Protein 2V0F (pdb70)

Sequence (87 aa):
GSRNPNKLDINTLTGEERVPVVNKRNGKKMGGAMAPPMKDLPRWLEENPEFAVAPDWTDIVKQSGFVPESMFDRLLTGPVVRGEGASGSRNPNKLDINTLTGEERVPVVNKRNGKKMGGAMAPPMKDLPRWLEENPEFAVAPDWTDIVKQSGFVPESMFDRLLTGPVVRGEGASGSRNPNKLDINTLTGEERVPVVNKRNGKKMGGAMAPPMKDLPRWLEENPEFAVAPDWTDIVKQSGFVPESMFDRLLTGPVVRGEGASGSRNPNKLDINTLTGEERVPVVNKRNGKKMGGAMAPPMKDLPRWLEENPEFAVAPDWTDIVKQSGFVPESMFDRLLTGPVVRGEGASGSRNPNKLDINTLTGEERVPVVNKRNGKKMGGAMAPPMKDLPRWLEENPEFAVAPDWTDIVKQSGFVPESMFDRLLTGPVVRGEGASGSRNPNKLDINTLTGEERVPVVNKRNGKKMGGAMAPPMKDLPRWLEENPEFAVAPDWTDIVKQSGFVPESMFDRLLTGPVVRGEGASGSRNPNKLDINTLTGEERVPVVNKRNGKKMGGAMAPPMKDLPRWLEENPEFAVAPDWTDIVKQSGFVPESMFDRLLTGPVVRGEGASGSRNPNKLDINTLTGEERVPVVNKRNGKKMGGAMAPPMKDLPRWLEENPEFAVAPDWTDIVKQSGFVPESMFDRLLTGPVVRGEGASGSRNPNKLDINTLTGEERVPVVNKRNGKKMGGAMAPPMKDLPRWLEENPEFAVAPDWTDIVKQSGFVPESMFDRLLTGPVVRGEGASGSRNPNKLDINTLTGEERVPVVNKRNGKKMGGAMAPPMKDLPRWLEENPEFAVAPDWTDIVKQSGFVPESMFDRLLTGPVVRGEGASGSRNPNKLDINTLTGEERVPVVNKRNGKKMGGAMAPPMKDLPRWLEENPEFAVAPDWTDIVKQSGFVPESMFDRLLTGPVVRGEGASGSRNPNKLDINTLTGEERVPVVNKRNGKKMGGAMAPPMKDLPRWLEENPEFAVAPDWTDIVKQSGFVPESMFDRLLTGPVVRGEGASGSRNPNKLDINTLTGEERVPVVNKRNGKKMGGAMAPPMKDLPRWLEENPEFAVAPDWTDIVKQSGFVPESMFDRLLTGPVVRGEGASGSRNPNKLDINTLTGEERVPVVNKRNGKKMGGAMAPPMKDLPRWLEENPEFAVAPDWTDIVKQSGFVPESMFDRLLTGPVVRGEGASGSRNPNKLDINTLTGEERVPVVNKRNGKKMGGAMAPPMKDLPRWLEENPEFAVAPDWTDIVKQSGFVPESMFDRLLTGPVVRGEGASGSRNPNKLDINTLTGEERVPVVNKRNGKKMGGAMAPPMKDLPRWLEENPEFAVAPDWTDIVKQSGFVPESMFDRLLTGPVVRGEGASGSRNPNKLDINTLTGEERVPVVNKRNGKKMGGAMAPPMKDLPRWLEENPEFAVAPDWTDIVKQSGFVPESMFDRLLTGPVVRGEGASGSRNPNKLDINTLTGEERVPVVNKRNGKKMGGAMAPPMKDLPRWLEENPEFAVAPDWTDIVKQSGFVPESMFDRLLTGPVVRGEGASGSRNPNKLDINTLTGEERVPVVNKRNGKKMGGAMAPPMKDLPRWLEENPEFAVAPDWTDIVKQSGFVPESMFDRLLTGPVVRGEGASGSRNPNKLDINTLTGEERVPVVNKRNGKKMGGAMAPPMKDLPRWLEENPEFAVAPDWTDIVKQSGFVPESMFDRLLTGPVVRGEGAS

Organism: Homo sapiens (NCBI:txid9606)

InterPro domains:
  IPR000330 SNF2, N-terminal domain [PF00176] (971-1257)
  IPR000953 Chromo/chromo shadow domain [PS50013] (800-867)
  IPR000953 Chromo/chromo shadow domain [PS50013] (882-947)
  IPR000953 Chromo/chromo shadow domain [SM00298] (799-864)
  IPR000953 Chromo/chromo shadow domain [SM00298] (880-937)
  IPR001650 Helicase, C-terminal domain-like [PF00271] (1292-1404)
  IPR001650 Helicase, C-terminal domain-like [PS51194] (1294-1464)
  IPR001650 Helicase, C-terminal domain-like [SM00490] (1320-1404)
  IPR006576 BRK domain [PF07533] (2563-2604)
  IPR006576 BRK domain [PF07533] (2641-2684)
  IPR006576 BRK domain [SM00592] (2564-2613)
  IPR006576 BRK domain [SM00592] (2642-2686)
  IPR014001 Helicase superfamily 1/2, ATP-binding domain [PS51192] (980-1154)
  IPR014001 Helicase superfamily 1/2, ATP-binding domain [SM00487] (964-1165)
  IPR016197 Chromo-like domain superfamily [SSF54160] (783-863)
  IPR016197 Chromo-like domain superfamily [SSF54160] (874-935)
  IPR023780 Chromo domain [PF00385] (801-861)
  IPR023780 Chromo domain [PF00385] (883-934)
  IPR027417 P-loop containing nucleoside triphosphate hydrolase [G3DSA:3.40.50.300] (1199-1435)
  IPR027417 P-loop containing nucleoside triphosphate hydrolase [SSF52540] (916-1189)

Solvent-accessible surface area: 5494 Å² total; per-residue (Å²): 103,50,134,54,12,98,176,61,97,88,120,47,24,108,2,131,13,148,0,0,0,1,6,110,183,103,6,116,38,19,10,13,96,133,11,2,48,0,143,51,0,36,148,37,3,108,118,36,81,80,25,0,1,1,22,68,0,14,88,14,0,99,143,13,69,65,10,57,139,89,22,45,133,64,2,39,134,28,116,43,82,84,39,190,68,101,179

Radius of gyration: 11.82 Å; Cα contacts (8 Å, |Δi|>4): 160; chains: 1; bounding box: 30×35×21 Å

Secondary structure (DSSP, 8-state):
----GGGS-GGGTTTTSB--EEESSS--EE-SSSSPBGGGHHHHHHH-TTEEE-HHHHHHHHHHSSS-GGGGGGS--S-----SS--

Foldseek 3Di:
DPQDCPPPDLVPLQQAAFFWKAFQPPRDIDGDPPGDTLLCCQVVCVVPVRIATEQVCLVSSCVSVNDDPVCSVSRDNDRDDDDPDDD

Structure (mmCIF, N/CA/C/O backbone):
data_2V0F
#
_entry.id   2V0F
#
_cell.length_a   1.000
_cell.length_b   1.000
_cell.length_c   1.000
_cell.angle_alpha   90.00
_cell.angle_beta   90.00
_cell.angle_gamma   90.00
#
_symmetry.space_group_name_H-M   'P 1'
#
loop_
_atom_site.group_PDB
_atom_site.id
_atom_site.type_symbol
_atom_site.label_atom_id
_atom_site.label_alt_id
_atom_site.label_comp_id
_atom_site.label_asym_id
_atom_site.label_entity_id
_atom_site.label_seq_id
_atom_site.pdbx_PDB_ins_code
_atom_site.Cartn_x
_atom_site.Cartn_y
_atom_site.Cartn_z
_atom_site.occupancy
_atom_site.B_iso_or_equiv
_atom_site.auth_seq_id
_atom_site.auth_comp_id
_atom_site.auth_asym_id
_atom_site.auth_atom_id
_atom_site.pdbx_PDB_model_num
ATOM 1 N N . GLY A 1 1 ? -4.600 -17.723 3.215 1.00 0.00 2629 GLY A N 1
ATOM 2 C CA . GLY A 1 1 ? -4.699 -17.246 1.808 1.00 0.00 2629 GLY A CA 1
ATOM 3 C C . GLY A 1 1 ? -4.500 -15.748 1.687 1.00 0.00 2629 GLY A C 1
ATOM 4 O O . GLY A 1 1 ? -5.437 -15.014 1.373 1.00 0.00 2629 GLY A O 1
ATOM 10 N N . SER A 1 2 ? -3.276 -15.293 1.936 1.00 0.00 2630 SER A N 1
ATOM 11 C CA . SER A 1 2 ? -2.958 -13.873 1.852 1.00 0.00 2630 SER A CA 1
ATOM 12 C C . SER A 1 2 ? -1.480 -13.664 1.538 1.00 0.00 2630 SER A C 1
ATOM 13 O O . SER A 1 2 ? -0.709 -14.621 1.472 1.00 0.00 2630 SER A O 1
ATOM 21 N N . ARG A 1 3 ? -1.091 -12.407 1.347 1.00 0.00 2631 ARG A N 1
ATOM 22 C CA . ARG A 1 3 ? 0.296 -12.076 1.041 1.00 0.00 2631 ARG A CA 1
ATOM 23 C C . ARG A 1 3 ? 0.810 -10.971 1.961 1.00 0.00 2631 ARG A C 1
ATOM 24 O O . ARG A 1 3 ? 0.790 -9.793 1.604 1.00 0.00 2631 ARG A O 1
ATOM 45 N N . ASN A 1 4 ? 1.271 -11.362 3.143 1.00 0.00 2632 ASN A N 1
ATOM 46 C CA . ASN A 1 4 ? 1.794 -10.408 4.118 1.00 0.00 2632 ASN A CA 1
ATOM 47 C C . ASN A 1 4 ? 3.272 -10.121 3.860 1.00 0.00 2632 ASN A C 1
ATOM 48 O O . ASN A 1 4 ? 3.983 -10.949 3.291 1.00 0.00 2632 ASN A O 1
ATOM 59 N N . PRO A 1 5 ? 3.755 -8.935 4.276 1.00 0.00 2633 PRO A N 1
ATOM 60 C CA . PRO A 1 5 ? 5.148 -8.534 4.087 1.00 0.00 2633 PRO A CA 1
ATOM 61 C C . PRO A 1 5 ? 6.069 -9.041 5.196 1.00 0.00 2633 PRO A C 1
ATOM 62 O O . PRO A 1 5 ? 7.142 -8.482 5.424 1.00 0.00 2633 PRO A O 1
ATOM 73 N N . ASN A 1 6 ? 5.647 -10.097 5.884 1.00 0.00 2634 ASN A N 1
ATOM 74 C CA . ASN A 1 6 ? 6.438 -10.668 6.968 1.00 0.00 2634 ASN A CA 1
ATOM 75 C C . ASN A 1 6 ? 7.733 -11.292 6.447 1.00 0.00 2634 ASN A C 1
ATOM 76 O O . ASN A 1 6 ? 8.638 -11.595 7.223 1.00 0.00 2634 ASN A O 1
ATOM 87 N N . LYS A 1 7 ? 7.819 -11.486 5.132 1.00 0.00 2635 LYS A N 1
ATOM 88 C CA . LYS A 1 7 ? 9.010 -12.078 4.531 1.00 0.00 2635 LYS A CA 1
ATOM 89 C C . LYS A 1 7 ? 9.446 -11.310 3.285 1.00 0.00 2635 LYS A C 1
ATOM 90 O O . LYS A 1 7 ? 10.108 -11.862 2.407 1.00 0.00 2635 LYS A O 1
ATOM 109 N N . LEU A 1 8 ? 9.071 -10.036 3.210 1.00 0.00 2636 LEU A N 1
ATOM 110 C CA . LEU A 1 8 ? 9.427 -9.202 2.067 1.00 0.00 2636 LEU A CA 1
ATOM 111 C C . LEU A 1 8 ? 10.389 -8.093 2.478 1.00 0.00 2636 LEU A C 1
ATOM 112 O O . LEU A 1 8 ? 9.997 -7.144 3.158 1.00 0.00 2636 LEU A O 1
ATOM 128 N N . ASP A 1 9 ? 11.650 -8.208 2.062 1.00 0.00 2637 ASP A N 1
ATOM 129 C CA . ASP A 1 9 ? 12.659 -7.203 2.391 1.00 0.00 2637 ASP A CA 1
ATOM 130 C C . ASP A 1 9 ? 12.131 -5.799 2.123 1.00 0.00 2637 ASP A C 1
ATOM 131 O O . ASP A 1 9 ? 12.054 -5.357 0.978 1.00 0.00 2637 ASP A O 1
ATOM 140 N N . ILE A 1 10 ? 11.739 -5.120 3.192 1.00 0.00 2638 ILE A N 1
ATOM 141 C CA . ILE A 1 10 ? 11.182 -3.783 3.102 1.00 0.00 2638 ILE A CA 1
ATOM 142 C C . ILE A 1 10 ? 12.125 -2.768 2.451 1.00 0.00 2638 ILE A C 1
ATOM 143 O O . ILE A 1 10 ? 11.770 -1.603 2.323 1.00 0.00 2638 ILE A O 1
ATOM 159 N N . ASN A 1 11 ? 13.329 -3.172 2.054 1.00 0.00 2639 ASN A N 1
ATOM 160 C CA . ASN A 1 11 ? 14.262 -2.232 1.437 1.00 0.00 2639 ASN A CA 1
ATOM 161 C C . ASN A 1 11 ? 13.925 -1.983 -0.036 1.00 0.00 2639 ASN A C 1
ATOM 162 O O . ASN A 1 11 ? 14.400 -1.015 -0.630 1.00 0.00 2639 ASN A O 1
ATOM 173 N N . THR A 1 12 ? 13.123 -2.868 -0.629 1.00 0.00 2640 THR A N 1
ATOM 174 C CA . THR A 1 12 ? 12.751 -2.744 -2.042 1.00 0.00 2640 THR A CA 1
ATOM 175 C C . THR A 1 12 ? 11.634 -1.712 -2.270 1.00 0.00 2640 THR A C 1
ATOM 176 O O . THR A 1 12 ? 10.983 -1.698 -3.332 1.00 0.00 2640 THR A O 1
ATOM 187 N N . LEU A 1 13 ? 11.418 -0.831 -1.291 1.00 0.00 2641 LEU A N 1
ATOM 188 C CA . LEU A 1 13 ? 10.407 0.200 -1.415 1.00 0.00 2641 LEU A CA 1
ATOM 189 C C . LEU A 1 13 ? 10.967 1.424 -2.127 1.00 0.00 2641 LEU A C 1
ATOM 190 O O . LEU A 1 13 ? 10.562 2.547 -1.847 1.00 0.00 2641 LEU A O 1
ATOM 206 N N . THR A 1 14 ? 11.894 1.209 -3.054 1.00 0.00 2642 THR A N 1
ATOM 207 C CA . THR A 1 14 ? 12.481 2.313 -3.801 1.00 0.00 2642 THR A CA 1
ATOM 208 C C . THR A 1 14 ? 11.533 2.774 -4.904 1.00 0.00 2642 THR A C 1
ATOM 209 O O . THR A 1 14 ? 11.925 3.521 -5.800 1.00 0.00 2642 THR A O 1
ATOM 220 N N . GLY A 1 15 ? 10.282 2.316 -4.838 1.00 0.00 2643 GLY A N 1
ATOM 221 C CA . GLY A 1 15 ? 9.304 2.681 -5.839 1.00 0.00 2643 GLY A CA 1
ATOM 222 C C . GLY A 1 15 ? 8.857 1.483 -6.650 1.00 0.00 2643 GLY A C 1
ATOM 223 O O . GLY A 1 15 ? 7.803 1.517 -7.289 1.00 0.00 2643 GLY A O 1
ATOM 227 N N . GLU A 1 16 ? 9.676 0.428 -6.628 1.00 0.00 2644 GLU A N 1
ATOM 228 C CA . GLU A 1 16 ? 9.396 -0.792 -7.375 1.00 0.00 2644 GLU A CA 1
ATOM 229 C C . GLU A 1 16 ? 8.552 -1.791 -6.581 1.00 0.00 2644 GLU A C 1
ATOM 230 O O . GLU A 1 16 ? 7.788 -2.554 -7.173 1.00 0.00 2644 GLU A O 1
ATOM 242 N N . GLU A 1 17 ? 8.674 -1.802 -5.250 1.00 0.00 2645 GLU A N 1
ATOM 243 C CA . GLU A 1 17 ? 7.892 -2.733 -4.436 1.00 0.00 2645 GLU A CA 1
ATOM 244 C C . GLU A 1 17 ? 6.409 -2.715 -4.807 1.00 0.00 2645 GLU A C 1
ATOM 245 O O . GLU A 1 17 ? 5.861 -1.677 -5.177 1.00 0.00 2645 GLU A O 1
ATOM 257 N N . ARG A 1 18 ? 5.764 -3.873 -4.677 1.00 0.00 2646 ARG A N 1
ATOM 258 C CA . ARG A 1 18 ? 4.338 -4.002 -4.967 1.00 0.00 2646 ARG A CA 1
ATOM 259 C C . ARG A 1 18 ? 3.553 -4.046 -3.659 1.00 0.00 2646 ARG A C 1
ATOM 260 O O . ARG A 1 18 ? 3.396 -5.103 -3.049 1.00 0.00 2646 ARG A O 1
ATOM 281 N N . VAL A 1 19 ? 3.102 -2.878 -3.215 1.00 0.00 2647 VAL A N 1
ATOM 282 C CA . VAL A 1 19 ? 2.376 -2.762 -1.955 1.00 0.00 2647 VAL A CA 1
ATOM 283 C C . VAL A 1 19 ? 0.983 -3.392 -2.013 1.00 0.00 2647 VAL A C 1
ATOM 284 O O . VAL A 1 19 ? 0.135 -2.972 -2.801 1.00 0.00 2647 VAL A O 1
ATOM 297 N N . PRO A 1 20 ? 0.729 -4.413 -1.165 1.00 0.00 2648 PRO A N 1
ATOM 298 C CA . PRO A 1 20 ? -0.564 -5.106 -1.108 1.00 0.00 2648 PRO A CA 1
ATOM 299 C C . PRO A 1 20 ? -1.693 -4.220 -0.606 1.00 0.00 2648 PRO A C 1
ATOM 300 O O . PRO A 1 20 ? -1.522 -3.440 0.337 1.00 0.00 2648 PRO A O 1
ATOM 311 N N . VAL A 1 21 ? -2.855 -4.353 -1.237 1.00 0.00 2649 VAL A N 1
ATOM 312 C CA . VAL A 1 21 ? -4.022 -3.567 -0.855 1.00 0.00 2649 VAL A CA 1
ATOM 313 C C . VAL A 1 21 ? -5.206 -4.458 -0.514 1.00 0.00 2649 VAL A C 1
ATOM 314 O O . VAL A 1 21 ? -5.452 -5.470 -1.171 1.00 0.00 2649 VAL A O 1
ATOM 327 N N . VAL A 1 22 ? -5.943 -4.065 0.518 1.00 0.00 2650 VAL A N 1
ATOM 328 C CA . VAL A 1 22 ? -7.113 -4.813 0.954 1.00 0.00 2650 VAL A CA 1
ATOM 329 C C . VAL A 1 22 ? -8.358 -3.937 0.898 1.00 0.00 2650 VAL A C 1
ATOM 330 O O . VAL A 1 22 ? -8.365 -2.823 1.425 1.00 0.00 2650 VAL A O 1
ATOM 343 N N . ASN A 1 23 ? -9.409 -4.443 0.264 1.00 0.00 2651 ASN A N 1
ATOM 344 C CA . ASN A 1 23 ? -10.652 -3.692 0.164 1.00 0.00 2651 ASN A CA 1
ATOM 345 C C . ASN A 1 23 ? -11.335 -3.640 1.521 1.00 0.00 2651 ASN A C 1
ATOM 346 O O . ASN A 1 23 ? -11.355 -4.623 2.261 1.00 0.00 2651 ASN A O 1
ATOM 357 N N . LYS A 1 24 ? -11.848 -2.472 1.853 1.00 0.00 2652 LYS A N 1
ATOM 358 C CA . LYS A 1 24 ? -12.489 -2.252 3.142 1.00 0.00 2652 LYS A CA 1
ATOM 359 C C . LYS A 1 24 ? -13.854 -2.930 3.259 1.00 0.00 2652 LYS A C 1
ATOM 360 O O . LYS A 1 24 ? -14.256 -3.323 4.353 1.00 0.00 2652 LYS A O 1
ATOM 379 N N . ARG A 1 25 ? -14.586 -3.032 2.154 1.00 0.00 2653 ARG A N 1
ATOM 380 C CA . ARG A 1 25 ? -15.923 -3.625 2.190 1.00 0.00 2653 ARG A CA 1
ATOM 381 C C . ARG A 1 25 ? -15.916 -5.148 2.051 1.00 0.00 2653 ARG A C 1
ATOM 382 O O . ARG A 1 25 ? -16.401 -5.856 2.934 1.00 0.00 2653 ARG A O 1
ATOM 403 N N . ASN A 1 26 ? -15.402 -5.653 0.932 1.00 0.00 2654 ASN A N 1
ATOM 404 C CA . ASN A 1 26 ? -15.391 -7.098 0.698 1.00 0.00 2654 ASN A CA 1
ATOM 405 C C . ASN A 1 26 ? -14.114 -7.766 1.201 1.00 0.00 2654 ASN A C 1
ATOM 406 O O . ASN A 1 26 ? -14.071 -8.988 1.342 1.00 0.00 2654 ASN A O 1
ATOM 417 N N . GLY A 1 27 ? -13.082 -6.981 1.491 1.00 0.00 2655 GLY A N 1
ATOM 418 C CA . GLY A 1 27 ? -11.848 -7.558 1.996 1.00 0.00 2655 GLY A CA 1
ATOM 419 C C . GLY A 1 27 ? -10.903 -8.039 0.909 1.00 0.00 2655 GLY A C 1
ATOM 420 O O . GLY A 1 27 ? -9.900 -8.686 1.206 1.00 0.00 2655 GLY A O 1
ATOM 424 N N . LYS A 1 28 ? -11.205 -7.726 -0.353 1.00 0.00 2656 LYS A N 1
ATOM 425 C CA . LYS A 1 28 ? -10.343 -8.144 -1.461 1.00 0.00 2656 LYS A CA 1
ATOM 426 C C . LYS A 1 28 ? -8.890 -7.812 -1.146 1.00 0.00 2656 LYS A C 1
ATOM 427 O O . LYS A 1 28 ? -8.526 -6.646 -1.013 1.00 0.00 2656 LYS A O 1
ATOM 446 N N . LYS A 1 29 ? -8.068 -8.845 -1.025 1.00 0.00 2657 LYS A N 1
ATOM 447 C CA . LYS A 1 29 ? -6.656 -8.664 -0.715 1.00 0.00 2657 LYS A CA 1
ATOM 448 C C . LYS A 1 29 ? -5.782 -9.019 -1.908 1.00 0.00 2657 LYS A C 1
ATOM 449 O O . LYS A 1 29 ? -5.985 -10.044 -2.559 1.00 0.00 2657 LYS A O 1
ATOM 468 N N . MET A 1 30 ? -4.812 -8.162 -2.191 1.00 0.00 2658 MET A N 1
ATOM 469 C CA . MET A 1 30 ? -3.905 -8.379 -3.310 1.00 0.00 2658 MET A CA 1
ATOM 470 C C . MET A 1 30 ? -2.464 -8.067 -2.915 1.00 0.00 2658 MET A C 1
ATOM 471 O O . MET A 1 30 ? -2.109 -6.903 -2.715 1.00 0.00 2658 MET A O 1
ATOM 485 N N . GLY A 1 31 ? -1.649 -9.121 -2.795 1.00 0.00 2659 GLY A N 1
ATOM 486 C CA . GLY A 1 31 ? -0.248 -8.965 -2.418 1.00 0.00 2659 GLY A CA 1
ATOM 487 C C . GLY A 1 31 ? 0.479 -7.951 -3.281 1.00 0.00 2659 GLY A C 1
ATOM 488 O O . GLY A 1 31 ? 0.291 -6.752 -3.121 1.00 0.00 2659 GLY A O 1
ATOM 492 N N . GLY A 1 32 ? 1.332 -8.424 -4.185 1.00 0.00 2660 GLY A N 1
ATOM 493 C CA . GLY A 1 32 ? 2.077 -7.516 -5.042 1.00 0.00 2660 GLY A CA 1
ATOM 494 C C . GLY A 1 32 ? 1.689 -7.646 -6.505 1.00 0.00 2660 GLY A C 1
ATOM 495 O O . GLY A 1 32 ? 1.795 -6.689 -7.272 1.00 0.00 2660 GLY A O 1
ATOM 499 N N . ALA A 1 33 ? 1.262 -8.843 -6.892 1.00 0.00 2661 ALA A N 1
ATOM 500 C CA . ALA A 1 33 ? 0.880 -9.120 -8.273 1.00 0.00 2661 ALA A CA 1
ATOM 501 C C . ALA A 1 33 ? -0.077 -8.064 -8.826 1.00 0.00 2661 ALA A C 1
ATOM 502 O O . ALA A 1 33 ? 0.274 -7.319 -9.741 1.00 0.00 2661 ALA A O 1
ATOM 509 N N . MET A 1 34 ? -1.287 -8.011 -8.281 1.00 0.00 2662 MET A N 1
ATOM 510 C CA . MET A 1 34 ? -2.289 -7.052 -8.741 1.00 0.00 2662 MET A CA 1
ATOM 511 C C . MET A 1 34 ? -2.284 -5.772 -7.906 1.00 0.00 2662 MET A C 1
ATOM 512 O O . MET A 1 34 ? -3.036 -4.839 -8.189 1.00 0.00 2662 MET A O 1
ATOM 526 N N . ALA A 1 35 ? -1.453 -5.733 -6.871 1.00 0.00 2663 ALA A N 1
ATOM 527 C CA . ALA A 1 35 ? -1.383 -4.567 -5.999 1.00 0.00 2663 ALA A CA 1
ATOM 528 C C . ALA A 1 35 ? -0.549 -3.442 -6.610 1.00 0.00 2663 ALA A C 1
ATOM 529 O O . ALA A 1 35 ? 0.265 -3.668 -7.506 1.00 0.00 2663 ALA A O 1
ATOM 536 N N . PRO A 1 36 ? -0.764 -2.205 -6.132 1.00 0.00 2664 PRO A N 1
ATOM 537 C CA . PRO A 1 36 ? -0.058 -1.013 -6.626 1.00 0.00 2664 PRO A CA 1
ATOM 538 C C . PRO A 1 36 ? 1.412 -0.942 -6.214 1.00 0.00 2664 PRO A C 1
ATOM 539 O O . PRO A 1 36 ? 1.819 -1.506 -5.195 1.00 0.00 2664 PRO A O 1
ATOM 550 N N . PRO A 1 37 ? 2.228 -0.220 -7.010 1.00 0.00 2665 PRO A N 1
ATOM 551 C CA . PRO A 1 37 ? 3.649 -0.042 -6.748 1.00 0.00 2665 PRO A CA 1
ATOM 552 C C . PRO A 1 37 ? 3.924 1.170 -5.857 1.00 0.00 2665 PRO A C 1
ATOM 553 O O . PRO A 1 37 ? 3.226 2.182 -5.928 1.00 0.00 2665 PRO A O 1
ATOM 564 N N . MET A 1 38 ? 4.931 1.043 -5.001 1.00 0.00 2666 MET A N 1
ATOM 565 C CA . MET A 1 38 ? 5.301 2.107 -4.068 1.00 0.00 2666 MET A CA 1
ATOM 566 C C . MET A 1 38 ? 5.306 3.490 -4.722 1.00 0.00 2666 MET A C 1
ATOM 567 O O . MET A 1 38 ? 4.741 4.439 -4.179 1.00 0.00 2666 MET A O 1
ATOM 581 N N . LYS A 1 39 ? 5.976 3.613 -5.864 1.00 0.00 2667 LYS A N 1
ATOM 582 C CA . LYS A 1 39 ? 6.081 4.904 -6.548 1.00 0.00 2667 LYS A CA 1
ATOM 583 C C . LYS A 1 39 ? 4.761 5.373 -7.180 1.00 0.00 2667 LYS A C 1
ATOM 584 O O . LYS A 1 39 ? 4.701 6.468 -7.738 1.00 0.00 2667 LYS A O 1
ATOM 603 N N . ASP A 1 40 ? 3.709 4.560 -7.102 1.00 0.00 2668 ASP A N 1
ATOM 604 C CA . ASP A 1 40 ? 2.419 4.941 -7.686 1.00 0.00 2668 ASP A CA 1
ATOM 605 C C . ASP A 1 40 ? 1.255 4.752 -6.707 1.00 0.00 2668 ASP A C 1
ATOM 606 O O . ASP A 1 40 ? 0.102 5.007 -7.052 1.00 0.00 2668 ASP A O 1
ATOM 615 N N . LEU A 1 41 ? 1.559 4.292 -5.497 1.00 0.00 2669 LEU A N 1
ATOM 616 C CA . LEU A 1 41 ? 0.531 4.056 -4.479 1.00 0.00 2669 LEU A CA 1
ATOM 617 C C . LEU A 1 41 ? -0.500 5.190 -4.396 1.00 0.00 2669 LEU A C 1
ATOM 618 O O . LEU A 1 41 ? -1.699 4.930 -4.313 1.00 0.00 2669 LEU A O 1
ATOM 634 N N . PRO A 1 42 ? -0.057 6.462 -4.396 1.00 0.00 2670 PRO A N 1
ATOM 635 C CA . PRO A 1 42 ? -0.967 7.617 -4.296 1.00 0.00 2670 PRO A CA 1
ATOM 636 C C . PRO A 1 42 ? -1.934 7.722 -5.472 1.00 0.00 2670 PRO A C 1
ATOM 637 O O . PRO A 1 42 ? -3.070 8.187 -5.321 1.00 0.00 2670 PRO A O 1
ATOM 648 N N . ARG A 1 43 ? -1.495 7.253 -6.632 1.00 0.00 2671 ARG A N 1
ATOM 649 C CA . ARG A 1 43 ? -2.332 7.275 -7.822 1.00 0.00 2671 ARG A CA 1
ATOM 650 C C . ARG A 1 43 ? -3.341 6.144 -7.756 1.00 0.00 2671 ARG A C 1
ATOM 651 O O . ARG A 1 43 ? -4.549 6.353 -7.885 1.00 0.00 2671 ARG A O 1
ATOM 672 N N . TRP A 1 44 ? -2.831 4.944 -7.541 1.00 0.00 2672 TRP A N 1
ATOM 673 C CA . TRP A 1 44 ? -3.665 3.763 -7.441 1.00 0.00 2672 TRP A CA 1
ATOM 674 C C . TRP A 1 44 ? -4.680 3.915 -6.320 1.00 0.00 2672 TRP A C 1
ATOM 675 O O . TRP A 1 44 ? -5.852 3.574 -6.484 1.00 0.00 2672 TRP A O 1
ATOM 696 N N . LEU A 1 45 ? -4.235 4.437 -5.180 1.00 0.00 2673 LEU A N 1
ATOM 697 C CA . LEU A 1 45 ? -5.134 4.630 -4.058 1.00 0.00 2673 LEU A CA 1
ATOM 698 C C . LEU A 1 45 ? -6.233 5.604 -4.444 1.00 0.00 2673 LEU A C 1
ATOM 699 O O . LEU A 1 45 ? -7.416 5.291 -4.316 1.00 0.00 2673 LEU A O 1
ATOM 715 N N . GLU A 1 46 ? -5.849 6.789 -4.926 1.00 0.00 2674 GLU A N 1
ATOM 716 C CA . GLU A 1 46 ? -6.842 7.777 -5.330 1.00 0.00 2674 GLU A CA 1
ATOM 717 C C . GLU A 1 46 ? -7.835 7.147 -6.305 1.00 0.00 2674 GLU A C 1
ATOM 718 O O . GLU A 1 46 ? -9.003 7.536 -6.363 1.00 0.00 2674 GLU A O 1
ATOM 730 N N . GLU A 1 47 ? -7.353 6.166 -7.065 1.00 0.00 2675 GLU A N 1
ATOM 731 C CA . GLU A 1 47 ? -8.180 5.464 -8.037 1.00 0.00 2675 GLU A CA 1
ATOM 732 C C . GLU A 1 47 ? -9.030 4.386 -7.364 1.00 0.00 2675 GLU A C 1
ATOM 733 O O . GLU A 1 47 ? -10.092 4.023 -7.872 1.00 0.00 2675 GLU A O 1
ATOM 745 N N . ASN A 1 48 ? -8.561 3.874 -6.229 1.00 0.00 2676 ASN A N 1
ATOM 746 C CA . ASN A 1 48 ? -9.289 2.834 -5.505 1.00 0.00 2676 ASN A CA 1
ATOM 747 C C . ASN A 1 48 ? -9.693 3.307 -4.107 1.00 0.00 2676 ASN A C 1
ATOM 748 O O . ASN A 1 48 ? -9.063 2.942 -3.114 1.00 0.00 2676 ASN A O 1
ATOM 759 N N . PRO A 1 49 ? -10.757 4.127 -4.010 1.00 0.00 2677 PRO A N 1
ATOM 760 C CA . PRO A 1 49 ? -11.242 4.648 -2.724 1.00 0.00 2677 PRO A CA 1
ATOM 761 C C . PRO A 1 49 ? -11.772 3.547 -1.811 1.00 0.00 2677 PRO A C 1
ATOM 762 O O . PRO A 1 49 ? -11.824 3.713 -0.592 1.00 0.00 2677 PRO A O 1
ATOM 773 N N . GLU A 1 50 ? -12.168 2.424 -2.403 1.00 0.00 2678 GLU A N 1
ATOM 774 C CA . GLU A 1 50 ? -12.697 1.301 -1.634 1.00 0.00 2678 GLU A CA 1
ATOM 775 C C . GLU A 1 50 ? -11.575 0.426 -1.091 1.00 0.00 2678 GLU A C 1
ATOM 776 O O . GLU A 1 50 ? -11.825 -0.509 -0.331 1.00 0.00 2678 GLU A O 1
ATOM 788 N N . PHE A 1 51 ? -10.340 0.716 -1.491 1.00 0.00 2679 PHE A N 1
ATOM 789 C CA . PHE A 1 51 ? -9.205 -0.077 -1.048 1.00 0.00 2679 PHE A CA 1
ATOM 790 C C . PHE A 1 51 ? -8.269 0.689 -0.126 1.00 0.00 2679 PHE A C 1
ATOM 791 O O . PHE A 1 51 ? -8.247 1.919 -0.105 1.00 0.00 2679 PHE A O 1
ATOM 808 N N . ALA A 1 52 ? -7.484 -0.077 0.618 1.00 0.00 2680 ALA A N 1
ATOM 809 C CA . ALA A 1 52 ? -6.504 0.464 1.545 1.00 0.00 2680 ALA A CA 1
ATOM 810 C C . ALA A 1 52 ? -5.258 -0.407 1.513 1.00 0.00 2680 ALA A C 1
ATOM 811 O O . ALA A 1 52 ? -5.238 -1.428 0.824 1.00 0.00 2680 ALA A O 1
ATOM 818 N N . VAL A 1 53 ? -4.214 -0.018 2.231 1.00 0.00 2681 VAL A N 1
ATOM 819 C CA . VAL A 1 53 ? -2.985 -0.797 2.236 1.00 0.00 2681 VAL A CA 1
ATOM 820 C C . VAL A 1 53 ? -2.870 -1.667 3.480 1.00 0.00 2681 VAL A C 1
ATOM 821 O O . VAL A 1 53 ? -3.327 -1.290 4.557 1.00 0.00 2681 VAL A O 1
ATOM 834 N N . ALA A 1 54 ? -2.279 -2.848 3.315 1.00 0.00 2682 ALA A N 1
ATOM 835 C CA . ALA A 1 54 ? -2.130 -3.791 4.422 1.00 0.00 2682 ALA A CA 1
ATOM 836 C C . ALA A 1 54 ? -1.516 -3.128 5.659 1.00 0.00 2682 ALA A C 1
ATOM 837 O O . ALA A 1 54 ? -0.793 -2.137 5.556 1.00 0.00 2682 ALA A O 1
ATOM 844 N N . PRO A 1 55 ? -1.821 -3.676 6.851 1.00 0.00 2683 PRO A N 1
ATOM 845 C CA . PRO A 1 55 ? -1.334 -3.154 8.139 1.00 0.00 2683 PRO A CA 1
ATOM 846 C C . PRO A 1 55 ? 0.181 -2.962 8.189 1.00 0.00 2683 PRO A C 1
ATOM 847 O O . PRO A 1 55 ? 0.662 -1.874 8.500 1.00 0.00 2683 PRO A O 1
ATOM 858 N N . ASP A 1 56 ? 0.934 -4.015 7.882 1.00 0.00 2684 ASP A N 1
ATOM 859 C CA . ASP A 1 56 ? 2.394 -3.931 7.897 1.00 0.00 2684 ASP A CA 1
ATOM 860 C C . ASP A 1 56 ? 2.878 -2.996 6.794 1.00 0.00 2684 ASP A C 1
ATOM 861 O O . ASP A 1 56 ? 4.016 -2.496 6.813 1.00 0.00 2684 ASP A O 1
ATOM 870 N N . TRP A 1 57 ? 1.983 -2.710 5.862 1.00 0.00 2685 TRP A N 1
ATOM 871 C CA . TRP A 1 57 ? 2.291 -1.807 4.785 1.00 0.00 2685 TRP A CA 1
ATOM 872 C C . TRP A 1 57 ? 1.878 -0.395 5.165 1.00 0.00 2685 TRP A C 1
ATOM 873 O O . TRP A 1 57 ? 2.248 0.565 4.506 1.00 0.00 2685 TRP A O 1
ATOM 894 N N . THR A 1 58 ? 1.156 -0.267 6.277 1.00 0.00 2686 THR A N 1
ATOM 895 C CA . THR A 1 58 ? 0.771 1.040 6.768 1.00 0.00 2686 THR A CA 1
ATOM 896 C C . THR A 1 58 ? 2.037 1.724 7.257 1.00 0.00 2686 THR A C 1
ATOM 897 O O . THR A 1 58 ? 2.290 2.894 6.969 1.00 0.00 2686 THR A O 1
ATOM 908 N N . ASP A 1 59 ? 2.848 0.947 7.974 1.00 0.00 2687 ASP A N 1
ATOM 909 C CA . ASP A 1 59 ? 4.112 1.434 8.484 1.00 0.00 2687 ASP A CA 1
ATOM 910 C C . ASP A 1 59 ? 5.116 1.521 7.345 1.00 0.00 2687 ASP A C 1
ATOM 911 O O . ASP A 1 59 ? 5.741 2.564 7.143 1.00 0.00 2687 ASP A O 1
ATOM 920 N N . ILE A 1 60 ? 5.264 0.433 6.578 1.00 0.00 2688 ILE A N 1
ATOM 921 C CA . ILE A 1 60 ? 6.193 0.443 5.453 1.00 0.00 2688 ILE A CA 1
ATOM 922 C C . ILE A 1 60 ? 5.856 1.584 4.491 1.00 0.00 2688 ILE A C 1
ATOM 923 O O . ILE A 1 60 ? 6.692 2.449 4.218 1.00 0.00 2688 ILE A O 1
ATOM 939 N N . VAL A 1 61 ? 4.622 1.592 3.989 1.00 0.00 2689 VAL A N 1
ATOM 940 C CA . VAL A 1 61 ? 4.186 2.637 3.071 1.00 0.00 2689 VAL A CA 1
ATOM 941 C C . VAL A 1 61 ? 4.389 4.011 3.699 1.00 0.00 2689 VAL A C 1
ATOM 942 O O . VAL A 1 61 ? 4.813 4.952 3.030 1.00 0.00 2689 VAL A O 1
ATOM 955 N N . LYS A 1 62 ? 4.100 4.130 4.991 1.00 0.00 2690 LYS A N 1
ATOM 956 C CA . LYS A 1 62 ? 4.284 5.399 5.682 1.00 0.00 2690 LYS A CA 1
ATOM 957 C C . LYS A 1 62 ? 5.695 5.928 5.434 1.00 0.00 2690 LYS A C 1
ATOM 958 O O . LYS A 1 62 ? 5.877 7.074 5.021 1.00 0.00 2690 LYS A O 1
ATOM 977 N N . GLN A 1 63 ? 6.688 5.070 5.659 1.00 0.00 2691 GLN A N 1
ATOM 978 C CA . GLN A 1 63 ? 8.088 5.416 5.430 1.00 0.00 2691 GLN A CA 1
ATOM 979 C C . GLN A 1 63 ? 8.421 5.445 3.933 1.00 0.00 2691 GLN A C 1
ATOM 980 O O . GLN A 1 63 ? 9.459 5.969 3.528 1.00 0.00 2691 GLN A O 1
ATOM 994 N N . SER A 1 64 ? 7.539 4.860 3.123 1.00 0.00 2692 SER A N 1
ATOM 995 C CA . SER A 1 64 ? 7.727 4.792 1.670 1.00 0.00 2692 SER A CA 1
ATOM 996 C C . SER A 1 64 ? 8.194 6.112 1.078 1.00 0.00 2692 SER A C 1
ATOM 997 O O . SER A 1 64 ? 8.968 6.134 0.122 1.00 0.00 2692 SER A O 1
ATOM 1005 N N . GLY A 1 65 ? 7.710 7.208 1.632 1.00 0.00 2693 GLY A N 1
ATOM 1006 C CA . GLY A 1 65 ? 8.080 8.508 1.114 1.00 0.00 2693 GLY A CA 1
ATOM 1007 C C . GLY A 1 65 ? 7.326 8.850 -0.165 1.00 0.00 2693 GLY A C 1
ATOM 1008 O O . GLY A 1 65 ? 7.279 10.013 -0.565 1.00 0.00 2693 GLY A O 1
ATOM 1012 N N . PHE A 1 66 ? 6.724 7.839 -0.805 1.00 0.00 2694 PHE A N 1
ATOM 1013 C CA . PHE A 1 66 ? 5.966 8.061 -2.033 1.00 0.00 2694 PHE A CA 1
ATOM 1014 C C . PHE A 1 66 ? 4.528 8.407 -1.716 1.00 0.00 2694 PHE A C 1
ATOM 1015 O O . PHE A 1 66 ? 3.865 9.087 -2.500 1.00 0.00 2694 PHE A O 1
ATOM 1032 N N . VAL A 1 67 ? 4.031 7.954 -0.567 1.00 0.00 2695 VAL A N 1
ATOM 1033 C CA . VAL A 1 67 ? 2.654 8.250 -0.187 1.00 0.00 2695 VAL A CA 1
ATOM 1034 C C . VAL A 1 67 ? 2.597 9.415 0.802 1.00 0.00 2695 VAL A C 1
ATOM 1035 O O . VAL A 1 67 ? 3.391 9.476 1.741 1.00 0.00 2695 VAL A O 1
ATOM 1048 N N . PRO A 1 68 ? 1.657 10.359 0.603 1.00 0.00 2696 PRO A N 1
ATOM 1049 C CA . PRO A 1 68 ? 1.513 11.522 1.484 1.00 0.00 2696 PRO A CA 1
ATOM 1050 C C . PRO A 1 68 ? 0.919 11.158 2.841 1.00 0.00 2696 PRO A C 1
ATOM 1051 O O . PRO A 1 68 ? 0.004 10.341 2.933 1.00 0.00 2696 PRO A O 1
ATOM 1062 N N . GLU A 1 69 ? 1.462 11.766 3.893 1.00 0.00 2697 GLU A N 1
ATOM 1063 C CA . GLU A 1 69 ? 1.004 11.502 5.254 1.00 0.00 2697 GLU A CA 1
ATOM 1064 C C . GLU A 1 69 ? -0.510 11.653 5.369 1.00 0.00 2697 GLU A C 1
ATOM 1065 O O . GLU A 1 69 ? -1.154 10.951 6.148 1.00 0.00 2697 GLU A O 1
ATOM 1077 N N . SER A 1 70 ? -1.075 12.562 4.582 1.00 0.00 2698 SER A N 1
ATOM 1078 C CA . SER A 1 70 ? -2.517 12.787 4.594 1.00 0.00 2698 SER A CA 1
ATOM 1079 C C . SER A 1 70 ? -3.266 11.567 4.058 1.00 0.00 2698 SER A C 1
ATOM 1080 O O . SER A 1 70 ? -4.482 11.456 4.216 1.00 0.00 2698 SER A O 1
ATOM 1088 N N . MET A 1 71 ? -2.531 10.651 3.432 1.00 0.00 2699 MET A N 1
ATOM 1089 C CA . MET A 1 71 ? -3.125 9.438 2.884 1.00 0.00 2699 MET A CA 1
ATOM 1090 C C . MET A 1 71 ? -2.901 8.245 3.810 1.00 0.00 2699 MET A C 1
ATOM 1091 O O . MET A 1 71 ? -3.422 7.156 3.568 1.00 0.00 2699 MET A O 1
ATOM 1105 N N . PHE A 1 72 ? -2.133 8.453 4.876 1.00 0.00 2700 PHE A N 1
ATOM 1106 C CA . PHE A 1 72 ? -1.857 7.391 5.836 1.00 0.00 2700 PHE A CA 1
ATOM 1107 C C . PHE A 1 72 ? -3.150 6.868 6.463 1.00 0.00 2700 PHE A C 1
ATOM 1108 O O . PHE A 1 72 ? -3.169 5.789 7.056 1.00 0.00 2700 PHE A O 1
ATOM 1125 N N . ASP A 1 73 ? -4.227 7.638 6.331 1.00 0.00 2701 ASP A N 1
ATOM 1126 C CA . ASP A 1 73 ? -5.520 7.249 6.886 1.00 0.00 2701 ASP A CA 1
ATOM 1127 C C . ASP A 1 73 ? -6.052 5.987 6.211 1.00 0.00 2701 ASP A C 1
ATOM 1128 O O . ASP A 1 73 ? -6.804 5.221 6.811 1.00 0.00 2701 ASP A O 1
ATOM 1137 N N . ARG A 1 74 ? -5.654 5.778 4.960 1.00 0.00 2702 ARG A N 1
ATOM 1138 C CA . ARG A 1 74 ? -6.089 4.609 4.199 1.00 0.00 2702 ARG A CA 1
ATOM 1139 C C . ARG A 1 74 ? -5.065 3.479 4.282 1.00 0.00 2702 ARG A C 1
ATOM 1140 O O . ARG A 1 74 ? -5.246 2.418 3.683 1.00 0.00 2702 ARG A O 1
ATOM 1161 N N . LEU A 1 75 ? -3.988 3.713 5.021 1.00 0.00 2703 LEU A N 1
ATOM 1162 C CA . LEU A 1 75 ? -2.932 2.718 5.177 1.00 0.00 2703 LEU A CA 1
ATOM 1163 C C . LEU A 1 75 ? -3.316 1.637 6.190 1.00 0.00 2703 LEU A C 1
ATOM 1164 O O . LEU A 1 75 ? -2.531 0.728 6.457 1.00 0.00 2703 LEU A O 1
ATOM 1180 N N . LEU A 1 76 ? -4.520 1.738 6.754 1.00 0.00 2704 LEU A N 1
ATOM 1181 C CA . LEU A 1 76 ? -5.001 0.771 7.742 1.00 0.00 2704 LEU A CA 1
ATOM 1182 C C . LEU A 1 76 ? -4.317 0.987 9.087 1.00 0.00 2704 LEU A C 1
ATOM 1183 O O . LEU A 1 76 ? -3.318 1.701 9.179 1.00 0.00 2704 LEU A O 1
ATOM 1199 N N . THR A 1 77 ? -4.866 0.370 10.126 1.00 0.00 2705 THR A N 1
ATOM 1200 C CA . THR A 1 77 ? -4.312 0.498 11.468 1.00 0.00 2705 THR A CA 1
ATOM 1201 C C . THR A 1 77 ? -3.760 -0.834 11.967 1.00 0.00 2705 THR A C 1
ATOM 1202 O O . THR A 1 77 ? -2.891 -0.865 12.839 1.00 0.00 2705 THR A O 1
ATOM 1213 N N . GLY A 1 78 ? -4.266 -1.934 11.417 1.00 0.00 2706 GLY A N 1
ATOM 1214 C CA . GLY A 1 78 ? -3.801 -3.243 11.835 1.00 0.00 2706 GLY A CA 1
ATOM 1215 C C . GLY A 1 78 ? -4.676 -4.374 11.327 1.00 0.00 2706 GLY A C 1
ATOM 1216 O O . GLY A 1 78 ? -4.214 -5.229 10.570 1.00 0.00 2706 GLY A O 1
ATOM 1220 N N . PRO A 1 79 ? -5.951 -4.417 11.749 1.00 0.00 2707 PRO A N 1
ATOM 1221 C CA . PRO A 1 79 ? -6.890 -5.471 11.352 1.00 0.00 2707 PRO A CA 1
ATOM 1222 C C . PRO A 1 79 ? -7.374 -5.350 9.907 1.00 0.00 2707 PRO A C 1
ATOM 1223 O O . PRO A 1 79 ? -7.467 -4.254 9.353 1.00 0.00 2707 PRO A O 1
ATOM 1234 N N . VAL A 1 80 ? -7.694 -6.499 9.321 1.00 0.00 2708 VAL A N 1
ATOM 1235 C CA . VAL A 1 80 ? -8.192 -6.578 7.956 1.00 0.00 2708 VAL A CA 1
ATOM 1236 C C . VAL A 1 80 ? -9.010 -7.845 7.775 1.00 0.00 2708 VAL A C 1
ATOM 1237 O O . VAL A 1 80 ? -8.897 -8.787 8.560 1.00 0.00 2708 VAL A O 1
ATOM 1250 N N . VAL A 1 81 ? -9.844 -7.859 6.748 1.00 0.00 2709 VAL A N 1
ATOM 1251 C CA . VAL A 1 81 ? -10.693 -9.013 6.477 1.00 0.00 2709 VAL A CA 1
ATOM 1252 C C . VAL A 1 81 ? -10.179 -9.824 5.287 1.00 0.00 2709 VAL A C 1
ATOM 1253 O O . VAL A 1 81 ? -10.151 -9.342 4.155 1.00 0.00 2709 VAL A O 1
ATOM 1266 N N . ARG A 1 82 ? -9.781 -11.063 5.557 1.00 0.00 2710 ARG A N 1
ATOM 1267 C CA . ARG A 1 82 ? -9.275 -11.953 4.519 1.00 0.00 2710 ARG A CA 1
ATOM 1268 C C . ARG A 1 82 ? -9.445 -13.411 4.937 1.00 0.00 2710 ARG A C 1
ATOM 1269 O O . ARG A 1 82 ? -8.745 -13.898 5.825 1.00 0.00 2710 ARG A O 1
ATOM 1290 N N . GLY A 1 83 ? -10.383 -14.101 4.296 1.00 0.00 2711 GLY A N 1
ATOM 1291 C CA . GLY A 1 83 ? -10.632 -15.493 4.620 1.00 0.00 2711 GLY A CA 1
ATOM 1292 C C . GLY A 1 83 ? -10.374 -16.423 3.450 1.00 0.00 2711 GLY A C 1
ATOM 1293 O O . GLY A 1 83 ? -9.226 -16.625 3.054 1.00 0.00 2711 GLY A O 1
ATOM 1297 N N . GLU A 1 84 ? -11.448 -16.994 2.904 1.00 0.00 2712 GLU A N 1
ATOM 1298 C CA . GLU A 1 84 ? -11.360 -17.919 1.771 1.00 0.00 2712 GLU A CA 1
ATOM 1299 C C . GLU A 1 84 ? -11.096 -19.347 2.241 1.00 0.00 2712 GLU A C 1
ATOM 1300 O O . GLU A 1 84 ? -11.695 -20.296 1.736 1.00 0.00 2712 GLU A O 1
ATOM 1312 N N . GLY A 1 85 ? -10.200 -19.493 3.211 1.00 0.00 2713 GLY A N 1
ATOM 1313 C CA . GLY A 1 85 ? -9.878 -20.809 3.730 1.00 0.00 2713 GLY A CA 1
ATOM 1314 C C . GLY A 1 85 ? -9.632 -20.798 5.226 1.00 0.00 2713 GLY A C 1
ATOM 1315 O O . GLY A 1 85 ? -8.487 -20.726 5.674 1.00 0.00 2713 GLY A O 1
ATOM 1319 N N . ALA A 1 86 ? -10.709 -20.868 6.003 1.00 0.00 2714 ALA A N 1
ATOM 1320 C CA . ALA A 1 86 ? -10.604 -20.864 7.457 1.00 0.00 2714 ALA A CA 1
ATOM 1321 C C . ALA A 1 86 ? -11.740 -21.661 8.092 1.00 0.00 2714 ALA A C 1
ATOM 1322 O O . ALA A 1 86 ? -11.517 -22.726 8.669 1.00 0.00 2714 ALA A O 1
ATOM 1329 N N . SER A 1 87 ? -12.957 -21.140 7.981 1.00 0.00 2715 SER A N 1
ATOM 1330 C CA . SER A 1 87 ? -14.127 -21.802 8.544 1.00 0.00 2715 SER A CA 1
ATOM 1331 C C . SER A 1 87 ? -14.639 -22.892 7.608 1.00 0.00 2715 SER A C 1
ATOM 1332 O O . SER A 1 87 ? -14.931 -24.003 8.098 1.00 0.00 2715 SER A O 1
ATOM 1341 N N . GLY A 1 1 ? 3.220 -15.281 -5.922 1.00 0.00 2629 GLY A N 2
ATOM 1342 C CA . GLY A 1 1 ? 3.978 -16.033 -4.884 1.00 0.00 2629 GLY A CA 2
ATOM 1343 C C . GLY A 1 1 ? 3.825 -15.426 -3.502 1.00 0.00 2629 GLY A C 2
ATOM 1344 O O . GLY A 1 1 ? 2.777 -15.561 -2.871 1.00 0.00 2629 GLY A O 2
ATOM 1350 N N . SER A 1 2 ? 4.872 -14.756 -3.032 1.00 0.00 2630 SER A N 2
ATOM 1351 C CA . SER A 1 2 ? 4.847 -14.127 -1.716 1.00 0.00 2630 SER A CA 2
ATOM 1352 C C . SER A 1 2 ? 3.736 -13.084 -1.634 1.00 0.00 2630 SER A C 2
ATOM 1353 O O . SER A 1 2 ? 3.411 -12.431 -2.625 1.00 0.00 2630 SER A O 2
ATOM 1361 N N . ARG A 1 3 ? 3.157 -12.935 -0.448 1.00 0.00 2631 ARG A N 2
ATOM 1362 C CA . ARG A 1 3 ? 2.081 -11.971 -0.239 1.00 0.00 2631 ARG A CA 2
ATOM 1363 C C . ARG A 1 3 ? 2.335 -11.133 1.008 1.00 0.00 2631 ARG A C 2
ATOM 1364 O O . ARG A 1 3 ? 2.644 -9.945 0.918 1.00 0.00 2631 ARG A O 2
ATOM 1385 N N . ASN A 1 4 ? 2.200 -11.761 2.168 1.00 0.00 2632 ASN A N 2
ATOM 1386 C CA . ASN A 1 4 ? 2.414 -11.076 3.439 1.00 0.00 2632 ASN A CA 2
ATOM 1387 C C . ASN A 1 4 ? 3.816 -10.465 3.501 1.00 0.00 2632 ASN A C 2
ATOM 1388 O O . ASN A 1 4 ? 4.776 -11.045 2.996 1.00 0.00 2632 ASN A O 2
ATOM 1399 N N . PRO A 1 5 ? 3.948 -9.274 4.116 1.00 0.00 2633 PRO A N 2
ATOM 1400 C CA . PRO A 1 5 ? 5.235 -8.579 4.234 1.00 0.00 2633 PRO A CA 2
ATOM 1401 C C . PRO A 1 5 ? 6.119 -9.117 5.359 1.00 0.00 2633 PRO A C 2
ATOM 1402 O O . PRO A 1 5 ? 7.111 -8.489 5.726 1.00 0.00 2633 PRO A O 2
ATOM 1413 N N . ASN A 1 6 ? 5.765 -10.279 5.901 1.00 0.00 2634 ASN A N 2
ATOM 1414 C CA . ASN A 1 6 ? 6.546 -10.882 6.977 1.00 0.00 2634 ASN A CA 2
ATOM 1415 C C . ASN A 1 6 ? 7.992 -11.128 6.538 1.00 0.00 2634 ASN A C 2
ATOM 1416 O O . ASN A 1 6 ? 8.874 -11.338 7.369 1.00 0.00 2634 ASN A O 2
ATO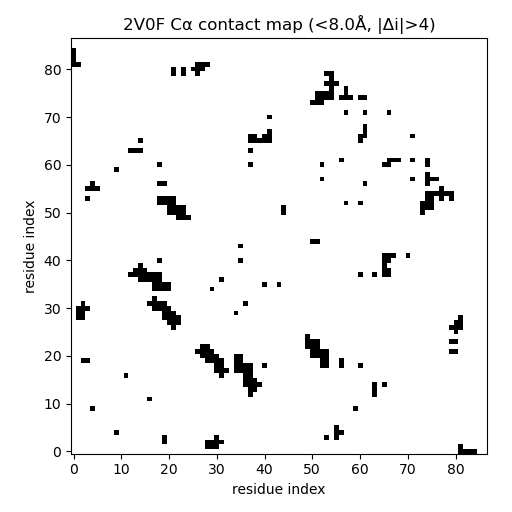M 1427 N N . LYS A 1 7 ? 8.222 -11.102 5.226 1.00 0.00 2635 LYS A N 2
ATOM 1428 C CA . LYS A 1 7 ? 9.559 -11.325 4.682 1.00 0.00 2635 LYS A CA 2
ATOM 1429 C C . LYS A 1 7 ? 9.976 -10.194 3.748 1.00 0.00 2635 LYS A C 2
ATOM 1430 O O . LYS A 1 7 ? 10.979 -9.522 3.989 1.00 0.00 2635 LYS A O 2
ATOM 1449 N N . LEU A 1 8 ? 9.210 -10.013 2.673 1.00 0.00 2636 LEU A N 2
ATOM 1450 C CA . LEU A 1 8 ? 9.477 -8.990 1.655 1.00 0.00 2636 LEU A CA 2
ATOM 1451 C C . LEU A 1 8 ? 10.399 -7.885 2.161 1.00 0.00 2636 LEU A C 2
ATOM 1452 O O . LEU A 1 8 ? 9.959 -6.967 2.853 1.00 0.00 2636 LEU A O 2
ATOM 1468 N N . ASP A 1 9 ? 11.683 -7.977 1.806 1.00 0.00 2637 ASP A N 2
ATOM 1469 C CA . ASP A 1 9 ? 12.668 -6.980 2.219 1.00 0.00 2637 ASP A CA 2
ATOM 1470 C C . ASP A 1 9 ? 12.111 -5.574 2.040 1.00 0.00 2637 ASP A C 2
ATOM 1471 O O . ASP A 1 9 ? 12.015 -5.068 0.923 1.00 0.00 2637 ASP A O 2
ATOM 1480 N N . ILE A 1 10 ? 11.721 -4.962 3.148 1.00 0.00 2638 ILE A N 2
ATOM 1481 C CA . ILE A 1 10 ? 11.144 -3.632 3.127 1.00 0.00 2638 ILE A CA 2
ATOM 1482 C C . ILE A 1 10 ? 12.072 -2.588 2.503 1.00 0.00 2638 ILE A C 2
ATOM 1483 O O . ILE A 1 10 ? 11.701 -1.422 2.403 1.00 0.00 2638 ILE A O 2
ATOM 1499 N N . ASN A 1 11 ? 13.278 -2.975 2.092 1.00 0.00 2639 ASN A N 2
ATOM 1500 C CA . ASN A 1 11 ? 14.203 -2.016 1.489 1.00 0.00 2639 ASN A CA 2
ATOM 1501 C C . ASN A 1 11 ? 13.914 -1.827 -0.001 1.00 0.00 2639 ASN A C 2
ATOM 1502 O O . ASN A 1 11 ? 14.373 -0.859 -0.609 1.00 0.00 2639 ASN A O 2
ATOM 1513 N N . THR A 1 12 ? 13.161 -2.757 -0.596 1.00 0.00 2640 THR A N 2
ATOM 1514 C CA . THR A 1 12 ? 12.832 -2.678 -2.021 1.00 0.00 2640 THR A CA 2
ATOM 1515 C C . THR A 1 12 ? 11.707 -1.675 -2.298 1.00 0.00 2640 THR A C 2
ATOM 1516 O O . THR A 1 12 ? 11.082 -1.692 -3.373 1.00 0.00 2640 THR A O 2
ATOM 1527 N N . LEU A 1 13 ? 11.454 -0.788 -1.340 1.00 0.00 2641 LEU A N 2
ATOM 1528 C CA . LEU A 1 13 ? 10.432 0.219 -1.498 1.00 0.00 2641 LEU A CA 2
ATOM 1529 C C . LEU A 1 13 ? 11.010 1.452 -2.171 1.00 0.00 2641 LEU A C 2
ATOM 1530 O O . LEU A 1 13 ? 10.584 2.567 -1.903 1.00 0.00 2641 LEU A O 2
ATOM 1546 N N . THR A 1 14 ? 11.978 1.245 -3.058 1.00 0.00 2642 THR A N 2
ATOM 1547 C CA . THR A 1 14 ? 12.591 2.350 -3.776 1.00 0.00 2642 THR A CA 2
ATOM 1548 C C . THR A 1 14 ? 11.664 2.829 -4.890 1.00 0.00 2642 THR A C 2
ATOM 1549 O O . THR A 1 14 ? 12.044 3.665 -5.710 1.00 0.00 2642 THR A O 2
ATOM 1560 N N . GLY A 1 15 ? 10.444 2.288 -4.915 1.00 0.00 2643 GLY A N 2
ATOM 1561 C CA . GLY A 1 15 ? 9.482 2.661 -5.926 1.00 0.00 2643 GLY A CA 2
ATOM 1562 C C . GLY A 1 15 ? 9.010 1.463 -6.724 1.00 0.00 2643 GLY A C 2
ATOM 1563 O O . GLY A 1 15 ? 7.983 1.530 -7.403 1.00 0.00 2643 GLY A O 2
ATOM 1567 N N . GLU A 1 16 ? 9.780 0.372 -6.650 1.00 0.00 2644 GLU A N 2
ATOM 1568 C CA . GLU A 1 16 ? 9.474 -0.849 -7.387 1.00 0.00 2644 GLU A CA 2
ATOM 1569 C C . GLU A 1 16 ? 8.635 -1.854 -6.589 1.00 0.00 2644 GLU A C 2
ATOM 1570 O O . GLU A 1 16 ? 7.886 -2.627 -7.187 1.00 0.00 2644 GLU A O 2
ATOM 1582 N N . GLU A 1 17 ? 8.736 -1.864 -5.256 1.00 0.00 2645 GLU A N 2
ATOM 1583 C CA . GLU A 1 17 ? 7.945 -2.811 -4.463 1.00 0.00 2645 GLU A CA 2
ATOM 1584 C C . GLU A 1 17 ? 6.452 -2.712 -4.781 1.00 0.00 2645 GLU A C 2
ATOM 1585 O O . GLU A 1 17 ? 5.946 -1.645 -5.130 1.00 0.00 2645 GLU A O 2
ATOM 1597 N N . ARG A 1 18 ? 5.755 -3.840 -4.650 1.00 0.00 2646 ARG A N 2
ATOM 1598 C CA . ARG A 1 18 ? 4.316 -3.900 -4.911 1.00 0.00 2646 ARG A CA 2
ATOM 1599 C C . ARG A 1 18 ? 3.535 -3.985 -3.602 1.00 0.00 2646 ARG A C 2
ATOM 1600 O O . ARG A 1 18 ? 3.389 -5.061 -3.022 1.00 0.00 2646 ARG A O 2
ATOM 1621 N N . VAL A 1 19 ? 3.060 -2.837 -3.128 1.00 0.00 2647 VAL A N 2
ATOM 1622 C CA . VAL A 1 19 ? 2.321 -2.772 -1.870 1.00 0.00 2647 VAL A CA 2
ATOM 1623 C C . VAL A 1 19 ? 0.935 -3.420 -1.968 1.00 0.00 2647 VAL A C 2
ATOM 1624 O O . VAL A 1 19 ? 0.119 -3.030 -2.801 1.00 0.00 2647 VAL A O 2
ATOM 1637 N N . PRO A 1 20 ? 0.652 -4.415 -1.100 1.00 0.00 2648 PRO A N 2
ATOM 1638 C CA . PRO A 1 20 ? -0.638 -5.114 -1.074 1.00 0.00 2648 PRO A CA 2
ATOM 1639 C C . PRO A 1 20 ? -1.776 -4.237 -0.571 1.00 0.00 2648 PRO A C 2
ATOM 1640 O O . PRO A 1 20 ? -1.612 -3.457 0.373 1.00 0.00 2648 PRO A O 2
ATOM 1651 N N . VAL A 1 21 ? -2.936 -4.380 -1.203 1.00 0.00 2649 VAL A N 2
ATOM 1652 C CA . VAL A 1 21 ? -4.112 -3.606 -0.822 1.00 0.00 2649 VAL A CA 2
ATOM 1653 C C . VAL A 1 21 ? -5.298 -4.508 -0.532 1.00 0.00 2649 VAL A C 2
ATOM 1654 O O . VAL A 1 21 ? -5.510 -5.514 -1.207 1.00 0.00 2649 VAL A O 2
ATOM 1667 N N . VAL A 1 22 ? -6.073 -4.133 0.477 1.00 0.00 2650 VAL A N 2
ATOM 1668 C CA . VAL A 1 22 ? -7.246 -4.901 0.858 1.00 0.00 2650 VAL A CA 2
ATOM 1669 C C . VAL A 1 22 ? -8.491 -4.026 0.850 1.00 0.00 2650 VAL A C 2
ATOM 1670 O O . VAL A 1 22 ? -8.489 -2.918 1.392 1.00 0.00 2650 VAL A O 2
ATOM 1683 N N . ASN A 1 23 ? -9.555 -4.535 0.242 1.00 0.00 2651 ASN A N 2
ATOM 1684 C CA . ASN A 1 23 ? -10.814 -3.802 0.185 1.00 0.00 2651 ASN A CA 2
ATOM 1685 C C . ASN A 1 23 ? -11.426 -3.720 1.574 1.00 0.00 2651 ASN A C 2
ATOM 1686 O O . ASN A 1 23 ? -11.511 -4.716 2.290 1.00 0.00 2651 ASN A O 2
ATOM 1697 N N . LYS A 1 24 ? -11.817 -2.518 1.958 1.00 0.00 2652 LYS A N 2
ATOM 1698 C CA . LYS A 1 24 ? -12.388 -2.280 3.277 1.00 0.00 2652 LYS A CA 2
ATOM 1699 C C . LYS A 1 24 ? -13.780 -2.891 3.432 1.00 0.00 2652 LYS A C 2
ATOM 1700 O O . LYS A 1 24 ? -14.220 -3.151 4.552 1.00 0.00 2652 LYS A O 2
ATOM 1719 N N . ARG A 1 25 ? -14.489 -3.092 2.323 1.00 0.00 2653 ARG A N 2
ATOM 1720 C CA . ARG A 1 25 ? -15.842 -3.640 2.382 1.00 0.00 2653 ARG A CA 2
ATOM 1721 C C . ARG A 1 25 ? -15.890 -5.146 2.111 1.00 0.00 2653 ARG A C 2
ATOM 1722 O O . ARG A 1 25 ? -16.352 -5.916 2.953 1.00 0.00 2653 ARG A O 2
ATOM 1743 N N . ASN A 1 26 ? -15.450 -5.559 0.925 1.00 0.00 2654 ASN A N 2
ATOM 1744 C CA . ASN A 1 26 ? -15.491 -6.977 0.551 1.00 0.00 2654 ASN A CA 2
ATOM 1745 C C . ASN A 1 26 ? -14.264 -7.750 1.031 1.00 0.00 2654 ASN A C 2
ATOM 1746 O O . ASN A 1 26 ? -14.288 -8.981 1.075 1.00 0.00 2654 ASN A O 2
ATOM 1757 N N . GLY A 1 27 ? -13.204 -7.044 1.407 1.00 0.00 2655 GLY A N 2
ATOM 1758 C CA . GLY A 1 27 ? -12.013 -7.720 1.895 1.00 0.00 2655 GLY A CA 2
ATOM 1759 C C . GLY A 1 27 ? -11.050 -8.141 0.796 1.00 0.00 2655 GLY A C 2
ATOM 1760 O O . GLY A 1 27 ? -10.072 -8.838 1.067 1.00 0.00 2655 GLY A O 2
ATOM 1764 N N . LYS A 1 28 ? -11.312 -7.726 -0.442 1.00 0.00 2656 LYS A N 2
ATOM 1765 C CA . LYS A 1 28 ? -10.437 -8.078 -1.563 1.00 0.00 2656 LYS A CA 2
ATOM 1766 C C . LYS A 1 28 ? -8.978 -7.832 -1.194 1.00 0.00 2656 LYS A C 2
ATOM 1767 O O . LYS A 1 28 ? -8.566 -6.693 -1.006 1.00 0.00 2656 LYS A O 2
ATOM 1786 N N . LYS A 1 29 ? -8.203 -8.904 -1.094 1.00 0.00 2657 LYS A N 2
ATOM 1787 C CA . LYS A 1 29 ? -6.792 -8.792 -0.739 1.00 0.00 2657 LYS A CA 2
ATOM 1788 C C . LYS A 1 29 ? -5.897 -9.114 -1.928 1.00 0.00 2657 LYS A C 2
ATOM 1789 O O . LYS A 1 29 ? -6.077 -10.130 -2.600 1.00 0.00 2657 LYS A O 2
ATOM 1808 N N . MET A 1 30 ? -4.933 -8.236 -2.185 1.00 0.00 2658 MET A N 2
ATOM 1809 C CA . MET A 1 30 ? -4.011 -8.419 -3.296 1.00 0.00 2658 MET A CA 2
ATOM 1810 C C . MET A 1 30 ? -2.575 -8.122 -2.875 1.00 0.00 2658 MET A C 2
ATOM 1811 O O . MET A 1 30 ? -2.216 -6.963 -2.648 1.00 0.00 2658 MET A O 2
ATOM 1825 N N . GLY A 1 31 ? -1.767 -9.182 -2.762 1.00 0.00 2659 GLY A N 2
ATOM 1826 C CA . GLY A 1 31 ? -0.371 -9.045 -2.364 1.00 0.00 2659 GLY A CA 2
ATOM 1827 C C . GLY A 1 31 ? 0.378 -8.023 -3.201 1.00 0.00 2659 GLY A C 2
ATOM 1828 O O . GLY A 1 31 ? 0.177 -6.827 -3.044 1.00 0.00 2659 GLY A O 2
ATOM 1832 N N . GLY A 1 32 ? 1.263 -8.489 -4.076 1.00 0.00 2660 GLY A N 2
ATOM 1833 C CA . GLY A 1 32 ? 2.030 -7.573 -4.906 1.00 0.00 2660 GLY A CA 2
ATOM 1834 C C . GLY A 1 32 ? 1.647 -7.660 -6.373 1.00 0.00 2660 GLY A C 2
ATOM 1835 O O . GLY A 1 32 ? 1.748 -6.680 -7.109 1.00 0.00 2660 GLY A O 2
ATOM 1839 N N . ALA A 1 33 ? 1.227 -8.846 -6.795 1.00 0.00 2661 ALA A N 2
ATOM 1840 C CA . ALA A 1 33 ? 0.847 -9.085 -8.184 1.00 0.00 2661 ALA A CA 2
ATOM 1841 C C . ALA A 1 33 ? -0.118 -8.022 -8.709 1.00 0.00 2661 ALA A C 2
ATOM 1842 O O . ALA A 1 33 ? 0.239 -7.226 -9.577 1.00 0.00 2661 ALA A O 2
ATOM 1849 N N . MET A 1 34 ? -1.343 -8.025 -8.197 1.00 0.00 2662 MET A N 2
ATOM 1850 C CA . MET A 1 34 ? -2.358 -7.069 -8.637 1.00 0.00 2662 MET A CA 2
ATOM 1851 C C . MET A 1 34 ? -2.345 -5.786 -7.804 1.00 0.00 2662 MET A C 2
ATOM 1852 O O . MET A 1 34 ? -3.094 -4.853 -8.088 1.00 0.00 2662 MET A O 2
ATOM 1866 N N . ALA A 1 35 ? -1.513 -5.746 -6.770 1.00 0.00 2663 ALA A N 2
ATOM 1867 C CA . ALA A 1 35 ? -1.442 -4.575 -5.904 1.00 0.00 2663 ALA A CA 2
ATOM 1868 C C . ALA A 1 35 ? -0.600 -3.456 -6.517 1.00 0.00 2663 ALA A C 2
ATOM 1869 O O . ALA A 1 35 ? 0.220 -3.691 -7.404 1.00 0.00 2663 ALA A O 2
ATOM 1876 N N . PRO A 1 36 ? -0.818 -2.214 -6.050 1.00 0.00 2664 PRO A N 2
ATOM 1877 C CA . PRO A 1 36 ? -0.105 -1.026 -6.548 1.00 0.00 2664 PRO A CA 2
ATOM 1878 C C . PRO A 1 36 ? 1.369 -0.968 -6.138 1.00 0.00 2664 PRO A C 2
ATOM 1879 O O . PRO A 1 36 ? 1.766 -1.518 -5.107 1.00 0.00 2664 PRO A O 2
ATOM 1890 N N . PRO A 1 37 ? 2.200 -0.285 -6.953 1.00 0.00 2665 PRO A N 2
ATOM 1891 C CA . PRO A 1 37 ? 3.629 -0.134 -6.696 1.00 0.00 2665 PRO A CA 2
ATOM 1892 C C . PRO A 1 37 ? 3.948 1.088 -5.833 1.00 0.00 2665 PRO A C 2
ATOM 1893 O O . PRO A 1 37 ? 3.258 2.107 -5.891 1.00 0.00 2665 PRO A O 2
ATOM 1904 N N . MET A 1 38 ? 4.994 0.965 -5.023 1.00 0.00 2666 MET A N 2
ATOM 1905 C CA . MET A 1 38 ? 5.421 2.036 -4.123 1.00 0.00 2666 MET A CA 2
ATOM 1906 C C . MET A 1 38 ? 5.405 3.411 -4.791 1.00 0.00 2666 MET A C 2
ATOM 1907 O O . MET A 1 38 ? 4.815 4.356 -4.266 1.00 0.00 2666 MET A O 2
ATOM 1921 N N . LYS A 1 39 ? 6.090 3.531 -5.923 1.00 0.00 2667 LYS A N 2
ATOM 1922 C CA . LYS A 1 39 ? 6.183 4.812 -6.621 1.00 0.00 2667 LYS A CA 2
ATOM 1923 C C . LYS A 1 39 ? 4.853 5.273 -7.237 1.00 0.00 2667 LYS A C 2
ATOM 1924 O O . LYS A 1 39 ? 4.785 6.363 -7.806 1.00 0.00 2667 LYS A O 2
ATOM 1943 N N . ASP A 1 40 ? 3.802 4.459 -7.138 1.00 0.00 2668 ASP A N 2
ATOM 1944 C CA . ASP A 1 40 ? 2.506 4.839 -7.710 1.00 0.00 2668 ASP A CA 2
ATOM 1945 C C . ASP A 1 40 ? 1.355 4.645 -6.718 1.00 0.00 2668 ASP A C 2
ATOM 1946 O O . ASP A 1 40 ? 0.191 4.861 -7.061 1.00 0.00 2668 ASP A O 2
ATOM 1955 N N . LEU A 1 41 ? 1.677 4.231 -5.496 1.00 0.00 2669 LEU A N 2
ATOM 1956 C CA . LEU A 1 41 ? 0.663 4.001 -4.467 1.00 0.00 2669 LEU A CA 2
ATOM 1957 C C . LEU A 1 41 ? -0.358 5.139 -4.370 1.00 0.00 2669 LEU A C 2
ATOM 1958 O O . LEU A 1 41 ? -1.547 4.884 -4.217 1.00 0.00 2669 LEU A O 2
ATOM 1974 N N . PRO A 1 42 ? 0.084 6.409 -4.424 1.00 0.00 2670 PRO A N 2
ATOM 1975 C CA . PRO A 1 42 ? -0.818 7.567 -4.305 1.00 0.00 2670 PRO A CA 2
ATOM 1976 C C . PRO A 1 42 ? -1.833 7.677 -5.443 1.00 0.00 2670 PRO A C 2
ATOM 1977 O O . PRO A 1 42 ? -2.967 8.131 -5.240 1.00 0.00 2670 PRO A O 2
ATOM 1988 N N . ARG A 1 43 ? -1.449 7.222 -6.626 1.00 0.00 2671 ARG A N 2
ATOM 1989 C CA . ARG A 1 43 ? -2.349 7.258 -7.771 1.00 0.00 2671 ARG A CA 2
ATOM 1990 C C . ARG A 1 43 ? -3.373 6.147 -7.652 1.00 0.00 2671 ARG A C 2
ATOM 1991 O O . ARG A 1 43 ? -4.572 6.357 -7.831 1.00 0.00 2671 ARG A O 2
ATOM 2012 N N . TRP A 1 44 ? -2.880 4.963 -7.337 1.00 0.00 2672 TRP A N 2
ATOM 2013 C CA . TRP A 1 44 ? -3.725 3.796 -7.179 1.00 0.00 2672 TRP A CA 2
ATOM 2014 C C . TRP A 1 44 ? -4.620 3.926 -5.951 1.00 0.00 2672 TRP A C 2
ATOM 2015 O O . TRP A 1 44 ? -5.769 3.486 -5.966 1.00 0.00 2672 TRP A O 2
ATOM 2036 N N . LEU A 1 45 ? -4.096 4.538 -4.887 1.00 0.00 2673 LEU A N 2
ATOM 2037 C CA . LEU A 1 45 ? -4.866 4.724 -3.664 1.00 0.00 2673 LEU A CA 2
ATOM 2038 C C . LEU A 1 45 ? -5.893 5.831 -3.828 1.00 0.00 2673 LEU A C 2
ATOM 2039 O O . LEU A 1 45 ? -6.955 5.792 -3.206 1.00 0.00 2673 LEU A O 2
ATOM 2055 N N . GLU A 1 46 ? -5.608 6.795 -4.703 1.00 0.00 2674 GLU A N 2
ATOM 2056 C CA . GLU A 1 46 ? -6.565 7.858 -4.959 1.00 0.00 2674 GLU A CA 2
ATOM 2057 C C . GLU A 1 46 ? -7.620 7.339 -5.935 1.00 0.00 2674 GLU A C 2
ATOM 2058 O O . GLU A 1 46 ? -8.753 7.819 -5.969 1.00 0.00 2674 GLU A O 2
ATOM 2070 N N . GLU A 1 47 ? -7.216 6.341 -6.726 1.00 0.00 2675 GLU A N 2
ATOM 2071 C CA . GLU A 1 47 ? -8.088 5.719 -7.713 1.00 0.00 2675 GLU A CA 2
ATOM 2072 C C . GLU A 1 47 ? -8.942 4.613 -7.094 1.00 0.00 2675 GLU A C 2
ATOM 2073 O O . GLU A 1 47 ? -9.997 4.270 -7.626 1.00 0.00 2675 GLU A O 2
ATOM 2085 N N . ASN A 1 48 ? -8.487 4.052 -5.975 1.00 0.00 2676 ASN A N 2
ATOM 2086 C CA . ASN A 1 48 ? -9.231 2.986 -5.311 1.00 0.00 2676 ASN A CA 2
ATOM 2087 C C . ASN A 1 48 ? -9.600 3.376 -3.883 1.00 0.00 2676 ASN A C 2
ATOM 2088 O O . ASN A 1 48 ? -8.982 2.913 -2.924 1.00 0.00 2676 ASN A O 2
ATOM 2099 N N . PRO A 1 49 ? -10.623 4.232 -3.723 1.00 0.00 2677 PRO A N 2
ATOM 2100 C CA . PRO A 1 49 ? -11.077 4.678 -2.403 1.00 0.00 2677 PRO A CA 2
ATOM 2101 C C . PRO A 1 49 ? -11.665 3.535 -1.581 1.00 0.00 2677 PRO A C 2
ATOM 2102 O O . PRO A 1 49 ? -11.712 3.598 -0.353 1.00 0.00 2677 PRO A O 2
ATOM 2113 N N . GLU A 1 50 ? -12.112 2.487 -2.269 1.00 0.00 2678 GLU A N 2
ATOM 2114 C CA . GLU A 1 50 ? -12.696 1.327 -1.607 1.00 0.00 2678 GLU A CA 2
ATOM 2115 C C . GLU A 1 50 ? -11.615 0.392 -1.073 1.00 0.00 2678 GLU A C 2
ATOM 2116 O O . GLU A 1 50 ? -11.920 -0.621 -0.444 1.00 0.00 2678 GLU A O 2
ATOM 2128 N N . PHE A 1 51 ? -10.354 0.719 -1.341 1.00 0.00 2679 PHE A N 2
ATOM 2129 C CA . PHE A 1 51 ? -9.249 -0.118 -0.895 1.00 0.00 2679 PHE A CA 2
ATOM 2130 C C . PHE A 1 51 ? -8.303 0.625 0.035 1.00 0.00 2679 PHE A C 2
ATOM 2131 O O . PHE A 1 51 ? -8.286 1.856 0.083 1.00 0.00 2679 PHE A O 2
ATOM 2148 N N . ALA A 1 52 ? -7.503 -0.148 0.757 1.00 0.00 2680 ALA A N 2
ATOM 2149 C CA . ALA A 1 52 ? -6.521 0.399 1.680 1.00 0.00 2680 ALA A CA 2
ATOM 2150 C C . ALA A 1 52 ? -5.252 -0.438 1.631 1.00 0.00 2680 ALA A C 2
ATOM 2151 O O . ALA A 1 52 ? -5.206 -1.455 0.939 1.00 0.00 2680 ALA A O 2
ATOM 2158 N N . VAL A 1 53 ? -4.217 -0.020 2.350 1.00 0.00 2681 VAL A N 2
ATOM 2159 C CA . VAL A 1 53 ? -2.959 -0.755 2.352 1.00 0.00 2681 VAL A CA 2
ATOM 2160 C C . VAL A 1 53 ? -2.849 -1.669 3.569 1.00 0.00 2681 VAL A C 2
ATOM 2161 O O . VAL A 1 53 ? -3.309 -1.327 4.655 1.00 0.00 2681 VAL A O 2
ATOM 2174 N N . ALA A 1 54 ? -2.247 -2.842 3.374 1.00 0.00 2682 ALA A N 2
ATOM 2175 C CA . ALA A 1 54 ? -2.093 -3.817 4.457 1.00 0.00 2682 ALA A CA 2
ATOM 2176 C C . ALA A 1 54 ? -1.482 -3.184 5.713 1.00 0.00 2682 ALA A C 2
ATOM 2177 O O . ALA A 1 54 ? -0.752 -2.197 5.631 1.00 0.00 2682 ALA A O 2
ATOM 2184 N N . PRO A 1 55 ? -1.789 -3.751 6.899 1.00 0.00 2683 PRO A N 2
ATOM 2185 C CA . PRO A 1 55 ? -1.292 -3.253 8.192 1.00 0.00 2683 PRO A CA 2
ATOM 2186 C C . PRO A 1 55 ? 0.225 -3.080 8.228 1.00 0.00 2683 PRO A C 2
ATOM 2187 O O . PRO A 1 55 ? 0.728 -2.011 8.566 1.00 0.00 2683 PRO A O 2
ATOM 2198 N N . ASP A 1 56 ? 0.954 -4.129 7.869 1.00 0.00 2684 ASP A N 2
ATOM 2199 C CA . ASP A 1 56 ? 2.410 -4.065 7.854 1.00 0.00 2684 ASP A CA 2
ATOM 2200 C C . ASP A 1 56 ? 2.875 -3.131 6.742 1.00 0.00 2684 ASP A C 2
ATOM 2201 O O . ASP A 1 56 ? 4.004 -2.622 6.752 1.00 0.00 2684 ASP A O 2
ATOM 2210 N N . TRP A 1 57 ? 1.970 -2.863 5.810 1.00 0.00 2685 TRP A N 2
ATOM 2211 C CA . TRP A 1 57 ? 2.260 -1.962 4.722 1.00 0.00 2685 TRP A CA 2
ATOM 2212 C C . TRP A 1 57 ? 1.808 -0.559 5.082 1.00 0.00 2685 TRP A C 2
ATOM 2213 O O . TRP A 1 57 ? 2.196 0.410 4.446 1.00 0.00 2685 TRP A O 2
ATOM 2234 N N . THR A 1 58 ? 1.032 -0.451 6.152 1.00 0.00 2686 THR A N 2
ATOM 2235 C CA . THR A 1 58 ? 0.602 0.843 6.633 1.00 0.00 2686 THR A CA 2
ATOM 2236 C C . THR A 1 58 ? 1.844 1.557 7.143 1.00 0.00 2686 THR A C 2
ATOM 2237 O O . THR A 1 58 ? 2.075 2.733 6.854 1.00 0.00 2686 THR A O 2
ATOM 2248 N N . ASP A 1 59 ? 2.667 0.804 7.873 1.00 0.00 2687 ASP A N 2
ATOM 2249 C CA . ASP A 1 59 ? 3.916 1.327 8.395 1.00 0.00 2687 ASP A CA 2
ATOM 2250 C C . ASP A 1 59 ? 4.939 1.418 7.269 1.00 0.00 2687 ASP A C 2
ATOM 2251 O O . ASP A 1 59 ? 5.543 2.472 7.060 1.00 0.00 2687 ASP A O 2
ATOM 2260 N N . ILE A 1 60 ? 5.129 0.320 6.519 1.00 0.00 2688 ILE A N 2
ATOM 2261 C CA . ILE A 1 60 ? 6.073 0.331 5.405 1.00 0.00 2688 ILE A CA 2
ATOM 2262 C C . ILE A 1 60 ? 5.757 1.496 4.460 1.00 0.00 2688 ILE A C 2
ATOM 2263 O O . ILE A 1 60 ? 6.599 2.364 4.213 1.00 0.00 2688 ILE A O 2
ATOM 2279 N N . VAL A 1 61 ? 4.531 1.511 3.943 1.00 0.00 2689 VAL A N 2
ATOM 2280 C CA . VAL A 1 61 ? 4.095 2.566 3.039 1.00 0.00 2689 VAL A CA 2
ATOM 2281 C C . VAL A 1 61 ? 4.276 3.937 3.681 1.00 0.00 2689 VAL A C 2
ATOM 2282 O O . VAL A 1 61 ? 4.711 4.883 3.027 1.00 0.00 2689 VAL A O 2
ATOM 2295 N N . LYS A 1 62 ? 3.959 4.050 4.968 1.00 0.00 2690 LYS A N 2
ATOM 2296 C CA . LYS A 1 62 ? 4.128 5.320 5.660 1.00 0.00 2690 LYS A CA 2
ATOM 2297 C C . LYS A 1 62 ? 5.540 5.854 5.420 1.00 0.00 2690 LYS A C 2
ATOM 2298 O O . LYS A 1 62 ? 5.723 7.002 5.016 1.00 0.00 2690 LYS A O 2
ATOM 2317 N N . GLN A 1 63 ? 6.531 4.991 5.638 1.00 0.00 2691 GLN A N 2
ATOM 2318 C CA . GLN A 1 63 ? 7.933 5.333 5.414 1.00 0.00 2691 GLN A CA 2
ATOM 2319 C C . GLN A 1 63 ? 8.272 5.369 3.919 1.00 0.00 2691 GLN A C 2
ATOM 2320 O O . GLN A 1 63 ? 9.314 5.893 3.522 1.00 0.00 2691 GLN A O 2
ATOM 2334 N N . SER A 1 64 ? 7.393 4.791 3.098 1.00 0.00 2692 SER A N 2
ATOM 2335 C CA . SER A 1 64 ? 7.590 4.728 1.645 1.00 0.00 2692 SER A CA 2
ATOM 2336 C C . SER A 1 64 ? 8.113 6.033 1.065 1.00 0.00 2692 SER A C 2
ATOM 2337 O O . SER A 1 64 ? 8.907 6.029 0.126 1.00 0.00 2692 SER A O 2
ATOM 2345 N N . GLY A 1 65 ? 7.651 7.147 1.608 1.00 0.00 2693 GLY A N 2
ATOM 2346 C CA . GLY A 1 65 ? 8.074 8.433 1.096 1.00 0.00 2693 GLY A CA 2
ATOM 2347 C C . GLY A 1 65 ? 7.344 8.802 -0.188 1.00 0.00 2693 GLY A C 2
ATOM 2348 O O . GLY A 1 65 ? 7.328 9.968 -0.583 1.00 0.00 2693 GLY A O 2
ATOM 2352 N N . PHE A 1 66 ? 6.728 7.807 -0.841 1.00 0.00 2694 PHE A N 2
ATOM 2353 C CA . PHE A 1 66 ? 5.991 8.048 -2.077 1.00 0.00 2694 PHE A CA 2
ATOM 2354 C C . PHE A 1 66 ? 4.578 8.486 -1.774 1.00 0.00 2694 PHE A C 2
ATOM 2355 O O . PHE A 1 66 ? 3.984 9.248 -2.537 1.00 0.00 2694 PHE A O 2
ATOM 2372 N N . VAL A 1 67 ? 4.028 8.015 -0.660 1.00 0.00 2695 VAL A N 2
ATOM 2373 C CA . VAL A 1 67 ? 2.670 8.390 -0.289 1.00 0.00 2695 VAL A CA 2
ATOM 2374 C C . VAL A 1 67 ? 2.675 9.534 0.721 1.00 0.00 2695 VAL A C 2
ATOM 2375 O O . VAL A 1 67 ? 3.445 9.517 1.681 1.00 0.00 2695 VAL A O 2
ATOM 2388 N N . PRO A 1 68 ? 1.813 10.547 0.524 1.00 0.00 2696 PRO A N 2
ATOM 2389 C CA . PRO A 1 68 ? 1.732 11.693 1.432 1.00 0.00 2696 PRO A CA 2
ATOM 2390 C C . PRO A 1 68 ? 1.130 11.314 2.780 1.00 0.00 2696 PRO A C 2
ATOM 2391 O O . PRO A 1 68 ? 0.220 10.488 2.854 1.00 0.00 2696 PRO A O 2
ATOM 2402 N N . GLU A 1 69 ? 1.656 11.911 3.844 1.00 0.00 2697 GLU A N 2
ATOM 2403 C CA . GLU A 1 69 ? 1.184 11.623 5.194 1.00 0.00 2697 GLU A CA 2
ATOM 2404 C C . GLU A 1 69 ? -0.334 11.759 5.286 1.00 0.00 2697 GLU A C 2
ATOM 2405 O O . GLU A 1 69 ? -0.983 11.055 6.060 1.00 0.00 2697 GLU A O 2
ATOM 2417 N N . SER A 1 70 ? -0.892 12.660 4.489 1.00 0.00 2698 SER A N 2
ATOM 2418 C CA . SER A 1 70 ? -2.333 12.875 4.478 1.00 0.00 2698 SER A CA 2
ATOM 2419 C C . SER A 1 70 ? -3.059 11.631 3.975 1.00 0.00 2698 SER A C 2
ATOM 2420 O O . SER A 1 70 ? -4.182 11.343 4.389 1.00 0.00 2698 SER A O 2
ATOM 2428 N N . MET A 1 71 ? -2.407 10.896 3.079 1.00 0.00 2699 MET A N 2
ATOM 2429 C CA . MET A 1 71 ? -2.987 9.679 2.518 1.00 0.00 2699 MET A CA 2
ATOM 2430 C C . MET A 1 71 ? -2.806 8.491 3.460 1.00 0.00 2699 MET A C 2
ATOM 2431 O O . MET A 1 71 ? -3.294 7.395 3.187 1.00 0.00 2699 MET A O 2
ATOM 2445 N N . PHE A 1 72 ? -2.108 8.707 4.570 1.00 0.00 2700 PHE A N 2
ATOM 2446 C CA . PHE A 1 72 ? -1.882 7.641 5.538 1.00 0.00 2700 PHE A CA 2
ATOM 2447 C C . PHE A 1 72 ? -3.205 7.107 6.082 1.00 0.00 2700 PHE A C 2
ATOM 2448 O O . PHE A 1 72 ? -3.255 6.021 6.660 1.00 0.00 2700 PHE A O 2
ATOM 2465 N N . ASP A 1 73 ? -4.279 7.870 5.885 1.00 0.00 2701 ASP A N 2
ATOM 2466 C CA . ASP A 1 73 ? -5.599 7.462 6.347 1.00 0.00 2701 ASP A CA 2
ATOM 2467 C C . ASP A 1 73 ? -6.067 6.213 5.606 1.00 0.00 2701 ASP A C 2
ATOM 2468 O O . ASP A 1 73 ? -6.846 5.420 6.135 1.00 0.00 2701 ASP A O 2
ATOM 2477 N N . ARG A 1 74 ? -5.580 6.040 4.378 1.00 0.00 2702 ARG A N 2
ATOM 2478 C CA . ARG A 1 74 ? -5.942 4.881 3.565 1.00 0.00 2702 ARG A CA 2
ATOM 2479 C C . ARG A 1 74 ? -5.155 3.643 3.991 1.00 0.00 2702 ARG A C 2
ATOM 2480 O O . ARG A 1 74 ? -5.360 2.550 3.458 1.00 0.00 2702 ARG A O 2
ATOM 2501 N N . LEU A 1 75 ? -4.255 3.818 4.951 1.00 0.00 2703 LEU A N 2
ATOM 2502 C CA . LEU A 1 75 ? -3.443 2.717 5.447 1.00 0.00 2703 LEU A CA 2
ATOM 2503 C C . LEU A 1 75 ? -4.145 2.018 6.607 1.00 0.00 2703 LEU A C 2
ATOM 2504 O O . LEU A 1 75 ? -4.512 2.655 7.594 1.00 0.00 2703 LEU A O 2
ATOM 2520 N N . LEU A 1 76 ? -4.338 0.707 6.477 1.00 0.00 2704 LEU A N 2
ATOM 2521 C CA . LEU A 1 76 ? -5.008 -0.083 7.513 1.00 0.00 2704 LEU A CA 2
ATOM 2522 C C . LEU A 1 76 ? -4.499 0.276 8.906 1.00 0.00 2704 LEU A C 2
ATOM 2523 O O . LEU A 1 76 ? -3.484 0.956 9.055 1.00 0.00 2704 LEU A O 2
ATOM 2539 N N . THR A 1 77 ? -5.212 -0.193 9.924 1.00 0.00 2705 THR A N 2
ATOM 2540 C CA . THR A 1 77 ? -4.836 0.072 11.306 1.00 0.00 2705 THR A CA 2
ATOM 2541 C C . THR A 1 77 ? -4.404 -1.212 12.006 1.00 0.00 2705 THR A C 2
ATOM 2542 O O . THR A 1 77 ? -3.549 -1.189 12.891 1.00 0.00 2705 THR A O 2
ATOM 2553 N N . GLY A 1 78 ? -4.996 -2.333 11.604 1.00 0.00 2706 GLY A N 2
ATOM 2554 C CA . GLY A 1 78 ? -4.651 -3.605 12.208 1.00 0.00 2706 GLY A CA 2
ATOM 2555 C C . GLY A 1 78 ? -5.181 -4.799 11.429 1.00 0.00 2706 GLY A C 2
ATOM 2556 O O . GLY A 1 78 ? -4.612 -5.172 10.403 1.00 0.00 2706 GLY A O 2
ATOM 2560 N N . PRO A 1 79 ? -6.269 -5.435 11.904 1.00 0.00 2707 PRO A N 2
ATOM 2561 C CA . PRO A 1 79 ? -6.855 -6.611 11.244 1.00 0.00 2707 PRO A CA 2
ATOM 2562 C C . PRO A 1 79 ? -7.227 -6.368 9.782 1.00 0.00 2707 PRO A C 2
ATOM 2563 O O . PRO A 1 79 ? -7.330 -5.228 9.329 1.00 0.00 2707 PRO A O 2
ATOM 2574 N N . VAL A 1 80 ? -7.442 -7.468 9.063 1.00 0.00 2708 VAL A N 2
ATOM 2575 C CA . VAL A 1 80 ? -7.822 -7.433 7.654 1.00 0.00 2708 VAL A CA 2
ATOM 2576 C C . VAL A 1 80 ? -8.512 -8.740 7.276 1.00 0.00 2708 VAL A C 2
ATOM 2577 O O . VAL A 1 80 ? -8.358 -9.748 7.967 1.00 0.00 2708 VAL A O 2
ATOM 2590 N N . VAL A 1 81 ? -9.266 -8.732 6.182 1.00 0.00 2709 VAL A N 2
ATOM 2591 C CA . VAL A 1 81 ? -9.962 -9.934 5.737 1.00 0.00 2709 VAL A CA 2
ATOM 2592 C C . VAL A 1 81 ? -9.492 -10.356 4.346 1.00 0.00 2709 VAL A C 2
ATOM 2593 O O . VAL A 1 81 ? -9.699 -9.643 3.366 1.00 0.00 2709 VAL A O 2
ATOM 2606 N N . ARG A 1 82 ? -8.855 -11.521 4.272 1.00 0.00 2710 ARG A N 2
ATOM 2607 C CA . ARG A 1 82 ? -8.353 -12.042 3.005 1.00 0.00 2710 ARG A CA 2
ATOM 2608 C C . ARG A 1 82 ? -8.935 -13.422 2.715 1.00 0.00 2710 ARG A C 2
ATOM 2609 O O . ARG A 1 82 ? -9.181 -14.206 3.632 1.00 0.00 2710 ARG A O 2
ATOM 2630 N N . GLY A 1 83 ? -9.152 -13.713 1.437 1.00 0.00 2711 GLY A N 2
ATOM 2631 C CA . GLY A 1 83 ? -9.705 -14.998 1.052 1.00 0.00 2711 GLY A CA 2
ATOM 2632 C C . GLY A 1 83 ? -8.638 -16.060 0.866 1.00 0.00 2711 GLY A C 2
ATOM 2633 O O . GLY A 1 83 ? -7.744 -15.911 0.033 1.00 0.00 2711 GLY A O 2
ATOM 2637 N N . GLU A 1 84 ? -8.735 -17.133 1.644 1.00 0.00 2712 GLU A N 2
ATOM 2638 C CA . GLU A 1 84 ? -7.772 -18.226 1.562 1.00 0.00 2712 GLU A CA 2
ATOM 2639 C C . GLU A 1 84 ? -8.446 -19.510 1.088 1.00 0.00 2712 GLU A C 2
ATOM 2640 O O . GLU A 1 84 ? -9.586 -19.795 1.454 1.00 0.00 2712 GLU A O 2
ATOM 2652 N N . GLY A 1 85 ? -7.733 -20.279 0.272 1.00 0.00 2713 GLY A N 2
ATOM 2653 C CA . GLY A 1 85 ? -8.278 -21.524 -0.239 1.00 0.00 2713 GLY A CA 2
ATOM 2654 C C . GLY A 1 85 ? -8.074 -22.683 0.718 1.00 0.00 2713 GLY A C 2
ATOM 2655 O O . GLY A 1 85 ? -7.000 -22.831 1.302 1.00 0.00 2713 GLY A O 2
ATOM 2659 N N . ALA A 1 86 ? -9.106 -23.505 0.879 1.00 0.00 2714 ALA A N 2
ATOM 2660 C CA . ALA A 1 86 ? -9.034 -24.655 1.772 1.00 0.00 2714 ALA A CA 2
ATOM 2661 C C . ALA A 1 86 ? -8.618 -25.912 1.016 1.00 0.00 2714 ALA A C 2
ATOM 2662 O O . ALA A 1 86 ? -9.186 -26.236 -0.027 1.00 0.00 2714 ALA A O 2
ATOM 2669 N N . SER A 1 87 ? -7.626 -26.617 1.549 1.00 0.00 2715 SER A N 2
ATOM 2670 C CA . SER A 1 87 ? -7.135 -27.839 0.924 1.00 0.00 2715 SER A CA 2
ATOM 2671 C C . SER A 1 87 ? -6.718 -28.860 1.978 1.00 0.00 2715 SER A C 2
ATOM 2672 O O . SER A 1 87 ? -5.955 -28.486 2.894 1.00 0.00 2715 SER A O 2
ATOM 2681 N N . GLY A 1 1 ? 4.343 -17.370 -3.542 1.00 0.00 2629 GLY A N 3
ATOM 2682 C CA . GLY A 1 1 ? 3.166 -16.491 -3.299 1.00 0.00 2629 GLY A CA 3
ATOM 2683 C C . GLY A 1 1 ? 3.232 -15.791 -1.957 1.00 0.00 2629 GLY A C 3
ATOM 2684 O O . GLY A 1 1 ? 2.891 -16.374 -0.927 1.00 0.00 2629 GLY A O 3
ATOM 2690 N N . SER A 1 2 ? 3.674 -14.538 -1.966 1.00 0.00 2630 SER A N 3
ATOM 2691 C CA . SER A 1 2 ? 3.786 -13.758 -0.739 1.00 0.00 2630 SER A CA 3
ATOM 2692 C C . SER A 1 2 ? 2.748 -12.642 -0.702 1.00 0.00 2630 SER A C 3
ATOM 2693 O O . SER A 1 2 ? 2.424 -12.045 -1.729 1.00 0.00 2630 SER A O 3
ATOM 2701 N N . ARG A 1 3 ? 2.232 -12.362 0.490 1.00 0.00 2631 ARG A N 3
ATOM 2702 C CA . ARG A 1 3 ? 1.232 -11.314 0.666 1.00 0.00 2631 ARG A CA 3
ATOM 2703 C C . ARG A 1 3 ? 1.702 -10.289 1.690 1.00 0.00 2631 ARG A C 3
ATOM 2704 O O . ARG A 1 3 ? 1.740 -9.089 1.415 1.00 0.00 2631 ARG A O 3
ATOM 2725 N N . ASN A 1 4 ? 2.061 -10.775 2.870 1.00 0.00 2632 ASN A N 3
ATOM 2726 C CA . ASN A 1 4 ? 2.534 -9.909 3.943 1.00 0.00 2632 ASN A CA 3
ATOM 2727 C C . ASN A 1 4 ? 4.055 -9.762 3.895 1.00 0.00 2632 ASN A C 3
ATOM 2728 O O . ASN A 1 4 ? 4.746 -10.575 3.280 1.00 0.00 2632 ASN A O 3
ATOM 2739 N N . PRO A 1 5 ? 4.599 -8.716 4.545 1.00 0.00 2633 PRO A N 3
ATOM 2740 C CA . PRO A 1 5 ? 6.039 -8.454 4.576 1.00 0.00 2633 PRO A CA 3
ATOM 2741 C C . PRO A 1 5 ? 6.777 -9.319 5.598 1.00 0.00 2633 PRO A C 3
ATOM 2742 O O . PRO A 1 5 ? 7.958 -9.098 5.867 1.00 0.00 2633 PRO A O 3
ATOM 2753 N N . ASN A 1 6 ? 6.080 -10.299 6.169 1.00 0.00 2634 ASN A N 3
ATOM 2754 C CA . ASN A 1 6 ? 6.679 -11.185 7.161 1.00 0.00 2634 ASN A CA 3
ATOM 2755 C C . ASN A 1 6 ? 7.856 -11.965 6.576 1.00 0.00 2634 ASN A C 3
ATOM 2756 O O . ASN A 1 6 ? 8.679 -12.504 7.317 1.00 0.00 2634 ASN A O 3
ATOM 2767 N N . LYS A 1 7 ? 7.937 -12.026 5.248 1.00 0.00 2635 LYS A N 3
ATOM 2768 C CA . LYS A 1 7 ? 9.020 -12.745 4.584 1.00 0.00 2635 LYS A CA 3
ATOM 2769 C C . LYS A 1 7 ? 9.521 -11.983 3.357 1.00 0.00 2635 LYS A C 3
ATOM 2770 O O . LYS A 1 7 ? 10.172 -12.558 2.484 1.00 0.00 2635 LYS A O 3
ATOM 2789 N N . LEU A 1 8 ? 9.212 -10.692 3.293 1.00 0.00 2636 LEU A N 3
ATOM 2790 C CA . LEU A 1 8 ? 9.629 -9.857 2.170 1.00 0.00 2636 LEU A CA 3
ATOM 2791 C C . LEU A 1 8 ? 10.866 -9.033 2.528 1.00 0.00 2636 LEU A C 3
ATOM 2792 O O . LEU A 1 8 ? 11.590 -9.356 3.470 1.00 0.00 2636 LEU A O 3
ATOM 2808 N N . ASP A 1 9 ? 11.092 -7.960 1.778 1.00 0.00 2637 ASP A N 3
ATOM 2809 C CA . ASP A 1 9 ? 12.226 -7.073 2.012 1.00 0.00 2637 ASP A CA 3
ATOM 2810 C C . ASP A 1 9 ? 11.791 -5.623 1.842 1.00 0.00 2637 ASP A C 3
ATOM 2811 O O . ASP A 1 9 ? 11.629 -5.140 0.724 1.00 0.00 2637 ASP A O 3
ATOM 2820 N N . ILE A 1 10 ? 11.571 -4.945 2.961 1.00 0.00 2638 ILE A N 3
ATOM 2821 C CA . ILE A 1 10 ? 11.117 -3.567 2.942 1.00 0.00 2638 ILE A CA 3
ATOM 2822 C C . ILE A 1 10 ? 12.125 -2.609 2.304 1.00 0.00 2638 ILE A C 3
ATOM 2823 O O . ILE A 1 10 ? 11.824 -1.434 2.124 1.00 0.00 2638 ILE A O 3
ATOM 2839 N N . ASN A 1 11 ? 13.327 -3.076 1.980 1.00 0.00 2639 ASN A N 3
ATOM 2840 C CA . ASN A 1 11 ? 14.329 -2.197 1.383 1.00 0.00 2639 ASN A CA 3
ATOM 2841 C C . ASN A 1 11 ? 14.004 -1.875 -0.079 1.00 0.00 2639 ASN A C 3
ATOM 2842 O O . ASN A 1 11 ? 14.480 -0.875 -0.618 1.00 0.00 2639 ASN A O 3
ATOM 2853 N N . THR A 1 12 ? 13.216 -2.733 -0.723 1.00 0.00 2640 THR A N 3
ATOM 2854 C CA . THR A 1 12 ? 12.859 -2.539 -2.134 1.00 0.00 2640 THR A CA 3
ATOM 2855 C C . THR A 1 12 ? 11.730 -1.515 -2.322 1.00 0.00 2640 THR A C 3
ATOM 2856 O O . THR A 1 12 ? 11.073 -1.478 -3.377 1.00 0.00 2640 THR A O 3
ATOM 2867 N N . LEU A 1 13 ? 11.501 -0.669 -1.316 1.00 0.00 2641 LEU A N 3
ATOM 2868 C CA . LEU A 1 13 ? 10.467 0.345 -1.410 1.00 0.00 2641 LEU A CA 3
ATOM 2869 C C . LEU A 1 13 ? 10.973 1.580 -2.143 1.00 0.00 2641 LEU A C 3
ATOM 2870 O O . LEU A 1 13 ? 10.564 2.693 -1.834 1.00 0.00 2641 LEU A O 3
ATOM 2886 N N . THR A 1 14 ? 11.859 1.395 -3.115 1.00 0.00 2642 THR A N 3
ATOM 2887 C CA . THR A 1 14 ? 12.387 2.523 -3.872 1.00 0.00 2642 THR A CA 3
ATOM 2888 C C . THR A 1 14 ? 11.432 2.904 -5.002 1.00 0.00 2642 THR A C 3
ATOM 2889 O O . THR A 1 14 ? 11.824 3.573 -5.958 1.00 0.00 2642 THR A O 3
ATOM 2900 N N . GLY A 1 15 ? 10.180 2.464 -4.890 1.00 0.00 2643 GLY A N 3
ATOM 2901 C CA . GLY A 1 15 ? 9.198 2.758 -5.912 1.00 0.00 2643 GLY A CA 3
ATOM 2902 C C . GLY A 1 15 ? 8.792 1.519 -6.680 1.00 0.00 2643 GLY A C 3
ATOM 2903 O O . GLY A 1 15 ? 7.748 1.502 -7.334 1.00 0.00 2643 GLY A O 3
ATOM 2907 N N . GLU A 1 16 ? 9.634 0.484 -6.607 1.00 0.00 2644 GLU A N 3
ATOM 2908 C CA . GLU A 1 16 ? 9.389 -0.768 -7.312 1.00 0.00 2644 GLU A CA 3
ATOM 2909 C C . GLU A 1 16 ? 8.564 -1.759 -6.488 1.00 0.00 2644 GLU A C 3
ATOM 2910 O O . GLU A 1 16 ? 7.819 -2.558 -7.055 1.00 0.00 2644 GLU A O 3
ATOM 2922 N N . GLU A 1 17 ? 8.686 -1.721 -5.158 1.00 0.00 2645 GLU A N 3
ATOM 2923 C CA . GLU A 1 17 ? 7.926 -2.640 -4.307 1.00 0.00 2645 GLU A CA 3
ATOM 2924 C C . GLU A 1 17 ? 6.446 -2.692 -4.695 1.00 0.00 2645 GLU A C 3
ATOM 2925 O O . GLU A 1 17 ? 5.869 -1.695 -5.130 1.00 0.00 2645 GLU A O 3
ATOM 2937 N N . ARG A 1 18 ? 5.839 -3.864 -4.513 1.00 0.00 2646 ARG A N 3
ATOM 2938 C CA . ARG A 1 18 ? 4.424 -4.059 -4.819 1.00 0.00 2646 ARG A CA 3
ATOM 2939 C C . ARG A 1 18 ? 3.607 -4.085 -3.529 1.00 0.00 2646 ARG A C 3
ATOM 2940 O O . ARG A 1 18 ? 3.448 -5.132 -2.901 1.00 0.00 2646 ARG A O 3
ATOM 2961 N N . VAL A 1 19 ? 3.122 -2.917 -3.129 1.00 0.00 2647 VAL A N 3
ATOM 2962 C CA . VAL A 1 19 ? 2.350 -2.779 -1.897 1.00 0.00 2647 VAL A CA 3
ATOM 2963 C C . VAL A 1 19 ? 0.962 -3.420 -1.994 1.00 0.00 2647 VAL A C 3
ATOM 2964 O O . VAL A 1 19 ? 0.149 -3.030 -2.830 1.00 0.00 2647 VAL A O 3
ATOM 2977 N N . PRO A 1 20 ? 0.671 -4.409 -1.120 1.00 0.00 2648 PRO A N 3
ATOM 2978 C CA . PRO A 1 20 ? -0.625 -5.104 -1.092 1.00 0.00 2648 PRO A CA 3
ATOM 2979 C C . PRO A 1 20 ? -1.755 -4.223 -0.563 1.00 0.00 2648 PRO A C 3
ATOM 2980 O O . PRO A 1 20 ? -1.593 -3.512 0.436 1.00 0.00 2648 PRO A O 3
ATOM 2991 N N . VAL A 1 21 ? -2.907 -4.285 -1.228 1.00 0.00 2649 VAL A N 3
ATOM 2992 C CA . VAL A 1 21 ? -4.068 -3.500 -0.827 1.00 0.00 2649 VAL A CA 3
ATOM 2993 C C . VAL A 1 21 ? -5.246 -4.396 -0.461 1.00 0.00 2649 VAL A C 3
ATOM 2994 O O . VAL A 1 21 ? -5.463 -5.443 -1.072 1.00 0.00 2649 VAL A O 3
ATOM 3007 N N . VAL A 1 22 ? -6.006 -3.969 0.541 1.00 0.00 2650 VAL A N 3
ATOM 3008 C CA . VAL A 1 22 ? -7.169 -4.715 1.000 1.00 0.00 2650 VAL A CA 3
ATOM 3009 C C . VAL A 1 22 ? -8.419 -3.848 0.957 1.00 0.00 2650 VAL A C 3
ATOM 3010 O O . VAL A 1 22 ? -8.431 -2.728 1.472 1.00 0.00 2650 VAL A O 3
ATOM 3023 N N . ASN A 1 23 ? -9.471 -4.377 0.349 1.00 0.00 2651 ASN A N 3
ATOM 3024 C CA . ASN A 1 23 ? -10.735 -3.662 0.251 1.00 0.00 2651 ASN A CA 3
ATOM 3025 C C . ASN A 1 23 ? -11.341 -3.489 1.638 1.00 0.00 2651 ASN A C 3
ATOM 3026 O O . ASN A 1 23 ? -11.398 -4.434 2.425 1.00 0.00 2651 ASN A O 3
ATOM 3037 N N . LYS A 1 24 ? -11.761 -2.272 1.941 1.00 0.00 2652 LYS A N 3
ATOM 3038 C CA . LYS A 1 24 ? -12.328 -1.959 3.247 1.00 0.00 2652 LYS A CA 3
ATOM 3039 C C . LYS A 1 24 ? -13.694 -2.609 3.463 1.00 0.00 2652 LYS A C 3
ATOM 3040 O O . LYS A 1 24 ? -14.049 -2.951 4.591 1.00 0.00 2652 LYS A O 3
ATOM 3059 N N . ARG A 1 25 ? -14.473 -2.752 2.396 1.00 0.00 2653 ARG A N 3
ATOM 3060 C CA . ARG A 1 25 ? -15.813 -3.329 2.503 1.00 0.00 2653 ARG A CA 3
ATOM 3061 C C . ARG A 1 25 ? -15.833 -4.839 2.260 1.00 0.00 2653 ARG A C 3
ATOM 3062 O O . ARG A 1 25 ? -16.246 -5.606 3.131 1.00 0.00 2653 ARG A O 3
ATOM 3083 N N . ASN A 1 26 ? -15.420 -5.267 1.068 1.00 0.00 2654 ASN A N 3
ATOM 3084 C CA . ASN A 1 26 ? -15.436 -6.691 0.727 1.00 0.00 2654 ASN A CA 3
ATOM 3085 C C . ASN A 1 26 ? -14.217 -7.436 1.270 1.00 0.00 2654 ASN A C 3
ATOM 3086 O O . ASN A 1 26 ? -14.234 -8.663 1.367 1.00 0.00 2654 ASN A O 3
ATOM 3097 N N . GLY A 1 27 ? -13.170 -6.705 1.641 1.00 0.00 2655 GLY A N 3
ATOM 3098 C CA . GLY A 1 27 ? -11.987 -7.347 2.186 1.00 0.00 2655 GLY A CA 3
ATOM 3099 C C . GLY A 1 27 ? -11.049 -7.904 1.129 1.00 0.00 2655 GLY A C 3
ATOM 3100 O O . GLY A 1 27 ? -10.010 -8.471 1.465 1.00 0.00 2655 GLY A O 3
ATOM 3104 N N . LYS A 1 28 ? -11.400 -7.747 -0.148 1.00 0.00 2656 LYS A N 3
ATOM 3105 C CA . LYS A 1 28 ? -10.555 -8.248 -1.233 1.00 0.00 2656 LYS A CA 3
ATOM 3106 C C . LYS A 1 28 ? -9.103 -7.838 -1.006 1.00 0.00 2656 LYS A C 3
ATOM 3107 O O . LYS A 1 28 ? -8.784 -6.654 -0.931 1.00 0.00 2656 LYS A O 3
ATOM 3126 N N . LYS A 1 29 ? -8.228 -8.827 -0.893 1.00 0.00 2657 LYS A N 3
ATOM 3127 C CA . LYS A 1 29 ? -6.813 -8.566 -0.663 1.00 0.00 2657 LYS A CA 3
ATOM 3128 C C . LYS A 1 29 ? -5.985 -8.904 -1.893 1.00 0.00 2657 LYS A C 3
ATOM 3129 O O . LYS A 1 29 ? -6.149 -9.965 -2.495 1.00 0.00 2657 LYS A O 3
ATOM 3148 N N . MET A 1 30 ? -5.091 -7.996 -2.253 1.00 0.00 2658 MET A N 3
ATOM 3149 C CA . MET A 1 30 ? -4.224 -8.192 -3.406 1.00 0.00 2658 MET A CA 3
ATOM 3150 C C . MET A 1 30 ? -2.784 -7.839 -3.060 1.00 0.00 2658 MET A C 3
ATOM 3151 O O . MET A 1 30 ? -2.425 -6.665 -2.976 1.00 0.00 2658 MET A O 3
ATOM 3165 N N . GLY A 1 31 ? -1.968 -8.866 -2.863 1.00 0.00 2659 GLY A N 3
ATOM 3166 C CA . GLY A 1 31 ? -0.570 -8.660 -2.530 1.00 0.00 2659 GLY A CA 3
ATOM 3167 C C . GLY A 1 31 ? 0.353 -9.413 -3.468 1.00 0.00 2659 GLY A C 3
ATOM 3168 O O . GLY A 1 31 ? 0.558 -10.617 -3.314 1.00 0.00 2659 GLY A O 3
ATOM 3172 N N . GLY A 1 32 ? 0.905 -8.704 -4.444 1.00 0.00 2660 GLY A N 3
ATOM 3173 C CA . GLY A 1 32 ? 1.797 -9.325 -5.402 1.00 0.00 2660 GLY A CA 3
ATOM 3174 C C . GLY A 1 32 ? 2.000 -8.467 -6.635 1.00 0.00 2660 GLY A C 3
ATOM 3175 O O . GLY A 1 32 ? 2.403 -7.310 -6.533 1.00 0.00 2660 GLY A O 3
ATOM 3179 N N . ALA A 1 33 ? 1.727 -9.037 -7.803 1.00 0.00 2661 ALA A N 3
ATOM 3180 C CA . ALA A 1 33 ? 1.892 -8.316 -9.060 1.00 0.00 2661 ALA A CA 3
ATOM 3181 C C . ALA A 1 33 ? 0.727 -7.365 -9.326 1.00 0.00 2661 ALA A C 3
ATOM 3182 O O . ALA A 1 33 ? 0.904 -6.324 -9.958 1.00 0.00 2661 ALA A O 3
ATOM 3189 N N . MET A 1 34 ? -0.463 -7.725 -8.853 1.00 0.00 2662 MET A N 3
ATOM 3190 C CA . MET A 1 34 ? -1.649 -6.896 -9.058 1.00 0.00 2662 MET A CA 3
ATOM 3191 C C . MET A 1 34 ? -1.698 -5.724 -8.079 1.00 0.00 2662 MET A C 3
ATOM 3192 O O . MET A 1 34 ? -2.420 -4.752 -8.304 1.00 0.00 2662 MET A O 3
ATOM 3206 N N . ALA A 1 35 ? -0.939 -5.818 -6.993 1.00 0.00 2663 ALA A N 3
ATOM 3207 C CA . ALA A 1 35 ? -0.917 -4.760 -5.993 1.00 0.00 2663 ALA A CA 3
ATOM 3208 C C . ALA A 1 35 ? -0.197 -3.518 -6.513 1.00 0.00 2663 ALA A C 3
ATOM 3209 O O . ALA A 1 35 ? 0.725 -3.615 -7.324 1.00 0.00 2663 ALA A O 3
ATOM 3216 N N . PRO A 1 36 ? -0.620 -2.326 -6.056 1.00 0.00 2664 PRO A N 3
ATOM 3217 C CA . PRO A 1 36 ? -0.027 -1.051 -6.480 1.00 0.00 2664 PRO A CA 3
ATOM 3218 C C . PRO A 1 36 ? 1.456 -0.932 -6.133 1.00 0.00 2664 PRO A C 3
ATOM 3219 O O . PRO A 1 36 ? 1.912 -1.463 -5.118 1.00 0.00 2664 PRO A O 3
ATOM 3230 N N . PRO A 1 37 ? 2.229 -0.218 -6.975 1.00 0.00 2665 PRO A N 3
ATOM 3231 C CA . PRO A 1 37 ? 3.656 -0.015 -6.759 1.00 0.00 2665 PRO A CA 3
ATOM 3232 C C . PRO A 1 37 ? 3.936 1.206 -5.887 1.00 0.00 2665 PRO A C 3
ATOM 3233 O O . PRO A 1 37 ? 3.230 2.212 -5.960 1.00 0.00 2665 PRO A O 3
ATOM 3244 N N . MET A 1 38 ? 4.954 1.096 -5.043 1.00 0.00 2666 MET A N 3
ATOM 3245 C CA . MET A 1 38 ? 5.328 2.171 -4.126 1.00 0.00 2666 MET A CA 3
ATOM 3246 C C . MET A 1 38 ? 5.316 3.547 -4.796 1.00 0.00 2666 MET A C 3
ATOM 3247 O O . MET A 1 38 ? 4.743 4.496 -4.261 1.00 0.00 2666 MET A O 3
ATOM 3261 N N . LYS A 1 39 ? 5.980 3.663 -5.942 1.00 0.00 2667 LYS A N 3
ATOM 3262 C CA . LYS A 1 39 ? 6.069 4.945 -6.643 1.00 0.00 2667 LYS A CA 3
ATOM 3263 C C . LYS A 1 39 ? 4.735 5.399 -7.255 1.00 0.00 2667 LYS A C 3
ATOM 3264 O O . LYS A 1 39 ? 4.653 6.499 -7.801 1.00 0.00 2667 LYS A O 3
ATOM 3283 N N . ASP A 1 40 ? 3.698 4.568 -7.175 1.00 0.00 2668 ASP A N 3
ATOM 3284 C CA . ASP A 1 40 ? 2.396 4.933 -7.742 1.00 0.00 2668 ASP A CA 3
ATOM 3285 C C . ASP A 1 40 ? 1.250 4.725 -6.747 1.00 0.00 2668 ASP A C 3
ATOM 3286 O O . ASP A 1 40 ? 0.086 4.948 -7.081 1.00 0.00 2668 ASP A O 3
ATOM 3295 N N . LEU A 1 41 ? 1.579 4.292 -5.533 1.00 0.00 2669 LEU A N 3
ATOM 3296 C CA . LEU A 1 41 ? 0.570 4.048 -4.499 1.00 0.00 2669 LEU A CA 3
ATOM 3297 C C . LEU A 1 41 ? -0.475 5.167 -4.425 1.00 0.00 2669 LEU A C 3
ATOM 3298 O O . LEU A 1 41 ? -1.670 4.893 -4.314 1.00 0.00 2669 LEU A O 3
ATOM 3314 N N . PRO A 1 42 ? -0.050 6.445 -4.470 1.00 0.00 2670 PRO A N 3
ATOM 3315 C CA . PRO A 1 42 ? -0.972 7.587 -4.389 1.00 0.00 2670 PRO A CA 3
ATOM 3316 C C . PRO A 1 42 ? -1.926 7.656 -5.578 1.00 0.00 2670 PRO A C 3
ATOM 3317 O O . PRO A 1 42 ? -3.062 8.126 -5.455 1.00 0.00 2670 PRO A O 3
ATOM 3328 N N . ARG A 1 43 ? -1.471 7.152 -6.717 1.00 0.00 2671 ARG A N 3
ATOM 3329 C CA . ARG A 1 43 ? -2.292 7.136 -7.917 1.00 0.00 2671 ARG A CA 3
ATOM 3330 C C . ARG A 1 43 ? -3.302 6.007 -7.821 1.00 0.00 2671 ARG A C 3
ATOM 3331 O O . ARG A 1 43 ? -4.507 6.214 -7.957 1.00 0.00 2671 ARG A O 3
ATOM 3352 N N . TRP A 1 44 ? -2.794 4.810 -7.574 1.00 0.00 2672 TRP A N 3
ATOM 3353 C CA . TRP A 1 44 ? -3.636 3.638 -7.445 1.00 0.00 2672 TRP A CA 3
ATOM 3354 C C . TRP A 1 44 ? -4.661 3.831 -6.340 1.00 0.00 2672 TRP A C 3
ATOM 3355 O O . TRP A 1 44 ? -5.834 3.498 -6.507 1.00 0.00 2672 TRP A O 3
ATOM 3376 N N . LEU A 1 45 ? -4.220 4.377 -5.210 1.00 0.00 2673 LEU A N 3
ATOM 3377 C CA . LEU A 1 45 ? -5.126 4.609 -4.101 1.00 0.00 2673 LEU A CA 3
ATOM 3378 C C . LEU A 1 45 ? -6.219 5.577 -4.520 1.00 0.00 2673 LEU A C 3
ATOM 3379 O O . LEU A 1 45 ? -7.405 5.272 -4.390 1.00 0.00 2673 LEU A O 3
ATOM 3395 N N . GLU A 1 46 ? -5.829 6.745 -5.032 1.00 0.00 2674 GLU A N 3
ATOM 3396 C CA . GLU A 1 46 ? -6.812 7.728 -5.469 1.00 0.00 2674 GLU A CA 3
ATOM 3397 C C . GLU A 1 46 ? -7.810 7.078 -6.423 1.00 0.00 2674 GLU A C 3
ATOM 3398 O O . GLU A 1 46 ? -8.980 7.457 -6.476 1.00 0.00 2674 GLU A O 3
ATOM 3410 N N . GLU A 1 47 ? -7.330 6.088 -7.171 1.00 0.00 2675 GLU A N 3
ATOM 3411 C CA . GLU A 1 47 ? -8.159 5.366 -8.126 1.00 0.00 2675 GLU A CA 3
ATOM 3412 C C . GLU A 1 47 ? -9.016 4.314 -7.426 1.00 0.00 2675 GLU A C 3
ATOM 3413 O O . GLU A 1 47 ? -10.087 3.952 -7.912 1.00 0.00 2675 GLU A O 3
ATOM 3425 N N . ASN A 1 48 ? -8.542 3.823 -6.282 1.00 0.00 2676 ASN A N 3
ATOM 3426 C CA . ASN A 1 48 ? -9.275 2.813 -5.526 1.00 0.00 2676 ASN A CA 3
ATOM 3427 C C . ASN A 1 48 ? -9.653 3.338 -4.142 1.00 0.00 2676 ASN A C 3
ATOM 3428 O O . ASN A 1 48 ? -9.027 2.988 -3.142 1.00 0.00 2676 ASN A O 3
ATOM 3439 N N . PRO A 1 49 ? -10.689 4.193 -4.069 1.00 0.00 2677 PRO A N 3
ATOM 3440 C CA . PRO A 1 49 ? -11.151 4.774 -2.804 1.00 0.00 2677 PRO A CA 3
ATOM 3441 C C . PRO A 1 49 ? -11.715 3.731 -1.843 1.00 0.00 2677 PRO A C 3
ATOM 3442 O O . PRO A 1 49 ? -11.763 3.953 -0.634 1.00 0.00 2677 PRO A O 3
ATOM 3453 N N . GLU A 1 50 ? -12.143 2.594 -2.384 1.00 0.00 2678 GLU A N 3
ATOM 3454 C CA . GLU A 1 50 ? -12.704 1.528 -1.563 1.00 0.00 2678 GLU A CA 3
ATOM 3455 C C . GLU A 1 50 ? -11.613 0.597 -1.047 1.00 0.00 2678 GLU A C 3
ATOM 3456 O O . GLU A 1 50 ? -11.894 -0.354 -0.317 1.00 0.00 2678 GLU A O 3
ATOM 3468 N N . PHE A 1 51 ? -10.370 0.859 -1.438 1.00 0.00 2679 PHE A N 3
ATOM 3469 C CA . PHE A 1 51 ? -9.257 0.021 -1.019 1.00 0.00 2679 PHE A CA 3
ATOM 3470 C C . PHE A 1 51 ? -8.301 0.754 -0.090 1.00 0.00 2679 PHE A C 3
ATOM 3471 O O . PHE A 1 51 ? -8.268 1.984 -0.043 1.00 0.00 2679 PHE A O 3
ATOM 3488 N N . ALA A 1 52 ? -7.520 -0.029 0.638 1.00 0.00 2680 ALA A N 3
ATOM 3489 C CA . ALA A 1 52 ? -6.537 0.494 1.571 1.00 0.00 2680 ALA A CA 3
ATOM 3490 C C . ALA A 1 52 ? -5.303 -0.398 1.562 1.00 0.00 2680 ALA A C 3
ATOM 3491 O O . ALA A 1 52 ? -5.286 -1.414 0.871 1.00 0.00 2680 ALA A O 3
ATOM 3498 N N . VAL A 1 53 ? -4.261 -0.025 2.296 1.00 0.00 2681 VAL A N 3
ATOM 3499 C CA . VAL A 1 53 ? -3.039 -0.825 2.312 1.00 0.00 2681 VAL A CA 3
ATOM 3500 C C . VAL A 1 53 ? -2.917 -1.682 3.567 1.00 0.00 2681 VAL A C 3
ATOM 3501 O O . VAL A 1 53 ? -3.370 -1.298 4.642 1.00 0.00 2681 VAL A O 3
ATOM 3514 N N . ALA A 1 54 ? -2.318 -2.864 3.410 1.00 0.00 2682 ALA A N 3
ATOM 3515 C CA . ALA A 1 54 ? -2.153 -3.800 4.519 1.00 0.00 2682 ALA A CA 3
ATOM 3516 C C . ALA A 1 54 ? -1.534 -3.128 5.751 1.00 0.00 2682 ALA A C 3
ATOM 3517 O O . ALA A 1 54 ? -0.818 -2.133 5.638 1.00 0.00 2682 ALA A O 3
ATOM 3524 N N . PRO A 1 55 ? -1.827 -3.670 6.951 1.00 0.00 2683 PRO A N 3
ATOM 3525 C CA . PRO A 1 55 ? -1.330 -3.137 8.231 1.00 0.00 2683 PRO A CA 3
ATOM 3526 C C . PRO A 1 55 ? 0.183 -2.919 8.257 1.00 0.00 2683 PRO A C 3
ATOM 3527 O O . PRO A 1 55 ? 0.649 -1.822 8.555 1.00 0.00 2683 PRO A O 3
ATOM 3538 N N . ASP A 1 56 ? 0.949 -3.964 7.950 1.00 0.00 2684 ASP A N 3
ATOM 3539 C CA . ASP A 1 56 ? 2.409 -3.862 7.952 1.00 0.00 2684 ASP A CA 3
ATOM 3540 C C . ASP A 1 56 ? 2.879 -2.929 6.842 1.00 0.00 2684 ASP A C 3
ATOM 3541 O O . ASP A 1 56 ? 4.018 -2.429 6.845 1.00 0.00 2684 ASP A O 3
ATOM 3550 N N . TRP A 1 57 ? 1.974 -2.645 5.922 1.00 0.00 2685 TRP A N 3
ATOM 3551 C CA . TRP A 1 57 ? 2.269 -1.744 4.842 1.00 0.00 2685 TRP A CA 3
ATOM 3552 C C . TRP A 1 57 ? 1.888 -0.326 5.236 1.00 0.00 2685 TRP A C 3
ATOM 3553 O O . TRP A 1 57 ? 2.239 0.630 4.559 1.00 0.00 2685 TRP A O 3
ATOM 3574 N N . THR A 1 58 ? 1.219 -0.192 6.380 1.00 0.00 2686 THR A N 3
ATOM 3575 C CA . THR A 1 58 ? 0.869 1.116 6.894 1.00 0.00 2686 THR A CA 3
ATOM 3576 C C . THR A 1 58 ? 2.159 1.780 7.344 1.00 0.00 2686 THR A C 3
ATOM 3577 O O . THR A 1 58 ? 2.419 2.948 7.051 1.00 0.00 2686 THR A O 3
ATOM 3588 N N . ASP A 1 59 ? 2.983 0.990 8.033 1.00 0.00 2687 ASP A N 3
ATOM 3589 C CA . ASP A 1 59 ? 4.270 1.459 8.503 1.00 0.00 2687 ASP A CA 3
ATOM 3590 C C . ASP A 1 59 ? 5.226 1.553 7.326 1.00 0.00 2687 ASP A C 3
ATOM 3591 O O . ASP A 1 59 ? 5.852 2.592 7.111 1.00 0.00 2687 ASP A O 3
ATOM 3600 N N . ILE A 1 60 ? 5.334 0.472 6.541 1.00 0.00 2688 ILE A N 3
ATOM 3601 C CA . ILE A 1 60 ? 6.213 0.484 5.378 1.00 0.00 2688 ILE A CA 3
ATOM 3602 C C . ILE A 1 60 ? 5.854 1.643 4.443 1.00 0.00 2688 ILE A C 3
ATOM 3603 O O . ILE A 1 60 ? 6.689 2.502 4.153 1.00 0.00 2688 ILE A O 3
ATOM 3619 N N . VAL A 1 61 ? 4.604 1.670 3.983 1.00 0.00 2689 VAL A N 3
ATOM 3620 C CA . VAL A 1 61 ? 4.146 2.731 3.093 1.00 0.00 2689 VAL A CA 3
ATOM 3621 C C . VAL A 1 61 ? 4.390 4.099 3.723 1.00 0.00 2689 VAL A C 3
ATOM 3622 O O . VAL A 1 61 ? 4.800 5.041 3.046 1.00 0.00 2689 VAL A O 3
ATOM 3635 N N . LYS A 1 62 ? 4.148 4.211 5.025 1.00 0.00 2690 LYS A N 3
ATOM 3636 C CA . LYS A 1 62 ? 4.369 5.474 5.716 1.00 0.00 2690 LYS A CA 3
ATOM 3637 C C . LYS A 1 62 ? 5.787 5.974 5.450 1.00 0.00 2690 LYS A C 3
ATOM 3638 O O . LYS A 1 62 ? 5.990 7.125 5.065 1.00 0.00 2690 LYS A O 3
ATOM 3657 N N . GLN A 1 63 ? 6.763 5.083 5.620 1.00 0.00 2691 GLN A N 3
ATOM 3658 C CA . GLN A 1 63 ? 8.164 5.400 5.362 1.00 0.00 2691 GLN A CA 3
ATOM 3659 C C . GLN A 1 63 ? 8.453 5.459 3.857 1.00 0.00 2691 GLN A C 3
ATOM 3660 O O . GLN A 1 63 ? 9.492 5.966 3.434 1.00 0.00 2691 GLN A O 3
ATOM 3674 N N . SER A 1 64 ? 7.532 4.915 3.062 1.00 0.00 2692 SER A N 3
ATOM 3675 C CA . SER A 1 64 ? 7.675 4.874 1.604 1.00 0.00 2692 SER A CA 3
ATOM 3676 C C . SER A 1 64 ? 8.100 6.209 1.015 1.00 0.00 2692 SER A C 3
ATOM 3677 O O . SER A 1 64 ? 8.862 6.257 0.052 1.00 0.00 2692 SER A O 3
ATOM 3685 N N . GLY A 1 65 ? 7.596 7.289 1.581 1.00 0.00 2693 GLY A N 3
ATOM 3686 C CA . GLY A 1 65 ? 7.926 8.599 1.064 1.00 0.00 2693 GLY A CA 3
ATOM 3687 C C . GLY A 1 65 ? 7.177 8.912 -0.226 1.00 0.00 2693 GLY A C 3
ATOM 3688 O O . GLY A 1 65 ? 7.102 10.069 -0.636 1.00 0.00 2693 GLY A O 3
ATOM 3692 N N . PHE A 1 66 ? 6.606 7.879 -0.864 1.00 0.00 2694 PHE A N 3
ATOM 3693 C CA . PHE A 1 66 ? 5.853 8.071 -2.100 1.00 0.00 2694 PHE A CA 3
ATOM 3694 C C . PHE A 1 66 ? 4.412 8.411 -1.795 1.00 0.00 2694 PHE A C 3
ATOM 3695 O O . PHE A 1 66 ? 3.742 9.064 -2.595 1.00 0.00 2694 PHE A O 3
ATOM 3712 N N . VAL A 1 67 ? 3.918 7.972 -0.638 1.00 0.00 2695 VAL A N 3
ATOM 3713 C CA . VAL A 1 67 ? 2.537 8.257 -0.271 1.00 0.00 2695 VAL A CA 3
ATOM 3714 C C . VAL A 1 67 ? 2.451 9.430 0.704 1.00 0.00 2695 VAL A C 3
ATOM 3715 O O . VAL A 1 67 ? 3.223 9.508 1.660 1.00 0.00 2695 VAL A O 3
ATOM 3728 N N . PRO A 1 68 ? 1.502 10.360 0.481 1.00 0.00 2696 PRO A N 3
ATOM 3729 C CA . PRO A 1 68 ? 1.322 11.522 1.355 1.00 0.00 2696 PRO A CA 3
ATOM 3730 C C . PRO A 1 68 ? 0.785 11.126 2.723 1.00 0.00 2696 PRO A C 3
ATOM 3731 O O . PRO A 1 68 ? -0.157 10.340 2.827 1.00 0.00 2696 PRO A O 3
ATOM 3742 N N . GLU A 1 69 ? 1.396 11.666 3.773 1.00 0.00 2697 GLU A N 3
ATOM 3743 C CA . GLU A 1 69 ? 0.983 11.356 5.137 1.00 0.00 2697 GLU A CA 3
ATOM 3744 C C . GLU A 1 69 ? -0.516 11.563 5.328 1.00 0.00 2697 GLU A C 3
ATOM 3745 O O . GLU A 1 69 ? -1.131 10.939 6.190 1.00 0.00 2697 GLU A O 3
ATOM 3757 N N . SER A 1 70 ? -1.103 12.435 4.518 1.00 0.00 2698 SER A N 3
ATOM 3758 C CA . SER A 1 70 ? -2.531 12.706 4.606 1.00 0.00 2698 SER A CA 3
ATOM 3759 C C . SER A 1 70 ? -3.333 11.453 4.275 1.00 0.00 2698 SER A C 3
ATOM 3760 O O . SER A 1 70 ? -4.402 11.219 4.840 1.00 0.00 2698 SER A O 3
ATOM 3768 N N . MET A 1 71 ? -2.808 10.649 3.356 1.00 0.00 2699 MET A N 3
ATOM 3769 C CA . MET A 1 71 ? -3.472 9.415 2.948 1.00 0.00 2699 MET A CA 3
ATOM 3770 C C . MET A 1 71 ? -3.116 8.256 3.878 1.00 0.00 2699 MET A C 3
ATOM 3771 O O . MET A 1 71 ? -3.608 7.141 3.703 1.00 0.00 2699 MET A O 3
ATOM 3785 N N . PHE A 1 72 ? -2.268 8.519 4.871 1.00 0.00 2700 PHE A N 3
ATOM 3786 C CA . PHE A 1 72 ? -1.869 7.484 5.821 1.00 0.00 2700 PHE A CA 3
ATOM 3787 C C . PHE A 1 72 ? -3.089 6.885 6.522 1.00 0.00 2700 PHE A C 3
ATOM 3788 O O . PHE A 1 72 ? -3.019 5.791 7.082 1.00 0.00 2700 PHE A O 3
ATOM 3805 N N . ASP A 1 73 ? -4.207 7.608 6.488 1.00 0.00 2701 ASP A N 3
ATOM 3806 C CA . ASP A 1 73 ? -5.439 7.144 7.118 1.00 0.00 2701 ASP A CA 3
ATOM 3807 C C . ASP A 1 73 ? -5.999 5.917 6.398 1.00 0.00 2701 ASP A C 3
ATOM 3808 O O . ASP A 1 73 ? -6.751 5.134 6.980 1.00 0.00 2701 ASP A O 3
ATOM 3817 N N . ARG A 1 74 ? -5.625 5.756 5.133 1.00 0.00 2702 ARG A N 3
ATOM 3818 C CA . ARG A 1 74 ? -6.084 4.626 4.328 1.00 0.00 2702 ARG A CA 3
ATOM 3819 C C . ARG A 1 74 ? -5.111 3.450 4.421 1.00 0.00 2702 ARG A C 3
ATOM 3820 O O . ARG A 1 74 ? -5.270 2.442 3.735 1.00 0.00 2702 ARG A O 3
ATOM 3841 N N . LEU A 1 75 ? -4.096 3.599 5.260 1.00 0.00 2703 LEU A N 3
ATOM 3842 C CA . LEU A 1 75 ? -3.080 2.565 5.436 1.00 0.00 2703 LEU A CA 3
ATOM 3843 C C . LEU A 1 75 ? -3.492 1.521 6.478 1.00 0.00 2703 LEU A C 3
ATOM 3844 O O . LEU A 1 75 ? -2.641 0.859 7.063 1.00 0.00 2703 LEU A O 3
ATOM 3860 N N . LEU A 1 76 ? -4.792 1.369 6.710 1.00 0.00 2704 LEU A N 3
ATOM 3861 C CA . LEU A 1 76 ? -5.276 0.397 7.687 1.00 0.00 2704 LEU A CA 3
ATOM 3862 C C . LEU A 1 76 ? -4.758 0.725 9.081 1.00 0.00 2704 LEU A C 3
ATOM 3863 O O . LEU A 1 76 ? -3.722 1.370 9.236 1.00 0.00 2704 LEU A O 3
ATOM 3879 N N . THR A 1 77 ? -5.487 0.274 10.093 1.00 0.00 2705 THR A N 3
ATOM 3880 C CA . THR A 1 77 ? -5.107 0.513 11.478 1.00 0.00 2705 THR A CA 3
ATOM 3881 C C . THR A 1 77 ? -4.765 -0.798 12.177 1.00 0.00 2705 THR A C 3
ATOM 3882 O O . THR A 1 77 ? -5.019 -0.958 13.372 1.00 0.00 2705 THR A O 3
ATOM 3893 N N . GLY A 1 78 ? -4.178 -1.731 11.433 1.00 0.00 2706 GLY A N 3
ATOM 3894 C CA . GLY A 1 78 ? -3.803 -3.009 12.013 1.00 0.00 2706 GLY A CA 3
ATOM 3895 C C . GLY A 1 78 ? -4.629 -4.181 11.503 1.00 0.00 2706 GLY A C 3
ATOM 3896 O O . GLY A 1 78 ? -4.091 -5.081 10.859 1.00 0.00 2706 GLY A O 3
ATOM 3900 N N . PRO A 1 79 ? -5.943 -4.217 11.799 1.00 0.00 2707 PRO A N 3
ATOM 3901 C CA . PRO A 1 79 ? -6.816 -5.318 11.383 1.00 0.00 2707 PRO A CA 3
ATOM 3902 C C . PRO A 1 79 ? -7.299 -5.214 9.937 1.00 0.00 2707 PRO A C 3
ATOM 3903 O O . PRO A 1 79 ? -7.390 -4.125 9.370 1.00 0.00 2707 PRO A O 3
ATOM 3914 N N . VAL A 1 80 ? -7.612 -6.371 9.360 1.00 0.00 2708 VAL A N 3
ATOM 3915 C CA . VAL A 1 80 ? -8.096 -6.464 7.992 1.00 0.00 2708 VAL A CA 3
ATOM 3916 C C . VAL A 1 80 ? -8.797 -7.795 7.759 1.00 0.00 2708 VAL A C 3
ATOM 3917 O O . VAL A 1 80 ? -8.600 -8.753 8.505 1.00 0.00 2708 VAL A O 3
ATOM 3930 N N . VAL A 1 81 ? -9.615 -7.843 6.719 1.00 0.00 2709 VAL A N 3
ATOM 3931 C CA . VAL A 1 81 ? -10.349 -9.051 6.379 1.00 0.00 2709 VAL A CA 3
ATOM 3932 C C . VAL A 1 81 ? -9.875 -9.614 5.038 1.00 0.00 2709 VAL A C 3
ATOM 3933 O O . VAL A 1 81 ? -10.041 -8.982 3.995 1.00 0.00 2709 VAL A O 3
ATOM 3946 N N . ARG A 1 82 ? -9.287 -10.805 5.075 1.00 0.00 2710 ARG A N 3
ATOM 3947 C CA . ARG A 1 82 ? -8.790 -11.452 3.866 1.00 0.00 2710 ARG A CA 3
ATOM 3948 C C . ARG A 1 82 ? -9.883 -12.288 3.207 1.00 0.00 2710 ARG A C 3
ATOM 3949 O O . ARG A 1 82 ? -10.715 -12.887 3.889 1.00 0.00 2710 ARG A O 3
ATOM 3970 N N . GLY A 1 83 ? -9.875 -12.326 1.879 1.00 0.00 2711 GLY A N 3
ATOM 3971 C CA . GLY A 1 83 ? -10.870 -13.093 1.154 1.00 0.00 2711 GLY A CA 3
ATOM 3972 C C . GLY A 1 83 ? -10.569 -13.184 -0.330 1.00 0.00 2711 GLY A C 3
ATOM 3973 O O . GLY A 1 83 ? -11.200 -12.504 -1.139 1.00 0.00 2711 GLY A O 3
ATOM 3977 N N . GLU A 1 84 ? -9.602 -14.027 -0.685 1.00 0.00 2712 GLU A N 3
ATOM 3978 C CA . GLU A 1 84 ? -9.210 -14.214 -2.081 1.00 0.00 2712 GLU A CA 3
ATOM 3979 C C . GLU A 1 84 ? -9.059 -12.875 -2.801 1.00 0.00 2712 GLU A C 3
ATOM 3980 O O . GLU A 1 84 ? -9.044 -11.818 -2.171 1.00 0.00 2712 GLU A O 3
ATOM 3992 N N . GLY A 1 85 ? -8.947 -12.929 -4.125 1.00 0.00 2713 GLY A N 3
ATOM 3993 C CA . GLY A 1 85 ? -8.800 -11.716 -4.908 1.00 0.00 2713 GLY A CA 3
ATOM 3994 C C . GLY A 1 85 ? -9.732 -11.687 -6.103 1.00 0.00 2713 GLY A C 3
ATOM 3995 O O . GLY A 1 85 ? -10.798 -12.301 -6.082 1.00 0.00 2713 GLY A O 3
ATOM 3999 N N . ALA A 1 86 ? -9.330 -10.972 -7.148 1.00 0.00 2714 ALA A N 3
ATOM 4000 C CA . ALA A 1 86 ? -10.137 -10.868 -8.357 1.00 0.00 2714 ALA A CA 3
ATOM 4001 C C . ALA A 1 86 ? -9.688 -11.881 -9.405 1.00 0.00 2714 ALA A C 3
ATOM 4002 O O . ALA A 1 86 ? -8.625 -12.489 -9.278 1.00 0.00 2714 ALA A O 3
ATOM 4009 N N . SER A 1 87 ? -10.503 -12.057 -10.440 1.00 0.00 2715 SER A N 3
ATOM 4010 C CA . SER A 1 87 ? -10.188 -12.997 -11.510 1.00 0.00 2715 SER A CA 3
ATOM 4011 C C . SER A 1 87 ? -10.024 -12.271 -12.842 1.00 0.00 2715 SER A C 3
ATOM 4012 O O . SER A 1 87 ? -10.955 -11.537 -13.232 1.00 0.00 2715 SER A O 3
ATOM 4021 N N . GLY A 1 1 ? -1.886 -19.451 1.175 1.00 0.00 2629 GLY A N 4
ATOM 4022 C CA . GLY A 1 1 ? -1.420 -18.259 0.414 1.00 0.00 2629 GLY A CA 4
ATOM 4023 C C . GLY A 1 1 ? -0.632 -17.291 1.275 1.00 0.00 2629 GLY A C 4
ATOM 4024 O O . GLY A 1 1 ? -0.996 -17.032 2.421 1.00 0.00 2629 GLY A O 4
ATOM 4030 N N . SER A 1 2 ? 0.450 -16.755 0.721 1.00 0.00 2630 SER A N 4
ATOM 4031 C CA . SER A 1 2 ? 1.292 -15.810 1.446 1.00 0.00 2630 SER A CA 4
ATOM 4032 C C . SER A 1 2 ? 1.076 -14.389 0.936 1.00 0.00 2630 SER A C 4
ATOM 4033 O O . SER A 1 2 ? 1.491 -14.046 -0.171 1.00 0.00 2630 SER A O 4
ATOM 4041 N N . ARG A 1 3 ? 0.422 -13.568 1.750 1.00 0.00 2631 ARG A N 4
ATOM 4042 C CA . ARG A 1 3 ? 0.146 -12.184 1.382 1.00 0.00 2631 ARG A CA 4
ATOM 4043 C C . ARG A 1 3 ? 0.803 -11.202 2.353 1.00 0.00 2631 ARG A C 4
ATOM 4044 O O . ARG A 1 3 ? 0.836 -9.998 2.100 1.00 0.00 2631 ARG A O 4
ATOM 4065 N N . ASN A 1 4 ? 1.323 -11.719 3.463 1.00 0.00 2632 ASN A N 4
ATOM 4066 C CA . ASN A 1 4 ? 1.972 -10.876 4.462 1.00 0.00 2632 ASN A CA 4
ATOM 4067 C C . ASN A 1 4 ? 3.455 -10.689 4.145 1.00 0.00 2632 ASN A C 4
ATOM 4068 O O . ASN A 1 4 ? 4.133 -11.630 3.733 1.00 0.00 2632 ASN A O 4
ATOM 4079 N N . PRO A 1 5 ? 3.982 -9.464 4.339 1.00 0.00 2633 PRO A N 4
ATOM 4080 C CA . PRO A 1 5 ? 5.388 -9.159 4.076 1.00 0.00 2633 PRO A CA 4
ATOM 4081 C C . PRO A 1 5 ? 6.304 -9.541 5.237 1.00 0.00 2633 PRO A C 4
ATOM 4082 O O . PRO A 1 5 ? 7.470 -9.146 5.273 1.00 0.00 2633 PRO A O 4
ATOM 4093 N N . ASN A 1 6 ? 5.774 -10.310 6.187 1.00 0.00 2634 ASN A N 4
ATOM 4094 C CA . ASN A 1 6 ? 6.548 -10.740 7.348 1.00 0.00 2634 ASN A CA 4
ATOM 4095 C C . ASN A 1 6 ? 7.866 -11.385 6.925 1.00 0.00 2634 ASN A C 4
ATOM 4096 O O . ASN A 1 6 ? 8.840 -11.381 7.677 1.00 0.00 2634 ASN A O 4
ATOM 4107 N N . LYS A 1 7 ? 7.892 -11.934 5.714 1.00 0.00 2635 LYS A N 4
ATOM 4108 C CA . LYS A 1 7 ? 9.094 -12.576 5.190 1.00 0.00 2635 LYS A CA 4
ATOM 4109 C C . LYS A 1 7 ? 9.523 -11.925 3.877 1.00 0.00 2635 LYS A C 4
ATOM 4110 O O . LYS A 1 7 ? 10.190 -12.549 3.050 1.00 0.00 2635 LYS A O 4
ATOM 4129 N N . LEU A 1 8 ? 9.126 -10.670 3.691 1.00 0.00 2636 LEU A N 4
ATOM 4130 C CA . LEU A 1 8 ? 9.454 -9.925 2.481 1.00 0.00 2636 LEU A CA 4
ATOM 4131 C C . LEU A 1 8 ? 10.703 -9.065 2.686 1.00 0.00 2636 LEU A C 4
ATOM 4132 O O . LEU A 1 8 ? 11.455 -9.263 3.641 1.00 0.00 2636 LEU A O 4
ATOM 4148 N N . ASP A 1 9 ? 10.903 -8.098 1.795 1.00 0.00 2637 ASP A N 4
ATOM 4149 C CA . ASP A 1 9 ? 12.041 -7.190 1.885 1.00 0.00 2637 ASP A CA 4
ATOM 4150 C C . ASP A 1 9 ? 11.553 -5.749 1.822 1.00 0.00 2637 ASP A C 4
ATOM 4151 O O . ASP A 1 9 ? 11.197 -5.248 0.755 1.00 0.00 2637 ASP A O 4
ATOM 4160 N N . ILE A 1 10 ? 11.507 -5.100 2.978 1.00 0.00 2638 ILE A N 4
ATOM 4161 C CA . ILE A 1 10 ? 11.028 -3.738 3.070 1.00 0.00 2638 ILE A CA 4
ATOM 4162 C C . ILE A 1 10 ? 11.985 -2.722 2.452 1.00 0.00 2638 ILE A C 4
ATOM 4163 O O . ILE A 1 10 ? 11.628 -1.560 2.301 1.00 0.00 2638 ILE A O 4
ATOM 4179 N N . ASN A 1 11 ? 13.207 -3.125 2.118 1.00 0.00 2639 ASN A N 4
ATOM 4180 C CA . ASN A 1 11 ? 14.168 -2.188 1.542 1.00 0.00 2639 ASN A CA 4
ATOM 4181 C C . ASN A 1 11 ? 13.861 -1.880 0.074 1.00 0.00 2639 ASN A C 4
ATOM 4182 O O . ASN A 1 11 ? 14.326 -0.875 -0.462 1.00 0.00 2639 ASN A O 4
ATOM 4193 N N . THR A 1 12 ? 13.100 -2.756 -0.583 1.00 0.00 2640 THR A N 4
ATOM 4194 C CA . THR A 1 12 ? 12.769 -2.571 -1.999 1.00 0.00 2640 THR A CA 4
ATOM 4195 C C . THR A 1 12 ? 11.687 -1.507 -2.223 1.00 0.00 2640 THR A C 4
ATOM 4196 O O . THR A 1 12 ? 11.039 -1.481 -3.282 1.00 0.00 2640 THR A O 4
ATOM 4207 N N . LEU A 1 13 ? 11.486 -0.622 -1.248 1.00 0.00 2641 LEU A N 4
ATOM 4208 C CA . LEU A 1 13 ? 10.495 0.427 -1.382 1.00 0.00 2641 LEU A CA 4
ATOM 4209 C C . LEU A 1 13 ? 11.059 1.617 -2.143 1.00 0.00 2641 LEU A C 4
ATOM 4210 O O . LEU A 1 13 ? 10.620 2.743 -1.946 1.00 0.00 2641 LEU A O 4
ATOM 4226 N N . THR A 1 14 ? 12.026 1.372 -3.021 1.00 0.00 2642 THR A N 4
ATOM 4227 C CA . THR A 1 14 ? 12.616 2.444 -3.808 1.00 0.00 2642 THR A CA 4
ATOM 4228 C C . THR A 1 14 ? 11.644 2.912 -4.892 1.00 0.00 2642 THR A C 4
ATOM 4229 O O . THR A 1 14 ? 11.987 3.747 -5.728 1.00 0.00 2642 THR A O 4
ATOM 4240 N N . GLY A 1 15 ? 10.431 2.357 -4.875 1.00 0.00 2643 GLY A N 4
ATOM 4241 C CA . GLY A 1 15 ? 9.431 2.714 -5.857 1.00 0.00 2643 GLY A CA 4
ATOM 4242 C C . GLY A 1 15 ? 8.931 1.502 -6.616 1.00 0.00 2643 GLY A C 4
ATOM 4243 O O . GLY A 1 15 ? 7.893 1.563 -7.279 1.00 0.00 2643 GLY A O 4
ATOM 4247 N N . GLU A 1 16 ? 9.690 0.404 -6.525 1.00 0.00 2644 GLU A N 4
ATOM 4248 C CA . GLU A 1 16 ? 9.357 -0.835 -7.221 1.00 0.00 2644 GLU A CA 4
ATOM 4249 C C . GLU A 1 16 ? 8.534 -1.803 -6.366 1.00 0.00 2644 GLU A C 4
ATOM 4250 O O . GLU A 1 16 ? 7.776 -2.605 -6.912 1.00 0.00 2644 GLU A O 4
ATOM 4262 N N . GLU A 1 17 ? 8.661 -1.744 -5.036 1.00 0.00 2645 GLU A N 4
ATOM 4263 C CA . GLU A 1 17 ? 7.891 -2.645 -4.175 1.00 0.00 2645 GLU A CA 4
ATOM 4264 C C . GLU A 1 17 ? 6.403 -2.630 -4.532 1.00 0.00 2645 GLU A C 4
ATOM 4265 O O . GLU A 1 17 ? 5.848 -1.587 -4.879 1.00 0.00 2645 GLU A O 4
ATOM 4277 N N . ARG A 1 18 ? 5.765 -3.794 -4.434 1.00 0.00 2646 ARG A N 4
ATOM 4278 C CA . ARG A 1 18 ? 4.340 -3.921 -4.733 1.00 0.00 2646 ARG A CA 4
ATOM 4279 C C . ARG A 1 18 ? 3.529 -3.968 -3.441 1.00 0.00 2646 ARG A C 4
ATOM 4280 O O . ARG A 1 18 ? 3.392 -5.020 -2.816 1.00 0.00 2646 ARG A O 4
ATOM 4301 N N . VAL A 1 19 ? 3.020 -2.811 -3.035 1.00 0.00 2647 VAL A N 4
ATOM 4302 C CA . VAL A 1 19 ? 2.248 -2.692 -1.801 1.00 0.00 2647 VAL A CA 4
ATOM 4303 C C . VAL A 1 19 ? 0.866 -3.347 -1.897 1.00 0.00 2647 VAL A C 4
ATOM 4304 O O . VAL A 1 19 ? 0.012 -2.898 -2.660 1.00 0.00 2647 VAL A O 4
ATOM 4317 N N . PRO A 1 20 ? 0.622 -4.406 -1.097 1.00 0.00 2648 PRO A N 4
ATOM 4318 C CA . PRO A 1 20 ? -0.668 -5.109 -1.073 1.00 0.00 2648 PRO A CA 4
ATOM 4319 C C . PRO A 1 20 ? -1.795 -4.235 -0.523 1.00 0.00 2648 PRO A C 4
ATOM 4320 O O . PRO A 1 20 ? -1.638 -3.561 0.504 1.00 0.00 2648 PRO A O 4
ATOM 4331 N N . VAL A 1 21 ? -2.934 -4.253 -1.209 1.00 0.00 2649 VAL A N 4
ATOM 4332 C CA . VAL A 1 21 ? -4.091 -3.467 -0.797 1.00 0.00 2649 VAL A CA 4
ATOM 4333 C C . VAL A 1 21 ? -5.269 -4.358 -0.432 1.00 0.00 2649 VAL A C 4
ATOM 4334 O O . VAL A 1 21 ? -5.473 -5.416 -1.030 1.00 0.00 2649 VAL A O 4
ATOM 4347 N N . VAL A 1 22 ? -6.055 -3.914 0.543 1.00 0.00 2650 VAL A N 4
ATOM 4348 C CA . VAL A 1 22 ? -7.227 -4.661 0.974 1.00 0.00 2650 VAL A CA 4
ATOM 4349 C C . VAL A 1 22 ? -8.473 -3.786 0.930 1.00 0.00 2650 VAL A C 4
ATOM 4350 O O . VAL A 1 22 ? -8.489 -2.682 1.480 1.00 0.00 2650 VAL A O 4
ATOM 4363 N N . ASN A 1 23 ? -9.516 -4.289 0.278 1.00 0.00 2651 ASN A N 4
ATOM 4364 C CA . ASN A 1 23 ? -10.768 -3.553 0.180 1.00 0.00 2651 ASN A CA 4
ATOM 4365 C C . ASN A 1 23 ? -11.397 -3.440 1.558 1.00 0.00 2651 ASN A C 4
ATOM 4366 O O . ASN A 1 23 ? -11.396 -4.393 2.337 1.00 0.00 2651 ASN A O 4
ATOM 4377 N N . LYS A 1 24 ? -11.887 -2.255 1.866 1.00 0.00 2652 LYS A N 4
ATOM 4378 C CA . LYS A 1 24 ? -12.474 -1.982 3.167 1.00 0.00 2652 LYS A CA 4
ATOM 4379 C C . LYS A 1 24 ? -13.836 -2.641 3.356 1.00 0.00 2652 LYS A C 4
ATOM 4380 O O . LYS A 1 24 ? -14.225 -2.943 4.483 1.00 0.00 2652 LYS A O 4
ATOM 4399 N N . ARG A 1 25 ? -14.581 -2.835 2.272 1.00 0.00 2653 ARG A N 4
ATOM 4400 C CA . ARG A 1 25 ? -15.912 -3.424 2.369 1.00 0.00 2653 ARG A CA 4
ATOM 4401 C C . ARG A 1 25 ? -15.892 -4.953 2.402 1.00 0.00 2653 ARG A C 4
ATOM 4402 O O . ARG A 1 25 ? -16.385 -5.561 3.351 1.00 0.00 2653 ARG A O 4
ATOM 4423 N N . ASN A 1 26 ? -15.363 -5.579 1.351 1.00 0.00 2654 ASN A N 4
ATOM 4424 C CA . ASN A 1 26 ? -15.346 -7.042 1.283 1.00 0.00 2654 ASN A CA 4
ATOM 4425 C C . ASN A 1 26 ? -13.995 -7.645 1.665 1.00 0.00 2654 ASN A C 4
ATOM 4426 O O . ASN A 1 26 ? -13.862 -8.867 1.727 1.00 0.00 2654 ASN A O 4
ATOM 4437 N N . GLY A 1 27 ? -13.001 -6.808 1.946 1.00 0.00 2655 GLY A N 4
ATOM 4438 C CA . GLY A 1 27 ? -11.703 -7.326 2.341 1.00 0.00 2655 GLY A CA 4
ATOM 4439 C C . GLY A 1 27 ? -10.865 -7.842 1.185 1.00 0.00 2655 GLY A C 4
ATOM 4440 O O . GLY A 1 27 ? -9.865 -8.525 1.407 1.00 0.00 2655 GLY A O 4
ATOM 4444 N N . LYS A 1 28 ? -11.251 -7.515 -0.049 1.00 0.00 2656 LYS A N 4
ATOM 4445 C CA . LYS A 1 28 ? -10.490 -7.958 -1.220 1.00 0.00 2656 LYS A CA 4
ATOM 4446 C C . LYS A 1 28 ? -9.006 -7.677 -1.011 1.00 0.00 2656 LYS A C 4
ATOM 4447 O O . LYS A 1 28 ? -8.600 -6.525 -0.899 1.00 0.00 2656 LYS A O 4
ATOM 4466 N N . LYS A 1 29 ? -8.198 -8.728 -0.946 1.00 0.00 2657 LYS A N 4
ATOM 4467 C CA . LYS A 1 29 ? -6.765 -8.565 -0.726 1.00 0.00 2657 LYS A CA 4
ATOM 4468 C C . LYS A 1 29 ? -5.959 -8.876 -1.981 1.00 0.00 2657 LYS A C 4
ATOM 4469 O O . LYS A 1 29 ? -6.090 -9.949 -2.569 1.00 0.00 2657 LYS A O 4
ATOM 4488 N N . MET A 1 30 ? -5.115 -7.930 -2.373 1.00 0.00 2658 MET A N 4
ATOM 4489 C CA . MET A 1 30 ? -4.269 -8.096 -3.548 1.00 0.00 2658 MET A CA 4
ATOM 4490 C C . MET A 1 30 ? -2.835 -7.688 -3.237 1.00 0.00 2658 MET A C 4
ATOM 4491 O O . MET A 1 30 ? -2.513 -6.500 -3.179 1.00 0.00 2658 MET A O 4
ATOM 4505 N N . GLY A 1 31 ? -1.982 -8.683 -3.033 1.00 0.00 2659 GLY A N 4
ATOM 4506 C CA . GLY A 1 31 ? -0.587 -8.423 -2.725 1.00 0.00 2659 GLY A CA 4
ATOM 4507 C C . GLY A 1 31 ? 0.354 -9.163 -3.654 1.00 0.00 2659 GLY A C 4
ATOM 4508 O O . GLY A 1 31 ? 0.589 -10.360 -3.487 1.00 0.00 2659 GLY A O 4
ATOM 4512 N N . GLY A 1 32 ? 0.894 -8.451 -4.635 1.00 0.00 2660 GLY A N 4
ATOM 4513 C CA . GLY A 1 32 ? 1.806 -9.060 -5.582 1.00 0.00 2660 GLY A CA 4
ATOM 4514 C C . GLY A 1 32 ? 1.950 -8.245 -6.851 1.00 0.00 2660 GLY A C 4
ATOM 4515 O O . GLY A 1 32 ? 2.301 -7.066 -6.802 1.00 0.00 2660 GLY A O 4
ATOM 4519 N N . ALA A 1 33 ? 1.688 -8.873 -7.992 1.00 0.00 2661 ALA A N 4
ATOM 4520 C CA . ALA A 1 33 ? 1.798 -8.197 -9.278 1.00 0.00 2661 ALA A CA 4
ATOM 4521 C C . ALA A 1 33 ? 0.624 -7.253 -9.520 1.00 0.00 2661 ALA A C 4
ATOM 4522 O O . ALA A 1 33 ? 0.774 -6.221 -10.175 1.00 0.00 2661 ALA A O 4
ATOM 4529 N N . MET A 1 34 ? -0.548 -7.609 -8.999 1.00 0.00 2662 MET A N 4
ATOM 4530 C CA . MET A 1 34 ? -1.742 -6.789 -9.172 1.00 0.00 2662 MET A CA 4
ATOM 4531 C C . MET A 1 34 ? -1.784 -5.635 -8.170 1.00 0.00 2662 MET A C 4
ATOM 4532 O O . MET A 1 34 ? -2.517 -4.665 -8.365 1.00 0.00 2662 MET A O 4
ATOM 4546 N N . ALA A 1 35 ? -1.003 -5.742 -7.100 1.00 0.00 2663 ALA A N 4
ATOM 4547 C CA . ALA A 1 35 ? -0.968 -4.703 -6.080 1.00 0.00 2663 ALA A CA 4
ATOM 4548 C C . ALA A 1 35 ? -0.245 -3.456 -6.583 1.00 0.00 2663 ALA A C 4
ATOM 4549 O O . ALA A 1 35 ? 0.664 -3.544 -7.409 1.00 0.00 2663 ALA A O 4
ATOM 4556 N N . PRO A 1 36 ? -0.650 -2.272 -6.093 1.00 0.00 2664 PRO A N 4
ATOM 4557 C CA . PRO A 1 36 ? -0.050 -0.993 -6.496 1.00 0.00 2664 PRO A CA 4
ATOM 4558 C C . PRO A 1 36 ? 1.432 -0.884 -6.143 1.00 0.00 2664 PRO A C 4
ATOM 4559 O O . PRO A 1 36 ? 1.876 -1.400 -5.116 1.00 0.00 2664 PRO A O 4
ATOM 4570 N N . PRO A 1 37 ? 2.218 -0.193 -6.992 1.00 0.00 2665 PRO A N 4
ATOM 4571 C CA . PRO A 1 37 ? 3.644 -0.001 -6.768 1.00 0.00 2665 PRO A CA 4
ATOM 4572 C C . PRO A 1 37 ? 3.926 1.215 -5.891 1.00 0.00 2665 PRO A C 4
ATOM 4573 O O . PRO A 1 37 ? 3.215 2.219 -5.950 1.00 0.00 2665 PRO A O 4
ATOM 4584 N N . MET A 1 38 ? 4.958 1.107 -5.062 1.00 0.00 2666 MET A N 4
ATOM 4585 C CA . MET A 1 38 ? 5.333 2.180 -4.145 1.00 0.00 2666 MET A CA 4
ATOM 4586 C C . MET A 1 38 ? 5.319 3.553 -4.816 1.00 0.00 2666 MET A C 4
ATOM 4587 O O . MET A 1 38 ? 4.720 4.496 -4.297 1.00 0.00 2666 MET A O 4
ATOM 4601 N N . LYS A 1 39 ? 6.007 3.676 -5.948 1.00 0.00 2667 LYS A N 4
ATOM 4602 C CA . LYS A 1 39 ? 6.094 4.955 -6.649 1.00 0.00 2667 LYS A CA 4
ATOM 4603 C C . LYS A 1 39 ? 4.763 5.405 -7.271 1.00 0.00 2667 LYS A C 4
ATOM 4604 O O . LYS A 1 39 ? 4.689 6.492 -7.844 1.00 0.00 2667 LYS A O 4
ATOM 4623 N N . ASP A 1 40 ? 3.717 4.584 -7.173 1.00 0.00 2668 ASP A N 4
ATOM 4624 C CA . ASP A 1 40 ? 2.418 4.950 -7.750 1.00 0.00 2668 ASP A CA 4
ATOM 4625 C C . ASP A 1 40 ? 1.263 4.749 -6.763 1.00 0.00 2668 ASP A C 4
ATOM 4626 O O . ASP A 1 40 ? 0.103 4.974 -7.107 1.00 0.00 2668 ASP A O 4
ATOM 4635 N N . LEU A 1 41 ? 1.582 4.317 -5.547 1.00 0.00 2669 LEU A N 4
ATOM 4636 C CA . LEU A 1 41 ? 0.566 4.076 -4.519 1.00 0.00 2669 LEU A CA 4
ATOM 4637 C C . LEU A 1 41 ? -0.490 5.188 -4.460 1.00 0.00 2669 LEU A C 4
ATOM 4638 O O . LEU A 1 41 ? -1.683 4.905 -4.361 1.00 0.00 2669 LEU A O 4
ATOM 4654 N N . PRO A 1 42 ? -0.073 6.470 -4.502 1.00 0.00 2670 PRO A N 4
ATOM 4655 C CA . PRO A 1 42 ? -1.003 7.608 -4.430 1.00 0.00 2670 PRO A CA 4
ATOM 4656 C C . PRO A 1 42 ? -1.968 7.666 -5.612 1.00 0.00 2670 PRO A C 4
ATOM 4657 O O . PRO A 1 42 ? -3.109 8.121 -5.478 1.00 0.00 2670 PRO A O 4
ATOM 4668 N N . ARG A 1 43 ? -1.518 7.173 -6.759 1.00 0.00 2671 ARG A N 4
ATOM 4669 C CA . ARG A 1 43 ? -2.351 7.153 -7.950 1.00 0.00 2671 ARG A CA 4
ATOM 4670 C C . ARG A 1 43 ? -3.355 6.020 -7.850 1.00 0.00 2671 ARG A C 4
ATOM 4671 O O . ARG A 1 43 ? -4.563 6.222 -7.982 1.00 0.00 2671 ARG A O 4
ATOM 4692 N N . TRP A 1 44 ? -2.838 4.826 -7.603 1.00 0.00 2672 TRP A N 4
ATOM 4693 C CA . TRP A 1 44 ? -3.671 3.647 -7.471 1.00 0.00 2672 TRP A CA 4
ATOM 4694 C C . TRP A 1 44 ? -4.701 3.833 -6.369 1.00 0.00 2672 TRP A C 4
ATOM 4695 O O . TRP A 1 44 ? -5.878 3.525 -6.555 1.00 0.00 2672 TRP A O 4
ATOM 4716 N N . LEU A 1 45 ? -4.263 4.345 -5.221 1.00 0.00 2673 LEU A N 4
ATOM 4717 C CA . LEU A 1 45 ? -5.181 4.567 -4.117 1.00 0.00 2673 LEU A CA 4
ATOM 4718 C C . LEU A 1 45 ? -6.265 5.542 -4.541 1.00 0.00 2673 LEU A C 4
ATOM 4719 O O . LEU A 1 45 ? -7.454 5.241 -4.433 1.00 0.00 2673 LEU A O 4
ATOM 4735 N N . GLU A 1 46 ? -5.860 6.712 -5.037 1.00 0.00 2674 GLU A N 4
ATOM 4736 C CA . GLU A 1 46 ? -6.827 7.708 -5.486 1.00 0.00 2674 GLU A CA 4
ATOM 4737 C C . GLU A 1 46 ? -7.844 7.061 -6.422 1.00 0.00 2674 GLU A C 4
ATOM 4738 O O . GLU A 1 46 ? -9.010 7.452 -6.462 1.00 0.00 2674 GLU A O 4
ATOM 4750 N N . GLU A 1 47 ? -7.381 6.063 -7.170 1.00 0.00 2675 GLU A N 4
ATOM 4751 C CA . GLU A 1 47 ? -8.230 5.343 -8.110 1.00 0.00 2675 GLU A CA 4
ATOM 4752 C C . GLU A 1 47 ? -9.073 4.282 -7.402 1.00 0.00 2675 GLU A C 4
ATOM 4753 O O . GLU A 1 47 ? -10.138 3.901 -7.891 1.00 0.00 2675 GLU A O 4
ATOM 4765 N N . ASN A 1 48 ? -8.595 3.801 -6.256 1.00 0.00 2676 ASN A N 4
ATOM 4766 C CA . ASN A 1 48 ? -9.315 2.780 -5.500 1.00 0.00 2676 ASN A CA 4
ATOM 4767 C C . ASN A 1 48 ? -9.665 3.274 -4.096 1.00 0.00 2676 ASN A C 4
ATOM 4768 O O . ASN A 1 48 ? -9.006 2.913 -3.119 1.00 0.00 2676 ASN A O 4
ATOM 4779 N N . PRO A 1 49 ? -10.716 4.102 -3.975 1.00 0.00 2677 PRO A N 4
ATOM 4780 C CA . PRO A 1 49 ? -11.155 4.641 -2.681 1.00 0.00 2677 PRO A CA 4
ATOM 4781 C C . PRO A 1 49 ? -11.673 3.553 -1.744 1.00 0.00 2677 PRO A C 4
ATOM 4782 O O . PRO A 1 49 ? -11.668 3.718 -0.525 1.00 0.00 2677 PRO A O 4
ATOM 4793 N N . GLU A 1 50 ? -12.118 2.441 -2.322 1.00 0.00 2678 GLU A N 4
ATOM 4794 C CA . GLU A 1 50 ? -12.637 1.325 -1.539 1.00 0.00 2678 GLU A CA 4
ATOM 4795 C C . GLU A 1 50 ? -11.511 0.442 -1.012 1.00 0.00 2678 GLU A C 4
ATOM 4796 O O . GLU A 1 50 ? -11.759 -0.527 -0.296 1.00 0.00 2678 GLU A O 4
ATOM 4808 N N . PHE A 1 51 ? -10.273 0.766 -1.377 1.00 0.00 2679 PHE A N 4
ATOM 4809 C CA . PHE A 1 51 ? -9.131 -0.028 -0.943 1.00 0.00 2679 PHE A CA 4
ATOM 4810 C C . PHE A 1 51 ? -8.176 0.762 -0.061 1.00 0.00 2679 PHE A C 4
ATOM 4811 O O . PHE A 1 51 ? -8.138 1.991 -0.095 1.00 0.00 2679 PHE A O 4
ATOM 4828 N N . ALA A 1 52 ? -7.396 0.025 0.720 1.00 0.00 2680 ALA A N 4
ATOM 4829 C CA . ALA A 1 52 ? -6.412 0.615 1.616 1.00 0.00 2680 ALA A CA 4
ATOM 4830 C C . ALA A 1 52 ? -5.158 -0.257 1.656 1.00 0.00 2680 ALA A C 4
ATOM 4831 O O . ALA A 1 52 ? -5.121 -1.314 1.026 1.00 0.00 2680 ALA A O 4
ATOM 4838 N N . VAL A 1 53 ? -4.121 0.188 2.361 1.00 0.00 2681 VAL A N 4
ATOM 4839 C CA . VAL A 1 53 ? -2.867 -0.562 2.426 1.00 0.00 2681 VAL A CA 4
ATOM 4840 C C . VAL A 1 53 ? -2.783 -1.469 3.654 1.00 0.00 2681 VAL A C 4
ATOM 4841 O O . VAL A 1 53 ? -3.182 -1.082 4.751 1.00 0.00 2681 VAL A O 4
ATOM 4854 N N . ALA A 1 54 ? -2.256 -2.679 3.454 1.00 0.00 2682 ALA A N 4
ATOM 4855 C CA . ALA A 1 54 ? -2.117 -3.653 4.543 1.00 0.00 2682 ALA A CA 4
ATOM 4856 C C . ALA A 1 54 ? -1.415 -3.050 5.768 1.00 0.00 2682 ALA A C 4
ATOM 4857 O O . ALA A 1 54 ? -0.657 -2.085 5.655 1.00 0.00 2682 ALA A O 4
ATOM 4864 N N . PRO A 1 55 ? -1.674 -3.622 6.963 1.00 0.00 2683 PRO A N 4
ATOM 4865 C CA . PRO A 1 55 ? -1.094 -3.154 8.236 1.00 0.00 2683 PRO A CA 4
ATOM 4866 C C . PRO A 1 55 ? 0.428 -3.016 8.209 1.00 0.00 2683 PRO A C 4
ATOM 4867 O O . PRO A 1 55 ? 0.963 -1.957 8.527 1.00 0.00 2683 PRO A O 4
ATOM 4878 N N . ASP A 1 56 ? 1.127 -4.076 7.830 1.00 0.00 2684 ASP A N 4
ATOM 4879 C CA . ASP A 1 56 ? 2.584 -4.029 7.769 1.00 0.00 2684 ASP A CA 4
ATOM 4880 C C . ASP A 1 56 ? 3.026 -3.059 6.679 1.00 0.00 2684 ASP A C 4
ATOM 4881 O O . ASP A 1 56 ? 4.154 -2.542 6.682 1.00 0.00 2684 ASP A O 4
ATOM 4890 N N . TRP A 1 57 ? 2.101 -2.761 5.779 1.00 0.00 2685 TRP A N 4
ATOM 4891 C CA . TRP A 1 57 ? 2.369 -1.825 4.718 1.00 0.00 2685 TRP A CA 4
ATOM 4892 C C . TRP A 1 57 ? 1.933 -0.430 5.141 1.00 0.00 2685 TRP A C 4
ATOM 4893 O O . TRP A 1 57 ? 2.303 0.558 4.526 1.00 0.00 2685 TRP A O 4
ATOM 4914 N N . THR A 1 58 ? 1.198 -0.357 6.245 1.00 0.00 2686 THR A N 4
ATOM 4915 C CA . THR A 1 58 ? 0.791 0.921 6.792 1.00 0.00 2686 THR A CA 4
ATOM 4916 C C . THR A 1 58 ? 2.055 1.634 7.250 1.00 0.00 2686 THR A C 4
ATOM 4917 O O . THR A 1 58 ? 2.284 2.804 6.940 1.00 0.00 2686 THR A O 4
ATOM 4928 N N . ASP A 1 59 ? 2.891 0.884 7.969 1.00 0.00 2687 ASP A N 4
ATOM 4929 C CA . ASP A 1 59 ? 4.157 1.401 8.455 1.00 0.00 2687 ASP A CA 4
ATOM 4930 C C . ASP A 1 59 ? 5.147 1.518 7.303 1.00 0.00 2687 ASP A C 4
ATOM 4931 O O . ASP A 1 59 ? 5.744 2.578 7.098 1.00 0.00 2687 ASP A O 4
ATOM 4940 N N . ILE A 1 60 ? 5.317 0.437 6.530 1.00 0.00 2688 ILE A N 4
ATOM 4941 C CA . ILE A 1 60 ? 6.234 0.476 5.395 1.00 0.00 2688 ILE A CA 4
ATOM 4942 C C . ILE A 1 60 ? 5.880 1.635 4.459 1.00 0.00 2688 ILE A C 4
ATOM 4943 O O . ILE A 1 60 ? 6.711 2.504 4.178 1.00 0.00 2688 ILE A O 4
ATOM 4959 N N . VAL A 1 61 ? 4.637 1.650 3.988 1.00 0.00 2689 VAL A N 4
ATOM 4960 C CA . VAL A 1 61 ? 4.174 2.707 3.097 1.00 0.00 2689 VAL A CA 4
ATOM 4961 C C . VAL A 1 61 ? 4.361 4.076 3.739 1.00 0.00 2689 VAL A C 4
ATOM 4962 O O . VAL A 1 61 ? 4.760 5.032 3.075 1.00 0.00 2689 VAL A O 4
ATOM 4975 N N . LYS A 1 62 ? 4.090 4.179 5.038 1.00 0.00 2690 LYS A N 4
ATOM 4976 C CA . LYS A 1 62 ? 4.264 5.448 5.733 1.00 0.00 2690 LYS A CA 4
ATOM 4977 C C . LYS A 1 62 ? 5.667 5.992 5.467 1.00 0.00 2690 LYS A C 4
ATOM 4978 O O . LYS A 1 62 ? 5.835 7.146 5.073 1.00 0.00 2690 LYS A O 4
ATOM 4997 N N . GLN A 1 63 ? 6.669 5.132 5.651 1.00 0.00 2691 GLN A N 4
ATOM 4998 C CA . GLN A 1 63 ? 8.063 5.488 5.398 1.00 0.00 2691 GLN A CA 4
ATOM 4999 C C . GLN A 1 63 ? 8.365 5.544 3.895 1.00 0.00 2691 GLN A C 4
ATOM 5000 O O . GLN A 1 63 ? 9.390 6.079 3.477 1.00 0.00 2691 GLN A O 4
ATOM 5014 N N . SER A 1 64 ? 7.468 4.967 3.093 1.00 0.00 2692 SER A N 4
ATOM 5015 C CA . SER A 1 64 ? 7.626 4.920 1.635 1.00 0.00 2692 SER A CA 4
ATOM 5016 C C . SER A 1 64 ? 8.057 6.251 1.039 1.00 0.00 2692 SER A C 4
ATOM 5017 O O . SER A 1 64 ? 8.818 6.287 0.074 1.00 0.00 2692 SER A O 4
ATOM 5025 N N . GLY A 1 65 ? 7.561 7.340 1.597 1.00 0.00 2693 GLY A N 4
ATOM 5026 C CA . GLY A 1 65 ? 7.902 8.643 1.066 1.00 0.00 2693 GLY A CA 4
ATOM 5027 C C . GLY A 1 65 ? 7.161 8.947 -0.230 1.00 0.00 2693 GLY A C 4
ATOM 5028 O O . GLY A 1 65 ? 7.080 10.104 -0.643 1.00 0.00 2693 GLY A O 4
ATOM 5032 N N . PHE A 1 66 ? 6.607 7.909 -0.874 1.00 0.00 2694 PHE A N 4
ATOM 5033 C CA . PHE A 1 66 ? 5.864 8.093 -2.118 1.00 0.00 2694 PHE A CA 4
ATOM 5034 C C . PHE A 1 66 ? 4.429 8.458 -1.826 1.00 0.00 2694 PHE A C 4
ATOM 5035 O O . PHE A 1 66 ? 3.783 9.136 -2.626 1.00 0.00 2694 PHE A O 4
ATOM 5052 N N . VAL A 1 67 ? 3.915 8.017 -0.683 1.00 0.00 2695 VAL A N 4
ATOM 5053 C CA . VAL A 1 67 ? 2.536 8.325 -0.324 1.00 0.00 2695 VAL A CA 4
ATOM 5054 C C . VAL A 1 67 ? 2.466 9.506 0.643 1.00 0.00 2695 VAL A C 4
ATOM 5055 O O . VAL A 1 67 ? 3.197 9.548 1.633 1.00 0.00 2695 VAL A O 4
ATOM 5068 N N . PRO A 1 68 ? 1.580 10.483 0.376 1.00 0.00 2696 PRO A N 4
ATOM 5069 C CA . PRO A 1 68 ? 1.423 11.656 1.239 1.00 0.00 2696 PRO A CA 4
ATOM 5070 C C . PRO A 1 68 ? 0.861 11.289 2.607 1.00 0.00 2696 PRO A C 4
ATOM 5071 O O . PRO A 1 68 ? -0.042 10.459 2.717 1.00 0.00 2696 PRO A O 4
ATOM 5082 N N . GLU A 1 69 ? 1.416 11.899 3.649 1.00 0.00 2697 GLU A N 4
ATOM 5083 C CA . GLU A 1 69 ? 0.989 11.622 5.016 1.00 0.00 2697 GLU A CA 4
ATOM 5084 C C . GLU A 1 69 ? -0.525 11.750 5.161 1.00 0.00 2697 GLU A C 4
ATOM 5085 O O . GLU A 1 69 ? -1.137 11.064 5.979 1.00 0.00 2697 GLU A O 4
ATOM 5097 N N . SER A 1 70 ? -1.125 12.623 4.363 1.00 0.00 2698 SER A N 4
ATOM 5098 C CA . SER A 1 70 ? -2.568 12.826 4.407 1.00 0.00 2698 SER A CA 4
ATOM 5099 C C . SER A 1 70 ? -3.308 11.557 3.991 1.00 0.00 2698 SER A C 4
ATOM 5100 O O . SER A 1 70 ? -4.392 11.266 4.495 1.00 0.00 2698 SER A O 4
ATOM 5108 N N . MET A 1 71 ? -2.712 10.805 3.069 1.00 0.00 2699 MET A N 4
ATOM 5109 C CA . MET A 1 71 ? -3.315 9.566 2.586 1.00 0.00 2699 MET A CA 4
ATOM 5110 C C . MET A 1 71 ? -3.067 8.412 3.555 1.00 0.00 2699 MET A C 4
ATOM 5111 O O . MET A 1 71 ? -3.583 7.312 3.361 1.00 0.00 2699 MET A O 4
ATOM 5125 N N . PHE A 1 72 ? -2.285 8.665 4.602 1.00 0.00 2700 PHE A N 4
ATOM 5126 C CA . PHE A 1 72 ? -1.991 7.635 5.592 1.00 0.00 2700 PHE A CA 4
ATOM 5127 C C . PHE A 1 72 ? -3.278 7.085 6.203 1.00 0.00 2700 PHE A C 4
ATOM 5128 O O . PHE A 1 72 ? -3.285 6.000 6.783 1.00 0.00 2700 PHE A O 4
ATOM 5145 N N . ASP A 1 73 ? -4.371 7.835 6.058 1.00 0.00 2701 ASP A N 4
ATOM 5146 C CA . ASP A 1 73 ? -5.663 7.410 6.584 1.00 0.00 2701 ASP A CA 4
ATOM 5147 C C . ASP A 1 73 ? -6.053 6.049 6.011 1.00 0.00 2701 ASP A C 4
ATOM 5148 O O . ASP A 1 73 ? -6.772 5.280 6.648 1.00 0.00 2701 ASP A O 4
ATOM 5157 N N . ARG A 1 74 ? -5.560 5.757 4.810 1.00 0.00 2702 ARG A N 4
ATOM 5158 C CA . ARG A 1 74 ? -5.844 4.485 4.153 1.00 0.00 2702 ARG A CA 4
ATOM 5159 C C . ARG A 1 74 ? -4.940 3.384 4.681 1.00 0.00 2702 ARG A C 4
ATOM 5160 O O . ARG A 1 74 ? -5.094 2.220 4.319 1.00 0.00 2702 ARG A O 4
ATOM 5181 N N . LEU A 1 75 ? -3.995 3.749 5.531 1.00 0.00 2703 LEU A N 4
ATOM 5182 C CA . LEU A 1 75 ? -3.079 2.777 6.088 1.00 0.00 2703 LEU A CA 4
ATOM 5183 C C . LEU A 1 75 ? -3.757 1.992 7.205 1.00 0.00 2703 LEU A C 4
ATOM 5184 O O . LEU A 1 75 ? -3.919 2.488 8.319 1.00 0.00 2703 LEU A O 4
ATOM 5200 N N . LEU A 1 76 ? -4.166 0.767 6.877 1.00 0.00 2704 LEU A N 4
ATOM 5201 C CA . LEU A 1 76 ? -4.849 -0.119 7.825 1.00 0.00 2704 LEU A CA 4
ATOM 5202 C C . LEU A 1 76 ? -4.254 -0.030 9.232 1.00 0.00 2704 LEU A C 4
ATOM 5203 O O . LEU A 1 76 ? -3.181 0.537 9.435 1.00 0.00 2704 LEU A O 4
ATOM 5219 N N . THR A 1 77 ? -4.963 -0.607 10.196 1.00 0.00 2705 THR A N 4
ATOM 5220 C CA . THR A 1 77 ? -4.517 -0.604 11.582 1.00 0.00 2705 THR A CA 4
ATOM 5221 C C . THR A 1 77 ? -4.427 -2.024 12.132 1.00 0.00 2705 THR A C 4
ATOM 5222 O O . THR A 1 77 ? -4.633 -2.251 13.323 1.00 0.00 2705 THR A O 4
ATOM 5233 N N . GLY A 1 78 ? -4.102 -2.976 11.260 1.00 0.00 2706 GLY A N 4
ATOM 5234 C CA . GLY A 1 78 ? -3.979 -4.358 11.688 1.00 0.00 2706 GLY A CA 4
ATOM 5235 C C . GLY A 1 78 ? -5.094 -5.251 11.170 1.00 0.00 2706 GLY A C 4
ATOM 5236 O O . GLY A 1 78 ? -4.851 -6.135 10.350 1.00 0.00 2706 GLY A O 4
ATOM 5240 N N . PRO A 1 79 ? -6.332 -5.060 11.656 1.00 0.00 2707 PRO A N 4
ATOM 5241 C CA . PRO A 1 79 ? -7.480 -5.883 11.250 1.00 0.00 2707 PRO A CA 4
ATOM 5242 C C . PRO A 1 79 ? -7.803 -5.798 9.759 1.00 0.00 2707 PRO A C 4
ATOM 5243 O O . PRO A 1 79 ? -7.907 -4.714 9.188 1.00 0.00 2707 PRO A O 4
ATOM 5254 N N . VAL A 1 80 ? -7.980 -6.967 9.150 1.00 0.00 2708 VAL A N 4
ATOM 5255 C CA . VAL A 1 80 ? -8.318 -7.080 7.736 1.00 0.00 2708 VAL A CA 4
ATOM 5256 C C . VAL A 1 80 ? -9.034 -8.403 7.486 1.00 0.00 2708 VAL A C 4
ATOM 5257 O O . VAL A 1 80 ? -8.899 -9.341 8.272 1.00 0.00 2708 VAL A O 4
ATOM 5270 N N . VAL A 1 81 ? -9.805 -8.483 6.406 1.00 0.00 2709 VAL A N 4
ATOM 5271 C CA . VAL A 1 81 ? -10.539 -9.702 6.094 1.00 0.00 2709 VAL A CA 4
ATOM 5272 C C . VAL A 1 81 ? -10.018 -10.352 4.812 1.00 0.00 2709 VAL A C 4
ATOM 5273 O O . VAL A 1 81 ? -10.134 -9.787 3.724 1.00 0.00 2709 VAL A O 4
ATOM 5286 N N . ARG A 1 82 ? -9.448 -11.545 4.953 1.00 0.00 2710 ARG A N 4
ATOM 5287 C CA . ARG A 1 82 ? -8.912 -12.279 3.813 1.00 0.00 2710 ARG A CA 4
ATOM 5288 C C . ARG A 1 82 ? -9.666 -13.593 3.615 1.00 0.00 2710 ARG A C 4
ATOM 5289 O O . ARG A 1 82 ? -10.423 -14.022 4.485 1.00 0.00 2710 ARG A O 4
ATOM 5310 N N . GLY A 1 83 ? -9.453 -14.226 2.466 1.00 0.00 2711 GLY A N 4
ATOM 5311 C CA . GLY A 1 83 ? -10.120 -15.482 2.178 1.00 0.00 2711 GLY A CA 4
ATOM 5312 C C . GLY A 1 83 ? -9.605 -16.622 3.035 1.00 0.00 2711 GLY A C 4
ATOM 5313 O O . GLY A 1 83 ? -8.457 -17.046 2.891 1.00 0.00 2711 GLY A O 4
ATOM 5317 N N . GLU A 1 84 ? -10.453 -17.118 3.930 1.00 0.00 2712 GLU A N 4
ATOM 5318 C CA . GLU A 1 84 ? -10.074 -18.215 4.816 1.00 0.00 2712 GLU A CA 4
ATOM 5319 C C . GLU A 1 84 ? -11.037 -19.390 4.675 1.00 0.00 2712 GLU A C 4
ATOM 5320 O O . GLU A 1 84 ? -10.620 -20.547 4.646 1.00 0.00 2712 GLU A O 4
ATOM 5332 N N . GLY A 1 85 ? -12.324 -19.082 4.589 1.00 0.00 2713 GLY A N 4
ATOM 5333 C CA . GLY A 1 85 ? -13.329 -20.121 4.454 1.00 0.00 2713 GLY A CA 4
ATOM 5334 C C . GLY A 1 85 ? -13.562 -20.519 3.010 1.00 0.00 2713 GLY A C 4
ATOM 5335 O O . GLY A 1 85 ? -13.334 -19.729 2.095 1.00 0.00 2713 GLY A O 4
ATOM 5339 N N . ALA A 1 86 ? -14.021 -21.750 2.806 1.00 0.00 2714 ALA A N 4
ATOM 5340 C CA . ALA A 1 86 ? -14.287 -22.254 1.464 1.00 0.00 2714 ALA A CA 4
ATOM 5341 C C . ALA A 1 86 ? -15.466 -23.221 1.466 1.00 0.00 2714 ALA A C 4
ATOM 5342 O O . ALA A 1 86 ? -15.694 -23.936 2.441 1.00 0.00 2714 ALA A O 4
ATOM 5349 N N . SER A 1 87 ? -16.213 -23.238 0.366 1.00 0.00 2715 SER A N 4
ATOM 5350 C CA . SER A 1 87 ? -17.370 -24.117 0.242 1.00 0.00 2715 SER A CA 4
ATOM 5351 C C . SER A 1 87 ? -16.959 -25.486 -0.291 1.00 0.00 2715 SER A C 4
ATOM 5352 O O . SER A 1 87 ? -17.407 -26.502 0.281 1.00 0.00 2715 SER A O 4
ATOM 5361 N N . GLY A 1 1 ? -0.694 -17.706 1.239 1.00 0.00 2629 GLY A N 5
ATOM 5362 C CA . GLY A 1 1 ? 0.556 -17.889 2.029 1.00 0.00 2629 GLY A CA 5
ATOM 5363 C C . GLY A 1 1 ? 1.352 -16.606 2.160 1.00 0.00 2629 GLY A C 5
ATOM 5364 O O . GLY A 1 1 ? 1.417 -16.017 3.238 1.00 0.00 2629 GLY A O 5
ATOM 5370 N N . SER A 1 2 ? 1.961 -16.173 1.061 1.00 0.00 2630 SER A N 5
ATOM 5371 C CA . SER A 1 2 ? 2.757 -14.952 1.059 1.00 0.00 2630 SER A CA 5
ATOM 5372 C C . SER A 1 2 ? 1.925 -13.758 0.601 1.00 0.00 2630 SER A C 5
ATOM 5373 O O . SER A 1 2 ? 1.497 -13.691 -0.552 1.00 0.00 2630 SER A O 5
ATOM 5381 N N . ARG A 1 3 ? 1.699 -12.819 1.514 1.00 0.00 2631 ARG A N 5
ATOM 5382 C CA . ARG A 1 3 ? 0.917 -11.624 1.208 1.00 0.00 2631 ARG A CA 5
ATOM 5383 C C . ARG A 1 3 ? 1.426 -10.415 1.994 1.00 0.00 2631 ARG A C 5
ATOM 5384 O O . ARG A 1 3 ? 1.392 -9.286 1.503 1.00 0.00 2631 ARG A O 5
ATOM 5405 N N . ASN A 1 4 ? 1.897 -10.661 3.212 1.00 0.00 2632 ASN A N 5
ATOM 5406 C CA . ASN A 1 4 ? 2.414 -9.596 4.065 1.00 0.00 2632 ASN A CA 5
ATOM 5407 C C . ASN A 1 4 ? 3.928 -9.462 3.912 1.00 0.00 2632 ASN A C 5
ATOM 5408 O O . ASN A 1 4 ? 4.585 -10.350 3.369 1.00 0.00 2632 ASN A O 5
ATOM 5419 N N . PRO A 1 5 ? 4.504 -8.343 4.390 1.00 0.00 2633 PRO A N 5
ATOM 5420 C CA . PRO A 1 5 ? 5.950 -8.091 4.304 1.00 0.00 2633 PRO A CA 5
ATOM 5421 C C . PRO A 1 5 ? 6.783 -9.100 5.097 1.00 0.00 2633 PRO A C 5
ATOM 5422 O O . PRO A 1 5 ? 8.011 -9.014 5.118 1.00 0.00 2633 PRO A O 5
ATOM 5433 N N . ASN A 1 6 ? 6.119 -10.053 5.748 1.00 0.00 2634 ASN A N 5
ATOM 5434 C CA . ASN A 1 6 ? 6.811 -11.068 6.536 1.00 0.00 2634 ASN A CA 5
ATOM 5435 C C . ASN A 1 6 ? 7.671 -11.983 5.661 1.00 0.00 2634 ASN A C 5
ATOM 5436 O O . ASN A 1 6 ? 8.356 -12.869 6.172 1.00 0.00 2634 ASN A O 5
ATOM 5447 N N . LYS A 1 7 ? 7.645 -11.768 4.345 1.00 0.00 2635 LYS A N 5
ATOM 5448 C CA . LYS A 1 7 ? 8.434 -12.580 3.426 1.00 0.00 2635 LYS A CA 5
ATOM 5449 C C . LYS A 1 7 ? 9.075 -11.721 2.329 1.00 0.00 2635 LYS A C 5
ATOM 5450 O O . LYS A 1 7 ? 9.707 -12.246 1.413 1.00 0.00 2635 LYS A O 5
ATOM 5469 N N . LEU A 1 8 ? 8.905 -10.400 2.422 1.00 0.00 2636 LEU A N 5
ATOM 5470 C CA . LEU A 1 8 ? 9.464 -9.484 1.433 1.00 0.00 2636 LEU A CA 5
ATOM 5471 C C . LEU A 1 8 ? 10.331 -8.421 2.101 1.00 0.00 2636 LEU A C 5
ATOM 5472 O O . LEU A 1 8 ? 9.894 -7.758 3.042 1.00 0.00 2636 LEU A O 5
ATOM 5488 N N . ASP A 1 9 ? 11.554 -8.248 1.605 1.00 0.00 2637 ASP A N 5
ATOM 5489 C CA . ASP A 1 9 ? 12.460 -7.248 2.157 1.00 0.00 2637 ASP A CA 5
ATOM 5490 C C . ASP A 1 9 ? 11.841 -5.860 2.049 1.00 0.00 2637 ASP A C 5
ATOM 5491 O O . ASP A 1 9 ? 11.521 -5.394 0.956 1.00 0.00 2637 ASP A O 5
ATOM 5500 N N . ILE A 1 10 ? 11.653 -5.212 3.191 1.00 0.00 2638 ILE A N 5
ATOM 5501 C CA . ILE A 1 10 ? 11.049 -3.894 3.228 1.00 0.00 2638 ILE A CA 5
ATOM 5502 C C . ILE A 1 10 ? 11.965 -2.812 2.664 1.00 0.00 2638 ILE A C 5
ATOM 5503 O O . ILE A 1 10 ? 11.562 -1.659 2.568 1.00 0.00 2638 ILE A O 5
ATOM 5519 N N . ASN A 1 11 ? 13.200 -3.157 2.306 1.00 0.00 2639 ASN A N 5
ATOM 5520 C CA . ASN A 1 11 ? 14.124 -2.158 1.767 1.00 0.00 2639 ASN A CA 5
ATOM 5521 C C . ASN A 1 11 ? 13.840 -1.870 0.292 1.00 0.00 2639 ASN A C 5
ATOM 5522 O O . ASN A 1 11 ? 14.286 -0.854 -0.242 1.00 0.00 2639 ASN A O 5
ATOM 5533 N N . THR A 1 12 ? 13.112 -2.769 -0.371 1.00 0.00 2640 THR A N 5
ATOM 5534 C CA . THR A 1 12 ? 12.794 -2.601 -1.790 1.00 0.00 2640 THR A CA 5
ATOM 5535 C C . THR A 1 12 ? 11.709 -1.544 -2.024 1.00 0.00 2640 THR A C 5
ATOM 5536 O O . THR A 1 12 ? 11.052 -1.531 -3.078 1.00 0.00 2640 THR A O 5
ATOM 5547 N N . LEU A 1 13 ? 11.523 -0.650 -1.055 1.00 0.00 2641 LEU A N 5
ATOM 5548 C CA . LEU A 1 13 ? 10.535 0.400 -1.182 1.00 0.00 2641 LEU A CA 5
ATOM 5549 C C . LEU A 1 13 ? 11.107 1.591 -1.939 1.00 0.00 2641 LEU A C 5
ATOM 5550 O O . LEU A 1 13 ? 10.659 2.716 -1.754 1.00 0.00 2641 LEU A O 5
ATOM 5566 N N . THR A 1 14 ? 12.089 1.340 -2.800 1.00 0.00 2642 THR A N 5
ATOM 5567 C CA . THR A 1 14 ? 12.692 2.406 -3.588 1.00 0.00 2642 THR A CA 5
ATOM 5568 C C . THR A 1 14 ? 11.726 2.869 -4.678 1.00 0.00 2642 THR A C 5
ATOM 5569 O O . THR A 1 14 ? 12.052 3.745 -5.479 1.00 0.00 2642 THR A O 5
ATOM 5580 N N . GLY A 1 15 ? 10.534 2.270 -4.702 1.00 0.00 2643 GLY A N 5
ATOM 5581 C CA . GLY A 1 15 ? 9.540 2.621 -5.690 1.00 0.00 2643 GLY A CA 5
ATOM 5582 C C . GLY A 1 15 ? 8.998 1.399 -6.402 1.00 0.00 2643 GLY A C 5
ATOM 5583 O O . GLY A 1 15 ? 7.877 1.417 -6.915 1.00 0.00 2643 GLY A O 5
ATOM 5587 N N . GLU A 1 16 ? 9.817 0.343 -6.440 1.00 0.00 2644 GLU A N 5
ATOM 5588 C CA . GLU A 1 16 ? 9.458 -0.903 -7.113 1.00 0.00 2644 GLU A CA 5
ATOM 5589 C C . GLU A 1 16 ? 8.605 -1.838 -6.250 1.00 0.00 2644 GLU A C 5
ATOM 5590 O O . GLU A 1 16 ? 7.830 -2.626 -6.791 1.00 0.00 2644 GLU A O 5
ATOM 5602 N N . GLU A 1 17 ? 8.724 -1.767 -4.920 1.00 0.00 2645 GLU A N 5
ATOM 5603 C CA . GLU A 1 17 ? 7.925 -2.640 -4.057 1.00 0.00 2645 GLU A CA 5
ATOM 5604 C C . GLU A 1 17 ? 6.437 -2.570 -4.405 1.00 0.00 2645 GLU A C 5
ATOM 5605 O O . GLU A 1 17 ? 5.889 -1.490 -4.615 1.00 0.00 2645 GLU A O 5
ATOM 5617 N N . ARG A 1 18 ? 5.789 -3.733 -4.447 1.00 0.00 2646 ARG A N 5
ATOM 5618 C CA . ARG A 1 18 ? 4.362 -3.809 -4.748 1.00 0.00 2646 ARG A CA 5
ATOM 5619 C C . ARG A 1 18 ? 3.562 -3.984 -3.461 1.00 0.00 2646 ARG A C 5
ATOM 5620 O O . ARG A 1 18 ? 3.466 -5.086 -2.920 1.00 0.00 2646 ARG A O 5
ATOM 5641 N N . VAL A 1 19 ? 3.024 -2.879 -2.960 1.00 0.00 2647 VAL A N 5
ATOM 5642 C CA . VAL A 1 19 ? 2.269 -2.889 -1.712 1.00 0.00 2647 VAL A CA 5
ATOM 5643 C C . VAL A 1 19 ? 0.864 -3.484 -1.856 1.00 0.00 2647 VAL A C 5
ATOM 5644 O O . VAL A 1 19 ? 0.058 -3.007 -2.655 1.00 0.00 2647 VAL A O 5
ATOM 5657 N N . PRO A 1 20 ? 0.548 -4.527 -1.055 1.00 0.00 2648 PRO A N 5
ATOM 5658 C CA . PRO A 1 20 ? -0.766 -5.185 -1.065 1.00 0.00 2648 PRO A CA 5
ATOM 5659 C C . PRO A 1 20 ? -1.881 -4.281 -0.542 1.00 0.00 2648 PRO A C 5
ATOM 5660 O O . PRO A 1 20 ? -1.695 -3.528 0.423 1.00 0.00 2648 PRO A O 5
ATOM 5671 N N . VAL A 1 21 ? -3.044 -4.364 -1.182 1.00 0.00 2649 VAL A N 5
ATOM 5672 C CA . VAL A 1 21 ? -4.193 -3.559 -0.791 1.00 0.00 2649 VAL A CA 5
ATOM 5673 C C . VAL A 1 21 ? -5.377 -4.431 -0.385 1.00 0.00 2649 VAL A C 5
ATOM 5674 O O . VAL A 1 21 ? -5.599 -5.500 -0.952 1.00 0.00 2649 VAL A O 5
ATOM 5687 N N . VAL A 1 22 ? -6.135 -3.962 0.602 1.00 0.00 2650 VAL A N 5
ATOM 5688 C CA . VAL A 1 22 ? -7.301 -4.693 1.088 1.00 0.00 2650 VAL A CA 5
ATOM 5689 C C . VAL A 1 22 ? -8.558 -3.830 1.009 1.00 0.00 2650 VAL A C 5
ATOM 5690 O O . VAL A 1 22 ? -8.588 -2.716 1.533 1.00 0.00 2650 VAL A O 5
ATOM 5703 N N . ASN A 1 23 ? -9.597 -4.353 0.362 1.00 0.00 2651 ASN A N 5
ATOM 5704 C CA . ASN A 1 23 ? -10.852 -3.621 0.238 1.00 0.00 2651 ASN A CA 5
ATOM 5705 C C . ASN A 1 23 ? -11.444 -3.360 1.615 1.00 0.00 2651 ASN A C 5
ATOM 5706 O O . ASN A 1 23 ? -11.485 -4.248 2.467 1.00 0.00 2651 ASN A O 5
ATOM 5717 N N . LYS A 1 24 ? -11.875 -2.129 1.833 1.00 0.00 2652 LYS A N 5
ATOM 5718 C CA . LYS A 1 24 ? -12.437 -1.727 3.115 1.00 0.00 2652 LYS A CA 5
ATOM 5719 C C . LYS A 1 24 ? -13.770 -2.414 3.406 1.00 0.00 2652 LYS A C 5
ATOM 5720 O O . LYS A 1 24 ? -14.136 -2.588 4.568 1.00 0.00 2652 LYS A O 5
ATOM 5739 N N . ARG A 1 25 ? -14.513 -2.770 2.362 1.00 0.00 2653 ARG A N 5
ATOM 5740 C CA . ARG A 1 25 ? -15.821 -3.397 2.540 1.00 0.00 2653 ARG A CA 5
ATOM 5741 C C . ARG A 1 25 ? -15.780 -4.922 2.421 1.00 0.00 2653 ARG A C 5
ATOM 5742 O O . ARG A 1 25 ? -16.154 -5.632 3.354 1.00 0.00 2653 ARG A O 5
ATOM 5763 N N . ASN A 1 26 ? -15.368 -5.423 1.259 1.00 0.00 2654 ASN A N 5
ATOM 5764 C CA . ASN A 1 26 ? -15.336 -6.870 1.024 1.00 0.00 2654 ASN A CA 5
ATOM 5765 C C . ASN A 1 26 ? -14.048 -7.528 1.520 1.00 0.00 2654 ASN A C 5
ATOM 5766 O O . ASN A 1 26 ? -13.962 -8.755 1.570 1.00 0.00 2654 ASN A O 5
ATOM 5777 N N . GLY A 1 27 ? -13.056 -6.729 1.901 1.00 0.00 2655 GLY A N 5
ATOM 5778 C CA . GLY A 1 27 ? -11.813 -7.294 2.399 1.00 0.00 2655 GLY A CA 5
ATOM 5779 C C . GLY A 1 27 ? -10.898 -7.821 1.304 1.00 0.00 2655 GLY A C 5
ATOM 5780 O O . GLY A 1 27 ? -9.877 -8.445 1.598 1.00 0.00 2655 GLY A O 5
ATOM 5784 N N . LYS A 1 28 ? -11.252 -7.572 0.043 1.00 0.00 2656 LYS A N 5
ATOM 5785 C CA . LYS A 1 28 ? -10.438 -8.032 -1.085 1.00 0.00 2656 LYS A CA 5
ATOM 5786 C C . LYS A 1 28 ? -8.968 -7.699 -0.855 1.00 0.00 2656 LYS A C 5
ATOM 5787 O O . LYS A 1 28 ? -8.589 -6.535 -0.816 1.00 0.00 2656 LYS A O 5
ATOM 5806 N N . LYS A 1 29 ? -8.140 -8.728 -0.718 1.00 0.00 2657 LYS A N 5
ATOM 5807 C CA . LYS A 1 29 ? -6.714 -8.530 -0.497 1.00 0.00 2657 LYS A CA 5
ATOM 5808 C C . LYS A 1 29 ? -5.914 -8.922 -1.732 1.00 0.00 2657 LYS A C 5
ATOM 5809 O O . LYS A 1 29 ? -6.095 -10.006 -2.286 1.00 0.00 2657 LYS A O 5
ATOM 5828 N N . MET A 1 30 ? -5.028 -8.031 -2.158 1.00 0.00 2658 MET A N 5
ATOM 5829 C CA . MET A 1 30 ? -4.197 -8.281 -3.328 1.00 0.00 2658 MET A CA 5
ATOM 5830 C C . MET A 1 30 ? -2.763 -7.837 -3.072 1.00 0.00 2658 MET A C 5
ATOM 5831 O O . MET A 1 30 ? -2.469 -6.643 -3.056 1.00 0.00 2658 MET A O 5
ATOM 5845 N N . GLY A 1 31 ? -1.879 -8.808 -2.874 1.00 0.00 2659 GLY A N 5
ATOM 5846 C CA . GLY A 1 31 ? -0.482 -8.505 -2.622 1.00 0.00 2659 GLY A CA 5
ATOM 5847 C C . GLY A 1 31 ? 0.447 -9.274 -3.539 1.00 0.00 2659 GLY A C 5
ATOM 5848 O O . GLY A 1 31 ? 0.686 -10.465 -3.336 1.00 0.00 2659 GLY A O 5
ATOM 5852 N N . GLY A 1 32 ? 0.969 -8.594 -4.552 1.00 0.00 2660 GLY A N 5
ATOM 5853 C CA . GLY A 1 32 ? 1.868 -9.234 -5.492 1.00 0.00 2660 GLY A CA 5
ATOM 5854 C C . GLY A 1 32 ? 2.084 -8.402 -6.740 1.00 0.00 2660 GLY A C 5
ATOM 5855 O O . GLY A 1 32 ? 2.471 -7.237 -6.657 1.00 0.00 2660 GLY A O 5
ATOM 5859 N N . ALA A 1 33 ? 1.841 -9.003 -7.900 1.00 0.00 2661 ALA A N 5
ATOM 5860 C CA . ALA A 1 33 ? 2.017 -8.311 -9.169 1.00 0.00 2661 ALA A CA 5
ATOM 5861 C C . ALA A 1 33 ? 0.864 -7.352 -9.455 1.00 0.00 2661 ALA A C 5
ATOM 5862 O O . ALA A 1 33 ? 1.050 -6.327 -10.110 1.00 0.00 2661 ALA A O 5
ATOM 5869 N N . MET A 1 34 ? -0.328 -7.689 -8.968 1.00 0.00 2662 MET A N 5
ATOM 5870 C CA . MET A 1 34 ? -1.505 -6.851 -9.185 1.00 0.00 2662 MET A CA 5
ATOM 5871 C C . MET A 1 34 ? -1.581 -5.713 -8.167 1.00 0.00 2662 MET A C 5
ATOM 5872 O O . MET A 1 34 ? -2.318 -4.747 -8.365 1.00 0.00 2662 MET A O 5
ATOM 5886 N N . ALA A 1 35 ? -0.822 -5.828 -7.083 1.00 0.00 2663 ALA A N 5
ATOM 5887 C CA . ALA A 1 35 ? -0.815 -4.803 -6.047 1.00 0.00 2663 ALA A CA 5
ATOM 5888 C C . ALA A 1 35 ? -0.118 -3.535 -6.533 1.00 0.00 2663 ALA A C 5
ATOM 5889 O O . ALA A 1 35 ? 0.818 -3.596 -7.330 1.00 0.00 2663 ALA A O 5
ATOM 5896 N N . PRO A 1 36 ? -0.575 -2.362 -6.062 1.00 0.00 2664 PRO A N 5
ATOM 5897 C CA . PRO A 1 36 ? -0.003 -1.066 -6.454 1.00 0.00 2664 PRO A CA 5
ATOM 5898 C C . PRO A 1 36 ? 1.478 -0.931 -6.098 1.00 0.00 2664 PRO A C 5
ATOM 5899 O O . PRO A 1 36 ? 1.915 -1.373 -5.032 1.00 0.00 2664 PRO A O 5
ATOM 5910 N N . PRO A 1 37 ? 2.273 -0.303 -6.990 1.00 0.00 2665 PRO A N 5
ATOM 5911 C CA . PRO A 1 37 ? 3.700 -0.097 -6.765 1.00 0.00 2665 PRO A CA 5
ATOM 5912 C C . PRO A 1 37 ? 3.968 1.129 -5.895 1.00 0.00 2665 PRO A C 5
ATOM 5913 O O . PRO A 1 37 ? 3.236 2.114 -5.949 1.00 0.00 2665 PRO A O 5
ATOM 5924 N N . MET A 1 38 ? 5.003 1.038 -5.069 1.00 0.00 2666 MET A N 5
ATOM 5925 C CA . MET A 1 38 ? 5.366 2.116 -4.150 1.00 0.00 2666 MET A CA 5
ATOM 5926 C C . MET A 1 38 ? 5.296 3.505 -4.792 1.00 0.00 2666 MET A C 5
ATOM 5927 O O . MET A 1 38 ? 4.698 4.420 -4.226 1.00 0.00 2666 MET A O 5
ATOM 5941 N N . LYS A 1 39 ? 5.932 3.675 -5.949 1.00 0.00 2667 LYS A N 5
ATOM 5942 C CA . LYS A 1 39 ? 5.951 4.982 -6.614 1.00 0.00 2667 LYS A CA 5
ATOM 5943 C C . LYS A 1 39 ? 4.599 5.375 -7.221 1.00 0.00 2667 LYS A C 5
ATOM 5944 O O . LYS A 1 39 ? 4.451 6.487 -7.728 1.00 0.00 2667 LYS A O 5
ATOM 5963 N N . ASP A 1 40 ? 3.616 4.480 -7.177 1.00 0.00 2668 ASP A N 5
ATOM 5964 C CA . ASP A 1 40 ? 2.297 4.784 -7.739 1.00 0.00 2668 ASP A CA 5
ATOM 5965 C C . ASP A 1 40 ? 1.173 4.559 -6.725 1.00 0.00 2668 ASP A C 5
ATOM 5966 O O . ASP A 1 40 ? -0.001 4.754 -7.039 1.00 0.00 2668 ASP A O 5
ATOM 5975 N N . LEU A 1 41 ? 1.535 4.144 -5.513 1.00 0.00 2669 LEU A N 5
ATOM 5976 C CA . LEU A 1 41 ? 0.550 3.888 -4.460 1.00 0.00 2669 LEU A CA 5
ATOM 5977 C C . LEU A 1 41 ? -0.514 4.992 -4.378 1.00 0.00 2669 LEU A C 5
ATOM 5978 O O . LEU A 1 41 ? -1.702 4.700 -4.243 1.00 0.00 2669 LEU A O 5
ATOM 5994 N N . PRO A 1 42 ? -0.106 6.275 -4.439 1.00 0.00 2670 PRO A N 5
ATOM 5995 C CA . PRO A 1 42 ? -1.039 7.410 -4.350 1.00 0.00 2670 PRO A CA 5
ATOM 5996 C C . PRO A 1 42 ? -1.990 7.490 -5.540 1.00 0.00 2670 PRO A C 5
ATOM 5997 O O . PRO A 1 42 ? -3.134 7.937 -5.408 1.00 0.00 2670 PRO A O 5
ATOM 6008 N N . ARG A 1 43 ? -1.527 7.024 -6.692 1.00 0.00 2671 ARG A N 5
ATOM 6009 C CA . ARG A 1 43 ? -2.350 7.026 -7.892 1.00 0.00 2671 ARG A CA 5
ATOM 6010 C C . ARG A 1 43 ? -3.355 5.891 -7.814 1.00 0.00 2671 ARG A C 5
ATOM 6011 O O . ARG A 1 43 ? -4.564 6.097 -7.929 1.00 0.00 2671 ARG A O 5
ATOM 6032 N N . TRP A 1 44 ? -2.840 4.692 -7.603 1.00 0.00 2672 TRP A N 5
ATOM 6033 C CA . TRP A 1 44 ? -3.675 3.512 -7.490 1.00 0.00 2672 TRP A CA 5
ATOM 6034 C C . TRP A 1 44 ? -4.713 3.692 -6.395 1.00 0.00 2672 TRP A C 5
ATOM 6035 O O . TRP A 1 44 ? -5.886 3.371 -6.581 1.00 0.00 2672 TRP A O 5
ATOM 6056 N N . LEU A 1 45 ? -4.279 4.213 -5.252 1.00 0.00 2673 LEU A N 5
ATOM 6057 C CA . LEU A 1 45 ? -5.190 4.434 -4.144 1.00 0.00 2673 LEU A CA 5
ATOM 6058 C C . LEU A 1 45 ? -6.294 5.393 -4.557 1.00 0.00 2673 LEU A C 5
ATOM 6059 O O . LEU A 1 45 ? -7.477 5.077 -4.425 1.00 0.00 2673 LEU A O 5
ATOM 6075 N N . GLU A 1 46 ? -5.918 6.568 -5.064 1.00 0.00 2674 GLU A N 5
ATOM 6076 C CA . GLU A 1 46 ? -6.916 7.542 -5.494 1.00 0.00 2674 GLU A CA 5
ATOM 6077 C C . GLU A 1 46 ? -7.913 6.884 -6.443 1.00 0.00 2674 GLU A C 5
ATOM 6078 O O . GLU A 1 46 ? -9.090 7.243 -6.478 1.00 0.00 2674 GLU A O 5
ATOM 6090 N N . GLU A 1 47 ? -7.425 5.910 -7.209 1.00 0.00 2675 GLU A N 5
ATOM 6091 C CA . GLU A 1 47 ? -8.257 5.184 -8.157 1.00 0.00 2675 GLU A CA 5
ATOM 6092 C C . GLU A 1 47 ? -9.095 4.120 -7.452 1.00 0.00 2675 GLU A C 5
ATOM 6093 O O . GLU A 1 47 ? -10.167 3.747 -7.930 1.00 0.00 2675 GLU A O 5
ATOM 6105 N N . ASN A 1 48 ? -8.602 3.629 -6.317 1.00 0.00 2676 ASN A N 5
ATOM 6106 C CA . ASN A 1 48 ? -9.314 2.604 -5.558 1.00 0.00 2676 ASN A CA 5
ATOM 6107 C C . ASN A 1 48 ? -9.682 3.110 -4.163 1.00 0.00 2676 ASN A C 5
ATOM 6108 O O . ASN A 1 48 ? -9.054 2.736 -3.172 1.00 0.00 2676 ASN A O 5
ATOM 6119 N N . PRO A 1 49 ? -10.712 3.968 -4.068 1.00 0.00 2677 PRO A N 5
ATOM 6120 C CA . PRO A 1 49 ? -11.164 4.522 -2.787 1.00 0.00 2677 PRO A CA 5
ATOM 6121 C C . PRO A 1 49 ? -11.717 3.449 -1.855 1.00 0.00 2677 PRO A C 5
ATOM 6122 O O . PRO A 1 49 ? -11.697 3.602 -0.634 1.00 0.00 2677 PRO A O 5
ATOM 6133 N N . GLU A 1 50 ? -12.211 2.361 -2.439 1.00 0.00 2678 GLU A N 5
ATOM 6134 C CA . GLU A 1 50 ? -12.770 1.261 -1.662 1.00 0.00 2678 GLU A CA 5
ATOM 6135 C C . GLU A 1 50 ? -11.673 0.351 -1.117 1.00 0.00 2678 GLU A C 5
ATOM 6136 O O . GLU A 1 50 ? -11.958 -0.628 -0.427 1.00 0.00 2678 GLU A O 5
ATOM 6148 N N . PHE A 1 51 ? -10.421 0.664 -1.437 1.00 0.00 2679 PHE A N 5
ATOM 6149 C CA . PHE A 1 51 ? -9.301 -0.150 -0.981 1.00 0.00 2679 PHE A CA 5
ATOM 6150 C C . PHE A 1 51 ? -8.345 0.638 -0.095 1.00 0.00 2679 PHE A C 5
ATOM 6151 O O . PHE A 1 51 ? -8.330 1.868 -0.104 1.00 0.00 2679 PHE A O 5
ATOM 6168 N N . ALA A 1 52 ? -7.541 -0.100 0.662 1.00 0.00 2680 ALA A N 5
ATOM 6169 C CA . ALA A 1 52 ? -6.558 0.490 1.558 1.00 0.00 2680 ALA A CA 5
ATOM 6170 C C . ALA A 1 52 ? -5.290 -0.354 1.567 1.00 0.00 2680 ALA A C 5
ATOM 6171 O O . ALA A 1 52 ? -5.239 -1.403 0.927 1.00 0.00 2680 ALA A O 5
ATOM 6178 N N . VAL A 1 53 ? -4.260 0.103 2.273 1.00 0.00 2681 VAL A N 5
ATOM 6179 C CA . VAL A 1 53 ? -2.996 -0.623 2.326 1.00 0.00 2681 VAL A CA 5
ATOM 6180 C C . VAL A 1 53 ? -2.894 -1.511 3.564 1.00 0.00 2681 VAL A C 5
ATOM 6181 O O . VAL A 1 53 ? -3.321 -1.125 4.649 1.00 0.00 2681 VAL A O 5
ATOM 6194 N N . ALA A 1 54 ? -2.344 -2.714 3.390 1.00 0.00 2682 ALA A N 5
ATOM 6195 C CA . ALA A 1 54 ? -2.217 -3.660 4.499 1.00 0.00 2682 ALA A CA 5
ATOM 6196 C C . ALA A 1 54 ? -1.563 -3.012 5.725 1.00 0.00 2682 ALA A C 5
ATOM 6197 O O . ALA A 1 54 ? -0.795 -2.057 5.604 1.00 0.00 2682 ALA A O 5
ATOM 6204 N N . PRO A 1 55 ? -1.885 -3.526 6.929 1.00 0.00 2683 PRO A N 5
ATOM 6205 C CA . PRO A 1 55 ? -1.366 -3.008 8.205 1.00 0.00 2683 PRO A CA 5
ATOM 6206 C C . PRO A 1 55 ? 0.151 -2.855 8.235 1.00 0.00 2683 PRO A C 5
ATOM 6207 O O . PRO A 1 55 ? 0.663 -1.774 8.521 1.00 0.00 2683 PRO A O 5
ATOM 6218 N N . ASP A 1 56 ? 0.873 -3.930 7.939 1.00 0.00 2684 ASP A N 5
ATOM 6219 C CA . ASP A 1 56 ? 2.334 -3.879 7.939 1.00 0.00 2684 ASP A CA 5
ATOM 6220 C C . ASP A 1 56 ? 2.826 -2.963 6.823 1.00 0.00 2684 ASP A C 5
ATOM 6221 O O . ASP A 1 56 ? 3.962 -2.462 6.840 1.00 0.00 2684 ASP A O 5
ATOM 6230 N N . TRP A 1 57 ? 1.932 -2.690 5.885 1.00 0.00 2685 TRP A N 5
ATOM 6231 C CA . TRP A 1 57 ? 2.241 -1.799 4.798 1.00 0.00 2685 TRP A CA 5
ATOM 6232 C C . TRP A 1 57 ? 1.858 -0.378 5.185 1.00 0.00 2685 TRP A C 5
ATOM 6233 O O . TRP A 1 57 ? 2.288 0.582 4.563 1.00 0.00 2685 TRP A O 5
ATOM 6254 N N . THR A 1 58 ? 1.091 -0.247 6.266 1.00 0.00 2686 THR A N 5
ATOM 6255 C CA . THR A 1 58 ? 0.725 1.062 6.769 1.00 0.00 2686 THR A CA 5
ATOM 6256 C C . THR A 1 58 ? 2.003 1.740 7.245 1.00 0.00 2686 THR A C 5
ATOM 6257 O O . THR A 1 58 ? 2.262 2.909 6.951 1.00 0.00 2686 THR A O 5
ATOM 6268 N N . ASP A 1 59 ? 2.816 0.964 7.966 1.00 0.00 2687 ASP A N 5
ATOM 6269 C CA . ASP A 1 59 ? 4.087 1.448 8.473 1.00 0.00 2687 ASP A CA 5
ATOM 6270 C C . ASP A 1 59 ? 5.095 1.536 7.338 1.00 0.00 2687 ASP A C 5
ATOM 6271 O O . ASP A 1 59 ? 5.719 2.582 7.139 1.00 0.00 2687 ASP A O 5
ATOM 6280 N N . ILE A 1 60 ? 5.250 0.450 6.570 1.00 0.00 2688 ILE A N 5
ATOM 6281 C CA . ILE A 1 60 ? 6.181 0.466 5.447 1.00 0.00 2688 ILE A CA 5
ATOM 6282 C C . ILE A 1 60 ? 5.855 1.629 4.508 1.00 0.00 2688 ILE A C 5
ATOM 6283 O O . ILE A 1 60 ? 6.694 2.497 4.252 1.00 0.00 2688 ILE A O 5
ATOM 6299 N N . VAL A 1 61 ? 4.622 1.648 4.012 1.00 0.00 2689 VAL A N 5
ATOM 6300 C CA . VAL A 1 61 ? 4.176 2.707 3.118 1.00 0.00 2689 VAL A CA 5
ATOM 6301 C C . VAL A 1 61 ? 4.384 4.073 3.760 1.00 0.00 2689 VAL A C 5
ATOM 6302 O O . VAL A 1 61 ? 4.786 5.026 3.096 1.00 0.00 2689 VAL A O 5
ATOM 6315 N N . LYS A 1 62 ? 4.131 4.167 5.061 1.00 0.00 2690 LYS A N 5
ATOM 6316 C CA . LYS A 1 62 ? 4.329 5.425 5.764 1.00 0.00 2690 LYS A CA 5
ATOM 6317 C C . LYS A 1 62 ? 5.742 5.940 5.499 1.00 0.00 2690 LYS A C 5
ATOM 6318 O O . LYS A 1 62 ? 5.935 7.099 5.130 1.00 0.00 2690 LYS A O 5
ATOM 6337 N N . GLN A 1 63 ? 6.725 5.051 5.651 1.00 0.00 2691 GLN A N 5
ATOM 6338 C CA . GLN A 1 63 ? 8.124 5.381 5.389 1.00 0.00 2691 GLN A CA 5
ATOM 6339 C C . GLN A 1 63 ? 8.410 5.461 3.884 1.00 0.00 2691 GLN A C 5
ATOM 6340 O O . GLN A 1 63 ? 9.443 5.982 3.463 1.00 0.00 2691 GLN A O 5
ATOM 6354 N N . SER A 1 64 ? 7.493 4.918 3.082 1.00 0.00 2692 SER A N 5
ATOM 6355 C CA . SER A 1 64 ? 7.632 4.892 1.622 1.00 0.00 2692 SER A CA 5
ATOM 6356 C C . SER A 1 64 ? 8.056 6.232 1.041 1.00 0.00 2692 SER A C 5
ATOM 6357 O O . SER A 1 64 ? 8.802 6.284 0.064 1.00 0.00 2692 SER A O 5
ATOM 6365 N N . GLY A 1 65 ? 7.574 7.314 1.624 1.00 0.00 2693 GLY A N 5
ATOM 6366 C CA . GLY A 1 65 ? 7.911 8.624 1.109 1.00 0.00 2693 GLY A CA 5
ATOM 6367 C C . GLY A 1 65 ? 7.175 8.938 -0.190 1.00 0.00 2693 GLY A C 5
ATOM 6368 O O . GLY A 1 65 ? 7.089 10.100 -0.587 1.00 0.00 2693 GLY A O 5
ATOM 6372 N N . PHE A 1 66 ? 6.631 7.904 -0.851 1.00 0.00 2694 PHE A N 5
ATOM 6373 C CA . PHE A 1 66 ? 5.895 8.102 -2.097 1.00 0.00 2694 PHE A CA 5
ATOM 6374 C C . PHE A 1 66 ? 4.452 8.459 -1.806 1.00 0.00 2694 PHE A C 5
ATOM 6375 O O . PHE A 1 66 ? 3.803 9.130 -2.608 1.00 0.00 2694 PHE A O 5
ATOM 6392 N N . VAL A 1 67 ? 3.939 8.015 -0.660 1.00 0.00 2695 VAL A N 5
ATOM 6393 C CA . VAL A 1 67 ? 2.557 8.315 -0.304 1.00 0.00 2695 VAL A CA 5
ATOM 6394 C C . VAL A 1 67 ? 2.480 9.472 0.691 1.00 0.00 2695 VAL A C 5
ATOM 6395 O O . VAL A 1 67 ? 3.227 9.509 1.669 1.00 0.00 2695 VAL A O 5
ATOM 6408 N N . PRO A 1 68 ? 1.566 10.434 0.461 1.00 0.00 2696 PRO A N 5
ATOM 6409 C CA . PRO A 1 68 ? 1.399 11.586 1.352 1.00 0.00 2696 PRO A CA 5
ATOM 6410 C C . PRO A 1 68 ? 0.893 11.176 2.729 1.00 0.00 2696 PRO A C 5
ATOM 6411 O O . PRO A 1 68 ? -0.026 10.365 2.850 1.00 0.00 2696 PRO A O 5
ATOM 6422 N N . GLU A 1 69 ? 1.510 11.732 3.768 1.00 0.00 2697 GLU A N 5
ATOM 6423 C CA . GLU A 1 69 ? 1.135 11.417 5.142 1.00 0.00 2697 GLU A CA 5
ATOM 6424 C C . GLU A 1 69 ? -0.364 11.582 5.359 1.00 0.00 2697 GLU A C 5
ATOM 6425 O O . GLU A 1 69 ? -0.964 10.873 6.166 1.00 0.00 2697 GLU A O 5
ATOM 6437 N N . SER A 1 70 ? -0.967 12.516 4.636 1.00 0.00 2698 SER A N 5
ATOM 6438 C CA . SER A 1 70 ? -2.398 12.761 4.755 1.00 0.00 2698 SER A CA 5
ATOM 6439 C C . SER A 1 70 ? -3.190 11.523 4.347 1.00 0.00 2698 SER A C 5
ATOM 6440 O O . SER A 1 70 ? -4.255 11.245 4.900 1.00 0.00 2698 SER A O 5
ATOM 6448 N N . MET A 1 71 ? -2.661 10.783 3.377 1.00 0.00 2699 MET A N 5
ATOM 6449 C CA . MET A 1 71 ? -3.318 9.573 2.895 1.00 0.00 2699 MET A CA 5
ATOM 6450 C C . MET A 1 71 ? -3.047 8.387 3.819 1.00 0.00 2699 MET A C 5
ATOM 6451 O O . MET A 1 71 ? -3.585 7.299 3.614 1.00 0.00 2699 MET A O 5
ATOM 6465 N N . PHE A 1 72 ? -2.218 8.598 4.839 1.00 0.00 2700 PHE A N 5
ATOM 6466 C CA . PHE A 1 72 ? -1.895 7.536 5.786 1.00 0.00 2700 PHE A CA 5
ATOM 6467 C C . PHE A 1 72 ? -3.158 6.992 6.457 1.00 0.00 2700 PHE A C 5
ATOM 6468 O O . PHE A 1 72 ? -3.143 5.907 7.036 1.00 0.00 2700 PHE A O 5
ATOM 6485 N N . ASP A 1 73 ? -4.247 7.752 6.378 1.00 0.00 2701 ASP A N 5
ATOM 6486 C CA . ASP A 1 73 ? -5.512 7.341 6.979 1.00 0.00 2701 ASP A CA 5
ATOM 6487 C C . ASP A 1 73 ? -6.053 6.073 6.320 1.00 0.00 2701 ASP A C 5
ATOM 6488 O O . ASP A 1 73 ? -6.770 5.294 6.949 1.00 0.00 2701 ASP A O 5
ATOM 6497 N N . ARG A 1 74 ? -5.707 5.871 5.052 1.00 0.00 2702 ARG A N 5
ATOM 6498 C CA . ARG A 1 74 ? -6.160 4.696 4.310 1.00 0.00 2702 ARG A CA 5
ATOM 6499 C C . ARG A 1 74 ? -5.146 3.554 4.395 1.00 0.00 2702 ARG A C 5
ATOM 6500 O O . ARG A 1 74 ? -5.352 2.481 3.828 1.00 0.00 2702 ARG A O 5
ATOM 6521 N N . LEU A 1 75 ? -4.046 3.797 5.100 1.00 0.00 2703 LEU A N 5
ATOM 6522 C CA . LEU A 1 75 ? -2.998 2.796 5.256 1.00 0.00 2703 LEU A CA 5
ATOM 6523 C C . LEU A 1 75 ? -3.400 1.700 6.251 1.00 0.00 2703 LEU A C 5
ATOM 6524 O O . LEU A 1 75 ? -2.628 0.775 6.502 1.00 0.00 2703 LEU A O 5
ATOM 6540 N N . LEU A 1 76 ? -4.607 1.806 6.813 1.00 0.00 2704 LEU A N 5
ATOM 6541 C CA . LEU A 1 76 ? -5.108 0.825 7.780 1.00 0.00 2704 LEU A CA 5
ATOM 6542 C C . LEU A 1 76 ? -4.438 0.998 9.136 1.00 0.00 2704 LEU A C 5
ATOM 6543 O O . LEU A 1 76 ? -3.417 1.677 9.257 1.00 0.00 2704 LEU A O 5
ATOM 6559 N N . THR A 1 77 ? -5.026 0.383 10.157 1.00 0.00 2705 THR A N 5
ATOM 6560 C CA . THR A 1 77 ? -4.496 0.469 11.510 1.00 0.00 2705 THR A CA 5
ATOM 6561 C C . THR A 1 77 ? -4.439 -0.906 12.171 1.00 0.00 2705 THR A C 5
ATOM 6562 O O . THR A 1 77 ? -4.626 -1.027 13.382 1.00 0.00 2705 THR A O 5
ATOM 6573 N N . GLY A 1 78 ? -4.155 -1.938 11.378 1.00 0.00 2706 GLY A N 5
ATOM 6574 C CA . GLY A 1 78 ? -4.056 -3.281 11.927 1.00 0.00 2706 GLY A CA 5
ATOM 6575 C C . GLY A 1 78 ? -5.115 -4.244 11.408 1.00 0.00 2706 GLY A C 5
ATOM 6576 O O . GLY A 1 78 ? -4.823 -5.090 10.564 1.00 0.00 2706 GLY A O 5
ATOM 6580 N N . PRO A 1 79 ? -6.354 -4.161 11.925 1.00 0.00 2707 PRO A N 5
ATOM 6581 C CA . PRO A 1 79 ? -7.447 -5.063 11.533 1.00 0.00 2707 PRO A CA 5
ATOM 6582 C C . PRO A 1 79 ? -7.792 -5.027 10.043 1.00 0.00 2707 PRO A C 5
ATOM 6583 O O . PRO A 1 79 ? -7.963 -3.962 9.449 1.00 0.00 2707 PRO A O 5
ATOM 6594 N N . VAL A 1 80 ? -7.921 -6.221 9.470 1.00 0.00 2708 VAL A N 5
ATOM 6595 C CA . VAL A 1 80 ? -8.278 -6.396 8.068 1.00 0.00 2708 VAL A CA 5
ATOM 6596 C C . VAL A 1 80 ? -9.027 -7.712 7.895 1.00 0.00 2708 VAL A C 5
ATOM 6597 O O . VAL A 1 80 ? -8.887 -8.620 8.713 1.00 0.00 2708 VAL A O 5
ATOM 6610 N N . VAL A 1 81 ? -9.824 -7.819 6.839 1.00 0.00 2709 VAL A N 5
ATOM 6611 C CA . VAL A 1 81 ? -10.586 -9.032 6.590 1.00 0.00 2709 VAL A CA 5
ATOM 6612 C C . VAL A 1 81 ? -10.117 -9.719 5.307 1.00 0.00 2709 VAL A C 5
ATOM 6613 O O . VAL A 1 81 ? -10.261 -9.177 4.211 1.00 0.00 2709 VAL A O 5
ATOM 6626 N N . ARG A 1 82 ? -9.560 -10.917 5.456 1.00 0.00 2710 ARG A N 5
ATOM 6627 C CA . ARG A 1 82 ? -9.075 -11.683 4.315 1.00 0.00 2710 ARG A CA 5
ATOM 6628 C C . ARG A 1 82 ? -10.108 -12.719 3.882 1.00 0.00 2710 ARG A C 5
ATOM 6629 O O . ARG A 1 82 ? -10.874 -13.224 4.702 1.00 0.00 2710 ARG A O 5
ATOM 6650 N N . GLY A 1 83 ? -10.125 -13.030 2.590 1.00 0.00 2711 GLY A N 5
ATOM 6651 C CA . GLY A 1 83 ? -11.069 -14.003 2.075 1.00 0.00 2711 GLY A CA 5
ATOM 6652 C C . 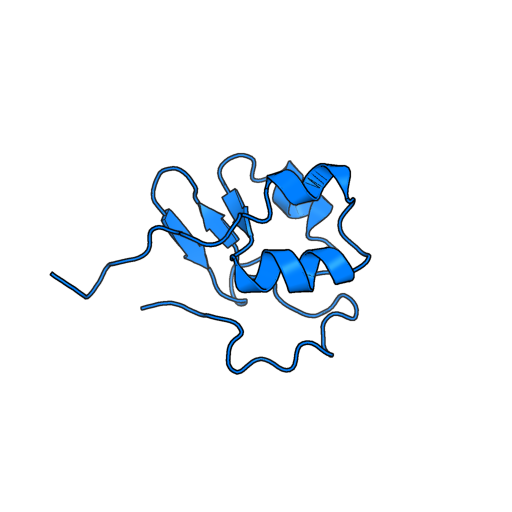GLY A 1 83 ? -11.196 -13.946 0.566 1.00 0.00 2711 GLY A C 5
ATOM 6653 O O . GLY A 1 83 ? -12.074 -13.268 0.034 1.00 0.00 2711 GLY A O 5
ATOM 6657 N N . GLU A 1 84 ? -10.317 -14.663 -0.125 1.00 0.00 2712 GLU A N 5
ATOM 6658 C CA . GLU A 1 84 ? -10.332 -14.694 -1.583 1.00 0.00 2712 GLU A CA 5
ATOM 6659 C C . GLU A 1 84 ? -9.867 -16.050 -2.101 1.00 0.00 2712 GLU A C 5
ATOM 6660 O O . GLU A 1 84 ? -10.495 -16.640 -2.980 1.00 0.00 2712 GLU A O 5
ATOM 6672 N N . GLY A 1 85 ? -8.763 -16.535 -1.549 1.00 0.00 2713 GLY A N 5
ATOM 6673 C CA . GLY A 1 85 ? -8.226 -17.817 -1.961 1.00 0.00 2713 GLY A CA 5
ATOM 6674 C C . GLY A 1 85 ? -6.771 -17.989 -1.572 1.00 0.00 2713 GLY A C 5
ATOM 6675 O O . GLY A 1 85 ? -5.899 -18.084 -2.436 1.00 0.00 2713 GLY A O 5
ATOM 6679 N N . ALA A 1 86 ? -6.508 -18.028 -0.271 1.00 0.00 2714 ALA A N 5
ATOM 6680 C CA . ALA A 1 86 ? -5.148 -18.189 0.230 1.00 0.00 2714 ALA A CA 5
ATOM 6681 C C . ALA A 1 86 ? -5.078 -19.287 1.286 1.00 0.00 2714 ALA A C 5
ATOM 6682 O O . ALA A 1 86 ? -4.235 -20.181 1.211 1.00 0.00 2714 ALA A O 5
ATOM 6689 N N . SER A 1 87 ? -5.969 -19.213 2.270 1.00 0.00 2715 SER A N 5
ATOM 6690 C CA . SER A 1 87 ? -6.008 -20.203 3.341 1.00 0.00 2715 SER A CA 5
ATOM 6691 C C . SER A 1 87 ? -4.696 -20.213 4.119 1.00 0.00 2715 SER A C 5
ATOM 6692 O O . SER A 1 87 ? -3.696 -20.737 3.584 1.00 0.00 2715 SER A O 5
ATOM 6701 N N . GLY A 1 1 ? -5.096 -18.635 1.219 1.00 0.00 2629 GLY A N 6
ATOM 6702 C CA . GLY A 1 1 ? -4.120 -17.950 0.326 1.00 0.00 2629 GLY A CA 6
ATOM 6703 C C . GLY A 1 1 ? -3.721 -16.581 0.843 1.00 0.00 2629 GLY A C 6
ATOM 6704 O O . GLY A 1 1 ? -3.950 -15.569 0.181 1.00 0.00 2629 GLY A O 6
ATOM 6710 N N . SER A 1 2 ? -3.122 -16.550 2.029 1.00 0.00 2630 SER A N 6
ATOM 6711 C CA . SER A 1 2 ? -2.689 -15.296 2.634 1.00 0.00 2630 SER A CA 6
ATOM 6712 C C . SER A 1 2 ? -1.402 -14.797 1.987 1.00 0.00 2630 SER A C 6
ATOM 6713 O O . SER A 1 2 ? -0.523 -15.586 1.643 1.00 0.00 2630 SER A O 6
ATOM 6721 N N . ARG A 1 3 ? -1.296 -13.482 1.826 1.00 0.00 2631 ARG A N 6
ATOM 6722 C CA . ARG A 1 3 ? -0.112 -12.881 1.220 1.00 0.00 2631 ARG A CA 6
ATOM 6723 C C . ARG A 1 3 ? 0.376 -11.689 2.040 1.00 0.00 2631 ARG A C 6
ATOM 6724 O O . ARG A 1 3 ? 0.420 -10.559 1.553 1.00 0.00 2631 ARG A O 6
ATOM 6745 N N . ASN A 1 4 ? 0.753 -11.954 3.286 1.00 0.00 2632 ASN A N 6
ATOM 6746 C CA . ASN A 1 4 ? 1.251 -10.909 4.176 1.00 0.00 2632 ASN A CA 6
ATOM 6747 C C . ASN A 1 4 ? 2.765 -10.737 4.018 1.00 0.00 2632 ASN A C 6
ATOM 6748 O O . ASN A 1 4 ? 3.483 -11.707 3.776 1.00 0.00 2632 ASN A O 6
ATOM 6759 N N . PRO A 1 5 ? 3.270 -9.495 4.147 1.00 0.00 2633 PRO A N 6
ATOM 6760 C CA . PRO A 1 5 ? 4.705 -9.196 4.012 1.00 0.00 2633 PRO A CA 6
ATOM 6761 C C . PRO A 1 5 ? 5.524 -9.571 5.248 1.00 0.00 2633 PRO A C 6
ATOM 6762 O O . PRO A 1 5 ? 6.670 -9.142 5.388 1.00 0.00 2633 PRO A O 6
ATOM 6773 N N . ASN A 1 6 ? 4.941 -10.364 6.143 1.00 0.00 2634 ASN A N 6
ATOM 6774 C CA . ASN A 1 6 ? 5.630 -10.780 7.363 1.00 0.00 2634 ASN A CA 6
ATOM 6775 C C . ASN A 1 6 ? 7.044 -11.282 7.064 1.00 0.00 2634 ASN A C 6
ATOM 6776 O O . ASN A 1 6 ? 7.930 -11.206 7.914 1.00 0.00 2634 ASN A O 6
ATOM 6787 N N . LYS A 1 7 ? 7.246 -11.797 5.854 1.00 0.00 2635 LYS A N 6
ATOM 6788 C CA . LYS A 1 7 ? 8.552 -12.314 5.452 1.00 0.00 2635 LYS A CA 6
ATOM 6789 C C . LYS A 1 7 ? 9.025 -11.673 4.150 1.00 0.00 2635 LYS A C 6
ATOM 6790 O O . LYS A 1 7 ? 9.793 -12.272 3.396 1.00 0.00 2635 LYS A O 6
ATOM 6809 N N . LEU A 1 8 ? 8.560 -10.455 3.885 1.00 0.00 2636 LEU A N 6
ATOM 6810 C CA . LEU A 1 8 ? 8.932 -9.740 2.668 1.00 0.00 2636 LEU A CA 6
ATOM 6811 C C . LEU A 1 8 ? 10.205 -8.919 2.870 1.00 0.00 2636 LEU A C 6
ATOM 6812 O O . LEU A 1 8 ? 10.884 -9.041 3.891 1.00 0.00 2636 LEU A O 6
ATOM 6828 N N . ASP A 1 9 ? 10.513 -8.075 1.889 1.00 0.00 2637 ASP A N 6
ATOM 6829 C CA . ASP A 1 9 ? 11.692 -7.218 1.944 1.00 0.00 2637 ASP A CA 6
ATOM 6830 C C . ASP A 1 9 ? 11.284 -5.761 1.761 1.00 0.00 2637 ASP A C 6
ATOM 6831 O O . ASP A 1 9 ? 10.826 -5.365 0.690 1.00 0.00 2637 ASP A O 6
ATOM 6840 N N . ILE A 1 10 ? 11.414 -4.977 2.823 1.00 0.00 2638 ILE A N 6
ATOM 6841 C CA . ILE A 1 10 ? 11.021 -3.578 2.794 1.00 0.00 2638 ILE A CA 6
ATOM 6842 C C . ILE A 1 10 ? 12.021 -2.675 2.073 1.00 0.00 2638 ILE A C 6
ATOM 6843 O O . ILE A 1 10 ? 11.675 -1.564 1.690 1.00 0.00 2638 ILE A O 6
ATOM 6859 N N . ASN A 1 11 ? 13.261 -3.108 1.906 1.00 0.00 2639 ASN A N 6
ATOM 6860 C CA . ASN A 1 11 ? 14.255 -2.263 1.247 1.00 0.00 2639 ASN A CA 6
ATOM 6861 C C . ASN A 1 11 ? 13.892 -1.963 -0.211 1.00 0.00 2639 ASN A C 6
ATOM 6862 O O . ASN A 1 11 ? 14.374 -0.986 -0.784 1.00 0.00 2639 ASN A O 6
ATOM 6873 N N . THR A 1 12 ? 13.073 -2.817 -0.818 1.00 0.00 2640 THR A N 6
ATOM 6874 C CA . THR A 1 12 ? 12.694 -2.644 -2.224 1.00 0.00 2640 THR A CA 6
ATOM 6875 C C . THR A 1 12 ? 11.639 -1.544 -2.440 1.00 0.00 2640 THR A C 6
ATOM 6876 O O . THR A 1 12 ? 11.055 -1.433 -3.536 1.00 0.00 2640 THR A O 6
ATOM 6887 N N . LEU A 1 13 ? 11.377 -0.722 -1.422 1.00 0.00 2641 LEU A N 6
ATOM 6888 C CA . LEU A 1 13 ? 10.400 0.344 -1.561 1.00 0.00 2641 LEU A CA 6
ATOM 6889 C C . LEU A 1 13 ? 10.980 1.538 -2.305 1.00 0.00 2641 LEU A C 6
ATOM 6890 O O . LEU A 1 13 ? 10.466 2.645 -2.187 1.00 0.00 2641 LEU A O 6
ATOM 6906 N N . THR A 1 14 ? 12.035 1.325 -3.082 1.00 0.00 2642 THR A N 6
ATOM 6907 C CA . THR A 1 14 ? 12.638 2.414 -3.840 1.00 0.00 2642 THR A CA 6
ATOM 6908 C C . THR A 1 14 ? 11.674 2.932 -4.909 1.00 0.00 2642 THR A C 6
ATOM 6909 O O . THR A 1 14 ? 12.067 3.691 -5.795 1.00 0.00 2642 THR A O 6
ATOM 6920 N N . GLY A 1 15 ? 10.411 2.509 -4.826 1.00 0.00 2643 GLY A N 6
ATOM 6921 C CA . GLY A 1 15 ? 9.419 2.927 -5.789 1.00 0.00 2643 GLY A CA 6
ATOM 6922 C C . GLY A 1 15 ? 8.876 1.752 -6.572 1.00 0.00 2643 GLY A C 6
ATOM 6923 O O . GLY A 1 15 ? 7.768 1.814 -7.111 1.00 0.00 2643 GLY A O 6
ATOM 6927 N N . GLU A 1 16 ? 9.683 0.688 -6.641 1.00 0.00 2644 GLU A N 6
ATOM 6928 C CA . GLU A 1 16 ? 9.337 -0.521 -7.381 1.00 0.00 2644 GLU A CA 6
ATOM 6929 C C . GLU A 1 16 ? 8.540 -1.541 -6.564 1.00 0.00 2644 GLU A C 6
ATOM 6930 O O . GLU A 1 16 ? 7.837 -2.368 -7.147 1.00 0.00 2644 GLU A O 6
ATOM 6942 N N . GLU A 1 17 ? 8.619 -1.504 -5.232 1.00 0.00 2645 GLU A N 6
ATOM 6943 C CA . GLU A 1 17 ? 7.863 -2.457 -4.415 1.00 0.00 2645 GLU A CA 6
ATOM 6944 C C . GLU A 1 17 ? 6.381 -2.490 -4.801 1.00 0.00 2645 GLU A C 6
ATOM 6945 O O . GLU A 1 17 ? 5.823 -1.492 -5.261 1.00 0.00 2645 GLU A O 6
ATOM 6957 N N . ARG A 1 18 ? 5.752 -3.646 -4.587 1.00 0.00 2646 ARG A N 6
ATOM 6958 C CA . ARG A 1 18 ? 4.333 -3.827 -4.889 1.00 0.00 2646 ARG A CA 6
ATOM 6959 C C . ARG A 1 18 ? 3.521 -3.894 -3.597 1.00 0.00 2646 ARG A C 6
ATOM 6960 O O . ARG A 1 18 ? 3.369 -4.961 -3.000 1.00 0.00 2646 ARG A O 6
ATOM 6981 N N . VAL A 1 19 ? 3.028 -2.741 -3.159 1.00 0.00 2647 VAL A N 6
ATOM 6982 C CA . VAL A 1 19 ? 2.260 -2.649 -1.920 1.00 0.00 2647 VAL A CA 6
ATOM 6983 C C . VAL A 1 19 ? 0.882 -3.311 -2.024 1.00 0.00 2647 VAL A C 6
ATOM 6984 O O . VAL A 1 19 ? 0.040 -2.884 -2.813 1.00 0.00 2647 VAL A O 6
ATOM 6997 N N . PRO A 1 20 ? 0.627 -4.354 -1.206 1.00 0.00 2648 PRO A N 6
ATOM 6998 C CA . PRO A 1 20 ? -0.658 -5.066 -1.188 1.00 0.00 2648 PRO A CA 6
ATOM 6999 C C . PRO A 1 20 ? -1.799 -4.188 -0.681 1.00 0.00 2648 PRO A C 6
ATOM 7000 O O . PRO A 1 20 ? -1.613 -3.356 0.214 1.00 0.00 2648 PRO A O 6
ATOM 7011 N N . VAL A 1 21 ? -2.979 -4.375 -1.262 1.00 0.00 2649 VAL A N 6
ATOM 7012 C CA . VAL A 1 21 ? -4.150 -3.596 -0.881 1.00 0.00 2649 VAL A CA 6
ATOM 7013 C C . VAL A 1 21 ? -5.329 -4.484 -0.494 1.00 0.00 2649 VAL A C 6
ATOM 7014 O O . VAL A 1 21 ? -5.570 -5.520 -1.114 1.00 0.00 2649 VAL A O 6
ATOM 7027 N N . VAL A 1 22 ? -6.069 -4.057 0.528 1.00 0.00 2650 VAL A N 6
ATOM 7028 C CA . VAL A 1 22 ? -7.238 -4.801 0.991 1.00 0.00 2650 VAL A CA 6
ATOM 7029 C C . VAL A 1 22 ? -8.503 -3.966 0.836 1.00 0.00 2650 VAL A C 6
ATOM 7030 O O . VAL A 1 22 ? -8.563 -2.819 1.283 1.00 0.00 2650 VAL A O 6
ATOM 7043 N N . ASN A 1 23 ? -9.514 -4.555 0.209 1.00 0.00 2651 ASN A N 6
ATOM 7044 C CA . ASN A 1 23 ? -10.784 -3.870 0.008 1.00 0.00 2651 ASN A CA 6
ATOM 7045 C C . ASN A 1 23 ? -11.463 -3.631 1.349 1.00 0.00 2651 ASN A C 6
ATOM 7046 O O . ASN A 1 23 ? -11.530 -4.523 2.195 1.00 0.00 2651 ASN A O 6
ATOM 7057 N N . LYS A 1 24 ? -11.933 -2.410 1.547 1.00 0.00 2652 LYS A N 6
ATOM 7058 C CA . LYS A 1 24 ? -12.572 -2.023 2.797 1.00 0.00 2652 LYS A CA 6
ATOM 7059 C C . LYS A 1 24 ? -13.953 -2.653 2.970 1.00 0.00 2652 LYS A C 6
ATOM 7060 O O . LYS A 1 24 ? -14.455 -2.744 4.090 1.00 0.00 2652 LYS A O 6
ATOM 7079 N N . ARG A 1 25 ? -14.584 -3.060 1.872 1.00 0.00 2653 ARG A N 6
ATOM 7080 C CA . ARG A 1 25 ? -15.920 -3.644 1.944 1.00 0.00 2653 ARG A CA 6
ATOM 7081 C C . ARG A 1 25 ? -15.902 -5.173 1.926 1.00 0.00 2653 ARG A C 6
ATOM 7082 O O . ARG A 1 25 ? -16.389 -5.813 2.858 1.00 0.00 2653 ARG A O 6
ATOM 7103 N N . ASN A 1 26 ? -15.374 -5.756 0.853 1.00 0.00 2654 ASN A N 6
ATOM 7104 C CA . ASN A 1 26 ? -15.345 -7.212 0.722 1.00 0.00 2654 ASN A CA 6
ATOM 7105 C C . ASN A 1 26 ? -14.097 -7.834 1.354 1.00 0.00 2654 ASN A C 6
ATOM 7106 O O . ASN A 1 26 ? -14.023 -9.053 1.512 1.00 0.00 2654 ASN A O 6
ATOM 7117 N N . GLY A 1 27 ? -13.126 -7.007 1.732 1.00 0.00 2655 GLY A N 6
ATOM 7118 C CA . GLY A 1 27 ? -11.920 -7.524 2.356 1.00 0.00 2655 GLY A CA 6
ATOM 7119 C C . GLY A 1 27 ? -10.950 -8.153 1.371 1.00 0.00 2655 GLY A C 6
ATOM 7120 O O . GLY A 1 27 ? -9.927 -8.704 1.776 1.00 0.00 2655 GLY A O 6
ATOM 7124 N N . LYS A 1 28 ? -11.257 -8.069 0.079 1.00 0.00 2656 LYS A N 6
ATOM 7125 C CA . LYS A 1 28 ? -10.386 -8.634 -0.948 1.00 0.00 2656 LYS A CA 6
ATOM 7126 C C . LYS A 1 28 ? -8.949 -8.169 -0.743 1.00 0.00 2656 LYS A C 6
ATOM 7127 O O . LYS A 1 28 ? -8.681 -6.973 -0.676 1.00 0.00 2656 LYS A O 6
ATOM 7146 N N . LYS A 1 29 ? -8.029 -9.119 -0.641 1.00 0.00 2657 LYS A N 6
ATOM 7147 C CA . LYS A 1 29 ? -6.623 -8.796 -0.434 1.00 0.00 2657 LYS A CA 6
ATOM 7148 C C . LYS A 1 29 ? -5.786 -9.178 -1.647 1.00 0.00 2657 LYS A C 6
ATOM 7149 O O . LYS A 1 29 ? -5.880 -10.296 -2.154 1.00 0.00 2657 LYS A O 6
ATOM 7168 N N . MET A 1 30 ? -4.964 -8.242 -2.102 1.00 0.00 2658 MET A N 6
ATOM 7169 C CA . MET A 1 30 ? -4.101 -8.473 -3.254 1.00 0.00 2658 MET A CA 6
ATOM 7170 C C . MET A 1 30 ? -2.675 -8.026 -2.956 1.00 0.00 2658 MET A C 6
ATOM 7171 O O . MET A 1 30 ? -2.389 -6.831 -2.897 1.00 0.00 2658 MET A O 6
ATOM 7185 N N . GLY A 1 31 ? -1.785 -8.996 -2.769 1.00 0.00 2659 GLY A N 6
ATOM 7186 C CA . GLY A 1 31 ? -0.394 -8.689 -2.481 1.00 0.00 2659 GLY A CA 6
ATOM 7187 C C . GLY A 1 31 ? 0.553 -9.353 -3.462 1.00 0.00 2659 GLY A C 6
ATOM 7188 O O . GLY A 1 31 ? 0.873 -10.534 -3.324 1.00 0.00 2659 GLY A O 6
ATOM 7192 N N . GLY A 1 32 ? 0.996 -8.594 -4.457 1.00 0.00 2660 GLY A N 6
ATOM 7193 C CA . GLY A 1 32 ? 1.903 -9.130 -5.457 1.00 0.00 2660 GLY A CA 6
ATOM 7194 C C . GLY A 1 32 ? 1.674 -8.515 -6.823 1.00 0.00 2660 GLY A C 6
ATOM 7195 O O . GLY A 1 32 ? 1.714 -7.294 -6.974 1.00 0.00 2660 GLY A O 6
ATOM 7199 N N . ALA A 1 33 ? 1.431 -9.359 -7.823 1.00 0.00 2661 ALA A N 6
ATOM 7200 C CA . ALA A 1 33 ? 1.192 -8.883 -9.182 1.00 0.00 2661 ALA A CA 6
ATOM 7201 C C . ALA A 1 33 ? 0.053 -7.869 -9.213 1.00 0.00 2661 ALA A C 6
ATOM 7202 O O . ALA A 1 33 ? 0.153 -6.830 -9.866 1.00 0.00 2661 ALA A O 6
ATOM 7209 N N . MET A 1 34 ? -1.023 -8.173 -8.496 1.00 0.00 2662 MET A N 6
ATOM 7210 C CA . MET A 1 34 ? -2.177 -7.290 -8.429 1.00 0.00 2662 MET A CA 6
ATOM 7211 C C . MET A 1 34 ? -2.051 -6.363 -7.229 1.00 0.00 2662 MET A C 6
ATOM 7212 O O . MET A 1 34 ? -2.824 -6.444 -6.275 1.00 0.00 2662 MET A O 6
ATOM 7226 N N . ALA A 1 35 ? -1.066 -5.480 -7.295 1.00 0.00 2663 ALA A N 6
ATOM 7227 C CA . ALA A 1 35 ? -0.824 -4.529 -6.222 1.00 0.00 2663 ALA A CA 6
ATOM 7228 C C . ALA A 1 35 ? -0.128 -3.269 -6.734 1.00 0.00 2663 ALA A C 6
ATOM 7229 O O . ALA A 1 35 ? 0.751 -3.334 -7.592 1.00 0.00 2663 ALA A O 6
ATOM 7236 N N . PRO A 1 36 ? -0.527 -2.101 -6.205 1.00 0.00 2664 PRO A N 6
ATOM 7237 C CA . PRO A 1 36 ? 0.043 -0.806 -6.602 1.00 0.00 2664 PRO A CA 6
ATOM 7238 C C . PRO A 1 36 ? 1.524 -0.666 -6.257 1.00 0.00 2664 PRO A C 6
ATOM 7239 O O . PRO A 1 36 ? 1.995 -1.214 -5.259 1.00 0.00 2664 PRO A O 6
ATOM 7250 N N . PRO A 1 37 ? 2.277 0.090 -7.080 1.00 0.00 2665 PRO A N 6
ATOM 7251 C CA . PRO A 1 37 ? 3.696 0.322 -6.859 1.00 0.00 2665 PRO A CA 6
ATOM 7252 C C . PRO A 1 37 ? 3.942 1.519 -5.943 1.00 0.00 2665 PRO A C 6
ATOM 7253 O O . PRO A 1 37 ? 3.189 2.498 -5.959 1.00 0.00 2665 PRO A O 6
ATOM 7264 N N . MET A 1 38 ? 4.988 1.423 -5.131 1.00 0.00 2666 MET A N 6
ATOM 7265 C CA . MET A 1 38 ? 5.332 2.480 -4.182 1.00 0.00 2666 MET A CA 6
ATOM 7266 C C . MET A 1 38 ? 5.236 3.874 -4.802 1.00 0.00 2666 MET A C 6
ATOM 7267 O O . MET A 1 38 ? 4.549 4.748 -4.272 1.00 0.00 2666 MET A O 6
ATOM 7281 N N . LYS A 1 39 ? 5.955 4.093 -5.900 1.00 0.00 2667 LYS A N 6
ATOM 7282 C CA . LYS A 1 39 ? 5.966 5.407 -6.548 1.00 0.00 2667 LYS A CA 6
ATOM 7283 C C . LYS A 1 39 ? 4.619 5.796 -7.169 1.00 0.00 2667 LYS A C 6
ATOM 7284 O O . LYS A 1 39 ? 4.487 6.898 -7.703 1.00 0.00 2667 LYS A O 6
ATOM 7303 N N . ASP A 1 40 ? 3.622 4.914 -7.115 1.00 0.00 2668 ASP A N 6
ATOM 7304 C CA . ASP A 1 40 ? 2.317 5.231 -7.698 1.00 0.00 2668 ASP A CA 6
ATOM 7305 C C . ASP A 1 40 ? 1.158 4.905 -6.755 1.00 0.00 2668 ASP A C 6
ATOM 7306 O O . ASP A 1 40 ? -0.006 5.019 -7.140 1.00 0.00 2668 ASP A O 6
ATOM 7315 N N . LEU A 1 41 ? 1.466 4.498 -5.526 1.00 0.00 2669 LEU A N 6
ATOM 7316 C CA . LEU A 1 41 ? 0.429 4.160 -4.548 1.00 0.00 2669 LEU A CA 6
ATOM 7317 C C . LEU A 1 41 ? -0.681 5.218 -4.472 1.00 0.00 2669 LEU A C 6
ATOM 7318 O O . LEU A 1 41 ? -1.864 4.876 -4.444 1.00 0.00 2669 LEU A O 6
ATOM 7334 N N . PRO A 1 42 ? -0.322 6.516 -4.413 1.00 0.00 2670 PRO A N 6
ATOM 7335 C CA . PRO A 1 42 ? -1.307 7.606 -4.309 1.00 0.00 2670 PRO A CA 6
ATOM 7336 C C . PRO A 1 42 ? -2.243 7.690 -5.511 1.00 0.00 2670 PRO A C 6
ATOM 7337 O O . PRO A 1 42 ? -3.396 8.120 -5.386 1.00 0.00 2670 PRO A O 6
ATOM 7348 N N . ARG A 1 43 ? -1.765 7.244 -6.665 1.00 0.00 2671 ARG A N 6
ATOM 7349 C CA . ARG A 1 43 ? -2.578 7.252 -7.871 1.00 0.00 2671 ARG A CA 6
ATOM 7350 C C . ARG A 1 43 ? -3.513 6.057 -7.863 1.00 0.00 2671 ARG A C 6
ATOM 7351 O O . ARG A 1 43 ? -4.717 6.185 -8.090 1.00 0.00 2671 ARG A O 6
ATOM 7372 N N . TRP A 1 44 ? -2.946 4.893 -7.581 1.00 0.00 2672 TRP A N 6
ATOM 7373 C CA . TRP A 1 44 ? -3.716 3.668 -7.520 1.00 0.00 2672 TRP A CA 6
ATOM 7374 C C . TRP A 1 44 ? -4.759 3.751 -6.422 1.00 0.00 2672 TRP A C 6
ATOM 7375 O O . TRP A 1 44 ? -5.885 3.283 -6.590 1.00 0.00 2672 TRP A O 6
ATOM 7396 N N . LEU A 1 45 ? -4.394 4.366 -5.299 1.00 0.00 2673 LEU A N 6
ATOM 7397 C CA . LEU A 1 45 ? -5.335 4.509 -4.205 1.00 0.00 2673 LEU A CA 6
ATOM 7398 C C . LEU A 1 45 ? -6.471 5.413 -4.646 1.00 0.00 2673 LEU A C 6
ATOM 7399 O O . LEU A 1 45 ? -7.639 5.029 -4.572 1.00 0.00 2673 LEU A O 6
ATOM 7415 N N . GLU A 1 46 ? -6.135 6.612 -5.124 1.00 0.00 2674 GLU A N 6
ATOM 7416 C CA . GLU A 1 46 ? -7.158 7.539 -5.591 1.00 0.00 2674 GLU A CA 6
ATOM 7417 C C . GLU A 1 46 ? -8.059 6.850 -6.611 1.00 0.00 2674 GLU A C 6
ATOM 7418 O O . GLU A 1 46 ? -9.237 7.184 -6.746 1.00 0.00 2674 GLU A O 6
ATOM 7430 N N . GLU A 1 47 ? -7.492 5.877 -7.320 1.00 0.00 2675 GLU A N 6
ATOM 7431 C CA . GLU A 1 47 ? -8.231 5.121 -8.324 1.00 0.00 2675 GLU A CA 6
ATOM 7432 C C . GLU A 1 47 ? -9.039 3.997 -7.677 1.00 0.00 2675 GLU A C 6
ATOM 7433 O O . GLU A 1 47 ? -10.034 3.537 -8.237 1.00 0.00 2675 GLU A O 6
ATOM 7445 N N . ASN A 1 48 ? -8.608 3.556 -6.495 1.00 0.00 2676 ASN A N 6
ATOM 7446 C CA . ASN A 1 48 ? -9.299 2.488 -5.778 1.00 0.00 2676 ASN A CA 6
ATOM 7447 C C . ASN A 1 48 ? -9.707 2.942 -4.377 1.00 0.00 2676 ASN A C 6
ATOM 7448 O O . ASN A 1 48 ? -9.078 2.571 -3.387 1.00 0.00 2676 ASN A O 6
ATOM 7459 N N . PRO A 1 49 ? -10.773 3.758 -4.275 1.00 0.00 2677 PRO A N 6
ATOM 7460 C CA . PRO A 1 49 ? -11.264 4.264 -2.988 1.00 0.00 2677 PRO A CA 6
ATOM 7461 C C . PRO A 1 49 ? -11.802 3.154 -2.089 1.00 0.00 2677 PRO A C 6
ATOM 7462 O O . PRO A 1 49 ? -11.923 3.329 -0.877 1.00 0.00 2677 PRO A O 6
ATOM 7473 N N . GLU A 1 50 ? -12.126 2.013 -2.689 1.00 0.00 2678 GLU A N 6
ATOM 7474 C CA . GLU A 1 50 ? -12.653 0.879 -1.941 1.00 0.00 2678 GLU A CA 6
ATOM 7475 C C . GLU A 1 50 ? -11.530 0.021 -1.365 1.00 0.00 2678 GLU A C 6
ATOM 7476 O O . GLU A 1 50 ? -11.787 -0.980 -0.697 1.00 0.00 2678 GLU A O 6
ATOM 7488 N N . PHE A 1 51 ? -10.286 0.407 -1.634 1.00 0.00 2679 PHE A N 6
ATOM 7489 C CA . PHE A 1 51 ? -9.140 -0.350 -1.146 1.00 0.00 2679 PHE A CA 6
ATOM 7490 C C . PHE A 1 51 ? -8.241 0.487 -0.247 1.00 0.00 2679 PHE A C 6
ATOM 7491 O O . PHE A 1 51 ? -8.272 1.718 -0.278 1.00 0.00 2679 PHE A O 6
ATOM 7508 N N . ALA A 1 52 ? -7.435 -0.205 0.548 1.00 0.00 2680 ALA A N 6
ATOM 7509 C CA . ALA A 1 52 ? -6.505 0.438 1.463 1.00 0.00 2680 ALA A CA 6
ATOM 7510 C C . ALA A 1 52 ? -5.188 -0.335 1.496 1.00 0.00 2680 ALA A C 6
ATOM 7511 O O . ALA A 1 52 ? -5.066 -1.375 0.852 1.00 0.00 2680 ALA A O 6
ATOM 7518 N N . VAL A 1 53 ? -4.194 0.176 2.220 1.00 0.00 2681 VAL A N 6
ATOM 7519 C CA . VAL A 1 53 ? -2.890 -0.484 2.287 1.00 0.00 2681 VAL A CA 6
ATOM 7520 C C . VAL A 1 53 ? -2.793 -1.471 3.447 1.00 0.00 2681 VAL A C 6
ATOM 7521 O O . VAL A 1 53 ? -3.283 -1.206 4.544 1.00 0.00 2681 VAL A O 6
ATOM 7534 N N . ALA A 1 54 ? -2.153 -2.615 3.194 1.00 0.00 2682 ALA A N 6
ATOM 7535 C CA . ALA A 1 54 ? -1.989 -3.645 4.216 1.00 0.00 2682 ALA A CA 6
ATOM 7536 C C . ALA A 1 54 ? -1.370 -3.077 5.498 1.00 0.00 2682 ALA A C 6
ATOM 7537 O O . ALA A 1 54 ? -0.678 -2.059 5.474 1.00 0.00 2682 ALA A O 6
ATOM 7544 N N . PRO A 1 55 ? -1.620 -3.746 6.636 1.00 0.00 2683 PRO A N 6
ATOM 7545 C CA . PRO A 1 55 ? -1.116 -3.334 7.955 1.00 0.00 2683 PRO A CA 6
ATOM 7546 C C . PRO A 1 55 ? 0.387 -3.086 7.993 1.00 0.00 2683 PRO A C 6
ATOM 7547 O O . PRO A 1 55 ? 0.833 -1.998 8.347 1.00 0.00 2683 PRO A O 6
ATOM 7558 N N . ASP A 1 56 ? 1.162 -4.099 7.631 1.00 0.00 2684 ASP A N 6
ATOM 7559 C CA . ASP A 1 56 ? 2.616 -3.976 7.634 1.00 0.00 2684 ASP A CA 6
ATOM 7560 C C . ASP A 1 56 ? 3.054 -2.939 6.613 1.00 0.00 2684 ASP A C 6
ATOM 7561 O O . ASP A 1 56 ? 4.174 -2.407 6.665 1.00 0.00 2684 ASP A O 6
ATOM 7570 N N . TRP A 1 57 ? 2.146 -2.617 5.705 1.00 0.00 2685 TRP A N 6
ATOM 7571 C CA . TRP A 1 57 ? 2.423 -1.629 4.702 1.00 0.00 2685 TRP A CA 6
ATOM 7572 C C . TRP A 1 57 ? 2.030 -0.251 5.210 1.00 0.00 2685 TRP A C 6
ATOM 7573 O O . TRP A 1 57 ? 2.402 0.761 4.635 1.00 0.00 2685 TRP A O 6
ATOM 7594 N N . THR A 1 58 ? 1.330 -0.219 6.342 1.00 0.00 2686 THR A N 6
ATOM 7595 C CA . THR A 1 58 ? 0.968 1.039 6.962 1.00 0.00 2686 THR A CA 6
ATOM 7596 C C . THR A 1 58 ? 2.258 1.718 7.400 1.00 0.00 2686 THR A C 6
ATOM 7597 O O . THR A 1 58 ? 2.500 2.891 7.108 1.00 0.00 2686 THR A O 6
ATOM 7608 N N . ASP A 1 59 ? 3.100 0.940 8.079 1.00 0.00 2687 ASP A N 6
ATOM 7609 C CA . ASP A 1 59 ? 4.384 1.427 8.538 1.00 0.00 2687 ASP A CA 6
ATOM 7610 C C . ASP A 1 59 ? 5.330 1.561 7.356 1.00 0.00 2687 ASP A C 6
ATOM 7611 O O . ASP A 1 59 ? 5.935 2.615 7.158 1.00 0.00 2687 ASP A O 6
ATOM 7620 N N . ILE A 1 60 ? 5.458 0.497 6.552 1.00 0.00 2688 ILE A N 6
ATOM 7621 C CA . ILE A 1 60 ? 6.337 0.546 5.389 1.00 0.00 2688 ILE A CA 6
ATOM 7622 C C . ILE A 1 60 ? 5.997 1.746 4.505 1.00 0.00 2688 ILE A C 6
ATOM 7623 O O . ILE A 1 60 ? 6.841 2.606 4.253 1.00 0.00 2688 ILE A O 6
ATOM 7639 N N . VAL A 1 61 ? 4.753 1.793 4.044 1.00 0.00 2689 VAL A N 6
ATOM 7640 C CA . VAL A 1 61 ? 4.290 2.882 3.193 1.00 0.00 2689 VAL A CA 6
ATOM 7641 C C . VAL A 1 61 ? 4.524 4.228 3.865 1.00 0.00 2689 VAL A C 6
ATOM 7642 O O . VAL A 1 61 ? 4.942 5.188 3.220 1.00 0.00 2689 VAL A O 6
ATOM 7655 N N . LYS A 1 62 ? 4.269 4.302 5.167 1.00 0.00 2690 LYS A N 6
ATOM 7656 C CA . LYS A 1 62 ? 4.487 5.546 5.889 1.00 0.00 2690 LYS A CA 6
ATOM 7657 C C . LYS A 1 62 ? 5.902 6.054 5.622 1.00 0.00 2690 LYS A C 6
ATOM 7658 O O . LYS A 1 62 ? 6.099 7.209 5.243 1.00 0.00 2690 LYS A O 6
ATOM 7677 N N . GLN A 1 63 ? 6.882 5.165 5.783 1.00 0.00 2691 GLN A N 6
ATOM 7678 C CA . GLN A 1 63 ? 8.282 5.486 5.523 1.00 0.00 2691 GLN A CA 6
ATOM 7679 C C . GLN A 1 63 ? 8.576 5.550 4.019 1.00 0.00 2691 GLN A C 6
ATOM 7680 O O . GLN A 1 63 ? 9.617 6.057 3.604 1.00 0.00 2691 GLN A O 6
ATOM 7694 N N . SER A 1 64 ? 7.661 5.005 3.211 1.00 0.00 2692 SER A N 6
ATOM 7695 C CA . SER A 1 64 ? 7.820 4.966 1.752 1.00 0.00 2692 SER A CA 6
ATOM 7696 C C . SER A 1 64 ? 8.389 6.258 1.193 1.00 0.00 2692 SER A C 6
ATOM 7697 O O . SER A 1 64 ? 9.202 6.241 0.271 1.00 0.00 2692 SER A O 6
ATOM 7705 N N . GLY A 1 65 ? 7.941 7.375 1.737 1.00 0.00 2693 GLY A N 6
ATOM 7706 C CA . GLY A 1 65 ? 8.400 8.656 1.250 1.00 0.00 2693 GLY A CA 6
ATOM 7707 C C . GLY A 1 65 ? 7.664 9.076 -0.011 1.00 0.00 2693 GLY A C 6
ATOM 7708 O O . GLY A 1 65 ? 7.720 10.240 -0.408 1.00 0.00 2693 GLY A O 6
ATOM 7712 N N . PHE A 1 66 ? 6.959 8.128 -0.641 1.00 0.00 2694 PHE A N 6
ATOM 7713 C CA . PHE A 1 66 ? 6.206 8.423 -1.850 1.00 0.00 2694 PHE A CA 6
ATOM 7714 C C . PHE A 1 66 ? 4.826 8.938 -1.500 1.00 0.00 2694 PHE A C 6
ATOM 7715 O O . PHE A 1 66 ? 4.387 9.961 -2.023 1.00 0.00 2694 PHE A O 6
ATOM 7732 N N . VAL A 1 67 ? 4.129 8.219 -0.628 1.00 0.00 2695 VAL A N 6
ATOM 7733 C CA . VAL A 1 67 ? 2.779 8.609 -0.236 1.00 0.00 2695 VAL A CA 6
ATOM 7734 C C . VAL A 1 67 ? 2.791 9.712 0.823 1.00 0.00 2695 VAL A C 6
ATOM 7735 O O . VAL A 1 67 ? 3.579 9.666 1.768 1.00 0.00 2695 VAL A O 6
ATOM 7748 N N . PRO A 1 68 ? 1.907 10.721 0.683 1.00 0.00 2696 PRO A N 6
ATOM 7749 C CA . PRO A 1 68 ? 1.820 11.829 1.638 1.00 0.00 2696 PRO A CA 6
ATOM 7750 C C . PRO A 1 68 ? 1.184 11.409 2.956 1.00 0.00 2696 PRO A C 6
ATOM 7751 O O . PRO A 1 68 ? 0.274 10.582 2.984 1.00 0.00 2696 PRO A O 6
ATOM 7762 N N . GLU A 1 69 ? 1.679 11.980 4.051 1.00 0.00 2697 GLU A N 6
ATOM 7763 C CA . GLU A 1 69 ? 1.167 11.659 5.379 1.00 0.00 2697 GLU A CA 6
ATOM 7764 C C . GLU A 1 69 ? -0.342 11.850 5.462 1.00 0.00 2697 GLU A C 6
ATOM 7765 O O . GLU A 1 69 ? -1.006 11.234 6.293 1.00 0.00 2697 GLU A O 6
ATOM 7777 N N . SER A 1 70 ? -0.886 12.702 4.602 1.00 0.00 2698 SER A N 6
ATOM 7778 C CA . SER A 1 70 ? -2.321 12.954 4.596 1.00 0.00 2698 SER A CA 6
ATOM 7779 C C . SER A 1 70 ? -3.087 11.682 4.249 1.00 0.00 2698 SER A C 6
ATOM 7780 O O . SER A 1 70 ? -4.175 11.438 4.772 1.00 0.00 2698 SER A O 6
ATOM 7788 N N . MET A 1 71 ? -2.510 10.875 3.364 1.00 0.00 2699 MET A N 6
ATOM 7789 C CA . MET A 1 71 ? -3.138 9.627 2.946 1.00 0.00 2699 MET A CA 6
ATOM 7790 C C . MET A 1 71 ? -2.786 8.478 3.892 1.00 0.00 2699 MET A C 6
ATOM 7791 O O . MET A 1 71 ? -3.232 7.348 3.695 1.00 0.00 2699 MET A O 6
ATOM 7805 N N . PHE A 1 72 ? -1.989 8.766 4.919 1.00 0.00 2700 PHE A N 6
ATOM 7806 C CA . PHE A 1 72 ? -1.595 7.742 5.884 1.00 0.00 2700 PHE A CA 6
ATOM 7807 C C . PHE A 1 72 ? -2.812 7.159 6.610 1.00 0.00 2700 PHE A C 6
ATOM 7808 O O . PHE A 1 72 ? -2.716 6.113 7.252 1.00 0.00 2700 PHE A O 6
ATOM 7825 N N . ASP A 1 73 ? -3.951 7.843 6.511 1.00 0.00 2701 ASP A N 6
ATOM 7826 C CA . ASP A 1 73 ? -5.177 7.393 7.168 1.00 0.00 2701 ASP A CA 6
ATOM 7827 C C . ASP A 1 73 ? -5.709 6.099 6.548 1.00 0.00 2701 ASP A C 6
ATOM 7828 O O . ASP A 1 73 ? -6.428 5.340 7.198 1.00 0.00 2701 ASP A O 6
ATOM 7837 N N . ARG A 1 74 ? -5.354 5.853 5.290 1.00 0.00 2702 ARG A N 6
ATOM 7838 C CA . ARG A 1 74 ? -5.799 4.651 4.586 1.00 0.00 2702 ARG A CA 6
ATOM 7839 C C . ARG A 1 74 ? -4.779 3.519 4.719 1.00 0.00 2702 ARG A C 6
ATOM 7840 O O . ARG A 1 74 ? -4.950 2.442 4.150 1.00 0.00 2702 ARG A O 6
ATOM 7861 N N . LEU A 1 75 ? -3.707 3.785 5.454 1.00 0.00 2703 LEU A N 6
ATOM 7862 C CA . LEU A 1 75 ? -2.638 2.812 5.651 1.00 0.00 2703 LEU A CA 6
ATOM 7863 C C . LEU A 1 75 ? -3.052 1.647 6.562 1.00 0.00 2703 LEU A C 6
ATOM 7864 O O . LEU A 1 75 ? -2.265 0.731 6.788 1.00 0.00 2703 LEU A O 6
ATOM 7880 N N . LEU A 1 76 ? -4.284 1.674 7.071 1.00 0.00 2704 LEU A N 6
ATOM 7881 C CA . LEU A 1 76 ? -4.788 0.611 7.944 1.00 0.00 2704 LEU A CA 6
ATOM 7882 C C . LEU A 1 76 ? -4.143 0.660 9.326 1.00 0.00 2704 LEU A C 6
ATOM 7883 O O . LEU A 1 76 ? -3.163 1.371 9.550 1.00 0.00 2704 LEU A O 6
ATOM 7899 N N . THR A 1 77 ? -4.710 -0.116 10.243 1.00 0.00 2705 THR A N 6
ATOM 7900 C CA . THR A 1 77 ? -4.217 -0.198 11.613 1.00 0.00 2705 THR A CA 6
ATOM 7901 C C . THR A 1 77 ? -4.155 -1.656 12.056 1.00 0.00 2705 THR A C 6
ATOM 7902 O O . THR A 1 77 ? -4.405 -1.980 13.217 1.00 0.00 2705 THR A O 6
ATOM 7913 N N . GLY A 1 78 ? -3.829 -2.532 11.110 1.00 0.00 2706 GLY A N 6
ATOM 7914 C CA . GLY A 1 78 ? -3.745 -3.952 11.398 1.00 0.00 2706 GLY A CA 6
ATOM 7915 C C . GLY A 1 78 ? -4.468 -4.783 10.352 1.00 0.00 2706 GLY A C 6
ATOM 7916 O O . GLY A 1 78 ? -5.435 -4.313 9.752 1.00 0.00 2706 GLY A O 6
ATOM 7920 N N . PRO A 1 79 ? -4.032 -6.032 10.111 1.00 0.00 2707 PRO A N 6
ATOM 7921 C CA . PRO A 1 79 ? -4.674 -6.910 9.127 1.00 0.00 2707 PRO A CA 6
ATOM 7922 C C . PRO A 1 79 ? -6.156 -7.051 9.419 1.00 0.00 2707 PRO A C 6
ATOM 7923 O O . PRO A 1 79 ? -6.586 -6.819 10.548 1.00 0.00 2707 PRO A O 6
ATOM 7934 N N . VAL A 1 80 ? -6.950 -7.427 8.420 1.00 0.00 2708 VAL A N 6
ATOM 7935 C CA . VAL A 1 80 ? -8.375 -7.579 8.624 1.00 0.00 2708 VAL A CA 6
ATOM 7936 C C . VAL A 1 80 ? -8.801 -9.030 8.440 1.00 0.00 2708 VAL A C 6
ATOM 7937 O O . VAL A 1 80 ? -8.174 -9.783 7.694 1.00 0.00 2708 VAL A O 6
ATOM 7950 N N . VAL A 1 81 ? -9.840 -9.423 9.162 1.00 0.00 2709 VAL A N 6
ATOM 7951 C CA . VAL A 1 81 ? -10.320 -10.800 9.124 1.00 0.00 2709 VAL A CA 6
ATOM 7952 C C . VAL A 1 81 ? -10.438 -11.308 7.687 1.00 0.00 2709 VAL A C 6
ATOM 7953 O O . VAL A 1 81 ? -10.804 -10.569 6.773 1.00 0.00 2709 VAL A O 6
ATOM 7966 N N . ARG A 1 82 ? -10.106 -12.585 7.511 1.00 0.00 2710 ARG A N 6
ATOM 7967 C CA . ARG A 1 82 ? -10.146 -13.226 6.201 1.00 0.00 2710 ARG A CA 6
ATOM 7968 C C . ARG A 1 82 ? -11.276 -14.247 6.125 1.00 0.00 2710 ARG A C 6
ATOM 7969 O O . ARG A 1 82 ? -11.461 -15.052 7.037 1.00 0.00 2710 ARG A O 6
ATOM 7990 N N . GLY A 1 83 ? -12.029 -14.205 5.031 1.00 0.00 2711 GLY A N 6
ATOM 7991 C CA . GLY A 1 83 ? -13.134 -15.129 4.852 1.00 0.00 2711 GLY A CA 6
ATOM 7992 C C . GLY A 1 83 ? -14.429 -14.422 4.503 1.00 0.00 2711 GLY A C 6
ATOM 7993 O O . GLY A 1 83 ? -14.532 -13.784 3.456 1.00 0.00 2711 GLY A O 6
ATOM 7997 N N . GLU A 1 84 ? -15.419 -14.536 5.383 1.00 0.00 2712 GLU A N 6
ATOM 7998 C CA . GLU A 1 84 ? -16.714 -13.902 5.163 1.00 0.00 2712 GLU A CA 6
ATOM 7999 C C . GLU A 1 84 ? -17.491 -13.789 6.470 1.00 0.00 2712 GLU A C 6
ATOM 8000 O O . GLU A 1 84 ? -18.238 -14.695 6.840 1.00 0.00 2712 GLU A O 6
ATOM 8012 N N . GLY A 1 85 ? -17.309 -12.672 7.166 1.00 0.00 2713 GLY A N 6
ATOM 8013 C CA . GLY A 1 85 ? -18.000 -12.461 8.425 1.00 0.00 2713 GLY A CA 6
ATOM 8014 C C . GLY A 1 85 ? -19.206 -11.555 8.282 1.00 0.00 2713 GLY A C 6
ATOM 8015 O O . GLY A 1 85 ? -19.107 -10.343 8.472 1.00 0.00 2713 GLY A O 6
ATOM 8019 N N . ALA A 1 86 ? -20.349 -12.144 7.946 1.00 0.00 2714 ALA A N 6
ATOM 8020 C CA . ALA A 1 86 ? -21.581 -11.383 7.780 1.00 0.00 2714 ALA A CA 6
ATOM 8021 C C . ALA A 1 86 ? -22.645 -11.838 8.771 1.00 0.00 2714 ALA A C 6
ATOM 8022 O O . ALA A 1 86 ? -23.227 -11.024 9.489 1.00 0.00 2714 ALA A O 6
ATOM 8029 N N . SER A 1 87 ? -22.894 -13.143 8.808 1.00 0.00 2715 SER A N 6
ATOM 8030 C CA . SER A 1 87 ? -23.889 -13.707 9.713 1.00 0.00 2715 SER A CA 6
ATOM 8031 C C . SER A 1 87 ? -25.268 -13.116 9.445 1.00 0.00 2715 SER A C 6
ATOM 8032 O O . SER A 1 87 ? -26.092 -13.804 8.808 1.00 0.00 2715 SER A O 6
ATOM 8041 N N . GLY A 1 1 ? 1.443 -15.909 4.087 1.00 0.00 2629 GLY A N 7
ATOM 8042 C CA . GLY A 1 1 ? 2.024 -16.244 2.759 1.00 0.00 2629 GLY A CA 7
ATOM 8043 C C . GLY A 1 1 ? 1.345 -15.501 1.625 1.00 0.00 2629 GLY A C 7
ATOM 8044 O O . GLY A 1 1 ? 0.131 -15.605 1.445 1.00 0.00 2629 GLY A O 7
ATOM 8050 N N . SER A 1 2 ? 2.129 -14.750 0.859 1.00 0.00 2630 SER A N 7
ATOM 8051 C CA . SER A 1 2 ? 1.596 -13.986 -0.263 1.00 0.00 2630 SER A CA 7
ATOM 8052 C C . SER A 1 2 ? 0.534 -12.996 0.207 1.00 0.00 2630 SER A C 7
ATOM 8053 O O . SER A 1 2 ? -0.395 -12.671 -0.532 1.00 0.00 2630 SER A O 7
ATOM 8061 N N . ARG A 1 3 ? 0.678 -12.523 1.439 1.00 0.00 2631 ARG A N 7
ATOM 8062 C CA . ARG A 1 3 ? -0.267 -11.570 2.009 1.00 0.00 2631 ARG A CA 7
ATOM 8063 C C . ARG A 1 3 ? 0.454 -10.541 2.872 1.00 0.00 2631 ARG A C 7
ATOM 8064 O O . ARG A 1 3 ? 0.357 -9.337 2.635 1.00 0.00 2631 ARG A O 7
ATOM 8085 N N . ASN A 1 4 ? 1.176 -11.029 3.870 1.00 0.00 2632 ASN A N 7
ATOM 8086 C CA . ASN A 1 4 ? 1.920 -10.161 4.774 1.00 0.00 2632 ASN A CA 7
ATOM 8087 C C . ASN A 1 4 ? 3.382 -10.064 4.350 1.00 0.00 2632 ASN A C 7
ATOM 8088 O O . ASN A 1 4 ? 3.937 -11.006 3.785 1.00 0.00 2632 ASN A O 7
ATOM 8099 N N . PRO A 1 5 ? 4.031 -8.918 4.618 1.00 0.00 2633 PRO A N 7
ATOM 8100 C CA . PRO A 1 5 ? 5.431 -8.699 4.264 1.00 0.00 2633 PRO A CA 7
ATOM 8101 C C . PRO A 1 5 ? 6.396 -9.218 5.328 1.00 0.00 2633 PRO A C 7
ATOM 8102 O O . PRO A 1 5 ? 7.446 -8.622 5.569 1.00 0.00 2633 PRO A O 7
ATOM 8113 N N . ASN A 1 6 ? 6.036 -10.332 5.960 1.00 0.00 2634 ASN A N 7
ATOM 8114 C CA . ASN A 1 6 ? 6.874 -10.928 6.994 1.00 0.00 2634 ASN A CA 7
ATOM 8115 C C . ASN A 1 6 ? 7.934 -11.845 6.385 1.00 0.00 2634 ASN A C 7
ATOM 8116 O O . ASN A 1 6 ? 8.741 -12.436 7.104 1.00 0.00 2634 ASN A O 7
ATOM 8127 N N . LYS A 1 7 ? 7.931 -11.961 5.059 1.00 0.00 2635 LYS A N 7
ATOM 8128 C CA . LYS A 1 7 ? 8.894 -12.807 4.363 1.00 0.00 2635 LYS A CA 7
ATOM 8129 C C . LYS A 1 7 ? 9.438 -12.112 3.113 1.00 0.00 2635 LYS A C 7
ATOM 8130 O O . LYS A 1 7 ? 10.102 -12.738 2.286 1.00 0.00 2635 LYS A O 7
ATOM 8149 N N . LEU A 1 8 ? 9.148 -10.820 2.980 1.00 0.00 2636 LEU A N 7
ATOM 8150 C CA . LEU A 1 8 ? 9.602 -10.043 1.832 1.00 0.00 2636 LEU A CA 7
ATOM 8151 C C . LEU A 1 8 ? 10.826 -9.203 2.191 1.00 0.00 2636 LEU A C 7
ATOM 8152 O O . LEU A 1 8 ? 11.549 -9.512 3.139 1.00 0.00 2636 LEU A O 7
ATOM 8168 N N . ASP A 1 9 ? 11.036 -8.130 1.440 1.00 0.00 2637 ASP A N 7
ATOM 8169 C CA . ASP A 1 9 ? 12.152 -7.223 1.680 1.00 0.00 2637 ASP A CA 7
ATOM 8170 C C . ASP A 1 9 ? 11.653 -5.786 1.691 1.00 0.00 2637 ASP A C 7
ATOM 8171 O O . ASP A 1 9 ? 11.333 -5.220 0.646 1.00 0.00 2637 ASP A O 7
ATOM 8180 N N . ILE A 1 10 ? 11.558 -5.212 2.882 1.00 0.00 2638 ILE A N 7
ATOM 8181 C CA . ILE A 1 10 ? 11.066 -3.859 3.037 1.00 0.00 2638 ILE A CA 7
ATOM 8182 C C . ILE A 1 10 ? 12.006 -2.816 2.438 1.00 0.00 2638 ILE A C 7
ATOM 8183 O O . ILE A 1 10 ? 11.653 -1.645 2.361 1.00 0.00 2638 ILE A O 7
ATOM 8199 N N . ASN A 1 11 ? 13.211 -3.213 2.036 1.00 0.00 2639 ASN A N 7
ATOM 8200 C CA . ASN A 1 11 ? 14.160 -2.252 1.470 1.00 0.00 2639 ASN A CA 7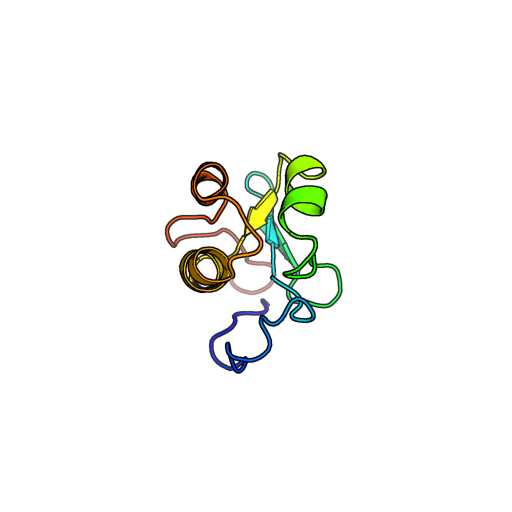
ATOM 8201 C C . ASN A 1 11 ? 13.853 -1.941 0.004 1.00 0.00 2639 ASN A C 7
ATOM 8202 O O . ASN A 1 11 ? 14.319 -0.933 -0.528 1.00 0.00 2639 ASN A O 7
ATOM 8213 N N . THR A 1 12 ? 13.088 -2.811 -0.655 1.00 0.00 2640 THR A N 7
ATOM 8214 C CA . THR A 1 12 ? 12.754 -2.613 -2.068 1.00 0.00 2640 THR A CA 7
ATOM 8215 C C . THR A 1 12 ? 11.680 -1.538 -2.274 1.00 0.00 2640 THR A C 7
ATOM 8216 O O . THR A 1 12 ? 11.031 -1.485 -3.331 1.00 0.00 2640 THR A O 7
ATOM 8227 N N . LEU A 1 13 ? 11.496 -0.670 -1.280 1.00 0.00 2641 LEU A N 7
ATOM 8228 C CA . LEU A 1 13 ? 10.520 0.396 -1.382 1.00 0.00 2641 LEU A CA 7
ATOM 8229 C C . LEU A 1 13 ? 11.101 1.592 -2.121 1.00 0.00 2641 LEU A C 7
ATOM 8230 O O . LEU A 1 13 ? 10.685 2.722 -1.896 1.00 0.00 2641 LEU A O 7
ATOM 8246 N N . THR A 1 14 ? 12.058 1.346 -3.010 1.00 0.00 2642 THR A N 7
ATOM 8247 C CA . THR A 1 14 ? 12.665 2.422 -3.779 1.00 0.00 2642 THR A CA 7
ATOM 8248 C C . THR A 1 14 ? 11.711 2.896 -4.872 1.00 0.00 2642 THR A C 7
ATOM 8249 O O . THR A 1 14 ? 12.075 3.715 -5.715 1.00 0.00 2642 THR A O 7
ATOM 8260 N N . GLY A 1 15 ? 10.485 2.369 -4.856 1.00 0.00 2643 GLY A N 7
ATOM 8261 C CA . GLY A 1 15 ? 9.500 2.736 -5.846 1.00 0.00 2643 GLY A CA 7
ATOM 8262 C C . GLY A 1 15 ? 8.977 1.526 -6.590 1.00 0.00 2643 GLY A C 7
ATOM 8263 O O . GLY A 1 15 ? 7.863 1.545 -7.117 1.00 0.00 2643 GLY A O 7
ATOM 8267 N N . GLU A 1 16 ? 9.805 0.478 -6.639 1.00 0.00 2644 GLU A N 7
ATOM 8268 C CA . GLU A 1 16 ? 9.469 -0.756 -7.340 1.00 0.00 2644 GLU A CA 7
ATOM 8269 C C . GLU A 1 16 ? 8.632 -1.726 -6.499 1.00 0.00 2644 GLU A C 7
ATOM 8270 O O . GLU A 1 16 ? 7.887 -2.530 -7.059 1.00 0.00 2644 GLU A O 7
ATOM 8282 N N . GLU A 1 17 ? 8.732 -1.666 -5.168 1.00 0.00 2645 GLU A N 7
ATOM 8283 C CA . GLU A 1 17 ? 7.948 -2.569 -4.323 1.00 0.00 2645 GLU A CA 7
ATOM 8284 C C . GLU A 1 17 ? 6.464 -2.543 -4.691 1.00 0.00 2645 GLU A C 7
ATOM 8285 O O . GLU A 1 17 ? 5.906 -1.488 -4.993 1.00 0.00 2645 GLU A O 7
ATOM 8297 N N . ARG A 1 18 ? 5.826 -3.711 -4.636 1.00 0.00 2646 ARG A N 7
ATOM 8298 C CA . ARG A 1 18 ? 4.402 -3.826 -4.933 1.00 0.00 2646 ARG A CA 7
ATOM 8299 C C . ARG A 1 18 ? 3.616 -3.910 -3.628 1.00 0.00 2646 ARG A C 7
ATOM 8300 O O . ARG A 1 18 ? 3.496 -4.980 -3.030 1.00 0.00 2646 ARG A O 7
ATOM 8321 N N . VAL A 1 19 ? 3.126 -2.765 -3.173 1.00 0.00 2647 VAL A N 7
ATOM 8322 C CA . VAL A 1 19 ? 2.398 -2.687 -1.911 1.00 0.00 2647 VAL A CA 7
ATOM 8323 C C . VAL A 1 19 ? 1.007 -3.326 -1.983 1.00 0.00 2647 VAL A C 7
ATOM 8324 O O . VAL A 1 19 ? 0.190 -2.963 -2.829 1.00 0.00 2647 VAL A O 7
ATOM 8337 N N . PRO A 1 20 ? 0.723 -4.296 -1.084 1.00 0.00 2648 PRO A N 7
ATOM 8338 C CA . PRO A 1 20 ? -0.568 -4.998 -1.034 1.00 0.00 2648 PRO A CA 7
ATOM 8339 C C . PRO A 1 20 ? -1.706 -4.128 -0.517 1.00 0.00 2648 PRO A C 7
ATOM 8340 O O . PRO A 1 20 ? -1.544 -3.363 0.442 1.00 0.00 2648 PRO A O 7
ATOM 8351 N N . VAL A 1 21 ? -2.867 -4.264 -1.152 1.00 0.00 2649 VAL A N 7
ATOM 8352 C CA . VAL A 1 21 ? -4.042 -3.498 -0.758 1.00 0.00 2649 VAL A CA 7
ATOM 8353 C C . VAL A 1 21 ? -5.226 -4.403 -0.449 1.00 0.00 2649 VAL A C 7
ATOM 8354 O O . VAL A 1 21 ? -5.450 -5.410 -1.119 1.00 0.00 2649 VAL A O 7
ATOM 8367 N N . VAL A 1 22 ? -5.986 -4.020 0.569 1.00 0.00 2650 VAL A N 7
ATOM 8368 C CA . VAL A 1 22 ? -7.161 -4.775 0.980 1.00 0.00 2650 VAL A CA 7
ATOM 8369 C C . VAL A 1 22 ? -8.406 -3.904 0.908 1.00 0.00 2650 VAL A C 7
ATOM 8370 O O . VAL A 1 22 ? -8.417 -2.777 1.405 1.00 0.00 2650 VAL A O 7
ATOM 8383 N N . ASN A 1 23 ? -9.452 -4.435 0.296 1.00 0.00 2651 ASN A N 7
ATOM 8384 C CA . ASN A 1 23 ? -10.707 -3.705 0.172 1.00 0.00 2651 ASN A CA 7
ATOM 8385 C C . ASN A 1 23 ? -11.385 -3.590 1.530 1.00 0.00 2651 ASN A C 7
ATOM 8386 O O . ASN A 1 23 ? -11.452 -4.556 2.290 1.00 0.00 2651 ASN A O 7
ATOM 8397 N N . LYS A 1 24 ? -11.860 -2.395 1.835 1.00 0.00 2652 LYS A N 7
ATOM 8398 C CA . LYS A 1 24 ? -12.508 -2.126 3.113 1.00 0.00 2652 LYS A CA 7
ATOM 8399 C C . LYS A 1 24 ? -13.844 -2.854 3.252 1.00 0.00 2652 LYS A C 7
ATOM 8400 O O . LYS A 1 24 ? -14.210 -3.280 4.348 1.00 0.00 2652 LYS A O 7
ATOM 8419 N N . ARG A 1 25 ? -14.588 -2.962 2.158 1.00 0.00 2653 ARG A N 7
ATOM 8420 C CA . ARG A 1 25 ? -15.903 -3.602 2.188 1.00 0.00 2653 ARG A CA 7
ATOM 8421 C C . ARG A 1 25 ? -15.849 -5.110 1.933 1.00 0.00 2653 ARG A C 7
ATOM 8422 O O . ARG A 1 25 ? -16.283 -5.899 2.773 1.00 0.00 2653 ARG A O 7
ATOM 8443 N N . ASN A 1 26 ? -15.358 -5.508 0.762 1.00 0.00 2654 ASN A N 7
ATOM 8444 C CA . ASN A 1 26 ? -15.307 -6.930 0.408 1.00 0.00 2654 ASN A CA 7
ATOM 8445 C C . ASN A 1 26 ? -14.079 -7.636 0.981 1.00 0.00 2654 ASN A C 7
ATOM 8446 O O . ASN A 1 26 ? -14.026 -8.866 1.000 1.00 0.00 2654 ASN A O 7
ATOM 8457 N N . GLY A 1 27 ? -13.100 -6.875 1.459 1.00 0.00 2655 GLY A N 7
ATOM 8458 C CA . GLY A 1 27 ? -11.914 -7.489 2.028 1.00 0.00 2655 GLY A CA 7
ATOM 8459 C C . GLY A 1 27 ? -10.938 -7.996 0.982 1.00 0.00 2655 GLY A C 7
ATOM 8460 O O . GLY A 1 27 ? -9.914 -8.589 1.326 1.00 0.00 2655 GLY A O 7
ATOM 8464 N N . LYS A 1 28 ? -11.244 -7.767 -0.295 1.00 0.00 2656 LYS A N 7
ATOM 8465 C CA . LYS A 1 28 ? -10.367 -8.212 -1.379 1.00 0.00 2656 LYS A CA 7
ATOM 8466 C C . LYS A 1 28 ? -8.922 -7.831 -1.082 1.00 0.00 2656 LYS A C 7
ATOM 8467 O O . LYS A 1 28 ? -8.593 -6.654 -0.967 1.00 0.00 2656 LYS A O 7
ATOM 8486 N N . LYS A 1 29 ? -8.066 -8.837 -0.954 1.00 0.00 2657 LYS A N 7
ATOM 8487 C CA . LYS A 1 29 ? -6.658 -8.606 -0.658 1.00 0.00 2657 LYS A CA 7
ATOM 8488 C C . LYS A 1 29 ? -5.783 -8.941 -1.856 1.00 0.00 2657 LYS A C 7
ATOM 8489 O O . LYS A 1 29 ? -5.963 -9.973 -2.504 1.00 0.00 2657 LYS A O 7
ATOM 8508 N N . MET A 1 30 ? -4.836 -8.061 -2.139 1.00 0.00 2658 MET A N 7
ATOM 8509 C CA . MET A 1 30 ? -3.923 -8.253 -3.256 1.00 0.00 2658 MET A CA 7
ATOM 8510 C C . MET A 1 30 ? -2.483 -7.973 -2.834 1.00 0.00 2658 MET A C 7
ATOM 8511 O O . MET A 1 30 ? -2.111 -6.819 -2.610 1.00 0.00 2658 MET A O 7
ATOM 8525 N N . GLY A 1 31 ? -1.689 -9.045 -2.717 1.00 0.00 2659 GLY A N 7
ATOM 8526 C CA . GLY A 1 31 ? -0.291 -8.923 -2.316 1.00 0.00 2659 GLY A CA 7
ATOM 8527 C C . GLY A 1 31 ? 0.468 -7.907 -3.148 1.00 0.00 2659 GLY A C 7
ATOM 8528 O O . GLY A 1 31 ? 0.269 -6.709 -2.996 1.00 0.00 2659 GLY A O 7
ATOM 8532 N N . GLY A 1 32 ? 1.359 -8.378 -4.012 1.00 0.00 2660 GLY A N 7
ATOM 8533 C CA . GLY A 1 32 ? 2.135 -7.467 -4.837 1.00 0.00 2660 GLY A CA 7
ATOM 8534 C C . GLY A 1 32 ? 1.779 -7.566 -6.310 1.00 0.00 2660 GLY A C 7
ATOM 8535 O O . GLY A 1 32 ? 1.832 -6.576 -7.039 1.00 0.00 2660 GLY A O 7
ATOM 8539 N N . ALA A 1 33 ? 1.435 -8.772 -6.747 1.00 0.00 2661 ALA A N 7
ATOM 8540 C CA . ALA A 1 33 ? 1.091 -9.020 -8.144 1.00 0.00 2661 ALA A CA 7
ATOM 8541 C C . ALA A 1 33 ? 0.075 -8.009 -8.675 1.00 0.00 2661 ALA A C 7
ATOM 8542 O O . ALA A 1 33 ? 0.397 -7.195 -9.539 1.00 0.00 2661 ALA A O 7
ATOM 8549 N N . MET A 1 34 ? -1.151 -8.076 -8.170 1.00 0.00 2662 MET A N 7
ATOM 8550 C CA . MET A 1 34 ? -2.210 -7.173 -8.617 1.00 0.00 2662 MET A CA 7
ATOM 8551 C C . MET A 1 34 ? -2.231 -5.868 -7.819 1.00 0.00 2662 MET A C 7
ATOM 8552 O O . MET A 1 34 ? -3.010 -4.965 -8.124 1.00 0.00 2662 MET A O 7
ATOM 8566 N N . ALA A 1 35 ? -1.394 -5.774 -6.792 1.00 0.00 2663 ALA A N 7
ATOM 8567 C CA . ALA A 1 35 ? -1.349 -4.578 -5.958 1.00 0.00 2663 ALA A CA 7
ATOM 8568 C C . ALA A 1 35 ? -0.512 -3.468 -6.592 1.00 0.00 2663 ALA A C 7
ATOM 8569 O O . ALA A 1 35 ? 0.310 -3.716 -7.473 1.00 0.00 2663 ALA A O 7
ATOM 8576 N N . PRO A 1 36 ? -0.740 -2.218 -6.152 1.00 0.00 2664 PRO A N 7
ATOM 8577 C CA . PRO A 1 36 ? -0.033 -1.036 -6.674 1.00 0.00 2664 PRO A CA 7
ATOM 8578 C C . PRO A 1 36 ? 1.431 -0.939 -6.241 1.00 0.00 2664 PRO A C 7
ATOM 8579 O O . PRO A 1 36 ? 1.829 -1.474 -5.201 1.00 0.00 2664 PRO A O 7
ATOM 8590 N N . PRO A 1 37 ? 2.251 -0.235 -7.047 1.00 0.00 2665 PRO A N 7
ATOM 8591 C CA . PRO A 1 37 ? 3.670 -0.039 -6.775 1.00 0.00 2665 PRO A CA 7
ATOM 8592 C C . PRO A 1 37 ? 3.938 1.196 -5.912 1.00 0.00 2665 PRO A C 7
ATOM 8593 O O . PRO A 1 37 ? 3.208 2.185 -5.974 1.00 0.00 2665 PRO A O 7
ATOM 8604 N N . MET A 1 38 ? 4.979 1.108 -5.092 1.00 0.00 2666 MET A N 7
ATOM 8605 C CA . MET A 1 38 ? 5.357 2.192 -4.184 1.00 0.00 2666 MET A CA 7
ATOM 8606 C C . MET A 1 38 ? 5.283 3.574 -4.840 1.00 0.00 2666 MET A C 7
ATOM 8607 O O . MET A 1 38 ? 4.696 4.499 -4.278 1.00 0.00 2666 MET A O 7
ATOM 8621 N N . LYS A 1 39 ? 5.910 3.729 -6.005 1.00 0.00 2667 LYS A N 7
ATOM 8622 C CA . LYS A 1 39 ? 5.931 5.027 -6.686 1.00 0.00 2667 LYS A CA 7
ATOM 8623 C C . LYS A 1 39 ? 4.578 5.426 -7.286 1.00 0.00 2667 LYS A C 7
ATOM 8624 O O . LYS A 1 39 ? 4.444 6.524 -7.824 1.00 0.00 2667 LYS A O 7
ATOM 8643 N N . ASP A 1 40 ? 3.581 4.549 -7.208 1.00 0.00 2668 ASP A N 7
ATOM 8644 C CA . ASP A 1 40 ? 2.264 4.862 -7.767 1.00 0.00 2668 ASP A CA 7
ATOM 8645 C C . ASP A 1 40 ? 1.136 4.651 -6.755 1.00 0.00 2668 ASP A C 7
ATOM 8646 O O . ASP A 1 40 ? -0.035 4.862 -7.073 1.00 0.00 2668 ASP A O 7
ATOM 8655 N N . LEU A 1 41 ? 1.484 4.230 -5.543 1.00 0.00 2669 LEU A N 7
ATOM 8656 C CA . LEU A 1 41 ? 0.485 3.989 -4.498 1.00 0.00 2669 LEU A CA 7
ATOM 8657 C C . LEU A 1 41 ? -0.539 5.126 -4.392 1.00 0.00 2669 LEU A C 7
ATOM 8658 O O . LEU A 1 41 ? -1.736 4.872 -4.269 1.00 0.00 2669 LEU A O 7
ATOM 8674 N N . PRO A 1 42 ? -0.089 6.396 -4.420 1.00 0.00 2670 PRO A N 7
ATOM 8675 C CA . PRO A 1 42 ? -0.986 7.557 -4.305 1.00 0.00 2670 PRO A CA 7
ATOM 8676 C C . PRO A 1 42 ? -1.954 7.682 -5.477 1.00 0.00 2670 PRO A C 7
ATOM 8677 O O . PRO A 1 42 ? -3.095 8.133 -5.315 1.00 0.00 2670 PRO A O 7
ATOM 8688 N N . ARG A 1 43 ? -1.511 7.245 -6.648 1.00 0.00 2671 ARG A N 7
ATOM 8689 C CA . ARG A 1 43 ? -2.349 7.285 -7.837 1.00 0.00 2671 ARG A CA 7
ATOM 8690 C C . ARG A 1 43 ? -3.358 6.154 -7.777 1.00 0.00 2671 ARG A C 7
ATOM 8691 O O . ARG A 1 43 ? -4.564 6.364 -7.912 1.00 0.00 2671 ARG A O 7
ATOM 8712 N N . TRP A 1 44 ? -2.846 4.952 -7.562 1.00 0.00 2672 TRP A N 7
ATOM 8713 C CA . TRP A 1 44 ? -3.678 3.769 -7.467 1.00 0.00 2672 TRP A CA 7
ATOM 8714 C C . TRP A 1 44 ? -4.696 3.915 -6.349 1.00 0.00 2672 TRP A C 7
ATOM 8715 O O . TRP A 1 44 ? -5.868 3.584 -6.525 1.00 0.00 2672 TRP A O 7
ATOM 8736 N N . LEU A 1 45 ? -4.256 4.421 -5.198 1.00 0.00 2673 LEU A N 7
ATOM 8737 C CA . LEU A 1 45 ? -5.167 4.606 -4.082 1.00 0.00 2673 LEU A CA 7
ATOM 8738 C C . LEU A 1 45 ? -6.269 5.572 -4.481 1.00 0.00 2673 LEU A C 7
ATOM 8739 O O . LEU A 1 45 ? -7.450 5.246 -4.379 1.00 0.00 2673 LEU A O 7
ATOM 8755 N N . GLU A 1 46 ? -5.884 6.758 -4.956 1.00 0.00 2674 GLU A N 7
ATOM 8756 C CA . GLU A 1 46 ? -6.871 7.743 -5.384 1.00 0.00 2674 GLU A CA 7
ATOM 8757 C C . GLU A 1 46 ? -7.861 7.096 -6.348 1.00 0.00 2674 GLU A C 7
ATOM 8758 O O . GLU A 1 46 ? -9.037 7.457 -6.394 1.00 0.00 2674 GLU A O 7
ATOM 8770 N N . GLU A 1 47 ? -7.364 6.127 -7.112 1.00 0.00 2675 GLU A N 7
ATOM 8771 C CA . GLU A 1 47 ? -8.179 5.404 -8.078 1.00 0.00 2675 GLU A CA 7
ATOM 8772 C C . GLU A 1 47 ? -9.017 4.324 -7.397 1.00 0.00 2675 GLU A C 7
ATOM 8773 O O . GLU A 1 47 ? -10.079 3.946 -7.895 1.00 0.00 2675 GLU A O 7
ATOM 8785 N N . ASN A 1 48 ? -8.537 3.826 -6.260 1.00 0.00 2676 ASN A N 7
ATOM 8786 C CA . ASN A 1 48 ? -9.247 2.787 -5.522 1.00 0.00 2676 ASN A CA 7
ATOM 8787 C C . ASN A 1 48 ? -9.646 3.279 -4.130 1.00 0.00 2676 ASN A C 7
ATOM 8788 O O . ASN A 1 48 ? -9.022 2.918 -3.132 1.00 0.00 2676 ASN A O 7
ATOM 8799 N N . PRO A 1 49 ? -10.698 4.113 -4.046 1.00 0.00 2677 PRO A N 7
ATOM 8800 C CA . PRO A 1 49 ? -11.180 4.653 -2.769 1.00 0.00 2677 PRO A CA 7
ATOM 8801 C C . PRO A 1 49 ? -11.726 3.570 -1.846 1.00 0.00 2677 PRO A C 7
ATOM 8802 O O . PRO A 1 49 ? -11.776 3.747 -0.629 1.00 0.00 2677 PRO A O 7
ATOM 8813 N N . GLU A 1 50 ? -12.136 2.449 -2.430 1.00 0.00 2678 GLU A N 7
ATOM 8814 C CA . GLU A 1 50 ? -12.680 1.339 -1.657 1.00 0.00 2678 GLU A CA 7
ATOM 8815 C C . GLU A 1 50 ? -11.573 0.426 -1.139 1.00 0.00 2678 GLU A C 7
ATOM 8816 O O . GLU A 1 50 ? -11.846 -0.573 -0.473 1.00 0.00 2678 GLU A O 7
ATOM 8828 N N . PHE A 1 51 ? -10.325 0.754 -1.463 1.00 0.00 2679 PHE A N 7
ATOM 8829 C CA . PHE A 1 51 ? -9.198 -0.063 -1.036 1.00 0.00 2679 PHE A CA 7
ATOM 8830 C C . PHE A 1 51 ? -8.263 0.683 -0.094 1.00 0.00 2679 PHE A C 7
ATOM 8831 O O . PHE A 1 51 ? -8.258 1.913 -0.032 1.00 0.00 2679 PHE A O 7
ATOM 8848 N N . ALA A 1 52 ? -7.462 -0.093 0.626 1.00 0.00 2680 ALA A N 7
ATOM 8849 C CA . ALA A 1 52 ? -6.489 0.440 1.569 1.00 0.00 2680 ALA A CA 7
ATOM 8850 C C . ALA A 1 52 ? -5.259 -0.458 1.581 1.00 0.00 2680 ALA A C 7
ATOM 8851 O O . ALA A 1 52 ? -5.240 -1.478 0.896 1.00 0.00 2680 ALA A O 7
ATOM 8858 N N . VAL A 1 53 ? -4.219 -0.086 2.322 1.00 0.00 2681 VAL A N 7
ATOM 8859 C CA . VAL A 1 53 ? -2.999 -0.891 2.351 1.00 0.00 2681 VAL A CA 7
ATOM 8860 C C . VAL A 1 53 ? -2.868 -1.731 3.614 1.00 0.00 2681 VAL A C 7
ATOM 8861 O O . VAL A 1 53 ? -3.317 -1.338 4.689 1.00 0.00 2681 VAL A O 7
ATOM 8874 N N . ALA A 1 54 ? -2.253 -2.904 3.466 1.00 0.00 2682 ALA A N 7
ATOM 8875 C CA . ALA A 1 54 ? -2.060 -3.826 4.589 1.00 0.00 2682 ALA A CA 7
ATOM 8876 C C . ALA A 1 54 ? -1.432 -3.128 5.805 1.00 0.00 2682 ALA A C 7
ATOM 8877 O O . ALA A 1 54 ? -0.694 -2.152 5.665 1.00 0.00 2682 ALA A O 7
ATOM 8884 N N . PRO A 1 55 ? -1.739 -3.629 7.021 1.00 0.00 2683 PRO A N 7
ATOM 8885 C CA . PRO A 1 55 ? -1.237 -3.067 8.289 1.00 0.00 2683 PRO A CA 7
ATOM 8886 C C . PRO A 1 55 ? 0.284 -2.895 8.332 1.00 0.00 2683 PRO A C 7
ATOM 8887 O O . PRO A 1 55 ? 0.782 -1.825 8.676 1.00 0.00 2683 PRO A O 7
ATOM 8898 N N . ASP A 1 56 ? 1.020 -3.946 7.986 1.00 0.00 2684 ASP A N 7
ATOM 8899 C CA . ASP A 1 56 ? 2.482 -3.887 7.992 1.00 0.00 2684 ASP A CA 7
ATOM 8900 C C . ASP A 1 56 ? 2.979 -2.965 6.885 1.00 0.00 2684 ASP A C 7
ATOM 8901 O O . ASP A 1 56 ? 4.103 -2.436 6.927 1.00 0.00 2684 ASP A O 7
ATOM 8910 N N . TRP A 1 57 ? 2.100 -2.709 5.929 1.00 0.00 2685 TRP A N 7
ATOM 8911 C CA . TRP A 1 57 ? 2.416 -1.805 4.854 1.00 0.00 2685 TRP A CA 7
ATOM 8912 C C . TRP A 1 57 ? 2.034 -0.399 5.274 1.00 0.00 2685 TRP A C 7
ATOM 8913 O O . TRP A 1 57 ? 2.396 0.577 4.637 1.00 0.00 2685 TRP A O 7
ATOM 8934 N N . THR A 1 58 ? 1.350 -0.311 6.408 1.00 0.00 2686 THR A N 7
ATOM 8935 C CA . THR A 1 58 ? 0.981 0.960 6.981 1.00 0.00 2686 THR A CA 7
ATOM 8936 C C . THR A 1 58 ? 2.257 1.660 7.407 1.00 0.00 2686 THR A C 7
ATOM 8937 O O . THR A 1 58 ? 2.483 2.832 7.102 1.00 0.00 2686 THR A O 7
ATOM 8948 N N . ASP A 1 59 ? 3.110 0.899 8.091 1.00 0.00 2687 ASP A N 7
ATOM 8949 C CA . ASP A 1 59 ? 4.391 1.407 8.541 1.00 0.00 2687 ASP A CA 7
ATOM 8950 C C . ASP A 1 59 ? 5.333 1.525 7.353 1.00 0.00 2687 ASP A C 7
ATOM 8951 O O . ASP A 1 59 ? 5.927 2.581 7.130 1.00 0.00 2687 ASP A O 7
ATOM 8960 N N . ILE A 1 60 ? 5.464 0.445 6.571 1.00 0.00 2688 ILE A N 7
ATOM 8961 C CA . ILE A 1 60 ? 6.338 0.476 5.401 1.00 0.00 2688 ILE A CA 7
ATOM 8962 C C . ILE A 1 60 ? 5.963 1.635 4.473 1.00 0.00 2688 ILE A C 7
ATOM 8963 O O . ILE A 1 60 ? 6.785 2.508 4.182 1.00 0.00 2688 ILE A O 7
ATOM 8979 N N . VAL A 1 61 ? 4.715 1.640 4.018 1.00 0.00 2689 VAL A N 7
ATOM 8980 C CA . VAL A 1 61 ? 4.223 2.688 3.131 1.00 0.00 2689 VAL A CA 7
ATOM 8981 C C . VAL A 1 61 ? 4.425 4.066 3.753 1.00 0.00 2689 VAL A C 7
ATOM 8982 O O . VAL A 1 61 ? 4.832 5.008 3.077 1.00 0.00 2689 VAL A O 7
ATOM 8995 N N . LYS A 1 62 ? 4.151 4.188 5.049 1.00 0.00 2690 LYS A N 7
ATOM 8996 C CA . LYS A 1 62 ? 4.331 5.464 5.728 1.00 0.00 2690 LYS A CA 7
ATOM 8997 C C . LYS A 1 62 ? 5.735 5.999 5.464 1.00 0.00 2690 LYS A C 7
ATOM 8998 O O . LYS A 1 62 ? 5.909 7.149 5.059 1.00 0.00 2690 LYS A O 7
ATOM 9017 N N . GLN A 1 63 ? 6.734 5.139 5.660 1.00 0.00 2691 GLN A N 7
ATOM 9018 C CA . GLN A 1 63 ? 8.127 5.489 5.409 1.00 0.00 2691 GLN A CA 7
ATOM 9019 C C . GLN A 1 63 ? 8.429 5.528 3.907 1.00 0.00 2691 GLN A C 7
ATOM 9020 O O . GLN A 1 63 ? 9.460 6.054 3.484 1.00 0.00 2691 GLN A O 7
ATOM 9034 N N . SER A 1 64 ? 7.532 4.948 3.110 1.00 0.00 2692 SER A N 7
ATOM 9035 C CA . SER A 1 64 ? 7.696 4.887 1.655 1.00 0.00 2692 SER A CA 7
ATOM 9036 C C . SER A 1 64 ? 8.122 6.217 1.051 1.00 0.00 2692 SER A C 7
ATOM 9037 O O . SER A 1 64 ? 8.897 6.252 0.097 1.00 0.00 2692 SER A O 7
ATOM 9045 N N . GLY A 1 65 ? 7.604 7.306 1.590 1.00 0.00 2693 GLY A N 7
ATOM 9046 C CA . GLY A 1 65 ? 7.936 8.607 1.051 1.00 0.00 2693 GLY A CA 7
ATOM 9047 C C . GLY A 1 65 ? 7.180 8.899 -0.239 1.00 0.00 2693 GLY A C 7
ATOM 9048 O O . GLY A 1 65 ? 7.094 10.052 -0.663 1.00 0.00 2693 GLY A O 7
ATOM 9052 N N . PHE A 1 66 ? 6.619 7.854 -0.861 1.00 0.00 2694 PHE A N 7
ATOM 9053 C CA . PHE A 1 66 ? 5.857 8.021 -2.096 1.00 0.00 2694 PHE A CA 7
ATOM 9054 C C . PHE A 1 66 ? 4.420 8.369 -1.782 1.00 0.00 2694 PHE A C 7
ATOM 9055 O O . PHE A 1 66 ? 3.748 9.024 -2.580 1.00 0.00 2694 PHE A O 7
ATOM 9072 N N . VAL A 1 67 ? 3.936 7.942 -0.618 1.00 0.00 2695 VAL A N 7
ATOM 9073 C CA . VAL A 1 67 ? 2.561 8.238 -0.232 1.00 0.00 2695 VAL A CA 7
ATOM 9074 C C . VAL A 1 67 ? 2.506 9.414 0.744 1.00 0.00 2695 VAL A C 7
ATOM 9075 O O . VAL A 1 67 ? 3.304 9.489 1.679 1.00 0.00 2695 VAL A O 7
ATOM 9088 N N . PRO A 1 68 ? 1.565 10.356 0.539 1.00 0.00 2696 PRO A N 7
ATOM 9089 C CA . PRO A 1 68 ? 1.423 11.529 1.408 1.00 0.00 2696 PRO A CA 7
ATOM 9090 C C . PRO A 1 68 ? 0.860 11.183 2.781 1.00 0.00 2696 PRO A C 7
ATOM 9091 O O . PRO A 1 68 ? -0.047 10.359 2.904 1.00 0.00 2696 PRO A O 7
ATOM 9102 N N . GLU A 1 69 ? 1.412 11.818 3.811 1.00 0.00 2697 GLU A N 7
ATOM 9103 C CA . GLU A 1 69 ? 0.980 11.585 5.186 1.00 0.00 2697 GLU A CA 7
ATOM 9104 C C . GLU A 1 69 ? -0.532 11.733 5.324 1.00 0.00 2697 GLU A C 7
ATOM 9105 O O . GLU A 1 69 ? -1.159 11.053 6.137 1.00 0.00 2697 GLU A O 7
ATOM 9117 N N . SER A 1 70 ? -1.115 12.619 4.522 1.00 0.00 2698 SER A N 7
ATOM 9118 C CA . SER A 1 70 ? -2.556 12.846 4.554 1.00 0.00 2698 SER A CA 7
ATOM 9119 C C . SER A 1 70 ? -3.319 11.633 4.016 1.00 0.00 2698 SER A C 7
ATOM 9120 O O . SER A 1 70 ? -4.542 11.557 4.134 1.00 0.00 2698 SER A O 7
ATOM 9128 N N . MET A 1 71 ? -2.587 10.684 3.438 1.00 0.00 2699 MET A N 7
ATOM 9129 C CA . MET A 1 71 ? -3.195 9.473 2.900 1.00 0.00 2699 MET A CA 7
ATOM 9130 C C . MET A 1 71 ? -2.942 8.282 3.820 1.00 0.00 2699 MET A C 7
ATOM 9131 O O . MET A 1 71 ? -3.443 7.184 3.577 1.00 0.00 2699 MET A O 7
ATOM 9145 N N . PHE A 1 72 ? -2.168 8.505 4.878 1.00 0.00 2700 PHE A N 7
ATOM 9146 C CA . PHE A 1 72 ? -1.860 7.449 5.833 1.00 0.00 2700 PHE A CA 7
ATOM 9147 C C . PHE A 1 72 ? -3.133 6.882 6.460 1.00 0.00 2700 PHE A C 7
ATOM 9148 O O . PHE A 1 72 ? -3.122 5.791 7.030 1.00 0.00 2700 PHE A O 7
ATOM 9165 N N . ASP A 1 73 ? -4.231 7.626 6.351 1.00 0.00 2701 ASP A N 7
ATOM 9166 C CA . ASP A 1 73 ? -5.508 7.190 6.907 1.00 0.00 2701 ASP A CA 7
ATOM 9167 C C . ASP A 1 73 ? -6.028 5.956 6.173 1.00 0.00 2701 ASP A C 7
ATOM 9168 O O . ASP A 1 73 ? -6.783 5.161 6.732 1.00 0.00 2701 ASP A O 7
ATOM 9177 N N . ARG A 1 74 ? -5.619 5.806 4.917 1.00 0.00 2702 ARG A N 7
ATOM 9178 C CA . ARG A 1 74 ? -6.041 4.671 4.101 1.00 0.00 2702 ARG A CA 7
ATOM 9179 C C . ARG A 1 74 ? -5.072 3.496 4.235 1.00 0.00 2702 ARG A C 7
ATOM 9180 O O . ARG A 1 74 ? -5.236 2.467 3.582 1.00 0.00 2702 ARG A O 7
ATOM 9201 N N . LEU A 1 75 ? -4.057 3.662 5.074 1.00 0.00 2703 LEU A N 7
ATOM 9202 C CA . LEU A 1 75 ? -3.058 2.618 5.281 1.00 0.00 2703 LEU A CA 7
ATOM 9203 C C . LEU A 1 75 ? -3.472 1.642 6.385 1.00 0.00 2703 LEU A C 7
ATOM 9204 O O . LEU A 1 75 ? -2.619 1.068 7.053 1.00 0.00 2703 LEU A O 7
ATOM 9220 N N . LEU A 1 76 ? -4.774 1.449 6.576 1.00 0.00 2704 LEU A N 7
ATOM 9221 C CA . LEU A 1 76 ? -5.263 0.535 7.608 1.00 0.00 2704 LEU A CA 7
ATOM 9222 C C . LEU A 1 76 ? -4.761 0.952 8.987 1.00 0.00 2704 LEU A C 7
ATOM 9223 O O . LEU A 1 76 ? -3.776 1.679 9.105 1.00 0.00 2704 LEU A O 7
ATOM 9239 N N . THR A 1 77 ? -5.443 0.489 10.028 1.00 0.00 2705 THR A N 7
ATOM 9240 C CA . THR A 1 77 ? -5.059 0.815 11.394 1.00 0.00 2705 THR A CA 7
ATOM 9241 C C . THR A 1 77 ? -5.092 -0.429 12.274 1.00 0.00 2705 THR A C 7
ATOM 9242 O O . THR A 1 77 ? -5.427 -0.359 13.457 1.00 0.00 2705 THR A O 7
ATOM 9253 N N . GLY A 1 78 ? -4.740 -1.569 11.687 1.00 0.00 2706 GLY A N 7
ATOM 9254 C CA . GLY A 1 78 ? -4.732 -2.815 12.430 1.00 0.00 2706 GLY A CA 7
ATOM 9255 C C . GLY A 1 78 ? -5.240 -3.990 11.609 1.00 0.00 2706 GLY A C 7
ATOM 9256 O O . GLY A 1 78 ? -4.933 -4.098 10.423 1.00 0.00 2706 GLY A O 7
ATOM 9260 N N . PRO A 1 79 ? -6.025 -4.893 12.223 1.00 0.00 2707 PRO A N 7
ATOM 9261 C CA . PRO A 1 79 ? -6.573 -6.070 11.538 1.00 0.00 2707 PRO A CA 7
ATOM 9262 C C . PRO A 1 79 ? -7.173 -5.746 10.172 1.00 0.00 2707 PRO A C 7
ATOM 9263 O O . PRO A 1 79 ? -7.310 -4.581 9.798 1.00 0.00 2707 PRO A O 7
ATOM 9274 N N . VAL A 1 80 ? -7.540 -6.795 9.443 1.00 0.00 2708 VAL A N 7
ATOM 9275 C CA . VAL A 1 80 ? -8.141 -6.659 8.124 1.00 0.00 2708 VAL A CA 7
ATOM 9276 C C . VAL A 1 80 ? -9.023 -7.862 7.823 1.00 0.00 2708 VAL A C 7
ATOM 9277 O O . VAL A 1 80 ? -8.882 -8.918 8.442 1.00 0.00 2708 VAL A O 7
ATOM 9290 N N . VAL A 1 81 ? -9.930 -7.697 6.876 1.00 0.00 2709 VAL A N 7
ATOM 9291 C CA . VAL A 1 81 ? -10.835 -8.772 6.498 1.00 0.00 2709 VAL A CA 7
ATOM 9292 C C . VAL A 1 81 ? -10.473 -9.331 5.123 1.00 0.00 2709 VAL A C 7
ATOM 9293 O O . VAL A 1 81 ? -10.569 -8.636 4.111 1.00 0.00 2709 VAL A O 7
ATOM 9306 N N . ARG A 1 82 ? -10.051 -10.591 5.099 1.00 0.00 2710 ARG A N 7
ATOM 9307 C CA . ARG A 1 82 ? -9.670 -11.248 3.853 1.00 0.00 2710 ARG A CA 7
ATOM 9308 C C . ARG A 1 82 ? -10.674 -12.334 3.479 1.00 0.00 2710 ARG A C 7
ATOM 9309 O O . ARG A 1 82 ? -11.205 -13.028 4.346 1.00 0.00 2710 ARG A O 7
ATOM 9330 N N . GLY A 1 83 ? -10.928 -12.475 2.183 1.00 0.00 2711 GLY A N 7
ATOM 9331 C CA . GLY A 1 83 ? -11.867 -13.479 1.716 1.00 0.00 2711 GLY A CA 7
ATOM 9332 C C . GLY A 1 83 ? -13.292 -12.963 1.673 1.00 0.00 2711 GLY A C 7
ATOM 9333 O O . GLY A 1 83 ? -13.528 -11.803 1.334 1.00 0.00 2711 GLY A O 7
ATOM 9337 N N . GLU A 1 84 ? -14.243 -13.826 2.014 1.00 0.00 2712 GLU A N 7
ATOM 9338 C CA . GLU A 1 84 ? -15.653 -13.452 2.011 1.00 0.00 2712 GLU A CA 7
ATOM 9339 C C . GLU A 1 84 ? -16.108 -13.052 0.612 1.00 0.00 2712 GLU A C 7
ATOM 9340 O O . GLU A 1 84 ? -15.304 -12.614 -0.212 1.00 0.00 2712 GLU A O 7
ATOM 9352 N N . GLY A 1 85 ? -17.401 -13.206 0.350 1.00 0.00 2713 GLY A N 7
ATOM 9353 C CA . GLY A 1 85 ? -17.942 -12.857 -0.952 1.00 0.00 2713 GLY A CA 7
ATOM 9354 C C . GLY A 1 85 ? -19.146 -11.939 -0.854 1.00 0.00 2713 GLY A C 7
ATOM 9355 O O . GLY A 1 85 ? -19.773 -11.839 0.200 1.00 0.00 2713 GLY A O 7
ATOM 9359 N N . ALA A 1 86 ? -19.468 -11.269 -1.955 1.00 0.00 2714 ALA A N 7
ATOM 9360 C CA . ALA A 1 86 ? -20.604 -10.355 -1.989 1.00 0.00 2714 ALA A CA 7
ATOM 9361 C C . ALA A 1 86 ? -21.837 -11.036 -2.573 1.00 0.00 2714 ALA A C 7
ATOM 9362 O O . ALA A 1 86 ? -22.863 -11.162 -1.906 1.00 0.00 2714 ALA A O 7
ATOM 9369 N N . SER A 1 87 ? -21.729 -11.471 -3.824 1.00 0.00 2715 SER A N 7
ATOM 9370 C CA . SER A 1 87 ? -22.837 -12.139 -4.499 1.00 0.00 2715 SER A CA 7
ATOM 9371 C C . SER A 1 87 ? -22.823 -13.636 -4.212 1.00 0.00 2715 SER A C 7
ATOM 9372 O O . SER A 1 87 ? -23.869 -14.166 -3.782 1.00 0.00 2715 SER A O 7
ATOM 9381 N N . GLY A 1 1 ? 4.527 -15.253 1.466 1.00 0.00 2629 GLY A N 8
ATOM 9382 C CA . GLY A 1 1 ? 4.543 -13.764 1.490 1.00 0.00 2629 GLY A CA 8
ATOM 9383 C C . GLY A 1 1 ? 3.633 -13.157 0.441 1.00 0.00 2629 GLY A C 8
ATOM 9384 O O . GLY A 1 1 ? 4.070 -12.351 -0.380 1.00 0.00 2629 GLY A O 8
ATOM 9390 N N . SER A 1 2 ? 2.362 -13.547 0.467 1.00 0.00 2630 SER A N 8
ATOM 9391 C CA . SER A 1 2 ? 1.385 -13.036 -0.489 1.00 0.00 2630 SER A CA 8
ATOM 9392 C C . SER A 1 2 ? 0.411 -12.075 0.185 1.00 0.00 2630 SER A C 8
ATOM 9393 O O . SER A 1 2 ? -0.107 -11.158 -0.449 1.00 0.00 2630 SER A O 8
ATOM 9401 N N . ARG A 1 3 ? 0.166 -12.294 1.473 1.00 0.00 2631 ARG A N 8
ATOM 9402 C CA . ARG A 1 3 ? -0.747 -11.448 2.231 1.00 0.00 2631 ARG A CA 8
ATOM 9403 C C . ARG A 1 3 ? 0.019 -10.519 3.164 1.00 0.00 2631 ARG A C 8
ATOM 9404 O O . ARG A 1 3 ? -0.202 -9.308 3.173 1.00 0.00 2631 ARG A O 8
ATOM 9425 N N . ASN A 1 4 ? 0.920 -11.097 3.947 1.00 0.00 2632 ASN A N 8
ATOM 9426 C CA . ASN A 1 4 ? 1.724 -10.329 4.890 1.00 0.00 2632 ASN A CA 8
ATOM 9427 C C . ASN A 1 4 ? 3.142 -10.125 4.361 1.00 0.00 2632 ASN A C 8
ATOM 9428 O O . ASN A 1 4 ? 3.710 -11.015 3.728 1.00 0.00 2632 ASN A O 8
ATOM 9439 N N . PRO A 1 5 ? 3.740 -8.946 4.619 1.00 0.00 2633 PRO A N 8
ATOM 9440 C CA . PRO A 1 5 ? 5.094 -8.629 4.173 1.00 0.00 2633 PRO A CA 8
ATOM 9441 C C . PRO A 1 5 ? 6.165 -9.114 5.149 1.00 0.00 2633 PRO A C 8
ATOM 9442 O O . PRO A 1 5 ? 7.237 -8.517 5.252 1.00 0.00 2633 PRO A O 8
ATOM 9453 N N . ASN A 1 6 ? 5.870 -10.196 5.865 1.00 0.00 2634 ASN A N 8
ATOM 9454 C CA . ASN A 1 6 ? 6.812 -10.752 6.831 1.00 0.00 2634 ASN A CA 8
ATOM 9455 C C . ASN A 1 6 ? 7.721 -11.796 6.185 1.00 0.00 2634 ASN A C 8
ATOM 9456 O O . ASN A 1 6 ? 8.395 -12.555 6.881 1.00 0.00 2634 ASN A O 8
ATOM 9467 N N . LYS A 1 7 ? 7.747 -11.824 4.856 1.00 0.00 2635 LYS A N 8
ATOM 9468 C CA . LYS A 1 7 ? 8.585 -12.772 4.126 1.00 0.00 2635 LYS A CA 8
ATOM 9469 C C . LYS A 1 7 ? 9.247 -12.103 2.917 1.00 0.00 2635 LYS A C 8
ATOM 9470 O O . LYS A 1 7 ? 9.930 -12.761 2.132 1.00 0.00 2635 LYS A O 8
ATOM 9489 N N . LEU A 1 8 ? 9.032 -10.796 2.767 1.00 0.00 2636 LEU A N 8
ATOM 9490 C CA . LEU A 1 8 ? 9.596 -10.042 1.653 1.00 0.00 2636 LEU A CA 8
ATOM 9491 C C . LEU A 1 8 ? 10.796 -9.209 2.102 1.00 0.00 2636 LEU A C 8
ATOM 9492 O O . LEU A 1 8 ? 11.445 -9.519 3.100 1.00 0.00 2636 LEU A O 8
ATOM 9508 N N . ASP A 1 9 ? 11.069 -8.141 1.362 1.00 0.00 2637 ASP A N 8
ATOM 9509 C CA . ASP A 1 9 ? 12.172 -7.239 1.675 1.00 0.00 2637 ASP A CA 8
ATOM 9510 C C . ASP A 1 9 ? 11.677 -5.798 1.663 1.00 0.00 2637 ASP A C 8
ATOM 9511 O O . ASP A 1 9 ? 11.414 -5.232 0.601 1.00 0.00 2637 ASP A O 8
ATOM 9520 N N . ILE A 1 10 ? 11.524 -5.218 2.847 1.00 0.00 2638 ILE A N 8
ATOM 9521 C CA . ILE A 1 10 ? 11.030 -3.860 2.975 1.00 0.00 2638 ILE A CA 8
ATOM 9522 C C . ILE A 1 10 ? 12.007 -2.822 2.426 1.00 0.00 2638 ILE A C 8
ATOM 9523 O O . ILE A 1 10 ? 11.624 -1.680 2.193 1.00 0.00 2638 ILE A O 8
ATOM 9539 N N . ASN A 1 11 ? 13.267 -3.194 2.236 1.00 0.00 2639 ASN A N 8
ATOM 9540 C CA . ASN A 1 11 ? 14.255 -2.246 1.729 1.00 0.00 2639 ASN A CA 8
ATOM 9541 C C . ASN A 1 11 ? 14.033 -1.927 0.251 1.00 0.00 2639 ASN A C 8
ATOM 9542 O O . ASN A 1 11 ? 14.555 -0.937 -0.260 1.00 0.00 2639 ASN A O 8
ATOM 9553 N N . THR A 1 12 ? 13.276 -2.776 -0.444 1.00 0.00 2640 THR A N 8
ATOM 9554 C CA . THR A 1 12 ? 13.022 -2.576 -1.871 1.00 0.00 2640 THR A CA 8
ATOM 9555 C C . THR A 1 12 ? 11.912 -1.552 -2.131 1.00 0.00 2640 THR A C 8
ATOM 9556 O O . THR A 1 12 ? 11.316 -1.524 -3.221 1.00 0.00 2640 THR A O 8
ATOM 9567 N N . LEU A 1 13 ? 11.636 -0.700 -1.146 1.00 0.00 2641 LEU A N 8
ATOM 9568 C CA . LEU A 1 13 ? 10.618 0.317 -1.298 1.00 0.00 2641 LEU A CA 8
ATOM 9569 C C . LEU A 1 13 ? 11.174 1.530 -2.030 1.00 0.00 2641 LEU A C 8
ATOM 9570 O O . LEU A 1 13 ? 10.747 2.651 -1.782 1.00 0.00 2641 LEU A O 8
ATOM 9586 N N . THR A 1 14 ? 12.126 1.313 -2.931 1.00 0.00 2642 THR A N 8
ATOM 9587 C CA . THR A 1 14 ? 12.713 2.409 -3.688 1.00 0.00 2642 THR A CA 8
ATOM 9588 C C . THR A 1 14 ? 11.788 2.822 -4.830 1.00 0.00 2642 THR A C 8
ATOM 9589 O O . THR A 1 14 ? 12.222 3.452 -5.795 1.00 0.00 2642 THR A O 8
ATOM 9600 N N . GLY A 1 15 ? 10.512 2.454 -4.718 1.00 0.00 2643 GLY A N 8
ATOM 9601 C CA . GLY A 1 15 ? 9.550 2.780 -5.744 1.00 0.00 2643 GLY A CA 8
ATOM 9602 C C . GLY A 1 15 ? 9.121 1.554 -6.518 1.00 0.00 2643 GLY A C 8
ATOM 9603 O O . GLY A 1 15 ? 8.026 1.521 -7.087 1.00 0.00 2643 GLY A O 8
ATOM 9607 N N . GLU A 1 16 ? 10.003 0.552 -6.545 1.00 0.00 2644 GLU A N 8
ATOM 9608 C CA . GLU A 1 16 ? 9.759 -0.690 -7.270 1.00 0.00 2644 GLU A CA 8
ATOM 9609 C C . GLU A 1 16 ? 8.904 -1.691 -6.487 1.00 0.00 2644 GLU A C 8
ATOM 9610 O O . GLU A 1 16 ? 8.144 -2.445 -7.095 1.00 0.00 2644 GLU A O 8
ATOM 9622 N N . GLU A 1 17 ? 9.005 -1.718 -5.155 1.00 0.00 2645 GLU A N 8
ATOM 9623 C CA . GLU A 1 17 ? 8.201 -2.661 -4.379 1.00 0.00 2645 GLU A CA 8
ATOM 9624 C C . GLU A 1 17 ? 6.707 -2.388 -4.509 1.00 0.00 2645 GLU A C 8
ATOM 9625 O O . GLU A 1 17 ? 6.268 -1.240 -4.574 1.00 0.00 2645 GLU A O 8
ATOM 9637 N N . ARG A 1 18 ? 5.933 -3.470 -4.515 1.00 0.00 2646 ARG A N 8
ATOM 9638 C CA . ARG A 1 18 ? 4.479 -3.384 -4.602 1.00 0.00 2646 ARG A CA 8
ATOM 9639 C C . ARG A 1 18 ? 3.883 -3.593 -3.218 1.00 0.00 2646 ARG A C 8
ATOM 9640 O O . ARG A 1 18 ? 4.441 -4.336 -2.410 1.00 0.00 2646 ARG A O 8
ATOM 9661 N N . VAL A 1 19 ? 2.771 -2.928 -2.922 1.00 0.00 2647 VAL A N 8
ATOM 9662 C CA . VAL A 1 19 ? 2.154 -3.051 -1.610 1.00 0.00 2647 VAL A CA 8
ATOM 9663 C C . VAL A 1 19 ? 0.752 -3.660 -1.688 1.00 0.00 2647 VAL A C 8
ATOM 9664 O O . VAL A 1 19 ? -0.081 -3.213 -2.475 1.00 0.00 2647 VAL A O 8
ATOM 9677 N N . PRO A 1 20 ? 0.470 -4.685 -0.859 1.00 0.00 2648 PRO A N 8
ATOM 9678 C CA . PRO A 1 20 ? -0.837 -5.348 -0.828 1.00 0.00 2648 PRO A CA 8
ATOM 9679 C C . PRO A 1 20 ? -1.951 -4.430 -0.334 1.00 0.00 2648 PRO A C 8
ATOM 9680 O O . PRO A 1 20 ? -1.813 -3.755 0.691 1.00 0.00 2648 PRO A O 8
ATOM 9691 N N . VAL A 1 21 ? -3.062 -4.422 -1.065 1.00 0.00 2649 VAL A N 8
ATOM 9692 C CA . VAL A 1 21 ? -4.210 -3.601 -0.706 1.00 0.00 2649 VAL A CA 8
ATOM 9693 C C . VAL A 1 21 ? -5.404 -4.471 -0.337 1.00 0.00 2649 VAL A C 8
ATOM 9694 O O . VAL A 1 21 ? -5.624 -5.526 -0.931 1.00 0.00 2649 VAL A O 8
ATOM 9707 N N . VAL A 1 22 ? -6.170 -4.020 0.648 1.00 0.00 2650 VAL A N 8
ATOM 9708 C CA . VAL A 1 22 ? -7.344 -4.758 1.100 1.00 0.00 2650 VAL A CA 8
ATOM 9709 C C . VAL A 1 22 ? -8.603 -3.909 0.972 1.00 0.00 2650 VAL A C 8
ATOM 9710 O O . VAL A 1 22 ? -8.663 -2.795 1.493 1.00 0.00 2650 VAL A O 8
ATOM 9723 N N . ASN A 1 23 ? -9.613 -4.441 0.288 1.00 0.00 2651 ASN A N 8
ATOM 9724 C CA . ASN A 1 23 ? -10.866 -3.715 0.122 1.00 0.00 2651 ASN A CA 8
ATOM 9725 C C . ASN A 1 23 ? -11.506 -3.466 1.480 1.00 0.00 2651 ASN A C 8
ATOM 9726 O O . ASN A 1 23 ? -11.644 -4.383 2.291 1.00 0.00 2651 ASN A O 8
ATOM 9737 N N . LYS A 1 24 ? -11.870 -2.220 1.728 1.00 0.00 2652 LYS A N 8
ATOM 9738 C CA . LYS A 1 24 ? -12.470 -1.839 3.000 1.00 0.00 2652 LYS A CA 8
ATOM 9739 C C . LYS A 1 24 ? -13.845 -2.473 3.197 1.00 0.00 2652 LYS A C 8
ATOM 9740 O O . LYS A 1 24 ? -14.301 -2.626 4.331 1.00 0.00 2652 LYS A O 8
ATOM 9759 N N . ARG A 1 25 ? -14.523 -2.813 2.103 1.00 0.00 2653 ARG A N 8
ATOM 9760 C CA . ARG A 1 25 ? -15.859 -3.394 2.195 1.00 0.00 2653 ARG A CA 8
ATOM 9761 C C . ARG A 1 25 ? -15.850 -4.920 2.089 1.00 0.00 2653 ARG A C 8
ATOM 9762 O O . ARG A 1 25 ? -16.302 -5.612 3.002 1.00 0.00 2653 ARG A O 8
ATOM 9783 N N . ASN A 1 26 ? -15.367 -5.444 0.965 1.00 0.00 2654 ASN A N 8
ATOM 9784 C CA . ASN A 1 26 ? -15.350 -6.893 0.751 1.00 0.00 2654 ASN A CA 8
ATOM 9785 C C . ASN A 1 26 ? -14.088 -7.555 1.303 1.00 0.00 2654 ASN A C 8
ATOM 9786 O O . ASN A 1 26 ? -14.036 -8.779 1.427 1.00 0.00 2654 ASN A O 8
ATOM 9797 N N . GLY A 1 27 ? -13.081 -6.760 1.653 1.00 0.00 2655 GLY A N 8
ATOM 9798 C CA . GLY A 1 27 ? -11.862 -7.327 2.206 1.00 0.00 2655 GLY A CA 8
ATOM 9799 C C . GLY A 1 27 ? -10.907 -7.875 1.156 1.00 0.00 2655 GLY A C 8
ATOM 9800 O O . GLY A 1 27 ? -9.918 -8.522 1.497 1.00 0.00 2655 GLY A O 8
ATOM 9804 N N . LYS A 1 28 ? -11.190 -7.618 -0.119 1.00 0.00 2656 LYS A N 8
ATOM 9805 C CA . LYS A 1 28 ? -10.332 -8.094 -1.203 1.00 0.00 2656 LYS A CA 8
ATOM 9806 C C . LYS A 1 28 ? -8.871 -7.744 -0.938 1.00 0.00 2656 LYS A C 8
ATOM 9807 O O . LYS A 1 28 ? -8.508 -6.573 -0.896 1.00 0.00 2656 LYS A O 8
ATOM 9826 N N . LYS A 1 29 ? -8.035 -8.763 -0.779 1.00 0.00 2657 LYS A N 8
ATOM 9827 C CA . LYS A 1 29 ? -6.615 -8.552 -0.530 1.00 0.00 2657 LYS A CA 8
ATOM 9828 C C . LYS A 1 29 ? -5.785 -8.947 -1.747 1.00 0.00 2657 LYS A C 8
ATOM 9829 O O . LYS A 1 29 ? -5.966 -10.026 -2.310 1.00 0.00 2657 LYS A O 8
ATOM 9848 N N . MET A 1 30 ? -4.879 -8.064 -2.150 1.00 0.00 2658 MET A N 8
ATOM 9849 C CA . MET A 1 30 ? -4.026 -8.321 -3.306 1.00 0.00 2658 MET A CA 8
ATOM 9850 C C . MET A 1 30 ? -2.636 -7.727 -3.097 1.00 0.00 2658 MET A C 8
ATOM 9851 O O . MET A 1 30 ? -2.457 -6.511 -3.166 1.00 0.00 2658 MET A O 8
ATOM 9865 N N . GLY A 1 31 ? -1.658 -8.594 -2.847 1.00 0.00 2659 GLY A N 8
ATOM 9866 C CA . GLY A 1 31 ? -0.294 -8.140 -2.632 1.00 0.00 2659 GLY A CA 8
ATOM 9867 C C . GLY A 1 31 ? 0.696 -8.810 -3.568 1.00 0.00 2659 GLY A C 8
ATOM 9868 O O . GLY A 1 31 ? 0.915 -10.019 -3.488 1.00 0.00 2659 GLY A O 8
ATOM 9872 N N . GLY A 1 32 ? 1.291 -8.021 -4.457 1.00 0.00 2660 GLY A N 8
ATOM 9873 C CA . GLY A 1 32 ? 2.253 -8.555 -5.403 1.00 0.00 2660 GLY A CA 8
ATOM 9874 C C . GLY A 1 32 ? 2.263 -7.783 -6.708 1.00 0.00 2660 GLY A C 8
ATOM 9875 O O . GLY A 1 32 ? 2.478 -6.571 -6.716 1.00 0.00 2660 GLY A O 8
ATOM 9879 N N . ALA A 1 33 ? 2.028 -8.482 -7.813 1.00 0.00 2661 ALA A N 8
ATOM 9880 C CA . ALA A 1 33 ? 2.008 -7.851 -9.127 1.00 0.00 2661 ALA A CA 8
ATOM 9881 C C . ALA A 1 33 ? 0.711 -7.079 -9.340 1.00 0.00 2661 ALA A C 8
ATOM 9882 O O . ALA A 1 33 ? 0.710 -5.990 -9.914 1.00 0.00 2661 ALA A O 8
ATOM 9889 N N . MET A 1 34 ? -0.393 -7.650 -8.870 1.00 0.00 2662 MET A N 8
ATOM 9890 C CA . MET A 1 34 ? -1.700 -7.016 -9.004 1.00 0.00 2662 MET A CA 8
ATOM 9891 C C . MET A 1 34 ? -1.802 -5.792 -8.101 1.00 0.00 2662 MET A C 8
ATOM 9892 O O . MET A 1 34 ? -2.517 -4.839 -8.410 1.00 0.00 2662 MET A O 8
ATOM 9906 N N . ALA A 1 35 ? -1.089 -5.829 -6.981 1.00 0.00 2663 ALA A N 8
ATOM 9907 C CA . ALA A 1 35 ? -1.104 -4.725 -6.032 1.00 0.00 2663 ALA A CA 8
ATOM 9908 C C . ALA A 1 35 ? -0.374 -3.504 -6.585 1.00 0.00 2663 ALA A C 8
ATOM 9909 O O . ALA A 1 35 ? 0.522 -3.626 -7.421 1.00 0.00 2663 ALA A O 8
ATOM 9916 N N . PRO A 1 36 ? -0.764 -2.305 -6.125 1.00 0.00 2664 PRO A N 8
ATOM 9917 C CA . PRO A 1 36 ? -0.161 -1.039 -6.572 1.00 0.00 2664 PRO A CA 8
ATOM 9918 C C . PRO A 1 36 ? 1.327 -0.930 -6.238 1.00 0.00 2664 PRO A C 8
ATOM 9919 O O . PRO A 1 36 ? 1.784 -1.451 -5.221 1.00 0.00 2664 PRO A O 8
ATOM 9930 N N . PRO A 1 37 ? 2.104 -0.239 -7.098 1.00 0.00 2665 PRO A N 8
ATOM 9931 C CA . PRO A 1 37 ? 3.539 -0.052 -6.897 1.00 0.00 2665 PRO A CA 8
ATOM 9932 C C . PRO A 1 37 ? 3.852 1.166 -6.028 1.00 0.00 2665 PRO A C 8
ATOM 9933 O O . PRO A 1 37 ? 3.165 2.184 -6.094 1.00 0.00 2665 PRO A O 8
ATOM 9944 N N . MET A 1 38 ? 4.882 1.039 -5.198 1.00 0.00 2666 MET A N 8
ATOM 9945 C CA . MET A 1 38 ? 5.289 2.107 -4.284 1.00 0.00 2666 MET A CA 8
ATOM 9946 C C . MET A 1 38 ? 5.268 3.491 -4.939 1.00 0.00 2666 MET A C 8
ATOM 9947 O O . MET A 1 38 ? 4.659 4.421 -4.408 1.00 0.00 2666 MET A O 8
ATOM 9961 N N . LYS A 1 39 ? 5.962 3.640 -6.066 1.00 0.00 2667 LYS A N 8
ATOM 9962 C CA . LYS A 1 39 ? 6.036 4.937 -6.743 1.00 0.00 2667 LYS A CA 8
ATOM 9963 C C . LYS A 1 39 ? 4.705 5.381 -7.364 1.00 0.00 2667 LYS A C 8
ATOM 9964 O O . LYS A 1 39 ? 4.611 6.490 -7.889 1.00 0.00 2667 LYS A O 8
ATOM 9983 N N . ASP A 1 40 ? 3.680 4.533 -7.314 1.00 0.00 2668 ASP A N 8
ATOM 9984 C CA . ASP A 1 40 ? 2.381 4.893 -7.891 1.00 0.00 2668 ASP A CA 8
ATOM 9985 C C . ASP A 1 40 ? 1.226 4.612 -6.926 1.00 0.00 2668 ASP A C 8
ATOM 9986 O O . ASP A 1 40 ? 0.056 4.735 -7.294 1.00 0.00 2668 ASP A O 8
ATOM 9995 N N . LEU A 1 41 ? 1.557 4.232 -5.696 1.00 0.00 2669 LEU A N 8
ATOM 9996 C CA . LEU A 1 41 ? 0.545 3.929 -4.686 1.00 0.00 2669 LEU A CA 8
ATOM 9997 C C . LEU A 1 41 ? -0.521 5.023 -4.581 1.00 0.00 2669 LEU A C 8
ATOM 9998 O O . LEU A 1 41 ? -1.702 4.720 -4.448 1.00 0.00 2669 LEU A O 8
ATOM 10014 N N . PRO A 1 42 ? -0.126 6.311 -4.610 1.00 0.00 2670 PRO A N 8
ATOM 10015 C CA . PRO A 1 42 ? -1.072 7.433 -4.485 1.00 0.00 2670 PRO A CA 8
ATOM 10016 C C . PRO A 1 42 ? -2.062 7.529 -5.645 1.00 0.00 2670 PRO A C 8
ATOM 10017 O O . PRO A 1 42 ? -3.193 7.999 -5.475 1.00 0.00 2670 PRO A O 8
ATOM 10028 N N . ARG A 1 43 ? -1.660 7.043 -6.810 1.00 0.00 2671 ARG A N 8
ATOM 10029 C CA . ARG A 1 43 ? -2.539 7.059 -7.970 1.00 0.00 2671 ARG A CA 8
ATOM 10030 C C . ARG A 1 43 ? -3.546 5.931 -7.855 1.00 0.00 2671 ARG A C 8
ATOM 10031 O O . ARG A 1 43 ? -4.747 6.124 -8.042 1.00 0.00 2671 ARG A O 8
ATOM 10052 N N . TRP A 1 44 ? -3.039 4.756 -7.528 1.00 0.00 2672 TRP A N 8
ATOM 10053 C CA . TRP A 1 44 ? -3.872 3.579 -7.363 1.00 0.00 2672 TRP A CA 8
ATOM 10054 C C . TRP A 1 44 ? -4.771 3.718 -6.140 1.00 0.00 2672 TRP A C 8
ATOM 10055 O O . TRP A 1 44 ? -5.914 3.261 -6.145 1.00 0.00 2672 TRP A O 8
ATOM 10076 N N . LEU A 1 45 ? -4.254 4.362 -5.092 1.00 0.00 2673 LEU A N 8
ATOM 10077 C CA . LEU A 1 45 ? -5.018 4.566 -3.870 1.00 0.00 2673 LEU A CA 8
ATOM 10078 C C . LEU A 1 45 ? -6.062 5.654 -4.050 1.00 0.00 2673 LEU A C 8
ATOM 10079 O O . LEU A 1 45 ? -7.128 5.601 -3.438 1.00 0.00 2673 LEU A O 8
ATOM 10095 N N . GLU A 1 46 ? -5.785 6.617 -4.929 1.00 0.00 2674 GLU A N 8
ATOM 10096 C CA . GLU A 1 46 ? -6.755 7.664 -5.202 1.00 0.00 2674 GLU A CA 8
ATOM 10097 C C . GLU A 1 46 ? -7.794 7.125 -6.183 1.00 0.00 2674 GLU A C 8
ATOM 10098 O O . GLU A 1 46 ? -8.927 7.603 -6.243 1.00 0.00 2674 GLU A O 8
ATOM 10110 N N . GLU A 1 47 ? -7.380 6.111 -6.945 1.00 0.00 2675 GLU A N 8
ATOM 10111 C CA . GLU A 1 47 ? -8.238 5.467 -7.928 1.00 0.00 2675 GLU A CA 8
ATOM 10112 C C . GLU A 1 47 ? -9.079 4.358 -7.297 1.00 0.00 2675 GLU A C 8
ATOM 10113 O O . GLU A 1 47 ? -10.126 3.988 -7.828 1.00 0.00 2675 GLU A O 8
ATOM 10125 N N . ASN A 1 48 ? -8.619 3.823 -6.166 1.00 0.00 2676 ASN A N 8
ATOM 10126 C CA . ASN A 1 48 ? -9.344 2.753 -5.487 1.00 0.00 2676 ASN A CA 8
ATOM 10127 C C . ASN A 1 48 ? -9.732 3.158 -4.065 1.00 0.00 2676 ASN A C 8
ATOM 10128 O O . ASN A 1 48 ? -9.095 2.741 -3.098 1.00 0.00 2676 ASN A O 8
ATOM 10139 N N . PRO A 1 49 ? -10.791 3.973 -3.918 1.00 0.00 2677 PRO A N 8
ATOM 10140 C CA . PRO A 1 49 ? -11.264 4.425 -2.606 1.00 0.00 2677 PRO A CA 8
ATOM 10141 C C . PRO A 1 49 ? -11.790 3.272 -1.759 1.00 0.00 2677 PRO A C 8
ATOM 10142 O O . PRO A 1 49 ? -11.826 3.357 -0.532 1.00 0.00 2677 PRO A O 8
ATOM 10153 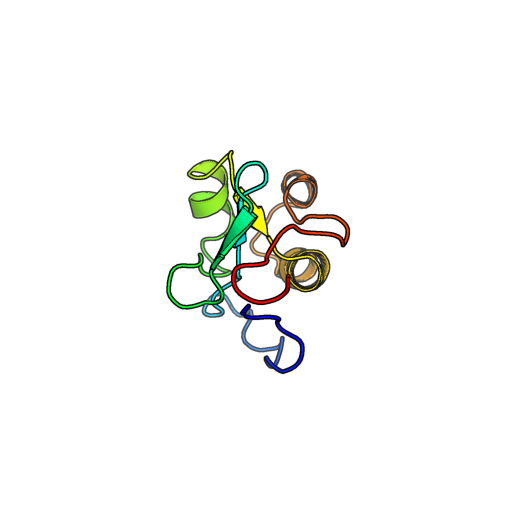N N . GLU A 1 50 ? -12.199 2.196 -2.423 1.00 0.00 2678 GLU A N 8
ATOM 10154 C CA . GLU A 1 50 ? -12.728 1.025 -1.734 1.00 0.00 2678 GLU A CA 8
ATOM 10155 C C . GLU A 1 50 ? -11.608 0.146 -1.184 1.00 0.00 2678 GLU A C 8
ATOM 10156 O O . GLU A 1 50 ? -11.871 -0.868 -0.538 1.00 0.00 2678 GLU A O 8
ATOM 10168 N N . PHE A 1 51 ? -10.358 0.521 -1.452 1.00 0.00 2679 PHE A N 8
ATOM 10169 C CA . PHE A 1 51 ? -9.224 -0.265 -0.985 1.00 0.00 2679 PHE A CA 8
ATOM 10170 C C . PHE A 1 51 ? -8.300 0.542 -0.083 1.00 0.00 2679 PHE A C 8
ATOM 10171 O O . PHE A 1 51 ? -8.286 1.772 -0.114 1.00 0.00 2679 PHE A O 8
ATOM 10188 N N . ALA A 1 52 ? -7.521 -0.181 0.713 1.00 0.00 2680 ALA A N 8
ATOM 10189 C CA . ALA A 1 52 ? -6.569 0.425 1.632 1.00 0.00 2680 ALA A CA 8
ATOM 10190 C C . ALA A 1 52 ? -5.299 -0.416 1.687 1.00 0.00 2680 ALA A C 8
ATOM 10191 O O . ALA A 1 52 ? -5.228 -1.469 1.054 1.00 0.00 2680 ALA A O 8
ATOM 10198 N N . VAL A 1 53 ? -4.287 0.045 2.417 1.00 0.00 2681 VAL A N 8
ATOM 10199 C CA . VAL A 1 53 ? -3.024 -0.682 2.504 1.00 0.00 2681 VAL A CA 8
ATOM 10200 C C . VAL A 1 53 ? -2.944 -1.564 3.747 1.00 0.00 2681 VAL A C 8
ATOM 10201 O O . VAL A 1 53 ? -3.403 -1.182 4.820 1.00 0.00 2681 VAL A O 8
ATOM 10214 N N . ALA A 1 54 ? -2.356 -2.751 3.590 1.00 0.00 2682 ALA A N 8
ATOM 10215 C CA . ALA A 1 54 ? -2.216 -3.693 4.701 1.00 0.00 2682 ALA A CA 8
ATOM 10216 C C . ALA A 1 54 ? -1.593 -3.026 5.932 1.00 0.00 2682 ALA A C 8
ATOM 10217 O O . ALA A 1 54 ? -0.846 -2.054 5.815 1.00 0.00 2682 ALA A O 8
ATOM 10224 N N . PRO A 1 55 ? -1.906 -3.546 7.134 1.00 0.00 2683 PRO A N 8
ATOM 10225 C CA . PRO A 1 55 ? -1.402 -3.010 8.408 1.00 0.00 2683 PRO A CA 8
ATOM 10226 C C . PRO A 1 55 ? 0.115 -2.820 8.439 1.00 0.00 2683 PRO A C 8
ATOM 10227 O O . PRO A 1 55 ? 0.599 -1.728 8.725 1.00 0.00 2683 PRO A O 8
ATOM 10238 N N . ASP A 1 56 ? 0.864 -3.882 8.150 1.00 0.00 2684 ASP A N 8
ATOM 10239 C CA . ASP A 1 56 ? 2.326 -3.804 8.157 1.00 0.00 2684 ASP A CA 8
ATOM 10240 C C . ASP A 1 56 ? 2.817 -2.902 7.032 1.00 0.00 2684 ASP A C 8
ATOM 10241 O O . ASP A 1 56 ? 3.953 -2.396 7.045 1.00 0.00 2684 ASP A O 8
ATOM 10250 N N . TRP A 1 57 ? 1.932 -2.648 6.081 1.00 0.00 2685 TRP A N 8
ATOM 10251 C CA . TRP A 1 57 ? 2.256 -1.776 4.986 1.00 0.00 2685 TRP A CA 8
ATOM 10252 C C . TRP A 1 57 ? 1.912 -0.342 5.358 1.00 0.00 2685 TRP A C 8
ATOM 10253 O O . TRP A 1 57 ? 2.323 0.597 4.692 1.00 0.00 2685 TRP A O 8
ATOM 10274 N N . THR A 1 58 ? 1.207 -0.178 6.475 1.00 0.00 2686 THR A N 8
ATOM 10275 C CA . THR A 1 58 ? 0.889 1.146 6.973 1.00 0.00 2686 THR A CA 8
ATOM 10276 C C . THR A 1 58 ? 2.198 1.796 7.391 1.00 0.00 2686 THR A C 8
ATOM 10277 O O . THR A 1 58 ? 2.461 2.960 7.091 1.00 0.00 2686 THR A O 8
ATOM 10288 N N . ASP A 1 59 ? 3.029 1.003 8.068 1.00 0.00 2687 ASP A N 8
ATOM 10289 C CA . ASP A 1 59 ? 4.330 1.463 8.513 1.00 0.00 2687 ASP A CA 8
ATOM 10290 C C . ASP A 1 59 ? 5.274 1.533 7.323 1.00 0.00 2687 ASP A C 8
ATOM 10291 O O . ASP A 1 59 ? 5.905 2.564 7.089 1.00 0.00 2687 ASP A O 8
ATOM 10300 N N . ILE A 1 60 ? 5.365 0.442 6.552 1.00 0.00 2688 ILE A N 8
ATOM 10301 C CA . ILE A 1 60 ? 6.234 0.432 5.379 1.00 0.00 2688 ILE A CA 8
ATOM 10302 C C . ILE A 1 60 ? 5.889 1.596 4.445 1.00 0.00 2688 ILE A C 8
ATOM 10303 O O . ILE A 1 60 ? 6.734 2.442 4.141 1.00 0.00 2688 ILE A O 8
ATOM 10319 N N . VAL A 1 61 ? 4.637 1.635 4.005 1.00 0.00 2689 VAL A N 8
ATOM 10320 C CA . VAL A 1 61 ? 4.167 2.689 3.118 1.00 0.00 2689 VAL A CA 8
ATOM 10321 C C . VAL A 1 61 ? 4.419 4.066 3.727 1.00 0.00 2689 VAL A C 8
ATOM 10322 O O . VAL A 1 61 ? 4.853 4.988 3.040 1.00 0.00 2689 VAL A O 8
ATOM 10335 N N . LYS A 1 62 ? 4.154 4.209 5.020 1.00 0.00 2690 LYS A N 8
ATOM 10336 C CA . LYS A 1 62 ? 4.378 5.484 5.690 1.00 0.00 2690 LYS A CA 8
ATOM 10337 C C . LYS A 1 62 ? 5.799 5.976 5.417 1.00 0.00 2690 LYS A C 8
ATOM 10338 O O . LYS A 1 62 ? 6.005 7.117 5.007 1.00 0.00 2690 LYS A O 8
ATOM 10357 N N . GLN A 1 63 ? 6.771 5.088 5.612 1.00 0.00 2691 GLN A N 8
ATOM 10358 C CA . GLN A 1 63 ? 8.176 5.394 5.356 1.00 0.00 2691 GLN A CA 8
ATOM 10359 C C . GLN A 1 63 ? 8.475 5.421 3.853 1.00 0.00 2691 GLN A C 8
ATOM 10360 O O . GLN A 1 63 ? 9.517 5.916 3.426 1.00 0.00 2691 GLN A O 8
ATOM 10374 N N . SER A 1 64 ? 7.555 4.868 3.062 1.00 0.00 2692 SER A N 8
ATOM 10375 C CA . SER A 1 64 ? 7.705 4.800 1.607 1.00 0.00 2692 SER A CA 8
ATOM 10376 C C . SER A 1 64 ? 8.153 6.119 0.997 1.00 0.00 2692 SER A C 8
ATOM 10377 O O . SER A 1 64 ? 8.959 6.142 0.070 1.00 0.00 2692 SER A O 8
ATOM 10385 N N . GLY A 1 65 ? 7.612 7.211 1.502 1.00 0.00 2693 GLY A N 8
ATOM 10386 C CA . GLY A 1 65 ? 7.953 8.507 0.958 1.00 0.00 2693 GLY A CA 8
ATOM 10387 C C . GLY A 1 65 ? 7.229 8.779 -0.353 1.00 0.00 2693 GLY A C 8
ATOM 10388 O O . GLY A 1 65 ? 7.203 9.915 -0.826 1.00 0.00 2693 GLY A O 8
ATOM 10392 N N . PHE A 1 66 ? 6.625 7.735 -0.940 1.00 0.00 2694 PHE A N 8
ATOM 10393 C CA . PHE A 1 66 ? 5.890 7.887 -2.193 1.00 0.00 2694 PHE A CA 8
ATOM 10394 C C . PHE A 1 66 ? 4.450 8.246 -1.918 1.00 0.00 2694 PHE A C 8
ATOM 10395 O O . PHE A 1 66 ? 3.799 8.876 -2.753 1.00 0.00 2694 PHE A O 8
ATOM 10412 N N . VAL A 1 67 ? 3.936 7.859 -0.753 1.00 0.00 2695 VAL A N 8
ATOM 10413 C CA . VAL A 1 67 ? 2.550 8.176 -0.419 1.00 0.00 2695 VAL A CA 8
ATOM 10414 C C . VAL A 1 67 ? 2.471 9.360 0.544 1.00 0.00 2695 VAL A C 8
ATOM 10415 O O . VAL A 1 67 ? 3.222 9.425 1.518 1.00 0.00 2695 VAL A O 8
ATOM 10428 N N . PRO A 1 68 ? 1.556 10.314 0.290 1.00 0.00 2696 PRO A N 8
ATOM 10429 C CA . PRO A 1 68 ? 1.386 11.492 1.148 1.00 0.00 2696 PRO A CA 8
ATOM 10430 C C . PRO A 1 68 ? 0.820 11.135 2.516 1.00 0.00 2696 PRO A C 8
ATOM 10431 O O . PRO A 1 68 ? -0.127 10.355 2.623 1.00 0.00 2696 PRO A O 8
ATOM 10442 N N . GLU A 1 69 ? 1.408 11.708 3.563 1.00 0.00 2697 GLU A N 8
ATOM 10443 C CA . GLU A 1 69 ? 0.963 11.446 4.927 1.00 0.00 2697 GLU A CA 8
ATOM 10444 C C . GLU A 1 69 ? -0.539 11.668 5.067 1.00 0.00 2697 GLU A C 8
ATOM 10445 O O . GLU A 1 69 ? -1.188 11.064 5.920 1.00 0.00 2697 GLU A O 8
ATOM 10457 N N . SER A 1 70 ? -1.089 12.532 4.222 1.00 0.00 2698 SER A N 8
ATOM 10458 C CA . SER A 1 70 ? -2.516 12.821 4.254 1.00 0.00 2698 SER A CA 8
ATOM 10459 C C . SER A 1 70 ? -3.324 11.553 3.995 1.00 0.00 2698 SER A C 8
ATOM 10460 O O . SER A 1 70 ? -4.419 11.381 4.531 1.00 0.00 2698 SER A O 8
ATOM 10468 N N . MET A 1 71 ? -2.774 10.670 3.167 1.00 0.00 2699 MET A N 8
ATOM 10469 C CA . MET A 1 71 ? -3.440 9.417 2.831 1.00 0.00 2699 MET A CA 8
ATOM 10470 C C . MET A 1 71 ? -3.065 8.298 3.803 1.00 0.00 2699 MET A C 8
ATOM 10471 O O . MET A 1 71 ? -3.541 7.171 3.669 1.00 0.00 2699 MET A O 8
ATOM 10485 N N . PHE A 1 72 ? -2.223 8.610 4.785 1.00 0.00 2700 PHE A N 8
ATOM 10486 C CA . PHE A 1 72 ? -1.810 7.613 5.770 1.00 0.00 2700 PHE A CA 8
ATOM 10487 C C . PHE A 1 72 ? -3.019 7.043 6.514 1.00 0.00 2700 PHE A C 8
ATOM 10488 O O . PHE A 1 72 ? -2.936 5.977 7.124 1.00 0.00 2700 PHE A O 8
ATOM 10505 N N . ASP A 1 73 ? -4.140 7.759 6.461 1.00 0.00 2701 ASP A N 8
ATOM 10506 C CA . ASP A 1 73 ? -5.361 7.322 7.131 1.00 0.00 2701 ASP A CA 8
ATOM 10507 C C . ASP A 1 73 ? -5.942 6.075 6.467 1.00 0.00 2701 ASP A C 8
ATOM 10508 O O . ASP A 1 73 ? -6.704 5.330 7.083 1.00 0.00 2701 ASP A O 8
ATOM 10517 N N . ARG A 1 74 ? -5.575 5.852 5.209 1.00 0.00 2702 ARG A N 8
ATOM 10518 C CA . ARG A 1 74 ? -6.054 4.693 4.460 1.00 0.00 2702 ARG A CA 8
ATOM 10519 C C . ARG A 1 74 ? -5.088 3.516 4.586 1.00 0.00 2702 ARG A C 8
ATOM 10520 O O . ARG A 1 74 ? -5.281 2.470 3.969 1.00 0.00 2702 ARG A O 8
ATOM 10541 N N . LEU A 1 75 ? -4.036 3.708 5.373 1.00 0.00 2703 LEU A N 8
ATOM 10542 C CA . LEU A 1 75 ? -3.019 2.679 5.573 1.00 0.00 2703 LEU A CA 8
ATOM 10543 C C . LEU A 1 75 ? -3.438 1.634 6.615 1.00 0.00 2703 LEU A C 8
ATOM 10544 O O . LEU A 1 75 ? -2.594 0.930 7.160 1.00 0.00 2703 LEU A O 8
ATOM 10560 N N . LEU A 1 76 ? -4.735 1.527 6.889 1.00 0.00 2704 LEU A N 8
ATOM 10561 C CA . LEU A 1 76 ? -5.228 0.557 7.868 1.00 0.00 2704 LEU A CA 8
ATOM 10562 C C . LEU A 1 76 ? -4.707 0.872 9.264 1.00 0.00 2704 LEU A C 8
ATOM 10563 O O . LEU A 1 76 ? -3.694 1.555 9.424 1.00 0.00 2704 LEU A O 8
ATOM 10579 N N . THR A 1 77 ? -5.410 0.369 10.273 1.00 0.00 2705 THR A N 8
ATOM 10580 C CA . THR A 1 77 ? -5.031 0.591 11.661 1.00 0.00 2705 THR A CA 8
ATOM 10581 C C . THR A 1 77 ? -4.829 -0.732 12.393 1.00 0.00 2705 THR A C 8
ATOM 10582 O O . THR A 1 77 ? -5.123 -0.845 13.583 1.00 0.00 2705 THR A O 8
ATOM 10593 N N . GLY A 1 78 ? -4.311 -1.729 11.678 1.00 0.00 2706 GLY A N 8
ATOM 10594 C CA . GLY A 1 78 ? -4.064 -3.023 12.287 1.00 0.00 2706 GLY A CA 8
ATOM 10595 C C . GLY A 1 78 ? -4.869 -4.148 11.661 1.00 0.00 2706 GLY A C 8
ATOM 10596 O O . GLY A 1 78 ? -4.416 -4.782 10.707 1.00 0.00 2706 GLY A O 8
ATOM 10600 N N . PRO A 1 79 ? -6.069 -4.436 12.192 1.00 0.00 2707 PRO A N 8
ATOM 10601 C CA . PRO A 1 79 ? -6.925 -5.514 11.684 1.00 0.00 2707 PRO A CA 8
ATOM 10602 C C . PRO A 1 79 ? -7.435 -5.267 10.266 1.00 0.00 2707 PRO A C 8
ATOM 10603 O O . PRO A 1 79 ? -7.490 -4.129 9.799 1.00 0.00 2707 PRO A O 8
ATOM 10614 N N . VAL A 1 80 ? -7.816 -6.352 9.600 1.00 0.00 2708 VAL A N 8
ATOM 10615 C CA . VAL A 1 80 ? -8.339 -6.297 8.244 1.00 0.00 2708 VAL A CA 8
ATOM 10616 C C . VAL A 1 80 ? -9.191 -7.525 7.966 1.00 0.00 2708 VAL A C 8
ATOM 10617 O O . VAL A 1 80 ? -9.082 -8.539 8.654 1.00 0.00 2708 VAL A O 8
ATOM 10630 N N . VAL A 1 81 ? -10.041 -7.424 6.959 1.00 0.00 2709 VAL A N 8
ATOM 10631 C CA . VAL A 1 81 ? -10.917 -8.531 6.598 1.00 0.00 2709 VAL A CA 8
ATOM 10632 C C . VAL A 1 81 ? -10.464 -9.208 5.307 1.00 0.00 2709 VAL A C 8
ATOM 10633 O O . VAL A 1 81 ? -10.490 -8.605 4.235 1.00 0.00 2709 VAL A O 8
ATOM 10646 N N . ARG A 1 82 ? -10.051 -10.466 5.421 1.00 0.00 2710 ARG A N 8
ATOM 10647 C CA . ARG A 1 82 ? -9.595 -11.229 4.265 1.00 0.00 2710 ARG A CA 8
ATOM 10648 C C . ARG A 1 82 ? -10.123 -12.659 4.315 1.00 0.00 2710 ARG A C 8
ATOM 10649 O O . ARG A 1 82 ? -9.936 -13.369 5.302 1.00 0.00 2710 ARG A O 8
ATOM 10670 N N . GLY A 1 83 ? -10.788 -13.076 3.241 1.00 0.00 2711 GLY A N 8
ATOM 10671 C CA . GLY A 1 83 ? -11.336 -14.418 3.181 1.00 0.00 2711 GLY A CA 8
ATOM 10672 C C . GLY A 1 83 ? -11.118 -15.073 1.832 1.00 0.00 2711 GLY A C 8
ATOM 10673 O O . GLY A 1 83 ? -10.430 -16.089 1.732 1.00 0.00 2711 GLY A O 8
ATOM 10677 N N . GLU A 1 84 ? -11.706 -14.492 0.791 1.00 0.00 2712 GLU A N 8
ATOM 10678 C CA . GLU A 1 84 ? -11.573 -15.026 -0.559 1.00 0.00 2712 GLU A CA 8
ATOM 10679 C C . GLU A 1 84 ? -10.133 -14.914 -1.048 1.00 0.00 2712 GLU A C 8
ATOM 10680 O O . GLU A 1 84 ? -9.557 -13.826 -1.070 1.00 0.00 2712 GLU A O 8
ATOM 10692 N N . GLY A 1 85 ? -9.557 -16.045 -1.441 1.00 0.00 2713 GLY A N 8
ATOM 10693 C CA . GLY A 1 85 ? -8.189 -16.052 -1.924 1.00 0.00 2713 GLY A CA 8
ATOM 10694 C C . GLY A 1 85 ? -7.554 -17.426 -1.852 1.00 0.00 2713 GLY A C 8
ATOM 10695 O O . GLY A 1 85 ? -6.996 -17.914 -2.835 1.00 0.00 2713 GLY A O 8
ATOM 10699 N N . ALA A 1 86 ? -7.637 -18.053 -0.682 1.00 0.00 2714 ALA A N 8
ATOM 10700 C CA . ALA A 1 86 ? -7.067 -19.380 -0.483 1.00 0.00 2714 ALA A CA 8
ATOM 10701 C C . ALA A 1 86 ? -8.132 -20.372 -0.029 1.00 0.00 2714 ALA A C 8
ATOM 10702 O O . ALA A 1 86 ? -8.281 -21.446 -0.609 1.00 0.00 2714 ALA A O 8
ATOM 10709 N N . SER A 1 87 ? -8.872 -20.003 1.012 1.00 0.00 2715 SER A N 8
ATOM 10710 C CA . SER A 1 87 ? -9.924 -20.861 1.545 1.00 0.00 2715 SER A CA 8
ATOM 10711 C C . SER A 1 87 ? -11.252 -20.591 0.845 1.00 0.00 2715 SER A C 8
ATOM 10712 O O . SER A 1 87 ? -11.888 -21.564 0.390 1.00 0.00 2715 SER A O 8
ATOM 10721 N N . GLY A 1 1 ? 5.141 -10.327 -2.425 1.00 0.00 2629 GLY A N 9
ATOM 10722 C CA . GLY A 1 1 ? 5.332 -11.799 -2.304 1.00 0.00 2629 GLY A CA 9
ATOM 10723 C C . GLY A 1 1 ? 4.019 -12.558 -2.316 1.00 0.00 2629 GLY A C 9
ATOM 10724 O O . GLY A 1 1 ? 3.232 -12.435 -3.254 1.00 0.00 2629 GLY A O 9
ATOM 10730 N N . SER A 1 2 ? 3.783 -13.346 -1.272 1.00 0.00 2630 SER A N 9
ATOM 10731 C CA . SER A 1 2 ? 2.558 -14.129 -1.165 1.00 0.00 2630 SER A CA 9
ATOM 10732 C C . SER A 1 2 ? 1.371 -13.239 -0.821 1.00 0.00 2630 SER A C 9
ATOM 10733 O O . SER A 1 2 ? 0.437 -13.095 -1.610 1.00 0.00 2630 SER A O 9
ATOM 10741 N N . ARG A 1 3 ? 1.416 -12.644 0.363 1.00 0.00 2631 ARG A N 9
ATOM 10742 C CA . ARG A 1 3 ? 0.346 -11.763 0.822 1.00 0.00 2631 ARG A CA 9
ATOM 10743 C C . ARG A 1 3 ? 0.878 -10.739 1.816 1.00 0.00 2631 ARG A C 9
ATOM 10744 O O . ARG A 1 3 ? 0.860 -9.535 1.557 1.00 0.00 2631 ARG A O 9
ATOM 10765 N N . ASN A 1 4 ? 1.350 -11.230 2.953 1.00 0.00 2632 ASN A N 9
ATOM 10766 C CA . ASN A 1 4 ? 1.890 -10.366 3.996 1.00 0.00 2632 ASN A CA 9
ATOM 10767 C C . ASN A 1 4 ? 3.375 -10.092 3.767 1.00 0.00 2632 ASN A C 9
ATOM 10768 O O . ASN A 1 4 ? 4.074 -10.893 3.147 1.00 0.00 2632 ASN A O 9
ATOM 10779 N N . PRO A 1 5 ? 3.876 -8.949 4.268 1.00 0.00 2633 PRO A N 9
ATOM 10780 C CA . PRO A 1 5 ? 5.278 -8.565 4.121 1.00 0.00 2633 PRO A CA 9
ATOM 10781 C C . PRO A 1 5 ? 6.165 -9.141 5.222 1.00 0.00 2633 PRO A C 9
ATOM 10782 O O . PRO A 1 5 ? 7.147 -8.520 5.627 1.00 0.00 2633 PRO A O 9
ATOM 10793 N N . ASN A 1 6 ? 5.814 -10.330 5.703 1.00 0.00 2634 ASN A N 9
ATOM 10794 C CA . ASN A 1 6 ? 6.580 -10.985 6.757 1.00 0.00 2634 ASN A CA 9
ATOM 10795 C C . ASN A 1 6 ? 7.809 -11.696 6.192 1.00 0.00 2634 ASN A C 9
ATOM 10796 O O . ASN A 1 6 ? 8.579 -12.300 6.938 1.00 0.00 2634 ASN A O 9
ATOM 10807 N N . LYS A 1 7 ? 7.992 -11.624 4.874 1.00 0.00 2635 LYS A N 9
ATOM 10808 C CA . LYS A 1 7 ? 9.132 -12.266 4.230 1.00 0.00 2635 LYS A CA 9
ATOM 10809 C C . LYS A 1 7 ? 9.637 -11.445 3.043 1.00 0.00 2635 LYS A C 9
ATOM 10810 O O . LYS A 1 7 ? 10.330 -11.966 2.170 1.00 0.00 2635 LYS A O 9
ATOM 10829 N N . LEU A 1 8 ? 9.290 -10.160 3.017 1.00 0.00 2636 LEU A N 9
ATOM 10830 C CA . LEU A 1 8 ? 9.715 -9.276 1.936 1.00 0.00 2636 LEU A CA 9
ATOM 10831 C C . LEU A 1 8 ? 10.605 -8.158 2.466 1.00 0.00 2636 LEU A C 9
ATOM 10832 O O . LEU A 1 8 ? 10.151 -7.300 3.222 1.00 0.00 2636 LEU A O 9
ATOM 10848 N N . ASP A 1 9 ? 11.875 -8.164 2.063 1.00 0.00 2637 ASP A N 9
ATOM 10849 C CA . ASP A 1 9 ? 12.817 -7.139 2.500 1.00 0.00 2637 ASP A CA 9
ATOM 10850 C C . ASP A 1 9 ? 12.246 -5.746 2.251 1.00 0.00 2637 ASP A C 9
ATOM 10851 O O . ASP A 1 9 ? 12.173 -5.286 1.113 1.00 0.00 2637 ASP A O 9
ATOM 10860 N N . ILE A 1 10 ? 11.815 -5.097 3.325 1.00 0.00 2638 ILE A N 9
ATOM 10861 C CA . ILE A 1 10 ? 11.217 -3.776 3.242 1.00 0.00 2638 ILE A CA 9
ATOM 10862 C C . ILE A 1 10 ? 12.125 -2.733 2.585 1.00 0.00 2638 ILE A C 9
ATOM 10863 O O . ILE A 1 10 ? 11.728 -1.580 2.449 1.00 0.00 2638 ILE A O 9
ATOM 10879 N N . ASN A 1 11 ? 13.340 -3.103 2.191 1.00 0.00 2639 ASN A N 9
ATOM 10880 C CA . ASN A 1 11 ? 14.247 -2.142 1.567 1.00 0.00 2639 ASN A CA 9
ATOM 10881 C C . ASN A 1 11 ? 13.915 -1.922 0.087 1.00 0.00 2639 ASN A C 9
ATOM 10882 O O . ASN A 1 11 ? 14.386 -0.961 -0.521 1.00 0.00 2639 ASN A O 9
ATOM 10893 N N . THR A 1 12 ? 13.122 -2.824 -0.495 1.00 0.00 2640 THR A N 9
ATOM 10894 C CA . THR A 1 12 ? 12.759 -2.722 -1.913 1.00 0.00 2640 THR A CA 9
ATOM 10895 C C . THR A 1 12 ? 11.643 -1.696 -2.166 1.00 0.00 2640 THR A C 9
ATOM 10896 O O . THR A 1 12 ? 11.007 -1.692 -3.236 1.00 0.00 2640 THR A O 9
ATOM 10907 N N . LEU A 1 13 ? 11.409 -0.809 -1.197 1.00 0.00 2641 LEU A N 9
ATOM 10908 C CA . LEU A 1 13 ? 10.394 0.216 -1.346 1.00 0.00 2641 LEU A CA 9
ATOM 10909 C C . LEU A 1 13 ? 10.957 1.425 -2.077 1.00 0.00 2641 LEU A C 9
ATOM 10910 O O . LEU A 1 13 ? 10.540 2.550 -1.830 1.00 0.00 2641 LEU A O 9
ATOM 10926 N N . THR A 1 14 ? 11.902 1.198 -2.982 1.00 0.00 2642 THR A N 9
ATOM 10927 C CA . THR A 1 14 ? 12.493 2.290 -3.740 1.00 0.00 2642 THR A CA 9
ATOM 10928 C C . THR A 1 14 ? 11.560 2.723 -4.868 1.00 0.00 2642 THR A C 9
ATOM 10929 O O . THR A 1 14 ? 11.970 3.434 -5.786 1.00 0.00 2642 THR A O 9
ATOM 10940 N N . GLY A 1 15 ? 10.303 2.281 -4.801 1.00 0.00 2643 GLY A N 9
ATOM 10941 C CA . GLY A 1 15 ? 9.340 2.624 -5.824 1.00 0.00 2643 GLY A CA 9
ATOM 10942 C C . GLY A 1 15 ? 8.909 1.409 -6.619 1.00 0.00 2643 GLY A C 9
ATOM 10943 O O . GLY A 1 15 ? 7.866 1.429 -7.276 1.00 0.00 2643 GLY A O 9
ATOM 10947 N N . GLU A 1 16 ? 9.731 0.357 -6.565 1.00 0.00 2644 GLU A N 9
ATOM 10948 C CA . GLU A 1 16 ? 9.466 -0.877 -7.295 1.00 0.00 2644 GLU A CA 9
ATOM 10949 C C . GLU A 1 16 ? 8.608 -1.866 -6.503 1.00 0.00 2644 GLU A C 9
ATOM 10950 O O . GLU A 1 16 ? 7.865 -2.645 -7.100 1.00 0.00 2644 GLU A O 9
ATOM 10962 N N . GLU A 1 17 ? 8.691 -1.851 -5.169 1.00 0.00 2645 GLU A N 9
ATOM 10963 C CA . GLU A 1 17 ? 7.891 -2.772 -4.361 1.00 0.00 2645 GLU A CA 9
ATOM 10964 C C . GLU A 1 17 ? 6.411 -2.745 -4.750 1.00 0.00 2645 GLU A C 9
ATOM 10965 O O . GLU A 1 17 ? 5.870 -1.699 -5.109 1.00 0.00 2645 GLU A O 9
ATOM 10977 N N . ARG A 1 18 ? 5.762 -3.904 -4.648 1.00 0.00 2646 ARG A N 9
ATOM 10978 C CA . ARG A 1 18 ? 4.339 -4.027 -4.958 1.00 0.00 2646 ARG A CA 9
ATOM 10979 C C . ARG A 1 18 ? 3.537 -4.102 -3.662 1.00 0.00 2646 ARG A C 9
ATOM 10980 O O . ARG A 1 18 ? 3.398 -5.170 -3.066 1.00 0.00 2646 ARG A O 9
ATOM 11001 N N . VAL A 1 19 ? 3.050 -2.952 -3.213 1.00 0.00 2647 VAL A N 9
ATOM 11002 C CA . VAL A 1 19 ? 2.304 -2.865 -1.962 1.00 0.00 2647 VAL A CA 9
ATOM 11003 C C . VAL A 1 19 ? 0.943 -3.564 -2.026 1.00 0.00 2647 VAL A C 9
ATOM 11004 O O . VAL A 1 19 ? 0.141 -3.292 -2.919 1.00 0.00 2647 VAL A O 9
ATOM 11017 N N . PRO A 1 20 ? 0.658 -4.463 -1.058 1.00 0.00 2648 PRO A N 9
ATOM 11018 C CA . PRO A 1 20 ? -0.613 -5.188 -0.987 1.00 0.00 2648 PRO A CA 9
ATOM 11019 C C . PRO A 1 20 ? -1.759 -4.300 -0.526 1.00 0.00 2648 PRO A C 9
ATOM 11020 O O . PRO A 1 20 ? -1.609 -3.502 0.406 1.00 0.00 2648 PRO A O 9
ATOM 11031 N N . VAL A 1 21 ? -2.908 -4.445 -1.174 1.00 0.00 2649 VAL A N 9
ATOM 11032 C CA . VAL A 1 21 ? -4.081 -3.651 -0.827 1.00 0.00 2649 VAL A CA 9
ATOM 11033 C C . VAL A 1 21 ? -5.269 -4.533 -0.477 1.00 0.00 2649 VAL A C 9
ATOM 11034 O O . VAL A 1 21 ? -5.521 -5.546 -1.131 1.00 0.00 2649 VAL A O 9
ATOM 11047 N N . VAL A 1 22 ? -6.001 -4.136 0.557 1.00 0.00 2650 VAL A N 9
ATOM 11048 C CA . VAL A 1 22 ? -7.171 -4.883 0.998 1.00 0.00 2650 VAL A CA 9
ATOM 11049 C C . VAL A 1 22 ? -8.427 -4.022 0.914 1.00 0.00 2650 VAL A C 9
ATOM 11050 O O . VAL A 1 22 ? -8.456 -2.902 1.432 1.00 0.00 2650 VAL A O 9
ATOM 11063 N N . ASN A 1 23 ? -9.467 -4.549 0.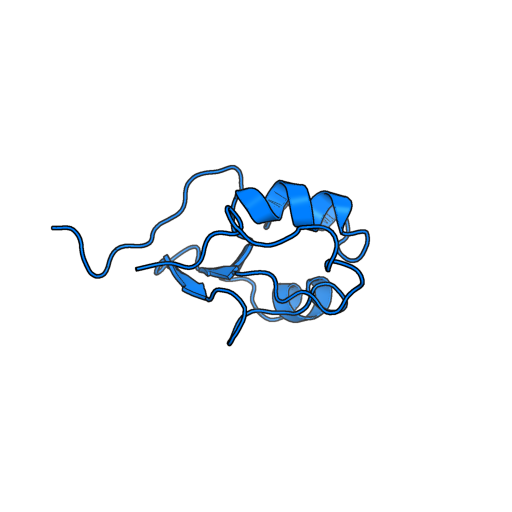275 1.00 0.00 2651 ASN A N 9
ATOM 11064 C CA . ASN A 1 23 ? -10.725 -3.822 0.157 1.00 0.00 2651 ASN A CA 9
ATOM 11065 C C . ASN A 1 23 ? -11.358 -3.675 1.532 1.00 0.00 2651 ASN A C 9
ATOM 11066 O O . ASN A 1 23 ? -11.465 -4.642 2.285 1.00 0.00 2651 ASN A O 9
ATOM 11077 N N . LYS A 1 24 ? -11.745 -2.457 1.862 1.00 0.00 2652 LYS A N 9
ATOM 11078 C CA . LYS A 1 24 ? -12.335 -2.167 3.161 1.00 0.00 2652 LYS A CA 9
ATOM 11079 C C . LYS A 1 24 ? -13.707 -2.817 3.337 1.00 0.00 2652 LYS A C 9
ATOM 11080 O O . LYS A 1 24 ? -14.130 -3.078 4.464 1.00 0.00 2652 LYS A O 9
ATOM 11099 N N . ARG A 1 25 ? -14.417 -3.052 2.237 1.00 0.00 2653 ARG A N 9
ATOM 11100 C CA . ARG A 1 25 ? -15.753 -3.639 2.307 1.00 0.00 2653 ARG A CA 9
ATOM 11101 C C . ARG A 1 25 ? -15.755 -5.149 2.056 1.00 0.00 2653 ARG A C 9
ATOM 11102 O O . ARG A 1 25 ? -16.191 -5.923 2.909 1.00 0.00 2653 ARG A O 9
ATOM 11123 N N . ASN A 1 26 ? -15.307 -5.564 0.873 1.00 0.00 2654 ASN A N 9
ATOM 11124 C CA . ASN A 1 26 ? -15.306 -6.987 0.519 1.00 0.00 2654 ASN A CA 9
ATOM 11125 C C . ASN A 1 26 ? -14.074 -7.727 1.039 1.00 0.00 2654 ASN A C 9
ATOM 11126 O O . ASN A 1 26 ? -14.048 -8.958 1.043 1.00 0.00 2654 ASN A O 9
ATOM 11137 N N . GLY A 1 27 ? -13.064 -6.991 1.494 1.00 0.00 2655 GLY A N 9
ATOM 11138 C CA . GLY A 1 27 ? -11.871 -7.633 2.023 1.00 0.00 2655 GLY A CA 9
ATOM 11139 C C . GLY A 1 27 ? -10.895 -8.101 0.955 1.00 0.00 2655 GLY A C 9
ATOM 11140 O O . GLY A 1 27 ? -9.895 -8.745 1.271 1.00 0.00 2655 GLY A O 9
ATOM 11144 N N . LYS A 1 28 ? -11.172 -7.783 -0.309 1.00 0.00 2656 LYS A N 9
ATOM 11145 C CA . LYS A 1 28 ? -10.293 -8.186 -1.408 1.00 0.00 2656 LYS A CA 9
ATOM 11146 C C . LYS A 1 28 ? -8.838 -7.872 -1.076 1.00 0.00 2656 LYS A C 9
ATOM 11147 O O . LYS A 1 28 ? -8.463 -6.714 -0.936 1.00 0.00 2656 LYS A O 9
ATOM 11166 N N . LYS A 1 29 ? -8.021 -8.912 -0.961 1.00 0.00 2657 LYS A N 9
ATOM 11167 C CA . LYS A 1 29 ? -6.607 -8.741 -0.649 1.00 0.00 2657 LYS A CA 9
ATOM 11168 C C . LYS A 1 29 ? -5.739 -9.109 -1.844 1.00 0.00 2657 LYS A C 9
ATOM 11169 O O . LYS A 1 29 ? -5.945 -10.143 -2.480 1.00 0.00 2657 LYS A O 9
ATOM 11188 N N . MET A 1 30 ? -4.773 -8.253 -2.151 1.00 0.00 2658 MET A N 9
ATOM 11189 C CA . MET A 1 30 ? -3.878 -8.486 -3.277 1.00 0.00 2658 MET A CA 9
ATOM 11190 C C . MET A 1 30 ? -2.441 -8.116 -2.921 1.00 0.00 2658 MET A C 9
ATOM 11191 O O . MET A 1 30 ? -2.125 -6.939 -2.740 1.00 0.00 2658 MET A O 9
ATOM 11205 N N . GLY A 1 31 ? -1.583 -9.135 -2.817 1.00 0.00 2659 GLY A N 9
ATOM 11206 C CA . GLY A 1 31 ? -0.181 -8.920 -2.480 1.00 0.00 2659 GLY A CA 9
ATOM 11207 C C . GLY A 1 31 ? 0.491 -7.910 -3.392 1.00 0.00 2659 GLY A C 9
ATOM 11208 O O . GLY A 1 31 ? 0.279 -6.712 -3.254 1.00 0.00 2659 GLY A O 9
ATOM 11212 N N . GLY A 1 32 ? 1.325 -8.388 -4.311 1.00 0.00 2660 GLY A N 9
ATOM 11213 C CA . GLY A 1 32 ? 2.019 -7.489 -5.217 1.00 0.00 2660 GLY A CA 9
ATOM 11214 C C . GLY A 1 32 ? 1.575 -7.652 -6.660 1.00 0.00 2660 GLY A C 9
ATOM 11215 O O . GLY A 1 32 ? 1.688 -6.725 -7.461 1.00 0.00 2660 GLY A O 9
ATOM 11219 N N . ALA A 1 33 ? 1.088 -8.843 -6.992 1.00 0.00 2661 ALA A N 9
ATOM 11220 C CA . ALA A 1 33 ? 0.645 -9.146 -8.349 1.00 0.00 2661 ALA A CA 9
ATOM 11221 C C . ALA A 1 33 ? -0.292 -8.072 -8.897 1.00 0.00 2661 ALA A C 9
ATOM 11222 O O . ALA A 1 33 ? 0.068 -7.332 -9.813 1.00 0.00 2661 ALA A O 9
ATOM 11229 N N . MET A 1 34 ? -1.498 -7.998 -8.344 1.00 0.00 2662 MET A N 9
ATOM 11230 C CA . MET A 1 34 ? -2.485 -7.023 -8.795 1.00 0.00 2662 MET A CA 9
ATOM 11231 C C . MET A 1 34 ? -2.466 -5.751 -7.948 1.00 0.00 2662 MET A C 9
ATOM 11232 O O . MET A 1 34 ? -3.220 -4.814 -8.212 1.00 0.00 2662 MET A O 9
ATOM 11246 N N . ALA A 1 35 ? -1.622 -5.723 -6.923 1.00 0.00 2663 ALA A N 9
ATOM 11247 C CA . ALA A 1 35 ? -1.541 -4.567 -6.041 1.00 0.00 2663 ALA A CA 9
ATOM 11248 C C . ALA A 1 35 ? -0.679 -3.451 -6.632 1.00 0.00 2663 ALA A C 9
ATOM 11249 O O . ALA A 1 35 ? 0.124 -3.677 -7.537 1.00 0.00 2663 ALA A O 9
ATOM 11256 N N . PRO A 1 36 ? -0.863 -2.220 -6.124 1.00 0.00 2664 PRO A N 9
ATOM 11257 C CA . PRO A 1 36 ? -0.132 -1.030 -6.595 1.00 0.00 2664 PRO A CA 9
ATOM 11258 C C . PRO A 1 36 ? 1.336 -0.981 -6.162 1.00 0.00 2664 PRO A C 9
ATOM 11259 O O . PRO A 1 36 ? 1.715 -1.528 -5.122 1.00 0.00 2664 PRO A O 9
ATOM 11270 N N . PRO A 1 37 ? 2.183 -0.299 -6.964 1.00 0.00 2665 PRO A N 9
ATOM 11271 C CA . PRO A 1 37 ? 3.607 -0.147 -6.682 1.00 0.00 2665 PRO A CA 9
ATOM 11272 C C . PRO A 1 37 ? 3.902 1.080 -5.818 1.00 0.00 2665 PRO A C 9
ATOM 11273 O O . PRO A 1 37 ? 3.203 2.091 -5.894 1.00 0.00 2665 PRO A O 9
ATOM 11284 N N . MET A 1 38 ? 4.928 0.971 -4.981 1.00 0.00 2666 MET A N 9
ATOM 11285 C CA . MET A 1 38 ? 5.315 2.053 -4.077 1.00 0.00 2666 MET A CA 9
ATOM 11286 C C . MET A 1 38 ? 5.315 3.421 -4.761 1.00 0.00 2666 MET A C 9
ATOM 11287 O O . MET A 1 38 ? 4.724 4.373 -4.252 1.00 0.00 2666 MET A O 9
ATOM 11301 N N . LYS A 1 39 ? 6.011 3.529 -5.890 1.00 0.00 2667 LYS A N 9
ATOM 11302 C CA . LYS A 1 39 ? 6.112 4.805 -6.599 1.00 0.00 2667 LYS A CA 9
ATOM 11303 C C . LYS A 1 39 ? 4.783 5.267 -7.217 1.00 0.00 2667 LYS A C 9
ATOM 11304 O O . LYS A 1 39 ? 4.707 6.371 -7.757 1.00 0.00 2667 LYS A O 9
ATOM 11323 N N . ASP A 1 40 ? 3.743 4.438 -7.148 1.00 0.00 2668 ASP A N 9
ATOM 11324 C CA . ASP A 1 40 ? 2.447 4.810 -7.723 1.00 0.00 2668 ASP A CA 9
ATOM 11325 C C . ASP A 1 40 ? 1.299 4.632 -6.725 1.00 0.00 2668 ASP A C 9
ATOM 11326 O O . ASP A 1 40 ? 0.137 4.860 -7.063 1.00 0.00 2668 ASP A O 9
ATOM 11335 N N . LEU A 1 41 ? 1.624 4.217 -5.504 1.00 0.00 2669 LEU A N 9
ATOM 11336 C CA . LEU A 1 41 ? 0.612 4.000 -4.470 1.00 0.00 2669 LEU A CA 9
ATOM 11337 C C . LEU A 1 41 ? -0.411 5.137 -4.385 1.00 0.00 2669 LEU A C 9
ATOM 11338 O O . LEU A 1 41 ? -1.601 4.881 -4.234 1.00 0.00 2669 LEU A O 9
ATOM 11354 N N . PRO A 1 42 ? 0.030 6.406 -4.446 1.00 0.00 2670 PRO A N 9
ATOM 11355 C CA . PRO A 1 42 ? -0.874 7.563 -4.336 1.00 0.00 2670 PRO A CA 9
ATOM 11356 C C . PRO A 1 42 ? -1.886 7.669 -5.477 1.00 0.00 2670 PRO A C 9
ATOM 11357 O O . PRO A 1 42 ? -3.024 8.114 -5.277 1.00 0.00 2670 PRO A O 9
ATOM 11368 N N . ARG A 1 43 ? -1.495 7.223 -6.661 1.00 0.00 2671 ARG A N 9
ATOM 11369 C CA . ARG A 1 43 ? -2.394 7.258 -7.806 1.00 0.00 2671 ARG A CA 9
ATOM 11370 C C . ARG A 1 43 ? -3.418 6.145 -7.686 1.00 0.00 2671 ARG A C 9
ATOM 11371 O O . ARG A 1 43 ? -4.617 6.352 -7.869 1.00 0.00 2671 ARG A O 9
ATOM 11392 N N . TRP A 1 44 ? -2.923 4.963 -7.368 1.00 0.00 2672 TRP A N 9
ATOM 11393 C CA . TRP A 1 44 ? -3.765 3.794 -7.208 1.00 0.00 2672 TRP A CA 9
ATOM 11394 C C . TRP A 1 44 ? -4.664 3.926 -5.984 1.00 0.00 2672 TRP A C 9
ATOM 11395 O O . TRP A 1 44 ? -5.812 3.483 -6.002 1.00 0.00 2672 TRP A O 9
ATOM 11416 N N . LEU A 1 45 ? -4.147 4.543 -4.919 1.00 0.00 2673 LEU A N 9
ATOM 11417 C CA . LEU A 1 45 ? -4.924 4.730 -3.701 1.00 0.00 2673 LEU A CA 9
ATOM 11418 C C . LEU A 1 45 ? -5.954 5.831 -3.872 1.00 0.00 2673 LEU A C 9
ATOM 11419 O O . LEU A 1 45 ? -7.015 5.793 -3.250 1.00 0.00 2673 LEU A O 9
ATOM 11435 N N . GLU A 1 46 ? -5.672 6.789 -4.755 1.00 0.00 2674 GLU A N 9
ATOM 11436 C CA . GLU A 1 46 ? -6.632 7.846 -5.020 1.00 0.00 2674 GLU A CA 9
ATOM 11437 C C . GLU A 1 46 ? -7.686 7.313 -5.988 1.00 0.00 2674 GLU A C 9
ATOM 11438 O O . GLU A 1 46 ? -8.826 7.777 -6.015 1.00 0.00 2674 GLU A O 9
ATOM 11450 N N . GLU A 1 47 ? -7.276 6.319 -6.779 1.00 0.00 2675 GLU A N 9
ATOM 11451 C CA . GLU A 1 47 ? -8.146 5.681 -7.758 1.00 0.00 2675 GLU A CA 9
ATOM 11452 C C . GLU A 1 47 ? -8.978 4.564 -7.128 1.00 0.00 2675 GLU A C 9
ATOM 11453 O O . GLU A 1 47 ? -10.033 4.203 -7.648 1.00 0.00 2675 GLU A O 9
ATOM 11465 N N . ASN A 1 48 ? -8.504 4.015 -6.010 1.00 0.00 2676 ASN A N 9
ATOM 11466 C CA . ASN A 1 48 ? -9.222 2.939 -5.331 1.00 0.00 2676 ASN A CA 9
ATOM 11467 C C . ASN A 1 48 ? -9.634 3.363 -3.924 1.00 0.00 2676 ASN A C 9
ATOM 11468 O O . ASN A 1 48 ? -9.020 2.956 -2.937 1.00 0.00 2676 ASN A O 9
ATOM 11479 N N . PRO A 1 49 ? -10.687 4.192 -3.814 1.00 0.00 2677 PRO A N 9
ATOM 11480 C CA . PRO A 1 49 ? -11.182 4.675 -2.520 1.00 0.00 2677 PRO A CA 9
ATOM 11481 C C . PRO A 1 49 ? -11.745 3.555 -1.651 1.00 0.00 2677 PRO A C 9
ATOM 11482 O O . PRO A 1 49 ? -11.829 3.691 -0.431 1.00 0.00 2677 PRO A O 9
ATOM 11493 N N . GLU A 1 50 ? -12.134 2.450 -2.282 1.00 0.00 2678 GLU A N 9
ATOM 11494 C CA . GLU A 1 50 ? -12.692 1.316 -1.555 1.00 0.00 2678 GLU A CA 9
ATOM 11495 C C . GLU A 1 50 ? -11.591 0.393 -1.044 1.00 0.00 2678 GLU A C 9
ATOM 11496 O O . GLU A 1 50 ? -11.872 -0.621 -0.407 1.00 0.00 2678 GLU A O 9
ATOM 11508 N N . PHE A 1 51 ? -10.341 0.733 -1.339 1.00 0.00 2679 PHE A N 9
ATOM 11509 C CA . PHE A 1 51 ? -9.219 -0.091 -0.916 1.00 0.00 2679 PHE A CA 9
ATOM 11510 C C . PHE A 1 51 ? -8.276 0.649 0.018 1.00 0.00 2679 PHE A C 9
ATOM 11511 O O . PHE A 1 51 ? -8.249 1.880 0.060 1.00 0.00 2679 PHE A O 9
ATOM 11528 N N . ALA A 1 52 ? -7.487 -0.128 0.747 1.00 0.00 2680 ALA A N 9
ATOM 11529 C CA . ALA A 1 52 ? -6.508 0.412 1.676 1.00 0.00 2680 ALA A CA 9
ATOM 11530 C C . ALA A 1 52 ? -5.242 -0.429 1.625 1.00 0.00 2680 ALA A C 9
ATOM 11531 O O . ALA A 1 52 ? -5.194 -1.438 0.922 1.00 0.00 2680 ALA A O 9
ATOM 11538 N N . VAL A 1 53 ? -4.209 -0.018 2.350 1.00 0.00 2681 VAL A N 9
ATOM 11539 C CA . VAL A 1 53 ? -2.951 -0.753 2.348 1.00 0.00 2681 VAL A CA 9
ATOM 11540 C C . VAL A 1 53 ? -2.815 -1.647 3.577 1.00 0.00 2681 VAL A C 9
ATOM 11541 O O . VAL A 1 53 ? -3.276 -1.298 4.661 1.00 0.00 2681 VAL A O 9
ATOM 11554 N N . ALA A 1 54 ? -2.190 -2.811 3.395 1.00 0.00 2682 ALA A N 9
ATOM 11555 C CA . ALA A 1 54 ? -2.011 -3.769 4.488 1.00 0.00 2682 ALA A CA 9
ATOM 11556 C C . ALA A 1 54 ? -1.403 -3.114 5.733 1.00 0.00 2682 ALA A C 9
ATOM 11557 O O . ALA A 1 54 ? -0.682 -2.122 5.639 1.00 0.00 2682 ALA A O 9
ATOM 11564 N N . PRO A 1 55 ? -1.706 -3.670 6.926 1.00 0.00 2683 PRO A N 9
ATOM 11565 C CA . PRO A 1 55 ? -1.217 -3.154 8.217 1.00 0.00 2683 PRO A CA 9
ATOM 11566 C C . PRO A 1 55 ? 0.296 -2.951 8.258 1.00 0.00 2683 PRO A C 9
ATOM 11567 O O . PRO A 1 55 ? 0.773 -1.866 8.584 1.00 0.00 2683 PRO A O 9
ATOM 11578 N N . ASP A 1 56 ? 1.050 -3.988 7.926 1.00 0.00 2684 ASP A N 9
ATOM 11579 C CA . ASP A 1 56 ? 2.506 -3.894 7.924 1.00 0.00 2684 ASP A CA 9
ATOM 11580 C C . ASP A 1 56 ? 2.966 -2.978 6.797 1.00 0.00 2684 ASP A C 9
ATOM 11581 O O . ASP A 1 56 ? 4.085 -2.445 6.808 1.00 0.00 2684 ASP A O 9
ATOM 11590 N N . TRP A 1 57 ? 2.066 -2.745 5.852 1.00 0.00 2685 TRP A N 9
ATOM 11591 C CA . TRP A 1 57 ? 2.349 -1.860 4.749 1.00 0.00 2685 TRP A CA 9
ATOM 11592 C C . TRP A 1 57 ? 1.887 -0.456 5.094 1.00 0.00 2685 TRP A C 9
ATOM 11593 O O . TRP A 1 57 ? 2.284 0.511 4.463 1.00 0.00 2685 TRP A O 9
ATOM 11614 N N . THR A 1 58 ? 1.086 -0.346 6.146 1.00 0.00 2686 THR A N 9
ATOM 11615 C CA . THR A 1 58 ? 0.636 0.949 6.610 1.00 0.00 2686 THR A CA 9
ATOM 11616 C C . THR A 1 58 ? 1.858 1.687 7.140 1.00 0.00 2686 THR A C 9
ATOM 11617 O O . THR A 1 58 ? 2.084 2.860 6.836 1.00 0.00 2686 THR A O 9
ATOM 11628 N N . ASP A 1 59 ? 2.668 0.959 7.910 1.00 0.00 2687 ASP A N 9
ATOM 11629 C CA . ASP A 1 59 ? 3.894 1.507 8.461 1.00 0.00 2687 ASP A CA 9
ATOM 11630 C C . ASP A 1 59 ? 4.946 1.622 7.364 1.00 0.00 2687 ASP A C 9
ATOM 11631 O O . ASP A 1 59 ? 5.535 2.689 7.173 1.00 0.00 2687 ASP A O 9
ATOM 11640 N N . ILE A 1 60 ? 5.176 0.530 6.623 1.00 0.00 2688 ILE A N 9
ATOM 11641 C CA . ILE A 1 60 ? 6.154 0.559 5.538 1.00 0.00 2688 ILE A CA 9
ATOM 11642 C C . ILE A 1 60 ? 5.828 1.688 4.560 1.00 0.00 2688 ILE A C 9
ATOM 11643 O O . ILE A 1 60 ? 6.656 2.564 4.303 1.00 0.00 2688 ILE A O 9
ATOM 11659 N N . VAL A 1 61 ? 4.609 1.666 4.030 1.00 0.00 2689 VAL A N 9
ATOM 11660 C CA . VAL A 1 61 ? 4.164 2.690 3.094 1.00 0.00 2689 VAL A CA 9
ATOM 11661 C C . VAL A 1 61 ? 4.323 4.074 3.709 1.00 0.00 2689 VAL A C 9
ATOM 11662 O O . VAL A 1 61 ? 4.753 5.014 3.044 1.00 0.00 2689 VAL A O 9
ATOM 11675 N N . LYS A 1 62 ? 3.995 4.200 4.991 1.00 0.00 2690 LYS A N 9
ATOM 11676 C CA . LYS A 1 62 ? 4.143 5.479 5.672 1.00 0.00 2690 LYS A CA 9
ATOM 11677 C C . LYS A 1 62 ? 5.551 6.022 5.436 1.00 0.00 2690 LYS A C 9
ATOM 11678 O O . LYS A 1 62 ? 5.727 7.166 5.016 1.00 0.00 2690 LYS A O 9
ATOM 11697 N N . GLN A 1 63 ? 6.549 5.170 5.671 1.00 0.00 2691 GLN A N 9
ATOM 11698 C CA . GLN A 1 63 ? 7.951 5.523 5.451 1.00 0.00 2691 GLN A CA 9
ATOM 11699 C C . GLN A 1 63 ? 8.301 5.541 3.958 1.00 0.00 2691 GLN A C 9
ATOM 11700 O O . GLN A 1 63 ? 9.343 6.064 3.562 1.00 0.00 2691 GLN A O 9
ATOM 11714 N N . SER A 1 64 ? 7.434 4.942 3.139 1.00 0.00 2692 SER A N 9
ATOM 11715 C CA . SER A 1 64 ? 7.643 4.856 1.690 1.00 0.00 2692 SER A CA 9
ATOM 11716 C C . SER A 1 64 ? 8.145 6.156 1.086 1.00 0.00 2692 SER A C 9
ATOM 11717 O O . SER A 1 64 ? 8.939 6.148 0.146 1.00 0.00 2692 SER A O 9
ATOM 11725 N N . GLY A 1 65 ? 7.668 7.271 1.610 1.00 0.00 2693 GLY A N 9
ATOM 11726 C CA . GLY A 1 65 ? 8.070 8.554 1.075 1.00 0.00 2693 GLY A CA 9
ATOM 11727 C C . GLY A 1 65 ? 7.344 8.886 -0.222 1.00 0.00 2693 GLY A C 9
ATOM 11728 O O . GLY A 1 65 ? 7.313 10.045 -0.638 1.00 0.00 2693 GLY A O 9
ATOM 11732 N N . PHE A 1 66 ? 6.748 7.871 -0.862 1.00 0.00 2694 PHE A N 9
ATOM 11733 C CA . PHE A 1 66 ? 6.016 8.081 -2.106 1.00 0.00 2694 PHE A CA 9
ATOM 11734 C C . PHE A 1 66 ? 4.589 8.488 -1.818 1.00 0.00 2694 PHE A C 9
ATOM 11735 O O . PHE A 1 66 ? 3.969 9.195 -2.613 1.00 0.00 2694 PHE A O 9
ATOM 11752 N N . VAL A 1 67 ? 4.053 8.052 -0.681 1.00 0.00 2695 VAL A N 9
ATOM 11753 C CA . VAL A 1 67 ? 2.682 8.401 -0.325 1.00 0.00 2695 VAL A CA 9
ATOM 11754 C C . VAL A 1 67 ? 2.648 9.545 0.687 1.00 0.00 2695 VAL A C 9
ATOM 11755 O O . VAL A 1 67 ? 3.397 9.537 1.664 1.00 0.00 2695 VAL A O 9
ATOM 11768 N N . PRO A 1 68 ? 1.775 10.547 0.473 1.00 0.00 2696 PRO A N 9
ATOM 11769 C CA . PRO A 1 68 ? 1.656 11.691 1.380 1.00 0.00 2696 PRO A CA 9
ATOM 11770 C C . PRO A 1 68 ? 1.051 11.302 2.724 1.00 0.00 2696 PRO A C 9
ATOM 11771 O O . PRO A 1 68 ? 0.120 10.500 2.791 1.00 0.00 2696 PRO A O 9
ATOM 11782 N N . GLU A 1 69 ? 1.599 11.870 3.794 1.00 0.00 2697 GLU A N 9
ATOM 11783 C CA . GLU A 1 69 ? 1.130 11.583 5.146 1.00 0.00 2697 GLU A CA 9
ATOM 11784 C C . GLU A 1 69 ? -0.379 11.768 5.266 1.00 0.00 2697 GLU A C 9
ATOM 11785 O O . GLU A 1 69 ? -1.038 11.066 6.031 1.00 0.00 2697 GLU A O 9
ATOM 11797 N N . SER A 1 70 ? -0.921 12.716 4.512 1.00 0.00 2698 SER A N 9
ATOM 11798 C CA . SER A 1 70 ? -2.353 12.988 4.545 1.00 0.00 2698 SER A CA 9
ATOM 11799 C C . SER A 1 70 ? -3.154 11.770 4.094 1.00 0.00 2698 SER A C 9
ATOM 11800 O O . SER A 1 70 ? -4.241 11.507 4.611 1.00 0.00 2698 SER A O 9
ATOM 11808 N N . MET A 1 71 ? -2.618 11.032 3.128 1.00 0.00 2699 MET A N 9
ATOM 11809 C CA . MET A 1 71 ? -3.296 9.846 2.615 1.00 0.00 2699 MET A CA 9
ATOM 11810 C C . MET A 1 71 ? -3.051 8.630 3.505 1.00 0.00 2699 MET A C 9
ATOM 11811 O O . MET A 1 71 ? -3.578 7.550 3.245 1.00 0.00 2699 MET A O 9
ATOM 11825 N N . PHE A 1 72 ? -2.267 8.806 4.564 1.00 0.00 2700 PHE A N 9
ATOM 11826 C CA . PHE A 1 72 ? -1.990 7.710 5.484 1.00 0.00 2700 PHE A CA 9
ATOM 11827 C C . PHE A 1 72 ? -3.294 7.122 6.022 1.00 0.00 2700 PHE A C 9
ATOM 11828 O O . PHE A 1 72 ? -3.329 5.980 6.481 1.00 0.00 2700 PHE A O 9
ATOM 11845 N N . ASP A 1 73 ? -4.370 7.905 5.943 1.00 0.00 2701 ASP A N 9
ATOM 11846 C CA . ASP A 1 73 ? -5.678 7.453 6.399 1.00 0.00 2701 ASP A CA 9
ATOM 11847 C C . ASP A 1 73 ? -6.110 6.210 5.623 1.00 0.00 2701 ASP A C 9
ATOM 11848 O O . ASP A 1 73 ? -6.887 5.396 6.119 1.00 0.00 2701 ASP A O 9
ATOM 11857 N N . ARG A 1 74 ? -5.586 6.067 4.405 1.00 0.00 2702 ARG A N 9
ATOM 11858 C CA . ARG A 1 74 ? -5.902 4.916 3.564 1.00 0.00 2702 ARG A CA 9
ATOM 11859 C C . ARG A 1 74 ? -5.098 3.690 4.001 1.00 0.00 2702 ARG A C 9
ATOM 11860 O O . ARG A 1 74 ? -5.268 2.597 3.458 1.00 0.00 2702 ARG A O 9
ATOM 11881 N N . LEU A 1 75 ? -4.221 3.882 4.983 1.00 0.00 2703 LEU A N 9
ATOM 11882 C CA . LEU A 1 75 ? -3.390 2.803 5.495 1.00 0.00 2703 LEU A CA 9
ATOM 11883 C C . LEU A 1 75 ? -4.099 2.072 6.633 1.00 0.00 2703 LEU A C 9
ATOM 11884 O O . LEU A 1 75 ? -4.503 2.688 7.620 1.00 0.00 2703 LEU A O 9
ATOM 11900 N N . LEU A 1 76 ? -4.257 0.757 6.488 1.00 0.00 2704 LEU A N 9
ATOM 11901 C CA . LEU A 1 76 ? -4.928 -0.055 7.504 1.00 0.00 2704 LEU A CA 9
ATOM 11902 C C . LEU A 1 76 ? -4.423 0.271 8.904 1.00 0.00 2704 LEU A C 9
ATOM 11903 O O . LEU A 1 76 ? -3.399 0.933 9.072 1.00 0.00 2704 LEU A O 9
ATOM 11919 N N . THR A 1 77 ? -5.151 -0.209 9.903 1.00 0.00 2705 THR A N 9
ATOM 11920 C CA . THR A 1 77 ? -4.789 0.013 11.296 1.00 0.00 2705 THR A CA 9
ATOM 11921 C C . THR A 1 77 ? -4.617 -1.318 12.017 1.00 0.00 2705 THR A C 9
ATOM 11922 O O . THR A 1 77 ? -4.930 -1.439 13.201 1.00 0.00 2705 THR A O 9
ATOM 11933 N N . GLY A 1 78 ? -4.111 -2.314 11.294 1.00 0.00 2706 GLY A N 9
ATOM 11934 C CA . GLY A 1 78 ? -3.901 -3.624 11.881 1.00 0.00 2706 GLY A CA 9
ATOM 11935 C C . GLY A 1 78 ? -4.883 -4.666 11.374 1.00 0.00 2706 GLY A C 9
ATOM 11936 O O . GLY A 1 78 ? -4.507 -5.559 10.614 1.00 0.00 2706 GLY A O 9
ATOM 11940 N N . PRO A 1 79 ? -6.154 -4.588 11.801 1.00 0.00 2707 PRO A N 9
ATOM 11941 C CA . PRO A 1 79 ? -7.193 -5.550 11.404 1.00 0.00 2707 PRO A CA 9
ATOM 11942 C C . PRO A 1 79 ? -7.534 -5.520 9.914 1.00 0.00 2707 PRO A C 9
ATOM 11943 O O . PRO A 1 79 ? -7.644 -4.457 9.303 1.00 0.00 2707 PRO A O 9
ATOM 11954 N N . VAL A 1 80 ? -7.722 -6.712 9.356 1.00 0.00 2708 VAL A N 9
ATOM 11955 C CA . VAL A 1 80 ? -8.081 -6.886 7.955 1.00 0.00 2708 VAL A CA 9
ATOM 11956 C C . VAL A 1 80 ? -8.865 -8.182 7.786 1.00 0.00 2708 VAL A C 9
ATOM 11957 O O . VAL A 1 80 ? -8.775 -9.076 8.628 1.00 0.00 2708 VAL A O 9
ATOM 11970 N N . VAL A 1 81 ? -9.640 -8.290 6.712 1.00 0.00 2709 VAL A N 9
ATOM 11971 C CA . VAL A 1 81 ? -10.432 -9.492 6.474 1.00 0.00 2709 VAL A CA 9
ATOM 11972 C C . VAL A 1 81 ? -10.094 -10.126 5.129 1.00 0.00 2709 VAL A C 9
ATOM 11973 O O . VAL A 1 81 ? -10.169 -9.477 4.087 1.00 0.00 2709 VAL A O 9
ATOM 11986 N N . ARG A 1 82 ? -9.727 -11.404 5.164 1.00 0.00 2710 ARG A N 9
ATOM 11987 C CA . ARG A 1 82 ? -9.381 -12.136 3.951 1.00 0.00 2710 ARG A CA 9
ATOM 11988 C C . ARG A 1 82 ? -9.702 -13.619 4.104 1.00 0.00 2710 ARG A C 9
ATOM 11989 O O . ARG A 1 82 ? -9.022 -14.340 4.835 1.00 0.00 2710 ARG A O 9
ATOM 12010 N N . GLY A 1 83 ? -10.745 -14.067 3.414 1.00 0.00 2711 GLY A N 9
ATOM 12011 C CA . GLY A 1 83 ? -11.140 -15.462 3.489 1.00 0.00 2711 GLY A CA 9
ATOM 12012 C C . GLY A 1 83 ? -11.113 -16.149 2.138 1.00 0.00 2711 GLY A C 9
ATOM 12013 O O . GLY A 1 83 ? -10.435 -15.694 1.216 1.00 0.00 2711 GLY A O 9
ATOM 12017 N N . GLU A 1 84 ? -11.853 -17.246 2.020 1.00 0.00 2712 GLU A N 9
ATOM 12018 C CA . GLU A 1 84 ? -11.912 -17.998 0.771 1.00 0.00 2712 GLU A CA 9
ATOM 12019 C C . GLU A 1 84 ? -12.662 -17.215 -0.301 1.00 0.00 2712 GLU A C 9
ATOM 12020 O O . GLU A 1 84 ? -13.704 -16.617 -0.032 1.00 0.00 2712 GLU A O 9
ATOM 12032 N N . GLY A 1 85 ? -12.125 -17.222 -1.516 1.00 0.00 2713 GLY A N 9
ATOM 12033 C CA . GLY A 1 85 ? -12.755 -16.509 -2.611 1.00 0.00 2713 GLY A CA 9
ATOM 12034 C C . GLY A 1 85 ? -11.806 -16.262 -3.766 1.00 0.00 2713 GLY A C 9
ATOM 12035 O O . GLY A 1 85 ? -11.759 -17.041 -4.718 1.00 0.00 2713 GLY A O 9
ATOM 12039 N N . ALA A 1 86 ? -11.047 -15.174 -3.682 1.00 0.00 2714 ALA A N 9
ATOM 12040 C CA . ALA A 1 86 ? -10.092 -14.826 -4.728 1.00 0.00 2714 ALA A CA 9
ATOM 12041 C C . ALA A 1 86 ? -8.658 -14.979 -4.236 1.00 0.00 2714 ALA A C 9
ATOM 12042 O O . ALA A 1 86 ? -8.239 -14.307 -3.294 1.00 0.00 2714 ALA A O 9
ATOM 12049 N N . SER A 1 87 ? -7.908 -15.868 -4.880 1.00 0.00 2715 SER A N 9
ATOM 12050 C CA . SER A 1 87 ? -6.520 -16.110 -4.506 1.00 0.00 2715 SER A CA 9
ATOM 12051 C C . SER A 1 87 ? -5.567 -15.436 -5.489 1.00 0.00 2715 SER A C 9
ATOM 12052 O O . SER A 1 87 ? -5.734 -15.642 -6.709 1.00 0.00 2715 SER A O 9
ATOM 12061 N N . GLY A 1 1 ? 5.304 -21.022 -0.945 1.00 0.00 2629 GLY A N 10
ATOM 12062 C CA . GLY A 1 1 ? 4.165 -20.073 -1.089 1.00 0.00 2629 GLY A CA 10
ATOM 12063 C C . GLY A 1 1 ? 4.207 -18.954 -0.068 1.00 0.00 2629 GLY A C 10
ATOM 12064 O O . GLY A 1 1 ? 3.766 -19.125 1.069 1.00 0.00 2629 GLY A O 10
ATOM 12070 N N . SER A 1 2 ? 4.739 -17.806 -0.473 1.00 0.00 2630 SER A N 10
ATOM 12071 C CA . SER A 1 2 ? 4.837 -16.655 0.417 1.00 0.00 2630 SER A CA 10
ATOM 12072 C C . SER A 1 2 ? 4.337 -15.388 -0.272 1.00 0.00 2630 SER A C 10
ATOM 12073 O O . SER A 1 2 ? 3.998 -15.403 -1.454 1.00 0.00 2630 SER A O 10
ATOM 12081 N N . ARG A 1 3 ? 4.293 -14.293 0.482 1.00 0.00 2631 ARG A N 10
ATOM 12082 C CA . ARG A 1 3 ? 3.832 -13.011 -0.047 1.00 0.00 2631 ARG A CA 10
ATOM 12083 C C . ARG A 1 3 ? 3.747 -11.967 1.064 1.00 0.00 2631 ARG A C 10
ATOM 12084 O O . ARG A 1 3 ? 3.969 -10.779 0.834 1.00 0.00 2631 ARG A O 10
ATOM 12105 N N . ASN A 1 4 ? 3.424 -12.424 2.270 1.00 0.00 2632 ASN A N 10
ATOM 12106 C CA . ASN A 1 4 ? 3.308 -11.534 3.420 1.00 0.00 2632 ASN A CA 10
ATOM 12107 C C . ASN A 1 4 ? 4.673 -10.965 3.808 1.00 0.00 2632 ASN A C 10
ATOM 12108 O O . ASN A 1 4 ? 5.707 -11.568 3.528 1.00 0.00 2632 ASN A O 10
ATOM 12119 N N . PRO A 1 5 ? 4.690 -9.788 4.457 1.00 0.00 2633 PRO A N 10
ATOM 12120 C CA . PRO A 1 5 ? 5.936 -9.132 4.881 1.00 0.00 2633 PRO A CA 10
ATOM 12121 C C . PRO A 1 5 ? 6.774 -9.994 5.826 1.00 0.00 2633 PRO A C 10
ATOM 12122 O O . PRO A 1 5 ? 7.941 -9.696 6.079 1.00 0.00 2633 PRO A O 10
ATOM 12133 N N . ASN A 1 6 ? 6.169 -11.052 6.358 1.00 0.00 2634 ASN A N 10
ATOM 12134 C CA . ASN A 1 6 ? 6.853 -11.948 7.289 1.00 0.00 2634 ASN A CA 10
ATOM 12135 C C . ASN A 1 6 ? 8.209 -12.416 6.757 1.00 0.00 2634 ASN A C 10
ATOM 12136 O O . ASN A 1 6 ? 9.082 -12.800 7.536 1.00 0.00 2634 ASN A O 10
ATOM 12147 N N . LYS A 1 7 ? 8.386 -12.400 5.438 1.00 0.00 2635 LYS A N 10
ATOM 12148 C CA . LYS A 1 7 ? 9.645 -12.843 4.843 1.00 0.00 2635 LYS A CA 10
ATOM 12149 C C . LYS A 1 7 ? 10.025 -12.000 3.626 1.00 0.00 2635 LYS A C 10
ATOM 12150 O O . LYS A 1 7 ? 10.733 -12.467 2.733 1.00 0.00 2635 LYS A O 10
ATOM 12169 N N . LEU A 1 8 ? 9.564 -10.755 3.601 1.00 0.00 2636 LEU A N 10
ATOM 12170 C CA . LEU A 1 8 ? 9.865 -9.852 2.494 1.00 0.00 2636 LEU A CA 10
ATOM 12171 C C . LEU A 1 8 ? 11.104 -9.007 2.792 1.00 0.00 2636 LEU A C 10
ATOM 12172 O O . LEU A 1 8 ? 11.835 -9.273 3.746 1.00 0.00 2636 LEU A O 10
ATOM 12188 N N . ASP A 1 9 ? 11.321 -7.981 1.975 1.00 0.00 2637 ASP A N 10
ATOM 12189 C CA . ASP A 1 9 ? 12.454 -7.079 2.146 1.00 0.00 2637 ASP A CA 10
ATOM 12190 C C . ASP A 1 9 ? 12.000 -5.638 1.947 1.00 0.00 2637 ASP A C 10
ATOM 12191 O O . ASP A 1 9 ? 11.923 -5.151 0.821 1.00 0.00 2637 ASP A O 10
ATOM 12200 N N . ILE A 1 10 ? 11.669 -4.970 3.045 1.00 0.00 2638 ILE A N 10
ATOM 12201 C CA . ILE A 1 10 ? 11.186 -3.602 2.994 1.00 0.00 2638 ILE A CA 10
ATOM 12202 C C . ILE A 1 10 ? 12.161 -2.634 2.320 1.00 0.00 2638 ILE A C 10
ATOM 12203 O O . ILE A 1 10 ? 11.828 -1.471 2.125 1.00 0.00 2638 ILE A O 10
ATOM 12219 N N . ASN A 1 11 ? 13.366 -3.078 1.975 1.00 0.00 2639 ASN A N 10
ATOM 12220 C CA . ASN A 1 11 ? 14.329 -2.186 1.336 1.00 0.00 2639 ASN A CA 10
ATOM 12221 C C . ASN A 1 11 ? 13.972 -1.931 -0.133 1.00 0.00 2639 ASN A C 10
ATOM 12222 O O . ASN A 1 11 ? 14.434 -0.958 -0.728 1.00 0.00 2639 ASN A O 10
ATOM 12233 N N . THR A 1 12 ? 13.164 -2.817 -0.720 1.00 0.00 2640 THR A N 10
ATOM 12234 C CA . THR A 1 12 ? 12.774 -2.684 -2.128 1.00 0.00 2640 THR A CA 10
ATOM 12235 C C . THR A 1 12 ? 11.658 -1.649 -2.338 1.00 0.00 2640 THR A C 10
ATOM 12236 O O . THR A 1 12 ? 11.016 -1.609 -3.404 1.00 0.00 2640 THR A O 10
ATOM 12247 N N . LEU A 1 13 ? 11.426 -0.796 -1.339 1.00 0.00 2641 LEU A N 10
ATOM 12248 C CA . LEU A 1 13 ? 10.411 0.231 -1.453 1.00 0.00 2641 LEU A CA 10
ATOM 12249 C C . LEU A 1 13 ? 10.962 1.456 -2.169 1.00 0.00 2641 LEU A C 10
ATOM 12250 O O . LEU A 1 13 ? 10.538 2.572 -1.902 1.00 0.00 2641 LEU A O 10
ATOM 12266 N N . THR A 1 14 ? 11.903 1.250 -3.083 1.00 0.00 2642 THR A N 10
ATOM 12267 C CA . THR A 1 14 ? 12.482 2.360 -3.826 1.00 0.00 2642 THR A CA 10
ATOM 12268 C C . THR A 1 14 ? 11.528 2.821 -4.926 1.00 0.00 2642 THR A C 10
ATOM 12269 O O . THR A 1 14 ? 11.925 3.546 -5.839 1.00 0.00 2642 THR A O 10
ATOM 12280 N N . GLY A 1 15 ? 10.270 2.387 -4.842 1.00 0.00 2643 GLY A N 10
ATOM 12281 C CA . GLY A 1 15 ? 9.289 2.753 -5.838 1.00 0.00 2643 GLY A CA 10
ATOM 12282 C C . GLY A 1 15 ? 8.837 1.553 -6.643 1.00 0.00 2643 GLY A C 10
ATOM 12283 O O . GLY A 1 15 ? 7.777 1.584 -7.273 1.00 0.00 2643 GLY A O 10
ATOM 12287 N N . GLU A 1 16 ? 9.659 0.498 -6.627 1.00 0.00 2644 GLU A N 10
ATOM 12288 C CA . GLU A 1 16 ? 9.376 -0.723 -7.371 1.00 0.00 2644 GLU A CA 10
ATOM 12289 C C . GLU A 1 16 ? 8.530 -1.722 -6.578 1.00 0.00 2644 GLU A C 10
ATOM 12290 O O . GLU A 1 16 ? 7.780 -2.496 -7.174 1.00 0.00 2644 GLU A O 10
ATOM 12302 N N . GLU A 1 17 ? 8.630 -1.721 -5.244 1.00 0.00 2645 GLU A N 10
ATOM 12303 C CA . GLU A 1 17 ? 7.840 -2.653 -4.436 1.00 0.00 2645 GLU A CA 10
ATOM 12304 C C . GLU A 1 17 ? 6.352 -2.597 -4.786 1.00 0.00 2645 GLU A C 10
ATOM 12305 O O . GLU A 1 17 ? 5.819 -1.538 -5.113 1.00 0.00 2645 GLU A O 10
ATOM 12317 N N . ARG A 1 18 ? 5.687 -3.748 -4.688 1.00 0.00 2646 ARG A N 10
ATOM 12318 C CA . ARG A 1 18 ? 4.254 -3.842 -4.967 1.00 0.00 2646 ARG A CA 10
ATOM 12319 C C . ARG A 1 18 ? 3.477 -3.938 -3.656 1.00 0.00 2646 ARG A C 10
ATOM 12320 O O . ARG A 1 18 ? 3.345 -5.017 -3.077 1.00 0.00 2646 ARG A O 10
ATOM 12341 N N . VAL A 1 19 ? 2.999 -2.796 -3.176 1.00 0.00 2647 VAL A N 10
ATOM 12342 C CA . VAL A 1 19 ? 2.272 -2.740 -1.911 1.00 0.00 2647 VAL A CA 10
ATOM 12343 C C . VAL A 1 19 ? 0.911 -3.438 -1.979 1.00 0.00 2647 VAL A C 10
ATOM 12344 O O . VAL A 1 19 ? 0.094 -3.140 -2.849 1.00 0.00 2647 VAL A O 10
ATOM 12357 N N . PRO A 1 20 ? 0.645 -4.373 -1.040 1.00 0.00 2648 PRO A N 10
ATOM 12358 C CA . PRO A 1 20 ? -0.623 -5.106 -0.975 1.00 0.00 2648 PRO A CA 10
ATOM 12359 C C . PRO A 1 20 ? -1.778 -4.224 -0.525 1.00 0.00 2648 PRO A C 10
ATOM 12360 O O . PRO A 1 20 ? -1.653 -3.461 0.439 1.00 0.00 2648 PRO A O 10
ATOM 12371 N N . VAL A 1 21 ? -2.904 -4.337 -1.216 1.00 0.00 2649 VAL A N 10
ATOM 12372 C CA . VAL A 1 21 ? -4.082 -3.550 -0.876 1.00 0.00 2649 VAL A CA 10
ATOM 12373 C C . VAL A 1 21 ? -5.263 -4.446 -0.541 1.00 0.00 2649 VAL A C 10
ATOM 12374 O O . VAL A 1 21 ? -5.519 -5.439 -1.222 1.00 0.00 2649 VAL A O 10
ATOM 12387 N N . VAL A 1 22 ? -5.985 -4.082 0.509 1.00 0.00 2650 VAL A N 10
ATOM 12388 C CA . VAL A 1 22 ? -7.148 -4.848 0.931 1.00 0.00 2650 VAL A CA 10
ATOM 12389 C C . VAL A 1 22 ? -8.406 -3.991 0.885 1.00 0.00 2650 VAL A C 10
ATOM 12390 O O . VAL A 1 22 ? -8.420 -2.862 1.383 1.00 0.00 2650 VAL A O 10
ATOM 12403 N N . ASN A 1 23 ? -9.459 -4.535 0.287 1.00 0.00 2651 ASN A N 10
ATOM 12404 C CA . ASN A 1 23 ? -10.728 -3.824 0.190 1.00 0.00 2651 ASN A CA 10
ATOM 12405 C C . ASN A 1 23 ? -11.358 -3.699 1.571 1.00 0.00 2651 ASN A C 10
ATOM 12406 O O . ASN A 1 23 ? -11.454 -4.676 2.315 1.00 0.00 2651 ASN A O 10
ATOM 12417 N N . LYS A 1 24 ? -11.756 -2.486 1.915 1.00 0.00 2652 LYS A N 10
ATOM 12418 C CA . LYS A 1 24 ? -12.346 -2.210 3.221 1.00 0.00 2652 LYS A CA 10
ATOM 12419 C C . LYS A 1 24 ? -13.712 -2.873 3.398 1.00 0.00 2652 LYS A C 10
ATOM 12420 O O . LYS A 1 24 ? -14.115 -3.171 4.522 1.00 0.00 2652 LYS A O 10
ATOM 12439 N N . ARG A 1 25 ? -14.437 -3.074 2.303 1.00 0.00 2653 ARG A N 10
ATOM 12440 C CA . ARG A 1 25 ? -15.770 -3.669 2.376 1.00 0.00 2653 ARG A CA 10
ATOM 12441 C C . ARG A 1 25 ? -15.767 -5.177 2.118 1.00 0.00 2653 ARG A C 10
ATOM 12442 O O . ARG A 1 25 ? -16.191 -5.956 2.971 1.00 0.00 2653 ARG A O 10
ATOM 12463 N N . ASN A 1 26 ? -15.323 -5.586 0.932 1.00 0.00 2654 ASN A N 10
ATOM 12464 C CA . ASN A 1 26 ? -15.315 -7.006 0.573 1.00 0.00 2654 ASN A CA 10
ATOM 12465 C C . ASN A 1 26 ? -14.088 -7.739 1.112 1.00 0.00 2654 ASN A C 10
ATOM 12466 O O . ASN A 1 26 ? -14.070 -8.970 1.152 1.00 0.00 2654 ASN A O 10
ATOM 12477 N N . GLY A 1 27 ? -13.074 -6.997 1.543 1.00 0.00 2655 GLY A N 10
ATOM 12478 C CA . GLY A 1 27 ? -11.885 -7.628 2.088 1.00 0.00 2655 GLY A CA 10
ATOM 12479 C C . GLY A 1 27 ? -10.921 -8.140 1.031 1.00 0.00 2655 GLY A C 10
ATOM 12480 O O . GLY A 1 27 ? -9.897 -8.736 1.367 1.00 0.00 2655 GLY A O 10
ATOM 12484 N N . LYS A 1 28 ? -11.232 -7.913 -0.246 1.00 0.00 2656 LYS A N 10
ATOM 12485 C CA . LYS A 1 28 ? -10.360 -8.365 -1.333 1.00 0.00 2656 LYS A CA 10
ATOM 12486 C C . LYS A 1 28 ? -8.913 -7.985 -1.042 1.00 0.00 2656 LYS A C 10
ATOM 12487 O O . LYS A 1 28 ? -8.589 -6.810 -0.891 1.00 0.00 2656 LYS A O 10
ATOM 12506 N N . LYS A 1 29 ? -8.049 -8.989 -0.961 1.00 0.00 2657 LYS A N 10
ATOM 12507 C CA . LYS A 1 29 ? -6.637 -8.762 -0.677 1.00 0.00 2657 LYS A CA 10
ATOM 12508 C C . LYS A 1 29 ? -5.772 -9.094 -1.885 1.00 0.00 2657 LYS A C 10
ATOM 12509 O O . LYS A 1 29 ? -5.948 -10.131 -2.526 1.00 0.00 2657 LYS A O 10
ATOM 12528 N N . MET A 1 30 ? -4.839 -8.203 -2.191 1.00 0.00 2658 MET A N 10
ATOM 12529 C CA . MET A 1 30 ? -3.943 -8.391 -3.325 1.00 0.00 2658 MET A CA 10
ATOM 12530 C C . MET A 1 30 ? -2.509 -8.012 -2.960 1.00 0.00 2658 MET A C 10
ATOM 12531 O O . MET A 1 30 ? -2.198 -6.833 -2.782 1.00 0.00 2658 MET A O 10
ATOM 12545 N N . GLY A 1 31 ? -1.645 -9.025 -2.844 1.00 0.00 2659 GLY A N 10
ATOM 12546 C CA . GLY A 1 31 ? -0.247 -8.797 -2.498 1.00 0.00 2659 GLY A CA 10
ATOM 12547 C C . GLY A 1 31 ? 0.428 -7.794 -3.415 1.00 0.00 2659 GLY A C 10
ATOM 12548 O O . GLY A 1 31 ? 0.206 -6.596 -3.294 1.00 0.00 2659 GLY A O 10
ATOM 12552 N N . GLY A 1 32 ? 1.272 -8.278 -4.321 1.00 0.00 2660 GLY A N 10
ATOM 12553 C CA . GLY A 1 32 ? 1.967 -7.385 -5.233 1.00 0.00 2660 GLY A CA 10
ATOM 12554 C C . GLY A 1 32 ? 1.514 -7.551 -6.672 1.00 0.00 2660 GLY A C 10
ATOM 12555 O O . GLY A 1 32 ? 1.620 -6.626 -7.477 1.00 0.00 2660 GLY A O 10
ATOM 12559 N N . ALA A 1 33 ? 1.028 -8.744 -6.996 1.00 0.00 2661 ALA A N 10
ATOM 12560 C CA . ALA A 1 33 ? 0.575 -9.053 -8.350 1.00 0.00 2661 ALA A CA 10
ATOM 12561 C C . ALA A 1 33 ? -0.368 -7.982 -8.895 1.00 0.00 2661 ALA A C 10
ATOM 12562 O O . ALA A 1 33 ? -0.020 -7.254 -9.823 1.00 0.00 2661 ALA A O 10
ATOM 12569 N N . MET A 1 34 ? -1.568 -7.902 -8.329 1.00 0.00 2662 MET A N 10
ATOM 12570 C CA . MET A 1 34 ? -2.559 -6.929 -8.781 1.00 0.00 2662 MET A CA 10
ATOM 12571 C C . MET A 1 34 ? -2.532 -5.647 -7.948 1.00 0.00 2662 MET A C 10
ATOM 12572 O O . MET A 1 34 ? -3.291 -4.715 -8.214 1.00 0.00 2662 MET A O 10
ATOM 12586 N N . ALA A 1 35 ? -1.672 -5.602 -6.936 1.00 0.00 2663 ALA A N 10
ATOM 12587 C CA . ALA A 1 35 ? -1.582 -4.431 -6.074 1.00 0.00 2663 ALA A CA 10
ATOM 12588 C C . ALA A 1 35 ? -0.704 -3.339 -6.681 1.00 0.00 2663 ALA A C 10
ATOM 12589 O O . ALA A 1 35 ? 0.091 -3.591 -7.586 1.00 0.00 2663 ALA A O 10
ATOM 12596 N N . PRO A 1 36 ? -0.863 -2.099 -6.189 1.00 0.00 2664 PRO A N 10
ATOM 12597 C CA . PRO A 1 36 ? -0.114 -0.933 -6.678 1.00 0.00 2664 PRO A CA 10
ATOM 12598 C C . PRO A 1 36 ? 1.343 -0.884 -6.213 1.00 0.00 2664 PRO A C 10
ATOM 12599 O O . PRO A 1 36 ? 1.706 -1.450 -5.177 1.00 0.00 2664 PRO A O 10
ATOM 12610 N N . PRO A 1 37 ? 2.199 -0.185 -6.985 1.00 0.00 2665 PRO A N 10
ATOM 12611 C CA . PRO A 1 37 ? 3.615 -0.034 -6.679 1.00 0.00 2665 PRO A CA 10
ATOM 12612 C C . PRO A 1 37 ? 3.894 1.175 -5.784 1.00 0.00 2665 PRO A C 10
ATOM 12613 O O . PRO A 1 37 ? 3.181 2.179 -5.832 1.00 0.00 2665 PRO A O 10
ATOM 12624 N N . MET A 1 38 ? 4.927 1.056 -4.956 1.00 0.00 2666 MET A N 10
ATOM 12625 C CA . MET A 1 38 ? 5.308 2.118 -4.025 1.00 0.00 2666 MET A CA 10
ATOM 12626 C C . MET A 1 38 ? 5.276 3.505 -4.669 1.00 0.00 2666 MET A C 10
ATOM 12627 O O . MET A 1 38 ? 4.684 4.435 -4.121 1.00 0.00 2666 MET A O 10
ATOM 12641 N N . LYS A 1 39 ? 5.949 3.654 -5.808 1.00 0.00 2667 LYS A N 10
ATOM 12642 C CA . LYS A 1 39 ? 6.023 4.951 -6.483 1.00 0.00 2667 LYS A CA 10
ATOM 12643 C C . LYS A 1 39 ? 4.694 5.392 -7.113 1.00 0.00 2667 LYS A C 10
ATOM 12644 O O . LYS A 1 39 ? 4.623 6.472 -7.700 1.00 0.00 2667 LYS A O 10
ATOM 12663 N N . ASP A 1 40 ? 3.649 4.574 -7.008 1.00 0.00 2668 ASP A N 10
ATOM 12664 C CA . ASP A 1 40 ? 2.354 4.934 -7.596 1.00 0.00 2668 ASP A CA 10
ATOM 12665 C C . ASP A 1 40 ? 1.189 4.723 -6.622 1.00 0.00 2668 ASP A C 10
ATOM 12666 O O . ASP A 1 40 ? 0.034 4.969 -6.969 1.00 0.00 2668 ASP A O 10
ATOM 12675 N N . LEU A 1 41 ? 1.491 4.260 -5.412 1.00 0.00 2669 LEU A N 10
ATOM 12676 C CA . LEU A 1 41 ? 0.459 4.010 -4.403 1.00 0.00 2669 LEU A CA 10
ATOM 12677 C C . LEU A 1 41 ? -0.556 5.157 -4.291 1.00 0.00 2669 LEU A C 10
ATOM 12678 O O . LEU A 1 41 ? -1.757 4.912 -4.189 1.00 0.00 2669 LEU A O 10
ATOM 12694 N N . PRO A 1 42 ? -0.093 6.422 -4.281 1.00 0.00 2670 PRO A N 10
ATOM 12695 C CA . PRO A 1 42 ? -0.980 7.591 -4.148 1.00 0.00 2670 PRO A CA 10
ATOM 12696 C C . PRO A 1 42 ? -1.956 7.750 -5.313 1.00 0.00 2670 PRO A C 10
ATOM 12697 O O . PRO A 1 42 ? -3.090 8.209 -5.131 1.00 0.00 2670 PRO A O 10
ATOM 12708 N N . ARG A 1 43 ? -1.530 7.333 -6.498 1.00 0.00 2671 ARG A N 10
ATOM 12709 C CA . ARG A 1 43 ? -2.384 7.412 -7.674 1.00 0.00 2671 ARG A CA 10
ATOM 12710 C C . ARG A 1 43 ? -3.391 6.278 -7.646 1.00 0.00 2671 ARG A C 10
ATOM 12711 O O . ARG A 1 43 ? -4.594 6.486 -7.800 1.00 0.00 2671 ARG A O 10
ATOM 12732 N N . TRP A 1 44 ? -2.880 5.075 -7.437 1.00 0.00 2672 TRP A N 10
ATOM 12733 C CA . TRP A 1 44 ? -3.713 3.891 -7.371 1.00 0.00 2672 TRP A CA 10
ATOM 12734 C C . TRP A 1 44 ? -4.718 4.002 -6.239 1.00 0.00 2672 TRP A C 10
ATOM 12735 O O . TRP A 1 44 ? -5.882 3.636 -6.400 1.00 0.00 2672 TRP A O 10
ATOM 12756 N N . LEU A 1 45 ? -4.278 4.524 -5.095 1.00 0.00 2673 LEU A N 10
ATOM 12757 C CA . LEU A 1 45 ? -5.180 4.682 -3.969 1.00 0.00 2673 LEU A CA 10
ATOM 12758 C C . LEU A 1 45 ? -6.283 5.652 -4.346 1.00 0.00 2673 LEU A C 10
ATOM 12759 O O . LEU A 1 45 ? -7.465 5.325 -4.248 1.00 0.00 2673 LEU A O 10
ATOM 12775 N N . GLU A 1 46 ? -5.901 6.848 -4.799 1.00 0.00 2674 GLU A N 10
ATOM 12776 C CA . GLU A 1 46 ? -6.892 7.836 -5.208 1.00 0.00 2674 GLU A CA 10
ATOM 12777 C C . GLU A 1 46 ? -7.868 7.209 -6.199 1.00 0.00 2674 GLU A C 10
ATOM 12778 O O . GLU A 1 46 ? -9.039 7.582 -6.263 1.00 0.00 2674 GLU A O 10
ATOM 12790 N N . GLU A 1 47 ? -7.366 6.242 -6.966 1.00 0.00 2675 GLU A N 10
ATOM 12791 C CA . GLU A 1 47 ? -8.173 5.542 -7.956 1.00 0.00 2675 GLU A CA 10
ATOM 12792 C C . GLU A 1 47 ? -9.018 4.447 -7.302 1.00 0.00 2675 GLU A C 10
ATOM 12793 O O . GLU A 1 47 ? -10.067 4.071 -7.824 1.00 0.00 2675 GLU A O 10
ATOM 12805 N N . ASN A 1 48 ? -8.556 3.938 -6.160 1.00 0.00 2676 ASN A N 10
ATOM 12806 C CA . ASN A 1 48 ? -9.278 2.888 -5.446 1.00 0.00 2676 ASN A CA 10
ATOM 12807 C C . ASN A 1 48 ? -9.657 3.342 -4.036 1.00 0.00 2676 ASN A C 10
ATOM 12808 O O . ASN A 1 48 ? -9.018 2.954 -3.058 1.00 0.00 2676 ASN A O 10
ATOM 12819 N N . PRO A 1 49 ? -10.706 4.175 -3.914 1.00 0.00 2677 PRO A N 10
ATOM 12820 C CA . PRO A 1 49 ? -11.167 4.686 -2.617 1.00 0.00 2677 PRO A CA 10
ATOM 12821 C C . PRO A 1 49 ? -11.711 3.586 -1.710 1.00 0.00 2677 PRO A C 10
ATOM 12822 O O . PRO A 1 49 ? -11.796 3.762 -0.494 1.00 0.00 2677 PRO A O 10
ATOM 12833 N N . GLU A 1 50 ? -12.086 2.456 -2.301 1.00 0.00 2678 GLU A N 10
ATOM 12834 C CA . GLU A 1 50 ? -12.626 1.340 -1.533 1.00 0.00 2678 GLU A CA 10
ATOM 12835 C C . GLU A 1 50 ? -11.517 0.423 -1.031 1.00 0.00 2678 GLU A C 10
ATOM 12836 O O . GLU A 1 50 ? -11.782 -0.560 -0.340 1.00 0.00 2678 GLU A O 10
ATOM 12848 N N . PHE A 1 51 ? -10.276 0.734 -1.392 1.00 0.00 2679 PHE A N 10
ATOM 12849 C CA . PHE A 1 51 ? -9.145 -0.086 -0.982 1.00 0.00 2679 PHE A CA 10
ATOM 12850 C C . PHE A 1 51 ? -8.199 0.666 -0.056 1.00 0.00 2679 PHE A C 10
ATOM 12851 O O . PHE A 1 51 ? -8.172 1.896 -0.029 1.00 0.00 2679 PHE A O 10
ATOM 12868 N N . ALA A 1 52 ? -7.413 -0.102 0.686 1.00 0.00 2680 ALA A N 10
ATOM 12869 C CA . ALA A 1 52 ? -6.436 0.454 1.609 1.00 0.00 2680 ALA A CA 10
ATOM 12870 C C . ALA A 1 52 ? -5.173 -0.393 1.593 1.00 0.00 2680 ALA A C 10
ATOM 12871 O O . ALA A 1 52 ? -5.127 -1.421 0.920 1.00 0.00 2680 ALA A O 10
ATOM 12878 N N . VAL A 1 53 ? -4.143 0.031 2.316 1.00 0.00 2681 VAL A N 10
ATOM 12879 C CA . VAL A 1 53 ? -2.888 -0.712 2.347 1.00 0.00 2681 VAL A CA 10
ATOM 12880 C C . VAL A 1 53 ? -2.788 -1.592 3.591 1.00 0.00 2681 VAL A C 10
ATOM 12881 O O . VAL A 1 53 ? -3.236 -1.207 4.668 1.00 0.00 2681 VAL A O 10
ATOM 12894 N N . ALA A 1 54 ? -2.208 -2.780 3.429 1.00 0.00 2682 ALA A N 10
ATOM 12895 C CA . ALA A 1 54 ? -2.063 -3.728 4.538 1.00 0.00 2682 ALA A CA 10
ATOM 12896 C C . ALA A 1 54 ? -1.429 -3.072 5.772 1.00 0.00 2682 ALA A C 10
ATOM 12897 O O . ALA A 1 54 ? -0.682 -2.103 5.658 1.00 0.00 2682 ALA A O 10
ATOM 12904 N N . PRO A 1 55 ? -1.740 -3.601 6.974 1.00 0.00 2683 PRO A N 10
ATOM 12905 C CA . PRO A 1 55 ? -1.228 -3.080 8.253 1.00 0.00 2683 PRO A CA 10
ATOM 12906 C C . PRO A 1 55 ? 0.290 -2.925 8.286 1.00 0.00 2683 PRO A C 10
ATOM 12907 O O . PRO A 1 55 ? 0.805 -1.865 8.637 1.00 0.00 2683 PRO A O 10
ATOM 12918 N N . ASP A 1 56 ? 1.008 -3.976 7.915 1.00 0.00 2684 ASP A N 10
ATOM 12919 C CA . ASP A 1 56 ? 2.467 -3.925 7.900 1.00 0.00 2684 ASP A CA 10
ATOM 12920 C C . ASP A 1 56 ? 2.941 -3.004 6.783 1.00 0.00 2684 ASP A C 10
ATOM 12921 O O . ASP A 1 56 ? 4.062 -2.477 6.805 1.00 0.00 2684 ASP A O 10
ATOM 12930 N N . TRP A 1 57 ? 2.046 -2.759 5.836 1.00 0.00 2685 TRP A N 10
ATOM 12931 C CA . TRP A 1 57 ? 2.339 -1.864 4.743 1.00 0.00 2685 TRP A CA 10
ATOM 12932 C C . TRP A 1 57 ? 1.867 -0.466 5.095 1.00 0.00 2685 TRP A C 10
ATOM 12933 O O . TRP A 1 57 ? 2.249 0.508 4.466 1.00 0.00 2685 TRP A O 10
ATOM 12954 N N . THR A 1 58 ? 1.076 -0.371 6.155 1.00 0.00 2686 THR A N 10
ATOM 12955 C CA . THR A 1 58 ? 0.616 0.911 6.636 1.00 0.00 2686 THR A CA 10
ATOM 12956 C C . THR A 1 58 ? 1.835 1.654 7.157 1.00 0.00 2686 THR A C 10
ATOM 12957 O O . THR A 1 58 ? 2.052 2.829 6.856 1.00 0.00 2686 THR A O 10
ATOM 12968 N N . ASP A 1 59 ? 2.656 0.922 7.911 1.00 0.00 2687 ASP A N 10
ATOM 12969 C CA . ASP A 1 59 ? 3.887 1.469 8.452 1.00 0.00 2687 ASP A CA 10
ATOM 12970 C C . ASP A 1 59 ? 4.929 1.583 7.345 1.00 0.00 2687 ASP A C 10
ATOM 12971 O O . ASP A 1 59 ? 5.515 2.650 7.150 1.00 0.00 2687 ASP A O 10
ATOM 12980 N N . ILE A 1 60 ? 5.152 0.492 6.599 1.00 0.00 2688 ILE A N 10
ATOM 12981 C CA . ILE A 1 60 ? 6.119 0.523 5.504 1.00 0.00 2688 ILE A CA 10
ATOM 12982 C C . ILE A 1 60 ? 5.790 1.662 4.538 1.00 0.00 2688 ILE A C 10
ATOM 12983 O O . ILE A 1 60 ? 6.618 2.541 4.289 1.00 0.00 2688 ILE A O 10
ATOM 12999 N N . VAL A 1 61 ? 4.572 1.643 4.005 1.00 0.00 2689 VAL A N 10
ATOM 13000 C CA . VAL A 1 61 ? 4.129 2.675 3.079 1.00 0.00 2689 VAL A CA 10
ATOM 13001 C C . VAL A 1 61 ? 4.277 4.053 3.713 1.00 0.00 2689 VAL A C 10
ATOM 13002 O O . VAL A 1 61 ? 4.693 5.005 3.055 1.00 0.00 2689 VAL A O 10
ATOM 13015 N N . LYS A 1 62 ? 3.952 4.164 4.997 1.00 0.00 2690 LYS A N 10
ATOM 13016 C CA . LYS A 1 62 ? 4.088 5.439 5.688 1.00 0.00 2690 LYS A CA 10
ATOM 13017 C C . LYS A 1 62 ? 5.493 6.000 5.461 1.00 0.00 2690 LYS A C 10
ATOM 13018 O O . LYS A 1 62 ? 5.657 7.145 5.041 1.00 0.00 2690 LYS A O 10
ATOM 13037 N N . GLN A 1 63 ? 6.500 5.163 5.708 1.00 0.00 2691 GLN A N 10
ATOM 13038 C CA . GLN A 1 63 ? 7.899 5.535 5.501 1.00 0.00 2691 GLN A CA 10
ATOM 13039 C C . GLN A 1 63 ? 8.265 5.553 4.011 1.00 0.00 2691 GLN A C 10
ATOM 13040 O O . GLN A 1 63 ? 9.303 6.091 3.625 1.00 0.00 2691 GLN A O 10
ATOM 13054 N N . SER A 1 64 ? 7.414 4.941 3.185 1.00 0.00 2692 SER A N 10
ATOM 13055 C CA . SER A 1 64 ? 7.641 4.854 1.737 1.00 0.00 2692 SER A CA 10
ATOM 13056 C C . SER A 1 64 ? 8.166 6.152 1.144 1.00 0.00 2692 SER A C 10
ATOM 13057 O O . SER A 1 64 ? 8.951 6.139 0.198 1.00 0.00 2692 SER A O 10
ATOM 13065 N N . GLY A 1 65 ? 7.719 7.268 1.689 1.00 0.00 2693 GLY A N 10
ATOM 13066 C CA . GLY A 1 65 ? 8.145 8.551 1.170 1.00 0.00 2693 GLY A CA 10
ATOM 13067 C C . GLY A 1 65 ? 7.427 8.912 -0.124 1.00 0.00 2693 GLY A C 10
ATOM 13068 O O . GLY A 1 65 ? 7.424 10.075 -0.531 1.00 0.00 2693 GLY A O 10
ATOM 13072 N N . PHE A 1 66 ? 6.804 7.920 -0.771 1.00 0.00 2694 PHE A N 10
ATOM 13073 C CA . PHE A 1 66 ? 6.077 8.157 -2.014 1.00 0.00 2694 PHE A CA 10
ATOM 13074 C C . PHE A 1 66 ? 4.658 8.588 -1.723 1.00 0.00 2694 PHE A C 10
ATOM 13075 O O . PHE A 1 66 ? 4.064 9.341 -2.495 1.00 0.00 2694 PHE A O 10
ATOM 13092 N N . VAL A 1 67 ? 4.104 8.117 -0.611 1.00 0.00 2695 VAL A N 10
ATOM 13093 C CA . VAL A 1 67 ? 2.740 8.482 -0.252 1.00 0.00 2695 VAL A CA 10
ATOM 13094 C C . VAL A 1 67 ? 2.724 9.623 0.763 1.00 0.00 2695 VAL A C 10
ATOM 13095 O O . VAL A 1 67 ? 3.461 9.594 1.749 1.00 0.00 2695 VAL A O 10
ATOM 13108 N N . PRO A 1 68 ? 1.879 10.648 0.541 1.00 0.00 2696 PRO A N 10
ATOM 13109 C CA . PRO A 1 68 ? 1.779 11.790 1.452 1.00 0.00 2696 PRO A CA 10
ATOM 13110 C C . PRO A 1 68 ? 1.166 11.400 2.791 1.00 0.00 2696 PRO A C 10
ATOM 13111 O O . PRO A 1 68 ? 0.260 10.570 2.853 1.00 0.00 2696 PRO A O 10
ATOM 13122 N N . GLU A 1 69 ? 1.682 11.992 3.865 1.00 0.00 2697 GLU A N 10
ATOM 13123 C CA . GLU A 1 69 ? 1.200 11.692 5.209 1.00 0.00 2697 GLU A CA 10
ATOM 13124 C C . GLU A 1 69 ? -0.318 11.820 5.298 1.00 0.00 2697 GLU A C 10
ATOM 13125 O O . GLU A 1 69 ? -0.966 11.086 6.043 1.00 0.00 2697 GLU A O 10
ATOM 13137 N N . SER A 1 70 ? -0.880 12.747 4.535 1.00 0.00 2698 SER A N 10
ATOM 13138 C CA . SER A 1 70 ? -2.322 12.956 4.533 1.00 0.00 2698 SER A CA 10
ATOM 13139 C C . SER A 1 70 ? -3.049 11.726 3.996 1.00 0.00 2698 SER A C 10
ATOM 13140 O O . SER A 1 70 ? -4.165 11.421 4.415 1.00 0.00 2698 SER A O 10
ATOM 13148 N N . MET A 1 71 ? -2.409 11.023 3.066 1.00 0.00 2699 MET A N 10
ATOM 13149 C CA . MET A 1 71 ? -2.997 9.826 2.473 1.00 0.00 2699 MET A CA 10
ATOM 13150 C C . MET A 1 71 ? -2.844 8.615 3.391 1.00 0.00 2699 MET A C 10
ATOM 13151 O O . MET A 1 71 ? -3.366 7.539 3.100 1.00 0.00 2699 MET A O 10
ATOM 13165 N N . PHE A 1 72 ? -2.131 8.790 4.500 1.00 0.00 2700 PHE A N 10
ATOM 13166 C CA . PHE A 1 72 ? -1.924 7.702 5.448 1.00 0.00 2700 PHE A CA 10
ATOM 13167 C C . PHE A 1 72 ? -3.258 7.152 5.953 1.00 0.00 2700 PHE A C 10
ATOM 13168 O O . PHE A 1 72 ? -3.321 6.039 6.476 1.00 0.00 2700 PHE A O 10
ATOM 13185 N N . ASP A 1 73 ? -4.324 7.930 5.779 1.00 0.00 2701 ASP A N 10
ATOM 13186 C CA . ASP A 1 73 ? -5.652 7.506 6.207 1.00 0.00 2701 ASP A CA 10
ATOM 13187 C C . ASP A 1 73 ? -6.087 6.261 5.438 1.00 0.00 2701 ASP A C 10
ATOM 13188 O O . ASP A 1 73 ? -6.872 5.454 5.935 1.00 0.00 2701 ASP A O 10
ATOM 13197 N N . ARG A 1 74 ? -5.563 6.110 4.224 1.00 0.00 2702 ARG A N 10
ATOM 13198 C CA . ARG A 1 74 ? -5.888 4.960 3.382 1.00 0.00 2702 ARG A CA 10
ATOM 13199 C C . ARG A 1 74 ? -5.117 3.720 3.827 1.00 0.00 2702 ARG A C 10
ATOM 13200 O O . ARG A 1 74 ? -5.300 2.633 3.278 1.00 0.00 2702 ARG A O 10
ATOM 13221 N N . LEU A 1 75 ? -4.253 3.887 4.821 1.00 0.00 2703 LEU A N 10
ATOM 13222 C CA . LEU A 1 75 ? -3.458 2.783 5.336 1.00 0.00 2703 LEU A CA 10
ATOM 13223 C C . LEU A 1 75 ? -4.188 2.090 6.483 1.00 0.00 2703 LEU A C 10
ATOM 13224 O O . LEU A 1 75 ? -4.555 2.727 7.471 1.00 0.00 2703 LEU A O 10
ATOM 13240 N N . LEU A 1 76 ? -4.409 0.784 6.339 1.00 0.00 2704 LEU A N 10
ATOM 13241 C CA . LEU A 1 76 ? -5.110 0.000 7.361 1.00 0.00 2704 LEU A CA 10
ATOM 13242 C C . LEU A 1 76 ? -4.628 0.352 8.765 1.00 0.00 2704 LEU A C 10
ATOM 13243 O O . LEU A 1 76 ? -3.589 0.989 8.938 1.00 0.00 2704 LEU A O 10
ATOM 13259 N N . THR A 1 77 ? -5.387 -0.085 9.762 1.00 0.00 2705 THR A N 10
ATOM 13260 C CA . THR A 1 77 ? -5.039 0.165 11.152 1.00 0.00 2705 THR A CA 10
ATOM 13261 C C . THR A 1 77 ? -4.624 -1.133 11.833 1.00 0.00 2705 THR A C 10
ATOM 13262 O O . THR A 1 77 ? -3.773 -1.136 12.723 1.00 0.00 2705 THR A O 10
ATOM 13273 N N . GLY A 1 78 ? -5.230 -2.240 11.408 1.00 0.00 2706 GLY A N 10
ATOM 13274 C CA . GLY A 1 78 ? -4.904 -3.527 11.991 1.00 0.00 2706 GLY A CA 10
ATOM 13275 C C . GLY A 1 78 ? -5.749 -4.669 11.448 1.00 0.00 2706 GLY A C 10
ATOM 13276 O O . GLY A 1 78 ? -5.207 -5.676 10.993 1.00 0.00 2706 GLY A O 10
ATOM 13280 N N . PRO A 1 79 ? -7.089 -4.559 11.504 1.00 0.00 2707 PRO A N 10
ATOM 13281 C CA . PRO A 1 79 ? -7.986 -5.620 11.031 1.00 0.00 2707 PRO A CA 10
ATOM 13282 C C . PRO A 1 79 ? -8.056 -5.741 9.509 1.00 0.00 2707 PRO A C 10
ATOM 13283 O O . PRO A 1 79 ? -8.245 -4.754 8.797 1.00 0.00 2707 PRO A O 10
ATOM 13294 N N . VAL A 1 80 ? -7.917 -6.975 9.033 1.00 0.00 2708 VAL A N 10
ATOM 13295 C CA . VAL A 1 80 ? -7.975 -7.287 7.609 1.00 0.00 2708 VAL A CA 10
ATOM 13296 C C . VAL A 1 80 ? -8.304 -8.762 7.408 1.00 0.00 2708 VAL A C 10
ATOM 13297 O O . VAL A 1 80 ? -8.122 -9.572 8.318 1.00 0.00 2708 VAL A O 10
ATOM 13310 N N . VAL A 1 81 ? -8.788 -9.115 6.221 1.00 0.00 2709 VAL A N 10
ATOM 13311 C CA . VAL A 1 81 ? -9.136 -10.501 5.927 1.00 0.00 2709 VAL A CA 10
ATOM 13312 C C . VAL A 1 81 ? -8.433 -10.988 4.663 1.00 0.00 2709 VAL A C 10
ATOM 13313 O O . VAL A 1 81 ? -8.532 -10.364 3.606 1.00 0.00 2709 VAL A O 10
ATOM 13326 N N . ARG A 1 82 ? -7.723 -12.105 4.780 1.00 0.00 2710 ARG A N 10
ATOM 13327 C CA . ARG A 1 82 ? -7.004 -12.676 3.647 1.00 0.00 2710 ARG A CA 10
ATOM 13328 C C . ARG A 1 82 ? -7.017 -14.200 3.708 1.00 0.00 2710 ARG A C 10
ATOM 13329 O O . ARG A 1 82 ? -6.369 -14.803 4.564 1.00 0.00 2710 ARG A O 10
ATOM 13350 N N . GLY A 1 83 ? -7.758 -14.819 2.794 1.00 0.00 2711 GLY A N 10
ATOM 13351 C CA . GLY A 1 83 ? -7.840 -16.267 2.762 1.00 0.00 2711 GLY A CA 10
ATOM 13352 C C . GLY A 1 83 ? -6.928 -16.877 1.716 1.00 0.00 2711 GLY A C 10
ATOM 13353 O O . GLY A 1 83 ? -7.392 -17.536 0.786 1.00 0.00 2711 GLY A O 10
ATOM 13357 N N . GLU A 1 84 ? -5.626 -16.657 1.870 1.00 0.00 2712 GLU A N 10
ATOM 13358 C CA . GLU A 1 84 ? -4.645 -17.190 0.932 1.00 0.00 2712 GLU A CA 10
ATOM 13359 C C . GLU A 1 84 ? -3.321 -17.476 1.634 1.00 0.00 2712 GLU A C 10
ATOM 13360 O O . GLU A 1 84 ? -2.622 -16.556 2.060 1.00 0.00 2712 GLU A O 10
ATOM 13372 N N . GLY A 1 85 ? -2.984 -18.756 1.752 1.00 0.00 2713 GLY A N 10
ATOM 13373 C CA . GLY A 1 85 ? -1.745 -19.139 2.405 1.00 0.00 2713 GLY A CA 10
ATOM 13374 C C . GLY A 1 85 ? -1.898 -19.271 3.907 1.00 0.00 2713 GLY A C 10
ATOM 13375 O O . GLY A 1 85 ? -1.710 -18.304 4.645 1.00 0.00 2713 GLY A O 10
ATOM 13379 N N . ALA A 1 86 ? -2.244 -20.471 4.362 1.00 0.00 2714 ALA A N 10
ATOM 13380 C CA . ALA A 1 86 ? -2.425 -20.727 5.785 1.00 0.00 2714 ALA A CA 10
ATOM 13381 C C . ALA A 1 86 ? -1.342 -21.658 6.320 1.00 0.00 2714 ALA A C 10
ATOM 13382 O O . ALA A 1 86 ? -0.693 -21.362 7.322 1.00 0.00 2714 ALA A O 10
ATOM 13389 N N . SER A 1 87 ? -1.155 -22.788 5.644 1.00 0.00 2715 SER A N 10
ATOM 13390 C CA . SER A 1 87 ? -0.152 -23.765 6.051 1.00 0.00 2715 SER A CA 10
ATOM 13391 C C . SER A 1 87 ? -0.434 -24.280 7.459 1.00 0.00 2715 SER A C 10
ATOM 13392 O O . SER A 1 87 ? -0.155 -23.540 8.426 1.00 0.00 2715 SER A O 10
ATOM 13401 N N . GLY A 1 1 ? 6.621 -17.089 3.017 1.00 0.00 2629 GLY A N 11
ATOM 13402 C CA . GLY A 1 1 ? 6.809 -15.765 2.362 1.00 0.00 2629 GLY A CA 11
ATOM 13403 C C . GLY A 1 1 ? 5.874 -15.562 1.185 1.00 0.00 2629 GLY A C 11
ATOM 13404 O O . GLY A 1 1 ? 6.308 -15.556 0.033 1.00 0.00 2629 GLY A O 11
ATOM 13410 N N . SER A 1 2 ? 4.589 -15.397 1.476 1.00 0.00 2630 SER A N 11
ATOM 13411 C CA . SER A 1 2 ? 3.589 -15.191 0.434 1.00 0.00 2630 SER A CA 11
ATOM 13412 C C . SER A 1 2 ? 2.522 -14.204 0.894 1.00 0.00 2630 SER A C 11
ATOM 13413 O O . SER A 1 2 ? 1.820 -14.447 1.876 1.00 0.00 2630 SER A O 11
ATOM 13421 N N . ARG A 1 3 ? 2.404 -13.087 0.180 1.00 0.00 2631 ARG A N 11
ATOM 13422 C CA . ARG A 1 3 ? 1.425 -12.059 0.514 1.00 0.00 2631 ARG A CA 11
ATOM 13423 C C . ARG A 1 3 ? 1.860 -11.285 1.751 1.00 0.00 2631 ARG A C 11
ATOM 13424 O O . ARG A 1 3 ? 2.118 -10.083 1.686 1.00 0.00 2631 ARG A O 11
ATOM 13445 N N . ASN A 1 4 ? 1.932 -11.981 2.875 1.00 0.00 2632 ASN A N 11
ATOM 13446 C CA . ASN A 1 4 ? 2.330 -11.364 4.134 1.00 0.00 2632 ASN A CA 11
ATOM 13447 C C . ASN A 1 4 ? 3.705 -10.702 4.015 1.00 0.00 2632 ASN A C 11
ATOM 13448 O O . ASN A 1 4 ? 4.694 -11.358 3.685 1.00 0.00 2632 ASN A O 11
ATOM 13459 N N . PRO A 1 5 ? 3.780 -9.382 4.272 1.00 0.00 2633 PRO A N 11
ATOM 13460 C CA . PRO A 1 5 ? 5.033 -8.616 4.184 1.00 0.00 2633 PRO A CA 11
ATOM 13461 C C . PRO A 1 5 ? 6.078 -9.006 5.229 1.00 0.00 2633 PRO A C 11
ATOM 13462 O O . PRO A 1 5 ? 7.157 -8.417 5.273 1.00 0.00 2633 PRO A O 11
ATOM 13473 N N . ASN A 1 6 ? 5.772 -9.992 6.067 1.00 0.00 2634 ASN A N 11
ATOM 13474 C CA . ASN A 1 6 ? 6.716 -10.423 7.092 1.00 0.00 2634 ASN A CA 11
ATOM 13475 C C . ASN A 1 6 ? 7.831 -11.290 6.502 1.00 0.00 2634 ASN A C 11
ATOM 13476 O O . ASN A 1 6 ? 8.627 -11.871 7.240 1.00 0.00 2634 ASN A O 11
ATOM 13487 N N . LYS A 1 7 ? 7.893 -11.373 5.172 1.00 0.00 2635 LYS A N 11
ATOM 13488 C CA . LYS A 1 7 ? 8.920 -12.166 4.506 1.00 0.00 2635 LYS A CA 11
ATOM 13489 C C . LYS A 1 7 ? 9.442 -11.464 3.249 1.00 0.00 2635 LYS A C 11
ATOM 13490 O O . LYS A 1 7 ? 10.128 -12.077 2.430 1.00 0.00 2635 LYS A O 11
ATOM 13509 N N . LEU A 1 8 ? 9.122 -10.178 3.102 1.00 0.00 2636 LEU A N 11
ATOM 13510 C CA . LEU A 1 8 ? 9.571 -9.407 1.944 1.00 0.00 2636 LEU A CA 11
ATOM 13511 C C . LEU A 1 8 ? 10.471 -8.255 2.377 1.00 0.00 2636 LEU A C 11
ATOM 13512 O O . LEU A 1 8 ? 10.041 -7.365 3.112 1.00 0.00 2636 LEU A O 11
ATOM 13528 N N . ASP A 1 9 ? 11.723 -8.272 1.922 1.00 0.00 2637 ASP A N 11
ATOM 13529 C CA . ASP A 1 9 ? 12.678 -7.223 2.271 1.00 0.00 2637 ASP A CA 11
ATOM 13530 C C . ASP A 1 9 ? 12.074 -5.839 2.070 1.00 0.00 2637 ASP A C 11
ATOM 13531 O O . ASP A 1 9 ? 11.900 -5.376 0.943 1.00 0.00 2637 ASP A O 11
ATOM 13540 N N . ILE A 1 10 ? 11.740 -5.193 3.180 1.00 0.00 2638 ILE A N 11
ATOM 13541 C CA . ILE A 1 10 ? 11.136 -3.872 3.157 1.00 0.00 2638 ILE A CA 11
ATOM 13542 C C . ILE A 1 10 ? 12.046 -2.811 2.538 1.00 0.00 2638 ILE A C 11
ATOM 13543 O O . ILE A 1 10 ? 11.639 -1.664 2.397 1.00 0.00 2638 ILE A O 11
ATOM 13559 N N . ASN A 1 11 ? 13.278 -3.166 2.183 1.00 0.00 2639 ASN A N 11
ATOM 13560 C CA . ASN A 1 11 ? 14.196 -2.191 1.598 1.00 0.00 2639 ASN A CA 11
ATOM 13561 C C . ASN A 1 11 ? 13.883 -1.930 0.121 1.00 0.00 2639 ASN A C 11
ATOM 13562 O O . ASN A 1 11 ? 14.354 -0.947 -0.449 1.00 0.00 2639 ASN A O 11
ATOM 13573 N N . THR A 1 12 ? 13.107 -2.819 -0.501 1.00 0.00 2640 THR A N 11
ATOM 13574 C CA . THR A 1 12 ? 12.764 -2.674 -1.920 1.00 0.00 2640 THR A CA 11
ATOM 13575 C C . THR A 1 12 ? 11.687 -1.609 -2.161 1.00 0.00 2640 THR A C 11
ATOM 13576 O O . THR A 1 12 ? 11.047 -1.584 -3.224 1.00 0.00 2640 THR A O 11
ATOM 13587 N N . LEU A 1 13 ? 11.483 -0.722 -1.188 1.00 0.00 2641 LEU A N 11
ATOM 13588 C CA . LEU A 1 13 ? 10.498 0.330 -1.327 1.00 0.00 2641 LEU A CA 11
ATOM 13589 C C . LEU A 1 13 ? 11.078 1.520 -2.077 1.00 0.00 2641 LEU A C 11
ATOM 13590 O O . LEU A 1 13 ? 10.662 2.654 -1.863 1.00 0.00 2641 LEU A O 11
ATOM 13606 N N . THR A 1 14 ? 12.033 1.261 -2.965 1.00 0.00 2642 THR A N 11
ATOM 13607 C CA . THR A 1 14 ? 12.644 2.323 -3.749 1.00 0.00 2642 THR A CA 11
ATOM 13608 C C . THR A 1 14 ? 11.700 2.775 -4.862 1.00 0.00 2642 THR A C 11
ATOM 13609 O O . THR A 1 14 ? 12.084 3.551 -5.738 1.00 0.00 2642 THR A O 11
ATOM 13620 N N . GLY A 1 15 ? 10.462 2.278 -4.824 1.00 0.00 2643 GLY A N 11
ATOM 13621 C CA . GLY A 1 15 ? 9.484 2.631 -5.829 1.00 0.00 2643 GLY A CA 11
ATOM 13622 C C . GLY A 1 15 ? 8.992 1.418 -6.592 1.00 0.00 2643 GLY A C 11
ATOM 13623 O O . GLY A 1 15 ? 7.974 1.486 -7.284 1.00 0.00 2643 GLY A O 11
ATOM 13627 N N . GLU A 1 16 ? 9.734 0.312 -6.475 1.00 0.00 2644 GLU A N 11
ATOM 13628 C CA . GLU A 1 16 ? 9.400 -0.924 -7.174 1.00 0.00 2644 GLU A CA 11
ATOM 13629 C C . GLU A 1 16 ? 8.584 -1.902 -6.322 1.00 0.00 2644 GLU A C 11
ATOM 13630 O O . GLU A 1 16 ? 7.853 -2.724 -6.872 1.00 0.00 2644 GLU A O 11
ATOM 13642 N N . GLU A 1 17 ? 8.690 -1.830 -4.991 1.00 0.00 2645 GLU A N 11
ATOM 13643 C CA . GLU A 1 17 ? 7.926 -2.741 -4.132 1.00 0.00 2645 GLU A CA 11
ATOM 13644 C C . GLU A 1 17 ? 6.445 -2.773 -4.518 1.00 0.00 2645 GLU A C 11
ATOM 13645 O O . GLU A 1 17 ? 5.875 -1.758 -4.920 1.00 0.00 2645 GLU A O 11
ATOM 13657 N N . ARG A 1 18 ? 5.830 -3.946 -4.379 1.00 0.00 2646 ARG A N 11
ATOM 13658 C CA . ARG A 1 18 ? 4.417 -4.121 -4.697 1.00 0.00 2646 ARG A CA 11
ATOM 13659 C C . ARG A 1 18 ? 3.576 -4.109 -3.422 1.00 0.00 2646 ARG A C 11
ATOM 13660 O O . ARG A 1 18 ? 3.426 -5.132 -2.754 1.00 0.00 2646 ARG A O 11
ATOM 13681 N N . VAL A 1 19 ? 3.057 -2.937 -3.081 1.00 0.00 2647 VAL A N 11
ATOM 13682 C CA . VAL A 1 19 ? 2.258 -2.771 -1.871 1.00 0.00 2647 VAL A CA 11
ATOM 13683 C C . VAL A 1 19 ? 0.889 -3.450 -1.969 1.00 0.00 2647 VAL A C 11
ATOM 13684 O O . VAL A 1 19 ? 0.045 -3.048 -2.770 1.00 0.00 2647 VAL A O 11
ATOM 13697 N N . PRO A 1 20 ? 0.645 -4.481 -1.134 1.00 0.00 2648 PRO A N 11
ATOM 13698 C CA . PRO A 1 20 ? -0.632 -5.206 -1.108 1.00 0.00 2648 PRO A CA 11
ATOM 13699 C C . PRO A 1 20 ? -1.773 -4.341 -0.580 1.00 0.00 2648 PRO A C 11
ATOM 13700 O O . PRO A 1 20 ? -1.623 -3.638 0.427 1.00 0.00 2648 PRO A O 11
ATOM 13711 N N . VAL A 1 21 ? -2.919 -4.396 -1.255 1.00 0.00 2649 VAL A N 11
ATOM 13712 C CA . VAL A 1 21 ? -4.081 -3.615 -0.843 1.00 0.00 2649 VAL A CA 11
ATOM 13713 C C . VAL A 1 21 ? -5.272 -4.506 -0.538 1.00 0.00 2649 VAL A C 11
ATOM 13714 O O . VAL A 1 21 ? -5.480 -5.533 -1.183 1.00 0.00 2649 VAL A O 11
ATOM 13727 N N . VAL A 1 22 ? -6.054 -4.095 0.452 1.00 0.00 2650 VAL A N 11
ATOM 13728 C CA . VAL A 1 22 ? -7.234 -4.844 0.851 1.00 0.00 2650 VAL A CA 11
ATOM 13729 C C . VAL A 1 22 ? -8.472 -3.960 0.825 1.00 0.00 2650 VAL A C 11
ATOM 13730 O O . VAL A 1 22 ? -8.457 -2.835 1.326 1.00 0.00 2650 VAL A O 11
ATOM 13743 N N . ASN A 1 23 ? -9.544 -4.485 0.251 1.00 0.00 2651 ASN A N 11
ATOM 13744 C CA . ASN A 1 23 ? -10.800 -3.751 0.179 1.00 0.00 2651 ASN A CA 11
ATOM 13745 C C . ASN A 1 23 ? -11.386 -3.601 1.575 1.00 0.00 2651 ASN A C 11
ATOM 13746 O O . ASN A 1 23 ? -11.489 -4.572 2.325 1.00 0.00 2651 ASN A O 11
ATOM 13757 N N . LYS A 1 24 ? -11.741 -2.378 1.925 1.00 0.00 2652 LYS A N 11
ATOM 13758 C CA . LYS A 1 24 ? -12.288 -2.087 3.242 1.00 0.00 2652 LYS A CA 11
ATOM 13759 C C . LYS A 1 24 ? -13.669 -2.708 3.447 1.00 0.00 2652 LYS A C 11
ATOM 13760 O O . LYS A 1 24 ? -14.078 -2.953 4.581 1.00 0.00 2652 LYS A O 11
ATOM 13779 N N . ARG A 1 25 ? -14.402 -2.937 2.359 1.00 0.00 2653 ARG A N 11
ATOM 13780 C CA . ARG A 1 25 ? -15.746 -3.498 2.456 1.00 0.00 2653 ARG A CA 11
ATOM 13781 C C . ARG A 1 25 ? -15.782 -5.009 2.211 1.00 0.00 2653 ARG A C 11
ATOM 13782 O O . ARG A 1 25 ? -16.212 -5.772 3.077 1.00 0.00 2653 ARG A O 11
ATOM 13803 N N . ASN A 1 26 ? -15.362 -5.436 1.022 1.00 0.00 2654 ASN A N 11
ATOM 13804 C CA . ASN A 1 26 ? -15.390 -6.859 0.671 1.00 0.00 2654 ASN A CA 11
ATOM 13805 C C . ASN A 1 26 ? -14.153 -7.610 1.164 1.00 0.00 2654 ASN A C 11
ATOM 13806 O O . ASN A 1 26 ? -14.151 -8.840 1.205 1.00 0.00 2654 ASN A O 11
ATOM 13817 N N . GLY A 1 27 ? -13.113 -6.882 1.556 1.00 0.00 2655 GLY A N 11
ATOM 13818 C CA . GLY A 1 27 ? -11.912 -7.531 2.057 1.00 0.00 2655 GLY A CA 11
ATOM 13819 C C . GLY A 1 27 ? -10.975 -8.023 0.965 1.00 0.00 2655 GLY A C 11
ATOM 13820 O O . GLY A 1 27 ? -9.973 -8.675 1.260 1.00 0.00 2655 GLY A O 11
ATOM 13824 N N . LYS A 1 28 ? -11.284 -7.714 -0.295 1.00 0.00 2656 LYS A N 11
ATOM 13825 C CA . LYS A 1 28 ? -10.440 -8.138 -1.415 1.00 0.00 2656 LYS A CA 11
ATOM 13826 C C . LYS A 1 28 ? -8.975 -7.834 -1.123 1.00 0.00 2656 LYS A C 11
ATOM 13827 O O . LYS A 1 28 ? -8.598 -6.678 -0.970 1.00 0.00 2656 LYS A O 11
ATOM 13846 N N . LYS A 1 29 ? -8.154 -8.874 -1.046 1.00 0.00 2657 LYS A N 11
ATOM 13847 C CA . LYS A 1 29 ? -6.734 -8.699 -0.762 1.00 0.00 2657 LYS A CA 11
ATOM 13848 C C . LYS A 1 29 ? -5.877 -9.034 -1.976 1.00 0.00 2657 LYS A C 11
ATOM 13849 O O . LYS A 1 29 ? -6.050 -10.077 -2.606 1.00 0.00 2657 LYS A O 11
ATOM 13868 N N . MET A 1 30 ? -4.946 -8.140 -2.293 1.00 0.00 2658 MET A N 11
ATOM 13869 C CA . MET A 1 30 ? -4.051 -8.338 -3.428 1.00 0.00 2658 MET A CA 11
ATOM 13870 C C . MET A 1 30 ? -2.621 -7.955 -3.069 1.00 0.00 2658 MET A C 11
ATOM 13871 O O . MET A 1 30 ? -2.299 -6.774 -2.954 1.00 0.00 2658 MET A O 11
ATOM 13885 N N . GLY A 1 31 ? -1.769 -8.961 -2.901 1.00 0.00 2659 GLY A N 11
ATOM 13886 C CA . GLY A 1 31 ? -0.378 -8.716 -2.568 1.00 0.00 2659 GLY A CA 11
ATOM 13887 C C . GLY A 1 31 ? 0.561 -9.221 -3.647 1.00 0.00 2659 GLY A C 11
ATOM 13888 O O . GLY A 1 31 ? 0.831 -10.419 -3.734 1.00 0.00 2659 GLY A O 11
ATOM 13892 N N . GLY A 1 32 ? 1.055 -8.306 -4.477 1.00 0.00 2660 GLY A N 11
ATOM 13893 C CA . GLY A 1 32 ? 1.957 -8.683 -5.551 1.00 0.00 2660 GLY A CA 11
ATOM 13894 C C . GLY A 1 32 ? 1.806 -7.791 -6.769 1.00 0.00 2660 GLY A C 11
ATOM 13895 O O . GLY A 1 32 ? 1.693 -6.574 -6.643 1.00 0.00 2660 GLY A O 11
ATOM 13899 N N . ALA A 1 33 ? 1.796 -8.398 -7.953 1.00 0.00 2661 ALA A N 11
ATOM 13900 C CA . ALA A 1 33 ? 1.648 -7.642 -9.191 1.00 0.00 2661 ALA A CA 11
ATOM 13901 C C . ALA A 1 33 ? 0.297 -6.939 -9.237 1.00 0.00 2661 ALA A C 11
ATOM 13902 O O . ALA A 1 33 ? 0.190 -5.804 -9.702 1.00 0.00 2661 ALA A O 11
ATOM 13909 N N . MET A 1 34 ? -0.729 -7.623 -8.746 1.00 0.00 2662 MET A N 11
ATOM 13910 C CA . MET A 1 34 ? -2.076 -7.069 -8.721 1.00 0.00 2662 MET A CA 11
ATOM 13911 C C . MET A 1 34 ? -2.124 -5.822 -7.844 1.00 0.00 2662 MET A C 11
ATOM 13912 O O . MET A 1 34 ? -2.868 -4.881 -8.121 1.00 0.00 2662 MET A O 11
ATOM 13926 N N . ALA A 1 35 ? -1.325 -5.828 -6.782 1.00 0.00 2663 ALA A N 11
ATOM 13927 C CA . ALA A 1 35 ? -1.272 -4.705 -5.855 1.00 0.00 2663 ALA A CA 11
ATOM 13928 C C . ALA A 1 35 ? -0.492 -3.529 -6.439 1.00 0.00 2663 ALA A C 11
ATOM 13929 O O . ALA A 1 35 ? 0.365 -3.702 -7.305 1.00 0.00 2663 ALA A O 11
ATOM 13936 N N . PRO A 1 36 ? -0.797 -2.308 -5.967 1.00 0.00 2664 PRO A N 11
ATOM 13937 C CA . PRO A 1 36 ? -0.142 -1.076 -6.436 1.00 0.00 2664 PRO A CA 11
ATOM 13938 C C . PRO A 1 36 ? 1.345 -1.001 -6.084 1.00 0.00 2664 PRO A C 11
ATOM 13939 O O . PRO A 1 36 ? 1.781 -1.532 -5.060 1.00 0.00 2664 PRO A O 11
ATOM 13950 N N . PRO A 1 37 ? 2.145 -0.319 -6.931 1.00 0.00 2665 PRO A N 11
ATOM 13951 C CA . PRO A 1 37 ? 3.576 -0.152 -6.710 1.00 0.00 2665 PRO A CA 11
ATOM 13952 C C . PRO A 1 37 ? 3.886 1.086 -5.868 1.00 0.00 2665 PRO A C 11
ATOM 13953 O O . PRO A 1 37 ? 3.193 2.101 -5.953 1.00 0.00 2665 PRO A O 11
ATOM 13964 N N . MET A 1 38 ? 4.916 0.980 -5.039 1.00 0.00 2666 MET A N 11
ATOM 13965 C CA . MET A 1 38 ? 5.319 2.069 -4.149 1.00 0.00 2666 MET A CA 11
ATOM 13966 C C . MET A 1 38 ? 5.319 3.434 -4.843 1.00 0.00 2666 MET A C 11
ATOM 13967 O O . MET A 1 38 ? 4.722 4.388 -4.345 1.00 0.00 2666 MET A O 11
ATOM 13981 N N . LYS A 1 39 ? 6.019 3.533 -5.970 1.00 0.00 2667 LYS A N 11
ATOM 13982 C CA . LYS A 1 39 ? 6.126 4.791 -6.697 1.00 0.00 2667 LYS A CA 11
ATOM 13983 C C . LYS A 1 39 ? 4.810 5.252 -7.339 1.00 0.00 2667 LYS A C 11
ATOM 13984 O O . LYS A 1 39 ? 4.751 6.347 -7.899 1.00 0.00 2667 LYS A O 11
ATOM 14003 N N . ASP A 1 40 ? 3.757 4.442 -7.262 1.00 0.00 2668 ASP A N 11
ATOM 14004 C CA . ASP A 1 40 ? 2.469 4.828 -7.848 1.00 0.00 2668 ASP A CA 11
ATOM 14005 C C . ASP A 1 40 ? 1.312 4.636 -6.863 1.00 0.00 2668 ASP A C 11
ATOM 14006 O O . ASP A 1 40 ? 0.148 4.828 -7.217 1.00 0.00 2668 ASP A O 11
ATOM 14015 N N . LEU A 1 41 ? 1.638 4.246 -5.635 1.00 0.00 2669 LEU A N 11
ATOM 14016 C CA . LEU A 1 41 ? 0.627 4.016 -4.603 1.00 0.00 2669 LEU A CA 11
ATOM 14017 C C . LEU A 1 41 ? -0.428 5.127 -4.551 1.00 0.00 2669 LEU A C 11
ATOM 14018 O O . LEU A 1 41 ? -1.611 4.841 -4.432 1.00 0.00 2669 LEU A O 11
ATOM 14034 N N . PRO A 1 42 ? -0.017 6.408 -4.612 1.00 0.00 2670 PRO A N 11
ATOM 14035 C CA . PRO A 1 42 ? -0.952 7.544 -4.541 1.00 0.00 2670 PRO A CA 11
ATOM 14036 C C . PRO A 1 42 ? -1.943 7.593 -5.704 1.00 0.00 2670 PRO A C 11
ATOM 14037 O O . PRO A 1 42 ? -3.088 8.030 -5.545 1.00 0.00 2670 PRO A O 11
ATOM 14048 N N . ARG A 1 43 ? -1.519 7.105 -6.859 1.00 0.00 2671 ARG A N 11
ATOM 14049 C CA . ARG A 1 43 ? -2.387 7.076 -8.028 1.00 0.00 2671 ARG A CA 11
ATOM 14050 C C . ARG A 1 43 ? -3.417 5.972 -7.866 1.00 0.00 2671 ARG A C 11
ATOM 14051 O O . ARG A 1 43 ? -4.619 6.184 -8.031 1.00 0.00 2671 ARG A O 11
ATOM 14072 N N . TRP A 1 44 ? -2.925 4.793 -7.532 1.00 0.00 2672 TRP A N 11
ATOM 14073 C CA . TRP A 1 44 ? -3.772 3.633 -7.329 1.00 0.00 2672 TRP A CA 11
ATOM 14074 C C . TRP A 1 44 ? -4.680 3.818 -6.117 1.00 0.00 2672 TRP A C 11
ATOM 14075 O O . TRP A 1 44 ? -5.832 3.382 -6.124 1.00 0.00 2672 TRP A O 11
ATOM 14096 N N . LEU A 1 45 ? -4.163 4.472 -5.075 1.00 0.00 2673 LEU A N 11
ATOM 14097 C CA . LEU A 1 45 ? -4.937 4.710 -3.864 1.00 0.00 2673 LEU A CA 11
ATOM 14098 C C . LEU A 1 45 ? -5.963 5.810 -4.070 1.00 0.00 2673 LEU A C 11
ATOM 14099 O O . LEU A 1 45 ? -7.015 5.807 -3.433 1.00 0.00 2673 LEU A O 11
ATOM 14115 N N . GLU A 1 46 ? -5.689 6.726 -4.998 1.00 0.00 2674 GLU A N 11
ATOM 14116 C CA . GLU A 1 46 ? -6.646 7.777 -5.296 1.00 0.00 2674 GLU A CA 11
ATOM 14117 C C . GLU A 1 46 ? -7.713 7.211 -6.229 1.00 0.00 2674 GLU A C 11
ATOM 14118 O O . GLU A 1 46 ? -8.852 7.675 -6.258 1.00 0.00 2674 GLU A O 11
ATOM 14130 N N . GLU A 1 47 ? -7.314 6.189 -6.987 1.00 0.00 2675 GLU A N 11
ATOM 14131 C CA . GLU A 1 47 ? -8.196 5.518 -7.931 1.00 0.00 2675 GLU A CA 11
ATOM 14132 C C . GLU A 1 47 ? -9.036 4.439 -7.248 1.00 0.00 2675 GLU A C 11
ATOM 14133 O O . GLU A 1 47 ? -10.093 4.062 -7.751 1.00 0.00 2675 GLU A O 11
ATOM 14145 N N . ASN A 1 48 ? -8.566 3.938 -6.104 1.00 0.00 2676 ASN A N 11
ATOM 14146 C CA . ASN A 1 48 ? -9.296 2.900 -5.378 1.00 0.00 2676 ASN A CA 11
ATOM 14147 C C . ASN A 1 48 ? -9.689 3.373 -3.977 1.00 0.00 2676 ASN A C 11
ATOM 14148 O O . ASN A 1 48 ? -9.059 3.001 -2.987 1.00 0.00 2676 ASN A O 11
ATOM 14159 N N . PRO A 1 49 ? -10.746 4.200 -3.876 1.00 0.00 2677 PRO A N 11
ATOM 14160 C CA . PRO A 1 49 ? -11.223 4.721 -2.591 1.00 0.00 2677 PRO A CA 11
ATOM 14161 C C . PRO A 1 49 ? -11.773 3.626 -1.683 1.00 0.00 2677 PRO A C 11
ATOM 14162 O O . PRO A 1 49 ? -11.841 3.795 -0.466 1.00 0.00 2677 PRO A O 11
ATOM 14173 N N . GLU A 1 50 ? -12.169 2.506 -2.279 1.00 0.00 2678 GLU A N 11
ATOM 14174 C CA . GLU A 1 50 ? -12.718 1.392 -1.516 1.00 0.00 2678 GLU A CA 11
ATOM 14175 C C . GLU A 1 50 ? -11.616 0.469 -1.006 1.00 0.00 2678 GLU A C 11
ATOM 14176 O O . GLU A 1 50 ? -11.894 -0.524 -0.333 1.00 0.00 2678 GLU A O 11
ATOM 14188 N N . PHE A 1 51 ? -10.368 0.783 -1.340 1.00 0.00 2679 PHE A N 11
ATOM 14189 C CA . PHE A 1 51 ? -9.249 -0.048 -0.918 1.00 0.00 2679 PHE A CA 11
ATOM 14190 C C . PHE A 1 51 ? -8.294 0.699 0.000 1.00 0.00 2679 PHE A C 11
ATOM 14191 O O . PHE A 1 51 ? -8.291 1.929 0.059 1.00 0.00 2679 PHE A O 11
ATOM 14208 N N . ALA A 1 52 ? -7.477 -0.070 0.707 1.00 0.00 2680 ALA A N 11
ATOM 14209 C CA . ALA A 1 52 ? -6.493 0.480 1.625 1.00 0.00 2680 ALA A CA 11
ATOM 14210 C C . ALA A 1 52 ? -5.224 -0.361 1.592 1.00 0.00 2680 ALA A C 11
ATOM 14211 O O . ALA A 1 52 ? -5.174 -1.383 0.907 1.00 0.00 2680 ALA A O 11
ATOM 14218 N N . VAL A 1 53 ? -4.193 0.066 2.313 1.00 0.00 2681 VAL A N 11
ATOM 14219 C CA . VAL A 1 53 ? -2.932 -0.662 2.335 1.00 0.00 2681 VAL A CA 11
ATOM 14220 C C . VAL A 1 53 ? -2.823 -1.572 3.554 1.00 0.00 2681 VAL A C 11
ATOM 14221 O O . VAL A 1 53 ? -3.270 -1.217 4.642 1.00 0.00 2681 VAL A O 11
ATOM 14234 N N . ALA A 1 54 ? -2.241 -2.755 3.362 1.00 0.00 2682 ALA A N 11
ATOM 14235 C CA . ALA A 1 54 ? -2.095 -3.718 4.452 1.00 0.00 2682 ALA A CA 11
ATOM 14236 C C . ALA A 1 54 ? -1.463 -3.079 5.694 1.00 0.00 2682 ALA A C 11
ATOM 14237 O O . ALA A 1 54 ? -0.720 -2.103 5.596 1.00 0.00 2682 ALA A O 11
ATOM 14244 N N . PRO A 1 55 ? -1.774 -3.627 6.886 1.00 0.00 2683 PRO A N 11
ATOM 14245 C CA . PRO A 1 55 ? -1.268 -3.123 8.173 1.00 0.00 2683 PRO A CA 11
ATOM 14246 C C . PRO A 1 55 ? 0.248 -2.944 8.204 1.00 0.00 2683 PRO A C 11
ATOM 14247 O O . PRO A 1 55 ? 0.740 -1.862 8.514 1.00 0.00 2683 PRO A O 11
ATOM 14258 N N . ASP A 1 56 ? 0.988 -3.999 7.878 1.00 0.00 2684 ASP A N 11
ATOM 14259 C CA . ASP A 1 56 ? 2.449 -3.924 7.870 1.00 0.00 2684 ASP A CA 11
ATOM 14260 C C . ASP A 1 56 ? 2.919 -2.978 6.772 1.00 0.00 2684 ASP A C 11
ATOM 14261 O O . ASP A 1 56 ? 4.043 -2.450 6.801 1.00 0.00 2684 ASP A O 11
ATOM 14270 N N . TRP A 1 57 ? 2.024 -2.713 5.837 1.00 0.00 2685 TRP A N 11
ATOM 14271 C CA . TRP A 1 57 ? 2.318 -1.798 4.766 1.00 0.00 2685 TRP A CA 11
ATOM 14272 C C . TRP A 1 57 ? 1.903 -0.393 5.172 1.00 0.00 2685 TRP A C 11
ATOM 14273 O O . TRP A 1 57 ? 2.286 0.580 4.543 1.00 0.00 2685 TRP A O 11
ATOM 14294 N N . THR A 1 58 ? 1.164 -0.289 6.274 1.00 0.00 2686 THR A N 11
ATOM 14295 C CA . THR A 1 58 ? 0.774 1.006 6.792 1.00 0.00 2686 THR A CA 11
ATOM 14296 C C . THR A 1 58 ? 2.039 1.712 7.259 1.00 0.00 2686 THR A C 11
ATOM 14297 O O . THR A 1 58 ? 2.268 2.886 6.962 1.00 0.00 2686 THR A O 11
ATOM 14308 N N . ASP A 1 59 ? 2.876 0.955 7.968 1.00 0.00 2687 ASP A N 11
ATOM 14309 C CA . ASP A 1 59 ? 4.139 1.470 8.459 1.00 0.00 2687 ASP A CA 11
ATOM 14310 C C . ASP A 1 59 ? 5.128 1.572 7.309 1.00 0.00 2687 ASP A C 11
ATOM 14311 O O . ASP A 1 59 ? 5.729 2.628 7.094 1.00 0.00 2687 ASP A O 11
ATOM 14320 N N . ILE A 1 60 ? 5.292 0.483 6.548 1.00 0.00 2688 ILE A N 11
ATOM 14321 C CA . ILE A 1 60 ? 6.208 0.506 5.414 1.00 0.00 2688 ILE A CA 11
ATOM 14322 C C . ILE A 1 60 ? 5.852 1.652 4.465 1.00 0.00 2688 ILE A C 11
ATOM 14323 O O . ILE A 1 60 ? 6.679 2.522 4.182 1.00 0.00 2688 ILE A O 11
ATOM 14339 N N . VAL A 1 61 ? 4.612 1.652 3.985 1.00 0.00 2689 VAL A N 11
ATOM 14340 C CA . VAL A 1 61 ? 4.145 2.694 3.081 1.00 0.00 2689 VAL A CA 11
ATOM 14341 C C . VAL A 1 61 ? 4.347 4.072 3.702 1.00 0.00 2689 VAL A C 11
ATOM 14342 O O . VAL A 1 61 ? 4.761 5.011 3.025 1.00 0.00 2689 VAL A O 11
ATOM 14355 N N . LYS A 1 62 ? 4.069 4.196 4.996 1.00 0.00 2690 LYS A N 11
ATOM 14356 C CA . LYS A 1 62 ? 4.256 5.471 5.676 1.00 0.00 2690 LYS A CA 11
ATOM 14357 C C . LYS A 1 62 ? 5.658 6.007 5.390 1.00 0.00 2690 LYS A C 11
ATOM 14358 O O . LYS A 1 62 ? 5.825 7.149 4.963 1.00 0.00 2690 LYS A O 11
ATOM 14377 N N . GLN A 1 63 ? 6.661 5.154 5.598 1.00 0.00 2691 GLN A N 11
ATOM 14378 C CA . GLN A 1 63 ? 8.055 5.501 5.334 1.00 0.00 2691 GLN A CA 11
ATOM 14379 C C . GLN A 1 63 ? 8.357 5.516 3.830 1.00 0.00 2691 GLN A C 11
ATOM 14380 O O . GLN A 1 63 ? 9.387 6.036 3.399 1.00 0.00 2691 GLN A O 11
ATOM 14394 N N . SER A 1 64 ? 7.460 4.923 3.041 1.00 0.00 2692 SER A N 11
ATOM 14395 C CA . SER A 1 64 ? 7.620 4.834 1.586 1.00 0.00 2692 SER A CA 11
ATOM 14396 C C . SER A 1 64 ? 8.085 6.139 0.958 1.00 0.00 2692 SER A C 11
ATOM 14397 O O . SER A 1 64 ? 8.863 6.135 0.005 1.00 0.00 2692 SER A O 11
ATOM 14405 N N . GLY A 1 65 ? 7.595 7.251 1.476 1.00 0.00 2693 GLY A N 11
ATOM 14406 C CA . GLY A 1 65 ? 7.961 8.535 0.917 1.00 0.00 2693 GLY A CA 11
ATOM 14407 C C . GLY A 1 65 ? 7.199 8.836 -0.367 1.00 0.00 2693 GLY A C 11
ATOM 14408 O O . GLY A 1 65 ? 7.154 9.984 -0.808 1.00 0.00 2693 GLY A O 11
ATOM 14412 N N . PHE A 1 66 ? 6.587 7.805 -0.967 1.00 0.00 2694 PHE A N 11
ATOM 14413 C CA . PHE A 1 66 ? 5.821 7.987 -2.196 1.00 0.00 2694 PHE A CA 11
ATOM 14414 C C . PHE A 1 66 ? 4.387 8.356 -1.881 1.00 0.00 2694 PHE A C 11
ATOM 14415 O O . PHE A 1 66 ? 3.727 9.020 -2.680 1.00 0.00 2694 PHE A O 11
ATOM 14432 N N . VAL A 1 67 ? 3.889 7.931 -0.722 1.00 0.00 2695 VAL A N 11
ATOM 14433 C CA . VAL A 1 67 ? 2.515 8.244 -0.345 1.00 0.00 2695 VAL A CA 11
ATOM 14434 C C . VAL A 1 67 ? 2.465 9.416 0.636 1.00 0.00 2695 VAL A C 11
ATOM 14435 O O . VAL A 1 67 ? 3.271 9.488 1.565 1.00 0.00 2695 VAL A O 11
ATOM 14448 N N . PRO A 1 68 ? 1.521 10.356 0.442 1.00 0.00 2696 PRO A N 11
ATOM 14449 C CA . PRO A 1 68 ? 1.384 11.525 1.317 1.00 0.00 2696 PRO A CA 11
ATOM 14450 C C . PRO A 1 68 ? 0.801 11.179 2.683 1.00 0.00 2696 PRO A C 11
ATOM 14451 O O . PRO A 1 68 ? -0.118 10.368 2.793 1.00 0.00 2696 PRO A O 11
ATOM 14462 N N . GLU A 1 69 ? 1.351 11.804 3.720 1.00 0.00 2697 GLU A N 11
ATOM 14463 C CA . GLU A 1 69 ? 0.905 11.574 5.090 1.00 0.00 2697 GLU A CA 11
ATOM 14464 C C . GLU A 1 69 ? -0.606 11.745 5.216 1.00 0.00 2697 GLU A C 11
ATOM 14465 O O . GLU A 1 69 ? -1.247 11.098 6.044 1.00 0.00 2697 GLU A O 11
ATOM 14477 N N . SER A 1 70 ? -1.172 12.618 4.387 1.00 0.00 2698 SER A N 11
ATOM 14478 C CA . SER A 1 70 ? -2.610 12.870 4.404 1.00 0.00 2698 SER A CA 11
ATOM 14479 C C . SER A 1 70 ? -3.394 11.654 3.909 1.00 0.00 2698 SER A C 11
ATOM 14480 O O . SER A 1 70 ? -4.623 11.624 3.986 1.00 0.00 2698 SER A O 11
ATOM 14488 N N . MET A 1 71 ? -2.678 10.643 3.420 1.00 0.00 2699 MET A N 11
ATOM 14489 C CA . MET A 1 71 ? -3.309 9.423 2.937 1.00 0.00 2699 MET A CA 11
ATOM 14490 C C . MET A 1 71 ? -2.990 8.247 3.856 1.00 0.00 2699 MET A C 11
ATOM 14491 O O . MET A 1 71 ? -3.478 7.137 3.649 1.00 0.00 2699 MET A O 11
ATOM 14505 N N . PHE A 1 72 ? -2.175 8.500 4.878 1.00 0.00 2700 PHE A N 11
ATOM 14506 C CA . PHE A 1 72 ? -1.805 7.464 5.832 1.00 0.00 2700 PHE A CA 11
ATOM 14507 C C . PHE A 1 72 ? -3.038 6.908 6.546 1.00 0.00 2700 PHE A C 11
ATOM 14508 O O . PHE A 1 72 ? -2.985 5.841 7.157 1.00 0.00 2700 PHE A O 11
ATOM 14525 N N . ASP A 1 73 ? -4.149 7.640 6.468 1.00 0.00 2701 ASP A N 11
ATOM 14526 C CA . ASP A 1 73 ? -5.392 7.219 7.107 1.00 0.00 2701 ASP A CA 11
ATOM 14527 C C . ASP A 1 73 ? -5.967 5.974 6.434 1.00 0.00 2701 ASP A C 11
ATOM 14528 O O . ASP A 1 73 ? -6.700 5.203 7.055 1.00 0.00 2701 ASP A O 11
ATOM 14537 N N . ARG A 1 74 ? -5.628 5.782 5.163 1.00 0.00 2702 ARG A N 11
ATOM 14538 C CA . ARG A 1 74 ? -6.106 4.629 4.403 1.00 0.00 2702 ARG A CA 11
ATOM 14539 C C . ARG A 1 74 ? -5.107 3.476 4.461 1.00 0.00 2702 ARG A C 11
ATOM 14540 O O . ARG A 1 74 ? -5.314 2.427 3.852 1.00 0.00 2702 ARG A O 11
ATOM 14561 N N . LEU A 1 75 ? -4.017 3.684 5.189 1.00 0.00 2703 LEU A N 11
ATOM 14562 C CA . LEU A 1 75 ? -2.977 2.673 5.323 1.00 0.00 2703 LEU A CA 11
ATOM 14563 C C . LEU A 1 75 ? -3.377 1.564 6.303 1.00 0.00 2703 LEU A C 11
ATOM 14564 O O . LEU A 1 75 ? -2.586 0.663 6.579 1.00 0.00 2703 LEU A O 11
ATOM 14580 N N . LEU A 1 76 ? -4.607 1.627 6.821 1.00 0.00 2704 LEU A N 11
ATOM 14581 C CA . LEU A 1 76 ? -5.107 0.623 7.764 1.00 0.00 2704 LEU A CA 11
ATOM 14582 C C . LEU A 1 76 ? -4.469 0.785 9.137 1.00 0.00 2704 LEU A C 11
ATOM 14583 O O . LEU A 1 76 ? -3.456 1.465 9.294 1.00 0.00 2704 LEU A O 11
ATOM 14599 N N . THR A 1 77 ? -5.083 0.152 10.131 1.00 0.00 2705 THR A N 11
ATOM 14600 C CA . THR A 1 77 ? -4.599 0.215 11.501 1.00 0.00 2705 THR A CA 11
ATOM 14601 C C . THR A 1 77 ? -4.541 -1.177 12.122 1.00 0.00 2705 THR A C 11
ATOM 14602 O O . THR A 1 77 ? -4.776 -1.341 13.319 1.00 0.00 2705 THR A O 11
ATOM 14613 N N . GLY A 1 78 ? -4.207 -2.175 11.308 1.00 0.00 2706 GLY A N 11
ATOM 14614 C CA . GLY A 1 78 ? -4.107 -3.533 11.811 1.00 0.00 2706 GLY A CA 11
ATOM 14615 C C . GLY A 1 78 ? -5.174 -4.468 11.268 1.00 0.00 2706 GLY A C 11
ATOM 14616 O O . GLY A 1 78 ? -4.857 -5.431 10.571 1.00 0.00 2706 GLY A O 11
ATOM 14620 N N . PRO A 1 79 ? -6.455 -4.232 11.601 1.00 0.00 2707 PRO A N 11
ATOM 14621 C CA . PRO A 1 79 ? -7.562 -5.095 11.163 1.00 0.00 2707 PRO A CA 11
ATOM 14622 C C . PRO A 1 79 ? -7.762 -5.142 9.649 1.00 0.00 2707 PRO A C 11
ATOM 14623 O O . PRO A 1 79 ? -7.824 -4.112 8.977 1.00 0.00 2707 PRO A O 11
ATOM 14634 N N . VAL A 1 80 ? -7.884 -6.364 9.135 1.00 0.00 2708 VAL A N 11
ATOM 14635 C CA . VAL A 1 80 ? -8.100 -6.608 7.716 1.00 0.00 2708 VAL A CA 11
ATOM 14636 C C . VAL A 1 80 ? -8.900 -7.892 7.530 1.00 0.00 2708 VAL A C 11
ATOM 14637 O O . VAL A 1 80 ? -8.809 -8.807 8.348 1.00 0.00 2708 VAL A O 11
ATOM 14650 N N . VAL A 1 81 ? -9.686 -7.965 6.460 1.00 0.00 2709 VAL A N 11
ATOM 14651 C CA . VAL A 1 81 ? -10.494 -9.148 6.195 1.00 0.00 2709 VAL A CA 11
ATOM 14652 C C . VAL A 1 81 ? -10.036 -9.850 4.921 1.00 0.00 2709 VAL A C 11
ATOM 14653 O O . VAL A 1 81 ? -10.084 -9.277 3.832 1.00 0.00 2709 VAL A O 11
ATOM 14666 N N . ARG A 1 82 ? -9.592 -11.094 5.064 1.00 0.00 2710 ARG A N 11
ATOM 14667 C CA . ARG A 1 82 ? -9.127 -11.873 3.923 1.00 0.00 2710 ARG A CA 11
ATOM 14668 C C . ARG A 1 82 ? -10.212 -12.828 3.437 1.00 0.00 2710 ARG A C 11
ATOM 14669 O O . ARG A 1 82 ? -11.201 -13.066 4.131 1.00 0.00 2710 ARG A O 11
ATOM 14690 N N . GLY A 1 83 ? -10.022 -13.372 2.239 1.00 0.00 2711 GLY A N 11
ATOM 14691 C CA . GLY A 1 83 ? -10.994 -14.294 1.680 1.00 0.00 2711 GLY A CA 11
ATOM 14692 C C . GLY A 1 83 ? -10.725 -15.732 2.080 1.00 0.00 2711 GLY A C 11
ATOM 14693 O O . GLY A 1 83 ? -11.615 -16.421 2.576 1.00 0.00 2711 GLY A O 11
ATOM 14697 N N . GLU A 1 84 ? -9.494 -16.183 1.862 1.00 0.00 2712 GLU A N 11
ATOM 14698 C CA . GLU A 1 84 ? -9.109 -17.548 2.203 1.00 0.00 2712 GLU A CA 11
ATOM 14699 C C . GLU A 1 84 ? -8.726 -17.653 3.676 1.00 0.00 2712 GLU A C 11
ATOM 14700 O O . GLU A 1 84 ? -8.048 -16.779 4.215 1.00 0.00 2712 GLU A O 11
ATOM 14712 N N . GLY A 1 85 ? -9.167 -18.729 4.321 1.00 0.00 2713 GLY A N 11
ATOM 14713 C CA . GLY A 1 85 ? -8.861 -18.928 5.725 1.00 0.00 2713 GLY A CA 11
ATOM 14714 C C . GLY A 1 85 ? -9.195 -20.329 6.199 1.00 0.00 2713 GLY A C 11
ATOM 14715 O O . GLY A 1 85 ? -10.310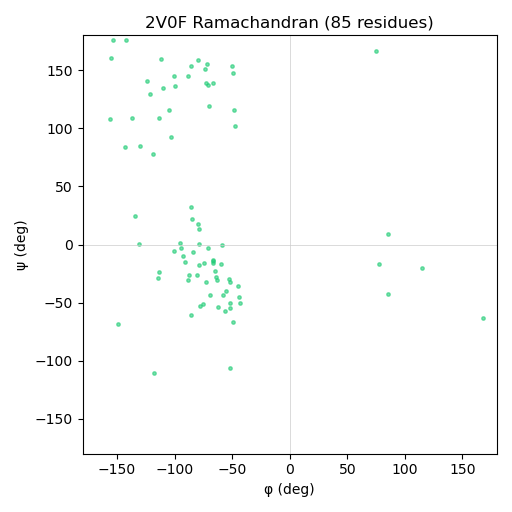 -20.810 6.001 1.00 0.00 2713 GLY A O 11
ATOM 14719 N N . ALA A 1 86 ? -8.225 -20.986 6.827 1.00 0.00 2714 ALA A N 11
ATOM 14720 C CA . ALA A 1 86 ? -8.421 -22.340 7.331 1.00 0.00 2714 ALA A CA 11
ATOM 14721 C C . ALA A 1 86 ? -7.824 -22.498 8.725 1.00 0.00 2714 ALA A C 11
ATOM 14722 O O . ALA A 1 86 ? -6.782 -21.919 9.034 1.00 0.00 2714 ALA A O 11
ATOM 14729 N N . SER A 1 87 ? -8.488 -23.286 9.563 1.00 0.00 2715 SER A N 11
ATOM 14730 C CA . SER A 1 87 ? -8.022 -23.520 10.924 1.00 0.00 2715 SER A CA 11
ATOM 14731 C C . SER A 1 87 ? -7.954 -22.214 11.708 1.00 0.00 2715 SER A C 11
ATOM 14732 O O . SER A 1 87 ? -7.008 -21.432 11.474 1.00 0.00 2715 SER A O 11
ATOM 14741 N N . GLY A 1 1 ? 1.048 -17.183 3.918 1.00 0.00 2629 GLY A N 12
ATOM 14742 C CA . GLY A 1 1 ? 0.464 -16.369 2.818 1.00 0.00 2629 GLY A CA 12
ATOM 14743 C C . GLY A 1 1 ? 1.145 -16.616 1.486 1.00 0.00 2629 GLY A C 12
ATOM 14744 O O . GLY A 1 1 ? 1.433 -17.760 1.132 1.00 0.00 2629 GLY A O 12
ATOM 14750 N N . SER A 1 2 ? 1.404 -15.542 0.748 1.00 0.00 2630 SER A N 12
ATOM 14751 C CA . SER A 1 2 ? 2.056 -15.646 -0.553 1.00 0.00 2630 SER A CA 12
ATOM 14752 C C . SER A 1 2 ? 3.154 -14.599 -0.692 1.00 0.00 2630 SER A C 12
ATOM 14753 O O . SER A 1 2 ? 4.287 -14.915 -1.057 1.00 0.00 2630 SER A O 12
ATOM 14761 N N . ARG A 1 3 ? 2.807 -13.355 -0.397 1.00 0.00 2631 ARG A N 12
ATOM 14762 C CA . ARG A 1 3 ? 3.757 -12.252 -0.482 1.00 0.00 2631 ARG A CA 12
ATOM 14763 C C . ARG A 1 3 ? 3.602 -11.316 0.712 1.00 0.00 2631 ARG A C 12
ATOM 14764 O O . ARG A 1 3 ? 3.625 -10.094 0.567 1.00 0.00 2631 ARG A O 12
ATOM 14785 N N . ASN A 1 4 ? 3.440 -11.902 1.893 1.00 0.00 2632 ASN A N 12
ATOM 14786 C CA . ASN A 1 4 ? 3.275 -11.125 3.117 1.00 0.00 2632 ASN A CA 12
ATOM 14787 C C . ASN A 1 4 ? 4.569 -10.408 3.499 1.00 0.00 2632 ASN A C 12
ATOM 14788 O O . ASN A 1 4 ? 5.656 -10.799 3.072 1.00 0.00 2632 ASN A O 12
ATOM 14799 N N . PRO A 1 5 ? 4.461 -9.343 4.315 1.00 0.00 2633 PRO A N 12
ATOM 14800 C CA . PRO A 1 5 ? 5.620 -8.563 4.764 1.00 0.00 2633 PRO A CA 12
ATOM 14801 C C . PRO A 1 5 ? 6.606 -9.394 5.580 1.00 0.00 2633 PRO A C 12
ATOM 14802 O O . PRO A 1 5 ? 7.741 -8.976 5.809 1.00 0.00 2633 PRO A O 12
ATOM 14813 N N . ASN A 1 6 ? 6.165 -10.567 6.026 1.00 0.00 2634 ASN A N 12
ATOM 14814 C CA . ASN A 1 6 ? 7.008 -11.448 6.826 1.00 0.00 2634 ASN A CA 12
ATOM 14815 C C . ASN A 1 6 ? 8.021 -12.211 5.968 1.00 0.00 2634 ASN A C 12
ATOM 14816 O O . ASN A 1 6 ? 8.692 -13.117 6.460 1.00 0.00 2634 ASN A O 12
ATOM 14827 N N . LYS A 1 7 ? 8.140 -11.844 4.693 1.00 0.00 2635 LYS A N 12
ATOM 14828 C CA . LYS A 1 7 ? 9.086 -12.508 3.799 1.00 0.00 2635 LYS A CA 12
ATOM 14829 C C . LYS A 1 7 ? 9.570 -11.569 2.690 1.00 0.00 2635 LYS A C 12
ATOM 14830 O O . LYS A 1 7 ? 10.214 -12.010 1.738 1.00 0.00 2635 LYS A O 12
ATOM 14849 N N . LEU A 1 8 ? 9.257 -10.279 2.809 1.00 0.00 2636 LEU A N 12
ATOM 14850 C CA . LEU A 1 8 ? 9.663 -9.299 1.807 1.00 0.00 2636 LEU A CA 12
ATOM 14851 C C . LEU A 1 8 ? 10.548 -8.220 2.420 1.00 0.00 2636 LEU A C 12
ATOM 14852 O O . LEU A 1 8 ? 10.106 -7.462 3.284 1.00 0.00 2636 LEU A O 12
ATOM 14868 N N . ASP A 1 9 ? 11.795 -8.145 1.965 1.00 0.00 2637 ASP A N 12
ATOM 14869 C CA . ASP A 1 9 ? 12.727 -7.144 2.471 1.00 0.00 2637 ASP A CA 12
ATOM 14870 C C . ASP A 1 9 ? 12.195 -5.742 2.205 1.00 0.00 2637 ASP A C 12
ATOM 14871 O O . ASP A 1 9 ? 12.108 -5.304 1.059 1.00 0.00 2637 ASP A O 12
ATOM 14880 N N . ILE A 1 10 ? 11.811 -5.059 3.274 1.00 0.00 2638 ILE A N 12
ATOM 14881 C CA . ILE A 1 10 ? 11.250 -3.724 3.179 1.00 0.00 2638 ILE A CA 12
ATOM 14882 C C . ILE A 1 10 ? 12.187 -2.709 2.518 1.00 0.00 2638 ILE A C 12
ATOM 14883 O O . ILE A 1 10 ? 11.822 -1.548 2.374 1.00 0.00 2638 ILE A O 12
ATOM 14899 N N . ASN A 1 11 ? 13.395 -3.110 2.131 1.00 0.00 2639 ASN A N 12
ATOM 14900 C CA . ASN A 1 11 ? 14.325 -2.175 1.506 1.00 0.00 2639 ASN A CA 12
ATOM 14901 C C . ASN A 1 11 ? 13.972 -1.918 0.036 1.00 0.00 2639 ASN A C 12
ATOM 14902 O O . ASN A 1 11 ? 14.422 -0.934 -0.551 1.00 0.00 2639 ASN A O 12
ATOM 14913 N N . THR A 1 12 ? 13.188 -2.816 -0.562 1.00 0.00 2640 THR A N 12
ATOM 14914 C CA . THR A 1 12 ? 12.805 -2.685 -1.972 1.00 0.00 2640 THR A CA 12
ATOM 14915 C C . THR A 1 12 ? 11.687 -1.652 -2.190 1.00 0.00 2640 THR A C 12
ATOM 14916 O O . THR A 1 12 ? 11.027 -1.635 -3.245 1.00 0.00 2640 THR A O 12
ATOM 14927 N N . LEU A 1 13 ? 11.478 -0.773 -1.209 1.00 0.00 2641 LEU A N 12
ATOM 14928 C CA . LEU A 1 13 ? 10.463 0.254 -1.324 1.00 0.00 2641 LEU A CA 12
ATOM 14929 C C . LEU A 1 13 ? 11.006 1.473 -2.061 1.00 0.00 2641 LEU A C 12
ATOM 14930 O O . LEU A 1 13 ? 10.592 2.595 -1.793 1.00 0.00 2641 LEU A O 12
ATOM 14946 N N . THR A 1 14 ? 11.927 1.255 -2.993 1.00 0.00 2642 THR A N 12
ATOM 14947 C CA . THR A 1 14 ? 12.494 2.355 -3.760 1.00 0.00 2642 THR A CA 12
ATOM 14948 C C . THR A 1 14 ? 11.530 2.788 -4.863 1.00 0.00 2642 THR A C 12
ATOM 14949 O O . THR A 1 14 ? 11.913 3.496 -5.793 1.00 0.00 2642 THR A O 12
ATOM 14960 N N . GLY A 1 15 ? 10.275 2.345 -4.758 1.00 0.00 2643 GLY A N 12
ATOM 14961 C CA . GLY A 1 15 ? 9.283 2.684 -5.753 1.00 0.00 2643 GLY A CA 12
ATOM 14962 C C . GLY A 1 15 ? 8.851 1.471 -6.550 1.00 0.00 2643 GLY A C 12
ATOM 14963 O O . GLY A 1 15 ? 7.789 1.479 -7.175 1.00 0.00 2643 GLY A O 12
ATOM 14967 N N . GLU A 1 16 ? 9.693 0.433 -6.531 1.00 0.00 2644 GLU A N 12
ATOM 14968 C CA . GLU A 1 16 ? 9.428 -0.798 -7.266 1.00 0.00 2644 GLU A CA 12
ATOM 14969 C C . GLU A 1 16 ? 8.585 -1.794 -6.467 1.00 0.00 2644 GLU A C 12
ATOM 14970 O O . GLU A 1 16 ? 7.831 -2.569 -7.056 1.00 0.00 2644 GLU A O 12
ATOM 14982 N N . GLU A 1 17 ? 8.696 -1.787 -5.136 1.00 0.00 2645 GLU A N 12
ATOM 14983 C CA . GLU A 1 17 ? 7.915 -2.713 -4.314 1.00 0.00 2645 GLU A CA 12
ATOM 14984 C C . GLU A 1 17 ? 6.431 -2.701 -4.688 1.00 0.00 2645 GLU A C 12
ATOM 14985 O O . GLU A 1 17 ? 5.868 -1.657 -5.013 1.00 0.00 2645 GLU A O 12
ATOM 14997 N N . ARG A 1 18 ? 5.804 -3.874 -4.611 1.00 0.00 2646 ARG A N 12
ATOM 14998 C CA . ARG A 1 18 ? 4.381 -4.014 -4.910 1.00 0.00 2646 ARG A CA 12
ATOM 14999 C C . ARG A 1 18 ? 3.588 -4.088 -3.608 1.00 0.00 2646 ARG A C 12
ATOM 15000 O O . ARG A 1 18 ? 3.489 -5.148 -2.989 1.00 0.00 2646 ARG A O 12
ATOM 15021 N N . VAL A 1 19 ? 3.064 -2.948 -3.175 1.00 0.00 2647 VAL A N 12
ATOM 15022 C CA . VAL A 1 19 ? 2.323 -2.872 -1.919 1.00 0.00 2647 VAL A CA 12
ATOM 15023 C C . VAL A 1 19 ? 0.959 -3.565 -1.990 1.00 0.00 2647 VAL A C 12
ATOM 15024 O O . VAL A 1 19 ? 0.163 -3.298 -2.889 1.00 0.00 2647 VAL A O 12
ATOM 15037 N N . PRO A 1 20 ? 0.668 -4.459 -1.019 1.00 0.00 2648 PRO A N 12
ATOM 15038 C CA . PRO A 1 20 ? -0.606 -5.181 -0.951 1.00 0.00 2648 PRO A CA 12
ATOM 15039 C C . PRO A 1 20 ? -1.756 -4.282 -0.522 1.00 0.00 2648 PRO A C 12
ATOM 15040 O O . PRO A 1 20 ? -1.639 -3.522 0.445 1.00 0.00 2648 PRO A O 12
ATOM 15051 N N . VAL A 1 21 ? -2.875 -4.382 -1.230 1.00 0.00 2649 VAL A N 12
ATOM 15052 C CA . VAL A 1 21 ? -4.050 -3.585 -0.910 1.00 0.00 2649 VAL A CA 12
ATOM 15053 C C . VAL A 1 21 ? -5.238 -4.477 -0.607 1.00 0.00 2649 VAL A C 12
ATOM 15054 O O . VAL A 1 21 ? -5.469 -5.477 -1.287 1.00 0.00 2649 VAL A O 12
ATOM 15067 N N . VAL A 1 22 ? -5.993 -4.108 0.418 1.00 0.00 2650 VAL A N 12
ATOM 15068 C CA . VAL A 1 22 ? -7.160 -4.878 0.804 1.00 0.00 2650 VAL A CA 12
ATOM 15069 C C . VAL A 1 22 ? -8.408 -4.012 0.810 1.00 0.00 2650 VAL A C 12
ATOM 15070 O O . VAL A 1 22 ? -8.403 -2.890 1.328 1.00 0.00 2650 VAL A O 12
ATOM 15083 N N . ASN A 1 23 ? -9.478 -4.545 0.239 1.00 0.00 2651 ASN A N 12
ATOM 15084 C CA . ASN A 1 23 ? -10.749 -3.838 0.186 1.00 0.00 2651 ASN A CA 12
ATOM 15085 C C . ASN A 1 23 ? -11.323 -3.712 1.589 1.00 0.00 2651 ASN A C 12
ATOM 15086 O O . ASN A 1 23 ? -11.399 -4.691 2.331 1.00 0.00 2651 ASN A O 12
ATOM 15097 N N . LYS A 1 24 ? -11.693 -2.498 1.956 1.00 0.00 2652 LYS A N 12
ATOM 15098 C CA . LYS A 1 24 ? -12.226 -2.229 3.285 1.00 0.00 2652 LYS A CA 12
ATOM 15099 C C . LYS A 1 24 ? -13.588 -2.884 3.511 1.00 0.00 2652 LYS A C 12
ATOM 15100 O O . LYS A 1 24 ? -13.964 -3.158 4.650 1.00 0.00 2652 LYS A O 12
ATOM 15119 N N . ARG A 1 25 ? -14.341 -3.110 2.438 1.00 0.00 2653 ARG A N 12
ATOM 15120 C CA . ARG A 1 25 ? -15.672 -3.701 2.556 1.00 0.00 2653 ARG A CA 12
ATOM 15121 C C . ARG A 1 25 ? -15.685 -5.208 2.287 1.00 0.00 2653 ARG A C 12
ATOM 15122 O O . ARG A 1 25 ? -16.083 -5.992 3.148 1.00 0.00 2653 ARG A O 12
ATOM 15143 N N . ASN A 1 26 ? -15.286 -5.608 1.082 1.00 0.00 2654 ASN A N 12
ATOM 15144 C CA . ASN A 1 26 ? -15.298 -7.028 0.713 1.00 0.00 2654 ASN A CA 12
ATOM 15145 C C . ASN A 1 26 ? -14.068 -7.777 1.223 1.00 0.00 2654 ASN A C 12
ATOM 15146 O O . ASN A 1 26 ? -14.064 -9.008 1.259 1.00 0.00 2654 ASN A O 12
ATOM 15157 N N . GLY A 1 27 ? -13.036 -7.050 1.635 1.00 0.00 2655 GLY A N 12
ATOM 15158 C CA . GLY A 1 27 ? -11.843 -7.696 2.154 1.00 0.00 2655 GLY A CA 12
ATOM 15159 C C . GLY A 1 27 ? -10.896 -8.197 1.075 1.00 0.00 2655 GLY A C 12
ATOM 15160 O O . GLY A 1 27 ? -9.858 -8.780 1.389 1.00 0.00 2655 GLY A O 12
ATOM 15164 N N . LYS A 1 28 ? -11.237 -7.974 -0.195 1.00 0.00 2656 LYS A N 12
ATOM 15165 C CA . LYS A 1 28 ? -10.383 -8.416 -1.299 1.00 0.00 2656 LYS A CA 12
ATOM 15166 C C . LYS A 1 28 ? -8.937 -8.018 -1.037 1.00 0.00 2656 LYS A C 12
ATOM 15167 O O . LYS A 1 28 ? -8.625 -6.839 -0.899 1.00 0.00 2656 LYS A O 12
ATOM 15186 N N . LYS A 1 29 ? -8.063 -9.013 -0.959 1.00 0.00 2657 LYS A N 12
ATOM 15187 C CA . LYS A 1 29 ? -6.651 -8.769 -0.695 1.00 0.00 2657 LYS A CA 12
ATOM 15188 C C . LYS A 1 29 ? -5.793 -9.112 -1.905 1.00 0.00 2657 LYS A C 12
ATOM 15189 O O . LYS A 1 29 ? -5.984 -10.145 -2.546 1.00 0.00 2657 LYS A O 12
ATOM 15208 N N . MET A 1 30 ? -4.848 -8.233 -2.206 1.00 0.00 2658 MET A N 12
ATOM 15209 C CA . MET A 1 30 ? -3.950 -8.430 -3.339 1.00 0.00 2658 MET A CA 12
ATOM 15210 C C . MET A 1 30 ? -2.514 -8.056 -2.973 1.00 0.00 2658 MET A C 12
ATOM 15211 O O . MET A 1 30 ? -2.197 -6.878 -2.806 1.00 0.00 2658 MET A O 12
ATOM 15225 N N . GLY A 1 31 ? -1.657 -9.073 -2.844 1.00 0.00 2659 GLY A N 12
ATOM 15226 C CA . GLY A 1 31 ? -0.258 -8.846 -2.496 1.00 0.00 2659 GLY A CA 12
ATOM 15227 C C . GLY A 1 31 ? 0.425 -7.861 -3.425 1.00 0.00 2659 GLY A C 12
ATOM 15228 O O . GLY A 1 31 ? 0.221 -6.659 -3.313 1.00 0.00 2659 GLY A O 12
ATOM 15232 N N . GLY A 1 32 ? 1.257 -8.365 -4.331 1.00 0.00 2660 GLY A N 12
ATOM 15233 C CA . GLY A 1 32 ? 1.962 -7.488 -5.253 1.00 0.00 2660 GLY A CA 12
ATOM 15234 C C . GLY A 1 32 ? 1.515 -7.671 -6.693 1.00 0.00 2660 GLY A C 12
ATOM 15235 O O . GLY A 1 32 ? 1.616 -6.752 -7.505 1.00 0.00 2660 GLY A O 12
ATOM 15239 N N . ALA A 1 33 ? 1.045 -8.871 -7.010 1.00 0.00 2661 ALA A N 12
ATOM 15240 C CA . ALA A 1 33 ? 0.606 -9.197 -8.363 1.00 0.00 2661 ALA A CA 12
ATOM 15241 C C . ALA A 1 33 ? -0.344 -8.140 -8.927 1.00 0.00 2661 ALA A C 12
ATOM 15242 O O . ALA A 1 33 ? -0.015 -7.457 -9.898 1.00 0.00 2661 ALA A O 12
ATOM 15249 N N . MET A 1 34 ? -1.526 -8.016 -8.333 1.00 0.00 2662 MET A N 12
ATOM 15250 C CA . MET A 1 34 ? -2.514 -7.050 -8.805 1.00 0.00 2662 MET A CA 12
ATOM 15251 C C . MET A 1 34 ? -2.502 -5.762 -7.980 1.00 0.00 2662 MET A C 12
ATOM 15252 O O . MET A 1 34 ? -3.286 -4.848 -8.241 1.00 0.00 2662 MET A O 12
ATOM 15266 N N . ALA A 1 35 ? -1.632 -5.693 -6.978 1.00 0.00 2663 ALA A N 12
ATOM 15267 C CA . ALA A 1 35 ? -1.556 -4.516 -6.123 1.00 0.00 2663 ALA A CA 12
ATOM 15268 C C . ALA A 1 35 ? -0.668 -3.425 -6.721 1.00 0.00 2663 ALA A C 12
ATOM 15269 O O . ALA A 1 35 ? 0.121 -3.676 -7.632 1.00 0.00 2663 ALA A O 12
ATOM 15276 N N . PRO A 1 36 ? -0.815 -2.188 -6.217 1.00 0.00 2664 PRO A N 12
ATOM 15277 C CA . PRO A 1 36 ? -0.056 -1.022 -6.693 1.00 0.00 2664 PRO A CA 12
ATOM 15278 C C . PRO A 1 36 ? 1.395 -0.977 -6.214 1.00 0.00 2664 PRO A C 12
ATOM 15279 O O . PRO A 1 36 ? 1.743 -1.535 -5.167 1.00 0.00 2664 PRO A O 12
ATOM 15290 N N . PRO A 1 37 ? 2.261 -0.285 -6.979 1.00 0.00 2665 PRO A N 12
ATOM 15291 C CA . PRO A 1 37 ? 3.671 -0.133 -6.650 1.00 0.00 2665 PRO A CA 12
ATOM 15292 C C . PRO A 1 37 ? 3.927 1.083 -5.760 1.00 0.00 2665 PRO A C 12
ATOM 15293 O O . PRO A 1 37 ? 3.209 2.085 -5.826 1.00 0.00 2665 PRO A O 12
ATOM 15304 N N . MET A 1 38 ? 4.941 0.972 -4.913 1.00 0.00 2666 MET A N 12
ATOM 15305 C CA . MET A 1 38 ? 5.299 2.036 -3.978 1.00 0.00 2666 MET A CA 12
ATOM 15306 C C . MET A 1 38 ? 5.274 3.423 -4.624 1.00 0.00 2666 MET A C 12
ATOM 15307 O O . MET A 1 38 ? 4.697 4.359 -4.071 1.00 0.00 2666 MET A O 12
ATOM 15321 N N . LYS A 1 39 ? 5.939 3.564 -5.767 1.00 0.00 2667 LYS A N 12
ATOM 15322 C CA . LYS A 1 39 ? 6.024 4.860 -6.441 1.00 0.00 2667 LYS A CA 12
ATOM 15323 C C . LYS A 1 39 ? 4.695 5.330 -7.053 1.00 0.00 2667 LYS A C 12
ATOM 15324 O O . LYS A 1 39 ? 4.629 6.428 -7.605 1.00 0.00 2667 LYS A O 12
ATOM 15343 N N . ASP A 1 40 ? 3.641 4.519 -6.964 1.00 0.00 2668 ASP A N 12
ATOM 15344 C CA . ASP A 1 40 ? 2.344 4.911 -7.530 1.00 0.00 2668 ASP A CA 12
ATOM 15345 C C . ASP A 1 40 ? 1.191 4.714 -6.541 1.00 0.00 2668 ASP A C 12
ATOM 15346 O O . ASP A 1 40 ? 0.039 5.011 -6.859 1.00 0.00 2668 ASP A O 12
ATOM 15355 N N . LEU A 1 41 ? 1.501 4.210 -5.351 1.00 0.00 2669 LEU A N 12
ATOM 15356 C CA . LEU A 1 41 ? 0.481 3.968 -4.324 1.00 0.00 2669 LEU A CA 12
ATOM 15357 C C . LEU A 1 41 ? -0.533 5.116 -4.212 1.00 0.00 2669 LEU A C 12
ATOM 15358 O O . LEU A 1 41 ? -1.732 4.870 -4.094 1.00 0.00 2669 LEU A O 12
ATOM 15374 N N . PRO A 1 42 ? -0.073 6.383 -4.222 1.00 0.00 2670 PRO A N 12
ATOM 15375 C CA . PRO A 1 42 ? -0.962 7.548 -4.095 1.00 0.00 2670 PRO A CA 12
ATOM 15376 C C . PRO A 1 42 ? -1.928 7.697 -5.268 1.00 0.00 2670 PRO A C 12
ATOM 15377 O O . PRO A 1 42 ? -3.070 8.139 -5.098 1.00 0.00 2670 PRO A O 12
ATOM 15388 N N . ARG A 1 43 ? -1.479 7.291 -6.447 1.00 0.00 2671 ARG A N 12
ATOM 15389 C CA . ARG A 1 43 ? -2.315 7.358 -7.637 1.00 0.00 2671 ARG A CA 12
ATOM 15390 C C . ARG A 1 43 ? -3.333 6.234 -7.599 1.00 0.00 2671 ARG A C 12
ATOM 15391 O O . ARG A 1 43 ? -4.539 6.455 -7.715 1.00 0.00 2671 ARG A O 12
ATOM 15412 N N . TRP A 1 44 ? -2.827 5.023 -7.423 1.00 0.00 2672 TRP A N 12
ATOM 15413 C CA . TRP A 1 44 ? -3.665 3.842 -7.351 1.00 0.00 2672 TRP A CA 12
ATOM 15414 C C . TRP A 1 44 ? -4.685 3.971 -6.232 1.00 0.00 2672 TRP A C 12
ATOM 15415 O O . TRP A 1 44 ? -5.863 3.668 -6.421 1.00 0.00 2672 TRP A O 12
ATOM 15436 N N . LEU A 1 45 ? -4.240 4.432 -5.064 1.00 0.00 2673 LEU A N 12
ATOM 15437 C CA . LEU A 1 45 ? -5.149 4.600 -3.943 1.00 0.00 2673 LEU A CA 12
ATOM 15438 C C . LEU A 1 45 ? -6.250 5.573 -4.322 1.00 0.00 2673 LEU A C 12
ATOM 15439 O O . LEU A 1 45 ? -7.434 5.249 -4.221 1.00 0.00 2673 LEU A O 12
ATOM 15455 N N . GLU A 1 46 ? -5.866 6.767 -4.778 1.00 0.00 2674 GLU A N 12
ATOM 15456 C CA . GLU A 1 46 ? -6.852 7.760 -5.187 1.00 0.00 2674 GLU A CA 12
ATOM 15457 C C . GLU A 1 46 ? -7.846 7.132 -6.159 1.00 0.00 2674 GLU A C 12
ATOM 15458 O O . GLU A 1 46 ? -9.023 7.495 -6.189 1.00 0.00 2674 GLU A O 12
ATOM 15470 N N . GLU A 1 47 ? -7.356 6.178 -6.947 1.00 0.00 2675 GLU A N 12
ATOM 15471 C CA . GLU A 1 47 ? -8.183 5.479 -7.922 1.00 0.00 2675 GLU A CA 12
ATOM 15472 C C . GLU A 1 47 ? -9.023 4.390 -7.255 1.00 0.00 2675 GLU A C 12
ATOM 15473 O O . GLU A 1 47 ? -10.091 4.030 -7.750 1.00 0.00 2675 GLU A O 12
ATOM 15485 N N . ASN A 1 48 ? -8.539 3.869 -6.129 1.00 0.00 2676 ASN A N 12
ATOM 15486 C CA . ASN A 1 48 ? -9.253 2.824 -5.401 1.00 0.00 2676 ASN A CA 12
ATOM 15487 C C . ASN A 1 48 ? -9.652 3.309 -4.009 1.00 0.00 2676 ASN A C 12
ATOM 15488 O O . ASN A 1 48 ? -9.022 2.953 -3.012 1.00 0.00 2676 ASN A O 12
ATOM 15499 N N . PRO A 1 49 ? -10.708 4.135 -3.924 1.00 0.00 2677 PRO A N 12
ATOM 15500 C CA . PRO A 1 49 ? -11.191 4.678 -2.648 1.00 0.00 2677 PRO A CA 12
ATOM 15501 C C . PRO A 1 49 ? -11.728 3.601 -1.711 1.00 0.00 2677 PRO A C 12
ATOM 15502 O O . PRO A 1 49 ? -11.781 3.796 -0.496 1.00 0.00 2677 PRO A O 12
ATOM 15513 N N . GLU A 1 50 ? -12.129 2.466 -2.275 1.00 0.00 2678 GLU A N 12
ATOM 15514 C CA . GLU A 1 50 ? -12.664 1.369 -1.477 1.00 0.00 2678 GLU A CA 12
ATOM 15515 C C . GLU A 1 50 ? -11.552 0.457 -0.972 1.00 0.00 2678 GLU A C 12
ATOM 15516 O O . GLU A 1 50 ? -11.813 -0.513 -0.261 1.00 0.00 2678 GLU A O 12
ATOM 15528 N N . PHE A 1 51 ? -10.313 0.754 -1.352 1.00 0.00 2679 PHE A N 12
ATOM 15529 C CA . PHE A 1 51 ? -9.183 -0.065 -0.939 1.00 0.00 2679 PHE A CA 12
ATOM 15530 C C . PHE A 1 51 ? -8.233 0.687 -0.021 1.00 0.00 2679 PHE A C 12
ATOM 15531 O O . PHE A 1 51 ? -8.213 1.918 0.014 1.00 0.00 2679 PHE A O 12
ATOM 15548 N N . ALA A 1 52 ? -7.433 -0.080 0.706 1.00 0.00 2680 ALA A N 12
ATOM 15549 C CA . ALA A 1 52 ? -6.447 0.473 1.619 1.00 0.00 2680 ALA A CA 12
ATOM 15550 C C . ALA A 1 52 ? -5.187 -0.377 1.586 1.00 0.00 2680 ALA A C 12
ATOM 15551 O O . ALA A 1 52 ? -5.153 -1.408 0.916 1.00 0.00 2680 ALA A O 12
ATOM 15558 N N . VAL A 1 53 ? -4.147 0.042 2.297 1.00 0.00 2681 VAL A N 12
ATOM 15559 C CA . VAL A 1 53 ? -2.899 -0.710 2.316 1.00 0.00 2681 VAL A CA 12
ATOM 15560 C C . VAL A 1 53 ? -2.796 -1.576 3.568 1.00 0.00 2681 VAL A C 12
ATOM 15561 O O . VAL A 1 53 ? -3.240 -1.177 4.640 1.00 0.00 2681 VAL A O 12
ATOM 15574 N N . ALA A 1 54 ? -2.230 -2.773 3.417 1.00 0.00 2682 ALA A N 12
ATOM 15575 C CA . ALA A 1 54 ? -2.101 -3.707 4.539 1.00 0.00 2682 ALA A CA 12
ATOM 15576 C C . ALA A 1 54 ? -1.473 -3.039 5.767 1.00 0.00 2682 ALA A C 12
ATOM 15577 O O . ALA A 1 54 ? -0.720 -2.074 5.646 1.00 0.00 2682 ALA A O 12
ATOM 15584 N N . PRO A 1 55 ? -1.798 -3.548 6.974 1.00 0.00 2683 PRO A N 12
ATOM 15585 C CA . PRO A 1 55 ? -1.297 -3.008 8.249 1.00 0.00 2683 PRO A CA 12
ATOM 15586 C C . PRO A 1 55 ? 0.226 -2.876 8.295 1.00 0.00 2683 PRO A C 12
ATOM 15587 O O . PRO A 1 55 ? 0.751 -1.818 8.641 1.00 0.00 2683 PRO A O 12
ATOM 15598 N N . ASP A 1 56 ? 0.934 -3.937 7.937 1.00 0.00 2684 ASP A N 12
ATOM 15599 C CA . ASP A 1 56 ? 2.393 -3.902 7.934 1.00 0.00 2684 ASP A CA 12
ATOM 15600 C C . ASP A 1 56 ? 2.889 -2.996 6.813 1.00 0.00 2684 ASP A C 12
ATOM 15601 O O . ASP A 1 56 ? 4.018 -2.480 6.842 1.00 0.00 2684 ASP A O 12
ATOM 15610 N N . TRP A 1 57 ? 2.009 -2.750 5.855 1.00 0.00 2685 TRP A N 12
ATOM 15611 C CA . TRP A 1 57 ? 2.322 -1.869 4.757 1.00 0.00 2685 TRP A CA 12
ATOM 15612 C C . TRP A 1 57 ? 1.854 -0.463 5.084 1.00 0.00 2685 TRP A C 12
ATOM 15613 O O . TRP A 1 57 ? 2.247 0.496 4.442 1.00 0.00 2685 TRP A O 12
ATOM 15634 N N . THR A 1 58 ? 1.055 -0.341 6.136 1.00 0.00 2686 THR A N 12
ATOM 15635 C CA . THR A 1 58 ? 0.606 0.958 6.584 1.00 0.00 2686 THR A CA 12
ATOM 15636 C C . THR A 1 58 ? 1.825 1.684 7.133 1.00 0.00 2686 THR A C 12
ATOM 15637 O O . THR A 1 58 ? 2.060 2.860 6.846 1.00 0.00 2686 THR A O 12
ATOM 15648 N N . ASP A 1 59 ? 2.625 0.939 7.896 1.00 0.00 2687 ASP A N 12
ATOM 15649 C CA . ASP A 1 59 ? 3.850 1.469 8.462 1.00 0.00 2687 ASP A CA 12
ATOM 15650 C C . ASP A 1 59 ? 4.909 1.579 7.373 1.00 0.00 2687 ASP A C 12
ATOM 15651 O O . ASP A 1 59 ? 5.510 2.641 7.190 1.00 0.00 2687 ASP A O 12
ATOM 15660 N N . ILE A 1 60 ? 5.133 0.489 6.626 1.00 0.00 2688 ILE A N 12
ATOM 15661 C CA . ILE A 1 60 ? 6.116 0.516 5.547 1.00 0.00 2688 ILE A CA 12
ATOM 15662 C C . ILE A 1 60 ? 5.793 1.639 4.562 1.00 0.00 2688 ILE A C 12
ATOM 15663 O O . ILE A 1 60 ? 6.617 2.522 4.316 1.00 0.00 2688 ILE A O 12
ATOM 15679 N N . VAL A 1 61 ? 4.583 1.603 4.009 1.00 0.00 2689 VAL A N 12
ATOM 15680 C CA . VAL A 1 61 ? 4.148 2.622 3.063 1.00 0.00 2689 VAL A CA 12
ATOM 15681 C C . VAL A 1 61 ? 4.281 4.008 3.679 1.00 0.00 2689 VAL A C 12
ATOM 15682 O O . VAL A 1 61 ? 4.684 4.959 3.008 1.00 0.00 2689 VAL A O 12
ATOM 15695 N N . LYS A 1 62 ? 3.961 4.130 4.963 1.00 0.00 2690 LYS A N 12
ATOM 15696 C CA . LYS A 1 62 ? 4.086 5.413 5.636 1.00 0.00 2690 LYS A CA 12
ATOM 15697 C C . LYS A 1 62 ? 5.494 5.965 5.424 1.00 0.00 2690 LYS A C 12
ATOM 15698 O O . LYS A 1 62 ? 5.668 7.112 5.013 1.00 0.00 2690 LYS A O 12
ATOM 15717 N N . GLN A 1 63 ? 6.496 5.120 5.671 1.00 0.00 2691 GLN A N 12
ATOM 15718 C CA . GLN A 1 63 ? 7.898 5.488 5.476 1.00 0.00 2691 GLN A CA 12
ATOM 15719 C C . GLN A 1 63 ? 8.274 5.514 3.989 1.00 0.00 2691 GLN A C 12
ATOM 15720 O O . GLN A 1 63 ? 9.313 6.054 3.612 1.00 0.00 2691 GLN A O 12
ATOM 15734 N N . SER A 1 64 ? 7.427 4.906 3.157 1.00 0.00 2692 SER A N 12
ATOM 15735 C CA . SER A 1 64 ? 7.662 4.825 1.712 1.00 0.00 2692 SER A CA 12
ATOM 15736 C C . SER A 1 64 ? 8.168 6.132 1.123 1.00 0.00 2692 SER A C 12
ATOM 15737 O O . SER A 1 64 ? 8.928 6.132 0.155 1.00 0.00 2692 SER A O 12
ATOM 15745 N N . GLY A 1 65 ? 7.737 7.242 1.693 1.00 0.00 2693 GLY A N 12
ATOM 15746 C CA . GLY A 1 65 ? 8.150 8.530 1.177 1.00 0.00 2693 GLY A CA 12
ATOM 15747 C C . GLY A 1 65 ? 7.411 8.902 -0.101 1.00 0.00 2693 GLY A C 12
ATOM 15748 O O . GLY A 1 65 ? 7.377 10.072 -0.480 1.00 0.00 2693 GLY A O 12
ATOM 15752 N N . PHE A 1 66 ? 6.806 7.909 -0.766 1.00 0.00 2694 PHE A N 12
ATOM 15753 C CA . PHE A 1 66 ? 6.061 8.160 -1.995 1.00 0.00 2694 PHE A CA 12
ATOM 15754 C C . PHE A 1 66 ? 4.637 8.564 -1.679 1.00 0.00 2694 PHE A C 12
ATOM 15755 O O . PHE A 1 66 ? 4.020 9.317 -2.433 1.00 0.00 2694 PHE A O 12
ATOM 15772 N N . VAL A 1 67 ? 4.105 8.073 -0.564 1.00 0.00 2695 VAL A N 12
ATOM 15773 C CA . VAL A 1 67 ? 2.742 8.412 -0.179 1.00 0.00 2695 VAL A CA 12
ATOM 15774 C C . VAL A 1 67 ? 2.723 9.589 0.794 1.00 0.00 2695 VAL A C 12
ATOM 15775 O O . VAL A 1 67 ? 3.476 9.606 1.768 1.00 0.00 2695 VAL A O 12
ATOM 15788 N N . PRO A 1 68 ? 1.858 10.589 0.551 1.00 0.00 2696 PRO A N 12
ATOM 15789 C CA . PRO A 1 68 ? 1.755 11.760 1.423 1.00 0.00 2696 PRO A CA 12
ATOM 15790 C C . PRO A 1 68 ? 1.166 11.409 2.783 1.00 0.00 2696 PRO A C 12
ATOM 15791 O O . PRO A 1 68 ? 0.279 10.563 2.888 1.00 0.00 2696 PRO A O 12
ATOM 15802 N N . GLU A 1 69 ? 1.683 12.049 3.826 1.00 0.00 2697 GLU A N 12
ATOM 15803 C CA . GLU A 1 69 ? 1.225 11.789 5.188 1.00 0.00 2697 GLU A CA 12
ATOM 15804 C C . GLU A 1 69 ? -0.294 11.886 5.291 1.00 0.00 2697 GLU A C 12
ATOM 15805 O O . GLU A 1 69 ? -0.918 11.161 6.065 1.00 0.00 2697 GLU A O 12
ATOM 15817 N N . SER A 1 70 ? -0.887 12.779 4.507 1.00 0.00 2698 SER A N 12
ATOM 15818 C CA . SER A 1 70 ? -2.333 12.956 4.517 1.00 0.00 2698 SER A CA 12
ATOM 15819 C C . SER A 1 70 ? -3.037 11.702 4.012 1.00 0.00 2698 SER A C 12
ATOM 15820 O O . SER A 1 70 ? -4.146 11.384 4.443 1.00 0.00 2698 SER A O 12
ATOM 15828 N N . MET A 1 71 ? -2.387 10.989 3.097 1.00 0.00 2699 MET A N 12
ATOM 15829 C CA . MET A 1 71 ? -2.952 9.768 2.534 1.00 0.00 2699 MET A CA 12
ATOM 15830 C C . MET A 1 71 ? -2.772 8.584 3.480 1.00 0.00 2699 MET A C 12
ATOM 15831 O O . MET A 1 71 ? -3.260 7.487 3.211 1.00 0.00 2699 MET A O 12
ATOM 15845 N N . PHE A 1 72 ? -2.075 8.804 4.591 1.00 0.00 2700 PHE A N 12
ATOM 15846 C CA . PHE A 1 72 ? -1.849 7.743 5.563 1.00 0.00 2700 PHE A CA 12
ATOM 15847 C C . PHE A 1 72 ? -3.173 7.183 6.082 1.00 0.00 2700 PHE A C 12
ATOM 15848 O O . PHE A 1 72 ? -3.213 6.090 6.649 1.00 0.00 2700 PHE A O 12
ATOM 15865 N N . ASP A 1 73 ? -4.257 7.929 5.876 1.00 0.00 2701 ASP A N 12
ATOM 15866 C CA . ASP A 1 73 ? -5.577 7.494 6.315 1.00 0.00 2701 ASP A CA 12
ATOM 15867 C C . ASP A 1 73 ? -6.019 6.254 5.543 1.00 0.00 2701 ASP A C 12
ATOM 15868 O O . ASP A 1 73 ? -6.781 5.433 6.053 1.00 0.00 2701 ASP A O 12
ATOM 15877 N N . ARG A 1 74 ? -5.528 6.119 4.312 1.00 0.00 2702 ARG A N 12
ATOM 15878 C CA . ARG A 1 74 ? -5.866 4.971 3.474 1.00 0.00 2702 ARG A CA 12
ATOM 15879 C C . ARG A 1 74 ? -5.070 3.736 3.890 1.00 0.00 2702 ARG A C 12
ATOM 15880 O O . ARG A 1 74 ? -5.265 2.646 3.350 1.00 0.00 2702 ARG A O 12
ATOM 15901 N N . LEU A 1 75 ? -4.171 3.912 4.853 1.00 0.00 2703 LEU A N 12
ATOM 15902 C CA . LEU A 1 75 ? -3.351 2.814 5.338 1.00 0.00 2703 LEU A CA 12
ATOM 15903 C C . LEU A 1 75 ? -4.068 2.071 6.460 1.00 0.00 2703 LEU A C 12
ATOM 15904 O O . LEU A 1 75 ? -4.509 2.680 7.434 1.00 0.00 2703 LEU A O 12
ATOM 15920 N N . LEU A 1 76 ? -4.188 0.753 6.308 1.00 0.00 2704 LEU A N 12
ATOM 15921 C CA . LEU A 1 76 ? -4.862 -0.084 7.304 1.00 0.00 2704 LEU A CA 12
ATOM 15922 C C . LEU A 1 76 ? -4.532 0.354 8.728 1.00 0.00 2704 LEU A C 12
ATOM 15923 O O . LEU A 1 76 ? -3.425 0.810 9.012 1.00 0.00 2704 LEU A O 12
ATOM 15939 N N . THR A 1 77 ? -5.506 0.204 9.616 1.00 0.00 2705 THR A N 12
ATOM 15940 C CA . THR A 1 77 ? -5.333 0.570 11.015 1.00 0.00 2705 THR A CA 12
ATOM 15941 C C . THR A 1 77 ? -6.026 -0.440 11.922 1.00 0.00 2705 THR A C 12
ATOM 15942 O O . THR A 1 77 ? -6.372 -0.130 13.063 1.00 0.00 2705 THR A O 12
ATOM 15953 N N . GLY A 1 78 ? -6.230 -1.649 11.408 1.00 0.00 2706 GLY A N 12
ATOM 15954 C CA . GLY A 1 78 ? -6.885 -2.681 12.185 1.00 0.00 2706 GLY A CA 12
ATOM 15955 C C . GLY A 1 78 ? -6.677 -4.073 11.612 1.00 0.00 2706 GLY A C 12
ATOM 15956 O O . GLY A 1 78 ? -5.540 -4.493 11.393 1.00 0.00 2706 GLY A O 12
ATOM 15960 N N . PRO A 1 79 ? -7.765 -4.829 11.375 1.00 0.00 2707 PRO A N 12
ATOM 15961 C CA . PRO A 1 79 ? -7.697 -6.185 10.849 1.00 0.00 2707 PRO A CA 12
ATOM 15962 C C . PRO A 1 79 ? -7.812 -6.263 9.327 1.00 0.00 2707 PRO A C 12
ATOM 15963 O O . PRO A 1 79 ? -8.101 -5.274 8.654 1.00 0.00 2707 PRO A O 12
ATOM 15974 N N . VAL A 1 80 ? -7.589 -7.467 8.808 1.00 0.00 2708 VAL A N 12
ATOM 15975 C CA . VAL A 1 80 ? -7.669 -7.732 7.375 1.00 0.00 2708 VAL A CA 12
ATOM 15976 C C . VAL A 1 80 ? -7.897 -9.220 7.129 1.00 0.00 2708 VAL A C 12
ATOM 15977 O O . VAL A 1 80 ? -7.630 -10.047 8.001 1.00 0.00 2708 VAL A O 12
ATOM 15990 N N . VAL A 1 81 ? -8.391 -9.563 5.943 1.00 0.00 2709 VAL A N 12
ATOM 15991 C CA . VAL A 1 81 ? -8.650 -10.954 5.601 1.00 0.00 2709 VAL A CA 12
ATOM 15992 C C . VAL A 1 81 ? -7.794 -11.395 4.418 1.00 0.00 2709 VAL A C 12
ATOM 15993 O O . VAL A 1 81 ? -7.883 -10.828 3.329 1.00 0.00 2709 VAL A O 12
ATOM 16006 N N . ARG A 1 82 ? -6.966 -12.411 4.637 1.00 0.00 2710 ARG A N 12
ATOM 16007 C CA . ARG A 1 82 ? -6.095 -12.927 3.588 1.00 0.00 2710 ARG A CA 12
ATOM 16008 C C . ARG A 1 82 ? -5.646 -14.350 3.902 1.00 0.00 2710 ARG A C 12
ATOM 16009 O O . ARG A 1 82 ? -4.978 -14.594 4.906 1.00 0.00 2710 ARG A O 12
ATOM 16030 N N . GLY A 1 83 ? -6.018 -15.286 3.036 1.00 0.00 2711 GLY A N 12
ATOM 16031 C CA . GLY A 1 83 ? -5.645 -16.674 3.238 1.00 0.00 2711 GLY A CA 12
ATOM 16032 C C . GLY A 1 83 ? -6.590 -17.396 4.178 1.00 0.00 2711 GLY A C 12
ATOM 16033 O O . GLY A 1 83 ? -7.802 -17.414 3.958 1.00 0.00 2711 GLY A O 12
ATOM 16037 N N . GLU A 1 84 ? -6.036 -17.993 5.228 1.00 0.00 2712 GLU A N 12
ATOM 16038 C CA . GLU A 1 84 ? -6.838 -18.719 6.206 1.00 0.00 2712 GLU A CA 12
ATOM 16039 C C . GLU A 1 84 ? -6.590 -18.187 7.614 1.00 0.00 2712 GLU A C 12
ATOM 16040 O O . GLU A 1 84 ? -5.473 -17.793 7.951 1.00 0.00 2712 GLU A O 12
ATOM 16052 N N . GLY A 1 85 ? -7.637 -18.177 8.431 1.00 0.00 2713 GLY A N 12
ATOM 16053 C CA . GLY A 1 85 ? -7.511 -17.692 9.793 1.00 0.00 2713 GLY A CA 12
ATOM 16054 C C . GLY A 1 85 ? -7.465 -16.178 9.866 1.00 0.00 2713 GLY A C 12
ATOM 16055 O O . GLY A 1 85 ? -7.626 -15.495 8.855 1.00 0.00 2713 GLY A O 12
ATOM 16059 N N . ALA A 1 86 ? -7.245 -15.653 11.068 1.00 0.00 2714 ALA A N 12
ATOM 16060 C CA . ALA A 1 86 ? -7.177 -14.211 11.271 1.00 0.00 2714 ALA A CA 12
ATOM 16061 C C . ALA A 1 86 ? -6.376 -13.869 12.521 1.00 0.00 2714 ALA A C 12
ATOM 16062 O O . ALA A 1 86 ? -6.670 -14.357 13.613 1.00 0.00 2714 ALA A O 12
ATOM 16069 N N . SER A 1 87 ? -5.360 -13.027 12.356 1.00 0.00 2715 SER A N 12
ATOM 16070 C CA . SER A 1 87 ? -4.517 -12.618 13.473 1.00 0.00 2715 SER A CA 12
ATOM 16071 C C . SER A 1 87 ? -5.025 -11.320 14.093 1.00 0.00 2715 SER A C 12
ATOM 16072 O O . SER A 1 87 ? -5.268 -10.360 13.333 1.00 0.00 2715 SER A O 12
ATOM 16081 N N . GLY A 1 1 ? -0.615 -15.686 -5.242 1.00 0.00 2629 GLY A N 13
ATOM 16082 C CA . GLY A 1 1 ? -1.125 -16.500 -4.104 1.00 0.00 2629 GLY A CA 13
ATOM 16083 C C . GLY A 1 1 ? -1.290 -15.687 -2.836 1.00 0.00 2629 GLY A C 13
ATOM 16084 O O . GLY A 1 1 ? -1.890 -14.613 -2.852 1.00 0.00 2629 GLY A O 13
ATOM 16090 N N . SER A 1 2 ? -0.756 -16.201 -1.733 1.00 0.00 2630 SER A N 13
ATOM 16091 C CA . SER A 1 2 ? -0.846 -15.515 -0.448 1.00 0.00 2630 SER A CA 13
ATOM 16092 C C . SER A 1 2 ? 0.536 -15.341 0.173 1.00 0.00 2630 SER A C 13
ATOM 16093 O O . SER A 1 2 ? 1.163 -16.312 0.596 1.00 0.00 2630 SER A O 13
ATOM 16101 N N . ARG A 1 3 ? 1.004 -14.099 0.224 1.00 0.00 2631 ARG A N 13
ATOM 16102 C CA . ARG A 1 3 ? 2.313 -13.800 0.794 1.00 0.00 2631 ARG A CA 13
ATOM 16103 C C . ARG A 1 3 ? 2.270 -12.516 1.617 1.00 0.00 2631 ARG A C 13
ATOM 16104 O O . ARG A 1 3 ? 2.235 -11.415 1.068 1.00 0.00 2631 ARG A O 13
ATOM 16125 N N . ASN A 1 4 ? 2.276 -12.668 2.937 1.00 0.00 2632 ASN A N 13
ATOM 16126 C CA . ASN A 1 4 ? 2.241 -11.522 3.839 1.00 0.00 2632 ASN A CA 13
ATOM 16127 C C . ASN A 1 4 ? 3.606 -10.838 3.899 1.00 0.00 2632 ASN A C 13
ATOM 16128 O O . ASN A 1 4 ? 4.639 -11.477 3.701 1.00 0.00 2632 ASN A O 13
ATOM 16139 N N . PRO A 1 5 ? 3.627 -9.521 4.171 1.00 0.00 2633 PRO A N 13
ATOM 16140 C CA . PRO A 1 5 ? 4.875 -8.751 4.251 1.00 0.00 2633 PRO A CA 13
ATOM 16141 C C . PRO A 1 5 ? 5.765 -9.184 5.414 1.00 0.00 2633 PRO A C 13
ATOM 16142 O O . PRO A 1 5 ? 6.928 -8.786 5.493 1.00 0.00 2633 PRO A O 13
ATOM 16153 N N . ASN A 1 6 ? 5.218 -9.994 6.314 1.00 0.00 2634 ASN A N 13
ATOM 16154 C CA . ASN A 1 6 ? 5.970 -10.470 7.472 1.00 0.00 2634 ASN A CA 13
ATOM 16155 C C . ASN A 1 6 ? 7.260 -11.175 7.050 1.00 0.00 2634 ASN A C 13
ATOM 16156 O O . ASN A 1 6 ? 8.193 -11.297 7.843 1.00 0.00 2634 ASN A O 13
ATOM 16167 N N . LYS A 1 7 ? 7.312 -11.636 5.803 1.00 0.00 2635 LYS A N 13
ATOM 16168 C CA . LYS A 1 7 ? 8.492 -12.325 5.293 1.00 0.00 2635 LYS A CA 13
ATOM 16169 C C . LYS A 1 7 ? 8.941 -11.737 3.956 1.00 0.00 2635 LYS A C 13
ATOM 16170 O O . LYS A 1 7 ? 9.629 -12.398 3.178 1.00 0.00 2635 LYS A O 13
ATOM 16189 N N . LEU A 1 8 ? 8.542 -10.496 3.692 1.00 0.00 2636 LEU A N 13
ATOM 16190 C CA . LEU A 1 8 ? 8.898 -9.824 2.447 1.00 0.00 2636 LEU A CA 13
ATOM 16191 C C . LEU A 1 8 ? 10.220 -9.066 2.588 1.00 0.00 2636 LEU A C 13
ATOM 16192 O O . LEU A 1 8 ? 10.955 -9.258 3.557 1.00 0.00 2636 LEU A O 13
ATOM 16208 N N . ASP A 1 9 ? 10.505 -8.196 1.623 1.00 0.00 2637 ASP A N 13
ATOM 16209 C CA . ASP A 1 9 ? 11.726 -7.397 1.642 1.00 0.00 2637 ASP A CA 13
ATOM 16210 C C . ASP A 1 9 ? 11.387 -5.916 1.508 1.00 0.00 2637 ASP A C 13
ATOM 16211 O O . ASP A 1 9 ? 11.174 -5.414 0.404 1.00 0.00 2637 ASP A O 13
ATOM 16220 N N . ILE A 1 10 ? 11.319 -5.229 2.643 1.00 0.00 2638 ILE A N 13
ATOM 16221 C CA . ILE A 1 10 ? 10.984 -3.818 2.666 1.00 0.00 2638 ILE A CA 13
ATOM 16222 C C . ILE A 1 10 ? 12.040 -2.952 1.987 1.00 0.00 2638 ILE A C 13
ATOM 16223 O O . ILE A 1 10 ? 11.792 -1.786 1.712 1.00 0.00 2638 ILE A O 13
ATOM 16239 N N . ASN A 1 11 ? 13.226 -3.495 1.740 1.00 0.00 2639 ASN A N 13
ATOM 16240 C CA . ASN A 1 11 ? 14.287 -2.713 1.111 1.00 0.00 2639 ASN A CA 13
ATOM 16241 C C . ASN A 1 11 ? 14.004 -2.457 -0.371 1.00 0.00 2639 ASN A C 13
ATOM 16242 O O . ASN A 1 11 ? 14.509 -1.492 -0.945 1.00 0.00 2639 ASN A O 13
ATOM 16253 N N . THR A 1 12 ? 13.225 -3.338 -0.998 1.00 0.00 2640 THR A N 13
ATOM 16254 C CA . THR A 1 12 ? 12.920 -3.206 -2.426 1.00 0.00 2640 THR A CA 13
ATOM 16255 C C . THR A 1 12 ? 11.962 -2.043 -2.727 1.00 0.00 2640 THR A C 13
ATOM 16256 O O . THR A 1 12 ? 11.373 -1.967 -3.817 1.00 0.00 2640 THR A O 13
ATOM 16267 N N . LEU A 1 13 ? 11.814 -1.118 -1.785 1.00 0.00 2641 LEU A N 13
ATOM 16268 C CA . LEU A 1 13 ? 10.963 0.026 -2.013 1.00 0.00 2641 LEU A CA 13
ATOM 16269 C C . LEU A 1 13 ? 11.629 0.918 -3.055 1.00 0.00 2641 LEU A C 13
ATOM 16270 O O . LEU A 1 13 ? 12.051 0.430 -4.103 1.00 0.00 2641 LEU A O 13
ATOM 16286 N N . THR A 1 14 ? 11.716 2.217 -2.790 1.00 0.00 2642 THR A N 13
ATOM 16287 C CA . THR A 1 14 ? 12.326 3.138 -3.737 1.00 0.00 2642 THR A CA 13
ATOM 16288 C C . THR A 1 14 ? 11.399 3.354 -4.927 1.00 0.00 2642 THR A C 13
ATOM 16289 O O . THR A 1 14 ? 11.781 3.974 -5.920 1.00 0.00 2642 THR A O 13
ATOM 16300 N N . GLY A 1 15 ? 10.172 2.840 -4.821 1.00 0.00 2643 GLY A N 13
ATOM 16301 C CA . GLY A 1 15 ? 9.214 2.990 -5.890 1.00 0.00 2643 GLY A CA 13
ATOM 16302 C C . GLY A 1 15 ? 8.870 1.667 -6.543 1.00 0.00 2643 GLY A C 13
ATOM 16303 O O . GLY A 1 15 ? 7.791 1.522 -7.122 1.00 0.00 2643 GLY A O 13
ATOM 16307 N N . GLU A 1 16 ? 9.808 0.718 -6.462 1.00 0.00 2644 GLU A N 13
ATOM 16308 C CA . GLU A 1 16 ? 9.652 -0.605 -7.067 1.00 0.00 2644 GLU A CA 13
ATOM 16309 C C . GLU A 1 16 ? 8.721 -1.536 -6.286 1.00 0.00 2644 GLU A C 13
ATOM 16310 O O . GLU A 1 16 ? 7.940 -2.268 -6.895 1.00 0.00 2644 GLU A O 13
ATOM 16322 N N . GLU A 1 17 ? 8.787 -1.529 -4.950 1.00 0.00 2645 GLU A N 13
ATOM 16323 C CA . GLU A 1 17 ? 7.920 -2.401 -4.143 1.00 0.00 2645 GLU A CA 13
ATOM 16324 C C . GLU A 1 17 ? 6.468 -2.424 -4.630 1.00 0.00 2645 GLU A C 13
ATOM 16325 O O . GLU A 1 17 ? 5.920 -1.405 -5.050 1.00 0.00 2645 GLU A O 13
ATOM 16337 N N . ARG A 1 18 ? 5.851 -3.600 -4.530 1.00 0.00 2646 ARG A N 13
ATOM 16338 C CA . ARG A 1 18 ? 4.454 -3.790 -4.910 1.00 0.00 2646 ARG A CA 13
ATOM 16339 C C . ARG A 1 18 ? 3.600 -3.912 -3.650 1.00 0.00 2646 ARG A C 13
ATOM 16340 O O . ARG A 1 18 ? 3.408 -5.007 -3.119 1.00 0.00 2646 ARG A O 13
ATOM 16361 N N . VAL A 1 19 ? 3.128 -2.774 -3.154 1.00 0.00 2647 VAL A N 13
ATOM 16362 C CA . VAL A 1 19 ? 2.334 -2.732 -1.927 1.00 0.00 2647 VAL A CA 13
ATOM 16363 C C . VAL A 1 19 ? 0.983 -3.442 -2.064 1.00 0.00 2647 VAL A C 13
ATOM 16364 O O . VAL A 1 19 ? 0.232 -3.181 -2.999 1.00 0.00 2647 VAL A O 13
ATOM 16377 N N . PRO A 1 20 ? 0.647 -4.345 -1.112 1.00 0.00 2648 PRO A N 13
ATOM 16378 C CA . PRO A 1 20 ? -0.620 -5.079 -1.116 1.00 0.00 2648 PRO A CA 13
ATOM 16379 C C . PRO A 1 20 ? -1.785 -4.228 -0.613 1.00 0.00 2648 PRO A C 13
ATOM 16380 O O . PRO A 1 20 ? -1.661 -3.504 0.386 1.00 0.00 2648 PRO A O 13
ATOM 16391 N N . VAL A 1 21 ? -2.918 -4.320 -1.305 1.00 0.00 2649 VAL A N 13
ATOM 16392 C CA . VAL A 1 21 ? -4.105 -3.556 -0.938 1.00 0.00 2649 VAL A CA 13
ATOM 16393 C C . VAL A 1 21 ? -5.258 -4.465 -0.518 1.00 0.00 2649 VAL A C 13
ATOM 16394 O O . VAL A 1 21 ? -5.465 -5.530 -1.099 1.00 0.00 2649 VAL A O 13
ATOM 16407 N N . VAL A 1 22 ? -6.012 -4.026 0.486 1.00 0.00 2650 VAL A N 13
ATOM 16408 C CA . VAL A 1 22 ? -7.155 -4.790 0.977 1.00 0.00 2650 VAL A CA 13
ATOM 16409 C C . VAL A 1 22 ? -8.433 -3.958 0.897 1.00 0.00 2650 VAL A C 13
ATOM 16410 O O . VAL A 1 22 ? -8.485 -2.839 1.413 1.00 0.00 2650 VAL A O 13
ATOM 16423 N N . ASN A 1 23 ? -9.464 -4.506 0.256 1.00 0.00 2651 ASN A N 13
ATOM 16424 C CA . ASN A 1 23 ? -10.736 -3.803 0.130 1.00 0.00 2651 ASN A CA 13
ATOM 16425 C C . ASN A 1 23 ? -11.354 -3.591 1.506 1.00 0.00 2651 ASN A C 13
ATOM 16426 O O . ASN A 1 23 ? -11.452 -4.521 2.306 1.00 0.00 2651 ASN A O 13
ATOM 16437 N N . LYS A 1 24 ? -11.744 -2.357 1.781 1.00 0.00 2652 LYS A N 13
ATOM 16438 C CA . LYS A 1 24 ? -12.327 -2.004 3.070 1.00 0.00 2652 LYS A CA 13
ATOM 16439 C C . LYS A 1 24 ? -13.682 -2.673 3.295 1.00 0.00 2652 LYS A C 13
ATOM 16440 O O . LYS A 1 24 ? -14.078 -2.909 4.437 1.00 0.00 2652 LYS A O 13
ATOM 16459 N N . ARG A 1 25 ? -14.407 -2.949 2.216 1.00 0.00 2653 ARG A N 13
ATOM 16460 C CA . ARG A 1 25 ? -15.731 -3.558 2.326 1.00 0.00 2653 ARG A CA 13
ATOM 16461 C C . ARG A 1 25 ? -15.696 -5.082 2.206 1.00 0.00 2653 ARG A C 13
ATOM 16462 O O . ARG A 1 25 ? -16.120 -5.791 3.119 1.00 0.00 2653 ARG A O 13
ATOM 16483 N N . ASN A 1 26 ? -15.224 -5.583 1.068 1.00 0.00 2654 ASN A N 13
ATOM 16484 C CA . ASN A 1 26 ? -15.183 -7.029 0.833 1.00 0.00 2654 ASN A CA 13
ATOM 16485 C C . ASN A 1 26 ? -13.912 -7.682 1.376 1.00 0.00 2654 ASN A C 13
ATOM 16486 O O . ASN A 1 26 ? -13.838 -8.907 1.470 1.00 0.00 2654 ASN A O 13
ATOM 16497 N N . GLY A 1 27 ? -12.922 -6.879 1.754 1.00 0.00 2655 GLY A N 13
ATOM 16498 C CA . GLY A 1 27 ? -11.695 -7.437 2.300 1.00 0.00 2655 GLY A CA 13
ATOM 16499 C C . GLY A 1 27 ? -10.747 -7.996 1.250 1.00 0.00 2655 GLY A C 13
ATOM 16500 O O . GLY A 1 27 ? -9.719 -8.580 1.594 1.00 0.00 2655 GLY A O 13
ATOM 16504 N N . LYS A 1 28 ? -11.076 -7.820 -0.028 1.00 0.00 2656 LYS A N 13
ATOM 16505 C CA . LYS A 1 28 ? -10.224 -8.317 -1.110 1.00 0.00 2656 LYS A CA 13
ATOM 16506 C C . LYS A 1 28 ? -8.774 -7.906 -0.888 1.00 0.00 2656 LYS A C 13
ATOM 16507 O O . LYS A 1 28 ? -8.457 -6.722 -0.868 1.00 0.00 2656 LYS A O 13
ATOM 16526 N N . LYS A 1 29 ? -7.893 -8.886 -0.740 1.00 0.00 2657 LYS A N 13
ATOM 16527 C CA . LYS A 1 29 ? -6.478 -8.606 -0.534 1.00 0.00 2657 LYS A CA 13
ATOM 16528 C C . LYS A 1 29 ? -5.671 -8.976 -1.770 1.00 0.00 2657 LYS A C 13
ATOM 16529 O O . LYS A 1 29 ? -5.835 -10.061 -2.329 1.00 0.00 2657 LYS A O 13
ATOM 16548 N N . MET A 1 30 ? -4.802 -8.069 -2.191 1.00 0.00 2658 MET A N 13
ATOM 16549 C CA . MET A 1 30 ? -3.970 -8.299 -3.362 1.00 0.00 2658 MET A CA 13
ATOM 16550 C C . MET A 1 30 ? -2.534 -7.868 -3.100 1.00 0.00 2658 MET A C 13
ATOM 16551 O O . MET A 1 30 ? -2.233 -6.675 -3.055 1.00 0.00 2658 MET A O 13
ATOM 16565 N N . GLY A 1 31 ? -1.653 -8.850 -2.934 1.00 0.00 2659 GLY A N 13
ATOM 16566 C CA . GLY A 1 31 ? -0.250 -8.569 -2.683 1.00 0.00 2659 GLY A CA 13
ATOM 16567 C C . GLY A 1 31 ? 0.653 -9.259 -3.688 1.00 0.00 2659 GLY A C 13
ATOM 16568 O O . GLY A 1 31 ? 0.905 -10.459 -3.585 1.00 0.00 2659 GLY A O 13
ATOM 16572 N N . GLY A 1 32 ? 1.134 -8.499 -4.665 1.00 0.00 2660 GLY A N 13
ATOM 16573 C CA . GLY A 1 32 ? 2.001 -9.056 -5.688 1.00 0.00 2660 GLY A CA 13
ATOM 16574 C C . GLY A 1 32 ? 1.737 -8.445 -7.050 1.00 0.00 2660 GLY A C 13
ATOM 16575 O O . GLY A 1 32 ? 1.799 -7.227 -7.210 1.00 0.00 2660 GLY A O 13
ATOM 16579 N N . ALA A 1 33 ? 1.434 -9.288 -8.037 1.00 0.00 2661 ALA A N 13
ATOM 16580 C CA . ALA A 1 33 ? 1.152 -8.809 -9.386 1.00 0.00 2661 ALA A CA 13
ATOM 16581 C C . ALA A 1 33 ? 0.027 -7.780 -9.368 1.00 0.00 2661 ALA A C 13
ATOM 16582 O O . ALA A 1 33 ? 0.134 -6.715 -9.974 1.00 0.00 2661 ALA A O 13
ATOM 16589 N N . MET A 1 34 ? -1.045 -8.103 -8.652 1.00 0.00 2662 MET A N 13
ATOM 16590 C CA . MET A 1 34 ? -2.186 -7.213 -8.527 1.00 0.00 2662 MET A CA 13
ATOM 16591 C C . MET A 1 34 ? -2.011 -6.339 -7.296 1.00 0.00 2662 MET A C 13
ATOM 16592 O O . MET A 1 34 ? -2.740 -6.464 -6.312 1.00 0.00 2662 MET A O 13
ATOM 16606 N N . ALA A 1 35 ? -1.034 -5.452 -7.370 1.00 0.00 2663 ALA A N 13
ATOM 16607 C CA . ALA A 1 35 ? -0.748 -4.542 -6.273 1.00 0.00 2663 ALA A CA 13
ATOM 16608 C C . ALA A 1 35 ? -0.075 -3.261 -6.750 1.00 0.00 2663 ALA A C 13
ATOM 16609 O O . ALA A 1 35 ? 0.780 -3.286 -7.634 1.00 0.00 2663 ALA A O 13
ATOM 16616 N N . PRO A 1 36 ? -0.459 -2.120 -6.159 1.00 0.00 2664 PRO A N 13
ATOM 16617 C CA . PRO A 1 36 ? 0.103 -0.812 -6.512 1.00 0.00 2664 PRO A CA 13
ATOM 16618 C C . PRO A 1 36 ? 1.590 -0.692 -6.179 1.00 0.00 2664 PRO A C 13
ATOM 16619 O O . PRO A 1 36 ? 2.048 -1.189 -5.147 1.00 0.00 2664 PRO A O 13
ATOM 16630 N N . PRO A 1 37 ? 2.364 -0.013 -7.046 1.00 0.00 2665 PRO A N 13
ATOM 16631 C CA . PRO A 1 37 ? 3.791 0.187 -6.835 1.00 0.00 2665 PRO A CA 13
ATOM 16632 C C . PRO A 1 37 ? 4.066 1.382 -5.927 1.00 0.00 2665 PRO A C 13
ATOM 16633 O O . PRO A 1 37 ? 3.353 2.387 -5.969 1.00 0.00 2665 PRO A O 13
ATOM 16644 N N . MET A 1 38 ? 5.085 1.250 -5.089 1.00 0.00 2666 MET A N 13
ATOM 16645 C CA . MET A 1 38 ? 5.450 2.298 -4.139 1.00 0.00 2666 MET A CA 13
ATOM 16646 C C . MET A 1 38 ? 5.416 3.699 -4.757 1.00 0.00 2666 MET A C 13
ATOM 16647 O O . MET A 1 38 ? 4.821 4.613 -4.188 1.00 0.00 2666 MET A O 13
ATOM 16661 N N . LYS A 1 39 ? 6.084 3.879 -5.894 1.00 0.00 2667 LYS A N 13
ATOM 16662 C CA . LYS A 1 39 ? 6.143 5.199 -6.532 1.00 0.00 2667 LYS A CA 13
ATOM 16663 C C . LYS A 1 39 ? 4.815 5.638 -7.161 1.00 0.00 2667 LYS A C 13
ATOM 16664 O O . LYS A 1 39 ? 4.721 6.746 -7.691 1.00 0.00 2667 LYS A O 13
ATOM 16683 N N . ASP A 1 40 ? 3.790 4.790 -7.113 1.00 0.00 2668 ASP A N 13
ATOM 16684 C CA . ASP A 1 40 ? 2.492 5.147 -7.696 1.00 0.00 2668 ASP A CA 13
ATOM 16685 C C . ASP A 1 40 ? 1.332 4.870 -6.735 1.00 0.00 2668 ASP A C 13
ATOM 16686 O O . ASP A 1 40 ? 0.168 5.057 -7.089 1.00 0.00 2668 ASP A O 13
ATOM 16695 N N . LEU A 1 41 ? 1.652 4.421 -5.524 1.00 0.00 2669 LEU A N 13
ATOM 16696 C CA . LEU A 1 41 ? 0.634 4.114 -4.516 1.00 0.00 2669 LEU A CA 13
ATOM 16697 C C . LEU A 1 41 ? -0.464 5.186 -4.432 1.00 0.00 2669 LEU A C 13
ATOM 16698 O O . LEU A 1 41 ? -1.646 4.854 -4.334 1.00 0.00 2669 LEU A O 13
ATOM 16714 N N . PRO A 1 42 ? -0.095 6.483 -4.441 1.00 0.00 2670 PRO A N 13
ATOM 16715 C CA . PRO A 1 42 ? -1.067 7.586 -4.335 1.00 0.00 2670 PRO A CA 13
ATOM 16716 C C . PRO A 1 42 ? -2.033 7.662 -5.516 1.00 0.00 2670 PRO A C 13
ATOM 16717 O O . PRO A 1 42 ? -3.173 8.117 -5.372 1.00 0.00 2670 PRO A O 13
ATOM 16728 N N . ARG A 1 43 ? -1.592 7.182 -6.672 1.00 0.00 2671 ARG A N 13
ATOM 16729 C CA . ARG A 1 43 ? -2.438 7.182 -7.857 1.00 0.00 2671 ARG A CA 13
ATOM 16730 C C . ARG A 1 43 ? -3.405 6.016 -7.790 1.00 0.00 2671 ARG A C 13
ATOM 16731 O O . ARG A 1 43 ? -4.615 6.182 -7.940 1.00 0.00 2671 ARG A O 13
ATOM 16752 N N . TRP A 1 44 ? -2.857 4.835 -7.547 1.00 0.00 2672 TRP A N 13
ATOM 16753 C CA . TRP A 1 44 ? -3.655 3.628 -7.436 1.00 0.00 2672 TRP A CA 13
ATOM 16754 C C . TRP A 1 44 ? -4.677 3.771 -6.322 1.00 0.00 2672 TRP A C 13
ATOM 16755 O O . TRP A 1 44 ? -5.835 3.383 -6.476 1.00 0.00 2672 TRP A O 13
ATOM 16776 N N . LEU A 1 45 ? -4.250 4.344 -5.198 1.00 0.00 2673 LEU A N 13
ATOM 16777 C CA . LEU A 1 45 ? -5.153 4.541 -4.080 1.00 0.00 2673 LEU A CA 13
ATOM 16778 C C . LEU A 1 45 ? -6.274 5.478 -4.491 1.00 0.00 2673 LEU A C 13
ATOM 16779 O O . LEU A 1 45 ? -7.451 5.139 -4.364 1.00 0.00 2673 LEU A O 13
ATOM 16795 N N . GLU A 1 46 ? -5.915 6.658 -4.999 1.00 0.00 2674 GLU A N 13
ATOM 16796 C CA . GLU A 1 46 ? -6.920 7.618 -5.437 1.00 0.00 2674 GLU A CA 13
ATOM 16797 C C . GLU A 1 46 ? -7.891 6.954 -6.407 1.00 0.00 2674 GLU A C 13
ATOM 16798 O O . GLU A 1 46 ? -9.063 7.323 -6.486 1.00 0.00 2674 GLU A O 13
ATOM 16810 N N . GLU A 1 47 ? -7.387 5.966 -7.141 1.00 0.00 2675 GLU A N 13
ATOM 16811 C CA . GLU A 1 47 ? -8.192 5.234 -8.109 1.00 0.00 2675 GLU A CA 13
ATOM 16812 C C . GLU A 1 47 ? -9.021 4.146 -7.426 1.00 0.00 2675 GLU A C 13
ATOM 16813 O O . GLU A 1 47 ? -10.070 3.747 -7.933 1.00 0.00 2675 GLU A O 13
ATOM 16825 N N . ASN A 1 48 ? -8.547 3.666 -6.277 1.00 0.00 2676 ASN A N 13
ATOM 16826 C CA . ASN A 1 48 ? -9.255 2.624 -5.539 1.00 0.00 2676 ASN A CA 13
ATOM 16827 C C . ASN A 1 48 ? -9.665 3.111 -4.148 1.00 0.00 2676 ASN A C 13
ATOM 16828 O O . ASN A 1 48 ? -9.030 2.769 -3.149 1.00 0.00 2676 ASN A O 13
ATOM 16839 N N . PRO A 1 49 ? -10.741 3.916 -4.064 1.00 0.00 2677 PRO A N 13
ATOM 16840 C CA . PRO A 1 49 ? -11.233 4.448 -2.787 1.00 0.00 2677 PRO A CA 13
ATOM 16841 C C . PRO A 1 49 ? -11.755 3.353 -1.864 1.00 0.00 2677 PRO A C 13
ATOM 16842 O O . PRO A 1 49 ? -11.806 3.528 -0.647 1.00 0.00 2677 PRO A O 13
ATOM 16853 N N . GLU A 1 50 ? -12.148 2.226 -2.448 1.00 0.00 2678 GLU A N 13
ATOM 16854 C CA . GLU A 1 50 ? -12.671 1.107 -1.674 1.00 0.00 2678 GLU A CA 13
ATOM 16855 C C . GLU A 1 50 ? -11.546 0.223 -1.145 1.00 0.00 2678 GLU A C 13
ATOM 16856 O O . GLU A 1 50 ? -11.799 -0.764 -0.454 1.00 0.00 2678 GLU A O 13
ATOM 16868 N N . PHE A 1 51 ? -10.306 0.567 -1.480 1.00 0.00 2679 PHE A N 13
ATOM 16869 C CA . PHE A 1 51 ? -9.163 -0.220 -1.038 1.00 0.00 2679 PHE A CA 13
ATOM 16870 C C . PHE A 1 51 ? -8.236 0.575 -0.129 1.00 0.00 2679 PHE A C 13
ATOM 16871 O O . PHE A 1 51 ? -8.230 1.806 -0.138 1.00 0.00 2679 PHE A O 13
ATOM 16888 N N . ALA A 1 52 ? -7.444 -0.156 0.644 1.00 0.00 2680 ALA A N 13
ATOM 16889 C CA . ALA A 1 52 ? -6.488 0.440 1.563 1.00 0.00 2680 ALA A CA 13
ATOM 16890 C C . ALA A 1 52 ? -5.205 -0.384 1.577 1.00 0.00 2680 ALA A C 13
ATOM 16891 O O . ALA A 1 52 ? -5.130 -1.421 0.920 1.00 0.00 2680 ALA A O 13
ATOM 16898 N N . VAL A 1 53 ? -4.189 0.076 2.301 1.00 0.00 2681 VAL A N 13
ATOM 16899 C CA . VAL A 1 53 ? -2.914 -0.635 2.353 1.00 0.00 2681 VAL A CA 13
ATOM 16900 C C . VAL A 1 53 ? -2.810 -1.546 3.572 1.00 0.00 2681 VAL A C 13
ATOM 16901 O O . VAL A 1 53 ? -3.257 -1.192 4.660 1.00 0.00 2681 VAL A O 13
ATOM 16914 N N . ALA A 1 54 ? -2.226 -2.731 3.382 1.00 0.00 2682 ALA A N 13
ATOM 16915 C CA . ALA A 1 54 ? -2.081 -3.695 4.472 1.00 0.00 2682 ALA A CA 13
ATOM 16916 C C . ALA A 1 54 ? -1.450 -3.058 5.717 1.00 0.00 2682 ALA A C 13
ATOM 16917 O O . ALA A 1 54 ? -0.720 -2.071 5.626 1.00 0.00 2682 ALA A O 13
ATOM 16924 N N . PRO A 1 55 ? -1.745 -3.624 6.906 1.00 0.00 2683 PRO A N 13
ATOM 16925 C CA . PRO A 1 55 ? -1.242 -3.128 8.198 1.00 0.00 2683 PRO A CA 13
ATOM 16926 C C . PRO A 1 55 ? 0.272 -2.915 8.228 1.00 0.00 2683 PRO A C 13
ATOM 16927 O O . PRO A 1 55 ? 0.743 -1.824 8.538 1.00 0.00 2683 PRO A O 13
ATOM 16938 N N . ASP A 1 56 ? 1.030 -3.961 7.908 1.00 0.00 2684 ASP A N 13
ATOM 16939 C CA . ASP A 1 56 ? 2.491 -3.874 7.908 1.00 0.00 2684 ASP A CA 13
ATOM 16940 C C . ASP A 1 56 ? 2.967 -2.913 6.826 1.00 0.00 2684 ASP A C 13
ATOM 16941 O O . ASP A 1 56 ? 4.102 -2.401 6.853 1.00 0.00 2684 ASP A O 13
ATOM 16950 N N . TRP A 1 57 ? 2.072 -2.619 5.901 1.00 0.00 2685 TRP A N 13
ATOM 16951 C CA . TRP A 1 57 ? 2.375 -1.696 4.845 1.00 0.00 2685 TRP A CA 13
ATOM 16952 C C . TRP A 1 57 ? 2.004 -0.285 5.273 1.00 0.00 2685 TRP A C 13
ATOM 16953 O O . TRP A 1 57 ? 2.414 0.685 4.658 1.00 0.00 2685 TRP A O 13
ATOM 16974 N N . THR A 1 58 ? 1.277 -0.175 6.383 1.00 0.00 2686 THR A N 13
ATOM 16975 C CA . THR A 1 58 ? 0.935 1.126 6.923 1.00 0.00 2686 THR A CA 13
ATOM 16976 C C . THR A 1 58 ? 2.230 1.781 7.380 1.00 0.00 2686 THR A C 13
ATOM 16977 O O . THR A 1 58 ? 2.478 2.962 7.131 1.00 0.00 2686 THR A O 13
ATOM 16988 N N . ASP A 1 59 ? 3.065 0.974 8.038 1.00 0.00 2687 ASP A N 13
ATOM 16989 C CA . ASP A 1 59 ? 4.353 1.433 8.522 1.00 0.00 2687 ASP A CA 13
ATOM 16990 C C . ASP A 1 59 ? 5.330 1.558 7.363 1.00 0.00 2687 ASP A C 13
ATOM 16991 O O . ASP A 1 59 ? 5.954 2.607 7.187 1.00 0.00 2687 ASP A O 13
ATOM 17000 N N . ILE A 1 60 ? 5.459 0.500 6.551 1.00 0.00 2688 ILE A N 13
ATOM 17001 C CA . ILE A 1 60 ? 6.365 0.561 5.408 1.00 0.00 2688 ILE A CA 13
ATOM 17002 C C . ILE A 1 60 ? 5.997 1.734 4.499 1.00 0.00 2688 ILE A C 13
ATOM 17003 O O . ILE A 1 60 ? 6.828 2.594 4.203 1.00 0.00 2688 ILE A O 13
ATOM 17019 N N . VAL A 1 61 ? 4.738 1.766 4.069 1.00 0.00 2689 VAL A N 13
ATOM 17020 C CA . VAL A 1 61 ? 4.253 2.835 3.205 1.00 0.00 2689 VAL A CA 13
ATOM 17021 C C . VAL A 1 61 ? 4.475 4.196 3.855 1.00 0.00 2689 VAL A C 13
ATOM 17022 O O . VAL A 1 61 ? 4.884 5.149 3.194 1.00 0.00 2689 VAL A O 13
ATOM 17035 N N . LYS A 1 62 ? 4.218 4.293 5.156 1.00 0.00 2690 LYS A N 13
ATOM 17036 C CA . LYS A 1 62 ? 4.421 5.552 5.858 1.00 0.00 2690 LYS A CA 13
ATOM 17037 C C . LYS A 1 62 ? 5.833 6.071 5.588 1.00 0.00 2690 LYS A C 13
ATOM 17038 O O . LYS A 1 62 ? 6.020 7.226 5.202 1.00 0.00 2690 LYS A O 13
ATOM 17057 N N . GLN A 1 63 ? 6.818 5.191 5.756 1.00 0.00 2691 GLN A N 13
ATOM 17058 C CA . GLN A 1 63 ? 8.217 5.521 5.496 1.00 0.00 2691 GLN A CA 13
ATOM 17059 C C . GLN A 1 63 ? 8.506 5.584 3.992 1.00 0.00 2691 GLN A C 13
ATOM 17060 O O . GLN A 1 63 ? 9.540 6.099 3.568 1.00 0.00 2691 GLN A O 13
ATOM 17074 N N . SER A 1 64 ? 7.588 5.033 3.196 1.00 0.00 2692 SER A N 13
ATOM 17075 C CA . SER A 1 64 ? 7.729 4.992 1.738 1.00 0.00 2692 SER A CA 13
ATOM 17076 C C . SER A 1 64 ? 8.151 6.329 1.148 1.00 0.00 2692 SER A C 13
ATOM 17077 O O . SER A 1 64 ? 8.930 6.379 0.198 1.00 0.00 2692 SER A O 13
ATOM 17085 N N . GLY A 1 65 ? 7.623 7.407 1.695 1.00 0.00 2693 GLY A N 13
ATOM 17086 C CA . GLY A 1 65 ? 7.947 8.717 1.174 1.00 0.00 2693 GLY A CA 13
ATOM 17087 C C . GLY A 1 65 ? 7.222 9.006 -0.136 1.00 0.00 2693 GLY A C 13
ATOM 17088 O O . GLY A 1 65 ? 7.159 10.156 -0.569 1.00 0.00 2693 GLY A O 13
ATOM 17092 N N . PHE A 1 66 ? 6.663 7.962 -0.766 1.00 0.00 2694 PHE A N 13
ATOM 17093 C CA . PHE A 1 66 ? 5.936 8.134 -2.019 1.00 0.00 2694 PHE A CA 13
ATOM 17094 C C . PHE A 1 66 ? 4.492 8.492 -1.751 1.00 0.00 2694 PHE A C 13
ATOM 17095 O O . PHE A 1 66 ? 3.855 9.158 -2.567 1.00 0.00 2694 PHE A O 13
ATOM 17112 N N . VAL A 1 67 ? 3.960 8.061 -0.609 1.00 0.00 2695 VAL A N 13
ATOM 17113 C CA . VAL A 1 67 ? 2.574 8.367 -0.278 1.00 0.00 2695 VAL A CA 13
ATOM 17114 C C . VAL A 1 67 ? 2.488 9.527 0.713 1.00 0.00 2695 VAL A C 13
ATOM 17115 O O . VAL A 1 67 ? 3.244 9.579 1.682 1.00 0.00 2695 VAL A O 13
ATOM 17128 N N . PRO A 1 68 ? 1.556 10.473 0.489 1.00 0.00 2696 PRO A N 13
ATOM 17129 C CA . PRO A 1 68 ? 1.379 11.626 1.375 1.00 0.00 2696 PRO A CA 13
ATOM 17130 C C . PRO A 1 68 ? 0.827 11.222 2.736 1.00 0.00 2696 PRO A C 13
ATOM 17131 O O . PRO A 1 68 ? -0.109 10.430 2.827 1.00 0.00 2696 PRO A O 13
ATOM 17142 N N . GLU A 1 69 ? 1.422 11.766 3.793 1.00 0.00 2697 GLU A N 13
ATOM 17143 C CA . GLU A 1 69 ? 0.995 11.453 5.152 1.00 0.00 2697 GLU A CA 13
ATOM 17144 C C . GLU A 1 69 ? -0.507 11.656 5.325 1.00 0.00 2697 GLU A C 13
ATOM 17145 O O . GLU A 1 69 ? -1.133 11.023 6.173 1.00 0.00 2697 GLU A O 13
ATOM 17157 N N . SER A 1 70 ? -1.084 12.538 4.517 1.00 0.00 2698 SER A N 13
ATOM 17158 C CA . SER A 1 70 ? -2.513 12.807 4.589 1.00 0.00 2698 SER A CA 13
ATOM 17159 C C . SER A 1 70 ? -3.313 11.551 4.264 1.00 0.00 2698 SER A C 13
ATOM 17160 O O . SER A 1 70 ? -4.388 11.325 4.820 1.00 0.00 2698 SER A O 13
ATOM 17168 N N . MET A 1 71 ? -2.781 10.736 3.360 1.00 0.00 2699 MET A N 13
ATOM 17169 C CA . MET A 1 71 ? -3.445 9.502 2.958 1.00 0.00 2699 MET A CA 13
ATOM 17170 C C . MET A 1 71 ? -3.076 8.339 3.879 1.00 0.00 2699 MET A C 13
ATOM 17171 O O . MET A 1 71 ? -3.563 7.223 3.700 1.00 0.00 2699 MET A O 13
ATOM 17185 N N . PHE A 1 72 ? -2.222 8.599 4.868 1.00 0.00 2700 PHE A N 13
ATOM 17186 C CA . PHE A 1 72 ? -1.814 7.559 5.810 1.00 0.00 2700 PHE A CA 13
ATOM 17187 C C . PHE A 1 72 ? -3.026 6.968 6.531 1.00 0.00 2700 PHE A C 13
ATOM 17188 O O . PHE A 1 72 ? -2.948 5.880 7.102 1.00 0.00 2700 PHE A O 13
ATOM 17205 N N . ASP A 1 73 ? -4.144 7.689 6.503 1.00 0.00 2701 ASP A N 13
ATOM 17206 C CA . ASP A 1 73 ? -5.367 7.231 7.155 1.00 0.00 2701 ASP A CA 13
ATOM 17207 C C . ASP A 1 73 ? -5.927 5.989 6.463 1.00 0.00 2701 ASP A C 13
ATOM 17208 O O . ASP A 1 73 ? -6.665 5.211 7.067 1.00 0.00 2701 ASP A O 13
ATOM 17217 N N . ARG A 1 74 ? -5.565 5.807 5.196 1.00 0.00 2702 ARG A N 13
ATOM 17218 C CA . ARG A 1 74 ? -6.023 4.657 4.421 1.00 0.00 2702 ARG A CA 13
ATOM 17219 C C . ARG A 1 74 ? -5.044 3.489 4.537 1.00 0.00 2702 ARG A C 13
ATOM 17220 O O . ARG A 1 74 ? -5.219 2.452 3.900 1.00 0.00 2702 ARG A O 13
ATOM 17241 N N . LEU A 1 75 ? -4.003 3.677 5.339 1.00 0.00 2703 LEU A N 13
ATOM 17242 C CA . LEU A 1 75 ? -2.978 2.654 5.531 1.00 0.00 2703 LEU A CA 13
ATOM 17243 C C . LEU A 1 75 ? -3.405 1.588 6.547 1.00 0.00 2703 LEU A C 13
ATOM 17244 O O . LEU A 1 75 ? -2.561 0.895 7.109 1.00 0.00 2703 LEU A O 13
ATOM 17260 N N . LEU A 1 76 ? -4.705 1.447 6.781 1.00 0.00 2704 LEU A N 13
ATOM 17261 C CA . LEU A 1 76 ? -5.201 0.455 7.729 1.00 0.00 2704 LEU A CA 13
ATOM 17262 C C . LEU A 1 76 ? -4.688 0.733 9.135 1.00 0.00 2704 LEU A C 13
ATOM 17263 O O . LEU A 1 76 ? -3.653 1.372 9.319 1.00 0.00 2704 LEU A O 13
ATOM 17279 N N . THR A 1 77 ? -5.419 0.235 10.123 1.00 0.00 2705 THR A N 13
ATOM 17280 C CA . THR A 1 77 ? -5.049 0.409 11.519 1.00 0.00 2705 THR A CA 13
ATOM 17281 C C . THR A 1 77 ? -4.725 -0.939 12.153 1.00 0.00 2705 THR A C 13
ATOM 17282 O O . THR A 1 77 ? -4.988 -1.158 13.335 1.00 0.00 2705 THR A O 13
ATOM 17293 N N . GLY A 1 78 ? -4.148 -1.838 11.360 1.00 0.00 2706 GLY A N 13
ATOM 17294 C CA . GLY A 1 78 ? -3.795 -3.151 11.866 1.00 0.00 2706 GLY A CA 13
ATOM 17295 C C . GLY A 1 78 ? -4.696 -4.259 11.338 1.00 0.00 2706 GLY A C 13
ATOM 17296 O O . GLY A 1 78 ? -4.271 -5.066 10.512 1.00 0.00 2706 GLY A O 13
ATOM 17300 N N . PRO A 1 79 ? -5.947 -4.336 11.824 1.00 0.00 2707 PRO A N 13
ATOM 17301 C CA . PRO A 1 79 ? -6.905 -5.377 11.418 1.00 0.00 2707 PRO A CA 13
ATOM 17302 C C . PRO A 1 79 ? -7.310 -5.315 9.944 1.00 0.00 2707 PRO A C 13
ATOM 17303 O O . PRO A 1 79 ? -7.427 -4.239 9.356 1.00 0.00 2707 PRO A O 13
ATOM 17314 N N . VAL A 1 80 ? -7.542 -6.496 9.373 1.00 0.00 2708 VAL A N 13
ATOM 17315 C CA . VAL A 1 80 ? -7.961 -6.642 7.984 1.00 0.00 2708 VAL A CA 13
ATOM 17316 C C . VAL A 1 80 ? -8.690 -7.967 7.800 1.00 0.00 2708 VAL A C 13
ATOM 17317 O O . VAL A 1 80 ? -8.545 -8.878 8.617 1.00 0.00 2708 VAL A O 13
ATOM 17330 N N . VAL A 1 81 ? -9.472 -8.081 6.735 1.00 0.00 2709 VAL A N 13
ATOM 17331 C CA . VAL A 1 81 ? -10.214 -9.305 6.465 1.00 0.00 2709 VAL A CA 13
ATOM 17332 C C . VAL A 1 81 ? -9.606 -10.067 5.292 1.00 0.00 2709 VAL A C 13
ATOM 17333 O O . VAL A 1 81 ? -9.609 -9.588 4.158 1.00 0.00 2709 VAL A O 13
ATOM 17346 N N . ARG A 1 82 ? -9.083 -11.256 5.574 1.00 0.00 2710 ARG A N 13
ATOM 17347 C CA . ARG A 1 82 ? -8.469 -12.084 4.544 1.00 0.00 2710 ARG A CA 13
ATOM 17348 C C . ARG A 1 82 ? -9.357 -13.275 4.195 1.00 0.00 2710 ARG A C 13
ATOM 17349 O O . ARG A 1 82 ? -10.262 -13.630 4.950 1.00 0.00 2710 ARG A O 13
ATOM 17370 N N . GLY A 1 83 ? -9.092 -13.886 3.044 1.00 0.00 2711 GLY A N 13
ATOM 17371 C CA . GLY A 1 83 ? -9.873 -15.030 2.611 1.00 0.00 2711 GLY A CA 13
ATOM 17372 C C . GLY A 1 83 ? -9.020 -16.266 2.401 1.00 0.00 2711 GLY A C 13
ATOM 17373 O O . GLY A 1 83 ? -9.436 -17.378 2.724 1.00 0.00 2711 GLY A O 13
ATOM 17377 N N . GLU A 1 84 ? -7.823 -16.070 1.856 1.00 0.00 2712 GLU A N 13
ATOM 17378 C CA . GLU A 1 84 ? -6.907 -17.177 1.603 1.00 0.00 2712 GLU A CA 13
ATOM 17379 C C . GLU A 1 84 ? -5.700 -17.107 2.533 1.00 0.00 2712 GLU A C 13
ATOM 17380 O O . GLU A 1 84 ? -5.033 -16.077 2.624 1.00 0.00 2712 GLU A O 13
ATOM 17392 N N . GLY A 1 85 ? -5.426 -18.209 3.224 1.00 0.00 2713 GLY A N 13
ATOM 17393 C CA . GLY A 1 85 ? -4.301 -18.250 4.138 1.00 0.00 2713 GLY A CA 13
ATOM 17394 C C . GLY A 1 85 ? -4.096 -19.623 4.747 1.00 0.00 2713 GLY A C 13
ATOM 17395 O O . GLY A 1 85 ? -4.973 -20.140 5.439 1.00 0.00 2713 GLY A O 13
ATOM 17399 N N . ALA A 1 86 ? -2.934 -20.215 4.487 1.00 0.00 2714 ALA A N 13
ATOM 17400 C CA . ALA A 1 86 ? -2.616 -21.537 5.014 1.00 0.00 2714 ALA A CA 13
ATOM 17401 C C . ALA A 1 86 ? -1.127 -21.836 4.883 1.00 0.00 2714 ALA A C 13
ATOM 17402 O O . ALA A 1 86 ? -0.448 -22.098 5.876 1.00 0.00 2714 ALA A O 13
ATOM 17409 N N . SER A 1 87 ? -0.627 -21.794 3.652 1.00 0.00 2715 SER A N 13
ATOM 17410 C CA . SER A 1 87 ? 0.783 -22.059 3.387 1.00 0.00 2715 SER A CA 13
ATOM 17411 C C . SER A 1 87 ? 1.155 -23.485 3.782 1.00 0.00 2715 SER A C 13
ATOM 17412 O O . SER A 1 87 ? 1.121 -23.792 4.992 1.00 0.00 2715 SER A O 13
ATOM 17421 N N . GLY A 1 1 ? 3.443 -16.234 -5.602 1.00 0.00 2629 GLY A N 14
ATOM 17422 C CA . GLY A 1 1 ? 4.538 -16.501 -4.628 1.00 0.00 2629 GLY A CA 14
ATOM 17423 C C . GLY A 1 1 ? 4.704 -15.380 -3.620 1.00 0.00 2629 GLY A C 14
ATOM 17424 O O . GLY A 1 1 ? 4.987 -14.241 -3.989 1.00 0.00 2629 GLY A O 14
ATOM 17430 N N . SER A 1 2 ? 4.527 -15.706 -2.343 1.00 0.00 2630 SER A N 14
ATOM 17431 C CA . SER A 1 2 ? 4.658 -14.720 -1.276 1.00 0.00 2630 SER A CA 14
ATOM 17432 C C . SER A 1 2 ? 3.604 -13.625 -1.412 1.00 0.00 2630 SER A C 14
ATOM 17433 O O . SER A 1 2 ? 3.265 -13.211 -2.520 1.00 0.00 2630 SER A O 14
ATOM 17441 N N . ARG A 1 3 ? 3.090 -13.161 -0.278 1.00 0.00 2631 ARG A N 14
ATOM 17442 C CA . ARG A 1 3 ? 2.075 -12.114 -0.271 1.00 0.00 2631 ARG A CA 14
ATOM 17443 C C . ARG A 1 3 ? 2.289 -11.157 0.895 1.00 0.00 2631 ARG A C 14
ATOM 17444 O O . ARG A 1 3 ? 2.624 -9.988 0.699 1.00 0.00 2631 ARG A O 14
ATOM 17465 N N . ASN A 1 4 ? 2.095 -11.660 2.106 1.00 0.00 2632 ASN A N 14
ATOM 17466 C CA . ASN A 1 4 ? 2.266 -10.852 3.309 1.00 0.00 2632 ASN A CA 14
ATOM 17467 C C . ASN A 1 4 ? 3.671 -10.257 3.377 1.00 0.00 2632 ASN A C 14
ATOM 17468 O O . ASN A 1 4 ? 4.599 -10.762 2.747 1.00 0.00 2632 ASN A O 14
ATOM 17479 N N . PRO A 1 5 ? 3.843 -9.170 4.150 1.00 0.00 2633 PRO A N 14
ATOM 17480 C CA . PRO A 1 5 ? 5.133 -8.502 4.305 1.00 0.00 2633 PRO A CA 14
ATOM 17481 C C . PRO A 1 5 ? 5.997 -9.131 5.397 1.00 0.00 2633 PRO A C 14
ATOM 17482 O O . PRO A 1 5 ? 6.866 -8.473 5.967 1.00 0.00 2633 PRO A O 14
ATOM 17493 N N . ASN A 1 6 ? 5.755 -10.409 5.685 1.00 0.00 2634 ASN A N 14
ATOM 17494 C CA . ASN A 1 6 ? 6.516 -11.121 6.707 1.00 0.00 2634 ASN A CA 14
ATOM 17495 C C . ASN A 1 6 ? 8.009 -11.113 6.388 1.00 0.00 2634 ASN A C 14
ATOM 17496 O O . ASN A 1 6 ? 8.843 -11.306 7.273 1.00 0.00 2634 ASN A O 14
ATOM 17507 N N . LYS A 1 7 ? 8.341 -10.881 5.121 1.00 0.00 2635 LYS A N 14
ATOM 17508 C CA . LYS A 1 7 ? 9.737 -10.840 4.698 1.00 0.00 2635 LYS A CA 14
ATOM 17509 C C . LYS A 1 7 ? 9.947 -9.824 3.581 1.00 0.00 2635 LYS A C 14
ATOM 17510 O O . LYS A 1 7 ? 10.887 -9.030 3.630 1.00 0.00 2635 LYS A O 14
ATOM 17529 N N . LEU A 1 8 ? 9.075 -9.869 2.573 1.00 0.00 2636 LEU A N 14
ATOM 17530 C CA . LEU A 1 8 ? 9.142 -8.971 1.412 1.00 0.00 2636 LEU A CA 14
ATOM 17531 C C . LEU A 1 8 ? 10.031 -7.754 1.665 1.00 0.00 2636 LEU A C 14
ATOM 17532 O O . LEU A 1 8 ? 9.561 -6.728 2.159 1.00 0.00 2636 LEU A O 14
ATOM 17548 N N . ASP A 1 9 ? 11.320 -7.885 1.331 1.00 0.00 2637 ASP A N 14
ATOM 17549 C CA . ASP A 1 9 ? 12.301 -6.810 1.519 1.00 0.00 2637 ASP A CA 14
ATOM 17550 C C . ASP A 1 9 ? 11.659 -5.430 1.448 1.00 0.00 2637 ASP A C 14
ATOM 17551 O O . ASP A 1 9 ? 11.340 -4.936 0.366 1.00 0.00 2637 ASP A O 14
ATOM 17560 N N . ILE A 1 10 ? 11.465 -4.816 2.610 1.00 0.00 2638 ILE A N 14
ATOM 17561 C CA . ILE A 1 10 ? 10.857 -3.505 2.684 1.00 0.00 2638 ILE A CA 14
ATOM 17562 C C . ILE A 1 10 ? 11.737 -2.440 2.048 1.00 0.00 2638 ILE A C 14
ATOM 17563 O O . ILE A 1 10 ? 11.236 -1.486 1.466 1.00 0.00 2638 ILE A O 14
ATOM 17579 N N . ASN A 1 11 ? 13.051 -2.607 2.139 1.00 0.00 2639 ASN A N 14
ATOM 17580 C CA . ASN A 1 11 ? 13.968 -1.639 1.544 1.00 0.00 2639 ASN A CA 14
ATOM 17581 C C . ASN A 1 11 ? 13.758 -1.548 0.034 1.00 0.00 2639 ASN A C 14
ATOM 17582 O O . ASN A 1 11 ? 14.190 -0.589 -0.605 1.00 0.00 2639 ASN A O 14
ATOM 17593 N N . THR A 1 12 ? 13.085 -2.551 -0.529 1.00 0.00 2640 THR A N 14
ATOM 17594 C CA . THR A 1 12 ? 12.810 -2.581 -1.959 1.00 0.00 2640 THR A CA 14
ATOM 17595 C C . THR A 1 12 ? 11.633 -1.661 -2.314 1.00 0.00 2640 THR A C 14
ATOM 17596 O O . THR A 1 12 ? 11.156 -1.636 -3.460 1.00 0.00 2640 THR A O 14
ATOM 17607 N N . LEU A 1 13 ? 11.176 -0.880 -1.333 1.00 0.00 2641 LEU A N 14
ATOM 17608 C CA . LEU A 1 13 ? 10.088 0.053 -1.550 1.00 0.00 2641 LEU A CA 14
ATOM 17609 C C . LEU A 1 13 ? 10.427 0.970 -2.713 1.00 0.00 2641 LEU A C 14
ATOM 17610 O O . LEU A 1 13 ? 9.596 1.205 -3.583 1.00 0.00 2641 LEU A O 14
ATOM 17626 N N . THR A 1 14 ? 11.671 1.463 -2.696 1.00 0.00 2642 THR A N 14
ATOM 17627 C CA . THR A 1 14 ? 12.244 2.369 -3.709 1.00 0.00 2642 THR A CA 14
ATOM 17628 C C . THR A 1 14 ? 11.358 2.625 -4.935 1.00 0.00 2642 THR A C 14
ATOM 17629 O O . THR A 1 14 ? 11.863 2.694 -6.057 1.00 0.00 2642 THR A O 14
ATOM 17640 N N . GLY A 1 15 ? 10.054 2.777 -4.738 1.00 0.00 2643 GLY A N 14
ATOM 17641 C CA . GLY A 1 15 ? 9.164 3.033 -5.852 1.00 0.00 2643 GLY A CA 14
ATOM 17642 C C . GLY A 1 15 ? 8.830 1.793 -6.664 1.00 0.00 2643 GLY A C 14
ATOM 17643 O O . GLY A 1 15 ? 7.826 1.779 -7.377 1.00 0.00 2643 GLY A O 14
ATOM 17647 N N . GLU A 1 16 ? 9.686 0.768 -6.580 1.00 0.00 2644 GLU A N 14
ATOM 17648 C CA . GLU A 1 16 ? 9.501 -0.464 -7.346 1.00 0.00 2644 GLU A CA 14
ATOM 17649 C C . GLU A 1 16 ? 8.688 -1.535 -6.612 1.00 0.00 2644 GLU A C 14
ATOM 17650 O O . GLU A 1 16 ? 7.938 -2.272 -7.251 1.00 0.00 2644 GLU A O 14
ATOM 17662 N N . GLU A 1 17 ? 8.821 -1.640 -5.289 1.00 0.00 2645 GLU A N 14
ATOM 17663 C CA . GLU A 1 17 ? 8.067 -2.652 -4.549 1.00 0.00 2645 GLU A CA 14
ATOM 17664 C C . GLU A 1 17 ? 6.559 -2.438 -4.647 1.00 0.00 2645 GLU A C 14
ATOM 17665 O O . GLU A 1 17 ? 6.076 -1.308 -4.660 1.00 0.00 2645 GLU A O 14
ATOM 17677 N N . ARG A 1 18 ? 5.826 -3.547 -4.684 1.00 0.00 2646 ARG A N 14
ATOM 17678 C CA . ARG A 1 18 ? 4.369 -3.512 -4.745 1.00 0.00 2646 ARG A CA 14
ATOM 17679 C C . ARG A 1 18 ? 3.800 -3.651 -3.337 1.00 0.00 2646 ARG A C 14
ATOM 17680 O O . ARG A 1 18 ? 4.408 -4.299 -2.486 1.00 0.00 2646 ARG A O 14
ATOM 17701 N N . VAL A 1 19 ? 2.652 -3.032 -3.075 1.00 0.00 2647 VAL A N 14
ATOM 17702 C CA . VAL A 1 19 ? 2.052 -3.096 -1.747 1.00 0.00 2647 VAL A CA 14
ATOM 17703 C C . VAL A 1 19 ? 0.651 -3.714 -1.779 1.00 0.00 2647 VAL A C 14
ATOM 17704 O O . VAL A 1 19 ? -0.209 -3.280 -2.544 1.00 0.00 2647 VAL A O 14
ATOM 17717 N N . PRO A 1 20 ? 0.402 -4.733 -0.934 1.00 0.00 2648 PRO A N 14
ATOM 17718 C CA . PRO A 1 20 ? -0.901 -5.404 -0.856 1.00 0.00 2648 PRO A CA 14
ATOM 17719 C C . PRO A 1 20 ? -2.022 -4.459 -0.438 1.00 0.00 2648 PRO A C 14
ATOM 17720 O O . PRO A 1 20 ? -1.898 -3.712 0.540 1.00 0.00 2648 PRO A O 14
ATOM 17731 N N . VAL A 1 21 ? -3.121 -4.504 -1.183 1.00 0.00 2649 VAL A N 14
ATOM 17732 C CA . VAL A 1 21 ? -4.279 -3.666 -0.905 1.00 0.00 2649 VAL A CA 14
ATOM 17733 C C . VAL A 1 21 ? -5.480 -4.509 -0.522 1.00 0.00 2649 VAL A C 14
ATOM 17734 O O . VAL A 1 21 ? -5.749 -5.544 -1.132 1.00 0.00 2649 VAL A O 14
ATOM 17747 N N . VAL A 1 22 ? -6.203 -4.055 0.491 1.00 0.00 2650 VAL A N 14
ATOM 17748 C CA . VAL A 1 22 ? -7.382 -4.770 0.951 1.00 0.00 2650 VAL A CA 14
ATOM 17749 C C . VAL A 1 22 ? -8.629 -3.908 0.841 1.00 0.00 2650 VAL A C 14
ATOM 17750 O O . VAL A 1 22 ? -8.613 -2.720 1.172 1.00 0.00 2650 VAL A O 14
ATOM 17763 N N . ASN A 1 23 ? -9.711 -4.528 0.397 1.00 0.00 2651 ASN A N 14
ATOM 17764 C CA . ASN A 1 23 ? -10.987 -3.837 0.271 1.00 0.00 2651 ASN A CA 14
ATOM 17765 C C . ASN A 1 23 ? -11.584 -3.631 1.657 1.00 0.00 2651 ASN A C 14
ATOM 17766 O O . ASN A 1 23 ? -11.688 -4.570 2.445 1.00 0.00 2651 ASN A O 14
ATOM 17777 N N . LYS A 1 24 ? -11.943 -2.395 1.962 1.00 0.00 2652 LYS A N 14
ATOM 17778 C CA . LYS A 1 24 ? -12.495 -2.059 3.271 1.00 0.00 2652 LYS A CA 14
ATOM 17779 C C . LYS A 1 24 ? -13.881 -2.661 3.490 1.00 0.00 2652 LYS A C 14
ATOM 17780 O O . LYS A 1 24 ? -14.312 -2.828 4.631 1.00 0.00 2652 LYS A O 14
ATOM 17799 N N . ARG A 1 25 ? -14.590 -2.967 2.409 1.00 0.00 2653 ARG A N 14
ATOM 17800 C CA . ARG A 1 25 ? -15.933 -3.524 2.521 1.00 0.00 2653 ARG A CA 14
ATOM 17801 C C . ARG A 1 25 ? -15.942 -5.048 2.399 1.00 0.00 2653 ARG A C 14
ATOM 17802 O O . ARG A 1 25 ? -16.377 -5.747 3.314 1.00 0.00 2653 ARG A O 14
ATOM 17823 N N . ASN A 1 26 ? -15.484 -5.557 1.258 1.00 0.00 2654 ASN A N 14
ATOM 17824 C CA . ASN A 1 26 ? -15.470 -7.002 1.022 1.00 0.00 2654 ASN A CA 14
ATOM 17825 C C . ASN A 1 26 ? -14.232 -7.674 1.615 1.00 0.00 2654 ASN A C 14
ATOM 17826 O O . ASN A 1 26 ? -14.203 -8.895 1.772 1.00 0.00 2654 ASN A O 14
ATOM 17837 N N . GLY A 1 27 ? -13.217 -6.886 1.958 1.00 0.00 2655 GLY A N 14
ATOM 17838 C CA . GLY A 1 27 ? -12.012 -7.449 2.546 1.00 0.00 2655 GLY A CA 14
ATOM 17839 C C . GLY A 1 27 ? -11.064 -8.065 1.529 1.00 0.00 2655 GLY A C 14
ATOM 17840 O O . GLY A 1 27 ? -10.063 -8.675 1.905 1.00 0.00 2655 GLY A O 14
ATOM 17844 N N . LYS A 1 28 ? -11.366 -7.910 0.242 1.00 0.00 2656 LYS A N 14
ATOM 17845 C CA . LYS A 1 28 ? -10.516 -8.460 -0.812 1.00 0.00 2656 LYS A CA 14
ATOM 17846 C C . LYS A 1 28 ? -9.072 -8.009 -0.636 1.00 0.00 2656 LYS A C 14
ATOM 17847 O O . LYS A 1 28 ? -8.784 -6.817 -0.656 1.00 0.00 2656 LYS A O 14
ATOM 17866 N N . LYS A 1 29 ? -8.169 -8.967 -0.476 1.00 0.00 2657 LYS A N 14
ATOM 17867 C CA . LYS A 1 29 ? -6.755 -8.658 -0.304 1.00 0.00 2657 LYS A CA 14
ATOM 17868 C C . LYS A 1 29 ? -5.963 -9.032 -1.550 1.00 0.00 2657 LYS A C 14
ATOM 17869 O O . LYS A 1 29 ? -6.047 -10.160 -2.036 1.00 0.00 2657 LYS A O 14
ATOM 17888 N N . MET A 1 30 ? -5.192 -8.080 -2.062 1.00 0.00 2658 MET A N 14
ATOM 17889 C CA . MET A 1 30 ? -4.384 -8.313 -3.252 1.00 0.00 2658 MET A CA 14
ATOM 17890 C C . MET A 1 30 ? -2.961 -7.810 -3.047 1.00 0.00 2658 MET A C 14
ATOM 17891 O O . MET A 1 30 ? -2.700 -6.610 -3.108 1.00 0.00 2658 MET A O 14
ATOM 17905 N N . GLY A 1 31 ? -2.048 -8.741 -2.808 1.00 0.00 2659 GLY A N 14
ATOM 17906 C CA . GLY A 1 31 ? -0.656 -8.388 -2.598 1.00 0.00 2659 GLY A CA 14
ATOM 17907 C C . GLY A 1 31 ? 0.280 -9.225 -3.445 1.00 0.00 2659 GLY A C 14
ATOM 17908 O O . GLY A 1 31 ? 0.539 -10.388 -3.134 1.00 0.00 2659 GLY A O 14
ATOM 17912 N N . GLY A 1 32 ? 0.788 -8.632 -4.520 1.00 0.00 2660 GLY A N 14
ATOM 17913 C CA . GLY A 1 32 ? 1.693 -9.343 -5.401 1.00 0.00 2660 GLY A CA 14
ATOM 17914 C C . GLY A 1 32 ? 1.965 -8.583 -6.684 1.00 0.00 2660 GLY A C 14
ATOM 17915 O O . GLY A 1 32 ? 2.346 -7.413 -6.651 1.00 0.00 2660 GLY A O 14
ATOM 17919 N N . ALA A 1 33 ? 1.774 -9.250 -7.817 1.00 0.00 2661 ALA A N 14
ATOM 17920 C CA . ALA A 1 33 ? 2.008 -8.633 -9.116 1.00 0.00 2661 ALA A CA 14
ATOM 17921 C C . ALA A 1 33 ? 0.917 -7.623 -9.463 1.00 0.00 2661 ALA A C 14
ATOM 17922 O O . ALA A 1 33 ? 1.165 -6.657 -10.185 1.00 0.00 2661 ALA A O 14
ATOM 17929 N N . MET A 1 34 ? -0.291 -7.849 -8.954 1.00 0.00 2662 MET A N 14
ATOM 17930 C CA . MET A 1 34 ? -1.413 -6.954 -9.223 1.00 0.00 2662 MET A CA 14
ATOM 17931 C C . MET A 1 34 ? -1.448 -5.782 -8.246 1.00 0.00 2662 MET A C 14
ATOM 17932 O O . MET A 1 34 ? -2.183 -4.815 -8.457 1.00 0.00 2662 MET A O 14
ATOM 17946 N N . ALA A 1 35 ? -0.661 -5.865 -7.178 1.00 0.00 2663 ALA A N 14
ATOM 17947 C CA . ALA A 1 35 ? -0.624 -4.802 -6.183 1.00 0.00 2663 ALA A CA 14
ATOM 17948 C C . ALA A 1 35 ? 0.035 -3.545 -6.740 1.00 0.00 2663 ALA A C 14
ATOM 17949 O O . ALA A 1 35 ? 0.953 -3.621 -7.556 1.00 0.00 2663 ALA A O 14
ATOM 17956 N N . PRO A 1 36 ? -0.432 -2.364 -6.300 1.00 0.00 2664 PRO A N 14
ATOM 17957 C CA . PRO A 1 36 ? 0.108 -1.075 -6.754 1.00 0.00 2664 PRO A CA 14
ATOM 17958 C C . PRO A 1 36 ? 1.589 -0.907 -6.417 1.00 0.00 2664 PRO A C 14
ATOM 17959 O O . PRO A 1 36 ? 2.073 -1.464 -5.432 1.00 0.00 2664 PRO A O 14
ATOM 17970 N N . PRO A 1 37 ? 2.332 -0.128 -7.227 1.00 0.00 2665 PRO A N 14
ATOM 17971 C CA . PRO A 1 37 ? 3.749 0.112 -7.004 1.00 0.00 2665 PRO A CA 14
ATOM 17972 C C . PRO A 1 37 ? 3.993 1.249 -6.019 1.00 0.00 2665 PRO A C 14
ATOM 17973 O O . PRO A 1 37 ? 3.239 2.221 -5.970 1.00 0.00 2665 PRO A O 14
ATOM 17984 N N . MET A 1 38 ? 5.044 1.102 -5.222 1.00 0.00 2666 MET A N 14
ATOM 17985 C CA . MET A 1 38 ? 5.400 2.093 -4.211 1.00 0.00 2666 MET A CA 14
ATOM 17986 C C . MET A 1 38 ? 5.301 3.525 -4.734 1.00 0.00 2666 MET A C 14
ATOM 17987 O O . MET A 1 38 ? 4.663 4.371 -4.108 1.00 0.00 2666 MET A O 14
ATOM 18001 N N . LYS A 1 39 ? 5.961 3.812 -5.857 1.00 0.00 2667 LYS A N 14
ATOM 18002 C CA . LYS A 1 39 ? 5.952 5.173 -6.399 1.00 0.00 2667 LYS A CA 14
ATOM 18003 C C . LYS A 1 39 ? 4.649 5.523 -7.126 1.00 0.00 2667 LYS A C 14
ATOM 18004 O O . LYS A 1 39 ? 4.546 6.587 -7.737 1.00 0.00 2667 LYS A O 14
ATOM 18023 N N . ASP A 1 40 ? 3.657 4.641 -7.061 1.00 0.00 2668 ASP A N 14
ATOM 18024 C CA . ASP A 1 40 ? 2.376 4.891 -7.720 1.00 0.00 2668 ASP A CA 14
ATOM 18025 C C . ASP A 1 40 ? 1.192 4.608 -6.790 1.00 0.00 2668 ASP A C 14
ATOM 18026 O O . ASP A 1 40 ? 0.036 4.750 -7.189 1.00 0.00 2668 ASP A O 14
ATOM 18035 N N . LEU A 1 41 ? 1.482 4.198 -5.558 1.00 0.00 2669 LEU A N 14
ATOM 18036 C CA . LEU A 1 41 ? 0.437 3.885 -4.583 1.00 0.00 2669 LEU A CA 14
ATOM 18037 C C . LEU A 1 41 ? -0.624 4.987 -4.489 1.00 0.00 2669 LEU A C 14
ATOM 18038 O O . LEU A 1 41 ? -1.816 4.694 -4.444 1.00 0.00 2669 LEU A O 14
ATOM 18054 N N . PRO A 1 42 ? -0.213 6.268 -4.437 1.00 0.00 2670 PRO A N 14
ATOM 18055 C CA . PRO A 1 42 ? -1.154 7.394 -4.327 1.00 0.00 2670 PRO A CA 14
ATOM 18056 C C . PRO A 1 42 ? -2.094 7.510 -5.524 1.00 0.00 2670 PRO A C 14
ATOM 18057 O O . PRO A 1 42 ? -3.226 7.990 -5.398 1.00 0.00 2670 PRO A O 14
ATOM 18068 N N . ARG A 1 43 ? -1.639 7.034 -6.678 1.00 0.00 2671 ARG A N 14
ATOM 18069 C CA . ARG A 1 43 ? -2.455 7.069 -7.885 1.00 0.00 2671 ARG A CA 14
ATOM 18070 C C . ARG A 1 43 ? -3.425 5.902 -7.880 1.00 0.00 2671 ARG A C 14
ATOM 18071 O O . ARG A 1 43 ? -4.630 6.069 -8.078 1.00 0.00 2671 ARG A O 14
ATOM 18092 N N . TRP A 1 44 ? -2.888 4.718 -7.634 1.00 0.00 2672 TRP A N 14
ATOM 18093 C CA . TRP A 1 44 ? -3.693 3.514 -7.580 1.00 0.00 2672 TRP A CA 14
ATOM 18094 C C . TRP A 1 44 ? -4.714 3.618 -6.461 1.00 0.00 2672 TRP A C 14
ATOM 18095 O O . TRP A 1 44 ? -5.857 3.185 -6.606 1.00 0.00 2672 TRP A O 14
ATOM 18116 N N . LEU A 1 45 ? -4.303 4.213 -5.344 1.00 0.00 2673 LEU A N 14
ATOM 18117 C CA . LEU A 1 45 ? -5.205 4.382 -4.222 1.00 0.00 2673 LEU A CA 14
ATOM 18118 C C . LEU A 1 45 ? -6.328 5.324 -4.616 1.00 0.00 2673 LEU A C 14
ATOM 18119 O O . LEU A 1 45 ? -7.503 4.976 -4.501 1.00 0.00 2673 LEU A O 14
ATOM 18135 N N . GLU A 1 46 ? -5.977 6.518 -5.103 1.00 0.00 2674 GLU A N 14
ATOM 18136 C CA . GLU A 1 46 ? -6.995 7.474 -5.523 1.00 0.00 2674 GLU A CA 14
ATOM 18137 C C . GLU A 1 46 ? -7.932 6.825 -6.538 1.00 0.00 2674 GLU A C 14
ATOM 18138 O O . GLU A 1 46 ? -9.102 7.189 -6.646 1.00 0.00 2674 GLU A O 14
ATOM 18150 N N . GLU A 1 47 ? -7.402 5.843 -7.267 1.00 0.00 2675 GLU A N 14
ATOM 18151 C CA . GLU A 1 47 ? -8.180 5.118 -8.264 1.00 0.00 2675 GLU A CA 14
ATOM 18152 C C . GLU A 1 47 ? -9.024 4.033 -7.598 1.00 0.00 2675 GLU A C 14
ATOM 18153 O O . GLU A 1 47 ? -10.062 3.633 -8.125 1.00 0.00 2675 GLU A O 14
ATOM 18165 N N . ASN A 1 48 ? -8.578 3.570 -6.431 1.00 0.00 2676 ASN A N 14
ATOM 18166 C CA . ASN A 1 48 ? -9.301 2.544 -5.688 1.00 0.00 2676 ASN A CA 14
ATOM 18167 C C . ASN A 1 48 ? -9.748 3.087 -4.331 1.00 0.00 2676 ASN A C 14
ATOM 18168 O O . ASN A 1 48 ? -9.129 2.806 -3.305 1.00 0.00 2676 ASN A O 14
ATOM 18179 N N . PRO A 1 49 ? -10.831 3.884 -4.314 1.00 0.00 2677 PRO A N 14
ATOM 18180 C CA . PRO A 1 49 ? -11.362 4.481 -3.081 1.00 0.00 2677 PRO A CA 14
ATOM 18181 C C . PRO A 1 49 ? -11.863 3.440 -2.085 1.00 0.00 2677 PRO A C 14
ATOM 18182 O O . PRO A 1 49 ? -11.976 3.717 -0.891 1.00 0.00 2677 PRO A O 14
ATOM 18193 N N . GLU A 1 50 ? -12.170 2.246 -2.578 1.00 0.00 2678 GLU A N 14
ATOM 18194 C CA . GLU A 1 50 ? -12.669 1.174 -1.726 1.00 0.00 2678 GLU A CA 14
ATOM 18195 C C . GLU A 1 50 ? -11.534 0.316 -1.169 1.00 0.00 2678 GLU A C 14
ATOM 18196 O O . GLU A 1 50 ? -11.777 -0.621 -0.408 1.00 0.00 2678 GLU A O 14
ATOM 18208 N N . PHE A 1 51 ? -10.299 0.623 -1.556 1.00 0.00 2679 PHE A N 14
ATOM 18209 C CA . PHE A 1 51 ? -9.152 -0.147 -1.089 1.00 0.00 2679 PHE A CA 14
ATOM 18210 C C . PHE A 1 51 ? -8.213 0.687 -0.230 1.00 0.00 2679 PHE A C 14
ATOM 18211 O O . PHE A 1 51 ? -8.198 1.914 -0.306 1.00 0.00 2679 PHE A O 14
ATOM 18228 N N . ALA A 1 52 ? -7.426 -0.006 0.586 1.00 0.00 2680 ALA A N 14
ATOM 18229 C CA . ALA A 1 52 ? -6.466 0.639 1.469 1.00 0.00 2680 ALA A CA 14
ATOM 18230 C C . ALA A 1 52 ? -5.190 -0.196 1.562 1.00 0.00 2680 ALA A C 14
ATOM 18231 O O . ALA A 1 52 ? -5.114 -1.278 0.979 1.00 0.00 2680 ALA A O 14
ATOM 18238 N N . VAL A 1 53 ? -4.177 0.307 2.269 1.00 0.00 2681 VAL A N 14
ATOM 18239 C CA . VAL A 1 53 ? -2.906 -0.412 2.387 1.00 0.00 2681 VAL A CA 14
ATOM 18240 C C . VAL A 1 53 ? -2.864 -1.345 3.593 1.00 0.00 2681 VAL A C 14
ATOM 18241 O O . VAL A 1 53 ? -3.314 -0.990 4.679 1.00 0.00 2681 VAL A O 14
ATOM 18254 N N . ALA A 1 54 ? -2.311 -2.542 3.390 1.00 0.00 2682 ALA A N 14
ATOM 18255 C CA . ALA A 1 54 ? -2.204 -3.532 4.460 1.00 0.00 2682 ALA A CA 14
ATOM 18256 C C . ALA A 1 54 ? -1.566 -2.942 5.724 1.00 0.00 2682 ALA A C 14
ATOM 18257 O O . ALA A 1 54 ? -0.743 -2.029 5.653 1.00 0.00 2682 ALA A O 14
ATOM 18264 N N . PRO A 1 55 ? -1.953 -3.470 6.901 1.00 0.00 2683 PRO A N 14
ATOM 18265 C CA . PRO A 1 55 ? -1.451 -3.022 8.213 1.00 0.00 2683 PRO A CA 14
ATOM 18266 C C . PRO A 1 55 ? 0.073 -2.913 8.282 1.00 0.00 2683 PRO A C 14
ATOM 18267 O O . PRO A 1 55 ? 0.611 -1.865 8.627 1.00 0.00 2683 PRO A O 14
ATOM 18278 N N . ASP A 1 56 ? 0.764 -3.996 7.956 1.00 0.00 2684 ASP A N 14
ATOM 18279 C CA . ASP A 1 56 ? 2.226 -4.006 7.985 1.00 0.00 2684 ASP A CA 14
ATOM 18280 C C . ASP A 1 56 ? 2.778 -3.080 6.907 1.00 0.00 2684 ASP A C 14
ATOM 18281 O O . ASP A 1 56 ? 3.911 -2.577 6.994 1.00 0.00 2684 ASP A O 14
ATOM 18290 N N . TRP A 1 57 ? 1.941 -2.799 5.922 1.00 0.00 2685 TRP A N 14
ATOM 18291 C CA . TRP A 1 57 ? 2.313 -1.892 4.866 1.00 0.00 2685 TRP A CA 14
ATOM 18292 C C . TRP A 1 57 ? 1.985 -0.472 5.299 1.00 0.00 2685 TRP A C 14
ATOM 18293 O O . TRP A 1 57 ? 2.430 0.494 4.698 1.00 0.00 2685 TRP A O 14
ATOM 18314 N N . THR A 1 58 ? 1.254 -0.367 6.405 1.00 0.00 2686 THR A N 14
ATOM 18315 C CA . THR A 1 58 ? 0.929 0.915 6.991 1.00 0.00 2686 THR A CA 14
ATOM 18316 C C . THR A 1 58 ? 2.231 1.568 7.415 1.00 0.00 2686 THR A C 14
ATOM 18317 O O . THR A 1 58 ? 2.519 2.717 7.075 1.00 0.00 2686 THR A O 14
ATOM 18328 N N . ASP A 1 59 ? 3.028 0.792 8.149 1.00 0.00 2687 ASP A N 14
ATOM 18329 C CA . ASP A 1 59 ? 4.322 1.248 8.618 1.00 0.00 2687 ASP A CA 14
ATOM 18330 C C . ASP A 1 59 ? 5.301 1.318 7.455 1.00 0.00 2687 ASP A C 14
ATOM 18331 O O . ASP A 1 59 ? 5.948 2.345 7.250 1.00 0.00 2687 ASP A O 14
ATOM 18340 N N . ILE A 1 60 ? 5.413 0.232 6.678 1.00 0.00 2688 ILE A N 14
ATOM 18341 C CA . ILE A 1 60 ? 6.328 0.231 5.539 1.00 0.00 2688 ILE A CA 14
ATOM 18342 C C . ILE A 1 60 ? 6.028 1.408 4.604 1.00 0.00 2688 ILE A C 14
ATOM 18343 O O . ILE A 1 60 ? 6.890 2.256 4.352 1.00 0.00 2688 ILE A O 14
ATOM 18359 N N . VAL A 1 61 ? 4.796 1.463 4.107 1.00 0.00 2689 VAL A N 14
ATOM 18360 C CA . VAL A 1 61 ? 4.374 2.540 3.217 1.00 0.00 2689 VAL A CA 14
ATOM 18361 C C . VAL A 1 61 ? 4.621 3.897 3.864 1.00 0.00 2689 VAL A C 14
ATOM 18362 O O . VAL A 1 61 ? 5.064 4.837 3.206 1.00 0.00 2689 VAL A O 14
ATOM 18375 N N . LYS A 1 62 ? 4.348 4.003 5.158 1.00 0.00 2690 LYS A N 14
ATOM 18376 C CA . LYS A 1 62 ? 4.573 5.256 5.864 1.00 0.00 2690 LYS A CA 14
ATOM 18377 C C . LYS A 1 62 ? 6.002 5.733 5.623 1.00 0.00 2690 LYS A C 14
ATOM 18378 O O . LYS A 1 62 ? 6.231 6.885 5.252 1.00 0.00 2690 LYS A O 14
ATOM 18397 N N . GLN A 1 63 ? 6.959 4.822 5.798 1.00 0.00 2691 GLN A N 14
ATOM 18398 C CA . GLN A 1 63 ? 8.368 5.118 5.566 1.00 0.00 2691 GLN A CA 14
ATOM 18399 C C . GLN A 1 63 ? 8.687 5.188 4.068 1.00 0.00 2691 GLN A C 14
ATOM 18400 O O . GLN A 1 63 ? 9.742 5.690 3.675 1.00 0.00 2691 GLN A O 14
ATOM 18414 N N . SER A 1 64 ? 7.777 4.668 3.240 1.00 0.00 2692 SER A N 14
ATOM 18415 C CA . SER A 1 64 ? 7.959 4.651 1.786 1.00 0.00 2692 SER A CA 14
ATOM 18416 C C . SER A 1 64 ? 8.533 5.959 1.260 1.00 0.00 2692 SER A C 14
ATOM 18417 O O . SER A 1 64 ? 9.312 5.965 0.308 1.00 0.00 2692 SER A O 14
ATOM 18425 N N . GLY A 1 65 ? 8.130 7.065 1.866 1.00 0.00 2693 GLY A N 14
ATOM 18426 C CA . GLY A 1 65 ? 8.603 8.355 1.414 1.00 0.00 2693 GLY A CA 14
ATOM 18427 C C . GLY A 1 65 ? 7.939 8.777 0.113 1.00 0.00 2693 GLY A C 14
ATOM 18428 O O . GLY A 1 65 ? 8.146 9.895 -0.360 1.00 0.00 2693 GLY A O 14
ATOM 18432 N N . PHE A 1 66 ? 7.129 7.882 -0.464 1.00 0.00 2694 PHE A N 14
ATOM 18433 C CA . PHE A 1 66 ? 6.430 8.178 -1.706 1.00 0.00 2694 PHE A CA 14
ATOM 18434 C C . PHE A 1 66 ? 5.039 8.682 -1.416 1.00 0.00 2694 PHE A C 14
ATOM 18435 O O . PHE A 1 66 ? 4.616 9.704 -1.957 1.00 0.00 2694 PHE A O 14
ATOM 18452 N N . VAL A 1 67 ? 4.311 7.958 -0.577 1.00 0.00 2695 VAL A N 14
ATOM 18453 C CA . VAL A 1 67 ? 2.946 8.348 -0.247 1.00 0.00 2695 VAL A CA 14
ATOM 18454 C C . VAL A 1 67 ? 2.921 9.453 0.804 1.00 0.00 2695 VAL A C 14
ATOM 18455 O O . VAL A 1 67 ? 3.654 9.398 1.792 1.00 0.00 2695 VAL A O 14
ATOM 18468 N N . PRO A 1 68 ? 2.070 10.479 0.606 1.00 0.00 2696 PRO A N 14
ATOM 18469 C CA . PRO A 1 68 ? 1.955 11.600 1.545 1.00 0.00 2696 PRO A CA 14
ATOM 18470 C C . PRO A 1 68 ? 1.370 11.177 2.887 1.00 0.00 2696 PRO A C 14
ATOM 18471 O O . PRO A 1 68 ? 0.437 10.376 2.946 1.00 0.00 2696 PRO A O 14
ATOM 18482 N N . GLU A 1 69 ? 1.937 11.713 3.962 1.00 0.00 2697 GLU A N 14
ATOM 18483 C CA . GLU A 1 69 ? 1.487 11.388 5.311 1.00 0.00 2697 GLU A CA 14
ATOM 18484 C C . GLU A 1 69 ? -0.021 11.568 5.451 1.00 0.00 2697 GLU A C 14
ATOM 18485 O O . GLU A 1 69 ? -0.668 10.873 6.233 1.00 0.00 2697 GLU A O 14
ATOM 18497 N N . SER A 1 70 ? -0.576 12.498 4.685 1.00 0.00 2698 SER A N 14
ATOM 18498 C CA . SER A 1 70 ? -2.011 12.757 4.725 1.00 0.00 2698 SER A CA 14
ATOM 18499 C C . SER A 1 70 ? -2.797 11.518 4.307 1.00 0.00 2698 SER A C 14
ATOM 18500 O O . SER A 1 70 ? -3.896 11.271 4.805 1.00 0.00 2698 SER A O 14
ATOM 18508 N N . MET A 1 71 ? -2.227 10.742 3.390 1.00 0.00 2699 MET A N 14
ATOM 18509 C CA . MET A 1 71 ? -2.873 9.528 2.902 1.00 0.00 2699 MET A CA 14
ATOM 18510 C C . MET A 1 71 ? -2.631 8.347 3.842 1.00 0.00 2699 MET A C 14
ATOM 18511 O O . MET A 1 71 ? -3.182 7.265 3.641 1.00 0.00 2699 MET A O 14
ATOM 18525 N N . PHE A 1 72 ? -1.811 8.556 4.871 1.00 0.00 2700 PHE A N 14
ATOM 18526 C CA . PHE A 1 72 ? -1.517 7.498 5.831 1.00 0.00 2700 PHE A CA 14
ATOM 18527 C C . PHE A 1 72 ? -2.789 7.019 6.531 1.00 0.00 2700 PHE A C 14
ATOM 18528 O O . PHE A 1 72 ? -2.805 5.952 7.143 1.00 0.00 2700 PHE A O 14
ATOM 18545 N N . ASP A 1 73 ? -3.854 7.812 6.433 1.00 0.00 2701 ASP A N 14
ATOM 18546 C CA . ASP A 1 73 ? -5.126 7.461 7.058 1.00 0.00 2701 ASP A CA 14
ATOM 18547 C C . ASP A 1 73 ? -5.738 6.231 6.396 1.00 0.00 2701 ASP A C 14
ATOM 18548 O O . ASP A 1 73 ? -6.490 5.485 7.022 1.00 0.00 2701 ASP A O 14
ATOM 18557 N N . ARG A 1 74 ? -5.410 6.025 5.124 1.00 0.00 2702 ARG A N 14
ATOM 18558 C CA . ARG A 1 74 ? -5.924 4.885 4.372 1.00 0.00 2702 ARG A CA 14
ATOM 18559 C C . ARG A 1 74 ? -5.059 3.642 4.580 1.00 0.00 2702 ARG A C 14
ATOM 18560 O O . ARG A 1 74 ? -5.301 2.595 3.980 1.00 0.00 2702 ARG A O 14
ATOM 18581 N N . LEU A 1 75 ? -4.030 3.773 5.408 1.00 0.00 2703 LEU A N 14
ATOM 18582 C CA . LEU A 1 75 ? -3.112 2.668 5.670 1.00 0.00 2703 LEU A CA 14
ATOM 18583 C C . LEU A 1 75 ? -3.696 1.624 6.634 1.00 0.00 2703 LEU A C 14
ATOM 18584 O O . LEU A 1 75 ? -2.952 0.962 7.349 1.00 0.00 2703 LEU A O 14
ATOM 18600 N N . LEU A 1 76 ? -5.015 1.458 6.633 1.00 0.00 2704 LEU A N 14
ATOM 18601 C CA . LEU A 1 76 ? -5.665 0.467 7.492 1.00 0.00 2704 LEU A CA 14
ATOM 18602 C C . LEU A 1 76 ? -5.396 0.692 8.977 1.00 0.00 2704 LEU A C 14
ATOM 18603 O O . LEU A 1 76 ? -4.294 1.066 9.380 1.00 0.00 2704 LEU A O 14
ATOM 18619 N N . THR A 1 77 ? -6.415 0.418 9.782 1.00 0.00 2705 THR A N 14
ATOM 18620 C CA . THR A 1 77 ? -6.325 0.536 11.233 1.00 0.00 2705 THR A CA 14
ATOM 18621 C C . THR A 1 77 ? -7.100 -0.610 11.892 1.00 0.00 2705 THR A C 14
ATOM 18622 O O . THR A 1 77 ? -7.470 -0.534 13.063 1.00 0.00 2705 THR A O 14
ATOM 18633 N N . GLY A 1 78 ? -7.359 -1.658 11.108 1.00 0.00 2706 GLY A N 14
ATOM 18634 C CA . GLY A 1 78 ? -8.109 -2.811 11.580 1.00 0.00 2706 GLY A CA 14
ATOM 18635 C C . GLY A 1 78 ? -8.559 -3.640 10.394 1.00 0.00 2706 GLY A C 14
ATOM 18636 O O . GLY A 1 78 ? -9.727 -3.605 10.006 1.00 0.00 2706 GLY A O 14
ATOM 18640 N N . PRO A 1 79 ? -7.615 -4.346 9.761 1.00 0.00 2707 PRO A N 14
ATOM 18641 C CA . PRO A 1 79 ? -7.858 -5.140 8.561 1.00 0.00 2707 PRO A CA 14
ATOM 18642 C C . PRO A 1 79 ? -8.087 -6.623 8.808 1.00 0.00 2707 PRO A C 14
ATOM 18643 O O . PRO A 1 79 ? -7.908 -7.126 9.917 1.00 0.00 2707 PRO A O 14
ATOM 18654 N N . VAL A 1 80 ? -8.468 -7.313 7.737 1.00 0.00 2708 VAL A N 14
ATOM 18655 C CA . VAL A 1 80 ? -8.710 -8.744 7.772 1.00 0.00 2708 VAL A CA 14
ATOM 18656 C C . VAL A 1 80 ? -7.776 -9.451 6.794 1.00 0.00 2708 VAL A C 14
ATOM 18657 O O . VAL A 1 80 ? -7.720 -9.097 5.615 1.00 0.00 2708 VAL A O 14
ATOM 18670 N N . VAL A 1 81 ? -7.031 -10.436 7.284 1.00 0.00 2709 VAL A N 14
ATOM 18671 C CA . VAL A 1 81 ? -6.095 -11.166 6.449 1.00 0.00 2709 VAL A CA 14
ATOM 18672 C C . VAL A 1 81 ? -6.132 -12.662 6.736 1.00 0.00 2709 VAL A C 14
ATOM 18673 O O . VAL A 1 81 ? -6.004 -13.088 7.884 1.00 0.00 2709 VAL A O 14
ATOM 18686 N N . ARG A 1 82 ? -6.301 -13.458 5.684 1.00 0.00 2710 ARG A N 14
ATOM 18687 C CA . ARG A 1 82 ? -6.345 -14.909 5.821 1.00 0.00 2710 ARG A CA 14
ATOM 18688 C C . ARG A 1 82 ? -5.037 -15.437 6.403 1.00 0.00 2710 ARG A C 14
ATOM 18689 O O . ARG A 1 82 ? -3.975 -15.289 5.798 1.00 0.00 2710 ARG A O 14
ATOM 18710 N N . GLY A 1 83 ? -5.121 -16.050 7.578 1.00 0.00 2711 GLY A N 14
ATOM 18711 C CA . GLY A 1 83 ? -3.935 -16.587 8.218 1.00 0.00 2711 GLY A CA 14
ATOM 18712 C C . GLY A 1 83 ? -2.934 -15.508 8.580 1.00 0.00 2711 GLY A C 14
ATOM 18713 O O . GLY A 1 83 ? -2.705 -14.579 7.806 1.00 0.00 2711 GLY A O 14
ATOM 18717 N N . GLU A 1 84 ? -2.335 -15.631 9.760 1.00 0.00 2712 GLU A N 14
ATOM 18718 C CA . GLU A 1 84 ? -1.353 -14.655 10.221 1.00 0.00 2712 GLU A CA 14
ATOM 18719 C C . GLU A 1 84 ? -0.729 -15.093 11.542 1.00 0.00 2712 GLU A C 14
ATOM 18720 O O . GLU A 1 84 ? 0.473 -14.937 11.754 1.00 0.00 2712 GLU A O 14
ATOM 18732 N N . GLY A 1 85 ? -1.555 -15.641 12.423 1.00 0.00 2713 GLY A N 14
ATOM 18733 C CA . GLY A 1 85 ? -1.069 -16.094 13.713 1.00 0.00 2713 GLY A CA 14
ATOM 18734 C C . GLY A 1 85 ? -1.266 -15.060 14.803 1.00 0.00 2713 GLY A C 14
ATOM 18735 O O . GLY A 1 85 ? -1.774 -15.371 15.880 1.00 0.00 2713 GLY A O 14
ATOM 18739 N N . ALA A 1 86 ? -0.861 -13.824 14.524 1.00 0.00 2714 ALA A N 14
ATOM 18740 C CA . ALA A 1 86 ? -0.995 -12.739 15.488 1.00 0.00 2714 ALA A CA 14
ATOM 18741 C C . ALA A 1 86 ? -0.238 -13.052 16.775 1.00 0.00 2714 ALA A C 14
ATOM 18742 O O . ALA A 1 86 ? -0.671 -13.882 17.575 1.00 0.00 2714 ALA A O 14
ATOM 18749 N N . SER A 1 87 ? 0.893 -12.383 16.969 1.00 0.00 2715 SER A N 14
ATOM 18750 C CA . SER A 1 87 ? 1.710 -12.589 18.158 1.00 0.00 2715 SER A CA 14
ATOM 18751 C C . SER A 1 87 ? 1.032 -12.004 19.392 1.00 0.00 2715 SER A C 14
ATOM 18752 O O . SER A 1 87 ? 0.437 -10.912 19.277 1.00 0.00 2715 SER A O 14
ATOM 18761 N N . GLY A 1 1 ? 4.174 -17.233 -5.099 1.00 0.00 2629 GLY A N 15
ATOM 18762 C CA . GLY A 1 1 ? 3.086 -16.219 -5.173 1.00 0.00 2629 GLY A CA 15
ATOM 18763 C C . GLY A 1 1 ? 3.114 -15.250 -4.007 1.00 0.00 2629 GLY A C 15
ATOM 18764 O O . GLY A 1 1 ? 3.215 -14.039 -4.200 1.00 0.00 2629 GLY A O 15
ATOM 18770 N N . SER A 1 2 ? 3.025 -15.786 -2.794 1.00 0.00 2630 SER A N 15
ATOM 18771 C CA . SER A 1 2 ? 3.041 -14.962 -1.589 1.00 0.00 2630 SER A CA 15
ATOM 18772 C C . SER A 1 2 ? 1.898 -13.952 -1.603 1.00 0.00 2630 SER A C 15
ATOM 18773 O O . SER A 1 2 ? 1.120 -13.893 -2.554 1.00 0.00 2630 SER A O 15
ATOM 18781 N N . ARG A 1 3 ? 1.804 -13.159 -0.540 1.00 0.00 2631 ARG A N 15
ATOM 18782 C CA . ARG A 1 3 ? 0.757 -12.150 -0.428 1.00 0.00 2631 ARG A CA 15
ATOM 18783 C C . ARG A 1 3 ? 1.042 -11.198 0.726 1.00 0.00 2631 ARG A C 15
ATOM 18784 O O . ARG A 1 3 ? 0.964 -9.979 0.575 1.00 0.00 2631 ARG A O 15
ATOM 18805 N N . ASN A 1 4 ? 1.370 -11.765 1.879 1.00 0.00 2632 ASN A N 15
ATOM 18806 C CA . ASN A 1 4 ? 1.667 -10.972 3.069 1.00 0.00 2632 ASN A CA 15
ATOM 18807 C C . ASN A 1 4 ? 3.157 -10.680 3.170 1.00 0.00 2632 ASN A C 15
ATOM 18808 O O . ASN A 1 4 ? 3.986 -11.482 2.740 1.00 0.00 2632 ASN A O 15
ATOM 18819 N N . PRO A 1 5 ? 3.522 -9.537 3.771 1.00 0.00 2633 PRO A N 15
ATOM 18820 C CA . PRO A 1 5 ? 4.918 -9.170 3.953 1.00 0.00 2633 PRO A CA 15
ATOM 18821 C C . PRO A 1 5 ? 5.525 -9.957 5.120 1.00 0.00 2633 PRO A C 15
ATOM 18822 O O . PRO A 1 5 ? 5.728 -11.164 4.997 1.00 0.00 2633 PRO A O 15
ATOM 18833 N N . ASN A 1 6 ? 5.790 -9.296 6.250 1.00 0.00 2634 ASN A N 15
ATOM 18834 C CA . ASN A 1 6 ? 6.353 -9.961 7.424 1.00 0.00 2634 ASN A CA 15
ATOM 18835 C C . ASN A 1 6 ? 7.747 -10.496 7.136 1.00 0.00 2634 ASN A C 15
ATOM 18836 O O . ASN A 1 6 ? 8.720 -10.124 7.791 1.00 0.00 2634 ASN A O 15
ATOM 18847 N N . LYS A 1 7 ? 7.829 -11.366 6.145 1.00 0.00 2635 LYS A N 15
ATOM 18848 C CA . LYS A 1 7 ? 9.099 -11.964 5.747 1.00 0.00 2635 LYS A CA 15
ATOM 18849 C C . LYS A 1 7 ? 9.554 -11.416 4.398 1.00 0.00 2635 LYS A C 15
ATOM 18850 O O . LYS A 1 7 ? 10.235 -12.099 3.633 1.00 0.00 2635 LYS A O 15
ATOM 18869 N N . LEU A 1 8 ? 9.163 -10.178 4.111 1.00 0.00 2636 LEU A N 15
ATOM 18870 C CA . LEU A 1 8 ? 9.515 -9.528 2.855 1.00 0.00 2636 LEU A CA 15
ATOM 18871 C C . LEU A 1 8 ? 10.815 -8.731 2.990 1.00 0.00 2636 LEU A C 15
ATOM 18872 O O . LEU A 1 8 ? 11.574 -8.918 3.941 1.00 0.00 2636 LEU A O 15
ATOM 18888 N N . ASP A 1 9 ? 11.056 -7.831 2.038 1.00 0.00 2637 ASP A N 15
ATOM 18889 C CA . ASP A 1 9 ? 12.248 -6.992 2.052 1.00 0.00 2637 ASP A CA 15
ATOM 18890 C C . ASP A 1 9 ? 11.863 -5.537 1.820 1.00 0.00 2637 ASP A C 15
ATOM 18891 O O . ASP A 1 9 ? 11.768 -5.081 0.683 1.00 0.00 2637 ASP A O 15
ATOM 18900 N N . ILE A 1 10 ? 11.608 -4.821 2.908 1.00 0.00 2638 ILE A N 15
ATOM 18901 C CA . ILE A 1 10 ? 11.195 -3.431 2.833 1.00 0.00 2638 ILE A CA 15
ATOM 18902 C C . ILE A 1 10 ? 12.208 -2.532 2.121 1.00 0.00 2638 ILE A C 15
ATOM 18903 O O . ILE A 1 10 ? 11.923 -1.365 1.874 1.00 0.00 2638 ILE A O 15
ATOM 18919 N N . ASN A 1 11 ? 13.394 -3.038 1.804 1.00 0.00 2639 ASN A N 15
ATOM 18920 C CA . ASN A 1 11 ? 14.394 -2.214 1.133 1.00 0.00 2639 ASN A CA 15
ATOM 18921 C C . ASN A 1 11 ? 14.009 -1.941 -0.326 1.00 0.00 2639 ASN A C 15
ATOM 18922 O O . ASN A 1 11 ? 14.472 -0.968 -0.922 1.00 0.00 2639 ASN A O 15
ATOM 18933 N N . THR A 1 12 ? 13.183 -2.814 -0.904 1.00 0.00 2640 THR A N 15
ATOM 18934 C CA . THR A 1 12 ? 12.768 -2.668 -2.302 1.00 0.00 2640 THR A CA 15
ATOM 18935 C C . THR A 1 12 ? 11.649 -1.630 -2.487 1.00 0.00 2640 THR A C 15
ATOM 18936 O O . THR A 1 12 ? 10.995 -1.581 -3.544 1.00 0.00 2640 THR A O 15
ATOM 18947 N N . LEU A 1 13 ? 11.426 -0.787 -1.477 1.00 0.00 2641 LEU A N 15
ATOM 18948 C CA . LEU A 1 13 ? 10.404 0.238 -1.572 1.00 0.00 2641 LEU A CA 15
ATOM 18949 C C . LEU A 1 13 ? 10.930 1.460 -2.316 1.00 0.00 2641 LEU A C 15
ATOM 18950 O O . LEU A 1 13 ? 10.502 2.578 -2.055 1.00 0.00 2641 LEU A O 15
ATOM 18966 N N . THR A 1 14 ? 11.854 1.250 -3.247 1.00 0.00 2642 THR A N 15
ATOM 18967 C CA . THR A 1 14 ? 12.410 2.351 -4.020 1.00 0.00 2642 THR A CA 15
ATOM 18968 C C . THR A 1 14 ? 11.446 2.770 -5.127 1.00 0.00 2642 THR A C 15
ATOM 18969 O O . THR A 1 14 ? 11.836 3.442 -6.081 1.00 0.00 2642 THR A O 15
ATOM 18980 N N . GLY A 1 15 ? 10.182 2.363 -4.997 1.00 0.00 2643 GLY A N 15
ATOM 18981 C CA . GLY A 1 15 ? 9.189 2.697 -5.994 1.00 0.00 2643 GLY A CA 15
ATOM 18982 C C . GLY A 1 15 ? 8.749 1.481 -6.781 1.00 0.00 2643 GLY A C 15
ATOM 18983 O O . GLY A 1 15 ? 7.674 1.481 -7.385 1.00 0.00 2643 GLY A O 15
ATOM 18987 N N . GLU A 1 16 ? 9.598 0.450 -6.778 1.00 0.00 2644 GLU A N 15
ATOM 18988 C CA . GLU A 1 16 ? 9.329 -0.785 -7.505 1.00 0.00 2644 GLU A CA 15
ATOM 18989 C C . GLU A 1 16 ? 8.507 -1.785 -6.690 1.00 0.00 2644 GLU A C 15
ATOM 18990 O O . GLU A 1 16 ? 7.762 -2.578 -7.264 1.00 0.00 2644 GLU A O 15
ATOM 19002 N N . GLU A 1 17 ? 8.623 -1.760 -5.359 1.00 0.00 2645 GLU A N 15
ATOM 19003 C CA . GLU A 1 17 ? 7.858 -2.686 -4.523 1.00 0.00 2645 GLU A CA 15
ATOM 19004 C C . GLU A 1 17 ? 6.372 -2.690 -4.885 1.00 0.00 2645 GLU A C 15
ATOM 19005 O O . GLU A 1 17 ? 5.808 -1.657 -5.244 1.00 0.00 2645 GLU A O 15
ATOM 19017 N N . ARG A 1 18 ? 5.743 -3.858 -4.762 1.00 0.00 2646 ARG A N 15
ATOM 19018 C CA . ARG A 1 18 ? 4.316 -4.005 -5.048 1.00 0.00 2646 ARG A CA 15
ATOM 19019 C C . ARG A 1 18 ? 3.538 -4.093 -3.739 1.00 0.00 2646 ARG A C 15
ATOM 19020 O O . ARG A 1 18 ? 3.426 -5.163 -3.140 1.00 0.00 2646 ARG A O 15
ATOM 19041 N N . VAL A 1 19 ? 3.045 -2.949 -3.278 1.00 0.00 2647 VAL A N 15
ATOM 19042 C CA . VAL A 1 19 ? 2.324 -2.875 -2.011 1.00 0.00 2647 VAL A CA 15
ATOM 19043 C C . VAL A 1 19 ? 0.952 -3.551 -2.057 1.00 0.00 2647 VAL A C 15
ATOM 19044 O O . VAL A 1 19 ? 0.138 -3.263 -2.935 1.00 0.00 2647 VAL A O 15
ATOM 19057 N N . PRO A 1 20 ? 0.673 -4.453 -1.089 1.00 0.00 2648 PRO A N 15
ATOM 19058 C CA . PRO A 1 20 ? -0.607 -5.165 -0.997 1.00 0.00 2648 PRO A CA 15
ATOM 19059 C C . PRO A 1 20 ? -1.752 -4.258 -0.571 1.00 0.00 2648 PRO A C 15
ATOM 19060 O O . PRO A 1 20 ? -1.621 -3.469 0.372 1.00 0.00 2648 PRO A O 15
ATOM 19071 N N . VAL A 1 21 ? -2.881 -4.385 -1.260 1.00 0.00 2649 VAL A N 15
ATOM 19072 C CA . VAL A 1 21 ? -4.059 -3.584 -0.950 1.00 0.00 2649 VAL A CA 15
ATOM 19073 C C . VAL A 1 21 ? -5.249 -4.472 -0.625 1.00 0.00 2649 VAL A C 15
ATOM 19074 O O . VAL A 1 21 ? -5.478 -5.488 -1.282 1.00 0.00 2649 VAL A O 15
ATOM 19087 N N . VAL A 1 22 ? -6.007 -4.078 0.388 1.00 0.00 2650 VAL A N 15
ATOM 19088 C CA . VAL A 1 22 ? -7.180 -4.836 0.798 1.00 0.00 2650 VAL A CA 15
ATOM 19089 C C . VAL A 1 22 ? -8.433 -3.978 0.712 1.00 0.00 2650 VAL A C 15
ATOM 19090 O O . VAL A 1 22 ? -8.455 -2.839 1.184 1.00 0.00 2650 VAL A O 15
ATOM 19103 N N . ASN A 1 23 ? -9.474 -4.540 0.117 1.00 0.00 2651 ASN A N 15
ATOM 19104 C CA . ASN A 1 23 ? -10.745 -3.841 -0.020 1.00 0.00 2651 ASN A CA 15
ATOM 19105 C C . ASN A 1 23 ? -11.402 -3.693 1.347 1.00 0.00 2651 ASN A C 15
ATOM 19106 O O . ASN A 1 23 ? -11.469 -4.646 2.124 1.00 0.00 2651 ASN A O 15
ATOM 19117 N N . LYS A 1 24 ? -11.853 -2.487 1.646 1.00 0.00 2652 LYS A N 15
ATOM 19118 C CA . LYS A 1 24 ? -12.471 -2.193 2.931 1.00 0.00 2652 LYS A CA 15
ATOM 19119 C C . LYS A 1 24 ? -13.820 -2.886 3.109 1.00 0.00 2652 LYS A C 15
ATOM 19120 O O . LYS A 1 24 ? -14.198 -3.233 4.229 1.00 0.00 2652 LYS A O 15
ATOM 19139 N N . ARG A 1 25 ? -14.563 -3.061 2.021 1.00 0.00 2653 ARG A N 15
ATOM 19140 C CA . ARG A 1 25 ? -15.884 -3.683 2.094 1.00 0.00 2653 ARG A CA 15
ATOM 19141 C C . ARG A 1 25 ? -15.854 -5.191 1.835 1.00 0.00 2653 ARG A C 15
ATOM 19142 O O . ARG A 1 25 ? -16.262 -5.979 2.689 1.00 0.00 2653 ARG A O 15
ATOM 19163 N N . ASN A 1 26 ? -15.405 -5.592 0.648 1.00 0.00 2654 ASN A N 15
ATOM 19164 C CA . ASN A 1 26 ? -15.373 -7.014 0.290 1.00 0.00 2654 ASN A CA 15
ATOM 19165 C C . ASN A 1 26 ? -14.158 -7.737 0.868 1.00 0.00 2654 ASN A C 15
ATOM 19166 O O . ASN A 1 26 ? -14.149 -8.966 0.946 1.00 0.00 2654 ASN A O 15
ATOM 19177 N N . GLY A 1 27 ? -13.143 -6.989 1.289 1.00 0.00 2655 GLY A N 15
ATOM 19178 C CA . GLY A 1 27 ? -11.965 -7.613 1.868 1.00 0.00 2655 GLY A CA 15
ATOM 19179 C C . GLY A 1 27 ? -10.973 -8.124 0.835 1.00 0.00 2655 GLY A C 15
ATOM 19180 O O . GLY A 1 27 ? -9.940 -8.685 1.199 1.00 0.00 2655 GLY A O 15
ATOM 19184 N N . LYS A 1 28 ? -11.274 -7.935 -0.449 1.00 0.00 2656 LYS A N 15
ATOM 19185 C CA . LYS A 1 28 ? -10.377 -8.392 -1.513 1.00 0.00 2656 LYS A CA 15
ATOM 19186 C C . LYS A 1 28 ? -8.944 -7.972 -1.214 1.00 0.00 2656 LYS A C 15
ATOM 19187 O O . LYS A 1 28 ? -8.640 -6.785 -1.120 1.00 0.00 2656 LYS A O 15
ATOM 19206 N N . LYS A 1 29 ? -8.069 -8.958 -1.060 1.00 0.00 2657 LYS A N 15
ATOM 19207 C CA . LYS A 1 29 ? -6.667 -8.699 -0.761 1.00 0.00 2657 LYS A CA 15
ATOM 19208 C C . LYS A 1 29 ? -5.779 -9.086 -1.934 1.00 0.00 2657 LYS A C 15
ATOM 19209 O O . LYS A 1 29 ? -5.963 -10.135 -2.550 1.00 0.00 2657 LYS A O 15
ATOM 19228 N N . MET A 1 30 ? -4.820 -8.225 -2.238 1.00 0.00 2658 MET A N 15
ATOM 19229 C CA . MET A 1 30 ? -3.901 -8.465 -3.344 1.00 0.00 2658 MET A CA 15
ATOM 19230 C C . MET A 1 30 ? -2.473 -8.077 -2.965 1.00 0.00 2658 MET A C 15
ATOM 19231 O O . MET A 1 30 ? -2.166 -6.894 -2.816 1.00 0.00 2658 MET A O 15
ATOM 19245 N N . GLY A 1 31 ? -1.610 -9.088 -2.806 1.00 0.00 2659 GLY A N 15
ATOM 19246 C CA . GLY A 1 31 ? -0.218 -8.850 -2.442 1.00 0.00 2659 GLY A CA 15
ATOM 19247 C C . GLY A 1 31 ? 0.467 -7.855 -3.362 1.00 0.00 2659 GLY A C 15
ATOM 19248 O O . GLY A 1 31 ? 0.251 -6.656 -3.248 1.00 0.00 2659 GLY A O 15
ATOM 19252 N N . GLY A 1 32 ? 1.314 -8.348 -4.260 1.00 0.00 2660 GLY A N 15
ATOM 19253 C CA . GLY A 1 32 ? 2.021 -7.462 -5.171 1.00 0.00 2660 GLY A CA 15
ATOM 19254 C C . GLY A 1 32 ? 1.605 -7.655 -6.619 1.00 0.00 2660 GLY A C 15
ATOM 19255 O O . GLY A 1 32 ? 1.708 -6.735 -7.431 1.00 0.00 2660 GLY A O 15
ATOM 19259 N N . ALA A 1 33 ? 1.157 -8.863 -6.941 1.00 0.00 2661 ALA A N 15
ATOM 19260 C CA . ALA A 1 33 ? 0.748 -9.199 -8.301 1.00 0.00 2661 ALA A CA 15
ATOM 19261 C C . ALA A 1 33 ? -0.206 -8.157 -8.884 1.00 0.00 2661 ALA A C 15
ATOM 19262 O O . ALA A 1 33 ? 0.133 -7.470 -9.848 1.00 0.00 2661 ALA A O 15
ATOM 19269 N N . MET A 1 34 ? -1.400 -8.055 -8.312 1.00 0.00 2662 MET A N 15
ATOM 19270 C CA . MET A 1 34 ? -2.399 -7.106 -8.798 1.00 0.00 2662 MET A CA 15
ATOM 19271 C C . MET A 1 34 ? -2.409 -5.811 -7.985 1.00 0.00 2662 MET A C 15
ATOM 19272 O O . MET A 1 34 ? -3.182 -4.899 -8.276 1.00 0.00 2662 MET A O 15
ATOM 19286 N N . ALA A 1 35 ? -1.567 -5.735 -6.961 1.00 0.00 2663 ALA A N 15
ATOM 19287 C CA . ALA A 1 35 ? -1.513 -4.552 -6.114 1.00 0.00 2663 ALA A CA 15
ATOM 19288 C C . ALA A 1 35 ? -0.644 -3.449 -6.719 1.00 0.00 2663 ALA A C 15
ATOM 19289 O O . ALA A 1 35 ? 0.161 -3.695 -7.617 1.00 0.00 2663 ALA A O 15
ATOM 19296 N N . PRO A 1 36 ? -0.823 -2.207 -6.234 1.00 0.00 2664 PRO A N 15
ATOM 19297 C CA . PRO A 1 36 ? -0.083 -1.033 -6.724 1.00 0.00 2664 PRO A CA 15
ATOM 19298 C C . PRO A 1 36 ? 1.375 -0.972 -6.267 1.00 0.00 2664 PRO A C 15
ATOM 19299 O O . PRO A 1 36 ? 1.742 -1.526 -5.228 1.00 0.00 2664 PRO A O 15
ATOM 19310 N N . PRO A 1 37 ? 2.222 -0.272 -7.049 1.00 0.00 2665 PRO A N 15
ATOM 19311 C CA . PRO A 1 37 ? 3.637 -0.106 -6.746 1.00 0.00 2665 PRO A CA 15
ATOM 19312 C C . PRO A 1 37 ? 3.905 1.115 -5.864 1.00 0.00 2665 PRO A C 15
ATOM 19313 O O . PRO A 1 37 ? 3.191 2.118 -5.932 1.00 0.00 2665 PRO A O 15
ATOM 19324 N N . MET A 1 38 ? 4.928 1.010 -5.022 1.00 0.00 2666 MET A N 15
ATOM 19325 C CA . MET A 1 38 ? 5.293 2.084 -4.099 1.00 0.00 2666 MET A CA 15
ATOM 19326 C C . MET A 1 38 ? 5.267 3.468 -4.749 1.00 0.00 2666 MET A C 15
ATOM 19327 O O . MET A 1 38 ? 4.680 4.402 -4.204 1.00 0.00 2666 MET A O 15
ATOM 19341 N N . LYS A 1 39 ? 5.939 3.614 -5.889 1.00 0.00 2667 LYS A N 15
ATOM 19342 C CA . LYS A 1 39 ? 6.012 4.914 -6.556 1.00 0.00 2667 LYS A CA 15
ATOM 19343 C C . LYS A 1 39 ? 4.696 5.333 -7.226 1.00 0.00 2667 LYS A C 15
ATOM 19344 O O . LYS A 1 39 ? 4.626 6.404 -7.826 1.00 0.00 2667 LYS A O 15
ATOM 19363 N N . ASP A 1 40 ? 3.653 4.510 -7.118 1.00 0.00 2668 ASP A N 15
ATOM 19364 C CA . ASP A 1 40 ? 2.358 4.850 -7.718 1.00 0.00 2668 ASP A CA 15
ATOM 19365 C C . ASP A 1 40 ? 1.205 4.669 -6.726 1.00 0.00 2668 ASP A C 15
ATOM 19366 O O . ASP A 1 40 ? 0.046 4.914 -7.062 1.00 0.00 2668 ASP A O 15
ATOM 19375 N N . LEU A 1 41 ? 1.526 4.230 -5.512 1.00 0.00 2669 LEU A N 15
ATOM 19376 C CA . LEU A 1 41 ? 0.512 4.006 -4.478 1.00 0.00 2669 LEU A CA 15
ATOM 19377 C C . LEU A 1 41 ? -0.502 5.153 -4.380 1.00 0.00 2669 LEU A C 15
ATOM 19378 O O . LEU A 1 41 ? -1.702 4.909 -4.271 1.00 0.00 2669 LEU A O 15
ATOM 19394 N N . PRO A 1 42 ? -0.041 6.419 -4.396 1.00 0.00 2670 PRO A N 15
ATOM 19395 C CA . PRO A 1 42 ? -0.931 7.587 -4.283 1.00 0.00 2670 PRO A CA 15
ATOM 19396 C C . PRO A 1 42 ? -1.899 7.720 -5.456 1.00 0.00 2670 PRO A C 15
ATOM 19397 O O . PRO A 1 42 ? -3.039 8.170 -5.292 1.00 0.00 2670 PRO A O 15
ATOM 19408 N N . ARG A 1 43 ? -1.456 7.287 -6.628 1.00 0.00 2671 ARG A N 15
ATOM 19409 C CA . ARG A 1 43 ? -2.293 7.334 -7.817 1.00 0.00 2671 ARG A CA 15
ATOM 19410 C C . ARG A 1 43 ? -3.310 6.209 -7.762 1.00 0.00 2671 ARG A C 15
ATOM 19411 O O . ARG A 1 43 ? -4.513 6.426 -7.908 1.00 0.00 2671 ARG A O 15
ATOM 19432 N N . TRP A 1 44 ? -2.807 5.004 -7.539 1.00 0.00 2672 TRP A N 15
ATOM 19433 C CA . TRP A 1 44 ? -3.650 3.827 -7.449 1.00 0.00 2672 TRP A CA 15
ATOM 19434 C C . TRP A 1 44 ? -4.670 3.975 -6.334 1.00 0.00 2672 TRP A C 15
ATOM 19435 O O . TRP A 1 44 ? -5.843 3.650 -6.512 1.00 0.00 2672 TRP A O 15
ATOM 19456 N N . LEU A 1 45 ? -4.231 4.477 -5.181 1.00 0.00 2673 LEU A N 15
ATOM 19457 C CA . LEU A 1 45 ? -5.142 4.664 -4.066 1.00 0.00 2673 LEU A CA 15
ATOM 19458 C C . LEU A 1 45 ? -6.235 5.638 -4.466 1.00 0.00 2673 LEU A C 15
ATOM 19459 O O . LEU A 1 45 ? -7.420 5.321 -4.369 1.00 0.00 2673 LEU A O 15
ATOM 19475 N N . GLU A 1 46 ? -5.841 6.822 -4.936 1.00 0.00 2674 GLU A N 15
ATOM 19476 C CA . GLU A 1 46 ? -6.821 7.812 -5.366 1.00 0.00 2674 GLU A CA 15
ATOM 19477 C C . GLU A 1 46 ? -7.807 7.171 -6.339 1.00 0.00 2674 GLU A C 15
ATOM 19478 O O . GLU A 1 46 ? -8.980 7.540 -6.392 1.00 0.00 2674 GLU A O 15
ATOM 19490 N N . GLU A 1 47 ? -7.309 6.200 -7.101 1.00 0.00 2675 GLU A N 15
ATOM 19491 C CA . GLU A 1 47 ? -8.121 5.482 -8.075 1.00 0.00 2675 GLU A CA 15
ATOM 19492 C C . GLU A 1 47 ? -8.975 4.408 -7.400 1.00 0.00 2675 GLU A C 15
ATOM 19493 O O . GLU A 1 47 ? -10.032 4.037 -7.911 1.00 0.00 2675 GLU A O 15
ATOM 19505 N N . ASN A 1 48 ? -8.513 3.908 -6.256 1.00 0.00 2676 ASN A N 15
ATOM 19506 C CA . ASN A 1 48 ? -9.242 2.876 -5.524 1.00 0.00 2676 ASN A CA 15
ATOM 19507 C C . ASN A 1 48 ? -9.607 3.350 -4.116 1.00 0.00 2676 ASN A C 15
ATOM 19508 O O . ASN A 1 48 ? -8.958 2.974 -3.139 1.00 0.00 2676 ASN A O 15
ATOM 19519 N N . PRO A 1 49 ? -10.655 4.185 -3.994 1.00 0.00 2677 PRO A N 15
ATOM 19520 C CA . PRO A 1 49 ? -11.101 4.711 -2.698 1.00 0.00 2677 PRO A CA 15
ATOM 19521 C C . PRO A 1 49 ? -11.634 3.623 -1.770 1.00 0.00 2677 PRO A C 15
ATOM 19522 O O . PRO A 1 49 ? -11.697 3.811 -0.555 1.00 0.00 2677 PRO A O 15
ATOM 19533 N N . GLU A 1 50 ? -12.024 2.488 -2.344 1.00 0.00 2678 GLU A N 15
ATOM 19534 C CA . GLU A 1 50 ? -12.557 1.382 -1.558 1.00 0.00 2678 GLU A CA 15
ATOM 19535 C C . GLU A 1 50 ? -11.442 0.466 -1.064 1.00 0.00 2678 GLU A C 15
ATOM 19536 O O . GLU A 1 50 ? -11.700 -0.511 -0.361 1.00 0.00 2678 GLU A O 15
ATOM 19548 N N . PHE A 1 51 ? -10.205 0.771 -1.444 1.00 0.00 2679 PHE A N 15
ATOM 19549 C CA . PHE A 1 51 ? -9.072 -0.051 -1.043 1.00 0.00 2679 PHE A CA 15
ATOM 19550 C C . PHE A 1 51 ? -8.131 0.690 -0.103 1.00 0.00 2679 PHE A C 15
ATOM 19551 O O . PHE A 1 51 ? -8.100 1.920 -0.066 1.00 0.00 2679 PHE A O 15
ATOM 19568 N N . ALA A 1 52 ? -7.356 -0.086 0.644 1.00 0.00 2680 ALA A N 15
ATOM 19569 C CA . ALA A 1 52 ? -6.388 0.461 1.583 1.00 0.00 2680 ALA A CA 15
ATOM 19570 C C . ALA A 1 52 ? -5.120 -0.379 1.569 1.00 0.00 2680 ALA A C 15
ATOM 19571 O O . ALA A 1 52 ? -5.055 -1.395 0.878 1.00 0.00 2680 ALA A O 15
ATOM 19578 N N . VAL A 1 53 ? -4.102 0.043 2.313 1.00 0.00 2681 VAL A N 15
ATOM 19579 C CA . VAL A 1 53 ? -2.840 -0.682 2.348 1.00 0.00 2681 VAL A CA 15
ATOM 19580 C C . VAL A 1 53 ? -2.740 -1.597 3.565 1.00 0.00 2681 VAL A C 15
ATOM 19581 O O . VAL A 1 53 ? -3.186 -1.242 4.653 1.00 0.00 2681 VAL A O 15
ATOM 19594 N N . ALA A 1 54 ? -2.166 -2.782 3.369 1.00 0.00 2682 ALA A N 15
ATOM 19595 C CA . ALA A 1 54 ? -2.029 -3.753 4.457 1.00 0.00 2682 ALA A CA 15
ATOM 19596 C C . ALA A 1 54 ? -1.398 -3.123 5.703 1.00 0.00 2682 ALA A C 15
ATOM 19597 O O . ALA A 1 54 ? -0.658 -2.143 5.610 1.00 0.00 2682 ALA A O 15
ATOM 19604 N N . PRO A 1 55 ? -1.705 -3.680 6.892 1.00 0.00 2683 PRO A N 15
ATOM 19605 C CA . PRO A 1 55 ? -1.198 -3.181 8.180 1.00 0.00 2683 PRO A CA 15
ATOM 19606 C C . PRO A 1 55 ? 0.319 -3.004 8.216 1.00 0.00 2683 PRO A C 15
ATOM 19607 O O . PRO A 1 55 ? 0.812 -1.924 8.535 1.00 0.00 2683 PRO A O 15
ATOM 19618 N N . ASP A 1 56 ? 1.064 -4.057 7.884 1.00 0.00 2684 ASP A N 15
ATOM 19619 C CA . ASP A 1 56 ? 2.525 -3.973 7.885 1.00 0.00 2684 ASP A CA 15
ATOM 19620 C C . ASP A 1 56 ? 2.993 -3.019 6.793 1.00 0.00 2684 ASP A C 15
ATOM 19621 O O . ASP A 1 56 ? 4.121 -2.500 6.816 1.00 0.00 2684 ASP A O 15
ATOM 19630 N N . TRP A 1 57 ? 2.091 -2.736 5.866 1.00 0.00 2685 TRP A N 15
ATOM 19631 C CA . TRP A 1 57 ? 2.381 -1.813 4.802 1.00 0.00 2685 TRP A CA 15
ATOM 19632 C C . TRP A 1 57 ? 1.956 -0.412 5.205 1.00 0.00 2685 TRP A C 15
ATOM 19633 O O . TRP A 1 57 ? 2.304 0.562 4.553 1.00 0.00 2685 TRP A O 15
ATOM 19654 N N . THR A 1 58 ? 1.249 -0.310 6.329 1.00 0.00 2686 THR A N 15
ATOM 19655 C CA . THR A 1 58 ? 0.855 0.983 6.847 1.00 0.00 2686 THR A CA 15
ATOM 19656 C C . THR A 1 58 ? 2.120 1.682 7.312 1.00 0.00 2686 THR A C 15
ATOM 19657 O O . THR A 1 58 ? 2.353 2.857 7.021 1.00 0.00 2686 THR A O 15
ATOM 19668 N N . ASP A 1 59 ? 2.960 0.916 8.012 1.00 0.00 2687 ASP A N 15
ATOM 19669 C CA . ASP A 1 59 ? 4.230 1.421 8.495 1.00 0.00 2687 ASP A CA 15
ATOM 19670 C C . ASP A 1 59 ? 5.203 1.524 7.332 1.00 0.00 2687 ASP A C 15
ATOM 19671 O O . ASP A 1 59 ? 5.802 2.579 7.113 1.00 0.00 2687 ASP A O 15
ATOM 19680 N N . ILE A 1 60 ? 5.354 0.437 6.561 1.00 0.00 2688 ILE A N 15
ATOM 19681 C CA . ILE A 1 60 ? 6.252 0.467 5.412 1.00 0.00 2688 ILE A CA 15
ATOM 19682 C C . ILE A 1 60 ? 5.898 1.635 4.494 1.00 0.00 2688 ILE A C 15
ATOM 19683 O O . ILE A 1 60 ? 6.731 2.503 4.223 1.00 0.00 2688 ILE A O 15
ATOM 19699 N N . VAL A 1 61 ? 4.651 1.659 4.027 1.00 0.00 2689 VAL A N 15
ATOM 19700 C CA . VAL A 1 61 ? 4.185 2.728 3.154 1.00 0.00 2689 VAL A CA 15
ATOM 19701 C C . VAL A 1 61 ? 4.423 4.086 3.800 1.00 0.00 2689 VAL A C 15
ATOM 19702 O O . VAL A 1 61 ? 4.833 5.035 3.133 1.00 0.00 2689 VAL A O 15
ATOM 19715 N N . LYS A 1 62 ? 4.182 4.183 5.103 1.00 0.00 2690 LYS A N 15
ATOM 19716 C CA . LYS A 1 62 ? 4.403 5.440 5.806 1.00 0.00 2690 LYS A CA 15
ATOM 19717 C C . LYS A 1 62 ? 5.807 5.961 5.499 1.00 0.00 2690 LYS A C 15
ATOM 19718 O O . LYS A 1 62 ? 5.981 7.108 5.086 1.00 0.00 2690 LYS A O 15
ATOM 19737 N N . GLN A 1 63 ? 6.801 5.090 5.664 1.00 0.00 2691 GLN A N 15
ATOM 19738 C CA . GLN A 1 63 ? 8.193 5.422 5.371 1.00 0.00 2691 GLN A CA 15
ATOM 19739 C C . GLN A 1 63 ? 8.460 5.455 3.860 1.00 0.00 2691 GLN A C 15
ATOM 19740 O O . GLN A 1 63 ? 9.487 5.968 3.412 1.00 0.00 2691 GLN A O 15
ATOM 19754 N N . SER A 1 64 ? 7.539 4.883 3.082 1.00 0.00 2692 SER A N 15
ATOM 19755 C CA . SER A 1 64 ? 7.668 4.817 1.622 1.00 0.00 2692 SER A CA 15
ATOM 19756 C C . SER A 1 64 ? 8.153 6.124 1.017 1.00 0.00 2692 SER A C 15
ATOM 19757 O O . SER A 1 64 ? 8.911 6.127 0.047 1.00 0.00 2692 SER A O 15
ATOM 19765 N N . GLY A 1 65 ? 7.696 7.231 1.573 1.00 0.00 2693 GLY A N 15
ATOM 19766 C CA . GLY A 1 65 ? 8.076 8.523 1.045 1.00 0.00 2693 GLY A CA 15
ATOM 19767 C C . GLY A 1 65 ? 7.310 8.870 -0.223 1.00 0.00 2693 GLY A C 15
ATOM 19768 O O . GLY A 1 65 ? 7.302 10.024 -0.649 1.00 0.00 2693 GLY A O 15
ATOM 19772 N N . PHE A 1 66 ? 6.654 7.869 -0.829 1.00 0.00 2694 PHE A N 15
ATOM 19773 C CA . PHE A 1 66 ? 5.883 8.093 -2.047 1.00 0.00 2694 PHE A CA 15
ATOM 19774 C C . PHE A 1 66 ? 4.467 8.506 -1.718 1.00 0.00 2694 PHE A C 15
ATOM 19775 O O . PHE A 1 66 ? 3.848 9.256 -2.473 1.00 0.00 2694 PHE A O 15
ATOM 19792 N N . VAL A 1 67 ? 3.937 8.017 -0.601 1.00 0.00 2695 VAL A N 15
ATOM 19793 C CA . VAL A 1 67 ? 2.571 8.360 -0.221 1.00 0.00 2695 VAL A CA 15
ATOM 19794 C C . VAL A 1 67 ? 2.543 9.489 0.806 1.00 0.00 2695 VAL A C 15
ATOM 19795 O O . VAL A 1 67 ? 3.315 9.483 1.765 1.00 0.00 2695 VAL A O 15
ATOM 19808 N N . PRO A 1 68 ? 1.642 10.475 0.625 1.00 0.00 2696 PRO A N 15
ATOM 19809 C CA . PRO A 1 68 ? 1.519 11.602 1.552 1.00 0.00 2696 PRO A CA 15
ATOM 19810 C C . PRO A 1 68 ? 0.977 11.172 2.908 1.00 0.00 2696 PRO A C 15
ATOM 19811 O O . PRO A 1 68 ? 0.046 1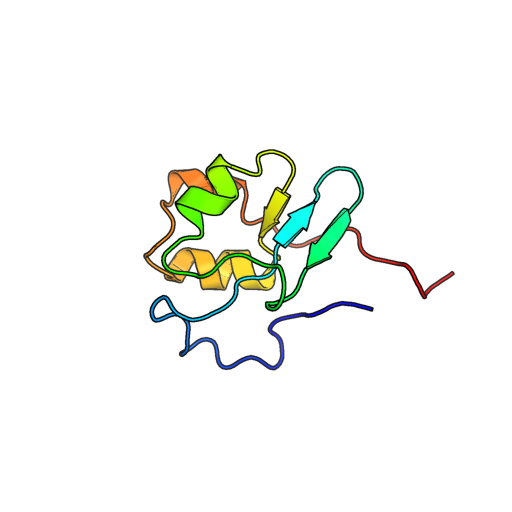0.370 2.990 1.00 0.00 2696 PRO A O 15
ATOM 19822 N N . GLU A 1 69 ? 1.574 11.702 3.969 1.00 0.00 2697 GLU A N 15
ATOM 19823 C CA . GLU A 1 69 ? 1.161 11.366 5.326 1.00 0.00 2697 GLU A CA 15
ATOM 19824 C C . GLU A 1 69 ? -0.341 11.549 5.507 1.00 0.00 2697 GLU A C 15
ATOM 19825 O O . GLU A 1 69 ? -0.971 10.837 6.288 1.00 0.00 2697 GLU A O 15
ATOM 19837 N N . SER A 1 70 ? -0.914 12.503 4.783 1.00 0.00 2698 SER A N 15
ATOM 19838 C CA . SER A 1 70 ? -2.344 12.764 4.868 1.00 0.00 2698 SER A CA 15
ATOM 19839 C C . SER A 1 70 ? -3.143 11.531 4.458 1.00 0.00 2698 SER A C 15
ATOM 19840 O O . SER A 1 70 ? -4.220 11.269 4.992 1.00 0.00 2698 SER A O 15
ATOM 19848 N N . MET A 1 71 ? -2.606 10.776 3.505 1.00 0.00 2699 MET A N 15
ATOM 19849 C CA . MET A 1 71 ? -3.266 9.568 3.021 1.00 0.00 2699 MET A CA 15
ATOM 19850 C C . MET A 1 71 ? -2.973 8.371 3.925 1.00 0.00 2699 MET A C 15
ATOM 19851 O O . MET A 1 71 ? -3.476 7.273 3.689 1.00 0.00 2699 MET A O 15
ATOM 19865 N N . PHE A 1 72 ? -2.165 8.583 4.961 1.00 0.00 2700 PHE A N 15
ATOM 19866 C CA . PHE A 1 72 ? -1.824 7.509 5.890 1.00 0.00 2700 PHE A CA 15
ATOM 19867 C C . PHE A 1 72 ? -3.077 6.928 6.550 1.00 0.00 2700 PHE A C 15
ATOM 19868 O O . PHE A 1 72 ? -3.042 5.831 7.109 1.00 0.00 2700 PHE A O 15
ATOM 19885 N N . ASP A 1 73 ? -4.183 7.668 6.486 1.00 0.00 2701 ASP A N 15
ATOM 19886 C CA . ASP A 1 73 ? -5.439 7.223 7.083 1.00 0.00 2701 ASP A CA 15
ATOM 19887 C C . ASP A 1 73 ? -5.967 5.963 6.400 1.00 0.00 2701 ASP A C 15
ATOM 19888 O O . ASP A 1 73 ? -6.705 5.183 7.002 1.00 0.00 2701 ASP A O 15
ATOM 19897 N N . ARG A 1 74 ? -5.589 5.770 5.141 1.00 0.00 2702 ARG A N 15
ATOM 19898 C CA . ARG A 1 74 ? -6.028 4.604 4.374 1.00 0.00 2702 ARG A CA 15
ATOM 19899 C C . ARG A 1 74 ? -5.017 3.462 4.467 1.00 0.00 2702 ARG A C 15
ATOM 19900 O O . ARG A 1 74 ? -5.197 2.409 3.853 1.00 0.00 2702 ARG A O 15
ATOM 19921 N N . LEU A 1 75 ? -3.950 3.681 5.224 1.00 0.00 2703 LEU A N 15
ATOM 19922 C CA . LEU A 1 75 ? -2.900 2.682 5.388 1.00 0.00 2703 LEU A CA 15
ATOM 19923 C C . LEU A 1 75 ? -3.305 1.570 6.363 1.00 0.00 2703 LEU A C 15
ATOM 19924 O O . LEU A 1 75 ? -2.510 0.676 6.648 1.00 0.00 2703 LEU A O 15
ATOM 19940 N N . LEU A 1 76 ? -4.540 1.622 6.865 1.00 0.00 2704 LEU A N 15
ATOM 19941 C CA . LEU A 1 76 ? -5.040 0.613 7.801 1.00 0.00 2704 LEU A CA 15
ATOM 19942 C C . LEU A 1 76 ? -4.395 0.762 9.173 1.00 0.00 2704 LEU A C 15
ATOM 19943 O O . LEU A 1 76 ? -3.385 1.447 9.329 1.00 0.00 2704 LEU A O 15
ATOM 19959 N N . THR A 1 77 ? -4.996 0.113 10.164 1.00 0.00 2705 THR A N 15
ATOM 19960 C CA . THR A 1 77 ? -4.498 0.165 11.531 1.00 0.00 2705 THR A CA 15
ATOM 19961 C C . THR A 1 77 ? -4.451 -1.232 12.144 1.00 0.00 2705 THR A C 15
ATOM 19962 O O . THR A 1 77 ? -4.671 -1.398 13.344 1.00 0.00 2705 THR A O 15
ATOM 19973 N N . GLY A 1 78 ? -4.140 -2.234 11.322 1.00 0.00 2706 GLY A N 15
ATOM 19974 C CA . GLY A 1 78 ? -4.050 -3.595 11.823 1.00 0.00 2706 GLY A CA 15
ATOM 19975 C C . GLY A 1 78 ? -5.097 -4.542 11.252 1.00 0.00 2706 GLY A C 15
ATOM 19976 O O . GLY A 1 78 ? -4.771 -5.399 10.428 1.00 0.00 2706 GLY A O 15
ATOM 19980 N N . PRO A 1 79 ? -6.362 -4.439 11.700 1.00 0.00 2707 PRO A N 15
ATOM 19981 C CA . PRO A 1 79 ? -7.445 -5.330 11.251 1.00 0.00 2707 PRO A CA 15
ATOM 19982 C C . PRO A 1 79 ? -7.730 -5.278 9.749 1.00 0.00 2707 PRO A C 15
ATOM 19983 O O . PRO A 1 79 ? -7.897 -4.210 9.161 1.00 0.00 2707 PRO A O 15
ATOM 19994 N N . VAL A 1 80 ? -7.815 -6.469 9.160 1.00 0.00 2708 VAL A N 15
ATOM 19995 C CA . VAL A 1 80 ? -8.114 -6.641 7.745 1.00 0.00 2708 VAL A CA 15
ATOM 19996 C C . VAL A 1 80 ? -8.834 -7.968 7.537 1.00 0.00 2708 VAL A C 15
ATOM 19997 O O . VAL A 1 80 ? -8.725 -8.869 8.369 1.00 0.00 2708 VAL A O 15
ATOM 20010 N N . VAL A 1 81 ? -9.573 -8.095 6.442 1.00 0.00 2709 VAL A N 15
ATOM 20011 C CA . VAL A 1 81 ? -10.304 -9.327 6.164 1.00 0.00 2709 VAL A CA 15
ATOM 20012 C C . VAL A 1 81 ? -9.851 -9.954 4.847 1.00 0.00 2709 VAL A C 15
ATOM 20013 O O . VAL A 1 81 ? -9.938 -9.334 3.787 1.00 0.00 2709 VAL A O 15
ATOM 20026 N N . ARG A 1 82 ? -9.366 -11.188 4.927 1.00 0.00 2710 ARG A N 15
ATOM 20027 C CA . ARG A 1 82 ? -8.898 -11.905 3.746 1.00 0.00 2710 ARG A CA 15
ATOM 20028 C C . ARG A 1 82 ? -9.382 -13.352 3.758 1.00 0.00 2710 ARG A C 15
ATOM 20029 O O . ARG A 1 82 ? -9.564 -13.948 4.820 1.00 0.00 2710 ARG A O 15
ATOM 20050 N N . GLY A 1 83 ? -9.590 -13.912 2.570 1.00 0.00 2711 GLY A N 15
ATOM 20051 C CA . GLY A 1 83 ? -10.053 -15.283 2.467 1.00 0.00 2711 GLY A CA 15
ATOM 20052 C C . GLY A 1 83 ? -9.067 -16.273 3.054 1.00 0.00 2711 GLY A C 15
ATOM 20053 O O . GLY A 1 83 ? -9.354 -16.921 4.061 1.00 0.00 2711 GLY A O 15
ATOM 20057 N N . GLU A 1 84 ? -7.902 -16.390 2.425 1.00 0.00 2712 GLU A N 15
ATOM 20058 C CA . GLU A 1 84 ? -6.870 -17.307 2.893 1.00 0.00 2712 GLU A CA 15
ATOM 20059 C C . GLU A 1 84 ? -5.942 -16.620 3.889 1.00 0.00 2712 GLU A C 15
ATOM 20060 O O . GLU A 1 84 ? -5.684 -15.420 3.787 1.00 0.00 2712 GLU A O 15
ATOM 20072 N N . GLY A 1 85 ? -5.443 -17.386 4.853 1.00 0.00 2713 GLY A N 15
ATOM 20073 C CA . GLY A 1 85 ? -4.550 -16.831 5.853 1.00 0.00 2713 GLY A CA 15
ATOM 20074 C C . GLY A 1 85 ? -5.135 -16.893 7.251 1.00 0.00 2713 GLY A C 15
ATOM 20075 O O . GLY A 1 85 ? -6.294 -16.535 7.463 1.00 0.00 2713 GLY A O 15
ATOM 20079 N N . ALA A 1 86 ? -4.331 -17.348 8.206 1.00 0.00 2714 ALA A N 15
ATOM 20080 C CA . ALA A 1 86 ? -4.774 -17.456 9.591 1.00 0.00 2714 ALA A CA 15
ATOM 20081 C C . ALA A 1 86 ? -3.704 -16.950 10.551 1.00 0.00 2714 ALA A C 15
ATOM 20082 O O . ALA A 1 86 ? -2.582 -17.457 10.568 1.00 0.00 2714 ALA A O 15
ATOM 20089 N N . SER A 1 87 ? -4.058 -15.947 11.348 1.00 0.00 2715 SER A N 15
ATOM 20090 C CA . SER A 1 87 ? -3.127 -15.371 12.313 1.00 0.00 2715 SER A CA 15
ATOM 20091 C C . SER A 1 87 ? -3.874 -14.790 13.509 1.00 0.00 2715 SER A C 15
ATOM 20092 O O . SER A 1 87 ? -4.833 -14.020 13.291 1.00 0.00 2715 SER A O 15
ATOM 20101 N N . GLY A 1 1 ? 3.446 -20.493 -3.894 1.00 0.00 2629 GLY A N 16
ATOM 20102 C CA . GLY A 1 1 ? 3.782 -19.045 -3.820 1.00 0.00 2629 GLY A CA 16
ATOM 20103 C C . GLY A 1 1 ? 3.402 -18.425 -2.491 1.00 0.00 2629 GLY A C 16
ATOM 20104 O O . GLY A 1 1 ? 2.465 -18.879 -1.832 1.00 0.00 2629 GLY A O 16
ATOM 20110 N N . SER A 1 2 ? 4.129 -17.387 -2.094 1.00 0.00 2630 SER A N 16
ATOM 20111 C CA . SER A 1 2 ? 3.864 -16.702 -0.834 1.00 0.00 2630 SER A CA 16
ATOM 20112 C C . SER A 1 2 ? 3.146 -15.378 -1.072 1.00 0.00 2630 SER A C 16
ATOM 20113 O O . SER A 1 2 ? 3.581 -14.561 -1.882 1.00 0.00 2630 SER A O 16
ATOM 20121 N N . ARG A 1 3 ? 2.043 -15.171 -0.358 1.00 0.00 2631 ARG A N 16
ATOM 20122 C CA . ARG A 1 3 ? 1.264 -13.945 -0.492 1.00 0.00 2631 ARG A CA 16
ATOM 20123 C C . ARG A 1 3 ? 1.609 -12.959 0.618 1.00 0.00 2631 ARG A C 16
ATOM 20124 O O . ARG A 1 3 ? 1.817 -11.774 0.366 1.00 0.00 2631 ARG A O 16
ATOM 20145 N N . ASN A 1 4 ? 1.667 -13.461 1.845 1.00 0.00 2632 ASN A N 16
ATOM 20146 C CA . ASN A 1 4 ? 1.986 -12.630 3.002 1.00 0.00 2632 ASN A CA 16
ATOM 20147 C C . ASN A 1 4 ? 3.338 -11.924 2.830 1.00 0.00 2632 ASN A C 16
ATOM 20148 O O . ASN A 1 4 ? 4.392 -12.555 2.924 1.00 0.00 2632 ASN A O 16
ATOM 20159 N N . PRO A 1 5 ? 3.324 -10.598 2.577 1.00 0.00 2633 PRO A N 16
ATOM 20160 C CA . PRO A 1 5 ? 4.551 -9.798 2.394 1.00 0.00 2633 PRO A CA 16
ATOM 20161 C C . PRO A 1 5 ? 5.414 -9.703 3.652 1.00 0.00 2633 PRO A C 16
ATOM 20162 O O . PRO A 1 5 ? 6.481 -9.090 3.630 1.00 0.00 2633 PRO A O 16
ATOM 20173 N N . ASN A 1 6 ? 4.959 -10.306 4.747 1.00 0.00 2634 ASN A N 16
ATOM 20174 C CA . ASN A 1 6 ? 5.707 -10.278 6.002 1.00 0.00 2634 ASN A CA 16
ATOM 20175 C C . ASN A 1 6 ? 7.180 -10.625 5.778 1.00 0.00 2634 ASN A C 16
ATOM 20176 O O . ASN A 1 6 ? 8.050 -10.188 6.531 1.00 0.00 2634 ASN A O 16
ATOM 20187 N N . LYS A 1 7 ? 7.452 -11.414 4.741 1.00 0.00 2635 LYS A N 16
ATOM 20188 C CA . LYS A 1 7 ? 8.820 -11.818 4.427 1.00 0.00 2635 LYS A CA 16
ATOM 20189 C C . LYS A 1 7 ? 9.358 -11.056 3.218 1.00 0.00 2635 LYS A C 16
ATOM 20190 O O . LYS A 1 7 ? 10.165 -11.583 2.451 1.00 0.00 2635 LYS A O 16
ATOM 20209 N N . LEU A 1 8 ? 8.909 -9.816 3.052 1.00 0.00 2636 LEU A N 16
ATOM 20210 C CA . LEU A 1 8 ? 9.348 -8.986 1.935 1.00 0.00 2636 LEU A CA 16
ATOM 20211 C C . LEU A 1 8 ? 10.224 -7.837 2.411 1.00 0.00 2636 LEU A C 16
ATOM 20212 O O . LEU A 1 8 ? 9.717 -6.869 2.976 1.00 0.00 2636 LEU A O 16
ATOM 20228 N N . ASP A 1 9 ? 11.535 -7.933 2.180 1.00 0.00 2637 ASP A N 16
ATOM 20229 C CA . ASP A 1 9 ? 12.460 -6.877 2.588 1.00 0.00 2637 ASP A CA 16
ATOM 20230 C C . ASP A 1 9 ? 11.868 -5.501 2.302 1.00 0.00 2637 ASP A C 16
ATOM 20231 O O . ASP A 1 9 ? 11.475 -5.201 1.177 1.00 0.00 2637 ASP A O 16
ATOM 20240 N N . ILE A 1 10 ? 11.786 -4.682 3.338 1.00 0.00 2638 ILE A N 16
ATOM 20241 C CA . ILE A 1 10 ? 11.220 -3.351 3.215 1.00 0.00 2638 ILE A CA 16
ATOM 20242 C C . ILE A 1 10 ? 12.139 -2.388 2.461 1.00 0.00 2638 ILE A C 16
ATOM 20243 O O . ILE A 1 10 ? 11.736 -1.278 2.139 1.00 0.00 2638 ILE A O 16
ATOM 20259 N N . ASN A 1 11 ? 13.379 -2.786 2.195 1.00 0.00 2639 ASN A N 16
ATOM 20260 C CA . ASN A 1 11 ? 14.313 -1.906 1.496 1.00 0.00 2639 ASN A CA 16
ATOM 20261 C C . ASN A 1 11 ? 13.968 -1.749 0.011 1.00 0.00 2639 ASN A C 16
ATOM 20262 O O . ASN A 1 11 ? 14.454 -0.828 -0.645 1.00 0.00 2639 ASN A O 16
ATOM 20273 N N . THR A 1 12 ? 13.152 -2.656 -0.525 1.00 0.00 2640 THR A N 16
ATOM 20274 C CA . THR A 1 12 ? 12.785 -2.602 -1.942 1.00 0.00 2640 THR A CA 16
ATOM 20275 C C . THR A 1 12 ? 11.689 -1.566 -2.228 1.00 0.00 2640 THR A C 16
ATOM 20276 O O . THR A 1 12 ? 11.152 -1.499 -3.352 1.00 0.00 2640 THR A O 16
ATOM 20287 N N . LEU A 1 13 ? 11.344 -0.744 -1.236 1.00 0.00 2641 LEU A N 16
ATOM 20288 C CA . LEU A 1 13 ? 10.330 0.272 -1.434 1.00 0.00 2641 LEU A CA 16
ATOM 20289 C C . LEU A 1 13 ? 10.913 1.487 -2.135 1.00 0.00 2641 LEU A C 16
ATOM 20290 O O . LEU A 1 13 ? 10.398 2.590 -1.990 1.00 0.00 2641 LEU A O 16
ATOM 20306 N N . THR A 1 14 ? 11.976 1.294 -2.905 1.00 0.00 2642 THR A N 16
ATOM 20307 C CA . THR A 1 14 ? 12.591 2.396 -3.626 1.00 0.00 2642 THR A CA 16
ATOM 20308 C C . THR A 1 14 ? 11.685 2.861 -4.765 1.00 0.00 2642 THR A C 16
ATOM 20309 O O . THR A 1 14 ? 12.131 3.551 -5.681 1.00 0.00 2642 THR A O 16
ATOM 20320 N N . GLY A 1 15 ? 10.411 2.466 -4.709 1.00 0.00 2643 GLY A N 16
ATOM 20321 C CA . GLY A 1 15 ? 9.472 2.836 -5.741 1.00 0.00 2643 GLY A CA 16
ATOM 20322 C C . GLY A 1 15 ? 8.988 1.624 -6.504 1.00 0.00 2643 GLY A C 16
ATOM 20323 O O . GLY A 1 15 ? 7.891 1.632 -7.067 1.00 0.00 2643 GLY A O 16
ATOM 20327 N N . GLU A 1 16 ? 9.833 0.588 -6.528 1.00 0.00 2644 GLU A N 16
ATOM 20328 C CA . GLU A 1 16 ? 9.545 -0.651 -7.241 1.00 0.00 2644 GLU A CA 16
ATOM 20329 C C . GLU A 1 16 ? 8.731 -1.663 -6.428 1.00 0.00 2644 GLU A C 16
ATOM 20330 O O . GLU A 1 16 ? 8.061 -2.514 -7.015 1.00 0.00 2644 GLU A O 16
ATOM 20342 N N . GLU A 1 17 ? 8.760 -1.591 -5.095 1.00 0.00 2645 GLU A N 16
ATOM 20343 C CA . GLU A 1 17 ? 7.986 -2.536 -4.285 1.00 0.00 2645 GLU A CA 16
ATOM 20344 C C . GLU A 1 17 ? 6.514 -2.575 -4.703 1.00 0.00 2645 GLU A C 16
ATOM 20345 O O . GLU A 1 17 ? 5.990 -1.617 -5.269 1.00 0.00 2645 GLU A O 16
ATOM 20357 N N . ARG A 1 18 ? 5.856 -3.695 -4.399 1.00 0.00 2646 ARG A N 16
ATOM 20358 C CA . ARG A 1 18 ? 4.439 -3.876 -4.718 1.00 0.00 2646 ARG A CA 16
ATOM 20359 C C . ARG A 1 18 ? 3.609 -3.916 -3.435 1.00 0.00 2646 ARG A C 16
ATOM 20360 O O . ARG A 1 18 ? 3.466 -4.965 -2.808 1.00 0.00 2646 ARG A O 16
ATOM 20381 N N . VAL A 1 19 ? 3.093 -2.758 -3.036 1.00 0.00 2647 VAL A N 16
ATOM 20382 C CA . VAL A 1 19 ? 2.310 -2.646 -1.807 1.00 0.00 2647 VAL A CA 16
ATOM 20383 C C . VAL A 1 19 ? 0.955 -3.359 -1.898 1.00 0.00 2647 VAL A C 16
ATOM 20384 O O . VAL A 1 19 ? 0.201 -3.156 -2.847 1.00 0.00 2647 VAL A O 16
ATOM 20397 N N . PRO A 1 20 ? 0.625 -4.201 -0.890 1.00 0.00 2648 PRO A N 16
ATOM 20398 C CA . PRO A 1 20 ? -0.642 -4.941 -0.836 1.00 0.00 2648 PRO A CA 16
ATOM 20399 C C . PRO A 1 20 ? -1.831 -4.042 -0.522 1.00 0.00 2648 PRO A C 16
ATOM 20400 O O . PRO A 1 20 ? -1.733 -3.130 0.302 1.00 0.00 2648 PRO A O 16
ATOM 20411 N N . VAL A 1 21 ? -2.958 -4.309 -1.174 1.00 0.00 2649 VAL A N 16
ATOM 20412 C CA . VAL A 1 21 ? -4.167 -3.527 -0.953 1.00 0.00 2649 VAL A CA 16
ATOM 20413 C C . VAL A 1 21 ? -5.344 -4.419 -0.592 1.00 0.00 2649 VAL A C 16
ATOM 20414 O O . VAL A 1 21 ? -5.590 -5.435 -1.243 1.00 0.00 2649 VAL A O 16
ATOM 20427 N N . VAL A 1 22 ? -6.081 -4.026 0.443 1.00 0.00 2650 VAL A N 16
ATOM 20428 C CA . VAL A 1 22 ? -7.243 -4.790 0.874 1.00 0.00 2650 VAL A CA 16
ATOM 20429 C C . VAL A 1 22 ? -8.509 -3.959 0.741 1.00 0.00 2650 VAL A C 16
ATOM 20430 O O . VAL A 1 22 ? -8.537 -2.778 1.099 1.00 0.00 2650 VAL A O 16
ATOM 20443 N N . ASN A 1 23 ? -9.553 -4.591 0.231 1.00 0.00 2651 ASN A N 16
ATOM 20444 C CA . ASN A 1 23 ? -10.840 -3.932 0.054 1.00 0.00 2651 ASN A CA 16
ATOM 20445 C C . ASN A 1 23 ? -11.508 -3.726 1.405 1.00 0.00 2651 ASN A C 16
ATOM 20446 O O . ASN A 1 23 ? -11.668 -4.668 2.181 1.00 0.00 2651 ASN A O 16
ATOM 20457 N N . LYS A 1 24 ? -11.873 -2.487 1.688 1.00 0.00 2652 LYS A N 16
ATOM 20458 C CA . LYS A 1 24 ? -12.502 -2.147 2.956 1.00 0.00 2652 LYS A CA 16
ATOM 20459 C C . LYS A 1 24 ? -13.923 -2.699 3.057 1.00 0.00 2652 LYS A C 16
ATOM 20460 O O . LYS A 1 24 ? -14.472 -2.807 4.153 1.00 0.00 2652 LYS A O 16
ATOM 20479 N N . ARG A 1 25 ? -14.529 -3.027 1.918 1.00 0.00 2653 ARG A N 16
ATOM 20480 C CA . ARG A 1 25 ? -15.894 -3.543 1.908 1.00 0.00 2653 ARG A CA 16
ATOM 20481 C C . ARG A 1 25 ? -15.940 -5.069 1.820 1.00 0.00 2653 ARG A C 16
ATOM 20482 O O . ARG A 1 25 ? -16.489 -5.731 2.702 1.00 0.00 2653 ARG A O 16
ATOM 20503 N N . ASN A 1 26 ? -15.388 -5.624 0.743 1.00 0.00 2654 ASN A N 16
ATOM 20504 C CA . ASN A 1 26 ? -15.403 -7.075 0.542 1.00 0.00 2654 ASN A CA 16
ATOM 20505 C C . ASN A 1 26 ? -14.200 -7.767 1.184 1.00 0.00 2654 ASN A C 16
ATOM 20506 O O . ASN A 1 26 ? -14.206 -8.986 1.359 1.00 0.00 2654 ASN A O 16
ATOM 20517 N N . GLY A 1 27 ? -13.180 -6.997 1.553 1.00 0.00 2655 GLY A N 16
ATOM 20518 C CA . GLY A 1 27 ? -12.013 -7.583 2.191 1.00 0.00 2655 GLY A CA 16
ATOM 20519 C C . GLY A 1 27 ? -11.018 -8.190 1.217 1.00 0.00 2655 GLY A C 16
ATOM 20520 O O . GLY A 1 27 ? -10.023 -8.780 1.639 1.00 0.00 2655 GLY A O 16
ATOM 20524 N N . LYS A 1 28 ? -11.264 -8.046 -0.084 1.00 0.00 2656 LYS A N 16
ATOM 20525 C CA . LYS A 1 28 ? -10.352 -8.590 -1.091 1.00 0.00 2656 LYS A CA 16
ATOM 20526 C C . LYS A 1 28 ? -8.921 -8.159 -0.795 1.00 0.00 2656 LYS A C 16
ATOM 20527 O O . LYS A 1 28 ? -8.638 -6.971 -0.669 1.00 0.00 2656 LYS A O 16
ATOM 20546 N N . LYS A 1 29 ? -8.022 -9.130 -0.680 1.00 0.00 2657 LYS A N 16
ATOM 20547 C CA . LYS A 1 29 ? -6.624 -8.840 -0.387 1.00 0.00 2657 LYS A CA 16
ATOM 20548 C C . LYS A 1 29 ? -5.721 -9.215 -1.555 1.00 0.00 2657 LYS A C 16
ATOM 20549 O O . LYS A 1 29 ? -5.818 -10.312 -2.105 1.00 0.00 2657 LYS A O 16
ATOM 20568 N N . MET A 1 30 ? -4.844 -8.290 -1.927 1.00 0.00 2658 MET A N 16
ATOM 20569 C CA . MET A 1 30 ? -3.916 -8.510 -3.032 1.00 0.00 2658 MET A CA 16
ATOM 20570 C C . MET A 1 30 ? -2.500 -8.100 -2.634 1.00 0.00 2658 MET A C 16
ATOM 20571 O O . MET A 1 30 ? -2.205 -6.912 -2.500 1.00 0.00 2658 MET A O 16
ATOM 20585 N N . GLY A 1 31 ? -1.634 -9.094 -2.441 1.00 0.00 2659 GLY A N 16
ATOM 20586 C CA . GLY A 1 31 ? -0.258 -8.827 -2.051 1.00 0.00 2659 GLY A CA 16
ATOM 20587 C C . GLY A 1 31 ? 0.598 -8.327 -3.200 1.00 0.00 2659 GLY A C 16
ATOM 20588 O O . GLY A 1 31 ? 0.955 -7.151 -3.247 1.00 0.00 2659 GLY A O 16
ATOM 20592 N N . GLY A 1 32 ? 0.936 -9.223 -4.123 1.00 0.00 2660 GLY A N 16
ATOM 20593 C CA . GLY A 1 32 ? 1.761 -8.843 -5.259 1.00 0.00 2660 GLY A CA 16
ATOM 20594 C C . GLY A 1 32 ? 1.030 -8.973 -6.582 1.00 0.00 2660 GLY A C 16
ATOM 20595 O O . GLY A 1 32 ? 1.274 -8.204 -7.511 1.00 0.00 2660 GLY A O 16
ATOM 20599 N N . ALA A 1 33 ? 0.138 -9.955 -6.668 1.00 0.00 2661 ALA A N 16
ATOM 20600 C CA . ALA A 1 33 ? -0.624 -10.184 -7.895 1.00 0.00 2661 ALA A CA 16
ATOM 20601 C C . ALA A 1 33 ? -1.234 -8.879 -8.395 1.00 0.00 2661 ALA A C 16
ATOM 20602 O O . ALA A 1 33 ? -0.797 -8.328 -9.406 1.00 0.00 2661 ALA A O 16
ATOM 20609 N N . MET A 1 34 ? -2.228 -8.376 -7.674 1.00 0.00 2662 MET A N 16
ATOM 20610 C CA . MET A 1 34 ? -2.875 -7.124 -8.041 1.00 0.00 2662 MET A CA 16
ATOM 20611 C C . MET A 1 34 ? -2.586 -6.065 -6.982 1.00 0.00 2662 MET A C 16
ATOM 20612 O O . MET A 1 34 ? -3.465 -5.680 -6.212 1.00 0.00 2662 MET A O 16
ATOM 20626 N N . ALA A 1 35 ? -1.339 -5.607 -6.947 1.00 0.00 2663 ALA A N 16
ATOM 20627 C CA . ALA A 1 35 ? -0.927 -4.604 -5.977 1.00 0.00 2663 ALA A CA 16
ATOM 20628 C C . ALA A 1 35 ? -0.165 -3.451 -6.625 1.00 0.00 2663 ALA A C 16
ATOM 20629 O O . ALA A 1 35 ? 0.678 -3.655 -7.498 1.00 0.00 2663 ALA A O 16
ATOM 20636 N N . PRO A 1 36 ? -0.468 -2.217 -6.194 1.00 0.00 2664 PRO A N 16
ATOM 20637 C CA . PRO A 1 36 ? 0.169 -0.998 -6.713 1.00 0.00 2664 PRO A CA 16
ATOM 20638 C C . PRO A 1 36 ? 1.630 -0.848 -6.284 1.00 0.00 2664 PRO A C 16
ATOM 20639 O O . PRO A 1 36 ? 2.051 -1.389 -5.256 1.00 0.00 2664 PRO A O 16
ATOM 20650 N N . PRO A 1 37 ? 2.425 -0.098 -7.076 1.00 0.00 2665 PRO A N 16
ATOM 20651 C CA . PRO A 1 37 ? 3.837 0.138 -6.795 1.00 0.00 2665 PRO A CA 16
ATOM 20652 C C . PRO A 1 37 ? 4.062 1.353 -5.893 1.00 0.00 2665 PRO A C 16
ATOM 20653 O O . PRO A 1 37 ? 3.311 2.329 -5.938 1.00 0.00 2665 PRO A O 16
ATOM 20664 N N . MET A 1 38 ? 5.094 1.269 -5.060 1.00 0.00 2666 MET A N 16
ATOM 20665 C CA . MET A 1 38 ? 5.423 2.338 -4.118 1.00 0.00 2666 MET A CA 16
ATOM 20666 C C . MET A 1 38 ? 5.355 3.725 -4.761 1.00 0.00 2666 MET A C 16
ATOM 20667 O O . MET A 1 38 ? 4.659 4.609 -4.264 1.00 0.00 2666 MET A O 16
ATOM 20681 N N . LYS A 1 39 ? 6.108 3.925 -5.842 1.00 0.00 2667 LYS A N 16
ATOM 20682 C CA . LYS A 1 39 ? 6.144 5.233 -6.503 1.00 0.00 2667 LYS A CA 16
ATOM 20683 C C . LYS A 1 39 ? 4.817 5.622 -7.165 1.00 0.00 2667 LYS A C 16
ATOM 20684 O O . LYS A 1 39 ? 4.703 6.720 -7.710 1.00 0.00 2667 LYS A O 16
ATOM 20703 N N . ASP A 1 40 ? 3.817 4.744 -7.131 1.00 0.00 2668 ASP A N 16
ATOM 20704 C CA . ASP A 1 40 ? 2.527 5.058 -7.750 1.00 0.00 2668 ASP A CA 16
ATOM 20705 C C . ASP A 1 40 ? 1.350 4.758 -6.822 1.00 0.00 2668 ASP A C 16
ATOM 20706 O O . ASP A 1 40 ? 0.189 4.889 -7.220 1.00 0.00 2668 ASP A O 16
ATOM 20715 N N . LEU A 1 41 ? 1.641 4.362 -5.586 1.00 0.00 2669 LEU A N 16
ATOM 20716 C CA . LEU A 1 41 ? 0.599 4.048 -4.614 1.00 0.00 2669 LEU A CA 16
ATOM 20717 C C . LEU A 1 41 ? -0.487 5.122 -4.539 1.00 0.00 2669 LEU A C 16
ATOM 20718 O O . LEU A 1 41 ? -1.666 4.801 -4.563 1.00 0.00 2669 LEU A O 16
ATOM 20734 N N . PRO A 1 42 ? -0.115 6.409 -4.409 1.00 0.00 2670 PRO A N 16
ATOM 20735 C CA . PRO A 1 42 ? -1.092 7.502 -4.293 1.00 0.00 2670 PRO A CA 16
ATOM 20736 C C . PRO A 1 42 ? -2.044 7.611 -5.487 1.00 0.00 2670 PRO A C 16
ATOM 20737 O O . PRO A 1 42 ? -3.186 8.059 -5.340 1.00 0.00 2670 PRO A O 16
ATOM 20748 N N . ARG A 1 43 ? -1.599 7.167 -6.656 1.00 0.00 2671 ARG A N 16
ATOM 20749 C CA . ARG A 1 43 ? -2.446 7.210 -7.842 1.00 0.00 2671 ARG A CA 16
ATOM 20750 C C . ARG A 1 43 ? -3.423 6.048 -7.819 1.00 0.00 2671 ARG A C 16
ATOM 20751 O O . ARG A 1 43 ? -4.615 6.205 -8.088 1.00 0.00 2671 ARG A O 16
ATOM 20772 N N . TRP A 1 44 ? -2.901 4.884 -7.471 1.00 0.00 2672 TRP A N 16
ATOM 20773 C CA . TRP A 1 44 ? -3.698 3.674 -7.378 1.00 0.00 2672 TRP A CA 16
ATOM 20774 C C . TRP A 1 44 ? -4.647 3.748 -6.189 1.00 0.00 2672 TRP A C 16
ATOM 20775 O O . TRP A 1 44 ? -5.763 3.231 -6.236 1.00 0.00 2672 TRP A O 16
ATOM 20796 N N . LEU A 1 45 ? -4.202 4.417 -5.128 1.00 0.00 2673 LEU A N 16
ATOM 20797 C CA . LEU A 1 45 ? -5.010 4.586 -3.930 1.00 0.00 2673 LEU A CA 16
ATOM 20798 C C . LEU A 1 45 ? -6.094 5.618 -4.167 1.00 0.00 2673 LEU A C 16
ATOM 20799 O O . LEU A 1 45 ? -7.201 5.499 -3.644 1.00 0.00 2673 LEU A O 16
ATOM 20815 N N . GLU A 1 46 ? -5.795 6.608 -5.007 1.00 0.00 2674 GLU A N 16
ATOM 20816 C CA . GLU A 1 46 ? -6.784 7.613 -5.351 1.00 0.00 2674 GLU A CA 16
ATOM 20817 C C . GLU A 1 46 ? -7.739 7.016 -6.379 1.00 0.00 2674 GLU A C 16
ATOM 20818 O O . GLU A 1 46 ? -8.883 7.450 -6.517 1.00 0.00 2674 GLU A O 16
ATOM 20830 N N . GLU A 1 47 ? -7.245 6.000 -7.090 1.00 0.00 2675 GLU A N 16
ATOM 20831 C CA . GLU A 1 47 ? -8.021 5.302 -8.103 1.00 0.00 2675 GLU A CA 16
ATOM 20832 C C . GLU A 1 47 ? -8.836 4.165 -7.489 1.00 0.00 2675 GLU A C 16
ATOM 20833 O O . GLU A 1 47 ? -9.817 3.711 -8.078 1.00 0.00 2675 GLU A O 16
ATOM 20845 N N . ASN A 1 48 ? -8.435 3.707 -6.301 1.00 0.00 2676 ASN A N 16
ATOM 20846 C CA . ASN A 1 48 ? -9.149 2.626 -5.628 1.00 0.00 2676 ASN A CA 16
ATOM 20847 C C . ASN A 1 48 ? -9.581 3.048 -4.226 1.00 0.00 2676 ASN A C 16
ATOM 20848 O O . ASN A 1 48 ? -8.974 2.645 -3.233 1.00 0.00 2676 ASN A O 16
ATOM 20859 N N . PRO A 1 49 ? -10.644 3.863 -4.126 1.00 0.00 2677 PRO A N 16
ATOM 20860 C CA . PRO A 1 49 ? -11.161 4.333 -2.836 1.00 0.00 2677 PRO A CA 16
ATOM 20861 C C . PRO A 1 49 ? -11.735 3.197 -1.997 1.00 0.00 2677 PRO A C 16
ATOM 20862 O O . PRO A 1 49 ? -11.890 3.327 -0.783 1.00 0.00 2677 PRO A O 16
ATOM 20873 N N . GLU A 1 50 ? -12.043 2.082 -2.651 1.00 0.00 2678 GLU A N 16
ATOM 20874 C CA . GLU A 1 50 ? -12.594 0.920 -1.966 1.00 0.00 2678 GLU A CA 16
ATOM 20875 C C . GLU A 1 50 ? -11.489 0.076 -1.336 1.00 0.00 2678 GLU A C 16
ATOM 20876 O O . GLU A 1 50 ? -11.764 -0.931 -0.683 1.00 0.00 2678 GLU A O 16
ATOM 20888 N N . PHE A 1 51 ? -10.238 0.475 -1.549 1.00 0.00 2679 PHE A N 16
ATOM 20889 C CA . PHE A 1 51 ? -9.105 -0.268 -1.012 1.00 0.00 2679 PHE A CA 16
ATOM 20890 C C . PHE A 1 51 ? -8.222 0.592 -0.120 1.00 0.00 2679 PHE A C 16
ATOM 20891 O O . PHE A 1 51 ? -8.294 1.821 -0.139 1.00 0.00 2679 PHE A O 16
ATOM 20908 N N . ALA A 1 52 ? -7.373 -0.081 0.646 1.00 0.00 2680 ALA A N 16
ATOM 20909 C CA . ALA A 1 52 ? -6.437 0.581 1.542 1.00 0.00 2680 ALA A CA 16
ATOM 20910 C C . ALA A 1 52 ? -5.124 -0.189 1.568 1.00 0.00 2680 ALA A C 16
ATOM 20911 O O . ALA A 1 52 ? -5.014 -1.246 0.946 1.00 0.00 2680 ALA A O 16
ATOM 20918 N N . VAL A 1 53 ? -4.122 0.333 2.269 1.00 0.00 2681 VAL A N 16
ATOM 20919 C CA . VAL A 1 53 ? -2.824 -0.333 2.334 1.00 0.00 2681 VAL A CA 16
ATOM 20920 C C . VAL A 1 53 ? -2.744 -1.316 3.493 1.00 0.00 2681 VAL A C 16
ATOM 20921 O O . VAL A 1 53 ? -3.271 -1.060 4.572 1.00 0.00 2681 VAL A O 16
ATOM 20934 N N . ALA A 1 54 ? -2.075 -2.442 3.258 1.00 0.00 2682 ALA A N 16
ATOM 20935 C CA . ALA A 1 54 ? -1.921 -3.472 4.282 1.00 0.00 2682 ALA A CA 16
ATOM 20936 C C . ALA A 1 54 ? -1.381 -2.896 5.594 1.00 0.00 2682 ALA A C 16
ATOM 20937 O O . ALA A 1 54 ? -0.687 -1.880 5.607 1.00 0.00 2682 ALA A O 16
ATOM 20944 N N . PRO A 1 55 ? -1.695 -3.565 6.715 1.00 0.00 2683 PRO A N 16
ATOM 20945 C CA . PRO A 1 55 ? -1.262 -3.158 8.064 1.00 0.00 2683 PRO A CA 16
ATOM 20946 C C . PRO A 1 55 ? 0.238 -2.936 8.167 1.00 0.00 2683 PRO A C 16
ATOM 20947 O O . PRO A 1 55 ? 0.693 -1.863 8.555 1.00 0.00 2683 PRO A O 16
ATOM 20958 N N . ASP A 1 56 ? 1.002 -3.953 7.810 1.00 0.00 2684 ASP A N 16
ATOM 20959 C CA . ASP A 1 56 ? 2.454 -3.864 7.852 1.00 0.00 2684 ASP A CA 16
ATOM 20960 C C . ASP A 1 56 ? 2.936 -2.873 6.806 1.00 0.00 2684 ASP A C 16
ATOM 20961 O O . ASP A 1 56 ? 4.052 -2.347 6.883 1.00 0.00 2684 ASP A O 16
ATOM 20970 N N . TRP A 1 57 ? 2.066 -2.581 5.845 1.00 0.00 2685 TRP A N 16
ATOM 20971 C CA . TRP A 1 57 ? 2.389 -1.627 4.816 1.00 0.00 2685 TRP A CA 16
ATOM 20972 C C . TRP A 1 57 ? 1.944 -0.246 5.250 1.00 0.00 2685 TRP A C 16
ATOM 20973 O O . TRP A 1 57 ? 2.314 0.756 4.661 1.00 0.00 2685 TRP A O 16
ATOM 20994 N N . THR A 1 58 ? 1.206 -0.207 6.349 1.00 0.00 2686 THR A N 16
ATOM 20995 C CA . THR A 1 58 ? 0.785 1.041 6.934 1.00 0.00 2686 THR A CA 16
ATOM 20996 C C . THR A 1 58 ? 2.048 1.759 7.379 1.00 0.00 2686 THR A C 16
ATOM 20997 O O . THR A 1 58 ? 2.266 2.933 7.074 1.00 0.00 2686 THR A O 16
ATOM 21008 N N . ASP A 1 59 ? 2.905 1.006 8.070 1.00 0.00 2687 ASP A N 16
ATOM 21009 C CA . ASP A 1 59 ? 4.179 1.525 8.530 1.00 0.00 2687 ASP A CA 16
ATOM 21010 C C . ASP A 1 59 ? 5.150 1.619 7.358 1.00 0.00 2687 ASP A C 16
ATOM 21011 O O . ASP A 1 59 ? 5.746 2.671 7.131 1.00 0.00 2687 ASP A O 16
ATOM 21020 N N . ILE A 1 60 ? 5.309 0.524 6.599 1.00 0.00 2688 ILE A N 16
ATOM 21021 C CA . ILE A 1 60 ? 6.213 0.535 5.448 1.00 0.00 2688 ILE A CA 16
ATOM 21022 C C . ILE A 1 60 ? 5.891 1.715 4.531 1.00 0.00 2688 ILE A C 16
ATOM 21023 O O . ILE A 1 60 ? 6.740 2.570 4.270 1.00 0.00 2688 ILE A O 16
ATOM 21039 N N . VAL A 1 61 ? 4.655 1.750 4.050 1.00 0.00 2689 VAL A N 16
ATOM 21040 C CA . VAL A 1 61 ? 4.202 2.815 3.166 1.00 0.00 2689 VAL A CA 16
ATOM 21041 C C . VAL A 1 61 ? 4.389 4.175 3.823 1.00 0.00 2689 VAL A C 16
ATOM 21042 O O . VAL A 1 61 ? 4.839 5.124 3.183 1.00 0.00 2689 VAL A O 16
ATOM 21055 N N . LYS A 1 62 ? 4.065 4.280 5.108 1.00 0.00 2690 LYS A N 16
ATOM 21056 C CA . LYS A 1 62 ? 4.247 5.542 5.811 1.00 0.00 2690 LYS A CA 16
ATOM 21057 C C . LYS A 1 62 ? 5.667 6.053 5.577 1.00 0.00 2690 LYS A C 16
ATOM 21058 O O . LYS A 1 62 ? 5.872 7.203 5.188 1.00 0.00 2690 LYS A O 16
ATOM 21077 N N . GLN A 1 63 ? 6.642 5.168 5.783 1.00 0.00 2691 GLN A N 16
ATOM 21078 C CA . GLN A 1 63 ? 8.050 5.481 5.564 1.00 0.00 2691 GLN A CA 16
ATOM 21079 C C . GLN A 1 63 ? 8.396 5.523 4.070 1.00 0.00 2691 GLN A C 16
ATOM 21080 O O . GLN A 1 63 ? 9.453 6.024 3.686 1.00 0.00 2691 GLN A O 16
ATOM 21094 N N . SER A 1 64 ? 7.510 4.971 3.238 1.00 0.00 2692 SER A N 16
ATOM 21095 C CA . SER A 1 64 ? 7.718 4.914 1.786 1.00 0.00 2692 SER A CA 16
ATOM 21096 C C . SER A 1 64 ? 8.322 6.193 1.231 1.00 0.00 2692 SER A C 16
ATOM 21097 O O . SER A 1 64 ? 9.180 6.153 0.348 1.00 0.00 2692 SER A O 16
ATOM 21105 N N . GLY A 1 65 ? 7.851 7.324 1.728 1.00 0.00 2693 GLY A N 16
ATOM 21106 C CA . GLY A 1 65 ? 8.340 8.593 1.238 1.00 0.00 2693 GLY A CA 16
ATOM 21107 C C . GLY A 1 65 ? 7.626 9.015 -0.035 1.00 0.00 2693 GLY A C 16
ATOM 21108 O O . GLY A 1 65 ? 7.694 10.178 -0.432 1.00 0.00 2693 GLY A O 16
ATOM 21112 N N . PHE A 1 66 ? 6.927 8.069 -0.672 1.00 0.00 2694 PHE A N 16
ATOM 21113 C CA . PHE A 1 66 ? 6.193 8.365 -1.892 1.00 0.00 2694 PHE A CA 16
ATOM 21114 C C . PHE A 1 66 ? 4.820 8.898 -1.553 1.00 0.00 2694 PHE A C 16
ATOM 21115 O O . PHE A 1 66 ? 4.400 9.930 -2.078 1.00 0.00 2694 PHE A O 16
ATOM 21132 N N . VAL A 1 67 ? 4.108 8.189 -0.685 1.00 0.00 2695 VAL A N 16
ATOM 21133 C CA . VAL A 1 67 ? 2.766 8.600 -0.300 1.00 0.00 2695 VAL A CA 16
ATOM 21134 C C . VAL A 1 67 ? 2.796 9.700 0.760 1.00 0.00 2695 VAL A C 16
ATOM 21135 O O . VAL A 1 67 ? 3.583 9.639 1.705 1.00 0.00 2695 VAL A O 16
ATOM 21148 N N . PRO A 1 68 ? 1.930 10.723 0.622 1.00 0.00 2696 PRO A N 16
ATOM 21149 C CA . PRO A 1 68 ? 1.862 11.831 1.580 1.00 0.00 2696 PRO A CA 16
ATOM 21150 C C . PRO A 1 68 ? 1.224 11.413 2.899 1.00 0.00 2696 PRO A C 16
ATOM 21151 O O . PRO A 1 68 ? 0.318 10.580 2.927 1.00 0.00 2696 PRO A O 16
ATOM 21162 N N . GLU A 1 69 ? 1.708 11.993 3.993 1.00 0.00 2697 GLU A N 16
ATOM 21163 C CA . GLU A 1 69 ? 1.191 11.678 5.321 1.00 0.00 2697 GLU A CA 16
ATOM 21164 C C . GLU A 1 69 ? -0.327 11.811 5.364 1.00 0.00 2697 GLU A C 16
ATOM 21165 O O . GLU A 1 69 ? -1.003 11.086 6.094 1.00 0.00 2697 GLU A O 16
ATOM 21177 N N . SER A 1 70 ? -0.858 12.737 4.575 1.00 0.00 2698 SER A N 16
ATOM 21178 C CA . SER A 1 70 ? -2.297 12.958 4.522 1.00 0.00 2698 SER A CA 16
ATOM 21179 C C . SER A 1 70 ? -3.019 11.700 4.052 1.00 0.00 2698 SER A C 16
ATOM 21180 O O . SER A 1 70 ? -4.145 11.426 4.466 1.00 0.00 2698 SER A O 16
ATOM 21188 N N . MET A 1 71 ? -2.363 10.937 3.181 1.00 0.00 2699 MET A N 16
ATOM 21189 C CA . MET A 1 71 ? -2.944 9.709 2.652 1.00 0.00 2699 MET A CA 16
ATOM 21190 C C . MET A 1 71 ? -2.732 8.529 3.601 1.00 0.00 2699 MET A C 16
ATOM 21191 O O . MET A 1 71 ? -3.214 7.426 3.343 1.00 0.00 2699 MET A O 16
ATOM 21205 N N . PHE A 1 72 ? -2.021 8.761 4.701 1.00 0.00 2700 PHE A N 16
ATOM 21206 C CA . PHE A 1 72 ? -1.774 7.704 5.679 1.00 0.00 2700 PHE A CA 16
ATOM 21207 C C . PHE A 1 72 ? -3.082 7.217 6.300 1.00 0.00 2700 PHE A C 16
ATOM 21208 O O . PHE A 1 72 ? -3.125 6.157 6.923 1.00 0.00 2700 PHE A O 16
ATOM 21225 N N . ASP A 1 73 ? -4.148 7.994 6.120 1.00 0.00 2701 ASP A N 16
ATOM 21226 C CA . ASP A 1 73 ? -5.454 7.631 6.660 1.00 0.00 2701 ASP A CA 16
ATOM 21227 C C . ASP A 1 73 ? -5.966 6.350 6.008 1.00 0.00 2701 ASP A C 16
ATOM 21228 O O . ASP A 1 73 ? -6.732 5.597 6.609 1.00 0.00 2701 ASP A O 16
ATOM 21237 N N . ARG A 1 74 ? -5.530 6.110 4.775 1.00 0.00 2702 ARG A N 16
ATOM 21238 C CA . ARG A 1 74 ? -5.934 4.919 4.034 1.00 0.00 2702 ARG A CA 16
ATOM 21239 C C . ARG A 1 74 ? -5.097 3.706 4.439 1.00 0.00 2702 ARG A C 16
ATOM 21240 O O . ARG A 1 74 ? -5.288 2.608 3.919 1.00 0.00 2702 ARG A O 16
ATOM 21261 N N . LEU A 1 75 ? -4.163 3.913 5.362 1.00 0.00 2703 LEU A N 16
ATOM 21262 C CA . LEU A 1 75 ? -3.296 2.839 5.829 1.00 0.00 2703 LEU A CA 16
ATOM 21263 C C . LEU A 1 75 ? -3.976 2.025 6.931 1.00 0.00 2703 LEU A C 16
ATOM 21264 O O . LEU A 1 75 ? -4.379 2.568 7.961 1.00 0.00 2703 LEU A O 16
ATOM 21280 N N . LEU A 1 76 ? -4.106 0.719 6.701 1.00 0.00 2704 LEU A N 16
ATOM 21281 C CA . LEU A 1 76 ? -4.746 -0.180 7.662 1.00 0.00 2704 LEU A CA 16
ATOM 21282 C C . LEU A 1 76 ? -4.077 -0.116 9.033 1.00 0.00 2704 LEU A C 16
ATOM 21283 O O . LEU A 1 76 ? -3.131 0.642 9.246 1.00 0.00 2704 LEU A O 16
ATOM 21299 N N . THR A 1 77 ? -4.582 -0.933 9.952 1.00 0.00 2705 THR A N 16
ATOM 21300 C CA . THR A 1 77 ? -4.048 -1.004 11.308 1.00 0.00 2705 THR A CA 16
ATOM 21301 C C . THR A 1 77 ? -3.772 -2.456 11.718 1.00 0.00 2705 THR A C 16
ATOM 21302 O O . THR A 1 77 ? -3.135 -2.710 12.740 1.00 0.00 2705 THR A O 16
ATOM 21313 N N . GLY A 1 78 ? -4.254 -3.405 10.912 1.00 0.00 2706 GLY A N 16
ATOM 21314 C CA . GLY A 1 78 ? -4.051 -4.813 11.200 1.00 0.00 2706 GLY A CA 16
ATOM 21315 C C . GLY A 1 78 ? -4.568 -5.699 10.079 1.00 0.00 2706 GLY A C 16
ATOM 21316 O O . GLY A 1 78 ? -5.560 -5.360 9.434 1.00 0.00 2706 GLY A O 16
ATOM 21320 N N . PRO A 1 79 ? -3.920 -6.848 9.818 1.00 0.00 2707 PRO A N 16
ATOM 21321 C CA . PRO A 1 79 ? -4.349 -7.767 8.757 1.00 0.00 2707 PRO A CA 16
ATOM 21322 C C . PRO A 1 79 ? -5.770 -8.239 8.994 1.00 0.00 2707 PRO A C 16
ATOM 21323 O O . PRO A 1 79 ? -6.178 -8.409 10.144 1.00 0.00 2707 PRO A O 16
ATOM 21334 N N . VAL A 1 80 ? -6.544 -8.444 7.931 1.00 0.00 2708 VAL A N 16
ATOM 21335 C CA . VAL A 1 80 ? -7.916 -8.881 8.088 1.00 0.00 2708 VAL A CA 16
ATOM 21336 C C . VAL A 1 80 ? -8.064 -10.375 7.820 1.00 0.00 2708 VAL A C 16
ATOM 21337 O O . VAL A 1 80 ? -7.379 -10.939 6.967 1.00 0.00 2708 VAL A O 16
ATOM 21350 N N . VAL A 1 81 ? -8.924 -11.011 8.601 1.00 0.00 2709 VAL A N 16
ATOM 21351 C CA . VAL A 1 81 ? -9.129 -12.452 8.511 1.00 0.00 2709 VAL A CA 16
ATOM 21352 C C . VAL A 1 81 ? -9.285 -12.918 7.062 1.00 0.00 2709 VAL A C 16
ATOM 21353 O O . VAL A 1 81 ? -9.666 -12.151 6.178 1.00 0.00 2709 VAL A O 16
ATOM 21366 N N . ARG A 1 82 ? -8.969 -14.192 6.847 1.00 0.00 2710 ARG A N 16
ATOM 21367 C CA . ARG A 1 82 ? -9.049 -14.802 5.522 1.00 0.00 2710 ARG A CA 16
ATOM 21368 C C . ARG A 1 82 ? -9.148 -16.322 5.620 1.00 0.00 2710 ARG A C 16
ATOM 21369 O O . ARG A 1 82 ? -9.006 -16.894 6.701 1.00 0.00 2710 ARG A O 16
ATOM 21390 N N . GLY A 1 83 ? -9.395 -16.967 4.485 1.00 0.00 2711 GLY A N 16
ATOM 21391 C CA . GLY A 1 83 ? -9.512 -18.413 4.462 1.00 0.00 2711 GLY A CA 16
ATOM 21392 C C . GLY A 1 83 ? -8.530 -19.058 3.503 1.00 0.00 2711 GLY A C 16
ATOM 21393 O O . GLY A 1 83 ? -8.844 -19.270 2.331 1.00 0.00 2711 GLY A O 16
ATOM 21397 N N . GLU A 1 84 ? -7.337 -19.371 4.000 1.00 0.00 2712 GLU A N 16
ATOM 21398 C CA . GLU A 1 84 ? -6.306 -19.995 3.180 1.00 0.00 2712 GLU A CA 16
ATOM 21399 C C . GLU A 1 84 ? -5.903 -19.085 2.024 1.00 0.00 2712 GLU A C 16
ATOM 21400 O O . GLU A 1 84 ? -6.561 -18.080 1.754 1.00 0.00 2712 GLU A O 16
ATOM 21412 N N . GLY A 1 85 ? -4.819 -19.445 1.344 1.00 0.00 2713 GLY A N 16
ATOM 21413 C CA . GLY A 1 85 ? -4.347 -18.651 0.224 1.00 0.00 2713 GLY A CA 16
ATOM 21414 C C . GLY A 1 85 ? -4.423 -19.399 -1.092 1.00 0.00 2713 GLY A C 16
ATOM 21415 O O . GLY A 1 85 ? -5.513 -19.719 -1.569 1.00 0.00 2713 GLY A O 16
ATOM 21419 N N . ALA A 1 86 ? -3.265 -19.680 -1.680 1.00 0.00 2714 ALA A N 16
ATOM 21420 C CA . ALA A 1 86 ? -3.206 -20.395 -2.949 1.00 0.00 2714 ALA A CA 16
ATOM 21421 C C . ALA A 1 86 ? -2.721 -21.827 -2.749 1.00 0.00 2714 ALA A C 16
ATOM 21422 O O . ALA A 1 86 ? -3.478 -22.781 -2.933 1.00 0.00 2714 ALA A O 16
ATOM 21429 N N . SER A 1 87 ? -1.455 -21.972 -2.371 1.00 0.00 2715 SER A N 16
ATOM 21430 C CA . SER A 1 87 ? -0.869 -23.289 -2.145 1.00 0.00 2715 SER A CA 16
ATOM 21431 C C . SER A 1 87 ? -0.642 -23.535 -0.658 1.00 0.00 2715 SER A C 16
ATOM 21432 O O . SER A 1 87 ? 0.002 -22.683 -0.010 1.00 0.00 2715 SER A O 16
ATOM 21441 N N . GLY A 1 1 ? 6.838 -12.312 -0.689 1.00 0.00 2629 GLY A N 17
ATOM 21442 C CA . GLY A 1 1 ? 6.467 -13.612 -0.065 1.00 0.00 2629 GLY A CA 17
ATOM 21443 C C . GLY A 1 1 ? 5.111 -14.111 -0.526 1.00 0.00 2629 GLY A C 17
ATOM 21444 O O . GLY A 1 1 ? 5.001 -14.755 -1.568 1.00 0.00 2629 GLY A O 17
ATOM 21450 N N . SER A 1 2 ? 4.077 -13.812 0.254 1.00 0.00 2630 SER A N 17
ATOM 21451 C CA . SER A 1 2 ? 2.721 -14.235 -0.078 1.00 0.00 2630 SER A CA 17
ATOM 21452 C C . SER A 1 2 ? 1.693 -13.383 0.660 1.00 0.00 2630 SER A C 17
ATOM 21453 O O . SER A 1 2 ? 1.337 -13.675 1.802 1.00 0.00 2630 SER A O 17
ATOM 21461 N N . ARG A 1 3 ? 1.221 -12.328 0.000 1.00 0.00 2631 ARG A N 17
ATOM 21462 C CA . ARG A 1 3 ? 0.236 -11.428 0.591 1.00 0.00 2631 ARG A CA 17
ATOM 21463 C C . ARG A 1 3 ? 0.838 -10.660 1.761 1.00 0.00 2631 ARG A C 17
ATOM 21464 O O . ARG A 1 3 ? 1.105 -9.462 1.661 1.00 0.00 2631 ARG A O 17
ATOM 21485 N N . ASN A 1 4 ? 1.054 -11.359 2.867 1.00 0.00 2632 ASN A N 17
ATOM 21486 C CA . ASN A 1 4 ? 1.633 -10.746 4.058 1.00 0.00 2632 ASN A CA 17
ATOM 21487 C C . ASN A 1 4 ? 3.140 -10.542 3.891 1.00 0.00 2632 ASN A C 17
ATOM 21488 O O . ASN A 1 4 ? 3.867 -11.484 3.579 1.00 0.00 2632 ASN A O 17
ATOM 21499 N N . PRO A 1 5 ? 3.634 -9.306 4.104 1.00 0.00 2633 PRO A N 17
ATOM 21500 C CA . PRO A 1 5 ? 5.062 -8.994 3.979 1.00 0.00 2633 PRO A CA 17
ATOM 21501 C C . PRO A 1 5 ? 5.873 -9.430 5.200 1.00 0.00 2633 PRO A C 17
ATOM 21502 O O . PRO A 1 5 ? 7.040 -9.059 5.342 1.00 0.00 2633 PRO A O 17
ATOM 21513 N N . ASN A 1 6 ? 5.254 -10.213 6.082 1.00 0.00 2634 ASN A N 17
ATOM 21514 C CA . ASN A 1 6 ? 5.918 -10.693 7.290 1.00 0.00 2634 ASN A CA 17
ATOM 21515 C C . ASN A 1 6 ? 7.314 -11.232 6.985 1.00 0.00 2634 ASN A C 17
ATOM 21516 O O . ASN A 1 6 ? 8.199 -11.204 7.841 1.00 0.00 2634 ASN A O 17
ATOM 21527 N N . LYS A 1 7 ? 7.508 -11.722 5.764 1.00 0.00 2635 LYS A N 17
ATOM 21528 C CA . LYS A 1 7 ? 8.802 -12.264 5.357 1.00 0.00 2635 LYS A CA 17
ATOM 21529 C C . LYS A 1 7 ? 9.303 -11.590 4.081 1.00 0.00 2635 LYS A C 17
ATOM 21530 O O . LYS A 1 7 ? 10.085 -12.170 3.329 1.00 0.00 2635 LYS A O 17
ATOM 21549 N N . LEU A 1 8 ? 8.840 -10.368 3.840 1.00 0.00 2636 LEU A N 17
ATOM 21550 C CA . LEU A 1 8 ? 9.232 -9.618 2.652 1.00 0.00 2636 LEU A CA 17
ATOM 21551 C C . LEU A 1 8 ? 10.471 -8.767 2.914 1.00 0.00 2636 LEU A C 17
ATOM 21552 O O . LEU A 1 8 ? 11.133 -8.907 3.942 1.00 0.00 2636 LEU A O 17
ATOM 21568 N N . ASP A 1 9 ? 10.764 -7.872 1.977 1.00 0.00 2637 ASP A N 17
ATOM 21569 C CA . ASP A 1 9 ? 11.906 -6.975 2.094 1.00 0.00 2637 ASP A CA 17
ATOM 21570 C C . ASP A 1 9 ? 11.443 -5.535 1.936 1.00 0.00 2637 ASP A C 17
ATOM 21571 O O . ASP A 1 9 ? 10.988 -5.134 0.867 1.00 0.00 2637 ASP A O 17
ATOM 21580 N N . ILE A 1 10 ? 11.525 -4.770 3.014 1.00 0.00 2638 ILE A N 17
ATOM 21581 C CA . ILE A 1 10 ? 11.080 -3.390 2.998 1.00 0.00 2638 ILE A CA 17
ATOM 21582 C C . ILE A 1 10 ? 12.060 -2.455 2.291 1.00 0.00 2638 ILE A C 17
ATOM 21583 O O . ILE A 1 10 ? 11.728 -1.306 2.024 1.00 0.00 2638 ILE A O 17
ATOM 21599 N N . ASN A 1 11 ? 13.273 -2.912 2.006 1.00 0.00 2639 ASN A N 17
ATOM 21600 C CA . ASN A 1 11 ? 14.254 -2.054 1.349 1.00 0.00 2639 ASN A CA 17
ATOM 21601 C C . ASN A 1 11 ? 13.919 -1.828 -0.129 1.00 0.00 2639 ASN A C 17
ATOM 21602 O O . ASN A 1 11 ? 14.405 -0.876 -0.740 1.00 0.00 2639 ASN A O 17
ATOM 21613 N N . THR A 1 12 ? 13.115 -2.717 -0.709 1.00 0.00 2640 THR A N 17
ATOM 21614 C CA . THR A 1 12 ? 12.756 -2.612 -2.127 1.00 0.00 2640 THR A CA 17
ATOM 21615 C C . THR A 1 12 ? 11.655 -1.571 -2.390 1.00 0.00 2640 THR A C 17
ATOM 21616 O O . THR A 1 12 ? 11.087 -1.510 -3.497 1.00 0.00 2640 THR A O 17
ATOM 21627 N N . LEU A 1 13 ? 11.347 -0.735 -1.395 1.00 0.00 2641 LEU A N 17
ATOM 21628 C CA . LEU A 1 13 ? 10.334 0.290 -1.573 1.00 0.00 2641 LEU A CA 17
ATOM 21629 C C . LEU A 1 13 ? 10.907 1.497 -2.299 1.00 0.00 2641 LEU A C 17
ATOM 21630 O O . LEU A 1 13 ? 10.411 2.607 -2.143 1.00 0.00 2641 LEU A O 17
ATOM 21646 N N . THR A 1 14 ? 11.943 1.288 -3.102 1.00 0.00 2642 THR A N 17
ATOM 21647 C CA . THR A 1 14 ? 12.546 2.382 -3.847 1.00 0.00 2642 THR A CA 17
ATOM 21648 C C . THR A 1 14 ? 11.623 2.830 -4.979 1.00 0.00 2642 THR A C 17
ATOM 21649 O O . THR A 1 14 ? 12.046 3.541 -5.890 1.00 0.00 2642 THR A O 17
ATOM 21660 N N . GLY A 1 15 ? 10.361 2.400 -4.924 1.00 0.00 2643 GLY A N 17
ATOM 21661 C CA . GLY A 1 15 ? 9.408 2.754 -5.952 1.00 0.00 2643 GLY A CA 17
ATOM 21662 C C . GLY A 1 15 ? 8.966 1.542 -6.743 1.00 0.00 2643 GLY A C 17
ATOM 21663 O O . GLY A 1 15 ? 7.930 1.574 -7.412 1.00 0.00 2643 GLY A O 17
ATOM 21667 N N . GLU A 1 16 ? 9.772 0.478 -6.669 1.00 0.00 2644 GLU A N 17
ATOM 21668 C CA . GLU A 1 16 ? 9.505 -0.761 -7.393 1.00 0.00 2644 GLU A CA 17
ATOM 21669 C C . GLU A 1 16 ? 8.681 -1.770 -6.589 1.00 0.00 2644 GLU A C 17
ATOM 21670 O O . GLU A 1 16 ? 8.016 -2.620 -7.180 1.00 0.00 2644 GLU A O 17
ATOM 21682 N N . GLU A 1 17 ? 8.702 -1.694 -5.256 1.00 0.00 2645 GLU A N 17
ATOM 21683 C CA . GLU A 1 17 ? 7.921 -2.631 -4.444 1.00 0.00 2645 GLU A CA 17
ATOM 21684 C C . GLU A 1 17 ? 6.444 -2.636 -4.842 1.00 0.00 2645 GLU A C 17
ATOM 21685 O O . GLU A 1 17 ? 5.914 -1.633 -5.314 1.00 0.00 2645 GLU A O 17
ATOM 21697 N N . ARG A 1 18 ? 5.788 -3.775 -4.621 1.00 0.00 2646 ARG A N 17
ATOM 21698 C CA . ARG A 1 18 ? 4.365 -3.925 -4.929 1.00 0.00 2646 ARG A CA 17
ATOM 21699 C C . ARG A 1 18 ? 3.551 -3.957 -3.636 1.00 0.00 2646 ARG A C 17
ATOM 21700 O O . ARG A 1 18 ? 3.398 -5.006 -3.013 1.00 0.00 2646 ARG A O 17
ATOM 21721 N N . VAL A 1 19 ? 3.065 -2.790 -3.221 1.00 0.00 2647 VAL A N 17
ATOM 21722 C CA . VAL A 1 19 ? 2.304 -2.672 -1.982 1.00 0.00 2647 VAL A CA 17
ATOM 21723 C C . VAL A 1 19 ? 0.920 -3.322 -2.073 1.00 0.00 2647 VAL A C 17
ATOM 21724 O O . VAL A 1 19 ? 0.111 -2.957 -2.924 1.00 0.00 2647 VAL A O 17
ATOM 21737 N N . PRO A 1 20 ? 0.630 -4.293 -1.179 1.00 0.00 2648 PRO A N 17
ATOM 21738 C CA . PRO A 1 20 ? -0.659 -4.992 -1.145 1.00 0.00 2648 PRO A CA 17
ATOM 21739 C C . PRO A 1 20 ? -1.806 -4.098 -0.700 1.00 0.00 2648 PRO A C 17
ATOM 21740 O O . PRO A 1 20 ? -1.640 -3.229 0.163 1.00 0.00 2648 PRO A O 17
ATOM 21751 N N . VAL A 1 21 ? -2.974 -4.322 -1.290 1.00 0.00 2649 VAL A N 17
ATOM 21752 C CA . VAL A 1 21 ? -4.159 -3.541 -0.959 1.00 0.00 2649 VAL A CA 17
ATOM 21753 C C . VAL A 1 21 ? -5.342 -4.434 -0.621 1.00 0.00 2649 VAL A C 17
ATOM 21754 O O . VAL A 1 21 ? -5.592 -5.434 -1.293 1.00 0.00 2649 VAL A O 17
ATOM 21767 N N . VAL A 1 22 ? -6.076 -4.058 0.421 1.00 0.00 2650 VAL A N 17
ATOM 21768 C CA . VAL A 1 22 ? -7.244 -4.820 0.839 1.00 0.00 2650 VAL A CA 17
ATOM 21769 C C . VAL A 1 22 ? -8.506 -3.978 0.727 1.00 0.00 2650 VAL A C 17
ATOM 21770 O O . VAL A 1 22 ? -8.539 -2.823 1.158 1.00 0.00 2650 VAL A O 17
ATOM 21783 N N . ASN A 1 23 ? -9.542 -4.571 0.152 1.00 0.00 2651 ASN A N 17
ATOM 21784 C CA . ASN A 1 23 ? -10.820 -3.890 -0.011 1.00 0.00 2651 ASN A CA 17
ATOM 21785 C C . ASN A 1 23 ? -11.487 -3.710 1.346 1.00 0.00 2651 ASN A C 17
ATOM 21786 O O . ASN A 1 23 ? -11.628 -4.663 2.112 1.00 0.00 2651 ASN A O 17
ATOM 21797 N N . LYS A 1 24 ? -11.871 -2.481 1.644 1.00 0.00 2652 LYS A N 17
ATOM 21798 C CA . LYS A 1 24 ? -12.498 -2.162 2.919 1.00 0.00 2652 LYS A CA 17
ATOM 21799 C C . LYS A 1 24 ? -13.904 -2.746 3.033 1.00 0.00 2652 LYS A C 17
ATOM 21800 O O . LYS A 1 24 ? -14.413 -2.933 4.138 1.00 0.00 2652 LYS A O 17
ATOM 21819 N N . ARG A 1 25 ? -14.544 -3.015 1.898 1.00 0.00 2653 ARG A N 17
ATOM 21820 C CA . ARG A 1 25 ? -15.902 -3.552 1.902 1.00 0.00 2653 ARG A CA 17
ATOM 21821 C C . ARG A 1 25 ? -15.934 -5.070 1.721 1.00 0.00 2653 ARG A C 17
ATOM 21822 O O . ARG A 1 25 ? -16.442 -5.792 2.579 1.00 0.00 2653 ARG A O 17
ATOM 21843 N N . ASN A 1 26 ? -15.416 -5.553 0.593 1.00 0.00 2654 ASN A N 17
ATOM 21844 C CA . ASN A 1 26 ? -15.425 -6.989 0.305 1.00 0.00 2654 ASN A CA 17
ATOM 21845 C C . ASN A 1 26 ? -14.232 -7.716 0.927 1.00 0.00 2654 ASN A C 17
ATOM 21846 O O . ASN A 1 26 ? -14.243 -8.942 1.037 1.00 0.00 2654 ASN A O 17
ATOM 21857 N N . GLY A 1 27 ? -13.217 -6.969 1.351 1.00 0.00 2655 GLY A N 17
ATOM 21858 C CA . GLY A 1 27 ? -12.061 -7.590 1.973 1.00 0.00 2655 GLY A CA 17
ATOM 21859 C C . GLY A 1 27 ? -11.057 -8.156 0.982 1.00 0.00 2655 GLY A C 17
ATOM 21860 O O . GLY A 1 27 ? -10.054 -8.740 1.389 1.00 0.00 2655 GLY A O 17
ATOM 21864 N N . LYS A 1 28 ? -11.312 -7.984 -0.316 1.00 0.00 2656 LYS A N 17
ATOM 21865 C CA . LYS A 1 28 ? -10.397 -8.488 -1.341 1.00 0.00 2656 LYS A CA 17
ATOM 21866 C C . LYS A 1 28 ? -8.961 -8.103 -1.004 1.00 0.00 2656 LYS A C 17
ATOM 21867 O O . LYS A 1 28 ? -8.654 -6.929 -0.821 1.00 0.00 2656 LYS A O 17
ATOM 21886 N N . LYS A 1 29 ? -8.089 -9.098 -0.915 1.00 0.00 2657 LYS A N 17
ATOM 21887 C CA . LYS A 1 29 ? -6.689 -8.857 -0.586 1.00 0.00 2657 LYS A CA 17
ATOM 21888 C C . LYS A 1 29 ? -5.780 -9.221 -1.751 1.00 0.00 2657 LYS A C 17
ATOM 21889 O O . LYS A 1 29 ? -5.909 -10.292 -2.344 1.00 0.00 2657 LYS A O 17
ATOM 21908 N N . MET A 1 30 ? -4.862 -8.319 -2.073 1.00 0.00 2658 MET A N 17
ATOM 21909 C CA . MET A 1 30 ? -3.928 -8.539 -3.171 1.00 0.00 2658 MET A CA 17
ATOM 21910 C C . MET A 1 30 ? -2.506 -8.154 -2.768 1.00 0.00 2658 MET A C 17
ATOM 21911 O O . MET A 1 30 ? -2.209 -6.973 -2.567 1.00 0.00 2658 MET A O 17
ATOM 21925 N N . GLY A 1 31 ? -1.637 -9.164 -2.653 1.00 0.00 2659 GLY A N 17
ATOM 21926 C CA . GLY A 1 31 ? -0.247 -8.932 -2.279 1.00 0.00 2659 GLY A CA 17
ATOM 21927 C C . GLY A 1 31 ? 0.440 -7.948 -3.206 1.00 0.00 2659 GLY A C 17
ATOM 21928 O O . GLY A 1 31 ? 0.163 -6.757 -3.162 1.00 0.00 2659 GLY A O 17
ATOM 21932 N N . GLY A 1 32 ? 1.350 -8.439 -4.039 1.00 0.00 2660 GLY A N 17
ATOM 21933 C CA . GLY A 1 32 ? 2.057 -7.563 -4.959 1.00 0.00 2660 GLY A CA 17
ATOM 21934 C C . GLY A 1 32 ? 1.615 -7.756 -6.398 1.00 0.00 2660 GLY A C 17
ATOM 21935 O O . GLY A 1 32 ? 1.755 -6.858 -7.228 1.00 0.00 2660 GLY A O 17
ATOM 21939 N N . ALA A 1 33 ? 1.098 -8.944 -6.694 1.00 0.00 2661 ALA A N 17
ATOM 21940 C CA . ALA A 1 33 ? 0.649 -9.280 -8.041 1.00 0.00 2661 ALA A CA 17
ATOM 21941 C C . ALA A 1 33 ? -0.263 -8.205 -8.630 1.00 0.00 2661 ALA A C 17
ATOM 21942 O O . ALA A 1 33 ? 0.117 -7.508 -9.571 1.00 0.00 2661 ALA A O 17
ATOM 21949 N N . MET A 1 34 ? -1.474 -8.089 -8.093 1.00 0.00 2662 MET A N 17
ATOM 21950 C CA . MET A 1 34 ? -2.443 -7.116 -8.593 1.00 0.00 2662 MET A CA 17
ATOM 21951 C C . MET A 1 34 ? -2.425 -5.810 -7.799 1.00 0.00 2662 MET A C 17
ATOM 21952 O O . MET A 1 34 ? -3.187 -4.891 -8.100 1.00 0.00 2662 MET A O 17
ATOM 21966 N N . ALA A 1 35 ? -1.577 -5.727 -6.782 1.00 0.00 2663 ALA A N 17
ATOM 21967 C CA . ALA A 1 35 ? -1.503 -4.526 -5.962 1.00 0.00 2663 ALA A CA 17
ATOM 21968 C C . ALA A 1 35 ? -0.638 -3.446 -6.608 1.00 0.00 2663 ALA A C 17
ATOM 21969 O O . ALA A 1 35 ? 0.163 -3.723 -7.502 1.00 0.00 2663 ALA A O 17
ATOM 21976 N N . PRO A 1 36 ? -0.811 -2.189 -6.165 1.00 0.00 2664 PRO A N 17
ATOM 21977 C CA . PRO A 1 36 ? -0.070 -1.033 -6.698 1.00 0.00 2664 PRO A CA 17
ATOM 21978 C C . PRO A 1 36 ? 1.382 -0.957 -6.223 1.00 0.00 2664 PRO A C 17
ATOM 21979 O O . PRO A 1 36 ? 1.727 -1.462 -5.152 1.00 0.00 2664 PRO A O 17
ATOM 21990 N N . PRO A 1 37 ? 2.253 -0.308 -7.020 1.00 0.00 2665 PRO A N 17
ATOM 21991 C CA . PRO A 1 37 ? 3.663 -0.146 -6.694 1.00 0.00 2665 PRO A CA 17
ATOM 21992 C C . PRO A 1 37 ? 3.927 1.112 -5.865 1.00 0.00 2665 PRO A C 17
ATOM 21993 O O . PRO A 1 37 ? 3.186 2.093 -5.947 1.00 0.00 2665 PRO A O 17
ATOM 22004 N N . MET A 1 38 ? 4.978 1.062 -5.052 1.00 0.00 2666 MET A N 17
ATOM 22005 C CA . MET A 1 38 ? 5.342 2.179 -4.179 1.00 0.00 2666 MET A CA 17
ATOM 22006 C C . MET A 1 38 ? 5.304 3.525 -4.900 1.00 0.00 2666 MET A C 17
ATOM 22007 O O . MET A 1 38 ? 4.641 4.459 -4.446 1.00 0.00 2666 MET A O 17
ATOM 22021 N N . LYS A 1 39 ? 6.052 3.642 -5.993 1.00 0.00 2667 LYS A N 17
ATOM 22022 C CA . LYS A 1 39 ? 6.131 4.902 -6.728 1.00 0.00 2667 LYS A CA 17
ATOM 22023 C C . LYS A 1 39 ? 4.801 5.331 -7.365 1.00 0.00 2667 LYS A C 17
ATOM 22024 O O . LYS A 1 39 ? 4.726 6.408 -7.957 1.00 0.00 2667 LYS A O 17
ATOM 22043 N N . ASP A 1 40 ? 3.757 4.511 -7.257 1.00 0.00 2668 ASP A N 17
ATOM 22044 C CA . ASP A 1 40 ? 2.465 4.870 -7.851 1.00 0.00 2668 ASP A CA 17
ATOM 22045 C C . ASP A 1 40 ? 1.300 4.688 -6.876 1.00 0.00 2668 ASP A C 17
ATOM 22046 O O . ASP A 1 40 ? 0.145 4.951 -7.230 1.00 0.00 2668 ASP A O 17
ATOM 22055 N N . LEU A 1 41 ? 1.586 4.241 -5.655 1.00 0.00 2669 LEU A N 17
ATOM 22056 C CA . LEU A 1 41 ? 0.544 4.027 -4.653 1.00 0.00 2669 LEU A CA 17
ATOM 22057 C C . LEU A 1 41 ? -0.442 5.193 -4.566 1.00 0.00 2669 LEU A C 17
ATOM 22058 O O . LEU A 1 41 ? -1.639 4.975 -4.441 1.00 0.00 2669 LEU A O 17
ATOM 22074 N N . PRO A 1 42 ? 0.039 6.447 -4.595 1.00 0.00 2670 PRO A N 17
ATOM 22075 C CA . PRO A 1 42 ? -0.833 7.625 -4.482 1.00 0.00 2670 PRO A CA 17
ATOM 22076 C C . PRO A 1 42 ? -1.895 7.720 -5.579 1.00 0.00 2670 PRO A C 17
ATOM 22077 O O . PRO A 1 42 ? -3.029 8.145 -5.325 1.00 0.00 2670 PRO A O 17
ATOM 22088 N N . ARG A 1 43 ? -1.551 7.295 -6.789 1.00 0.00 2671 ARG A N 17
ATOM 22089 C CA . ARG A 1 43 ? -2.502 7.337 -7.893 1.00 0.00 2671 ARG A CA 17
ATOM 22090 C C . ARG A 1 43 ? -3.474 6.176 -7.797 1.00 0.00 2671 ARG A C 17
ATOM 22091 O O . ARG A 1 43 ? -4.670 6.325 -8.041 1.00 0.00 2671 ARG A O 17
ATOM 22112 N N . TRP A 1 44 ? -2.948 5.021 -7.430 1.00 0.00 2672 TRP A N 17
ATOM 22113 C CA . TRP A 1 44 ? -3.756 3.824 -7.289 1.00 0.00 2672 TRP A CA 17
ATOM 22114 C C . TRP A 1 44 ? -4.658 3.911 -6.066 1.00 0.00 2672 TRP A C 17
ATOM 22115 O O . TRP A 1 44 ? -5.779 3.404 -6.075 1.00 0.00 2672 TRP A O 17
ATOM 22136 N N . LEU A 1 45 ? -4.176 4.574 -5.019 1.00 0.00 2673 LEU A N 17
ATOM 22137 C CA . LEU A 1 45 ? -4.955 4.739 -3.805 1.00 0.00 2673 LEU A CA 17
ATOM 22138 C C . LEU A 1 45 ? -6.038 5.782 -4.008 1.00 0.00 2673 LEU A C 17
ATOM 22139 O O . LEU A 1 45 ? -7.136 5.656 -3.467 1.00 0.00 2673 LEU A O 17
ATOM 22155 N N . GLU A 1 46 ? -5.753 6.787 -4.836 1.00 0.00 2674 GLU A N 17
ATOM 22156 C CA . GLU A 1 46 ? -6.754 7.795 -5.137 1.00 0.00 2674 GLU A CA 17
ATOM 22157 C C . GLU A 1 46 ? -7.739 7.213 -6.148 1.00 0.00 2674 GLU A C 17
ATOM 22158 O O . GLU A 1 46 ? -8.889 7.642 -6.242 1.00 0.00 2674 GLU A O 17
ATOM 22170 N N . GLU A 1 47 ? -7.263 6.209 -6.894 1.00 0.00 2675 GLU A N 17
ATOM 22171 C CA . GLU A 1 47 ? -8.072 5.527 -7.894 1.00 0.00 2675 GLU A CA 17
ATOM 22172 C C . GLU A 1 47 ? -8.870 4.382 -7.272 1.00 0.00 2675 GLU A C 17
ATOM 22173 O O . GLU A 1 47 ? -9.864 3.933 -7.841 1.00 0.00 2675 GLU A O 17
ATOM 22185 N N . ASN A 1 48 ? -8.440 3.911 -6.100 1.00 0.00 2676 ASN A N 17
ATOM 22186 C CA . ASN A 1 48 ? -9.136 2.822 -5.421 1.00 0.00 2676 ASN A CA 17
ATOM 22187 C C . ASN A 1 48 ? -9.581 3.247 -4.025 1.00 0.00 2676 ASN A C 17
ATOM 22188 O O . ASN A 1 48 ? -8.980 2.855 -3.024 1.00 0.00 2676 ASN A O 17
ATOM 22199 N N . PRO A 1 49 ? -10.648 4.062 -3.938 1.00 0.00 2677 PRO A N 17
ATOM 22200 C CA . PRO A 1 49 ? -11.174 4.544 -2.657 1.00 0.00 2677 PRO A CA 17
ATOM 22201 C C . PRO A 1 49 ? -11.758 3.423 -1.803 1.00 0.00 2677 PRO A C 17
ATOM 22202 O O . PRO A 1 49 ? -11.943 3.585 -0.596 1.00 0.00 2677 PRO A O 17
ATOM 22213 N N . GLU A 1 50 ? -12.050 2.287 -2.430 1.00 0.00 2678 GLU A N 17
ATOM 22214 C CA . GLU A 1 50 ? -12.613 1.147 -1.717 1.00 0.00 2678 GLU A CA 17
ATOM 22215 C C . GLU A 1 50 ? -11.513 0.247 -1.162 1.00 0.00 2678 GLU A C 17
ATOM 22216 O O . GLU A 1 50 ? -11.795 -0.763 -0.517 1.00 0.00 2678 GLU A O 17
ATOM 22228 N N . PHE A 1 51 ? -10.260 0.605 -1.427 1.00 0.00 2679 PHE A N 17
ATOM 22229 C CA . PHE A 1 51 ? -9.132 -0.189 -0.963 1.00 0.00 2679 PHE A CA 17
ATOM 22230 C C . PHE A 1 51 ? -8.224 0.599 -0.032 1.00 0.00 2679 PHE A C 17
ATOM 22231 O O . PHE A 1 51 ? -8.276 1.828 0.024 1.00 0.00 2679 PHE A O 17
ATOM 22248 N N . ALA A 1 52 ? -7.381 -0.131 0.685 1.00 0.00 2680 ALA A N 17
ATOM 22249 C CA . ALA A 1 52 ? -6.433 0.467 1.612 1.00 0.00 2680 ALA A CA 17
ATOM 22250 C C . ALA A 1 52 ? -5.118 -0.299 1.579 1.00 0.00 2680 ALA A C 17
ATOM 22251 O O . ALA A 1 52 ? -5.005 -1.311 0.889 1.00 0.00 2680 ALA A O 17
ATOM 22258 N N . VAL A 1 53 ? -4.117 0.182 2.310 1.00 0.00 2681 VAL A N 17
ATOM 22259 C CA . VAL A 1 53 ? -2.814 -0.474 2.330 1.00 0.00 2681 VAL A CA 17
ATOM 22260 C C . VAL A 1 53 ? -2.714 -1.506 3.450 1.00 0.00 2681 VAL A C 17
ATOM 22261 O O . VAL A 1 53 ? -3.231 -1.295 4.544 1.00 0.00 2681 VAL A O 17
ATOM 22274 N N . ALA A 1 54 ? -2.052 -2.629 3.164 1.00 0.00 2682 ALA A N 17
ATOM 22275 C CA . ALA A 1 54 ? -1.892 -3.699 4.143 1.00 0.00 2682 ALA A CA 17
ATOM 22276 C C . ALA A 1 54 ? -1.344 -3.179 5.475 1.00 0.00 2682 ALA A C 17
ATOM 22277 O O . ALA A 1 54 ? -0.717 -2.121 5.536 1.00 0.00 2682 ALA A O 17
ATOM 22284 N N . PRO A 1 55 ? -1.578 -3.936 6.561 1.00 0.00 2683 PRO A N 17
ATOM 22285 C CA . PRO A 1 55 ? -1.132 -3.577 7.918 1.00 0.00 2683 PRO A CA 17
ATOM 22286 C C . PRO A 1 55 ? 0.353 -3.248 8.002 1.00 0.00 2683 PRO A C 17
ATOM 22287 O O . PRO A 1 55 ? 0.731 -2.159 8.420 1.00 0.00 2683 PRO A O 17
ATOM 22298 N N . ASP A 1 56 ? 1.187 -4.196 7.604 1.00 0.00 2684 ASP A N 17
ATOM 22299 C CA . ASP A 1 56 ? 2.632 -3.996 7.643 1.00 0.00 2684 ASP A CA 17
ATOM 22300 C C . ASP A 1 56 ? 3.044 -2.942 6.626 1.00 0.00 2684 ASP A C 17
ATOM 22301 O O . ASP A 1 56 ? 4.157 -2.391 6.672 1.00 0.00 2684 ASP A O 17
ATOM 22310 N N . TRP A 1 57 ? 2.124 -2.625 5.726 1.00 0.00 2685 TRP A N 17
ATOM 22311 C CA . TRP A 1 57 ? 2.383 -1.626 4.727 1.00 0.00 2685 TRP A CA 17
ATOM 22312 C C . TRP A 1 57 ? 1.933 -0.258 5.215 1.00 0.00 2685 TRP A C 17
ATOM 22313 O O . TRP A 1 57 ? 2.242 0.755 4.604 1.00 0.00 2685 TRP A O 17
ATOM 22334 N N . THR A 1 58 ? 1.257 -0.227 6.362 1.00 0.00 2686 THR A N 17
ATOM 22335 C CA . THR A 1 58 ? 0.853 1.034 6.951 1.00 0.00 2686 THR A CA 17
ATOM 22336 C C . THR A 1 58 ? 2.121 1.749 7.390 1.00 0.00 2686 THR A C 17
ATOM 22337 O O . THR A 1 58 ? 2.326 2.933 7.106 1.00 0.00 2686 THR A O 17
ATOM 22348 N N . ASP A 1 59 ? 2.996 0.988 8.048 1.00 0.00 2687 ASP A N 17
ATOM 22349 C CA . ASP A 1 59 ? 4.270 1.511 8.495 1.00 0.00 2687 ASP A CA 17
ATOM 22350 C C . ASP A 1 59 ? 5.202 1.642 7.302 1.00 0.00 2687 ASP A C 17
ATOM 22351 O O . ASP A 1 59 ? 5.778 2.706 7.076 1.00 0.00 2687 ASP A O 17
ATOM 22360 N N . ILE A 1 60 ? 5.347 0.565 6.518 1.00 0.00 2688 ILE A N 17
ATOM 22361 C CA . ILE A 1 60 ? 6.211 0.613 5.344 1.00 0.00 2688 ILE A CA 17
ATOM 22362 C C . ILE A 1 60 ? 5.837 1.797 4.451 1.00 0.00 2688 ILE A C 17
ATOM 22363 O O . ILE A 1 60 ? 6.664 2.668 4.176 1.00 0.00 2688 ILE A O 17
ATOM 22379 N N . VAL A 1 61 ? 4.583 1.824 4.005 1.00 0.00 2689 VAL A N 17
ATOM 22380 C CA . VAL A 1 61 ? 4.101 2.902 3.149 1.00 0.00 2689 VAL A CA 17
ATOM 22381 C C . VAL A 1 61 ? 4.342 4.257 3.804 1.00 0.00 2689 VAL A C 17
ATOM 22382 O O . VAL A 1 61 ? 4.774 5.202 3.147 1.00 0.00 2689 VAL A O 17
ATOM 22395 N N . LYS A 1 62 ? 4.077 4.359 5.104 1.00 0.00 2690 LYS A N 17
ATOM 22396 C CA . LYS A 1 62 ? 4.301 5.615 5.806 1.00 0.00 2690 LYS A CA 17
ATOM 22397 C C . LYS A 1 62 ? 5.708 6.131 5.507 1.00 0.00 2690 LYS A C 17
ATOM 22398 O O . LYS A 1 62 ? 5.888 7.278 5.098 1.00 0.00 2690 LYS A O 17
ATOM 22417 N N . GLN A 1 63 ? 6.698 5.257 5.683 1.00 0.00 2691 GLN A N 17
ATOM 22418 C CA . GLN A 1 63 ? 8.094 5.581 5.403 1.00 0.00 2691 GLN A CA 17
ATOM 22419 C C . GLN A 1 63 ? 8.380 5.613 3.898 1.00 0.00 2691 GLN A C 17
ATOM 22420 O O . GLN A 1 63 ? 9.418 6.116 3.468 1.00 0.00 2691 GLN A O 17
ATOM 22434 N N . SER A 1 64 ? 7.466 5.049 3.104 1.00 0.00 2692 SER A N 17
ATOM 22435 C CA . SER A 1 64 ? 7.620 4.982 1.647 1.00 0.00 2692 SER A CA 17
ATOM 22436 C C . SER A 1 64 ? 8.180 6.267 1.061 1.00 0.00 2692 SER A C 17
ATOM 22437 O O . SER A 1 64 ? 9.012 6.236 0.154 1.00 0.00 2692 SER A O 17
ATOM 22445 N N . GLY A 1 65 ? 7.692 7.392 1.553 1.00 0.00 2693 GLY A N 17
ATOM 22446 C CA . GLY A 1 65 ? 8.130 8.667 1.031 1.00 0.00 2693 GLY A CA 17
ATOM 22447 C C . GLY A 1 65 ? 7.396 9.025 -0.251 1.00 0.00 2693 GLY A C 17
ATOM 22448 O O . GLY A 1 65 ? 7.414 10.177 -0.683 1.00 0.00 2693 GLY A O 17
ATOM 22452 N N . PHE A 1 66 ? 6.738 8.030 -0.856 1.00 0.00 2694 PHE A N 17
ATOM 22453 C CA . PHE A 1 66 ? 5.988 8.246 -2.083 1.00 0.00 2694 PHE A CA 17
ATOM 22454 C C . PHE A 1 66 ? 4.611 8.787 -1.772 1.00 0.00 2694 PHE A C 17
ATOM 22455 O O . PHE A 1 66 ? 4.172 9.767 -2.374 1.00 0.00 2694 PHE A O 17
ATOM 22472 N N . VAL A 1 67 ? 3.916 8.145 -0.840 1.00 0.00 2695 VAL A N 17
ATOM 22473 C CA . VAL A 1 67 ? 2.570 8.576 -0.474 1.00 0.00 2695 VAL A CA 17
ATOM 22474 C C . VAL A 1 67 ? 2.604 9.648 0.616 1.00 0.00 2695 VAL A C 17
ATOM 22475 O O . VAL A 1 67 ? 3.384 9.554 1.564 1.00 0.00 2695 VAL A O 17
ATOM 22488 N N . PRO A 1 68 ? 1.751 10.685 0.500 1.00 0.00 2696 PRO A N 17
ATOM 22489 C CA . PRO A 1 68 ? 1.691 11.769 1.487 1.00 0.00 2696 PRO A CA 17
ATOM 22490 C C . PRO A 1 68 ? 1.072 11.323 2.805 1.00 0.00 2696 PRO A C 17
ATOM 22491 O O . PRO A 1 68 ? 0.168 10.488 2.827 1.00 0.00 2696 PRO A O 17
ATOM 22502 N N . GLU A 1 69 ? 1.571 11.882 3.903 1.00 0.00 2697 GLU A N 17
ATOM 22503 C CA . GLU A 1 69 ? 1.072 11.537 5.228 1.00 0.00 2697 GLU A CA 17
ATOM 22504 C C . GLU A 1 69 ? -0.436 11.736 5.320 1.00 0.00 2697 GLU A C 17
ATOM 22505 O O . GLU A 1 69 ? -1.111 11.069 6.103 1.00 0.00 2697 GLU A O 17
ATOM 22517 N N . SER A 1 70 ? -0.963 12.649 4.512 1.00 0.00 2698 SER A N 17
ATOM 22518 C CA . SER A 1 70 ? -2.394 12.918 4.507 1.00 0.00 2698 SER A CA 17
ATOM 22519 C C . SER A 1 70 ? -3.169 11.664 4.122 1.00 0.00 2698 SER A C 17
ATOM 22520 O O . SER A 1 70 ? -4.277 11.430 4.604 1.00 0.00 2698 SER A O 17
ATOM 22528 N N . MET A 1 71 ? -2.574 10.860 3.245 1.00 0.00 2699 MET A N 17
ATOM 22529 C CA . MET A 1 71 ? -3.204 9.628 2.788 1.00 0.00 2699 MET A CA 17
ATOM 22530 C C . MET A 1 71 ? -2.881 8.454 3.711 1.00 0.00 2699 MET A C 17
ATOM 22531 O O . MET A 1 71 ? -3.341 7.335 3.480 1.00 0.00 2699 MET A O 17
ATOM 22545 N N . PHE A 1 72 ? -2.108 8.707 4.765 1.00 0.00 2700 PHE A N 17
ATOM 22546 C CA . PHE A 1 72 ? -1.763 7.653 5.715 1.00 0.00 2700 PHE A CA 17
ATOM 22547 C C . PHE A 1 72 ? -3.017 7.116 6.401 1.00 0.00 2700 PHE A C 17
ATOM 22548 O O . PHE A 1 72 ? -2.998 6.034 6.987 1.00 0.00 2700 PHE A O 17
ATOM 22565 N N . ASP A 1 73 ? -4.108 7.872 6.311 1.00 0.00 2701 ASP A N 17
ATOM 22566 C CA . ASP A 1 73 ? -5.373 7.461 6.912 1.00 0.00 2701 ASP A CA 17
ATOM 22567 C C . ASP A 1 73 ? -5.891 6.190 6.243 1.00 0.00 2701 ASP A C 17
ATOM 22568 O O . ASP A 1 73 ? -6.634 5.416 6.844 1.00 0.00 2701 ASP A O 17
ATOM 22577 N N . ARG A 1 74 ? -5.481 5.984 4.994 1.00 0.00 2702 ARG A N 17
ATOM 22578 C CA . ARG A 1 74 ? -5.885 4.808 4.231 1.00 0.00 2702 ARG A CA 17
ATOM 22579 C C . ARG A 1 74 ? -5.004 3.606 4.569 1.00 0.00 2702 ARG A C 17
ATOM 22580 O O . ARG A 1 74 ? -5.187 2.514 4.027 1.00 0.00 2702 ARG A O 17
ATOM 22601 N N . LEU A 1 75 ? -4.049 3.816 5.468 1.00 0.00 2703 LEU A N 17
ATOM 22602 C CA . LEU A 1 75 ? -3.141 2.759 5.886 1.00 0.00 2703 LEU A CA 17
ATOM 22603 C C . LEU A 1 75 ? -3.780 1.915 6.988 1.00 0.00 2703 LEU A C 17
ATOM 22604 O O . LEU A 1 75 ? -4.192 2.438 8.023 1.00 0.00 2703 LEU A O 17
ATOM 22620 N N . LEU A 1 76 ? -3.880 0.612 6.746 1.00 0.00 2704 LEU A N 17
ATOM 22621 C CA . LEU A 1 76 ? -4.494 -0.308 7.703 1.00 0.00 2704 LEU A CA 17
ATOM 22622 C C . LEU A 1 76 ? -3.852 -0.229 9.084 1.00 0.00 2704 LEU A C 17
ATOM 22623 O O . LEU A 1 76 ? -2.887 0.503 9.306 1.00 0.00 2704 LEU A O 17
ATOM 22639 N N . THR A 1 77 ? -4.413 -1.012 10.000 1.00 0.00 2705 THR A N 17
ATOM 22640 C CA . THR A 1 77 ? -3.945 -1.090 11.377 1.00 0.00 2705 THR A CA 17
ATOM 22641 C C . THR A 1 77 ? -4.012 -2.539 11.849 1.00 0.00 2705 THR A C 17
ATOM 22642 O O . THR A 1 77 ? -4.312 -2.820 13.009 1.00 0.00 2705 THR A O 17
ATOM 22653 N N . GLY A 1 78 ? -3.740 -3.451 10.920 1.00 0.00 2706 GLY A N 17
ATOM 22654 C CA . GLY A 1 78 ? -3.777 -4.870 11.218 1.00 0.00 2706 GLY A CA 17
ATOM 22655 C C . GLY A 1 78 ? -4.424 -5.662 10.095 1.00 0.00 2706 GLY A C 17
ATOM 22656 O O . GLY A 1 78 ? -5.419 -5.218 9.521 1.00 0.00 2706 GLY A O 17
ATOM 22660 N N . PRO A 1 79 ? -3.890 -6.848 9.752 1.00 0.00 2707 PRO A N 17
ATOM 22661 C CA . PRO A 1 79 ? -4.452 -7.681 8.683 1.00 0.00 2707 PRO A CA 17
ATOM 22662 C C . PRO A 1 79 ? -5.904 -8.018 8.968 1.00 0.00 2707 PRO A C 17
ATOM 22663 O O . PRO A 1 79 ? -6.311 -8.059 10.130 1.00 0.00 2707 PRO A O 17
ATOM 22674 N N . VAL A 1 80 ? -6.700 -8.253 7.928 1.00 0.00 2708 VAL A N 17
ATOM 22675 C CA . VAL A 1 80 ? -8.101 -8.571 8.124 1.00 0.00 2708 VAL A CA 17
ATOM 22676 C C . VAL A 1 80 ? -8.380 -10.043 7.836 1.00 0.00 2708 VAL A C 17
ATOM 22677 O O . VAL A 1 80 ? -7.743 -10.654 6.978 1.00 0.00 2708 VAL A O 17
ATOM 22690 N N . VAL A 1 81 ? -9.303 -10.612 8.600 1.00 0.00 2709 VAL A N 17
ATOM 22691 C CA . VAL A 1 81 ? -9.637 -12.027 8.476 1.00 0.00 2709 VAL A CA 17
ATOM 22692 C C . VAL A 1 81 ? -9.830 -12.436 7.016 1.00 0.00 2709 VAL A C 17
ATOM 22693 O O . VAL A 1 81 ? -10.141 -11.612 6.156 1.00 0.00 2709 VAL A O 17
ATOM 22706 N N . ARG A 1 82 ? -9.623 -13.724 6.757 1.00 0.00 2710 ARG A N 17
ATOM 22707 C CA . ARG A 1 82 ? -9.750 -14.275 5.411 1.00 0.00 2710 ARG A CA 17
ATOM 22708 C C . ARG A 1 82 ? -10.447 -15.631 5.434 1.00 0.00 2710 ARG A C 17
ATOM 22709 O O . ARG A 1 82 ? -10.757 -16.166 6.498 1.00 0.00 2710 ARG A O 17
ATOM 22730 N N . GLY A 1 83 ? -10.686 -16.183 4.247 1.00 0.00 2711 GLY A N 17
ATOM 22731 C CA . GLY A 1 83 ? -11.340 -17.475 4.144 1.00 0.00 2711 GLY A CA 17
ATOM 22732 C C . GLY A 1 83 ? -10.575 -18.438 3.256 1.00 0.00 2711 GLY A C 17
ATOM 22733 O O . GLY A 1 83 ? -9.981 -19.399 3.743 1.00 0.00 2711 GLY A O 17
ATOM 22737 N N . GLU A 1 84 ? -10.592 -18.176 1.950 1.00 0.00 2712 GLU A N 17
ATOM 22738 C CA . GLU A 1 84 ? -9.897 -19.017 0.974 1.00 0.00 2712 GLU A CA 17
ATOM 22739 C C . GLU A 1 84 ? -10.103 -20.504 1.262 1.00 0.00 2712 GLU A C 17
ATOM 22740 O O . GLU A 1 84 ? -9.378 -21.098 2.060 1.00 0.00 2712 GLU A O 17
ATOM 22752 N N . GLY A 1 85 ? -11.093 -21.097 0.603 1.00 0.00 2713 GLY A N 17
ATOM 22753 C CA . GLY A 1 85 ? -11.375 -22.507 0.801 1.00 0.00 2713 GLY A CA 17
ATOM 22754 C C . GLY A 1 85 ? -10.788 -23.374 -0.297 1.00 0.00 2713 GLY A C 17
ATOM 22755 O O . GLY A 1 85 ? -11.053 -23.153 -1.479 1.00 0.00 2713 GLY A O 17
ATOM 22759 N N . ALA A 1 86 ? -9.990 -24.362 0.094 1.00 0.00 2714 ALA A N 17
ATOM 22760 C CA . ALA A 1 86 ? -9.363 -25.264 -0.865 1.00 0.00 2714 ALA A CA 17
ATOM 22761 C C . ALA A 1 86 ? -9.778 -26.710 -0.609 1.00 0.00 2714 ALA A C 17
ATOM 22762 O O . ALA A 1 86 ? -10.284 -27.040 0.462 1.00 0.00 2714 ALA A O 17
ATOM 22769 N N . SER A 1 87 ? -9.559 -27.566 -1.601 1.00 0.00 2715 SER A N 17
ATOM 22770 C CA . SER A 1 87 ? -9.909 -28.977 -1.485 1.00 0.00 2715 SER A CA 17
ATOM 22771 C C . SER A 1 87 ? -8.657 -29.845 -1.422 1.00 0.00 2715 SER A C 17
ATOM 22772 O O . SER A 1 87 ? -7.820 -29.743 -2.344 1.00 0.00 2715 SER A O 17
ATOM 22781 N N . GLY A 1 1 ? 1.821 -15.658 -5.255 1.00 0.00 2629 GLY A N 18
ATOM 22782 C CA . GLY A 1 1 ? 1.322 -16.089 -3.920 1.00 0.00 2629 GLY A CA 18
ATOM 22783 C C . GLY A 1 1 ? 0.735 -14.942 -3.122 1.00 0.00 2629 GLY A C 18
ATOM 22784 O O . GLY A 1 1 ? 1.339 -13.873 -3.023 1.00 0.00 2629 GLY A O 18
ATOM 22790 N N . SER A 1 2 ? -0.445 -15.163 -2.552 1.00 0.00 2630 SER A N 18
ATOM 22791 C CA . SER A 1 2 ? -1.114 -14.138 -1.759 1.00 0.00 2630 SER A CA 18
ATOM 22792 C C . SER A 1 2 ? -0.822 -14.323 -0.272 1.00 0.00 2630 SER A C 18
ATOM 22793 O O . SER A 1 2 ? -1.020 -15.406 0.280 1.00 0.00 2630 SER A O 18
ATOM 22801 N N . ARG A 1 3 ? -0.351 -13.259 0.370 1.00 0.00 2631 ARG A N 18
ATOM 22802 C CA . ARG A 1 3 ? -0.031 -13.299 1.791 1.00 0.00 2631 ARG A CA 18
ATOM 22803 C C . ARG A 1 3 ? 0.441 -11.933 2.275 1.00 0.00 2631 ARG A C 18
ATOM 22804 O O . ARG A 1 3 ? 0.434 -10.962 1.520 1.00 0.00 2631 ARG A O 18
ATOM 22825 N N . ASN A 1 4 ? 0.857 -11.865 3.535 1.00 0.00 2632 ASN A N 18
ATOM 22826 C CA . ASN A 1 4 ? 1.341 -10.611 4.111 1.00 0.00 2632 ASN A CA 18
ATOM 22827 C C . ASN A 1 4 ? 2.849 -10.471 3.909 1.00 0.00 2632 ASN A C 18
ATOM 22828 O O . ASN A 1 4 ? 3.536 -11.447 3.606 1.00 0.00 2632 ASN A O 18
ATOM 22839 N N . PRO A 1 5 ? 3.387 -9.249 4.076 1.00 0.00 2633 PRO A N 18
ATOM 22840 C CA . PRO A 1 5 ? 4.822 -8.977 3.913 1.00 0.00 2633 PRO A CA 18
ATOM 22841 C C . PRO A 1 5 ? 5.657 -9.428 5.112 1.00 0.00 2633 PRO A C 18
ATOM 22842 O O . PRO A 1 5 ? 6.845 -9.119 5.199 1.00 0.00 2633 PRO A O 18
ATOM 22853 N N . ASN A 1 6 ? 5.030 -10.147 6.040 1.00 0.00 2634 ASN A N 18
ATOM 22854 C CA . ASN A 1 6 ? 5.715 -10.628 7.238 1.00 0.00 2634 ASN A CA 18
ATOM 22855 C C . ASN A 1 6 ? 7.068 -11.267 6.907 1.00 0.00 2634 ASN A C 18
ATOM 22856 O O . ASN A 1 6 ? 7.949 -11.339 7.764 1.00 0.00 2634 ASN A O 18
ATOM 22867 N N . LYS A 1 7 ? 7.232 -11.728 5.668 1.00 0.00 2635 LYS A N 18
ATOM 22868 C CA . LYS A 1 7 ? 8.483 -12.352 5.245 1.00 0.00 2635 LYS A CA 18
ATOM 22869 C C . LYS A 1 7 ? 9.070 -11.642 4.025 1.00 0.00 2635 LYS A C 18
ATOM 22870 O O . LYS A 1 7 ? 9.830 -12.233 3.259 1.00 0.00 2635 LYS A O 18
ATOM 22889 N N . LEU A 1 8 ? 8.703 -10.376 3.843 1.00 0.00 2636 LEU A N 18
ATOM 22890 C CA . LEU A 1 8 ? 9.183 -9.592 2.707 1.00 0.00 2636 LEU A CA 18
ATOM 22891 C C . LEU A 1 8 ? 10.491 -8.866 3.033 1.00 0.00 2636 LEU A C 18
ATOM 22892 O O . LEU A 1 8 ? 11.127 -9.131 4.053 1.00 0.00 2636 LEU A O 18
ATOM 22908 N N . ASP A 1 9 ? 10.873 -7.940 2.155 1.00 0.00 2637 ASP A N 18
ATOM 22909 C CA . ASP A 1 9 ? 12.094 -7.155 2.330 1.00 0.00 2637 ASP A CA 18
ATOM 22910 C C . ASP A 1 9 ? 11.866 -5.724 1.846 1.00 0.00 2637 ASP A C 18
ATOM 22911 O O . ASP A 1 9 ? 11.970 -5.432 0.657 1.00 0.00 2637 ASP A O 18
ATOM 22920 N N . ILE A 1 10 ? 11.509 -4.849 2.779 1.00 0.00 2638 ILE A N 18
ATOM 22921 C CA . ILE A 1 10 ? 11.208 -3.457 2.474 1.00 0.00 2638 ILE A CA 18
ATOM 22922 C C . ILE A 1 10 ? 12.308 -2.723 1.715 1.00 0.00 2638 ILE A C 18
ATOM 22923 O O . ILE A 1 10 ? 12.063 -1.638 1.190 1.00 0.00 2638 ILE A O 18
ATOM 22939 N N . ASN A 1 11 ? 13.516 -3.266 1.643 1.00 0.00 2639 ASN A N 18
ATOM 22940 C CA . ASN A 1 11 ? 14.574 -2.564 0.924 1.00 0.00 2639 ASN A CA 18
ATOM 22941 C C . ASN A 1 11 ? 14.133 -2.229 -0.503 1.00 0.00 2639 ASN A C 18
ATOM 22942 O O . ASN A 1 11 ? 14.659 -1.305 -1.123 1.00 0.00 2639 ASN A O 18
ATOM 22953 N N . THR A 1 12 ? 13.176 -2.997 -1.020 1.00 0.00 2640 THR A N 18
ATOM 22954 C CA . THR A 1 12 ? 12.683 -2.787 -2.378 1.00 0.00 2640 THR A CA 18
ATOM 22955 C C . THR A 1 12 ? 11.689 -1.624 -2.455 1.00 0.00 2640 THR A C 18
ATOM 22956 O O . THR A 1 12 ? 11.128 -1.343 -3.529 1.00 0.00 2640 THR A O 18
ATOM 22967 N N . LEU A 1 13 ? 11.447 -0.939 -1.330 1.00 0.00 2641 LEU A N 18
ATOM 22968 C CA . LEU A 1 13 ? 10.520 0.184 -1.320 1.00 0.00 2641 LEU A CA 18
ATOM 22969 C C . LEU A 1 13 ? 11.068 1.380 -2.094 1.00 0.00 2641 LEU A C 18
ATOM 22970 O O . LEU A 1 13 ? 10.590 2.494 -1.916 1.00 0.00 2641 LEU A O 18
ATOM 22986 N N . THR A 1 14 ? 12.067 1.165 -2.943 1.00 0.00 2642 THR A N 18
ATOM 22987 C CA . THR A 1 14 ? 12.644 2.258 -3.711 1.00 0.00 2642 THR A CA 18
ATOM 22988 C C . THR A 1 14 ? 11.695 2.720 -4.816 1.00 0.00 2642 THR A C 18
ATOM 22989 O O . THR A 1 14 ? 12.121 3.359 -5.778 1.00 0.00 2642 THR A O 18
ATOM 23000 N N . GLY A 1 15 ? 10.411 2.385 -4.688 1.00 0.00 2643 GLY A N 18
ATOM 23001 C CA . GLY A 1 15 ? 9.445 2.767 -5.694 1.00 0.00 2643 GLY A CA 18
ATOM 23002 C C . GLY A 1 15 ? 8.953 1.568 -6.475 1.00 0.00 2643 GLY A C 18
ATOM 23003 O O . GLY A 1 15 ? 7.855 1.589 -7.036 1.00 0.00 2643 GLY A O 18
ATOM 23007 N N . GLU A 1 16 ? 9.790 0.529 -6.518 1.00 0.00 2644 GLU A N 18
ATOM 23008 C CA . GLU A 1 16 ? 9.487 -0.698 -7.247 1.00 0.00 2644 GLU A CA 18
ATOM 23009 C C . GLU A 1 16 ? 8.632 -1.685 -6.450 1.00 0.00 2644 GLU A C 18
ATOM 23010 O O . GLU A 1 16 ? 7.958 -2.526 -7.044 1.00 0.00 2644 GLU A O 18
ATOM 23022 N N . GLU A 1 17 ? 8.637 -1.596 -5.119 1.00 0.00 2645 GLU A N 18
ATOM 23023 C CA . GLU A 1 17 ? 7.828 -2.510 -4.308 1.00 0.00 2645 GLU A CA 18
ATOM 23024 C C . GLU A 1 17 ? 6.353 -2.492 -4.716 1.00 0.00 2645 GLU A C 18
ATOM 23025 O O . GLU A 1 17 ? 5.826 -1.465 -5.142 1.00 0.00 2645 GLU A O 18
ATOM 23037 N N . ARG A 1 18 ? 5.693 -3.638 -4.556 1.00 0.00 2646 ARG A N 18
ATOM 23038 C CA . ARG A 1 18 ? 4.274 -3.772 -4.877 1.00 0.00 2646 ARG A CA 18
ATOM 23039 C C . ARG A 1 18 ? 3.451 -3.810 -3.589 1.00 0.00 2646 ARG A C 18
ATOM 23040 O O . ARG A 1 18 ? 3.298 -4.862 -2.969 1.00 0.00 2646 ARG A O 18
ATOM 23061 N N . VAL A 1 19 ? 2.962 -2.646 -3.175 1.00 0.00 2647 VAL A N 18
ATOM 23062 C CA . VAL A 1 19 ? 2.196 -2.528 -1.937 1.00 0.00 2647 VAL A CA 18
ATOM 23063 C C . VAL A 1 19 ? 0.830 -3.221 -2.010 1.00 0.00 2647 VAL A C 18
ATOM 23064 O O . VAL A 1 19 ? -0.030 -2.833 -2.801 1.00 0.00 2647 VAL A O 18
ATOM 23077 N N . PRO A 1 20 ? 0.614 -4.250 -1.164 1.00 0.00 2648 PRO A N 18
ATOM 23078 C CA . PRO A 1 20 ? -0.651 -4.996 -1.110 1.00 0.00 2648 PRO A CA 18
ATOM 23079 C C . PRO A 1 20 ? -1.817 -4.140 -0.639 1.00 0.00 2648 PRO A C 18
ATOM 23080 O O . PRO A 1 20 ? -1.666 -3.287 0.244 1.00 0.00 2648 PRO A O 18
ATOM 23091 N N . VAL A 1 21 ? -2.983 -4.373 -1.232 1.00 0.00 2649 VAL A N 18
ATOM 23092 C CA . VAL A 1 21 ? -4.178 -3.616 -0.874 1.00 0.00 2649 VAL A CA 18
ATOM 23093 C C . VAL A 1 21 ? -5.355 -4.526 -0.551 1.00 0.00 2649 VAL A C 18
ATOM 23094 O O . VAL A 1 21 ? -5.564 -5.549 -1.202 1.00 0.00 2649 VAL A O 18
ATOM 23107 N N . VAL A 1 22 ? -6.133 -4.129 0.454 1.00 0.00 2650 VAL A N 18
ATOM 23108 C CA . VAL A 1 22 ? -7.304 -4.896 0.862 1.00 0.00 2650 VAL A CA 18
ATOM 23109 C C . VAL A 1 22 ? -8.574 -4.071 0.684 1.00 0.00 2650 VAL A C 18
ATOM 23110 O O . VAL A 1 22 ? -8.651 -2.929 1.141 1.00 0.00 2650 VAL A O 18
ATOM 23123 N N . ASN A 1 23 ? -9.572 -4.657 0.029 1.00 0.00 2651 ASN A N 18
ATOM 23124 C CA . ASN A 1 23 ? -10.841 -3.970 -0.182 1.00 0.00 2651 ASN A CA 18
ATOM 23125 C C . ASN A 1 23 ? -11.547 -3.770 1.152 1.00 0.00 2651 ASN A C 18
ATOM 23126 O O . ASN A 1 23 ? -11.681 -4.703 1.943 1.00 0.00 2651 ASN A O 18
ATOM 23137 N N . LYS A 1 24 ? -11.968 -2.542 1.405 1.00 0.00 2652 LYS A N 18
ATOM 23138 C CA . LYS A 1 24 ? -12.631 -2.199 2.656 1.00 0.00 2652 LYS A CA 18
ATOM 23139 C C . LYS A 1 24 ? -14.008 -2.851 2.783 1.00 0.00 2652 LYS A C 18
ATOM 23140 O O . LYS A 1 24 ? -14.514 -3.019 3.893 1.00 0.00 2652 LYS A O 18
ATOM 23159 N N . ARG A 1 25 ? -14.626 -3.191 1.658 1.00 0.00 2653 ARG A N 18
ATOM 23160 C CA . ARG A 1 25 ? -15.957 -3.790 1.676 1.00 0.00 2653 ARG A CA 18
ATOM 23161 C C . ARG A 1 25 ? -15.925 -5.315 1.556 1.00 0.00 2653 ARG A C 18
ATOM 23162 O O . ARG A 1 25 ? -16.416 -6.023 2.435 1.00 0.00 2653 ARG A O 18
ATOM 23183 N N . ASN A 1 26 ? -15.379 -5.818 0.452 1.00 0.00 2654 ASN A N 18
ATOM 23184 C CA . ASN A 1 26 ? -15.334 -7.264 0.218 1.00 0.00 2654 ASN A CA 18
ATOM 23185 C C . ASN A 1 26 ? -14.094 -7.926 0.821 1.00 0.00 2654 ASN A C 18
ATOM 23186 O O . ASN A 1 26 ? -14.006 -9.153 0.860 1.00 0.00 2654 ASN A O 18
ATOM 23197 N N . GLY A 1 27 ? -13.148 -7.129 1.310 1.00 0.00 2655 GLY A N 18
ATOM 23198 C CA . GLY A 1 27 ? -11.955 -7.694 1.919 1.00 0.00 2655 GLY A CA 18
ATOM 23199 C C . GLY A 1 27 ? -10.938 -8.216 0.916 1.00 0.00 2655 GLY A C 18
ATOM 23200 O O . GLY A 1 27 ? -9.952 -8.842 1.305 1.00 0.00 2655 GLY A O 18
ATOM 23204 N N . LYS A 1 28 ? -11.166 -7.966 -0.373 1.00 0.00 2656 LYS A N 18
ATOM 23205 C CA . LYS A 1 28 ? -10.244 -8.425 -1.414 1.00 0.00 2656 LYS A CA 18
ATOM 23206 C C . LYS A 1 28 ? -8.804 -8.094 -1.040 1.00 0.00 2656 LYS A C 18
ATOM 23207 O O . LYS A 1 28 ? -8.459 -6.933 -0.856 1.00 0.00 2656 LYS A O 18
ATOM 23226 N N . LYS A 1 29 ? -7.966 -9.117 -0.934 1.00 0.00 2657 LYS A N 18
ATOM 23227 C CA . LYS A 1 29 ? -6.565 -8.917 -0.582 1.00 0.00 2657 LYS A CA 18
ATOM 23228 C C . LYS A 1 29 ? -5.655 -9.270 -1.749 1.00 0.00 2657 LYS A C 18
ATOM 23229 O O . LYS A 1 29 ? -5.791 -10.332 -2.358 1.00 0.00 2657 LYS A O 18
ATOM 23248 N N . MET A 1 30 ? -4.729 -8.371 -2.063 1.00 0.00 2658 MET A N 18
ATOM 23249 C CA . MET A 1 30 ? -3.802 -8.587 -3.166 1.00 0.00 2658 MET A CA 18
ATOM 23250 C C . MET A 1 30 ? -2.387 -8.152 -2.794 1.00 0.00 2658 MET A C 18
ATOM 23251 O O . MET A 1 30 ? -2.124 -6.959 -2.618 1.00 0.00 2658 MET A O 18
ATOM 23265 N N . GLY A 1 31 ? -1.488 -9.134 -2.674 1.00 0.00 2659 GLY A N 18
ATOM 23266 C CA . GLY A 1 31 ? -0.102 -8.858 -2.327 1.00 0.00 2659 GLY A CA 18
ATOM 23267 C C . GLY A 1 31 ? 0.548 -7.881 -3.287 1.00 0.00 2659 GLY A C 18
ATOM 23268 O O . GLY A 1 31 ? 0.261 -6.691 -3.252 1.00 0.00 2659 GLY A O 18
ATOM 23272 N N . GLY A 1 32 ? 1.435 -8.379 -4.141 1.00 0.00 2660 GLY A N 18
ATOM 23273 C CA . GLY A 1 32 ? 2.107 -7.516 -5.098 1.00 0.00 2660 GLY A CA 18
ATOM 23274 C C . GLY A 1 32 ? 1.640 -7.759 -6.522 1.00 0.00 2660 GLY A C 18
ATOM 23275 O O . GLY A 1 32 ? 1.812 -6.909 -7.396 1.00 0.00 2660 GLY A O 18
ATOM 23279 N N . ALA A 1 33 ? 1.064 -8.935 -6.754 1.00 0.00 2661 ALA A N 18
ATOM 23280 C CA . ALA A 1 33 ? 0.584 -9.316 -8.078 1.00 0.00 2661 ALA A CA 18
ATOM 23281 C C . ALA A 1 33 ? -0.281 -8.226 -8.709 1.00 0.00 2661 ALA A C 18
ATOM 23282 O O . ALA A 1 33 ? 0.122 -7.593 -9.685 1.00 0.00 2661 ALA A O 18
ATOM 23289 N N . MET A 1 34 ? -1.477 -8.025 -8.165 1.00 0.00 2662 MET A N 18
ATOM 23290 C CA . MET A 1 34 ? -2.398 -7.026 -8.700 1.00 0.00 2662 MET A CA 18
ATOM 23291 C C . MET A 1 34 ? -2.394 -5.733 -7.883 1.00 0.00 2662 MET A C 18
ATOM 23292 O O . MET A 1 34 ? -3.155 -4.811 -8.175 1.00 0.00 2662 MET A O 18
ATOM 23306 N N . ALA A 1 35 ? -1.554 -5.667 -6.857 1.00 0.00 2663 ALA A N 18
ATOM 23307 C CA . ALA A 1 35 ? -1.489 -4.481 -6.013 1.00 0.00 2663 ALA A CA 18
ATOM 23308 C C . ALA A 1 35 ? -0.638 -3.381 -6.644 1.00 0.00 2663 ALA A C 18
ATOM 23309 O O . ALA A 1 35 ? 0.184 -3.638 -7.524 1.00 0.00 2663 ALA A O 18
ATOM 23316 N N . PRO A 1 36 ? -0.848 -2.129 -6.204 1.00 0.00 2664 PRO A N 18
ATOM 23317 C CA . PRO A 1 36 ? -0.128 -0.956 -6.724 1.00 0.00 2664 PRO A CA 18
ATOM 23318 C C . PRO A 1 36 ? 1.327 -0.860 -6.257 1.00 0.00 2664 PRO A C 18
ATOM 23319 O O . PRO A 1 36 ? 1.696 -1.389 -5.206 1.00 0.00 2664 PRO A O 18
ATOM 23330 N N . PRO A 1 37 ? 2.171 -0.164 -7.046 1.00 0.00 2665 PRO A N 18
ATOM 23331 C CA . PRO A 1 37 ? 3.585 0.025 -6.738 1.00 0.00 2665 PRO A CA 18
ATOM 23332 C C . PRO A 1 37 ? 3.841 1.263 -5.877 1.00 0.00 2665 PRO A C 18
ATOM 23333 O O . PRO A 1 37 ? 3.100 2.245 -5.940 1.00 0.00 2665 PRO A O 18
ATOM 23344 N N . MET A 1 38 ? 4.890 1.196 -5.063 1.00 0.00 2666 MET A N 18
ATOM 23345 C CA . MET A 1 38 ? 5.253 2.293 -4.166 1.00 0.00 2666 MET A CA 18
ATOM 23346 C C . MET A 1 38 ? 5.191 3.659 -4.851 1.00 0.00 2666 MET A C 18
ATOM 23347 O O . MET A 1 38 ? 4.521 4.572 -4.368 1.00 0.00 2666 MET A O 18
ATOM 23361 N N . LYS A 1 39 ? 5.924 3.810 -5.951 1.00 0.00 2667 LYS A N 18
ATOM 23362 C CA . LYS A 1 39 ? 5.979 5.089 -6.662 1.00 0.00 2667 LYS A CA 18
ATOM 23363 C C . LYS A 1 39 ? 4.648 5.488 -7.314 1.00 0.00 2667 LYS A C 18
ATOM 23364 O O . LYS A 1 39 ? 4.555 6.564 -7.906 1.00 0.00 2667 LYS A O 18
ATOM 23383 N N . ASP A 1 40 ? 3.625 4.641 -7.226 1.00 0.00 2668 ASP A N 18
ATOM 23384 C CA . ASP A 1 40 ? 2.333 4.964 -7.837 1.00 0.00 2668 ASP A CA 18
ATOM 23385 C C . ASP A 1 40 ? 1.162 4.762 -6.872 1.00 0.00 2668 ASP A C 18
ATOM 23386 O O . ASP A 1 40 ? 0.004 4.981 -7.239 1.00 0.00 2668 ASP A O 18
ATOM 23395 N N . LEU A 1 41 ? 1.455 4.342 -5.645 1.00 0.00 2669 LEU A N 18
ATOM 23396 C CA . LEU A 1 41 ? 0.414 4.107 -4.644 1.00 0.00 2669 LEU A CA 18
ATOM 23397 C C . LEU A 1 41 ? -0.601 5.246 -4.557 1.00 0.00 2669 LEU A C 18
ATOM 23398 O O . LEU A 1 41 ? -1.792 4.995 -4.441 1.00 0.00 2669 LEU A O 18
ATOM 23414 N N . PRO A 1 42 ? -0.153 6.511 -4.575 1.00 0.00 2670 PRO A N 18
ATOM 23415 C CA . PRO A 1 42 ? -1.056 7.666 -4.461 1.00 0.00 2670 PRO A CA 18
ATOM 23416 C C . PRO A 1 42 ? -2.101 7.747 -5.575 1.00 0.00 2670 PRO A C 18
ATOM 23417 O O . PRO A 1 42 ? -3.240 8.174 -5.344 1.00 0.00 2670 PRO A O 18
ATOM 23428 N N . ARG A 1 43 ? -1.737 7.306 -6.772 1.00 0.00 2671 ARG A N 18
ATOM 23429 C CA . ARG A 1 43 ? -2.669 7.331 -7.892 1.00 0.00 2671 ARG A CA 18
ATOM 23430 C C . ARG A 1 43 ? -3.628 6.158 -7.808 1.00 0.00 2671 ARG A C 18
ATOM 23431 O O . ARG A 1 43 ? -4.828 6.298 -8.047 1.00 0.00 2671 ARG A O 18
ATOM 23452 N N . TRP A 1 44 ? -3.089 5.003 -7.461 1.00 0.00 2672 TRP A N 18
ATOM 23453 C CA . TRP A 1 44 ? -3.886 3.797 -7.338 1.00 0.00 2672 TRP A CA 18
ATOM 23454 C C . TRP A 1 44 ? -4.788 3.859 -6.112 1.00 0.00 2672 TRP A C 18
ATOM 23455 O O . TRP A 1 44 ? -5.908 3.346 -6.129 1.00 0.00 2672 TRP A O 18
ATOM 23476 N N . LEU A 1 45 ? -4.309 4.508 -5.054 1.00 0.00 2673 LEU A N 18
ATOM 23477 C CA . LEU A 1 45 ? -5.090 4.652 -3.835 1.00 0.00 2673 LEU A CA 18
ATOM 23478 C C . LEU A 1 45 ? -6.177 5.693 -4.021 1.00 0.00 2673 LEU A C 18
ATOM 23479 O O . LEU A 1 45 ? -7.272 5.559 -3.475 1.00 0.00 2673 LEU A O 18
ATOM 23495 N N . GLU A 1 46 ? -5.901 6.711 -4.841 1.00 0.00 2674 GLU A N 18
ATOM 23496 C CA . GLU A 1 46 ? -6.908 7.717 -5.124 1.00 0.00 2674 GLU A CA 18
ATOM 23497 C C . GLU A 1 46 ? -7.890 7.146 -6.146 1.00 0.00 2674 GLU A C 18
ATOM 23498 O O . GLU A 1 46 ? -9.040 7.577 -6.238 1.00 0.00 2674 GLU A O 18
ATOM 23510 N N . GLU A 1 47 ? -7.413 6.155 -6.905 1.00 0.00 2675 GLU A N 18
ATOM 23511 C CA . GLU A 1 47 ? -8.217 5.489 -7.920 1.00 0.00 2675 GLU A CA 18
ATOM 23512 C C . GLU A 1 47 ? -9.026 4.339 -7.324 1.00 0.00 2675 GLU A C 18
ATOM 23513 O O . GLU A 1 47 ? -10.026 3.915 -7.903 1.00 0.00 2675 GLU A O 18
ATOM 23525 N N . ASN A 1 48 ? -8.597 3.830 -6.168 1.00 0.00 2676 ASN A N 18
ATOM 23526 C CA . ASN A 1 48 ? -9.305 2.727 -5.523 1.00 0.00 2676 ASN A CA 18
ATOM 23527 C C . ASN A 1 48 ? -9.741 3.102 -4.108 1.00 0.00 2676 ASN A C 18
ATOM 23528 O O . ASN A 1 48 ? -9.114 2.696 -3.128 1.00 0.00 2676 ASN A O 18
ATOM 23539 N N . PRO A 1 49 ? -10.830 3.882 -3.982 1.00 0.00 2677 PRO A N 18
ATOM 23540 C CA . PRO A 1 49 ? -11.352 4.308 -2.678 1.00 0.00 2677 PRO A CA 18
ATOM 23541 C C . PRO A 1 49 ? -11.878 3.135 -1.855 1.00 0.00 2677 PRO A C 18
ATOM 23542 O O . PRO A 1 49 ? -12.005 3.230 -0.635 1.00 0.00 2677 PRO A O 18
ATOM 23553 N N . GLU A 1 50 ? -12.183 2.030 -2.530 1.00 0.00 2678 GLU A N 18
ATOM 23554 C CA . GLU A 1 50 ? -12.694 0.839 -1.861 1.00 0.00 2678 GLU A CA 18
ATOM 23555 C C . GLU A 1 50 ? -11.556 -0.032 -1.338 1.00 0.00 2678 GLU A C 18
ATOM 23556 O O . GLU A 1 50 ? -11.795 -1.080 -0.738 1.00 0.00 2678 GLU A O 18
ATOM 23568 N N . PHE A 1 51 ? -10.320 0.395 -1.577 1.00 0.00 2679 PHE A N 18
ATOM 23569 C CA . PHE A 1 51 ? -9.159 -0.365 -1.136 1.00 0.00 2679 PHE A CA 18
ATOM 23570 C C . PHE A 1 51 ? -8.270 0.446 -0.203 1.00 0.00 2679 PHE A C 18
ATOM 23571 O O . PHE A 1 51 ? -8.305 1.677 -0.198 1.00 0.00 2679 PHE A O 18
ATOM 23588 N N . ALA A 1 52 ? -7.467 -0.266 0.577 1.00 0.00 2680 ALA A N 18
ATOM 23589 C CA . ALA A 1 52 ? -6.547 0.357 1.517 1.00 0.00 2680 ALA A CA 18
ATOM 23590 C C . ALA A 1 52 ? -5.225 -0.403 1.537 1.00 0.00 2680 ALA A C 18
ATOM 23591 O O . ALA A 1 52 ? -5.089 -1.421 0.860 1.00 0.00 2680 ALA A O 18
ATOM 23598 N N . VAL A 1 53 ? -4.241 0.093 2.284 1.00 0.00 2681 VAL A N 18
ATOM 23599 C CA . VAL A 1 53 ? -2.932 -0.556 2.341 1.00 0.00 2681 VAL A CA 18
ATOM 23600 C C . VAL A 1 53 ? -2.814 -1.540 3.502 1.00 0.00 2681 VAL A C 18
ATOM 23601 O O . VAL A 1 53 ? -3.325 -1.294 4.592 1.00 0.00 2681 VAL A O 18
ATOM 23614 N N . ALA A 1 54 ? -2.131 -2.661 3.255 1.00 0.00 2682 ALA A N 18
ATOM 23615 C CA . ALA A 1 54 ? -1.941 -3.686 4.278 1.00 0.00 2682 ALA A CA 18
ATOM 23616 C C . ALA A 1 54 ? -1.352 -3.102 5.565 1.00 0.00 2682 ALA A C 18
ATOM 23617 O O . ALA A 1 54 ? -0.690 -2.064 5.549 1.00 0.00 2682 ALA A O 18
ATOM 23624 N N . PRO A 1 55 ? -1.591 -3.779 6.702 1.00 0.00 2683 PRO A N 18
ATOM 23625 C CA . PRO A 1 55 ? -1.109 -3.353 8.027 1.00 0.00 2683 PRO A CA 18
ATOM 23626 C C . PRO A 1 55 ? 0.386 -3.060 8.073 1.00 0.00 2683 PRO A C 18
ATOM 23627 O O . PRO A 1 55 ? 0.799 -1.959 8.434 1.00 0.00 2683 PRO A O 18
ATOM 23638 N N . ASP A 1 56 ? 1.193 -4.049 7.713 1.00 0.00 2684 ASP A N 18
ATOM 23639 C CA . ASP A 1 56 ? 2.642 -3.885 7.726 1.00 0.00 2684 ASP A CA 18
ATOM 23640 C C . ASP A 1 56 ? 3.065 -2.862 6.685 1.00 0.00 2684 ASP A C 18
ATOM 23641 O O . ASP A 1 56 ? 4.177 -2.313 6.728 1.00 0.00 2684 ASP A O 18
ATOM 23650 N N . TRP A 1 57 ? 2.153 -2.569 5.770 1.00 0.00 2685 TRP A N 18
ATOM 23651 C CA . TRP A 1 57 ? 2.422 -1.593 4.753 1.00 0.00 2685 TRP A CA 18
ATOM 23652 C C . TRP A 1 57 ? 2.025 -0.212 5.248 1.00 0.00 2685 TRP A C 18
ATOM 23653 O O . TRP A 1 57 ? 2.370 0.794 4.650 1.00 0.00 2685 TRP A O 18
ATOM 23674 N N . THR A 1 58 ? 1.346 -0.173 6.391 1.00 0.00 2686 THR A N 18
ATOM 23675 C CA . THR A 1 58 ? 0.978 1.087 7.000 1.00 0.00 2686 THR A CA 18
ATOM 23676 C C . THR A 1 58 ? 2.262 1.776 7.439 1.00 0.00 2686 THR A C 18
ATOM 23677 O O . THR A 1 58 ? 2.491 2.952 7.151 1.00 0.00 2686 THR A O 18
ATOM 23688 N N . ASP A 1 59 ? 3.117 1.005 8.113 1.00 0.00 2687 ASP A N 18
ATOM 23689 C CA . ASP A 1 59 ? 4.398 1.512 8.563 1.00 0.00 2687 ASP A CA 18
ATOM 23690 C C . ASP A 1 59 ? 5.325 1.656 7.368 1.00 0.00 2687 ASP A C 18
ATOM 23691 O O . ASP A 1 59 ? 5.907 2.720 7.155 1.00 0.00 2687 ASP A O 18
ATOM 23700 N N . ILE A 1 60 ? 5.457 0.588 6.572 1.00 0.00 2688 ILE A N 18
ATOM 23701 C CA . ILE A 1 60 ? 6.311 0.636 5.390 1.00 0.00 2688 ILE A CA 18
ATOM 23702 C C . ILE A 1 60 ? 5.953 1.837 4.516 1.00 0.00 2688 ILE A C 18
ATOM 23703 O O . ILE A 1 60 ? 6.793 2.695 4.245 1.00 0.00 2688 ILE A O 18
ATOM 23719 N N . VAL A 1 61 ? 4.699 1.885 4.080 1.00 0.00 2689 VAL A N 18
ATOM 23720 C CA . VAL A 1 61 ? 4.223 2.973 3.237 1.00 0.00 2689 VAL A CA 18
ATOM 23721 C C . VAL A 1 61 ? 4.495 4.319 3.895 1.00 0.00 2689 VAL A C 18
ATOM 23722 O O . VAL A 1 61 ? 4.925 5.265 3.236 1.00 0.00 2689 VAL A O 18
ATOM 23735 N N . LYS A 1 62 ? 4.256 4.410 5.198 1.00 0.00 2690 LYS A N 18
ATOM 23736 C CA . LYS A 1 62 ? 4.502 5.655 5.911 1.00 0.00 2690 LYS A CA 18
ATOM 23737 C C . LYS A 1 62 ? 5.920 6.147 5.620 1.00 0.00 2690 LYS A C 18
ATOM 23738 O O . LYS A 1 62 ? 6.120 7.293 5.218 1.00 0.00 2690 LYS A O 18
ATOM 23757 N N . GLN A 1 63 ? 6.896 5.256 5.793 1.00 0.00 2691 GLN A N 18
ATOM 23758 C CA . GLN A 1 63 ? 8.297 5.563 5.517 1.00 0.00 2691 GLN A CA 18
ATOM 23759 C C . GLN A 1 63 ? 8.583 5.596 4.012 1.00 0.00 2691 GLN A C 18
ATOM 23760 O O . GLN A 1 63 ? 9.626 6.087 3.581 1.00 0.00 2691 GLN A O 18
ATOM 23774 N N . SER A 1 64 ? 7.660 5.045 3.222 1.00 0.00 2692 SER A N 18
ATOM 23775 C CA . SER A 1 64 ? 7.809 4.976 1.765 1.00 0.00 2692 SER A CA 18
ATOM 23776 C C . SER A 1 64 ? 8.338 6.266 1.165 1.00 0.00 2692 SER A C 18
ATOM 23777 O O . SER A 1 64 ? 9.181 6.246 0.269 1.00 0.00 2692 SER A O 18
ATOM 23785 N N . GLY A 1 65 ? 7.821 7.381 1.641 1.00 0.00 2693 GLY A N 18
ATOM 23786 C CA . GLY A 1 65 ? 8.233 8.660 1.107 1.00 0.00 2693 GLY A CA 18
ATOM 23787 C C . GLY A 1 65 ? 7.554 8.957 -0.222 1.00 0.00 2693 GLY A C 18
ATOM 23788 O O . GLY A 1 65 ? 7.642 10.075 -0.732 1.00 0.00 2693 GLY A O 18
ATOM 23792 N N . PHE A 1 66 ? 6.863 7.956 -0.781 1.00 0.00 2694 PHE A N 18
ATOM 23793 C CA . PHE A 1 66 ? 6.158 8.126 -2.046 1.00 0.00 2694 PHE A CA 18
ATOM 23794 C C . PHE A 1 66 ? 4.745 8.595 -1.802 1.00 0.00 2694 PHE A C 18
ATOM 23795 O O . PHE A 1 66 ? 4.185 9.338 -2.608 1.00 0.00 2694 PHE A O 18
ATOM 23812 N N . VAL A 1 67 ? 4.151 8.158 -0.696 1.00 0.00 2695 VAL A N 18
ATOM 23813 C CA . VAL A 1 67 ? 2.782 8.550 -0.385 1.00 0.00 2695 VAL A CA 18
ATOM 23814 C C . VAL A 1 67 ? 2.746 9.657 0.671 1.00 0.00 2695 VAL A C 18
ATOM 23815 O O . VAL A 1 67 ? 3.493 9.615 1.648 1.00 0.00 2695 VAL A O 18
ATOM 23828 N N . PRO A 1 68 ? 1.873 10.669 0.490 1.00 0.00 2696 PRO A N 18
ATOM 23829 C CA . PRO A 1 68 ? 1.750 11.785 1.435 1.00 0.00 2696 PRO A CA 18
ATOM 23830 C C . PRO A 1 68 ? 1.107 11.372 2.752 1.00 0.00 2696 PRO A C 18
ATOM 23831 O O . PRO A 1 68 ? 0.203 10.538 2.782 1.00 0.00 2696 PRO A O 18
ATOM 23842 N N . GLU A 1 69 ? 1.588 11.963 3.844 1.00 0.00 2697 GLU A N 18
ATOM 23843 C CA . GLU A 1 69 ? 1.068 11.656 5.173 1.00 0.00 2697 GLU A CA 18
ATOM 23844 C C . GLU A 1 69 ? -0.442 11.861 5.239 1.00 0.00 2697 GLU A C 18
ATOM 23845 O O . GLU A 1 69 ? -1.119 11.271 6.080 1.00 0.00 2697 GLU A O 18
ATOM 23857 N N . SER A 1 70 ? -0.968 12.696 4.350 1.00 0.00 2698 SER A N 18
ATOM 23858 C CA . SER A 1 70 ? -2.399 12.964 4.318 1.00 0.00 2698 SER A CA 18
ATOM 23859 C C . SER A 1 70 ? -3.177 11.685 4.028 1.00 0.00 2698 SER A C 18
ATOM 23860 O O . SER A 1 70 ? -4.279 11.486 4.540 1.00 0.00 2698 SER A O 18
ATOM 23868 N N . MET A 1 71 ? -2.598 10.821 3.199 1.00 0.00 2699 MET A N 18
ATOM 23869 C CA . MET A 1 71 ? -3.238 9.562 2.836 1.00 0.00 2699 MET A CA 18
ATOM 23870 C C . MET A 1 71 ? -2.816 8.424 3.764 1.00 0.00 2699 MET A C 18
ATOM 23871 O O . MET A 1 71 ? -3.223 7.279 3.571 1.00 0.00 2699 MET A O 18
ATOM 23885 N N . PHE A 1 72 ? -2.008 8.737 4.776 1.00 0.00 2700 PHE A N 18
ATOM 23886 C CA . PHE A 1 72 ? -1.557 7.721 5.723 1.00 0.00 2700 PHE A CA 18
ATOM 23887 C C . PHE A 1 72 ? -2.731 7.140 6.515 1.00 0.00 2700 PHE A C 18
ATOM 23888 O O . PHE A 1 72 ? -2.597 6.105 7.169 1.00 0.00 2700 PHE A O 18
ATOM 23905 N N . ASP A 1 73 ? -3.879 7.816 6.464 1.00 0.00 2701 ASP A N 18
ATOM 23906 C CA . ASP A 1 73 ? -5.070 7.372 7.188 1.00 0.00 2701 ASP A CA 18
ATOM 23907 C C . ASP A 1 73 ? -5.658 6.094 6.588 1.00 0.00 2701 ASP A C 18
ATOM 23908 O O . ASP A 1 73 ? -6.382 5.361 7.262 1.00 0.00 2701 ASP A O 18
ATOM 23917 N N . ARG A 1 74 ? -5.346 5.832 5.324 1.00 0.00 2702 ARG A N 18
ATOM 23918 C CA . ARG A 1 74 ? -5.846 4.640 4.640 1.00 0.00 2702 ARG A CA 18
ATOM 23919 C C . ARG A 1 74 ? -4.845 3.489 4.735 1.00 0.00 2702 ARG A C 18
ATOM 23920 O O . ARG A 1 74 ? -5.032 2.433 4.130 1.00 0.00 2702 ARG A O 18
ATOM 23941 N N . LEU A 1 75 ? -3.772 3.718 5.476 1.00 0.00 2703 LEU A N 18
ATOM 23942 C CA . LEU A 1 75 ? -2.712 2.729 5.643 1.00 0.00 2703 LEU A CA 18
ATOM 23943 C C . LEU A 1 75 ? -3.105 1.578 6.578 1.00 0.00 2703 LEU A C 18
ATOM 23944 O O . LEU A 1 75 ? -2.293 0.696 6.847 1.00 0.00 2703 LEU A O 18
ATOM 23960 N N . LEU A 1 76 ? -4.349 1.576 7.058 1.00 0.00 2704 LEU A N 18
ATOM 23961 C CA . LEU A 1 76 ? -4.835 0.517 7.946 1.00 0.00 2704 LEU A CA 18
ATOM 23962 C C . LEU A 1 76 ? -4.206 0.596 9.334 1.00 0.00 2704 LEU A C 18
ATOM 23963 O O . LEU A 1 76 ? -3.238 1.323 9.559 1.00 0.00 2704 LEU A O 18
ATOM 23979 N N . THR A 1 77 ? -4.776 -0.176 10.251 1.00 0.00 2705 THR A N 18
ATOM 23980 C CA . THR A 1 77 ? -4.310 -0.242 11.630 1.00 0.00 2705 THR A CA 18
ATOM 23981 C C . THR A 1 77 ? -4.240 -1.699 12.078 1.00 0.00 2705 THR A C 18
ATOM 23982 O O . THR A 1 77 ? -4.514 -2.024 13.233 1.00 0.00 2705 THR A O 18
ATOM 23993 N N . GLY A 1 78 ? -3.876 -2.571 11.141 1.00 0.00 2706 GLY A N 18
ATOM 23994 C CA . GLY A 1 78 ? -3.777 -3.990 11.433 1.00 0.00 2706 GLY A CA 18
ATOM 23995 C C . GLY A 1 78 ? -4.462 -4.835 10.373 1.00 0.00 2706 GLY A C 18
ATOM 23996 O O . GLY A 1 78 ? -5.424 -4.386 9.751 1.00 0.00 2706 GLY A O 18
ATOM 24000 N N . PRO A 1 79 ? -3.997 -6.077 10.147 1.00 0.00 2707 PRO A N 18
ATOM 24001 C CA . PRO A 1 79 ? -4.601 -6.968 9.151 1.00 0.00 2707 PRO A CA 18
ATOM 24002 C C . PRO A 1 79 ? -6.070 -7.193 9.450 1.00 0.00 2707 PRO A C 18
ATOM 24003 O O . PRO A 1 79 ? -6.485 -7.097 10.605 1.00 0.00 2707 PRO A O 18
ATOM 24014 N N . VAL A 1 80 ? -6.872 -7.482 8.430 1.00 0.00 2708 VAL A N 18
ATOM 24015 C CA . VAL A 1 80 ? -8.291 -7.700 8.643 1.00 0.00 2708 VAL A CA 18
ATOM 24016 C C . VAL A 1 80 ? -8.649 -9.173 8.498 1.00 0.00 2708 VAL A C 18
ATOM 24017 O O . VAL A 1 80 ? -8.023 -9.909 7.737 1.00 0.00 2708 VAL A O 18
ATOM 24030 N N . VAL A 1 81 ? -9.631 -9.598 9.279 1.00 0.00 2709 VAL A N 18
ATOM 24031 C CA . VAL A 1 81 ? -10.052 -10.993 9.295 1.00 0.00 2709 VAL A CA 18
ATOM 24032 C C . VAL A 1 81 ? -10.221 -11.544 7.879 1.00 0.00 2709 VAL A C 18
ATOM 24033 O O . VAL A 1 81 ? -10.592 -10.825 6.952 1.00 0.00 2709 VAL A O 18
ATOM 24046 N N . ARG A 1 82 ? -9.929 -12.834 7.736 1.00 0.00 2710 ARG A N 18
ATOM 24047 C CA . ARG A 1 82 ? -10.024 -13.513 6.449 1.00 0.00 2710 ARG A CA 18
ATOM 24048 C C . ARG A 1 82 ? -10.195 -15.017 6.640 1.00 0.00 2710 ARG A C 18
ATOM 24049 O O . ARG A 1 82 ? -9.309 -15.691 7.165 1.00 0.00 2710 ARG A O 18
ATOM 24070 N N . GLY A 1 83 ? -11.341 -15.536 6.210 1.00 0.00 2711 GLY A N 18
ATOM 24071 C CA . GLY A 1 83 ? -11.607 -16.957 6.342 1.00 0.00 2711 GLY A CA 18
ATOM 24072 C C . GLY A 1 83 ? -12.640 -17.255 7.411 1.00 0.00 2711 GLY A C 18
ATOM 24073 O O . GLY A 1 83 ? -13.584 -18.009 7.178 1.00 0.00 2711 GLY A O 18
ATOM 24077 N N . GLU A 1 84 ? -12.458 -16.662 8.588 1.00 0.00 2712 GLU A N 18
ATOM 24078 C CA . GLU A 1 84 ? -13.382 -16.869 9.697 1.00 0.00 2712 GLU A CA 18
ATOM 24079 C C . GLU A 1 84 ? -14.649 -16.041 9.510 1.00 0.00 2712 GLU A C 18
ATOM 24080 O O . GLU A 1 84 ? -14.599 -14.811 9.472 1.00 0.00 2712 GLU A O 18
ATOM 24092 N N . GLY A 1 85 ? -15.785 -16.722 9.395 1.00 0.00 2713 GLY A N 18
ATOM 24093 C CA . GLY A 1 85 ? -17.049 -16.034 9.214 1.00 0.00 2713 GLY A CA 18
ATOM 24094 C C . GLY A 1 85 ? -17.687 -16.336 7.872 1.00 0.00 2713 GLY A C 18
ATOM 24095 O O . GLY A 1 85 ? -18.818 -16.815 7.808 1.00 0.00 2713 GLY A O 18
ATOM 24099 N N . ALA A 1 86 ? -16.958 -16.056 6.796 1.00 0.00 2714 ALA A N 18
ATOM 24100 C CA . ALA A 1 86 ? -17.458 -16.301 5.449 1.00 0.00 2714 ALA A CA 18
ATOM 24101 C C . ALA A 1 86 ? -16.311 -16.442 4.454 1.00 0.00 2714 ALA A C 18
ATOM 24102 O O . ALA A 1 86 ? -15.521 -15.517 4.267 1.00 0.00 2714 ALA A O 18
ATOM 24109 N N . SER A 1 87 ? -16.226 -17.605 3.817 1.00 0.00 2715 SER A N 18
ATOM 24110 C CA . SER A 1 87 ? -15.176 -17.868 2.840 1.00 0.00 2715 SER A CA 18
ATOM 24111 C C . SER A 1 87 ? -13.796 -17.753 3.482 1.00 0.00 2715 SER A C 18
ATOM 24112 O O . SER A 1 87 ? -13.271 -16.624 3.558 1.00 0.00 2715 SER A O 18
ATOM 24121 N N . GLY A 1 1 ? -3.479 -14.931 1.452 1.00 0.00 2629 GLY A N 19
ATOM 24122 C CA . GLY A 1 1 ? -2.258 -14.117 1.201 1.00 0.00 2629 GLY A CA 19
ATOM 24123 C C . GLY A 1 1 ? -1.348 -14.744 0.164 1.00 0.00 2629 GLY A C 19
ATOM 24124 O O . GLY A 1 1 ? -1.290 -15.967 0.036 1.00 0.00 2629 GLY A O 19
ATOM 24130 N N . SER A 1 2 ? -0.635 -13.905 -0.580 1.00 0.00 2630 SER A N 19
ATOM 24131 C CA . SER A 1 2 ? 0.277 -14.383 -1.612 1.00 0.00 2630 SER A CA 19
ATOM 24132 C C . SER A 1 2 ? 1.727 -14.086 -1.242 1.00 0.00 2630 SER A C 19
ATOM 24133 O O . SER A 1 2 ? 2.628 -14.867 -1.545 1.00 0.00 2630 SER A O 19
ATOM 24141 N N . ARG A 1 3 ? 1.942 -12.951 -0.585 1.00 0.00 2631 ARG A N 19
ATOM 24142 C CA . ARG A 1 3 ? 3.282 -12.550 -0.173 1.00 0.00 2631 ARG A CA 19
ATOM 24143 C C . ARG A 1 3 ? 3.222 -11.500 0.932 1.00 0.00 2631 ARG A C 19
ATOM 24144 O O . ARG A 1 3 ? 3.312 -10.301 0.671 1.00 0.00 2631 ARG A O 19
ATOM 24165 N N . ASN A 1 4 ? 3.070 -11.962 2.170 1.00 0.00 2632 ASN A N 19
ATOM 24166 C CA . ASN A 1 4 ? 2.996 -11.063 3.316 1.00 0.00 2632 ASN A CA 19
ATOM 24167 C C . ASN A 1 4 ? 4.370 -10.482 3.647 1.00 0.00 2632 ASN A C 19
ATOM 24168 O O . ASN A 1 4 ? 5.399 -11.073 3.318 1.00 0.00 2632 ASN A O 19
ATOM 24179 N N . PRO A 1 5 ? 4.402 -9.310 4.306 1.00 0.00 2633 PRO A N 19
ATOM 24180 C CA . PRO A 1 5 ? 5.655 -8.639 4.684 1.00 0.00 2633 PRO A CA 19
ATOM 24181 C C . PRO A 1 5 ? 6.542 -9.500 5.580 1.00 0.00 2633 PRO A C 19
ATOM 24182 O O . PRO A 1 5 ? 7.717 -9.195 5.778 1.00 0.00 2633 PRO A O 19
ATOM 24193 N N . ASN A 1 6 ? 5.974 -10.573 6.125 1.00 0.00 2634 ASN A N 19
ATOM 24194 C CA . ASN A 1 6 ? 6.719 -11.468 7.004 1.00 0.00 2634 ASN A CA 19
ATOM 24195 C C . ASN A 1 6 ? 7.698 -12.349 6.226 1.00 0.00 2634 ASN A C 19
ATOM 24196 O O . ASN A 1 6 ? 8.369 -13.199 6.811 1.00 0.00 2634 ASN A O 19
ATOM 24207 N N . LYS A 1 7 ? 7.789 -12.148 4.910 1.00 0.00 2635 LYS A N 19
ATOM 24208 C CA . LYS A 1 7 ? 8.697 -12.933 4.080 1.00 0.00 2635 LYS A CA 19
ATOM 24209 C C . LYS A 1 7 ? 9.298 -12.091 2.950 1.00 0.00 2635 LYS A C 19
ATOM 24210 O O . LYS A 1 7 ? 9.979 -12.621 2.071 1.00 0.00 2635 LYS A O 19
ATOM 24229 N N . LEU A 1 8 ? 9.037 -10.785 2.966 1.00 0.00 2636 LEU A N 19
ATOM 24230 C CA . LEU A 1 8 ? 9.545 -9.889 1.932 1.00 0.00 2636 LEU A CA 19
ATOM 24231 C C . LEU A 1 8 ? 10.763 -9.103 2.420 1.00 0.00 2636 LEU A C 19
ATOM 24232 O O . LEU A 1 8 ? 11.416 -9.486 3.391 1.00 0.00 2636 LEU A O 19
ATOM 24248 N N . ASP A 1 9 ? 11.050 -7.996 1.742 1.00 0.00 2637 ASP A N 19
ATOM 24249 C CA . ASP A 1 9 ? 12.171 -7.134 2.095 1.00 0.00 2637 ASP A CA 19
ATOM 24250 C C . ASP A 1 9 ? 11.771 -5.675 1.918 1.00 0.00 2637 ASP A C 19
ATOM 24251 O O . ASP A 1 9 ? 11.675 -5.179 0.799 1.00 0.00 2637 ASP A O 19
ATOM 24260 N N . ILE A 1 10 ? 11.507 -5.002 3.029 1.00 0.00 2638 ILE A N 19
ATOM 24261 C CA . ILE A 1 10 ? 11.079 -3.615 3.000 1.00 0.00 2638 ILE A CA 19
ATOM 24262 C C . ILE A 1 10 ? 12.091 -2.683 2.329 1.00 0.00 2638 ILE A C 19
ATOM 24263 O O . ILE A 1 10 ? 11.779 -1.524 2.074 1.00 0.00 2638 ILE A O 19
ATOM 24279 N N . ASN A 1 11 ? 13.303 -3.153 2.062 1.00 0.00 2639 ASN A N 19
ATOM 24280 C CA . ASN A 1 11 ? 14.314 -2.301 1.438 1.00 0.00 2639 ASN A CA 19
ATOM 24281 C C . ASN A 1 11 ? 13.977 -1.983 -0.022 1.00 0.00 2639 ASN A C 19
ATOM 24282 O O . ASN A 1 11 ? 14.455 -0.989 -0.568 1.00 0.00 2639 ASN A O 19
ATOM 24293 N N . THR A 1 12 ? 13.175 -2.835 -0.658 1.00 0.00 2640 THR A N 19
ATOM 24294 C CA . THR A 1 12 ? 12.811 -2.636 -2.065 1.00 0.00 2640 THR A CA 19
ATOM 24295 C C . THR A 1 12 ? 11.728 -1.563 -2.250 1.00 0.00 2640 THR A C 19
ATOM 24296 O O . THR A 1 12 ? 11.102 -1.468 -3.322 1.00 0.00 2640 THR A O 19
ATOM 24307 N N . LEU A 1 13 ? 11.499 -0.742 -1.224 1.00 0.00 2641 LEU A N 19
ATOM 24308 C CA . LEU A 1 13 ? 10.504 0.310 -1.312 1.00 0.00 2641 LEU A CA 19
ATOM 24309 C C . LEU A 1 13 ? 11.038 1.517 -2.072 1.00 0.00 2641 LEU A C 19
ATOM 24310 O O . LEU A 1 13 ? 10.612 2.637 -1.822 1.00 0.00 2641 LEU A O 19
ATOM 24326 N N . THR A 1 14 ? 11.967 1.300 -2.997 1.00 0.00 2642 THR A N 19
ATOM 24327 C CA . THR A 1 14 ? 12.524 2.401 -3.770 1.00 0.00 2642 THR A CA 19
ATOM 24328 C C . THR A 1 14 ? 11.577 2.796 -4.901 1.00 0.00 2642 THR A C 19
ATOM 24329 O O . THR A 1 14 ? 11.990 3.423 -5.877 1.00 0.00 2642 THR A O 19
ATOM 24340 N N . GLY A 1 15 ? 10.305 2.417 -4.771 1.00 0.00 2643 GLY A N 19
ATOM 24341 C CA . GLY A 1 15 ? 9.331 2.731 -5.792 1.00 0.00 2643 GLY A CA 19
ATOM 24342 C C . GLY A 1 15 ? 8.869 1.490 -6.525 1.00 0.00 2643 GLY A C 19
ATOM 24343 O O . GLY A 1 15 ? 7.763 1.458 -7.069 1.00 0.00 2643 GLY A O 19
ATOM 24347 N N . GLU A 1 16 ? 9.735 0.475 -6.546 1.00 0.00 2644 GLU A N 19
ATOM 24348 C CA . GLU A 1 16 ? 9.451 -0.780 -7.233 1.00 0.00 2644 GLU A CA 19
ATOM 24349 C C . GLU A 1 16 ? 8.619 -1.751 -6.390 1.00 0.00 2644 GLU A C 19
ATOM 24350 O O . GLU A 1 16 ? 7.900 -2.582 -6.946 1.00 0.00 2644 GLU A O 19
ATOM 24362 N N . GLU A 1 17 ? 8.696 -1.665 -5.058 1.00 0.00 2645 GLU A N 19
ATOM 24363 C CA . GLU A 1 17 ? 7.918 -2.567 -4.205 1.00 0.00 2645 GLU A CA 19
ATOM 24364 C C . GLU A 1 17 ? 6.440 -2.597 -4.602 1.00 0.00 2645 GLU A C 19
ATOM 24365 O O . GLU A 1 17 ? 5.886 -1.598 -5.057 1.00 0.00 2645 GLU A O 19
ATOM 24377 N N . ARG A 1 18 ? 5.811 -3.755 -4.408 1.00 0.00 2646 ARG A N 19
ATOM 24378 C CA . ARG A 1 18 ? 4.396 -3.929 -4.729 1.00 0.00 2646 ARG A CA 19
ATOM 24379 C C . ARG A 1 18 ? 3.563 -3.976 -3.448 1.00 0.00 2646 ARG A C 19
ATOM 24380 O O . ARG A 1 18 ? 3.423 -5.026 -2.822 1.00 0.00 2646 ARG A O 19
ATOM 24401 N N . VAL A 1 19 ? 3.045 -2.820 -3.052 1.00 0.00 2647 VAL A N 19
ATOM 24402 C CA . VAL A 1 19 ? 2.258 -2.704 -1.826 1.00 0.00 2647 VAL A CA 19
ATOM 24403 C C . VAL A 1 19 ? 0.877 -3.358 -1.935 1.00 0.00 2647 VAL A C 19
ATOM 24404 O O . VAL A 1 19 ? 0.048 -2.941 -2.742 1.00 0.00 2647 VAL A O 19
ATOM 24417 N N . PRO A 1 20 ? 0.605 -4.385 -1.097 1.00 0.00 2648 PRO A N 19
ATOM 24418 C CA . PRO A 1 20 ? -0.686 -5.088 -1.077 1.00 0.00 2648 PRO A CA 19
ATOM 24419 C C . PRO A 1 20 ? -1.821 -4.210 -0.555 1.00 0.00 2648 PRO A C 19
ATOM 24420 O O . PRO A 1 20 ? -1.656 -3.471 0.422 1.00 0.00 2648 PRO A O 19
ATOM 24431 N N . VAL A 1 21 ? -2.977 -4.300 -1.208 1.00 0.00 2649 VAL A N 19
ATOM 24432 C CA . VAL A 1 21 ? -4.143 -3.519 -0.816 1.00 0.00 2649 VAL A CA 19
ATOM 24433 C C . VAL A 1 21 ? -5.321 -4.414 -0.455 1.00 0.00 2649 VAL A C 19
ATOM 24434 O O . VAL A 1 21 ? -5.568 -5.430 -1.106 1.00 0.00 2649 VAL A O 19
ATOM 24447 N N . VAL A 1 22 ? -6.054 -4.022 0.583 1.00 0.00 2650 VAL A N 19
ATOM 24448 C CA . VAL A 1 22 ? -7.217 -4.780 1.026 1.00 0.00 2650 VAL A CA 19
ATOM 24449 C C . VAL A 1 22 ? -8.478 -3.931 0.936 1.00 0.00 2650 VAL A C 19
ATOM 24450 O O . VAL A 1 22 ? -8.512 -2.795 1.413 1.00 0.00 2650 VAL A O 19
ATOM 24463 N N . ASN A 1 23 ? -9.514 -4.493 0.325 1.00 0.00 2651 ASN A N 19
ATOM 24464 C CA . ASN A 1 23 ? -10.783 -3.792 0.179 1.00 0.00 2651 ASN A CA 19
ATOM 24465 C C . ASN A 1 23 ? -11.425 -3.573 1.541 1.00 0.00 2651 ASN A C 19
ATOM 24466 O O . ASN A 1 23 ? -11.526 -4.494 2.350 1.00 0.00 2651 ASN A O 19
ATOM 24477 N N . LYS A 1 24 ? -11.833 -2.340 1.791 1.00 0.00 2652 LYS A N 19
ATOM 24478 C CA . LYS A 1 24 ? -12.442 -1.976 3.062 1.00 0.00 2652 LYS A CA 19
ATOM 24479 C C . LYS A 1 24 ? -13.815 -2.619 3.253 1.00 0.00 2652 LYS A C 19
ATOM 24480 O O . LYS A 1 24 ? -14.251 -2.824 4.386 1.00 0.00 2652 LYS A O 19
ATOM 24499 N N . ARG A 1 25 ? -14.510 -2.909 2.157 1.00 0.00 2653 ARG A N 19
ATOM 24500 C CA . ARG A 1 25 ? -15.846 -3.494 2.242 1.00 0.00 2653 ARG A CA 19
ATOM 24501 C C . ARG A 1 25 ? -15.839 -5.017 2.103 1.00 0.00 2653 ARG A C 19
ATOM 24502 O O . ARG A 1 25 ? -16.286 -5.728 3.003 1.00 0.00 2653 ARG A O 19
ATOM 24523 N N . ASN A 1 26 ? -15.363 -5.515 0.964 1.00 0.00 2654 ASN A N 19
ATOM 24524 C CA . ASN A 1 26 ? -15.348 -6.959 0.718 1.00 0.00 2654 ASN A CA 19
ATOM 24525 C C . ASN A 1 26 ? -14.104 -7.640 1.289 1.00 0.00 2654 ASN A C 19
ATOM 24526 O O . ASN A 1 26 ? -14.047 -8.867 1.354 1.00 0.00 2654 ASN A O 19
ATOM 24537 N N . GLY A 1 27 ? -13.117 -6.857 1.714 1.00 0.00 2655 GLY A N 19
ATOM 24538 C CA . GLY A 1 27 ? -11.917 -7.441 2.283 1.00 0.00 2655 GLY A CA 19
ATOM 24539 C C . GLY A 1 27 ? -10.979 -8.029 1.243 1.00 0.00 2655 GLY A C 19
ATOM 24540 O O . GLY A 1 27 ? -9.959 -8.622 1.594 1.00 0.00 2655 GLY A O 19
ATOM 24544 N N . LYS A 1 28 ? -11.310 -7.867 -0.039 1.00 0.00 2656 LYS A N 19
ATOM 24545 C CA . LYS A 1 28 ? -10.468 -8.390 -1.114 1.00 0.00 2656 LYS A CA 19
ATOM 24546 C C . LYS A 1 28 ? -9.008 -8.019 -0.874 1.00 0.00 2656 LYS A C 19
ATOM 24547 O O . LYS A 1 28 ? -8.674 -6.845 -0.739 1.00 0.00 2656 LYS A O 19
ATOM 24566 N N . LYS A 1 29 ? -8.146 -9.025 -0.812 1.00 0.00 2657 LYS A N 19
ATOM 24567 C CA . LYS A 1 29 ? -6.725 -8.797 -0.575 1.00 0.00 2657 LYS A CA 19
ATOM 24568 C C . LYS A 1 29 ? -5.897 -9.102 -1.815 1.00 0.00 2657 LYS A C 19
ATOM 24569 O O . LYS A 1 29 ? -6.041 -10.160 -2.428 1.00 0.00 2657 LYS A O 19
ATOM 24588 N N . MET A 1 30 ? -5.026 -8.169 -2.175 1.00 0.00 2658 MET A N 19
ATOM 24589 C CA . MET A 1 30 ? -4.165 -8.335 -3.338 1.00 0.00 2658 MET A CA 19
ATOM 24590 C C . MET A 1 30 ? -2.748 -7.868 -3.031 1.00 0.00 2658 MET A C 19
ATOM 24591 O O . MET A 1 30 ? -2.476 -6.670 -2.978 1.00 0.00 2658 MET A O 19
ATOM 24605 N N . GLY A 1 31 ? -1.850 -8.826 -2.835 1.00 0.00 2659 GLY A N 19
ATOM 24606 C CA . GLY A 1 31 ? -0.464 -8.506 -2.540 1.00 0.00 2659 GLY A CA 19
ATOM 24607 C C . GLY A 1 31 ? 0.490 -9.166 -3.518 1.00 0.00 2659 GLY A C 19
ATOM 24608 O O . GLY A 1 31 ? 0.734 -10.370 -3.441 1.00 0.00 2659 GLY A O 19
ATOM 24612 N N . GLY A 1 32 ? 1.024 -8.376 -4.443 1.00 0.00 2660 GLY A N 19
ATOM 24613 C CA . GLY A 1 32 ? 1.944 -8.907 -5.431 1.00 0.00 2660 GLY A CA 19
ATOM 24614 C C . GLY A 1 32 ? 1.963 -8.085 -6.704 1.00 0.00 2660 GLY A C 19
ATOM 24615 O O . GLY A 1 32 ? 1.961 -6.856 -6.658 1.00 0.00 2660 GLY A O 19
ATOM 24619 N N . ALA A 1 33 ? 1.986 -8.764 -7.846 1.00 0.00 2661 ALA A N 19
ATOM 24620 C CA . ALA A 1 33 ? 2.012 -8.088 -9.138 1.00 0.00 2661 ALA A CA 19
ATOM 24621 C C . ALA A 1 33 ? 0.770 -7.225 -9.349 1.00 0.00 2661 ALA A C 19
ATOM 24622 O O . ALA A 1 33 ? 0.847 -6.155 -9.953 1.00 0.00 2661 ALA A O 19
ATOM 24629 N N . MET A 1 34 ? -0.373 -7.699 -8.864 1.00 0.00 2662 MET A N 19
ATOM 24630 C CA . MET A 1 34 ? -1.629 -6.970 -9.017 1.00 0.00 2662 MET A CA 19
ATOM 24631 C C . MET A 1 34 ? -1.714 -5.780 -8.064 1.00 0.00 2662 MET A C 19
ATOM 24632 O O . MET A 1 34 ? -2.445 -4.823 -8.320 1.00 0.00 2662 MET A O 19
ATOM 24646 N N . ALA A 1 35 ? -0.975 -5.843 -6.961 1.00 0.00 2663 ALA A N 19
ATOM 24647 C CA . ALA A 1 35 ? -0.987 -4.767 -5.977 1.00 0.00 2663 ALA A CA 19
ATOM 24648 C C . ALA A 1 35 ? -0.267 -3.523 -6.497 1.00 0.00 2663 ALA A C 19
ATOM 24649 O O . ALA A 1 35 ? 0.659 -3.617 -7.303 1.00 0.00 2663 ALA A O 19
ATOM 24656 N N . PRO A 1 36 ? -0.699 -2.333 -6.043 1.00 0.00 2664 PRO A N 19
ATOM 24657 C CA . PRO A 1 36 ? -0.113 -1.050 -6.461 1.00 0.00 2664 PRO A CA 19
ATOM 24658 C C . PRO A 1 36 ? 1.369 -0.913 -6.107 1.00 0.00 2664 PRO A C 19
ATOM 24659 O O . PRO A 1 36 ? 1.824 -1.424 -5.080 1.00 0.00 2664 PRO A O 19
ATOM 24670 N N . PRO A 1 37 ? 2.143 -0.209 -6.957 1.00 0.00 2665 PRO A N 19
ATOM 24671 C CA . PRO A 1 37 ? 3.569 0.008 -6.742 1.00 0.00 2665 PRO A CA 19
ATOM 24672 C C . PRO A 1 37 ? 3.849 1.257 -5.906 1.00 0.00 2665 PRO A C 19
ATOM 24673 O O . PRO A 1 37 ? 3.144 2.262 -6.007 1.00 0.00 2665 PRO A O 19
ATOM 24684 N N . MET A 1 38 ? 4.872 1.170 -5.066 1.00 0.00 2666 MET A N 19
ATOM 24685 C CA . MET A 1 38 ? 5.253 2.267 -4.178 1.00 0.00 2666 MET A CA 19
ATOM 24686 C C . MET A 1 38 ? 5.231 3.634 -4.867 1.00 0.00 2666 MET A C 19
ATOM 24687 O O . MET A 1 38 ? 4.626 4.578 -4.359 1.00 0.00 2666 MET A O 19
ATOM 24701 N N . LYS A 1 39 ? 5.924 3.755 -5.997 1.00 0.00 2667 LYS A N 19
ATOM 24702 C CA . LYS A 1 39 ? 6.004 5.035 -6.705 1.00 0.00 2667 LYS A CA 19
ATOM 24703 C C . LYS A 1 39 ? 4.668 5.490 -7.305 1.00 0.00 2667 LYS A C 19
ATOM 24704 O O . LYS A 1 39 ? 4.570 6.610 -7.806 1.00 0.00 2667 LYS A O 19
ATOM 24723 N N . ASP A 1 40 ? 3.642 4.643 -7.262 1.00 0.00 2668 ASP A N 19
ATOM 24724 C CA . ASP A 1 40 ? 2.340 5.022 -7.819 1.00 0.00 2668 ASP A CA 19
ATOM 24725 C C . ASP A 1 40 ? 1.193 4.749 -6.845 1.00 0.00 2668 ASP A C 19
ATOM 24726 O O . ASP A 1 40 ? 0.024 4.905 -7.196 1.00 0.00 2668 ASP A O 19
ATOM 24735 N N . LEU A 1 41 ? 1.527 4.337 -5.627 1.00 0.00 2669 LEU A N 19
ATOM 24736 C CA . LEU A 1 41 ? 0.517 4.037 -4.610 1.00 0.00 2669 LEU A CA 19
ATOM 24737 C C . LEU A 1 41 ? -0.583 5.101 -4.544 1.00 0.00 2669 LEU A C 19
ATOM 24738 O O . LEU A 1 41 ? -1.757 4.763 -4.460 1.00 0.00 2669 LEU A O 19
ATOM 24754 N N . PRO A 1 42 ? -0.224 6.401 -4.560 1.00 0.00 2670 PRO A N 19
ATOM 24755 C CA . PRO A 1 42 ? -1.207 7.495 -4.476 1.00 0.00 2670 PRO A CA 19
ATOM 24756 C C . PRO A 1 42 ? -2.155 7.545 -5.674 1.00 0.00 2670 PRO A C 19
ATOM 24757 O O . PRO A 1 42 ? -3.310 7.966 -5.553 1.00 0.00 2670 PRO A O 19
ATOM 24768 N N . ARG A 1 43 ? -1.681 7.070 -6.816 1.00 0.00 2671 ARG A N 19
ATOM 24769 C CA . ARG A 1 43 ? -2.505 7.038 -8.016 1.00 0.00 2671 ARG A CA 19
ATOM 24770 C C . ARG A 1 43 ? -3.522 5.919 -7.894 1.00 0.00 2671 ARG A C 19
ATOM 24771 O O . ARG A 1 43 ? -4.724 6.118 -8.079 1.00 0.00 2671 ARG A O 19
ATOM 24792 N N . TRP A 1 44 ? -3.017 4.741 -7.566 1.00 0.00 2672 TRP A N 19
ATOM 24793 C CA . TRP A 1 44 ? -3.844 3.564 -7.393 1.00 0.00 2672 TRP A CA 19
ATOM 24794 C C . TRP A 1 44 ? -4.778 3.722 -6.197 1.00 0.00 2672 TRP A C 19
ATOM 24795 O O . TRP A 1 44 ? -5.916 3.256 -6.223 1.00 0.00 2672 TRP A O 19
ATOM 24816 N N . LEU A 1 45 ? -4.292 4.384 -5.145 1.00 0.00 2673 LEU A N 19
ATOM 24817 C CA . LEU A 1 45 ? -5.089 4.602 -3.944 1.00 0.00 2673 LEU A CA 19
ATOM 24818 C C . LEU A 1 45 ? -6.138 5.678 -4.164 1.00 0.00 2673 LEU A C 19
ATOM 24819 O O . LEU A 1 45 ? -7.200 5.652 -3.543 1.00 0.00 2673 LEU A O 19
ATOM 24835 N N . GLU A 1 46 ? -5.867 6.597 -5.087 1.00 0.00 2674 GLU A N 19
ATOM 24836 C CA . GLU A 1 46 ? -6.835 7.632 -5.408 1.00 0.00 2674 GLU A CA 19
ATOM 24837 C C . GLU A 1 46 ? -7.873 7.048 -6.360 1.00 0.00 2674 GLU A C 19
ATOM 24838 O O . GLU A 1 46 ? -9.021 7.491 -6.408 1.00 0.00 2674 GLU A O 19
ATOM 24850 N N . GLU A 1 47 ? -7.442 6.037 -7.114 1.00 0.00 2675 GLU A N 19
ATOM 24851 C CA . GLU A 1 47 ? -8.294 5.353 -8.075 1.00 0.00 2675 GLU A CA 19
ATOM 24852 C C . GLU A 1 47 ? -9.116 4.249 -7.411 1.00 0.00 2675 GLU A C 19
ATOM 24853 O O . GLU A 1 47 ? -10.159 3.851 -7.930 1.00 0.00 2675 GLU A O 19
ATOM 24865 N N . ASN A 1 48 ? -8.644 3.749 -6.271 1.00 0.00 2676 ASN A N 19
ATOM 24866 C CA . ASN A 1 48 ? -9.351 2.685 -5.563 1.00 0.00 2676 ASN A CA 19
ATOM 24867 C C . ASN A 1 48 ? -9.750 3.123 -4.155 1.00 0.00 2676 ASN A C 19
ATOM 24868 O O . ASN A 1 48 ? -9.124 2.726 -3.171 1.00 0.00 2676 ASN A O 19
ATOM 24879 N N . PRO A 1 49 ? -10.808 3.943 -4.039 1.00 0.00 2677 PRO A N 19
ATOM 24880 C CA . PRO A 1 49 ? -11.294 4.424 -2.742 1.00 0.00 2677 PRO A CA 19
ATOM 24881 C C . PRO A 1 49 ? -11.838 3.293 -1.875 1.00 0.00 2677 PRO A C 19
ATOM 24882 O O . PRO A 1 49 ? -11.895 3.408 -0.650 1.00 0.00 2677 PRO A O 19
ATOM 24893 N N . GLU A 1 50 ? -12.237 2.200 -2.519 1.00 0.00 2678 GLU A N 19
ATOM 24894 C CA . GLU A 1 50 ? -12.776 1.046 -1.808 1.00 0.00 2678 GLU A CA 19
ATOM 24895 C C . GLU A 1 50 ? -11.663 0.186 -1.217 1.00 0.00 2678 GLU A C 19
ATOM 24896 O O . GLU A 1 50 ? -11.935 -0.816 -0.555 1.00 0.00 2678 GLU A O 19
ATOM 24908 N N . PHE A 1 51 ? -10.413 0.558 -1.476 1.00 0.00 2679 PHE A N 19
ATOM 24909 C CA . PHE A 1 51 ? -9.283 -0.215 -0.977 1.00 0.00 2679 PHE A CA 19
ATOM 24910 C C . PHE A 1 51 ? -8.374 0.602 -0.069 1.00 0.00 2679 PHE A C 19
ATOM 24911 O O . PHE A 1 51 ? -8.427 1.832 -0.041 1.00 0.00 2679 PHE A O 19
ATOM 24928 N N . ALA A 1 52 ? -7.529 -0.114 0.662 1.00 0.00 2680 ALA A N 19
ATOM 24929 C CA . ALA A 1 52 ? -6.575 0.492 1.576 1.00 0.00 2680 ALA A CA 19
ATOM 24930 C C . ALA A 1 52 ? -5.288 -0.325 1.589 1.00 0.00 2680 ALA A C 19
ATOM 24931 O O . ALA A 1 52 ? -5.210 -1.364 0.932 1.00 0.00 2680 ALA A O 19
ATOM 24938 N N . VAL A 1 53 ? -4.271 0.137 2.307 1.00 0.00 2681 VAL A N 19
ATOM 24939 C CA . VAL A 1 53 ? -2.996 -0.571 2.356 1.00 0.00 2681 VAL A CA 19
ATOM 24940 C C . VAL A 1 53 ? -2.890 -1.487 3.571 1.00 0.00 2681 VAL A C 19
ATOM 24941 O O . VAL A 1 53 ? -3.352 -1.146 4.656 1.00 0.00 2681 VAL A O 19
ATOM 24954 N N . ALA A 1 54 ? -2.282 -2.658 3.378 1.00 0.00 2682 ALA A N 19
ATOM 24955 C CA . ALA A 1 54 ? -2.128 -3.626 4.464 1.00 0.00 2682 ALA A CA 19
ATOM 24956 C C . ALA A 1 54 ? -1.520 -2.980 5.715 1.00 0.00 2682 ALA A C 19
ATOM 24957 O O . ALA A 1 54 ? -0.788 -1.994 5.626 1.00 0.00 2682 ALA A O 19
ATOM 24964 N N . PRO A 1 55 ? -1.839 -3.531 6.904 1.00 0.00 2683 PRO A N 19
ATOM 24965 C CA . PRO A 1 55 ? -1.354 -3.017 8.195 1.00 0.00 2683 PRO A CA 19
ATOM 24966 C C . PRO A 1 55 ? 0.160 -2.832 8.245 1.00 0.00 2683 PRO A C 19
ATOM 24967 O O . PRO A 1 55 ? 0.644 -1.751 8.567 1.00 0.00 2683 PRO A O 19
ATOM 24978 N N . ASP A 1 56 ? 0.907 -3.884 7.926 1.00 0.00 2684 ASP A N 19
ATOM 24979 C CA . ASP A 1 56 ? 2.367 -3.808 7.942 1.00 0.00 2684 ASP A CA 19
ATOM 24980 C C . ASP A 1 56 ? 2.857 -2.855 6.859 1.00 0.00 2684 ASP A C 19
ATOM 24981 O O . ASP A 1 56 ? 3.990 -2.343 6.902 1.00 0.00 2684 ASP A O 19
ATOM 24990 N N . TRP A 1 57 ? 1.975 -2.570 5.916 1.00 0.00 2685 TRP A N 19
ATOM 24991 C CA . TRP A 1 57 ? 2.294 -1.653 4.857 1.00 0.00 2685 TRP A CA 19
ATOM 24992 C C . TRP A 1 57 ? 1.929 -0.237 5.275 1.00 0.00 2685 TRP A C 19
ATOM 24993 O O . TRP A 1 57 ? 2.327 0.726 4.639 1.00 0.00 2685 TRP A O 19
ATOM 25014 N N . THR A 1 58 ? 1.216 -0.113 6.392 1.00 0.00 2686 THR A N 19
ATOM 25015 C CA . THR A 1 58 ? 0.878 1.193 6.922 1.00 0.00 2686 THR A CA 19
ATOM 25016 C C . THR A 1 58 ? 2.169 1.845 7.388 1.00 0.00 2686 THR A C 19
ATOM 25017 O O . THR A 1 58 ? 2.434 3.016 7.113 1.00 0.00 2686 THR A O 19
ATOM 25028 N N . ASP A 1 59 ? 2.989 1.046 8.073 1.00 0.00 2687 ASP A N 19
ATOM 25029 C CA . ASP A 1 59 ? 4.273 1.513 8.555 1.00 0.00 2687 ASP A CA 19
ATOM 25030 C C . ASP A 1 59 ? 5.238 1.616 7.387 1.00 0.00 2687 ASP A C 19
ATOM 25031 O O . ASP A 1 59 ? 5.860 2.661 7.178 1.00 0.00 2687 ASP A O 19
ATOM 25040 N N . ILE A 1 60 ? 5.356 0.538 6.600 1.00 0.00 2688 ILE A N 19
ATOM 25041 C CA . ILE A 1 60 ? 6.244 0.557 5.443 1.00 0.00 2688 ILE A CA 19
ATOM 25042 C C . ILE A 1 60 ? 5.906 1.742 4.536 1.00 0.00 2688 ILE A C 19
ATOM 25043 O O . ILE A 1 60 ? 6.751 2.600 4.273 1.00 0.00 2688 ILE A O 19
ATOM 25059 N N . VAL A 1 61 ? 4.660 1.785 4.071 1.00 0.00 2689 VAL A N 19
ATOM 25060 C CA . VAL A 1 61 ? 4.201 2.866 3.205 1.00 0.00 2689 VAL A CA 19
ATOM 25061 C C . VAL A 1 61 ? 4.474 4.217 3.851 1.00 0.00 2689 VAL A C 19
ATOM 25062 O O . VAL A 1 61 ? 4.899 5.159 3.184 1.00 0.00 2689 VAL A O 19
ATOM 25075 N N . LYS A 1 62 ? 4.243 4.314 5.155 1.00 0.00 2690 LYS A N 19
ATOM 25076 C CA . LYS A 1 62 ? 4.495 5.561 5.860 1.00 0.00 2690 LYS A CA 19
ATOM 25077 C C . LYS A 1 62 ? 5.911 6.046 5.555 1.00 0.00 2690 LYS A C 19
ATOM 25078 O O . LYS A 1 62 ? 6.117 7.195 5.167 1.00 0.00 2690 LYS A O 19
ATOM 25097 N N . GLN A 1 63 ? 6.880 5.142 5.698 1.00 0.00 2691 GLN A N 19
ATOM 25098 C CA . GLN A 1 63 ? 8.279 5.440 5.404 1.00 0.00 2691 GLN A CA 19
ATOM 25099 C C . GLN A 1 63 ? 8.538 5.498 3.894 1.00 0.00 2691 GLN A C 19
ATOM 25100 O O . GLN A 1 63 ? 9.577 5.991 3.451 1.00 0.00 2691 GLN A O 19
ATOM 25114 N N . SER A 1 64 ? 7.597 4.967 3.112 1.00 0.00 2692 SER A N 19
ATOM 25115 C CA . SER A 1 64 ? 7.716 4.924 1.650 1.00 0.00 2692 SER A CA 19
ATOM 25116 C C . SER A 1 64 ? 8.180 6.241 1.054 1.00 0.00 2692 SER A C 19
ATOM 25117 O O . SER A 1 64 ? 8.979 6.263 0.120 1.00 0.00 2692 SER A O 19
ATOM 25125 N N . GLY A 1 65 ? 7.661 7.333 1.577 1.00 0.00 2693 GLY A N 19
ATOM 25126 C CA . GLY A 1 65 ? 8.018 8.632 1.049 1.00 0.00 2693 GLY A CA 19
ATOM 25127 C C . GLY A 1 65 ? 7.308 8.923 -0.268 1.00 0.00 2693 GLY A C 19
ATOM 25128 O O . GLY A 1 65 ? 7.304 10.063 -0.732 1.00 0.00 2693 GLY A O 19
ATOM 25132 N N . PHE A 1 66 ? 6.692 7.894 -0.868 1.00 0.00 2694 PHE A N 19
ATOM 25133 C CA . PHE A 1 66 ? 5.969 8.064 -2.126 1.00 0.00 2694 PHE A CA 19
ATOM 25134 C C . PHE A 1 66 ? 4.538 8.473 -1.859 1.00 0.00 2694 PHE A C 19
ATOM 25135 O O . PHE A 1 66 ? 3.922 9.158 -2.674 1.00 0.00 2694 PHE A O 19
ATOM 25152 N N . VAL A 1 67 ? 3.996 8.055 -0.717 1.00 0.00 2695 VAL A N 19
ATOM 25153 C CA . VAL A 1 67 ? 2.621 8.402 -0.380 1.00 0.00 2695 VAL A CA 19
ATOM 25154 C C . VAL A 1 67 ? 2.571 9.532 0.647 1.00 0.00 2695 VAL A C 19
ATOM 25155 O O . VAL A 1 67 ? 3.313 9.517 1.630 1.00 0.00 2695 VAL A O 19
ATOM 25168 N N . PRO A 1 68 ? 1.692 10.529 0.441 1.00 0.00 2696 PRO A N 19
ATOM 25169 C CA . PRO A 1 68 ? 1.554 11.660 1.364 1.00 0.00 2696 PRO A CA 19
ATOM 25170 C C . PRO A 1 68 ? 1.034 11.227 2.728 1.00 0.00 2696 PRO A C 19
ATOM 25171 O O . PRO A 1 68 ? 0.100 10.430 2.823 1.00 0.00 2696 PRO A O 19
ATOM 25182 N N . GLU A 1 69 ? 1.649 11.754 3.783 1.00 0.00 2697 GLU A N 19
ATOM 25183 C CA . GLU A 1 69 ? 1.251 11.416 5.143 1.00 0.00 2697 GLU A CA 19
ATOM 25184 C C . GLU A 1 69 ? -0.246 11.620 5.344 1.00 0.00 2697 GLU A C 19
ATOM 25185 O O . GLU A 1 69 ? -0.878 10.919 6.133 1.00 0.00 2697 GLU A O 19
ATOM 25197 N N . SER A 1 70 ? -0.810 12.580 4.620 1.00 0.00 2698 SER A N 19
ATOM 25198 C CA . SER A 1 70 ? -2.236 12.863 4.718 1.00 0.00 2698 SER A CA 19
ATOM 25199 C C . SER A 1 70 ? -3.050 11.634 4.330 1.00 0.00 2698 SER A C 19
ATOM 25200 O O . SER A 1 70 ? -4.135 11.399 4.865 1.00 0.00 2698 SER A O 19
ATOM 25208 N N . MET A 1 71 ? -2.516 10.852 3.397 1.00 0.00 2699 MET A N 19
ATOM 25209 C CA . MET A 1 71 ? -3.187 9.644 2.932 1.00 0.00 2699 MET A CA 19
ATOM 25210 C C . MET A 1 71 ? -2.883 8.450 3.836 1.00 0.00 2699 MET A C 19
ATOM 25211 O O . MET A 1 71 ? -3.391 7.351 3.612 1.00 0.00 2699 MET A O 19
ATOM 25225 N N . PHE A 1 72 ? -2.061 8.664 4.861 1.00 0.00 2700 PHE A N 19
ATOM 25226 C CA . PHE A 1 72 ? -1.714 7.590 5.789 1.00 0.00 2700 PHE A CA 19
ATOM 25227 C C . PHE A 1 72 ? -2.961 7.038 6.483 1.00 0.00 2700 PHE A C 19
ATOM 25228 O O . PHE A 1 72 ? -2.930 5.948 7.055 1.00 0.00 2700 PHE A O 19
ATOM 25245 N N . ASP A 1 73 ? -4.052 7.797 6.435 1.00 0.00 2701 ASP A N 19
ATOM 25246 C CA . ASP A 1 73 ? -5.304 7.383 7.065 1.00 0.00 2701 ASP A CA 19
ATOM 25247 C C . ASP A 1 73 ? -5.880 6.137 6.394 1.00 0.00 2701 ASP A C 19
ATOM 25248 O O . ASP A 1 73 ? -6.620 5.374 7.014 1.00 0.00 2701 ASP A O 19
ATOM 25257 N N . ARG A 1 74 ? -5.538 5.939 5.125 1.00 0.00 2702 ARG A N 19
ATOM 25258 C CA . ARG A 1 74 ? -6.022 4.787 4.368 1.00 0.00 2702 ARG A CA 19
ATOM 25259 C C . ARG A 1 74 ? -5.077 3.594 4.499 1.00 0.00 2702 ARG A C 19
ATOM 25260 O O . ARG A 1 74 ? -5.282 2.555 3.872 1.00 0.00 2702 ARG A O 19
ATOM 25281 N N . LEU A 1 75 ? -4.031 3.759 5.296 1.00 0.00 2703 LEU A N 19
ATOM 25282 C CA . LEU A 1 75 ? -3.037 2.709 5.497 1.00 0.00 2703 LEU A CA 19
ATOM 25283 C C . LEU A 1 75 ? -3.489 1.665 6.527 1.00 0.00 2703 LEU A C 19
ATOM 25284 O O . LEU A 1 75 ? -2.658 1.024 7.162 1.00 0.00 2703 LEU A O 19
ATOM 25300 N N . LEU A 1 76 ? -4.797 1.485 6.696 1.00 0.00 2704 LEU A N 19
ATOM 25301 C CA . LEU A 1 76 ? -5.306 0.511 7.659 1.00 0.00 2704 LEU A CA 19
ATOM 25302 C C . LEU A 1 76 ? -4.856 0.858 9.071 1.00 0.00 2704 LEU A C 19
ATOM 25303 O O . LEU A 1 76 ? -3.848 1.539 9.262 1.00 0.00 2704 LEU A O 19
ATOM 25319 N N . THR A 1 77 ? -5.607 0.389 10.061 1.00 0.00 2705 THR A N 19
ATOM 25320 C CA . THR A 1 77 ? -5.278 0.657 11.452 1.00 0.00 2705 THR A CA 19
ATOM 25321 C C . THR A 1 77 ? -5.308 -0.620 12.288 1.00 0.00 2705 THR A C 19
ATOM 25322 O O . THR A 1 77 ? -5.645 -0.586 13.471 1.00 0.00 2705 THR A O 19
ATOM 25333 N N . GLY A 1 78 ? -4.932 -1.740 11.676 1.00 0.00 2706 GLY A N 19
ATOM 25334 C CA . GLY A 1 78 ? -4.906 -2.999 12.402 1.00 0.00 2706 GLY A CA 19
ATOM 25335 C C . GLY A 1 78 ? -5.822 -4.069 11.830 1.00 0.00 2706 GLY A C 19
ATOM 25336 O O . GLY A 1 78 ? -5.357 -5.155 11.484 1.00 0.00 2706 GLY A O 19
ATOM 25340 N N . PRO A 1 79 ? -7.140 -3.814 11.748 1.00 0.00 2707 PRO A N 19
ATOM 25341 C CA . PRO A 1 79 ? -8.099 -4.805 11.247 1.00 0.00 2707 PRO A CA 19
ATOM 25342 C C . PRO A 1 79 ? -8.118 -4.941 9.726 1.00 0.00 2707 PRO A C 19
ATOM 25343 O O . PRO A 1 79 ? -8.192 -3.954 8.994 1.00 0.00 2707 PRO A O 19
ATOM 25354 N N . VAL A 1 80 ? -8.057 -6.190 9.271 1.00 0.00 2708 VAL A N 19
ATOM 25355 C CA . VAL A 1 80 ? -8.071 -6.513 7.852 1.00 0.00 2708 VAL A CA 19
ATOM 25356 C C . VAL A 1 80 ? -8.442 -7.979 7.650 1.00 0.00 2708 VAL A C 19
ATOM 25357 O O . VAL A 1 80 ? -8.285 -8.793 8.560 1.00 0.00 2708 VAL A O 19
ATOM 25370 N N . VAL A 1 81 ? -8.933 -8.318 6.462 1.00 0.00 2709 VAL A N 19
ATOM 25371 C CA . VAL A 1 81 ? -9.319 -9.688 6.161 1.00 0.00 2709 VAL A CA 19
ATOM 25372 C C . VAL A 1 81 ? -8.550 -10.210 4.948 1.00 0.00 2709 VAL A C 19
ATOM 25373 O O . VAL A 1 81 ? -8.626 -9.637 3.861 1.00 0.00 2709 VAL A O 19
ATOM 25386 N N . ARG A 1 82 ? -7.810 -11.298 5.141 1.00 0.00 2710 ARG A N 19
ATOM 25387 C CA . ARG A 1 82 ? -7.032 -11.892 4.062 1.00 0.00 2710 ARG A CA 19
ATOM 25388 C C . ARG A 1 82 ? -7.000 -13.413 4.185 1.00 0.00 2710 ARG A C 19
ATOM 25389 O O . ARG A 1 82 ? -6.960 -13.955 5.290 1.00 0.00 2710 ARG A O 19
ATOM 25410 N N . GLY A 1 83 ? -7.017 -14.094 3.044 1.00 0.00 2711 GLY A N 19
ATOM 25411 C CA . GLY A 1 83 ? -6.989 -15.546 3.045 1.00 0.00 2711 GLY A CA 19
ATOM 25412 C C . GLY A 1 83 ? -8.363 -16.154 3.247 1.00 0.00 2711 GLY A C 19
ATOM 25413 O O . GLY A 1 83 ? -8.629 -16.780 4.274 1.00 0.00 2711 GLY A O 19
ATOM 25417 N N . GLU A 1 84 ? -9.240 -15.969 2.264 1.00 0.00 2712 GLU A N 19
ATOM 25418 C CA . GLU A 1 84 ? -10.594 -16.505 2.338 1.00 0.00 2712 GLU A CA 19
ATOM 25419 C C . GLU A 1 84 ? -11.158 -16.750 0.942 1.00 0.00 2712 GLU A C 19
ATOM 25420 O O . GLU A 1 84 ? -11.200 -15.844 0.110 1.00 0.00 2712 GLU A O 19
ATOM 25432 N N . GLY A 1 85 ? -11.593 -17.982 0.693 1.00 0.00 2713 GLY A N 19
ATOM 25433 C CA . GLY A 1 85 ? -12.149 -18.324 -0.603 1.00 0.00 2713 GLY A CA 19
ATOM 25434 C C . GLY A 1 85 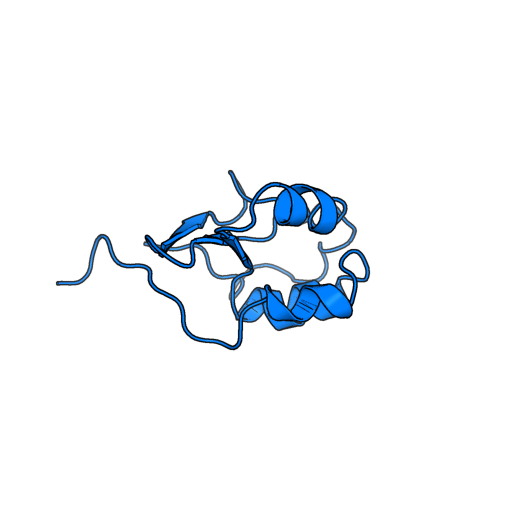? -12.070 -19.810 -0.895 1.00 0.00 2713 GLY A C 19
ATOM 25435 O O . GLY A 1 85 ? -12.677 -20.620 -0.195 1.00 0.00 2713 GLY A O 19
ATOM 25439 N N . ALA A 1 86 ? -11.321 -20.168 -1.933 1.00 0.00 2714 ALA A N 19
ATOM 25440 C CA . ALA A 1 86 ? -11.165 -21.565 -2.317 1.00 0.00 2714 ALA A CA 19
ATOM 25441 C C . ALA A 1 86 ? -10.029 -22.224 -1.544 1.00 0.00 2714 ALA A C 19
ATOM 25442 O O . ALA A 1 86 ? -10.200 -23.294 -0.960 1.00 0.00 2714 ALA A O 19
ATOM 25449 N N . SER A 1 87 ? -8.868 -21.577 -1.542 1.00 0.00 2715 SER A N 19
ATOM 25450 C CA . SER A 1 87 ? -7.701 -22.100 -0.840 1.00 0.00 2715 SER A CA 19
ATOM 25451 C C . SER A 1 87 ? -7.520 -21.404 0.505 1.00 0.00 2715 SER A C 19
ATOM 25452 O O . SER A 1 87 ? -7.394 -22.113 1.526 1.00 0.00 2715 SER A O 19
ATOM 25461 N N . GLY A 1 1 ? 6.780 -17.282 2.995 1.00 0.00 2629 GLY A N 20
ATOM 25462 C CA . GLY A 1 1 ? 5.314 -17.029 2.910 1.00 0.00 2629 GLY A CA 20
ATOM 25463 C C . GLY A 1 1 ? 4.798 -17.083 1.486 1.00 0.00 2629 GLY A C 20
ATOM 25464 O O . GLY A 1 1 ? 4.968 -18.088 0.795 1.00 0.00 2629 GLY A O 20
ATOM 25470 N N . SER A 1 2 ? 4.167 -15.999 1.046 1.00 0.00 2630 SER A N 20
ATOM 25471 C CA . SER A 1 2 ? 3.623 -15.928 -0.306 1.00 0.00 2630 SER A CA 20
ATOM 25472 C C . SER A 1 2 ? 3.287 -14.491 -0.683 1.00 0.00 2630 SER A C 20
ATOM 25473 O O . SER A 1 2 ? 3.925 -13.899 -1.555 1.00 0.00 2630 SER A O 20
ATOM 25481 N N . ARG A 1 3 ? 2.283 -13.936 -0.018 1.00 0.00 2631 ARG A N 20
ATOM 25482 C CA . ARG A 1 3 ? 1.856 -12.566 -0.277 1.00 0.00 2631 ARG A CA 20
ATOM 25483 C C . ARG A 1 3 ? 2.124 -11.675 0.931 1.00 0.00 2631 ARG A C 20
ATOM 25484 O O . ARG A 1 3 ? 2.408 -10.486 0.786 1.00 0.00 2631 ARG A O 20
ATOM 25505 N N . ASN A 1 4 ? 2.035 -12.257 2.123 1.00 0.00 2632 ASN A N 20
ATOM 25506 C CA . ASN A 1 4 ? 2.271 -11.512 3.354 1.00 0.00 2632 ASN A CA 20
ATOM 25507 C C . ASN A 1 4 ? 3.693 -10.956 3.385 1.00 0.00 2632 ASN A C 20
ATOM 25508 O O . ASN A 1 4 ? 4.632 -11.609 2.929 1.00 0.00 2632 ASN A O 20
ATOM 25519 N N . PRO A 1 5 ? 3.872 -9.736 3.923 1.00 0.00 2633 PRO A N 20
ATOM 25520 C CA . PRO A 1 5 ? 5.187 -9.097 4.005 1.00 0.00 2633 PRO A CA 20
ATOM 25521 C C . PRO A 1 5 ? 6.045 -9.648 5.143 1.00 0.00 2633 PRO A C 20
ATOM 25522 O O . PRO A 1 5 ? 7.164 -9.184 5.366 1.00 0.00 2633 PRO A O 20
ATOM 25533 N N . ASN A 1 6 ? 5.521 -10.636 5.863 1.00 0.00 2634 ASN A N 20
ATOM 25534 C CA . ASN A 1 6 ? 6.246 -11.240 6.974 1.00 0.00 2634 ASN A CA 20
ATOM 25535 C C . ASN A 1 6 ? 7.584 -11.816 6.513 1.00 0.00 2634 ASN A C 20
ATOM 25536 O O . ASN A 1 6 ? 8.532 -11.908 7.293 1.00 0.00 2634 ASN A O 20
ATOM 25547 N N . LYS A 1 7 ? 7.654 -12.204 5.242 1.00 0.00 2635 LYS A N 20
ATOM 25548 C CA . LYS A 1 7 ? 8.877 -12.773 4.684 1.00 0.00 2635 LYS A CA 20
ATOM 25549 C C . LYS A 1 7 ? 9.355 -11.975 3.474 1.00 0.00 2635 LYS A C 20
ATOM 25550 O O . LYS A 1 7 ? 10.025 -12.511 2.591 1.00 0.00 2635 LYS A O 20
ATOM 25569 N N . LEU A 1 8 ? 9.004 -10.695 3.435 1.00 0.00 2636 LEU A N 20
ATOM 25570 C CA . LEU A 1 8 ? 9.392 -9.827 2.329 1.00 0.00 2636 LEU A CA 20
ATOM 25571 C C . LEU A 1 8 ? 10.654 -9.032 2.669 1.00 0.00 2636 LEU A C 20
ATOM 25572 O O . LEU A 1 8 ? 11.362 -9.354 3.623 1.00 0.00 2636 LEU A O 20
ATOM 25588 N N . ASP A 1 9 ? 10.923 -7.989 1.889 1.00 0.00 2637 ASP A N 20
ATOM 25589 C CA . ASP A 1 9 ? 12.088 -7.139 2.108 1.00 0.00 2637 ASP A CA 20
ATOM 25590 C C . ASP A 1 9 ? 11.731 -5.681 1.846 1.00 0.00 2637 ASP A C 20
ATOM 25591 O O . ASP A 1 9 ? 11.597 -5.261 0.699 1.00 0.00 2637 ASP A O 20
ATOM 25600 N N . ILE A 1 10 ? 11.552 -4.921 2.919 1.00 0.00 2638 ILE A N 20
ATOM 25601 C CA . ILE A 1 10 ? 11.182 -3.523 2.812 1.00 0.00 2638 ILE A CA 20
ATOM 25602 C C . ILE A 1 10 ? 12.266 -2.672 2.154 1.00 0.00 2638 ILE A C 20
ATOM 25603 O O . ILE A 1 10 ? 12.028 -1.515 1.820 1.00 0.00 2638 ILE A O 20
ATOM 25619 N N . ASN A 1 11 ? 13.461 -3.219 1.977 1.00 0.00 2639 ASN A N 20
ATOM 25620 C CA . ASN A 1 11 ? 14.538 -2.455 1.363 1.00 0.00 2639 ASN A CA 20
ATOM 25621 C C . ASN A 1 11 ? 14.190 -2.066 -0.075 1.00 0.00 2639 ASN A C 20
ATOM 25622 O O . ASN A 1 11 ? 14.653 -1.044 -0.580 1.00 0.00 2639 ASN A O 20
ATOM 25633 N N . THR A 1 12 ? 13.390 -2.899 -0.739 1.00 0.00 2640 THR A N 20
ATOM 25634 C CA . THR A 1 12 ? 13.005 -2.653 -2.130 1.00 0.00 2640 THR A CA 20
ATOM 25635 C C . THR A 1 12 ? 11.901 -1.594 -2.261 1.00 0.00 2640 THR A C 20
ATOM 25636 O O . THR A 1 12 ? 11.236 -1.496 -3.308 1.00 0.00 2640 THR A O 20
ATOM 25647 N N . LEU A 1 13 ? 11.694 -0.793 -1.215 1.00 0.00 2641 LEU A N 20
ATOM 25648 C CA . LEU A 1 13 ? 10.678 0.242 -1.254 1.00 0.00 2641 LEU A CA 20
ATOM 25649 C C . LEU A 1 13 ? 11.160 1.466 -2.026 1.00 0.00 2641 LEU A C 20
ATOM 25650 O O . LEU A 1 13 ? 10.689 2.572 -1.786 1.00 0.00 2641 LEU A O 20
ATOM 25666 N N . THR A 1 14 ? 12.096 1.276 -2.952 1.00 0.00 2642 THR A N 20
ATOM 25667 C CA . THR A 1 14 ? 12.613 2.386 -3.739 1.00 0.00 2642 THR A CA 20
ATOM 25668 C C . THR A 1 14 ? 11.634 2.762 -4.850 1.00 0.00 2642 THR A C 20
ATOM 25669 O O . THR A 1 14 ? 12.029 3.295 -5.887 1.00 0.00 2642 THR A O 20
ATOM 25680 N N . GLY A 1 15 ? 10.352 2.476 -4.626 1.00 0.00 2643 GLY A N 20
ATOM 25681 C CA . GLY A 1 15 ? 9.339 2.782 -5.612 1.00 0.00 2643 GLY A CA 20
ATOM 25682 C C . GLY A 1 15 ? 8.877 1.546 -6.351 1.00 0.00 2643 GLY A C 20
ATOM 25683 O O . GLY A 1 15 ? 7.760 1.510 -6.873 1.00 0.00 2643 GLY A O 20
ATOM 25687 N N . GLU A 1 16 ? 9.755 0.542 -6.406 1.00 0.00 2644 GLU A N 20
ATOM 25688 C CA . GLU A 1 16 ? 9.476 -0.708 -7.104 1.00 0.00 2644 GLU A CA 20
ATOM 25689 C C . GLU A 1 16 ? 8.642 -1.686 -6.274 1.00 0.00 2644 GLU A C 20
ATOM 25690 O O . GLU A 1 16 ? 7.896 -2.484 -6.840 1.00 0.00 2644 GLU A O 20
ATOM 25702 N N . GLU A 1 17 ? 8.752 -1.642 -4.944 1.00 0.00 2645 GLU A N 20
ATOM 25703 C CA . GLU A 1 17 ? 7.974 -2.553 -4.100 1.00 0.00 2645 GLU A CA 20
ATOM 25704 C C . GLU A 1 17 ? 6.493 -2.565 -4.484 1.00 0.00 2645 GLU A C 20
ATOM 25705 O O . GLU A 1 17 ? 5.920 -1.534 -4.834 1.00 0.00 2645 GLU A O 20
ATOM 25717 N N . ARG A 1 18 ? 5.882 -3.745 -4.401 1.00 0.00 2646 ARG A N 20
ATOM 25718 C CA . ARG A 1 18 ? 4.466 -3.909 -4.722 1.00 0.00 2646 ARG A CA 20
ATOM 25719 C C . ARG A 1 18 ? 3.638 -4.002 -3.441 1.00 0.00 2646 ARG A C 20
ATOM 25720 O O . ARG A 1 18 ? 3.542 -5.064 -2.825 1.00 0.00 2646 ARG A O 20
ATOM 25741 N N . VAL A 1 19 ? 3.065 -2.873 -3.034 1.00 0.00 2647 VAL A N 20
ATOM 25742 C CA . VAL A 1 19 ? 2.270 -2.812 -1.811 1.00 0.00 2647 VAL A CA 20
ATOM 25743 C C . VAL A 1 19 ? 0.919 -3.519 -1.957 1.00 0.00 2647 VAL A C 20
ATOM 25744 O O . VAL A 1 19 ? 0.173 -3.248 -2.896 1.00 0.00 2647 VAL A O 20
ATOM 25757 N N . PRO A 1 20 ? 0.577 -4.423 -1.012 1.00 0.00 2648 PRO A N 20
ATOM 25758 C CA . PRO A 1 20 ? -0.690 -5.152 -1.021 1.00 0.00 2648 PRO A CA 20
ATOM 25759 C C . PRO A 1 20 ? -1.846 -4.299 -0.501 1.00 0.00 2648 PRO A C 20
ATOM 25760 O O . PRO A 1 20 ? -1.724 -3.626 0.532 1.00 0.00 2648 PRO A O 20
ATOM 25771 N N . VAL A 1 21 ? -2.967 -4.330 -1.214 1.00 0.00 2649 VAL A N 20
ATOM 25772 C CA . VAL A 1 21 ? -4.141 -3.558 -0.825 1.00 0.00 2649 VAL A CA 20
ATOM 25773 C C . VAL A 1 21 ? -5.300 -4.468 -0.437 1.00 0.00 2649 VAL A C 20
ATOM 25774 O O . VAL A 1 21 ? -5.471 -5.549 -1.000 1.00 0.00 2649 VAL A O 20
ATOM 25787 N N . VAL A 1 22 ? -6.090 -4.020 0.531 1.00 0.00 2650 VAL A N 20
ATOM 25788 C CA . VAL A 1 22 ? -7.233 -4.790 1.001 1.00 0.00 2650 VAL A CA 20
ATOM 25789 C C . VAL A 1 22 ? -8.513 -3.960 0.965 1.00 0.00 2650 VAL A C 20
ATOM 25790 O O . VAL A 1 22 ? -8.568 -2.858 1.513 1.00 0.00 2650 VAL A O 20
ATOM 25803 N N . ASN A 1 23 ? -9.538 -4.503 0.320 1.00 0.00 2651 ASN A N 20
ATOM 25804 C CA . ASN A 1 23 ? -10.823 -3.822 0.215 1.00 0.00 2651 ASN A CA 20
ATOM 25805 C C . ASN A 1 23 ? -11.435 -3.622 1.595 1.00 0.00 2651 ASN A C 20
ATOM 25806 O O . ASN A 1 23 ? -11.460 -4.538 2.416 1.00 0.00 2651 ASN A O 20
ATOM 25817 N N . LYS A 1 24 ? -11.906 -2.410 1.849 1.00 0.00 2652 LYS A N 20
ATOM 25818 C CA . LYS A 1 24 ? -12.495 -2.068 3.137 1.00 0.00 2652 LYS A CA 20
ATOM 25819 C C . LYS A 1 24 ? -13.817 -2.796 3.381 1.00 0.00 2652 LYS A C 20
ATOM 25820 O O . LYS A 1 24 ? -14.161 -3.094 4.524 1.00 0.00 2652 LYS A O 20
ATOM 25839 N N . ARG A 1 25 ? -14.573 -3.050 2.318 1.00 0.00 2653 ARG A N 20
ATOM 25840 C CA . ARG A 1 25 ? -15.872 -3.706 2.446 1.00 0.00 2653 ARG A CA 20
ATOM 25841 C C . ARG A 1 25 ? -15.795 -5.226 2.284 1.00 0.00 2653 ARG A C 20
ATOM 25842 O O . ARG A 1 25 ? -16.172 -5.970 3.188 1.00 0.00 2653 ARG A O 20
ATOM 25863 N N . ASN A 1 26 ? -15.343 -5.684 1.119 1.00 0.00 2654 ASN A N 20
ATOM 25864 C CA . ASN A 1 26 ? -15.267 -7.122 0.847 1.00 0.00 2654 ASN A CA 20
ATOM 25865 C C . ASN A 1 26 ? -13.988 -7.756 1.387 1.00 0.00 2654 ASN A C 20
ATOM 25866 O O . ASN A 1 26 ? -13.872 -8.982 1.426 1.00 0.00 2654 ASN A O 20
ATOM 25877 N N . GLY A 1 27 ? -13.035 -6.938 1.819 1.00 0.00 2655 GLY A N 20
ATOM 25878 C CA . GLY A 1 27 ? -11.799 -7.476 2.360 1.00 0.00 2655 GLY A CA 20
ATOM 25879 C C . GLY A 1 27 ? -10.869 -8.047 1.303 1.00 0.00 2655 GLY A C 20
ATOM 25880 O O . GLY A 1 27 ? -9.810 -8.580 1.634 1.00 0.00 2655 GLY A O 20
ATOM 25884 N N . LYS A 1 28 ? -11.251 -7.939 0.030 1.00 0.00 2656 LYS A N 20
ATOM 25885 C CA . LYS A 1 28 ? -10.421 -8.454 -1.059 1.00 0.00 2656 LYS A CA 20
ATOM 25886 C C . LYS A 1 28 ? -8.978 -7.991 -0.894 1.00 0.00 2656 LYS A C 20
ATOM 25887 O O . LYS A 1 28 ? -8.705 -6.796 -0.850 1.00 0.00 2656 LYS A O 20
ATOM 25906 N N . LYS A 1 29 ? -8.059 -8.942 -0.799 1.00 0.00 2657 LYS A N 20
ATOM 25907 C CA . LYS A 1 29 ? -6.648 -8.621 -0.629 1.00 0.00 2657 LYS A CA 20
ATOM 25908 C C . LYS A 1 29 ? -5.849 -8.946 -1.885 1.00 0.00 2657 LYS A C 20
ATOM 25909 O O . LYS A 1 29 ? -5.969 -10.034 -2.448 1.00 0.00 2657 LYS A O 20
ATOM 25928 N N . MET A 1 30 ? -5.028 -7.994 -2.309 1.00 0.00 2658 MET A N 20
ATOM 25929 C CA . MET A 1 30 ? -4.197 -8.172 -3.491 1.00 0.00 2658 MET A CA 20
ATOM 25930 C C . MET A 1 30 ? -2.754 -7.783 -3.193 1.00 0.00 2658 MET A C 20
ATOM 25931 O O . MET A 1 30 ? -2.425 -6.601 -3.111 1.00 0.00 2658 MET A O 20
ATOM 25945 N N . GLY A 1 31 ? -1.902 -8.788 -3.034 1.00 0.00 2659 GLY A N 20
ATOM 25946 C CA . GLY A 1 31 ? -0.500 -8.542 -2.746 1.00 0.00 2659 GLY A CA 20
ATOM 25947 C C . GLY A 1 31 ? 0.418 -9.280 -3.700 1.00 0.00 2659 GLY A C 20
ATOM 25948 O O . GLY A 1 31 ? 0.688 -10.468 -3.519 1.00 0.00 2659 GLY A O 20
ATOM 25952 N N . GLY A 1 32 ? 0.895 -8.577 -4.721 1.00 0.00 2660 GLY A N 20
ATOM 25953 C CA . GLY A 1 32 ? 1.779 -9.186 -5.697 1.00 0.00 2660 GLY A CA 20
ATOM 25954 C C . GLY A 1 32 ? 1.983 -8.307 -6.915 1.00 0.00 2660 GLY A C 20
ATOM 25955 O O . GLY A 1 32 ? 2.379 -7.149 -6.793 1.00 0.00 2660 GLY A O 20
ATOM 25959 N N . ALA A 1 33 ? 1.721 -8.861 -8.094 1.00 0.00 2661 ALA A N 20
ATOM 25960 C CA . ALA A 1 33 ? 1.887 -8.120 -9.339 1.00 0.00 2661 ALA A CA 20
ATOM 25961 C C . ALA A 1 33 ? 0.709 -7.187 -9.603 1.00 0.00 2661 ALA A C 20
ATOM 25962 O O . ALA A 1 33 ? 0.862 -6.158 -10.261 1.00 0.00 2661 ALA A O 20
ATOM 25969 N N . MET A 1 34 ? -0.467 -7.549 -9.096 1.00 0.00 2662 MET A N 20
ATOM 25970 C CA . MET A 1 34 ? -1.665 -6.737 -9.293 1.00 0.00 2662 MET A CA 20
ATOM 25971 C C . MET A 1 34 ? -1.756 -5.605 -8.272 1.00 0.00 2662 MET A C 20
ATOM 25972 O O . MET A 1 34 ? -2.517 -4.656 -8.457 1.00 0.00 2662 MET A O 20
ATOM 25986 N N . ALA A 1 35 ? -0.986 -5.707 -7.193 1.00 0.00 2663 ALA A N 20
ATOM 25987 C CA . ALA A 1 35 ? -1.000 -4.686 -6.156 1.00 0.00 2663 ALA A CA 20
ATOM 25988 C C . ALA A 1 35 ? -0.275 -3.421 -6.613 1.00 0.00 2663 ALA A C 20
ATOM 25989 O O . ALA A 1 35 ? 0.631 -3.477 -7.443 1.00 0.00 2663 ALA A O 20
ATOM 25996 N N . PRO A 1 36 ? -0.684 -2.256 -6.081 1.00 0.00 2664 PRO A N 20
ATOM 25997 C CA . PRO A 1 36 ? -0.091 -0.960 -6.438 1.00 0.00 2664 PRO A CA 20
ATOM 25998 C C . PRO A 1 36 ? 1.393 -0.852 -6.090 1.00 0.00 2664 PRO A C 20
ATOM 25999 O O . PRO A 1 36 ? 1.845 -1.376 -5.069 1.00 0.00 2664 PRO A O 20
ATOM 26010 N N . PRO A 1 37 ? 2.173 -0.150 -6.937 1.00 0.00 2665 PRO A N 20
ATOM 26011 C CA . PRO A 1 37 ? 3.598 0.049 -6.719 1.00 0.00 2665 PRO A CA 20
ATOM 26012 C C . PRO A 1 37 ? 3.869 1.248 -5.817 1.00 0.00 2665 PRO A C 20
ATOM 26013 O O . PRO A 1 37 ? 3.127 2.232 -5.832 1.00 0.00 2665 PRO A O 20
ATOM 26024 N N . MET A 1 38 ? 4.919 1.147 -5.014 1.00 0.00 2666 MET A N 20
ATOM 26025 C CA . MET A 1 38 ? 5.283 2.202 -4.073 1.00 0.00 2666 MET A CA 20
ATOM 26026 C C . MET A 1 38 ? 5.205 3.598 -4.698 1.00 0.00 2666 MET A C 20
ATOM 26027 O O . MET A 1 38 ? 4.578 4.497 -4.137 1.00 0.00 2666 MET A O 20
ATOM 26041 N N . LYS A 1 39 ? 5.869 3.787 -5.835 1.00 0.00 2667 LYS A N 20
ATOM 26042 C CA . LYS A 1 39 ? 5.890 5.099 -6.492 1.00 0.00 2667 LYS A CA 20
ATOM 26043 C C . LYS A 1 39 ? 4.536 5.506 -7.086 1.00 0.00 2667 LYS A C 20
ATOM 26044 O O . LYS A 1 39 ? 4.402 6.615 -7.601 1.00 0.00 2667 LYS A O 20
ATOM 26063 N N . ASP A 1 40 ? 3.536 4.629 -7.026 1.00 0.00 2668 ASP A N 20
ATOM 26064 C CA . ASP A 1 40 ? 2.220 4.957 -7.580 1.00 0.00 2668 ASP A CA 20
ATOM 26065 C C . ASP A 1 40 ? 1.091 4.710 -6.576 1.00 0.00 2668 ASP A C 20
ATOM 26066 O O . ASP A 1 40 ? -0.081 4.905 -6.895 1.00 0.00 2668 ASP A O 20
ATOM 26075 N N . LEU A 1 41 ? 1.445 4.277 -5.369 1.00 0.00 2669 LEU A N 20
ATOM 26076 C CA . LEU A 1 41 ? 0.452 4.000 -4.328 1.00 0.00 2669 LEU A CA 20
ATOM 26077 C C . LEU A 1 41 ? -0.617 5.096 -4.231 1.00 0.00 2669 LEU A C 20
ATOM 26078 O O . LEU A 1 41 ? -1.804 4.795 -4.115 1.00 0.00 2669 LEU A O 20
ATOM 26094 N N . PRO A 1 42 ? -0.217 6.382 -4.260 1.00 0.00 2670 PRO A N 20
ATOM 26095 C CA . PRO A 1 42 ? -1.159 7.506 -4.156 1.00 0.00 2670 PRO A CA 20
ATOM 26096 C C . PRO A 1 42 ? -2.112 7.593 -5.345 1.00 0.00 2670 PRO A C 20
ATOM 26097 O O . PRO A 1 42 ? -3.261 8.023 -5.205 1.00 0.00 2670 PRO A O 20
ATOM 26108 N N . ARG A 1 43 ? -1.642 7.152 -6.504 1.00 0.00 2671 ARG A N 20
ATOM 26109 C CA . ARG A 1 43 ? -2.463 7.162 -7.705 1.00 0.00 2671 ARG A CA 20
ATOM 26110 C C . ARG A 1 43 ? -3.457 6.016 -7.646 1.00 0.00 2671 ARG A C 20
ATOM 26111 O O . ARG A 1 43 ? -4.666 6.211 -7.774 1.00 0.00 2671 ARG A O 20
ATOM 26132 N N . TRP A 1 44 ? -2.928 4.820 -7.437 1.00 0.00 2672 TRP A N 20
ATOM 26133 C CA . TRP A 1 44 ? -3.749 3.628 -7.344 1.00 0.00 2672 TRP A CA 20
ATOM 26134 C C . TRP A 1 44 ? -4.788 3.771 -6.245 1.00 0.00 2672 TRP A C 20
ATOM 26135 O O . TRP A 1 44 ? -5.957 3.442 -6.440 1.00 0.00 2672 TRP A O 20
ATOM 26156 N N . LEU A 1 45 ? -4.363 4.272 -5.087 1.00 0.00 2673 LEU A N 20
ATOM 26157 C CA . LEU A 1 45 ? -5.286 4.453 -3.980 1.00 0.00 2673 LEU A CA 20
ATOM 26158 C C . LEU A 1 45 ? -6.394 5.407 -4.388 1.00 0.00 2673 LEU A C 20
ATOM 26159 O O . LEU A 1 45 ? -7.575 5.075 -4.287 1.00 0.00 2673 LEU A O 20
ATOM 26175 N N . GLU A 1 46 ? -6.017 6.595 -4.865 1.00 0.00 2674 GLU A N 20
ATOM 26176 C CA . GLU A 1 46 ? -7.007 7.574 -5.296 1.00 0.00 2674 GLU A CA 20
ATOM 26177 C C . GLU A 1 46 ? -8.000 6.925 -6.254 1.00 0.00 2674 GLU A C 20
ATOM 26178 O O . GLU A 1 46 ? -9.178 7.283 -6.288 1.00 0.00 2674 GLU A O 20
ATOM 26190 N N . GLU A 1 47 ? -7.506 5.963 -7.028 1.00 0.00 2675 GLU A N 20
ATOM 26191 C CA . GLU A 1 47 ? -8.331 5.246 -7.991 1.00 0.00 2675 GLU A CA 20
ATOM 26192 C C . GLU A 1 47 ? -9.154 4.150 -7.313 1.00 0.00 2675 GLU A C 20
ATOM 26193 O O . GLU A 1 47 ? -10.211 3.761 -7.812 1.00 0.00 2675 GLU A O 20
ATOM 26205 N N . ASN A 1 48 ? -8.667 3.651 -6.179 1.00 0.00 2676 ASN A N 20
ATOM 26206 C CA . ASN A 1 48 ? -9.368 2.597 -5.446 1.00 0.00 2676 ASN A CA 20
ATOM 26207 C C . ASN A 1 48 ? -9.756 3.067 -4.045 1.00 0.00 2676 ASN A C 20
ATOM 26208 O O . ASN A 1 48 ? -9.113 2.705 -3.057 1.00 0.00 2676 ASN A O 20
ATOM 26219 N N . PRO A 1 49 ? -10.822 3.879 -3.939 1.00 0.00 2677 PRO A N 20
ATOM 26220 C CA . PRO A 1 49 ? -11.296 4.402 -2.650 1.00 0.00 2677 PRO A CA 20
ATOM 26221 C C . PRO A 1 49 ? -11.815 3.303 -1.727 1.00 0.00 2677 PRO A C 20
ATOM 26222 O O . PRO A 1 49 ? -11.828 3.465 -0.506 1.00 0.00 2677 PRO A O 20
ATOM 26233 N N . GLU A 1 50 ? -12.244 2.191 -2.311 1.00 0.00 2678 GLU A N 20
ATOM 26234 C CA . GLU A 1 50 ? -12.764 1.073 -1.531 1.00 0.00 2678 GLU A CA 20
ATOM 26235 C C . GLU A 1 50 ? -11.639 0.186 -1.006 1.00 0.00 2678 GLU A C 20
ATOM 26236 O O . GLU A 1 50 ? -11.893 -0.805 -0.322 1.00 0.00 2678 GLU A O 20
ATOM 26248 N N . PHE A 1 51 ? -10.396 0.529 -1.339 1.00 0.00 2679 PHE A N 20
ATOM 26249 C CA . PHE A 1 51 ? -9.256 -0.266 -0.903 1.00 0.00 2679 PHE A CA 20
ATOM 26250 C C . PHE A 1 51 ? -8.314 0.525 -0.002 1.00 0.00 2679 PHE A C 20
ATOM 26251 O O . PHE A 1 51 ? -8.311 1.757 -0.003 1.00 0.00 2679 PHE A O 20
ATOM 26268 N N . ALA A 1 52 ? -7.507 -0.209 0.757 1.00 0.00 2680 ALA A N 20
ATOM 26269 C CA . ALA A 1 52 ? -6.534 0.382 1.667 1.00 0.00 2680 ALA A CA 20
ATOM 26270 C C . ALA A 1 52 ? -5.259 -0.454 1.678 1.00 0.00 2680 ALA A C 20
ATOM 26271 O O . ALA A 1 52 ? -5.199 -1.498 1.031 1.00 0.00 2680 ALA A O 20
ATOM 26278 N N . VAL A 1 53 ? -4.234 0.003 2.392 1.00 0.00 2681 VAL A N 20
ATOM 26279 C CA . VAL A 1 53 ? -2.968 -0.726 2.445 1.00 0.00 2681 VAL A CA 20
ATOM 26280 C C . VAL A 1 53 ? -2.873 -1.618 3.685 1.00 0.00 2681 VAL A C 20
ATOM 26281 O O . VAL A 1 53 ? -3.297 -1.230 4.774 1.00 0.00 2681 VAL A O 20
ATOM 26294 N N . ALA A 1 54 ? -2.326 -2.823 3.505 1.00 0.00 2682 ALA A N 20
ATOM 26295 C CA . ALA A 1 54 ? -2.190 -3.783 4.608 1.00 0.00 2682 ALA A CA 20
ATOM 26296 C C . ALA A 1 54 ? -1.520 -3.159 5.840 1.00 0.00 2682 ALA A C 20
ATOM 26297 O O . ALA A 1 54 ? -0.810 -2.161 5.735 1.00 0.00 2682 ALA A O 20
ATOM 26304 N N . PRO A 1 55 ? -1.745 -3.756 7.032 1.00 0.00 2683 PRO A N 20
ATOM 26305 C CA . PRO A 1 55 ? -1.185 -3.268 8.306 1.00 0.00 2683 PRO A CA 20
ATOM 26306 C C . PRO A 1 55 ? 0.327 -3.067 8.278 1.00 0.00 2683 PRO A C 20
ATOM 26307 O O . PRO A 1 55 ? 0.821 -1.984 8.593 1.00 0.00 2683 PRO A O 20
ATOM 26318 N N . ASP A 1 56 ? 1.061 -4.102 7.904 1.00 0.00 2684 ASP A N 20
ATOM 26319 C CA . ASP A 1 56 ? 2.515 -4.011 7.843 1.00 0.00 2684 ASP A CA 20
ATOM 26320 C C . ASP A 1 56 ? 2.933 -3.059 6.728 1.00 0.00 2684 ASP A C 20
ATOM 26321 O O . ASP A 1 56 ? 4.055 -2.533 6.713 1.00 0.00 2684 ASP A O 20
ATOM 26330 N N . TRP A 1 57 ? 2.002 -2.797 5.821 1.00 0.00 2685 TRP A N 20
ATOM 26331 C CA . TRP A 1 57 ? 2.258 -1.885 4.734 1.00 0.00 2685 TRP A CA 20
ATOM 26332 C C . TRP A 1 57 ? 1.767 -0.497 5.096 1.00 0.00 2685 TRP A C 20
ATOM 26333 O O . TRP A 1 57 ? 2.152 0.486 4.480 1.00 0.00 2685 TRP A O 20
ATOM 26354 N N . THR A 1 58 ? 0.958 -0.414 6.146 1.00 0.00 2686 THR A N 20
ATOM 26355 C CA . THR A 1 58 ? 0.487 0.867 6.621 1.00 0.00 2686 THR A CA 20
ATOM 26356 C C . THR A 1 58 ? 1.704 1.621 7.144 1.00 0.00 2686 THR A C 20
ATOM 26357 O O . THR A 1 58 ? 1.930 2.789 6.819 1.00 0.00 2686 THR A O 20
ATOM 26368 N N . ASP A 1 59 ? 2.512 0.905 7.928 1.00 0.00 2687 ASP A N 20
ATOM 26369 C CA . ASP A 1 59 ? 3.735 1.462 8.477 1.00 0.00 2687 ASP A CA 20
ATOM 26370 C C . ASP A 1 59 ? 4.796 1.569 7.386 1.00 0.00 2687 ASP A C 20
ATOM 26371 O O . ASP A 1 59 ? 5.383 2.636 7.193 1.00 0.00 2687 ASP A O 20
ATOM 26380 N N . ILE A 1 60 ? 5.038 0.474 6.648 1.00 0.00 2688 ILE A N 20
ATOM 26381 C CA . ILE A 1 60 ? 6.025 0.507 5.574 1.00 0.00 2688 ILE A CA 20
ATOM 26382 C C . ILE A 1 60 ? 5.706 1.634 4.591 1.00 0.00 2688 ILE A C 20
ATOM 26383 O O . ILE A 1 60 ? 6.529 2.519 4.353 1.00 0.00 2688 ILE A O 20
ATOM 26399 N N . VAL A 1 61 ? 4.501 1.596 4.028 1.00 0.00 2689 VAL A N 20
ATOM 26400 C CA . VAL A 1 61 ? 4.069 2.617 3.080 1.00 0.00 2689 VAL A CA 20
ATOM 26401 C C . VAL A 1 61 ? 4.173 4.007 3.702 1.00 0.00 2689 VAL A C 20
ATOM 26402 O O . VAL A 1 61 ? 4.555 4.966 3.034 1.00 0.00 2689 VAL A O 20
ATOM 26415 N N . LYS A 1 62 ? 3.849 4.123 4.987 1.00 0.00 2690 LYS A N 20
ATOM 26416 C CA . LYS A 1 62 ? 3.945 5.412 5.659 1.00 0.00 2690 LYS A CA 20
ATOM 26417 C C . LYS A 1 62 ? 5.351 5.984 5.477 1.00 0.00 2690 LYS A C 20
ATOM 26418 O O . LYS A 1 62 ? 5.519 7.132 5.065 1.00 0.00 2690 LYS A O 20
ATOM 26437 N N . GLN A 1 63 ? 6.359 5.156 5.751 1.00 0.00 2691 GLN A N 20
ATOM 26438 C CA . GLN A 1 63 ? 7.759 5.545 5.583 1.00 0.00 2691 GLN A CA 20
ATOM 26439 C C . GLN A 1 63 ? 8.163 5.567 4.104 1.00 0.00 2691 GLN A C 20
ATOM 26440 O O . GLN A 1 63 ? 9.203 6.119 3.743 1.00 0.00 2691 GLN A O 20
ATOM 26454 N N . SER A 1 64 ? 7.343 4.938 3.262 1.00 0.00 2692 SER A N 20
ATOM 26455 C CA . SER A 1 64 ? 7.603 4.843 1.821 1.00 0.00 2692 SER A CA 20
ATOM 26456 C C . SER A 1 64 ? 8.145 6.133 1.226 1.00 0.00 2692 SER A C 20
ATOM 26457 O O . SER A 1 64 ? 8.901 6.109 0.258 1.00 0.00 2692 SER A O 20
ATOM 26465 N N . GLY A 1 65 ? 7.750 7.257 1.793 1.00 0.00 2693 GLY A N 20
ATOM 26466 C CA . GLY A 1 65 ? 8.201 8.530 1.271 1.00 0.00 2693 GLY A CA 20
ATOM 26467 C C . GLY A 1 65 ? 7.492 8.903 -0.025 1.00 0.00 2693 GLY A C 20
ATOM 26468 O O . GLY A 1 65 ? 7.509 10.066 -0.428 1.00 0.00 2693 GLY A O 20
ATOM 26472 N N . PHE A 1 66 ? 6.857 7.920 -0.678 1.00 0.00 2694 PHE A N 20
ATOM 26473 C CA . PHE A 1 66 ? 6.138 8.173 -1.923 1.00 0.00 2694 PHE A CA 20
ATOM 26474 C C . PHE A 1 66 ? 4.727 8.636 -1.637 1.00 0.00 2694 PHE A C 20
ATOM 26475 O O . PHE A 1 66 ? 4.163 9.432 -2.389 1.00 0.00 2694 PHE A O 20
ATOM 26492 N N . VAL A 1 67 ? 4.144 8.135 -0.553 1.00 0.00 2695 VAL A N 20
ATOM 26493 C CA . VAL A 1 67 ? 2.784 8.514 -0.193 1.00 0.00 2695 VAL A CA 20
ATOM 26494 C C . VAL A 1 67 ? 2.768 9.766 0.679 1.00 0.00 2695 VAL A C 20
ATOM 26495 O O . VAL A 1 67 ? 3.548 9.880 1.625 1.00 0.00 2695 VAL A O 20
ATOM 26508 N N . PRO A 1 68 ? 1.869 10.724 0.385 1.00 0.00 2696 PRO A N 20
ATOM 26509 C CA . PRO A 1 68 ? 1.761 11.957 1.164 1.00 0.00 2696 PRO A CA 20
ATOM 26510 C C . PRO A 1 68 ? 1.181 11.700 2.550 1.00 0.00 2696 PRO A C 20
ATOM 26511 O O . PRO A 1 68 ? 0.322 10.835 2.721 1.00 0.00 2696 PRO A O 20
ATOM 26522 N N . GLU A 1 69 ? 1.669 12.440 3.539 1.00 0.00 2697 GLU A N 20
ATOM 26523 C CA . GLU A 1 69 ? 1.214 12.276 4.916 1.00 0.00 2697 GLU A CA 20
ATOM 26524 C C . GLU A 1 69 ? -0.308 12.333 5.013 1.00 0.00 2697 GLU A C 20
ATOM 26525 O O . GLU A 1 69 ? -0.908 11.640 5.835 1.00 0.00 2697 GLU A O 20
ATOM 26537 N N . SER A 1 70 ? -0.929 13.155 4.179 1.00 0.00 2698 SER A N 20
ATOM 26538 C CA . SER A 1 70 ? -2.382 13.291 4.185 1.00 0.00 2698 SER A CA 20
ATOM 26539 C C . SER A 1 70 ? -3.057 11.985 3.783 1.00 0.00 2698 SER A C 20
ATOM 26540 O O . SER A 1 70 ? -4.138 11.658 4.273 1.00 0.00 2698 SER A O 20
ATOM 26548 N N . MET A 1 71 ? -2.414 11.240 2.888 1.00 0.00 2699 MET A N 20
ATOM 26549 C CA . MET A 1 71 ? -2.959 9.969 2.422 1.00 0.00 2699 MET A CA 20
ATOM 26550 C C . MET A 1 71 ? -2.712 8.852 3.429 1.00 0.00 2699 MET A C 20
ATOM 26551 O O . MET A 1 71 ? -3.158 7.722 3.232 1.00 0.00 2699 MET A O 20
ATOM 26565 N N . PHE A 1 72 ? -2.006 9.163 4.514 1.00 0.00 2700 PHE A N 20
ATOM 26566 C CA . PHE A 1 72 ? -1.725 8.165 5.537 1.00 0.00 2700 PHE A CA 20
ATOM 26567 C C . PHE A 1 72 ? -3.020 7.563 6.081 1.00 0.00 2700 PHE A C 20
ATOM 26568 O O . PHE A 1 72 ? -3.009 6.484 6.673 1.00 0.00 2700 PHE A O 20
ATOM 26585 N N . ASP A 1 73 ? -4.137 8.252 5.855 1.00 0.00 2701 ASP A N 20
ATOM 26586 C CA . ASP A 1 73 ? -5.435 7.764 6.302 1.00 0.00 2701 ASP A CA 20
ATOM 26587 C C . ASP A 1 73 ? -5.794 6.469 5.574 1.00 0.00 2701 ASP A C 20
ATOM 26588 O O . ASP A 1 73 ? -6.550 5.645 6.087 1.00 0.00 2701 ASP A O 20
ATOM 26597 N N . ARG A 1 74 ? -5.234 6.295 4.376 1.00 0.00 2702 ARG A N 20
ATOM 26598 C CA . ARG A 1 74 ? -5.481 5.094 3.577 1.00 0.00 2702 ARG A CA 20
ATOM 26599 C C . ARG A 1 74 ? -4.721 3.895 4.143 1.00 0.00 2702 ARG A C 20
ATOM 26600 O O . ARG A 1 74 ? -4.890 2.761 3.684 1.00 0.00 2702 ARG A O 20
ATOM 26621 N N . LEU A 1 75 ? -3.884 4.154 5.145 1.00 0.00 2703 LEU A N 20
ATOM 26622 C CA . LEU A 1 75 ? -3.103 3.110 5.785 1.00 0.00 2703 LEU A CA 20
ATOM 26623 C C . LEU A 1 75 ? -3.780 2.684 7.080 1.00 0.00 2703 LEU A C 20
ATOM 26624 O O . LEU A 1 75 ? -3.853 3.457 8.034 1.00 0.00 2703 LEU A O 20
ATOM 26640 N N . LEU A 1 76 ? -4.300 1.464 7.102 1.00 0.00 2704 LEU A N 20
ATOM 26641 C CA . LEU A 1 76 ? -4.998 0.969 8.284 1.00 0.00 2704 LEU A CA 20
ATOM 26642 C C . LEU A 1 76 ? -4.159 -0.029 9.051 1.00 0.00 2704 LEU A C 20
ATOM 26643 O O . LEU A 1 76 ? -3.415 -0.826 8.481 1.00 0.00 2704 LEU A O 20
ATOM 26659 N N . THR A 1 77 ? -4.296 0.040 10.354 1.00 0.00 2705 THR A N 20
ATOM 26660 C CA . THR A 1 77 ? -3.566 -0.835 11.262 1.00 0.00 2705 THR A CA 20
ATOM 26661 C C . THR A 1 77 ? -4.367 -2.090 11.605 1.00 0.00 2705 THR A C 20
ATOM 26662 O O . THR A 1 77 ? -3.914 -2.921 12.393 1.00 0.00 2705 THR A O 20
ATOM 26673 N N . GLY A 1 78 ? -5.557 -2.231 11.020 1.00 0.00 2706 GLY A N 20
ATOM 26674 C CA . GLY A 1 78 ? -6.370 -3.397 11.301 1.00 0.00 2706 GLY A CA 20
ATOM 26675 C C . GLY A 1 78 ? -7.075 -3.993 10.086 1.00 0.00 2706 GLY A C 20
ATOM 26676 O O . GLY A 1 78 ? -8.142 -4.586 10.240 1.00 0.00 2706 GLY A O 20
ATOM 26680 N N . PRO A 1 79 ? -6.517 -3.889 8.857 1.00 0.00 2707 PRO A N 20
ATOM 26681 C CA . PRO A 1 79 ? -7.155 -4.475 7.670 1.00 0.00 2707 PRO A CA 20
ATOM 26682 C C . PRO A 1 79 ? -7.407 -5.968 7.856 1.00 0.00 2707 PRO A C 20
ATOM 26683 O O . PRO A 1 79 ? -6.954 -6.562 8.833 1.00 0.00 2707 PRO A O 20
ATOM 26694 N N . VAL A 1 80 ? -8.120 -6.576 6.915 1.00 0.00 2708 VAL A N 20
ATOM 26695 C CA . VAL A 1 80 ? -8.409 -8.000 6.986 1.00 0.00 2708 VAL A CA 20
ATOM 26696 C C . VAL A 1 80 ? -7.384 -8.796 6.187 1.00 0.00 2708 VAL A C 20
ATOM 26697 O O . VAL A 1 80 ? -7.269 -8.633 4.972 1.00 0.00 2708 VAL A O 20
ATOM 26710 N N . VAL A 1 81 ? -6.635 -9.651 6.876 1.00 0.00 2709 VAL A N 20
ATOM 26711 C CA . VAL A 1 81 ? -5.613 -10.463 6.232 1.00 0.00 2709 VAL A CA 20
ATOM 26712 C C . VAL A 1 81 ? -5.819 -11.946 6.519 1.00 0.00 2709 VAL A C 20
ATOM 26713 O O . VAL A 1 81 ? -5.708 -12.388 7.664 1.00 0.00 2709 VAL A O 20
ATOM 26726 N N . ARG A 1 82 ? -6.118 -12.712 5.476 1.00 0.00 2710 ARG A N 20
ATOM 26727 C CA . ARG A 1 82 ? -6.334 -14.148 5.619 1.00 0.00 2710 ARG A CA 20
ATOM 26728 C C . ARG A 1 82 ? -5.025 -14.867 5.924 1.00 0.00 2710 ARG A C 20
ATOM 26729 O O . ARG A 1 82 ? -4.030 -14.691 5.220 1.00 0.00 2710 ARG A O 20
ATOM 26750 N N . GLY A 1 83 ? -5.030 -15.679 6.976 1.00 0.00 2711 GLY A N 20
ATOM 26751 C CA . GLY A 1 83 ? -3.837 -16.412 7.354 1.00 0.00 2711 GLY A CA 20
ATOM 26752 C C . GLY A 1 83 ? -3.910 -17.878 6.971 1.00 0.00 2711 GLY A C 20
ATOM 26753 O O . GLY A 1 83 ? -4.989 -18.400 6.694 1.00 0.00 2711 GLY A O 20
ATOM 26757 N N . GLU A 1 84 ? -2.758 -18.542 6.956 1.00 0.00 2712 GLU A N 20
ATOM 26758 C CA . GLU A 1 84 ? -2.696 -19.957 6.605 1.00 0.00 2712 GLU A CA 20
ATOM 26759 C C . GLU A 1 84 ? -1.917 -20.744 7.653 1.00 0.00 2712 GLU A C 20
ATOM 26760 O O . GLU A 1 84 ? -0.692 -20.646 7.735 1.00 0.00 2712 GLU A O 20
ATOM 26772 N N . GLY A 1 85 ? -2.634 -21.525 8.454 1.00 0.00 2713 GLY A N 20
ATOM 26773 C CA . GLY A 1 85 ? -1.993 -22.318 9.486 1.00 0.00 2713 GLY A CA 20
ATOM 26774 C C . GLY A 1 85 ? -2.976 -23.189 10.243 1.00 0.00 2713 GLY A C 20
ATOM 26775 O O . GLY A 1 85 ? -2.841 -24.413 10.265 1.00 0.00 2713 GLY A O 20
ATOM 26779 N N . ALA A 1 86 ? -3.967 -22.558 10.863 1.00 0.00 2714 ALA A N 20
ATOM 26780 C CA . ALA A 1 86 ? -4.977 -23.284 11.625 1.00 0.00 2714 ALA A CA 20
ATOM 26781 C C . ALA A 1 86 ? -6.384 -22.900 11.178 1.00 0.00 2714 ALA A C 20
ATOM 26782 O O . ALA A 1 86 ? -6.832 -21.776 11.405 1.00 0.00 2714 ALA A O 20
ATOM 26789 N N . SER A 1 87 ? -7.074 -23.840 10.542 1.00 0.00 2715 SER A N 20
ATOM 26790 C CA . SER A 1 87 ? -8.431 -23.600 10.063 1.00 0.00 2715 SER A CA 20
ATOM 26791 C C . SER A 1 87 ? -9.290 -24.852 10.210 1.00 0.00 2715 SER A C 20
ATOM 26792 O O . SER A 1 87 ? -10.390 -24.749 10.792 1.00 0.00 2715 SER A O 20
#

Nearest PDB structures (foldseek):
  2v0f-assembly1_A  TM=8.907E-01  e=4.411E-15  Homo sapiens
  2cka-assembly1_A  TM=8.199E-01  e=4.700E-03  Homo sapiens
  6sy2-assembly1_A  TM=8.614E-01  e=2.332E-02  Homo sapiens
  2ckc-assembly1_A  TM=7.495E-01  e=1.909E-02  Homo sapiens
  2dl6-assembly1_A  TM=5.464E-01  e=2.110E-03  Homo sapiens

GO terms:
  GO:0005634 nucleus (C, IDA)
  GO:0016887 ATP hydrolysis activity (F, EXP)
  GO:0005515 protein binding (F, IPI)
  GO:0005634 nucleus (C, TAS)
  GO:0003682 chromatin binding (F, TAS)
  GO:0001501 skeletal system development (P, IMP)
  GO:0001701 in utero embryonic development (P, IMP)
  GO:0003007 heart morphogenesis (P, IMP)
  GO:0042472 inner ear morphogenesis (P, IMP)
  GO:0043584 nose development (P, IMP)
  GO:0021545 cranial nerve development (P, IMP)
  GO:0030217 T cell differentiation (P, IMP)
  GO:0050890 cognition (P, IMP)
  GO:0060041 retina development in camera-type eye (P, IMP)
  GO:0060123 regulation of growth hormone secretion (P, IMP)
  GO:0060173 limb development (P, IMP)
  GO:0060324 face development (P, IMP)
  GO:0048806 genitalia development (P, IMP)
  GO:0007417 central nervous system development (P, IMP)
  GO:0062009 secondary palate development (P, IMP)